Protein AF-0000000081029898 (afdb_homodimer)

Secondary structure (DSSP, 8-state):
-GGGTGGGSGGGG------------------------------------------------------------STTSHHHHHHHHHHHHHHHHHHHHHHHHSSSS------PBP-SHHHHHHHHHHHHH--TTS-TTT-HHHHHHTTHHHHSPPPTT-SEEEHHHHHHHHHHHHHHHHHH-STTTTSHHHHHHHHHHHHHH-HHHHHHHTTHHHHHHHHHHHTT--GGGSHHHHHHIIIIIS---SS-EEEEEEETTEEEEEEEEEEPPP-SSS-THHHH--SHHHHHHHHHHHHHHHHHHHHHT----TTSTTSHHHHHHHHHHHHHHHHHHTTPPPGGGTT-GGG-EEEEHHHHHHH-TTS-HHHHHHHHSTT----TT-EEEES-HHHHHHHHHHHHTS-HHHHHHHHHHHHHHHHGGGS-HHHHHTTHHHHHHHH---TTB---HHHHHHHHHHHHSHHHHHHHHHHHHT--HHHHHHHHHHHHHHHHHHHHHHHH-SSS-HHHHHHHHHHHHT-EEEEES--STTS-HHHHHHHTTT----S-HHHHHHHHHHHHHHHHHHHTT----TT--SS-TT----EEETTTTEEEEETTTSSTTT--TTS-HHHHIIIIIHHHHHHHHGGGSTTGGGB-TTS-B---S-HHHHHHHHHHHHHHHHHHHH-EETTEE--TTTTHHHHHHHHHHHHHHHHHHHHHHHHH-PPPB-TT----HHHHHHHHHHHTT-EEE-HHHHHHHHHH-SSPPHHHHHHHHHHT-HHHHHHHTPPTTSTTS-SS-----/-GGGSGGGSGGG-------------------------------------------------------------SGGGHHHHHHHHHHHHHHHHHHHHHHHHHHSS------PBP-SHHHHHHHHHHHHH--TTS-TTT-HHHHHHTTHHHHSPPPTT-SEEEHHHHHHHHHHHHHHHHHH-STTTTSHHHHHHHHHHHHHH-HHHHHHHTTHHHHHHHHHHHTT--GGGSHHHHHHIIIIIS---SS-EEEEEEETTEEEEEEEEEEPPP-SSS-THHHH--SHHHHHHHHHHHHHHHHHHHHHT----TTSTTSHHHHHHHHHHHHHHHHHHHTPPPGGGTT-GGG-EEEEHHHHHHH-TTS-HHHHHHHHSTT----TT-EEEES-HHHHHHHHHHHHTS-HHHHHHHHHHHHHHHHGGGS-HHHHHTTHHHHHHHH---TTB---HHHHHHHHHHHHSHHHHHHHHHHHHT--HHHHHHHHHHHHHHHHHHHHHHHH-SSS-HHHHHHHHHHHHT-EEEEES--STTSSHHHHHHHTTT----S-HHHHHHHHHHHHHHHHHHHTT----TT--SS-TT----EEETTTTEEEEETTTSSTTT--TTS-HHHHIIIIIHHHHHHHHGGGSTTGGGB-TTS-B---S-HHHHHHHHHHHHHHHHHHHH-EETTEE--TTTTHHHHHHHHHHHHHHHHHHHHHHHHH-PPPB-TT----HHHHHHHHHHHTT-EEE-HHHHHHHHHH-SSPPHHHHHHHHHHT-HHHHHHHTPPTTSTTS-SS-----

Nearest PDB structures (foldseek):
  6sh2-assembly1_AAA  TM=9.523E-01  e=8.013E-53  Homo sapiens
  6svy-assembly1_A  TM=9.512E-01  e=4.336E-52  Homo sapiens
  5v48-assembly1_B  TM=9.502E-01  e=1.055E-51  Oryctolagus cuniculus
  3dwb-assembly1_A  TM=9.563E-01  e=1.451E-50  Homo sapiens
  6row-assembly1_A  TM=9.034E-01  e=2.026E-25  Haemonchus contortus

Radius of gyration: 41.76 Å; Cα contacts (8 Å, |Δi|>4): 2404; chains: 2; bounding box: 138×125×126 Å

Structure (mmCIF, N/CA/C/O backbone):
data_AF-0000000081029898-model_v1
#
loop_
_entity.id
_entity.type
_entity.pdbx_description
1 polymer 'Endothelin-converting enzyme 2-like'
#
loop_
_atom_site.group_PDB
_atom_site.id
_atom_site.type_symbol
_atom_site.label_atom_id
_atom_site.label_alt_id
_atom_site.label_comp_id
_atom_site.label_asym_id
_atom_site.label_entity_id
_atom_site.label_seq_id
_atom_site.pdbx_PDB_ins_code
_atom_site.Cartn_x
_atom_site.Cartn_y
_atom_site.Cartn_z
_atom_site.occupancy
_atom_site.B_iso_or_equiv
_atom_site.auth_seq_id
_atom_site.auth_comp_id
_atom_site.auth_asym_id
_atom_site.auth_atom_id
_atom_site.pdbx_PDB_model_num
ATOM 1 N N . MET A 1 1 ? 3.883 -17.984 -8.305 1 24.42 1 MET A N 1
ATOM 2 C CA . MET A 1 1 ? 4.305 -18.453 -9.617 1 24.42 1 MET A CA 1
ATOM 3 C C . MET A 1 1 ? 3.404 -19.594 -10.094 1 24.42 1 MET A C 1
ATOM 5 O O . MET A 1 1 ? 3.059 -19.672 -11.273 1 24.42 1 MET A O 1
ATOM 9 N N . GLU A 1 2 ? 3.156 -20.641 -9.141 1 27.06 2 GLU A N 1
ATOM 10 C CA . GLU A 1 2 ? 2.684 -21.906 -9.695 1 27.06 2 GLU A CA 1
ATOM 11 C C . GLU A 1 2 ? 1.179 -21.859 -9.945 1 27.06 2 GLU A C 1
ATOM 13 O O . GLU A 1 2 ? 0.591 -22.859 -10.375 1 27.06 2 GLU A O 1
ATOM 18 N N . ARG A 1 3 ? 0.442 -21.094 -9.422 1 28.58 3 ARG A N 1
ATOM 19 C CA . ARG A 1 3 ? -0.975 -21.406 -9.578 1 28.58 3 ARG A CA 1
ATOM 20 C C . ARG A 1 3 ? -1.443 -21.156 -11.008 1 28.58 3 ARG A C 1
ATOM 22 O O . ARG A 1 3 ? -2.633 -21.266 -11.305 1 28.58 3 ARG A O 1
ATOM 29 N N . VAL A 1 4 ? -0.539 -20.391 -11.766 1 28.19 4 VAL A N 1
ATOM 30 C CA . VAL A 1 4 ? -1.093 -20.062 -13.07 1 28.19 4 VAL A CA 1
ATOM 31 C C . VAL A 1 4 ? -1.049 -21.312 -13.969 1 28.19 4 VAL A C 1
ATOM 33 O O . VAL A 1 4 ? -1.292 -21.219 -15.172 1 28.19 4 VAL A O 1
ATOM 36 N N . ARG A 1 5 ? -0.347 -22.375 -13.531 1 28.42 5 ARG A N 1
ATOM 37 C CA . ARG A 1 5 ? 0.087 -23.281 -14.586 1 28.42 5 ARG A CA 1
ATOM 38 C C . ARG A 1 5 ? -1.097 -23.75 -15.422 1 28.42 5 ARG A C 1
ATOM 40 O O . ARG A 1 5 ? -0.993 -23.875 -16.641 1 28.42 5 ARG A O 1
ATOM 47 N N . GLU A 1 6 ? -1.981 -24.469 -14.828 1 27.69 6 GLU A N 1
ATOM 48 C CA . GLU A 1 6 ? -2.664 -25.422 -15.703 1 27.69 6 GLU A CA 1
ATOM 49 C C . GLU A 1 6 ? -3.637 -24.703 -16.641 1 27.69 6 GLU A C 1
ATOM 51 O O . GLU A 1 6 ? -4.16 -25.312 -17.578 1 27.69 6 GLU A O 1
ATOM 56 N N . MET A 1 7 ? -4.051 -23.531 -16.344 1 27.62 7 MET A N 1
ATOM 57 C CA . MET A 1 7 ? -5.301 -23.172 -17.016 1 27.62 7 MET A CA 1
ATOM 58 C C . MET A 1 7 ? -5.035 -22.688 -18.438 1 27.62 7 MET A C 1
ATOM 60 O O . MET A 1 7 ? -5.973 -22.422 -19.188 1 27.62 7 MET A O 1
ATOM 64 N N . VAL A 1 8 ? -3.766 -22.359 -18.781 1 28.8 8 VAL A N 1
ATOM 65 C CA . VAL A 1 8 ? -3.76 -21.578 -20.016 1 28.8 8 VAL A CA 1
ATOM 66 C C . VAL A 1 8 ? -3.891 -22.5 -21.219 1 28.8 8 VAL A C 1
ATOM 68 O O . VAL A 1 8 ? -3.932 -22.047 -22.359 1 28.8 8 VAL A O 1
ATOM 71 N N . ALA A 1 9 ? -3.529 -23.875 -21.156 1 26.06 9 ALA A N 1
ATOM 72 C CA . ALA A 1 9 ? -3.133 -24.5 -22.422 1 26.06 9 ALA A CA 1
ATOM 73 C C . ALA A 1 9 ? -4.281 -24.5 -23.422 1 26.06 9 ALA A C 1
ATOM 75 O O . ALA A 1 9 ? -4.066 -24.312 -24.625 1 26.06 9 ALA A O 1
ATOM 76 N N . MET A 1 10 ? -5.492 -25.031 -23.266 1 23.05 10 MET A N 1
ATOM 77 C CA . MET A 1 10 ? -6.051 -25.906 -24.281 1 23.05 10 MET A CA 1
ATOM 78 C C . MET A 1 10 ? -6.582 -25.094 -25.469 1 23.05 10 MET A C 1
ATOM 80 O O . MET A 1 10 ? -6.996 -25.656 -26.469 1 23.05 10 MET A O 1
ATOM 84 N N . ASN A 1 11 ? -6.871 -23.844 -25.531 1 20.38 11 ASN A N 1
ATOM 85 C CA . ASN A 1 11 ? -8.016 -23.609 -26.406 1 20.38 11 ASN A CA 1
ATOM 86 C C . ASN A 1 11 ? -7.598 -23.516 -27.859 1 20.38 11 ASN A C 1
ATOM 88 O O . ASN A 1 11 ? -8.414 -23.203 -28.734 1 20.38 11 ASN A O 1
ATOM 92 N N . ARG A 1 12 ? -6.367 -23.219 -28.297 1 21.94 12 ARG A N 1
ATOM 93 C CA . ARG A 1 12 ? -6.449 -22.5 -29.562 1 21.94 12 ARG A CA 1
ATOM 94 C C . ARG A 1 12 ? -6.543 -23.453 -30.75 1 21.94 12 ARG A C 1
ATOM 96 O O . ARG A 1 12 ? -6.387 -23.047 -31.891 1 21.94 12 ARG A O 1
ATOM 103 N N . GLU A 1 13 ? -6.844 -24.734 -30.859 1 18.36 13 GLU A N 1
ATOM 104 C CA . GLU A 1 13 ? -6.406 -25.359 -32.094 1 18.36 13 GLU A CA 1
ATOM 105 C C . GLU A 1 13 ? -7.406 -25.109 -33.219 1 18.36 13 GLU A C 1
ATOM 107 O O . GLU A 1 13 ? -7.211 -25.578 -34.344 1 18.36 13 GLU A O 1
ATOM 112 N N . GLY A 1 14 ? -8.586 -24.406 -33.25 1 16.17 14 GLY A N 1
ATOM 113 C CA . GLY A 1 14 ? -9.539 -24.922 -34.219 1 16.17 14 GLY A CA 1
ATOM 114 C C . GLY A 1 14 ? -9 -25 -35.625 1 16.17 14 GLY A C 1
ATOM 115 O O . GLY A 1 14 ? -7.918 -24.469 -35.906 1 16.17 14 GLY A O 1
ATOM 116 N N . GLU A 1 15 ? -10.023 -24.938 -36.781 1 16.33 15 GLU A N 1
ATOM 117 C CA . GLU A 1 15 ? -10.555 -25.578 -38 1 16.33 15 GLU A CA 1
ATOM 118 C C . GLU A 1 15 ? -9.922 -25.016 -39.25 1 16.33 15 GLU A C 1
ATOM 120 O O . GLU A 1 15 ? -9.758 -23.797 -39.375 1 16.33 15 GLU A O 1
ATOM 125 N N . SER A 1 16 ? -9.141 -25.828 -40 1 17.72 16 SER A N 1
ATOM 126 C CA . SER A 1 16 ? -8.719 -25.703 -41.375 1 17.72 16 SER A CA 1
ATOM 127 C C . SER A 1 16 ? -9.914 -25.656 -42.344 1 17.72 16 SER A C 1
ATOM 129 O O . SER A 1 16 ? -9.797 -26 -43.5 1 17.72 16 SER A O 1
ATOM 131 N N . TYR A 1 17 ? -10.969 -24.859 -42.156 1 15.29 17 TYR A N 1
ATOM 132 C CA . TYR A 1 17 ? -12.117 -25 -43.031 1 15.29 17 TYR A CA 1
ATOM 133 C C . TYR A 1 17 ? -11.688 -24.922 -44.5 1 15.29 17 TYR A C 1
ATOM 135 O O . TYR A 1 17 ? -10.852 -24.078 -44.844 1 15.29 17 TYR A O 1
ATOM 143 N N . ALA A 1 18 ? -12.188 -25.953 -45.281 1 16.08 18 ALA A N 1
ATOM 144 C CA . ALA A 1 18 ? -12.062 -26.375 -46.688 1 16.08 18 ALA A CA 1
ATOM 145 C C . ALA A 1 18 ? -12.625 -25.312 -47.625 1 16.08 18 ALA A C 1
ATOM 147 O O . ALA A 1 18 ? -12.039 -25.016 -48.656 1 16.08 18 ALA A O 1
ATOM 148 N N . VAL A 1 19 ? -13.977 -24.922 -47.562 1 15.25 19 VAL A N 1
ATOM 149 C CA . VAL A 1 19 ? -14.93 -25.266 -48.625 1 15.25 19 VAL A CA 1
ATOM 150 C C . VAL A 1 19 ? -14.664 -24.406 -49.844 1 15.25 19 VAL A C 1
ATOM 152 O O . VAL A 1 19 ? -14.062 -23.344 -49.75 1 15.25 19 VAL A O 1
ATOM 155 N N . MET A 1 20 ? -15.609 -24.609 -50.969 1 15.88 20 MET A N 1
ATOM 156 C CA . MET A 1 20 ? -15.875 -24.797 -52.406 1 15.88 20 MET A CA 1
ATOM 157 C C . MET A 1 20 ? -16.109 -23.453 -53.094 1 15.88 20 MET A C 1
ATOM 159 O O . MET A 1 20 ? -16.359 -22.438 -52.438 1 15.88 20 MET A O 1
ATOM 163 N N . GLU A 1 21 ? -16.875 -23.484 -54.312 1 15.3 21 GLU A N 1
ATOM 164 C CA . GLU A 1 21 ? -16.906 -23.031 -55.688 1 15.3 21 GLU A CA 1
ATOM 165 C C . GLU A 1 21 ? -17.703 -21.734 -55.844 1 15.3 21 GLU A C 1
ATOM 167 O O . GLU A 1 21 ? -17.219 -20.781 -56.438 1 15.3 21 GLU A O 1
ATOM 172 N N . GLU A 1 22 ? -19.094 -21.703 -55.844 1 14.94 22 GLU A N 1
ATOM 173 C CA . GLU A 1 22 ? -19.812 -21.484 -57.094 1 14.94 22 GLU A CA 1
ATOM 174 C C . GLU A 1 22 ? -19.969 -19.984 -57.375 1 14.94 22 GLU A C 1
ATOM 176 O O . GLU A 1 22 ? -19.781 -19.156 -56.469 1 14.94 22 GLU A O 1
ATOM 181 N N . ASP A 1 23 ? -21.25 -19.5 -58 1 14.66 23 ASP A N 1
ATOM 182 C CA . ASP A 1 23 ? -21.703 -18.969 -59.281 1 14.66 23 ASP A CA 1
ATOM 183 C C . ASP A 1 23 ? -21.984 -17.469 -59.188 1 14.66 23 ASP A C 1
ATOM 185 O O . ASP A 1 23 ? -21.469 -16.688 -59.969 1 14.66 23 ASP A O 1
ATOM 189 N N . GLU A 1 24 ? -23.359 -17 -59.062 1 14.54 24 GLU A N 1
ATOM 190 C CA . GLU A 1 24 ? -24.125 -16.391 -60.156 1 14.54 24 GLU A CA 1
ATOM 191 C C . GLU A 1 24 ? -24.078 -14.859 -60.062 1 14.54 24 GLU A C 1
ATOM 193 O O . GLU A 1 24 ? -23.641 -14.312 -59.062 1 14.54 24 GLU A O 1
ATOM 198 N N . GLU A 1 25 ? -25.359 -14.164 -60.156 1 14.31 25 GLU A N 1
ATOM 199 C CA . GLU A 1 25 ? -25.922 -13.367 -61.25 1 14.31 25 GLU A CA 1
ATOM 200 C C . GLU A 1 25 ? -25.781 -11.875 -60.969 1 14.31 25 GLU A C 1
ATOM 202 O O . GLU A 1 25 ? -25.266 -11.125 -61.781 1 14.31 25 GLU A O 1
ATOM 207 N N . GLU A 1 26 ? -27.016 -11.102 -60.688 1 14.33 26 GLU A N 1
ATOM 208 C CA . GLU A 1 26 ? -27.641 -10.227 -61.656 1 14.33 26 GLU A CA 1
ATOM 209 C C . GLU A 1 26 ? -27.297 -8.766 -61.406 1 14.33 26 GLU A C 1
ATOM 211 O O . GLU A 1 26 ? -26.844 -8.062 -62.312 1 14.33 26 GLU A O 1
ATOM 216 N N . GLU A 1 27 ? -28.25 -7.969 -60.75 1 14.04 27 GLU A N 1
ATOM 217 C CA . GLU A 1 27 ? -28.984 -6.953 -61.5 1 14.04 27 GLU A CA 1
ATOM 218 C C . GLU A 1 27 ? -28.297 -5.598 -61.406 1 14.04 27 GLU A C 1
ATOM 220 O O . GLU A 1 27 ? -27.453 -5.371 -60.531 1 14.04 27 GLU A O 1
ATOM 225 N N . VAL A 1 28 ? -29.281 -4.469 -61.531 1 14.56 28 VAL A N 1
ATOM 226 C CA . VAL A 1 28 ? -29.453 -3.404 -62.531 1 14.56 28 VAL A CA 1
ATOM 227 C C . VAL A 1 28 ? -28.781 -2.129 -62.031 1 14.56 28 VAL A C 1
ATOM 229 O O . VAL A 1 28 ? -27.938 -1.553 -62.719 1 14.56 28 VAL A O 1
ATOM 232 N N . VAL A 1 29 ? -29.656 -1.139 -61.5 1 14.09 29 VAL A N 1
ATOM 233 C CA . VAL A 1 29 ? -29.984 0.001 -62.344 1 14.09 29 VAL A CA 1
ATOM 234 C C . VAL A 1 29 ? -29.141 1.206 -61.969 1 14.09 29 VAL A C 1
ATOM 236 O O . VAL A 1 29 ? -28.469 1.19 -60.938 1 14.09 29 VAL A O 1
ATOM 239 N N . ASP A 1 30 ? -29.828 2.303 -61.531 1 13.25 30 ASP A N 1
ATOM 240 C CA . ASP A 1 30 ? -29.953 3.541 -62.281 1 13.25 30 ASP A CA 1
ATOM 241 C C . ASP A 1 30 ? -28.953 4.59 -61.812 1 13.25 30 ASP A C 1
ATOM 243 O O . ASP A 1 30 ? -28.281 4.398 -60.781 1 13.25 30 ASP A O 1
ATOM 247 N N . GLU A 1 31 ? -29.531 5.777 -61.375 1 13.73 31 GLU A N 1
ATOM 248 C CA . GLU A 1 31 ? -29.578 7.047 -62.094 1 13.73 31 GLU A CA 1
ATOM 249 C C . GLU A 1 31 ? -28.562 8.039 -61.531 1 13.73 31 GLU A C 1
ATOM 251 O O . GLU A 1 31 ? -27.703 8.539 -62.281 1 13.73 31 GLU A O 1
ATOM 256 N N . GLU A 1 32 ? -29.062 9.078 -60.812 1 13.71 32 GLU A N 1
ATOM 257 C CA . GLU A 1 32 ? -29.109 10.445 -61.312 1 13.71 32 GLU A CA 1
ATOM 258 C C . GLU A 1 32 ? -27.953 11.273 -60.75 1 13.71 32 GLU A C 1
ATOM 260 O O . GLU A 1 32 ? -27.516 11.047 -59.625 1 13.71 32 GLU A O 1
ATOM 265 N N . VAL A 1 33 ? -27.391 12.164 -61.562 1 14.09 33 VAL A N 1
ATOM 266 C CA . VAL A 1 33 ? -26.25 13.031 -61.875 1 14.09 33 VAL A CA 1
ATOM 267 C C . VAL A 1 33 ? -26.266 14.25 -60.938 1 14.09 33 VAL A C 1
ATOM 269 O O . VAL A 1 33 ? -25.203 14.789 -60.625 1 14.09 33 VAL A O 1
ATOM 272 N N . GLY A 1 34 ? -27.422 14.836 -60.5 1 12.95 34 GLY A N 1
ATOM 273 C CA . GLY A 1 34 ? -27.484 16.203 -61 1 12.95 34 GLY A CA 1
ATOM 274 C C . GLY A 1 34 ? -26.469 17.109 -60.312 1 12.95 34 GLY A C 1
ATOM 275 O O . GLY A 1 34 ? -25.797 16.703 -59.375 1 12.95 34 GLY A O 1
ATOM 276 N N . LEU A 1 35 ? -26.922 18.406 -59.938 1 14.1 35 LEU A N 1
ATOM 277 C CA . LEU A 1 35 ? -26.812 19.781 -60.469 1 14.1 35 LEU A CA 1
ATOM 278 C C . LEU A 1 35 ? -25.859 20.594 -59.594 1 14.1 35 LEU A C 1
ATOM 280 O O . LEU A 1 35 ? -24.938 21.234 -60.125 1 14.1 35 LEU A O 1
ATOM 284 N N . GLY A 1 36 ? -26.312 21.359 -58.625 1 12.88 36 GLY A N 1
ATOM 285 C CA . GLY A 1 36 ? -26.422 22.781 -58.906 1 12.88 36 GLY A CA 1
ATOM 286 C C . GLY A 1 36 ? -25.188 23.562 -58.5 1 12.88 36 GLY A C 1
ATOM 287 O O . GLY A 1 36 ? -24.297 23.031 -57.844 1 12.88 36 GLY A O 1
ATOM 288 N N . SER A 1 37 ? -25.344 24.688 -57.688 1 13.19 37 SER A N 1
ATOM 289 C CA . SER A 1 37 ? -25.328 26.094 -58.062 1 13.19 37 SER A CA 1
ATOM 290 C C . SER A 1 37 ? -24 26.75 -57.688 1 13.19 37 SER A C 1
ATOM 292 O O . SER A 1 37 ? -23.203 26.172 -56.969 1 13.19 37 SER A O 1
ATOM 294 N N . GLY A 1 38 ? -24.047 27.953 -57.062 1 12.91 38 GLY A N 1
ATOM 295 C CA . GLY A 1 38 ? -23.875 29.297 -57.594 1 12.91 38 GLY A CA 1
ATOM 296 C C . GLY A 1 38 ? -22.516 29.891 -57.281 1 12.91 38 GLY A C 1
ATOM 297 O O . GLY A 1 38 ? -21.75 29.328 -56.5 1 12.91 38 GLY A O 1
ATOM 298 N N . PRO A 1 39 ? -22.375 31.312 -56.906 1 13.7 39 PRO A N 1
ATOM 299 C CA . PRO A 1 39 ? -21.859 32.406 -57.688 1 13.7 39 PRO A CA 1
ATOM 300 C C . PRO A 1 39 ? -20.469 32.875 -57.25 1 13.7 39 PRO A C 1
ATOM 302 O O . PRO A 1 39 ? -19.547 32.906 -58.094 1 13.7 39 PRO A O 1
ATOM 305 N N . THR A 1 40 ? -20.359 34 -56.344 1 12.78 40 THR A N 1
ATOM 306 C CA . THR A 1 40 ? -20.016 35.344 -56.781 1 12.78 40 THR A CA 1
ATOM 307 C C . THR A 1 40 ? -18.531 35.625 -56.562 1 12.78 40 THR A C 1
ATOM 309 O O . THR A 1 40 ? -17.922 35.031 -55.688 1 12.78 40 THR A O 1
ATOM 312 N N . ALA A 1 41 ? -17.734 36.688 -57.344 1 13.08 41 ALA A N 1
ATOM 313 C CA . ALA A 1 41 ? -16.562 37.094 -58.094 1 13.08 41 ALA A CA 1
ATOM 314 C C . ALA A 1 41 ? -15.711 38.094 -57.312 1 13.08 41 ALA A C 1
ATOM 316 O O . ALA A 1 41 ? -14.492 38.156 -57.469 1 13.08 41 ALA A O 1
ATOM 317 N N . GLY A 1 42 ? -16.234 39.094 -56.562 1 12.29 42 GLY A N 1
ATOM 318 C CA . GLY A 1 42 ? -15.852 40.406 -57.125 1 12.29 42 GLY A CA 1
ATOM 319 C C . GLY A 1 42 ? -14.375 40.688 -56.938 1 12.29 42 GLY A C 1
ATOM 320 O O . GLY A 1 42 ? -13.672 40 -56.219 1 12.29 42 GLY A O 1
ATOM 321 N N . ASP A 1 43 ? -13.828 42.188 -56.719 1 13.16 43 ASP A N 1
ATOM 322 C CA . ASP A 1 43 ? -13.305 43.281 -57.531 1 13.16 43 ASP A CA 1
ATOM 323 C C . ASP A 1 43 ? -11.867 43.625 -57.125 1 13.16 43 ASP A C 1
ATOM 325 O O . ASP A 1 43 ? -10.977 43.688 -57.969 1 13.16 43 ASP A O 1
ATOM 329 N N . GLY A 1 44 ? -11.562 44.625 -56.188 1 12.42 44 GLY A N 1
ATOM 330 C CA . GLY A 1 44 ? -11.062 45.938 -56.562 1 12.42 44 GLY A CA 1
ATOM 331 C C . GLY A 1 44 ? -9.547 46 -56.656 1 12.42 44 GLY A C 1
ATOM 332 O O . GLY A 1 44 ? -8.859 45.156 -56.062 1 12.42 44 GLY A O 1
ATOM 333 N N . ALA A 1 45 ? -8.758 47.281 -57.188 1 13.59 45 ALA A N 1
ATOM 334 C CA . ALA A 1 45 ? -7.883 47.938 -58.156 1 13.59 45 ALA A CA 1
ATOM 335 C C . ALA A 1 45 ? -6.605 48.438 -57.5 1 13.59 45 ALA A C 1
ATOM 337 O O . ALA A 1 45 ? -5.512 48.281 -58.031 1 13.59 45 ALA A O 1
ATOM 338 N N . GLY A 1 46 ? -6.535 49.344 -56.5 1 12.08 46 GLY A N 1
ATOM 339 C CA . GLY A 1 46 ? -5.98 50.625 -56.875 1 12.08 46 GLY A CA 1
ATOM 340 C C . GLY A 1 46 ? -4.465 50.656 -56.938 1 12.08 46 GLY A C 1
ATOM 341 O O . GLY A 1 46 ? -3.816 49.688 -56.5 1 12.08 46 GLY A O 1
ATOM 342 N N . ASP A 1 47 ? -3.623 51.781 -56.375 1 12.79 47 ASP A N 1
ATOM 343 C CA . ASP A 1 47 ? -2.938 52.938 -56.906 1 12.79 47 ASP A CA 1
ATOM 344 C C . ASP A 1 47 ? -1.423 52.781 -56.875 1 12.79 47 ASP A C 1
ATOM 346 O O . ASP A 1 47 ? -0.906 52 -56.031 1 12.79 47 ASP A O 1
ATOM 350 N N . ARG A 1 48 ? -0.534 53.719 -57.594 1 13.94 48 ARG A N 1
ATOM 351 C CA . ARG A 1 48 ? 0.501 54.062 -58.562 1 13.94 48 ARG A CA 1
ATOM 352 C C . ARG A 1 48 ? 1.806 54.438 -57.844 1 13.94 48 ARG A C 1
ATOM 354 O O . ARG A 1 48 ? 2.861 53.875 -58.156 1 13.94 48 ARG A O 1
ATOM 361 N N . VAL A 1 49 ? 2.146 55.781 -57.688 1 12.89 49 VAL A N 1
ATOM 362 C CA . VAL A 1 49 ? 3.041 56.562 -58.531 1 12.89 49 VAL A CA 1
ATOM 363 C C . VAL A 1 49 ? 4.398 56.719 -57.844 1 12.89 49 VAL A C 1
ATOM 365 O O . VAL A 1 49 ? 5.438 56.469 -58.469 1 12.89 49 VAL A O 1
ATOM 368 N N . LEU A 1 50 ? 4.73 57.719 -56.844 1 12.72 50 LEU A N 1
ATOM 369 C CA . LEU A 1 50 ? 5.41 58.969 -57.188 1 12.72 50 LEU A CA 1
ATOM 370 C C . LEU A 1 50 ? 6.922 58.812 -57.062 1 12.72 50 LEU A C 1
ATOM 372 O O . LEU A 1 50 ? 7.402 57.969 -56.281 1 12.72 50 LEU A O 1
ATOM 376 N N . HIS A 1 51 ? 7.859 59.906 -57.375 1 13.4 51 HIS A N 1
ATOM 377 C CA . HIS A 1 51 ? 8.914 60.562 -58.125 1 13.4 51 HIS A CA 1
ATOM 378 C C . HIS A 1 51 ? 10.195 60.688 -57.312 1 13.4 51 HIS A C 1
ATOM 380 O O . HIS A 1 51 ? 11.266 60.281 -57.781 1 13.4 51 HIS A O 1
ATOM 386 N N . THR A 1 52 ? 10.602 61.875 -56.781 1 13.16 52 THR A N 1
ATOM 387 C CA . THR A 1 52 ? 11.578 62.812 -57.312 1 13.16 52 THR A CA 1
ATOM 388 C C . THR A 1 52 ? 12.93 62.656 -56.625 1 13.16 52 THR A C 1
ATOM 390 O O . THR A 1 52 ? 13.945 62.438 -57.312 1 13.16 52 THR A O 1
ATOM 393 N N . MET A 1 53 ? 13.633 63.75 -55.938 1 13.17 53 MET A N 1
ATOM 394 C CA . MET A 1 53 ? 14.641 64.75 -56.312 1 13.17 53 MET A CA 1
ATOM 395 C C . MET A 1 53 ? 15.977 64.438 -55.656 1 13.17 53 MET A C 1
ATOM 397 O O . MET A 1 53 ? 16.047 63.656 -54.719 1 13.17 53 MET A O 1
ATOM 401 N N . GLU A 1 54 ? 16.875 65.5 -55.125 1 13.32 54 GLU A N 1
ATOM 402 C CA . GLU A 1 54 ? 18.016 66.312 -55.531 1 13.32 54 GLU A CA 1
ATOM 403 C C . GLU A 1 54 ? 19.25 66.062 -54.688 1 13.32 54 GLU A C 1
ATOM 405 O O . GLU A 1 54 ? 20.312 65.688 -55.219 1 13.32 54 GLU A O 1
ATOM 410 N N . GLU A 1 55 ? 19.953 67.062 -53.906 1 13.25 55 GLU A N 1
ATOM 411 C CA . GLU A 1 55 ? 21.094 67.938 -54.125 1 13.25 55 GLU A CA 1
ATOM 412 C C . GLU A 1 55 ? 22.281 67.562 -53.25 1 13.25 55 GLU A C 1
ATOM 414 O O . GLU A 1 55 ? 23.406 67.375 -53.75 1 13.25 55 GLU A O 1
ATOM 419 N N . THR A 1 56 ? 22.562 67.875 -51.938 1 12.81 56 THR A N 1
ATOM 420 C CA . THR A 1 56 ? 23.5 69 -51.656 1 12.81 56 THR A CA 1
ATOM 421 C C . THR A 1 56 ? 24.875 68.375 -51.281 1 12.81 56 THR A C 1
ATOM 423 O O . THR A 1 56 ? 24.969 67.25 -50.875 1 12.81 56 THR A O 1
ATOM 426 N N . THR A 1 57 ? 25.859 69.125 -50.469 1 13.49 57 THR A N 1
ATOM 427 C CA . THR A 1 57 ? 27.047 69.938 -50.531 1 13.49 57 THR A CA 1
ATOM 428 C C . THR A 1 57 ? 28.234 69.312 -49.875 1 13.49 57 THR A C 1
ATOM 430 O O . THR A 1 57 ? 28.094 68.25 -49.25 1 13.49 57 THR A O 1
ATOM 433 N N . THR A 1 58 ? 29.141 69.812 -48.75 1 13.62 58 THR A N 1
ATOM 434 C CA . THR A 1 58 ? 30.375 70.625 -48.812 1 13.62 58 THR A CA 1
ATOM 435 C C . THR A 1 58 ? 31.531 69.875 -48.156 1 13.62 58 THR A C 1
ATOM 437 O O . THR A 1 58 ? 32.594 69.75 -48.719 1 13.62 58 THR A O 1
ATOM 440 N N . ALA A 1 59 ? 31.922 69.562 -46.719 1 13.5 59 ALA A N 1
ATOM 441 C CA . ALA A 1 59 ? 32.938 70.438 -46.094 1 13.5 59 ALA A CA 1
ATOM 442 C C . ALA A 1 59 ? 34.312 69.688 -46.125 1 13.5 59 ALA A C 1
ATOM 444 O O . ALA A 1 59 ? 34.375 68.5 -46.125 1 13.5 59 ALA A O 1
ATOM 445 N N . PRO A 1 60 ? 35.625 70.25 -45.469 1 14.8 60 PRO A N 1
ATOM 446 C CA . PRO A 1 60 ? 37 70.625 -45.812 1 14.8 60 PRO A CA 1
ATOM 447 C C . PRO A 1 60 ? 38.062 69.688 -45.219 1 14.8 60 PRO A C 1
ATOM 449 O O . PRO A 1 60 ? 38.938 69.25 -45.938 1 14.8 60 PRO A O 1
ATOM 452 N N . SER A 1 61 ? 38.469 69.562 -43.812 1 13.26 61 SER A N 1
ATOM 453 C CA . SER A 1 61 ? 39.625 70.25 -43.281 1 13.26 61 SER A CA 1
ATOM 454 C C . SER A 1 61 ? 40.844 69.312 -43.219 1 13.26 61 SER A C 1
ATOM 456 O O . SER A 1 61 ? 40.719 68.125 -43.25 1 13.26 61 SER A O 1
ATOM 458 N N . GLN A 1 62 ? 41.938 69.375 -42.062 1 14.36 62 GLN A N 1
ATOM 459 C CA . GLN A 1 62 ? 43.281 69.938 -42 1 14.36 62 GLN A CA 1
ATOM 460 C C . GLN A 1 62 ? 44.344 68.875 -41.75 1 14.36 62 GLN A C 1
ATOM 462 O O . GLN A 1 62 ? 45.281 68.75 -42.5 1 14.36 62 GLN A O 1
ATOM 467 N N . GLY A 1 63 ? 44.938 68.375 -40.406 1 14.23 63 GLY A N 1
ATOM 468 C CA . GLY A 1 63 ? 46.219 68.938 -39.938 1 14.23 63 GLY A CA 1
ATOM 469 C C . GLY A 1 63 ? 47.344 67.938 -40 1 14.23 63 GLY A C 1
ATOM 470 O O . GLY A 1 63 ? 48.406 68.25 -40.562 1 14.23 63 GLY A O 1
ATOM 471 N N . ALA A 1 64 ? 47.688 66.875 -39.031 1 14.76 64 ALA A N 1
ATOM 472 C CA . ALA A 1 64 ? 48.844 67.125 -38.156 1 14.76 64 ALA A CA 1
ATOM 473 C C . ALA A 1 64 ? 50.062 66.312 -38.656 1 14.76 64 ALA A C 1
ATOM 475 O O . ALA A 1 64 ? 49.906 65.375 -39.406 1 14.76 64 ALA A O 1
ATOM 476 N N . GLY A 1 65 ? 51.312 66.188 -37.875 1 14.9 65 GLY A N 1
ATOM 477 C CA . GLY A 1 65 ? 52.719 66.5 -38.062 1 14.9 65 GLY A CA 1
ATOM 478 C C . GLY A 1 65 ? 53.594 65.25 -38.344 1 14.9 65 GLY A C 1
ATOM 479 O O . GLY A 1 65 ? 53.062 64.188 -38.531 1 14.9 65 GLY A O 1
ATOM 480 N N . SER A 1 66 ? 54.562 64.75 -37.406 1 14.98 66 SER A N 1
ATOM 481 C CA . SER A 1 66 ? 56 64.938 -37.531 1 14.98 66 SER A CA 1
ATOM 482 C C . SER A 1 66 ? 56.719 63.656 -37.938 1 14.98 66 SER A C 1
ATOM 484 O O . SER A 1 66 ? 56.125 62.594 -37.875 1 14.98 66 SER A O 1
ATOM 486 N N . ARG A 1 67 ? 58.031 63.344 -37.312 1 15.28 67 ARG A N 1
ATOM 487 C CA . ARG A 1 67 ? 59.375 63.344 -37.906 1 15.28 67 ARG A CA 1
ATOM 488 C C . ARG A 1 67 ? 59.875 61.906 -38.125 1 15.28 67 ARG A C 1
ATOM 490 O O . ARG A 1 67 ? 60.312 61.562 -39.219 1 15.28 67 ARG A O 1
ATOM 497 N N . ARG A 1 68 ? 60.625 61.25 -37.094 1 16.09 68 ARG A N 1
ATOM 498 C CA . ARG A 1 68 ? 62.062 61.094 -37.062 1 16.09 68 ARG A CA 1
ATOM 499 C C . ARG A 1 68 ? 62.5 59.75 -37.656 1 16.09 68 ARG A C 1
ATOM 501 O O . ARG A 1 68 ? 61.719 58.812 -37.688 1 16.09 68 ARG A O 1
ATOM 508 N N . GLY A 1 69 ? 63.938 59.344 -37.594 1 16.11 69 GLY A N 1
ATOM 509 C CA . GLY A 1 69 ? 64.938 58.906 -38.5 1 16.11 69 GLY A CA 1
ATOM 510 C C . GLY A 1 69 ? 65.188 57.406 -38.469 1 16.11 69 GLY A C 1
ATOM 511 O O . GLY A 1 69 ? 64.688 56.719 -37.562 1 16.11 69 GLY A O 1
ATOM 512 N N . ARG A 1 70 ? 66.188 56.75 -39.312 1 18.23 70 ARG A N 1
ATOM 513 C CA . ARG A 1 70 ? 66.375 55.625 -40.25 1 18.23 70 ARG A CA 1
ATOM 514 C C . ARG A 1 70 ? 67.188 54.531 -39.594 1 18.23 70 ARG A C 1
ATOM 516 O O . ARG A 1 70 ? 67.5 53.531 -40.25 1 18.23 70 ARG A O 1
ATOM 523 N N . ALA A 1 71 ? 68.062 54.812 -38.5 1 18 71 ALA A N 1
ATOM 524 C CA . ALA A 1 71 ? 69.375 54.312 -38.594 1 18 71 ALA A CA 1
ATOM 525 C C . ALA A 1 71 ? 69.375 52.781 -38.719 1 18 71 ALA A C 1
ATOM 527 O O . ALA A 1 71 ? 68.375 52.125 -38.5 1 18 71 ALA A O 1
ATOM 528 N N . GLY A 1 72 ? 70.562 51.969 -38 1 21.45 72 GLY A N 1
ATOM 529 C CA . GLY A 1 72 ? 71.688 51.094 -38.125 1 21.45 72 GLY A CA 1
ATOM 530 C C . GLY A 1 72 ? 71.375 49.625 -38.062 1 21.45 72 GLY A C 1
ATOM 531 O O . GLY A 1 72 ? 70.562 49.219 -37.219 1 21.45 72 GLY A O 1
ATOM 532 N N . PHE A 1 73 ? 71.75 48.781 -39.125 1 21.16 73 PHE A N 1
ATOM 533 C CA . PHE A 1 73 ? 71.25 47.656 -39.969 1 21.16 73 PHE A CA 1
ATOM 534 C C . PHE A 1 73 ? 71.438 46.344 -39.219 1 21.16 73 PHE A C 1
ATOM 536 O O . PHE A 1 73 ? 70.5 45.531 -39.188 1 21.16 73 PHE A O 1
ATOM 543 N N . LEU A 1 74 ? 72.75 46 -39.094 1 23.69 74 LEU A N 1
ATOM 544 C CA . LEU A 1 74 ? 73.188 44.656 -39.438 1 23.69 74 LEU A CA 1
ATOM 545 C C . LEU A 1 74 ? 72.938 43.688 -38.312 1 23.69 74 LEU A C 1
ATOM 547 O O . LEU A 1 74 ? 72.812 42.469 -38.531 1 23.69 74 LEU A O 1
ATOM 551 N N . GLN A 1 75 ? 73.438 44.188 -37.125 1 24.8 75 GLN A N 1
ATOM 552 C CA . GLN A 1 75 ? 73.688 43.438 -35.875 1 24.8 75 GLN A CA 1
ATOM 553 C C . GLN A 1 75 ? 72.438 42.688 -35.438 1 24.8 75 GLN A C 1
ATOM 555 O O . GLN A 1 75 ? 72.25 42.469 -34.25 1 24.8 75 GLN A O 1
ATOM 560 N N . ALA A 1 76 ? 71.5 42.5 -36.375 1 25.08 76 ALA A N 1
ATOM 561 C CA . ALA A 1 76 ? 70.062 42.438 -36.281 1 25.08 76 ALA A CA 1
ATOM 562 C C . ALA A 1 76 ? 69.562 41 -36.031 1 25.08 76 ALA A C 1
ATOM 564 O O . ALA A 1 76 ? 68.438 40.75 -35.719 1 25.08 76 ALA A O 1
ATOM 565 N N . ALA A 1 77 ? 70.375 40.094 -36.688 1 30.02 77 ALA A N 1
ATOM 566 C CA . ALA A 1 77 ? 69.688 38.844 -36.906 1 30.02 77 ALA A CA 1
ATOM 567 C C . ALA A 1 77 ? 69.688 37.969 -35.656 1 30.02 77 ALA A C 1
ATOM 569 O O . ALA A 1 77 ? 69 36.969 -35.625 1 30.02 77 ALA A O 1
ATOM 570 N N . VAL A 1 78 ? 70.812 38.188 -34.938 1 37.38 78 VAL A N 1
ATOM 571 C CA . VAL A 1 78 ? 71.062 37.156 -33.906 1 37.38 78 VAL A CA 1
ATOM 572 C C . VAL A 1 78 ? 70 37.25 -32.844 1 37.38 78 VAL A C 1
ATOM 574 O O . VAL A 1 78 ? 69.75 36.281 -32.094 1 37.38 78 VAL A O 1
ATOM 577 N N . LEU A 1 79 ? 69.438 38.594 -32.719 1 32.12 79 LEU A N 1
ATOM 578 C CA . LEU A 1 79 ? 68.562 38.812 -31.609 1 32.12 79 LEU A CA 1
ATOM 579 C C . LEU A 1 79 ? 67.188 38.156 -31.875 1 32.12 79 LEU A C 1
ATOM 581 O O . LEU A 1 79 ? 66.5 37.781 -30.938 1 32.12 79 LEU A O 1
ATOM 585 N N . PRO A 1 80 ? 66.875 38.188 -33.312 1 38.41 80 PRO A N 1
ATOM 586 C CA . PRO A 1 80 ? 65.5 37.625 -33.406 1 38.41 80 PRO A CA 1
ATOM 587 C C . PRO A 1 80 ? 65.438 36.125 -33.094 1 38.41 80 PRO A C 1
ATOM 589 O O . PRO A 1 80 ? 64.438 35.625 -32.656 1 38.41 80 PRO A O 1
ATOM 592 N N . ALA A 1 81 ? 66.625 35.531 -33.406 1 46.53 81 ALA A N 1
ATOM 593 C CA . ALA A 1 81 ? 66.562 34.094 -33.25 1 46.53 81 ALA A CA 1
ATOM 594 C C . ALA A 1 81 ? 66.438 33.719 -31.766 1 46.53 81 ALA A C 1
ATOM 596 O O . ALA A 1 81 ? 65.812 32.75 -31.406 1 46.53 81 ALA A O 1
ATOM 597 N N . LEU A 1 82 ? 67.312 34.594 -30.984 1 43.88 82 LEU A N 1
ATOM 598 C CA . LEU A 1 82 ? 67.188 34.312 -29.547 1 43.88 82 LEU A CA 1
ATOM 599 C C . LEU A 1 82 ? 65.75 34.656 -29.062 1 43.88 82 LEU A C 1
ATOM 601 O O . LEU A 1 82 ? 65.25 34.031 -28.141 1 43.88 82 LEU A O 1
ATOM 605 N N . VAL A 1 83 ? 65.125 35.75 -29.781 1 44.56 83 VAL A N 1
ATOM 606 C CA . VAL A 1 83 ? 63.781 36.094 -29.359 1 44.56 83 VAL A CA 1
ATOM 607 C C . VAL A 1 83 ? 62.812 35 -29.766 1 44.56 83 VAL A C 1
ATOM 609 O O . VAL A 1 83 ? 61.875 34.688 -29.016 1 44.56 83 VAL A O 1
ATOM 612 N N . VAL A 1 84 ? 63.188 34.375 -31.016 1 50.47 84 VAL A N 1
ATOM 613 C CA . VAL A 1 84 ? 62.25 33.312 -31.359 1 50.47 84 VAL A CA 1
ATOM 614 C C . VAL A 1 84 ? 62.469 32.125 -30.438 1 50.47 84 VAL A C 1
ATOM 616 O O . VAL A 1 84 ? 61.5 31.5 -30 1 50.47 84 VAL A O 1
ATOM 619 N N . CYS A 1 85 ? 63.781 31.891 -30.125 1 50.78 85 CYS A N 1
ATOM 620 C CA . CYS A 1 85 ? 64 30.766 -29.219 1 50.78 85 CYS A CA 1
ATOM 621 C C . CYS A 1 85 ? 63.5 31.078 -27.812 1 50.78 85 CYS A C 1
ATOM 623 O O . CYS A 1 85 ? 62.969 30.203 -27.141 1 50.78 85 CYS A O 1
ATOM 625 N N . LEU A 1 86 ? 63.781 32.406 -27.312 1 48.25 86 LEU A N 1
ATOM 626 C CA . LEU A 1 86 ? 63.156 32.781 -26.047 1 48.25 86 LEU A CA 1
ATOM 627 C C . LEU A 1 86 ? 61.625 32.844 -26.188 1 48.25 86 LEU A C 1
ATOM 629 O O . LEU A 1 86 ? 60.906 32.469 -25.266 1 48.25 86 LEU A O 1
ATOM 633 N N . ALA A 1 87 ? 61.125 33.344 -27.422 1 49.47 87 ALA A N 1
ATOM 634 C CA . ALA A 1 87 ? 59.656 33.281 -27.594 1 49.47 87 ALA A CA 1
ATOM 635 C C . ALA A 1 87 ? 59.156 31.859 -27.641 1 49.47 87 ALA A C 1
ATOM 637 O O . ALA A 1 87 ? 58.125 31.531 -27.078 1 49.47 87 ALA A O 1
ATOM 638 N N . LEU A 1 88 ? 60 30.969 -28.312 1 52.69 88 LEU A N 1
ATOM 639 C CA . LEU A 1 88 ? 59.594 29.578 -28.281 1 52.69 88 LEU A CA 1
ATOM 640 C C . LEU A 1 88 ? 59.781 28.984 -26.891 1 52.69 88 LEU A C 1
ATOM 642 O O . LEU A 1 88 ? 58.969 28.156 -26.438 1 52.69 88 LEU A O 1
ATOM 646 N N . ALA A 1 89 ? 60.938 29.359 -26.125 1 50.88 89 ALA A N 1
ATOM 647 C CA . ALA A 1 89 ? 61.031 28.938 -24.734 1 50.88 89 ALA A CA 1
ATOM 648 C C . ALA A 1 89 ? 59.969 29.578 -23.875 1 50.88 89 ALA A C 1
ATOM 650 O O . ALA A 1 89 ? 59.375 28.938 -23 1 50.88 89 ALA A O 1
ATOM 651 N N . VAL A 1 90 ? 59.656 30.969 -24.047 1 49.19 90 VAL A N 1
ATOM 652 C CA . VAL A 1 90 ? 58.531 31.547 -23.344 1 49.19 90 VAL A CA 1
ATOM 653 C C . VAL A 1 90 ? 57.219 30.953 -23.875 1 49.19 90 VAL A C 1
ATOM 655 O O . VAL A 1 90 ? 56.312 30.672 -23.109 1 49.19 90 VAL A O 1
ATOM 658 N N . LEU A 1 91 ? 57.156 30.672 -25.297 1 49.41 91 LEU A N 1
ATOM 659 C CA . LEU A 1 91 ? 55.969 29.969 -25.719 1 49.41 91 LEU A CA 1
ATOM 660 C C . LEU A 1 91 ? 55.938 28.547 -25.188 1 49.41 91 LEU A C 1
ATOM 662 O O . LEU A 1 91 ? 54.875 28.047 -24.781 1 49.41 91 LEU A O 1
ATOM 666 N N . GLY A 1 92 ? 57.125 27.812 -25.188 1 46.66 92 GLY A N 1
ATOM 667 C CA . GLY A 1 92 ? 57.156 26.531 -24.5 1 46.66 92 GLY A CA 1
ATOM 668 C C . GLY A 1 92 ? 56.906 26.656 -23.016 1 46.66 92 GLY A C 1
ATOM 669 O O . GLY A 1 92 ? 56.188 25.828 -22.422 1 46.66 92 GLY A O 1
ATOM 670 N N . CYS A 1 93 ? 57.688 27.625 -22.281 1 45.91 93 CYS A N 1
ATOM 671 C CA . CYS A 1 93 ? 57.281 27.875 -20.891 1 45.91 93 CYS A CA 1
ATOM 672 C C . CYS A 1 93 ? 55.844 28.406 -20.828 1 45.91 93 CYS A C 1
ATOM 674 O O . CYS A 1 93 ? 55.094 28.094 -19.891 1 45.91 93 CYS A O 1
ATOM 676 N N . ALA A 1 94 ? 55.375 29.391 -21.766 1 43.31 94 ALA A N 1
ATOM 677 C CA . ALA A 1 94 ? 53.969 29.797 -21.75 1 43.31 94 ALA A CA 1
ATOM 678 C C . ALA A 1 94 ? 53.062 28.641 -22.172 1 43.31 94 ALA A C 1
ATOM 680 O O . ALA A 1 94 ? 51.969 28.469 -21.625 1 43.31 94 ALA A O 1
ATOM 681 N N . ILE A 1 95 ? 53.469 27.797 -23.25 1 45.56 95 ILE A N 1
ATOM 682 C CA . ILE A 1 95 ? 52.688 26.594 -23.469 1 45.56 95 ILE A CA 1
ATOM 683 C C . ILE A 1 95 ? 52.781 25.672 -22.266 1 45.56 95 ILE A C 1
ATOM 685 O O . ILE A 1 95 ? 51.781 25.109 -21.812 1 45.56 95 ILE A O 1
ATOM 689 N N . THR A 1 96 ? 54.094 25.406 -21.734 1 41.44 96 THR A N 1
ATOM 690 C CA . THR A 1 96 ? 54.156 24.641 -20.484 1 41.44 96 THR A CA 1
ATOM 691 C C . THR A 1 96 ? 53.5 25.422 -19.344 1 41.44 96 THR A C 1
ATOM 693 O O . THR A 1 96 ? 52.875 24.828 -18.469 1 41.44 96 THR A O 1
ATOM 696 N N . LEU A 1 97 ? 53.781 26.766 -19.141 1 40.66 97 LEU A N 1
ATOM 697 C CA . LEU A 1 97 ? 53 27.5 -18.156 1 40.66 97 LEU A CA 1
ATOM 698 C C . LEU A 1 97 ? 51.531 27.641 -18.578 1 40.66 97 LEU A C 1
ATOM 700 O O . LEU A 1 97 ? 50.656 27.609 -17.734 1 40.66 97 LEU A O 1
ATOM 704 N N . THR A 1 98 ? 51.125 28.062 -19.891 1 36.88 98 THR A N 1
ATOM 705 C CA . THR A 1 98 ? 49.719 28 -20.234 1 36.88 98 THR A CA 1
ATOM 706 C C . THR A 1 98 ? 49.188 26.562 -20.188 1 36.88 98 THR A C 1
ATOM 708 O O . THR A 1 98 ? 48.031 26.328 -19.859 1 36.88 98 THR A O 1
ATOM 711 N N . ARG A 1 99 ? 49.938 25.484 -20.656 1 36.5 99 ARG A N 1
ATOM 712 C CA . ARG A 1 99 ? 49.469 24.156 -20.297 1 36.5 99 ARG A CA 1
ATOM 713 C C . ARG A 1 99 ? 49.562 23.938 -18.781 1 36.5 99 ARG A C 1
ATOM 715 O O . ARG A 1 99 ? 48.781 23.172 -18.219 1 36.5 99 ARG A O 1
ATOM 722 N N . ARG A 1 100 ? 50.594 24.359 -18.031 1 33.19 100 ARG A N 1
ATOM 723 C CA . ARG A 1 100 ? 50.531 24.359 -16.578 1 33.19 100 ARG A CA 1
ATOM 724 C C . ARG A 1 100 ? 49.531 25.375 -16.062 1 33.19 100 ARG A C 1
ATOM 726 O O . ARG A 1 100 ? 48.844 25.141 -15.062 1 33.19 100 ARG A O 1
ATOM 733 N N . ASN A 1 101 ? 49.5 26.75 -16.5 1 32.09 101 ASN A N 1
ATOM 734 C CA . ASN A 1 101 ? 48.406 27.609 -16.062 1 32.09 101 ASN A CA 1
ATOM 735 C C . ASN A 1 101 ? 47.094 27.234 -16.703 1 32.09 101 ASN A C 1
ATOM 737 O O . ASN A 1 101 ? 46.031 27.453 -16.125 1 32.09 101 ASN A O 1
ATOM 741 N N . ASN A 1 102 ? 46.906 26.984 -18.062 1 29.62 102 ASN A N 1
ATOM 742 C CA . ASN A 1 102 ? 45.656 26.359 -18.484 1 29.62 102 ASN A CA 1
ATOM 743 C C . ASN A 1 102 ? 45.531 24.938 -17.922 1 29.62 102 ASN A C 1
ATOM 745 O O . ASN A 1 102 ? 44.438 24.359 -17.938 1 29.62 102 ASN A O 1
ATOM 749 N N . ALA A 1 103 ? 46.531 24.109 -17.797 1 30.88 103 ALA A N 1
ATOM 750 C CA . ALA A 1 103 ? 46.562 22.922 -16.938 1 30.88 103 ALA A CA 1
ATOM 751 C C . ALA A 1 103 ? 46.469 23.328 -15.461 1 30.88 103 ALA A C 1
ATOM 753 O O . ALA A 1 103 ? 46.188 22.484 -14.602 1 30.88 103 ALA A O 1
ATOM 754 N N . THR A 1 104 ? 47.031 24.312 -14.93 1 29.11 104 THR A N 1
ATOM 755 C CA . THR A 1 104 ? 46.75 24.922 -13.641 1 29.11 104 THR A CA 1
ATOM 756 C C . THR A 1 104 ? 45.344 25.531 -13.625 1 29.11 104 THR A C 1
ATOM 758 O O . THR A 1 104 ? 45 26.266 -12.695 1 29.11 104 THR A O 1
ATOM 761 N N . LEU A 1 105 ? 44.812 26.078 -14.711 1 30.66 105 LEU A N 1
ATOM 762 C CA . LEU A 1 105 ? 43.344 26.156 -14.648 1 30.66 105 LEU A CA 1
ATOM 763 C C . LEU A 1 105 ? 42.75 24.938 -13.945 1 30.66 105 LEU A C 1
ATOM 765 O O . LEU A 1 105 ? 43.125 23.797 -14.266 1 30.66 105 LEU A O 1
ATOM 769 N N . ILE A 1 106 ? 42.156 25.141 -12.75 1 32 106 ILE A N 1
ATOM 770 C CA . ILE A 1 106 ? 41.875 24.219 -11.664 1 32 106 ILE A CA 1
ATOM 771 C C . ILE A 1 106 ? 41.344 22.906 -12.227 1 32 106 ILE A C 1
ATOM 773 O O . ILE A 1 106 ? 40.281 22.875 -12.859 1 32 106 ILE A O 1
ATOM 777 N N . GLY A 1 107 ? 42.062 22.141 -12.836 1 33.12 107 GLY A N 1
ATOM 778 C CA . GLY A 1 107 ? 41.688 20.75 -13.078 1 33.12 107 GLY A CA 1
ATOM 779 C C . GLY A 1 107 ? 40.719 20.203 -12.055 1 33.12 107 GLY A C 1
ATOM 780 O O . GLY A 1 107 ? 41.094 19.828 -10.953 1 33.12 107 GLY A O 1
ATOM 781 N N . LYS A 1 108 ? 39.531 20.75 -12.102 1 36.53 108 LYS A N 1
ATOM 782 C CA . LYS A 1 108 ? 38.5 20.219 -11.219 1 36.53 108 LYS A CA 1
ATOM 783 C C . LYS A 1 108 ? 38.656 18.719 -11.008 1 36.53 108 LYS A C 1
ATOM 785 O O . LYS A 1 108 ? 38.625 17.938 -11.969 1 36.53 108 LYS A O 1
ATOM 790 N N . GLU A 1 109 ? 39.531 18.359 -10.289 1 41.09 109 GLU A N 1
ATOM 791 C CA . GLU A 1 109 ? 39.531 16.953 -9.883 1 41.09 109 GLU A CA 1
ATOM 792 C C . GLU A 1 109 ? 38.125 16.328 -10.023 1 41.09 109 GLU A C 1
ATOM 794 O O . GLU A 1 109 ? 37.156 16.922 -9.586 1 41.09 109 GLU A O 1
ATOM 799 N N . PRO A 1 110 ? 37.906 15.664 -11.055 1 50.94 110 PRO A N 1
ATOM 800 C CA . PRO A 1 110 ? 36.594 15.062 -11.188 1 50.94 110 PRO A CA 1
ATOM 801 C C . PRO A 1 110 ? 35.969 14.711 -9.844 1 50.94 110 PRO A C 1
ATOM 803 O O . PRO A 1 110 ? 36.625 14.164 -8.969 1 50.94 110 PRO A O 1
ATOM 806 N N . ALA A 1 111 ? 35 15.492 -9.5 1 64.31 111 ALA A N 1
ATOM 807 C CA . ALA A 1 111 ? 34.281 15.242 -8.25 1 64.31 111 ALA A CA 1
ATOM 808 C C . ALA A 1 111 ? 34.219 13.742 -7.957 1 64.31 111 ALA A C 1
ATOM 810 O O . ALA A 1 111 ? 33.875 12.953 -8.844 1 64.31 111 ALA A O 1
ATOM 811 N N . GLN A 1 112 ? 34.844 13.391 -6.879 1 85.25 112 GLN A N 1
ATOM 812 C CA . GLN A 1 112 ? 34.781 12.008 -6.414 1 85.25 112 GLN A CA 1
ATOM 813 C C . GLN A 1 112 ? 33.344 11.547 -6.219 1 85.25 112 GLN A C 1
ATOM 815 O O . GLN A 1 112 ? 32.5 12.281 -5.684 1 85.25 112 GLN A O 1
ATOM 820 N N . VAL A 1 113 ? 33.031 10.516 -6.852 1 91.75 113 VAL A N 1
ATOM 821 C CA . VAL A 1 113 ? 31.688 9.945 -6.75 1 91.75 113 VAL A CA 1
ATOM 822 C C . VAL A 1 113 ? 31.516 9.258 -5.398 1 91.75 113 VAL A C 1
ATOM 824 O O . VAL A 1 113 ? 32.375 8.469 -4.984 1 91.75 113 VAL A O 1
ATOM 827 N N . CYS A 1 114 ? 30.469 9.711 -4.691 1 93.94 114 CYS A N 1
ATOM 828 C CA . CYS A 1 114 ? 30.141 9.133 -3.395 1 93.94 114 CYS A CA 1
ATOM 829 C C . CYS A 1 114 ? 29.516 7.75 -3.557 1 93.94 114 CYS A C 1
ATOM 831 O O . CYS A 1 114 ? 28.531 7.59 -4.27 1 93.94 114 CYS A O 1
ATOM 833 N N . THR A 1 115 ? 30.062 6.707 -2.902 1 91.56 115 THR A N 1
ATOM 834 C CA . THR A 1 115 ? 29.547 5.352 -3.078 1 91.56 115 THR A CA 1
ATOM 835 C C . THR A 1 115 ? 29.125 4.754 -1.738 1 91.56 115 THR A C 1
ATOM 837 O O . THR A 1 115 ? 29.031 3.535 -1.598 1 91.56 115 THR A O 1
ATOM 840 N N . THR A 1 116 ? 28.922 5.625 -0.734 1 92.19 116 THR A N 1
ATOM 841 C CA . THR A 1 116 ? 28.406 5.145 0.543 1 92.19 116 THR A CA 1
ATOM 842 C C . THR A 1 116 ? 26.953 4.695 0.407 1 92.19 116 THR A C 1
ATOM 844 O O . THR A 1 116 ? 26.312 4.98 -0.599 1 92.19 116 THR A O 1
ATOM 847 N N . TRP A 1 117 ? 26.453 4.016 1.369 1 90.94 117 TRP A N 1
ATOM 848 C CA . TRP A 1 117 ? 25.078 3.535 1.371 1 90.94 117 TRP A CA 1
ATOM 849 C C . TRP A 1 117 ? 24.094 4.695 1.235 1 90.94 117 TRP A C 1
ATOM 851 O O . TRP A 1 117 ? 23.141 4.617 0.47 1 90.94 117 TRP A O 1
ATOM 861 N N . GLU A 1 118 ? 24.344 5.762 1.987 1 92.31 118 GLU A N 1
ATOM 862 C CA . GLU A 1 118 ? 23.438 6.91 1.986 1 92.31 118 GLU A CA 1
ATOM 863 C C . GLU A 1 118 ? 23.406 7.578 0.614 1 92.31 118 GLU A C 1
ATOM 865 O O . GLU A 1 118 ? 22.344 7.992 0.153 1 92.31 118 GLU A O 1
ATOM 870 N N . CYS A 1 119 ? 24.578 7.609 -0.026 1 94.75 119 CYS A N 1
ATOM 871 C CA . CYS A 1 119 ? 24.656 8.234 -1.341 1 94.75 119 CYS A CA 1
ATOM 872 C C . CYS A 1 119 ? 23.953 7.387 -2.393 1 94.75 119 CYS A C 1
ATOM 874 O O . CYS A 1 119 ? 23.25 7.914 -3.256 1 94.75 119 CYS A O 1
ATOM 876 N N . VAL A 1 120 ? 24.141 6.09 -2.291 1 94.31 120 VAL A N 1
ATOM 877 C CA . VAL A 1 120 ? 23.531 5.16 -3.229 1 94.31 120 VAL A CA 1
ATOM 878 C C . VAL A 1 120 ? 22.016 5.191 -3.061 1 94.31 120 VAL A C 1
ATOM 880 O O . VAL A 1 120 ? 21.266 5.23 -4.047 1 94.31 120 VAL A O 1
ATOM 883 N N . ARG A 1 121 ? 21.547 5.16 -1.885 1 92.31 121 ARG A N 1
ATOM 884 C CA . ARG A 1 121 ? 20.125 5.238 -1.608 1 92.31 121 ARG A CA 1
ATOM 885 C C . ARG A 1 121 ? 19.531 6.543 -2.133 1 92.31 121 ARG A C 1
ATOM 887 O O . ARG A 1 121 ? 18.469 6.543 -2.756 1 92.31 121 ARG A O 1
ATOM 894 N N . ALA A 1 122 ? 20.203 7.621 -1.834 1 94.25 122 ALA A N 1
ATOM 895 C CA . ALA A 1 122 ? 19.734 8.93 -2.285 1 94.25 122 ALA A CA 1
ATOM 896 C C . ALA A 1 122 ? 19.656 8.992 -3.809 1 94.25 122 ALA A C 1
ATOM 898 O O . ALA A 1 122 ? 18.688 9.5 -4.375 1 94.25 122 ALA A O 1
ATOM 899 N N . ALA A 1 123 ? 20.734 8.508 -4.438 1 95.69 123 ALA A N 1
ATOM 900 C CA . ALA A 1 123 ? 20.781 8.5 -5.898 1 95.69 123 ALA A CA 1
ATOM 901 C C . ALA A 1 123 ? 19.641 7.684 -6.48 1 95.69 123 ALA A C 1
ATOM 903 O O . ALA A 1 123 ? 19 8.102 -7.453 1 95.69 123 ALA A O 1
ATOM 904 N N . SER A 1 124 ? 19.422 6.539 -5.883 1 93.5 124 SER A N 1
ATOM 905 C CA . SER A 1 124 ? 18.344 5.672 -6.348 1 93.5 124 SER A CA 1
ATOM 906 C C . SER A 1 124 ? 16.984 6.34 -6.176 1 93.5 124 SER A C 1
ATOM 908 O O . SER A 1 124 ? 16.141 6.309 -7.082 1 93.5 124 SER A O 1
ATOM 910 N N . ASP A 1 125 ? 16.703 6.949 -5.043 1 93.38 125 ASP A N 1
ATOM 911 C CA . ASP A 1 125 ? 15.438 7.629 -4.77 1 93.38 125 ASP A CA 1
ATOM 912 C C . ASP A 1 125 ? 15.203 8.773 -5.75 1 93.38 125 ASP A C 1
ATOM 914 O O . ASP A 1 125 ? 14.102 8.938 -6.273 1 93.38 125 ASP A O 1
ATOM 918 N N . VAL A 1 126 ? 16.234 9.531 -5.988 1 96.25 126 VAL A N 1
ATOM 919 C CA . VAL A 1 126 ? 16.125 10.703 -6.844 1 96.25 126 VAL A CA 1
ATOM 920 C C . VAL A 1 126 ? 15.82 10.281 -8.281 1 96.25 126 VAL A C 1
ATOM 922 O O . VAL A 1 126 ? 14.852 10.75 -8.883 1 96.25 126 VAL A O 1
ATOM 925 N N . LEU A 1 127 ? 16.594 9.367 -8.742 1 95 127 LEU A N 1
ATOM 926 C CA . LEU A 1 127 ? 16.5 9 -10.156 1 95 127 LEU A CA 1
ATOM 927 C C . LEU A 1 127 ? 15.195 8.258 -10.438 1 95 127 LEU A C 1
ATOM 929 O O . LEU A 1 127 ? 14.617 8.398 -11.516 1 95 127 LEU A O 1
ATOM 933 N N . SER A 1 128 ? 14.773 7.465 -9.5 1 92.44 128 SER A N 1
ATOM 934 C CA . SER A 1 128 ? 13.555 6.676 -9.703 1 92.44 128 SER A CA 1
ATOM 935 C C . SER A 1 128 ? 12.328 7.57 -9.781 1 92.44 128 SER A C 1
ATOM 937 O O . SER A 1 128 ? 11.281 7.156 -10.297 1 92.44 128 SER A O 1
ATOM 939 N N . SER A 1 129 ? 12.398 8.789 -9.344 1 95.94 129 SER A N 1
ATOM 940 C CA . SER A 1 129 ? 11.258 9.695 -9.289 1 95.94 129 SER A CA 1
ATOM 941 C C . SER A 1 129 ? 11.203 10.594 -10.523 1 95.94 129 SER A C 1
ATOM 943 O O . SER A 1 129 ? 10.172 11.203 -10.805 1 95.94 129 SER A O 1
ATOM 945 N N . MET A 1 130 ? 12.273 10.727 -11.305 1 96.88 130 MET A N 1
ATOM 946 C CA . MET A 1 130 ? 12.414 11.766 -12.32 1 96.88 130 MET A CA 1
ATOM 947 C C . MET A 1 130 ? 11.914 11.266 -13.672 1 96.88 130 MET A C 1
ATOM 949 O O . MET A 1 130 ? 11.977 10.07 -13.969 1 96.88 130 MET A O 1
ATOM 953 N N . ASP A 1 131 ? 11.352 12.133 -14.461 1 96.25 131 ASP A N 1
ATOM 954 C CA . ASP A 1 131 ? 11.094 11.961 -15.891 1 96.25 131 ASP A CA 1
ATOM 955 C C . ASP A 1 131 ? 12.039 12.828 -16.719 1 96.25 131 ASP A C 1
ATOM 957 O O . ASP A 1 131 ? 11.742 13.984 -17.016 1 96.25 131 ASP A O 1
ATOM 961 N N . LEU A 1 132 ? 13.102 12.266 -17.188 1 94.56 132 LEU A N 1
ATOM 962 C CA . LEU A 1 132 ? 14.195 12.992 -17.828 1 94.56 132 LEU A CA 1
ATOM 963 C C . LEU A 1 132 ? 13.812 13.438 -19.234 1 94.56 132 LEU A C 1
ATOM 965 O O . LEU A 1 132 ? 14.523 14.234 -19.844 1 94.56 132 LEU A O 1
ATOM 969 N N . ALA A 1 133 ? 12.664 12.984 -19.656 1 94.38 133 ALA A N 1
ATOM 970 C CA . ALA A 1 133 ? 12.203 13.375 -20.984 1 94.38 133 ALA A CA 1
ATOM 971 C C . ALA A 1 133 ? 11.547 14.75 -20.969 1 94.38 133 ALA A C 1
ATOM 973 O O . ALA A 1 133 ? 11.344 15.375 -22.016 1 94.38 133 ALA A O 1
ATOM 974 N N . VAL A 1 134 ? 11.203 15.234 -19.812 1 97.5 134 VAL A N 1
ATOM 975 C CA . VAL A 1 134 ? 10.523 16.516 -19.656 1 97.5 134 VAL A CA 1
ATOM 976 C C . VAL A 1 134 ? 11.547 17.641 -19.562 1 97.5 134 VAL A C 1
ATOM 978 O O . VAL A 1 134 ? 12.594 17.484 -18.938 1 97.5 134 VAL A O 1
ATOM 981 N N . ASP A 1 135 ? 11.242 18.781 -20.125 1 97.94 135 ASP A N 1
ATOM 982 C CA . ASP A 1 135 ? 12.078 19.969 -20.016 1 97.94 135 ASP A CA 1
ATOM 983 C C . ASP A 1 135 ? 11.891 20.656 -18.656 1 97.94 135 ASP A C 1
ATOM 985 O O . ASP A 1 135 ? 10.805 21.156 -18.344 1 97.94 135 ASP A O 1
ATOM 989 N N . PRO A 1 136 ? 12.961 20.703 -17.844 1 98.38 136 PRO A N 1
ATOM 990 C CA . PRO A 1 136 ? 12.836 21.297 -16.5 1 98.38 136 PRO A CA 1
ATOM 991 C C . PRO A 1 136 ? 12.484 22.781 -16.531 1 98.38 136 PRO A C 1
ATOM 993 O O . PRO A 1 136 ? 11.977 23.312 -15.547 1 98.38 136 PRO A O 1
ATOM 996 N N . CYS A 1 137 ? 12.703 23.484 -17.641 1 98.62 137 CYS A N 1
ATOM 997 C CA . CYS A 1 137 ? 12.438 24.922 -17.734 1 98.62 137 CYS A CA 1
ATOM 998 C C . CYS A 1 137 ? 10.984 25.188 -18.125 1 98.62 137 CYS A C 1
ATOM 1000 O O . CYS A 1 137 ? 10.531 26.328 -18.094 1 98.62 137 CYS A O 1
ATOM 1002 N N . GLU A 1 138 ? 10.25 24.125 -18.391 1 98 138 GLU A N 1
ATOM 1003 C CA . GLU A 1 138 ? 8.844 24.266 -18.75 1 98 138 GLU A CA 1
ATOM 1004 C C . GLU A 1 138 ? 7.938 23.656 -17.672 1 98 138 GLU A C 1
ATOM 1006 O O . GLU A 1 138 ? 6.863 24.188 -17.391 1 98 138 GLU A O 1
ATOM 1011 N N . ASP A 1 139 ? 8.289 22.531 -17.156 1 98.12 139 ASP A N 1
ATOM 1012 C CA . ASP A 1 139 ? 7.516 21.828 -16.141 1 98.12 139 ASP A CA 1
ATOM 1013 C C . ASP A 1 139 ? 8.43 21.062 -15.18 1 98.12 139 ASP A C 1
ATOM 1015 O O . ASP A 1 139 ? 8.641 19.859 -15.336 1 98.12 139 ASP A O 1
ATOM 1019 N N . PHE A 1 140 ? 8.805 21.734 -14.148 1 98.69 140 PHE A N 1
ATOM 1020 C CA . PHE A 1 140 ? 9.805 21.156 -13.258 1 98.69 140 PHE A CA 1
ATOM 1021 C C . PHE A 1 140 ? 9.188 20.062 -12.391 1 98.69 140 PHE A C 1
ATOM 1023 O O . PHE A 1 140 ? 9.875 19.125 -11.984 1 98.69 140 PHE A O 1
ATOM 1030 N N . TYR A 1 141 ? 7.922 20.188 -12.031 1 98.38 141 TYR A N 1
ATOM 1031 C CA . TYR A 1 141 ? 7.281 19.125 -11.25 1 98.38 141 TYR A CA 1
ATOM 1032 C C . TYR A 1 141 ? 7.352 17.797 -11.984 1 98.38 141 TYR A C 1
ATOM 1034 O O . TYR A 1 141 ? 7.75 16.781 -11.398 1 98.38 141 TYR A O 1
ATOM 1042 N N . SER A 1 142 ? 6.922 17.812 -13.234 1 97.75 142 SER A N 1
ATOM 1043 C CA . SER A 1 142 ? 6.961 16.578 -14.008 1 97.75 142 SER A CA 1
ATOM 1044 C C . SER A 1 142 ? 8.391 16.078 -14.18 1 97.75 142 SER A C 1
ATOM 1046 O O . SER A 1 142 ? 8.641 14.867 -14.188 1 97.75 142 SER A O 1
ATOM 1048 N N . TYR A 1 143 ? 9.32 16.984 -14.352 1 98.31 143 TYR A N 1
ATOM 1049 C CA . TYR A 1 143 ? 10.727 16.625 -14.484 1 98.31 143 TYR A CA 1
ATOM 1050 C C . TYR A 1 143 ? 11.227 15.922 -13.234 1 98.31 143 TYR A C 1
ATOM 1052 O O . TYR A 1 143 ? 11.852 14.859 -13.32 1 98.31 143 TYR A O 1
ATOM 1060 N N . ALA A 1 144 ? 10.961 16.406 -12.086 1 98.5 144 ALA A N 1
ATOM 1061 C CA . ALA A 1 144 ? 11.508 15.93 -10.82 1 98.5 144 ALA A CA 1
ATOM 1062 C C . ALA A 1 144 ? 10.656 14.805 -10.242 1 98.5 144 ALA A C 1
ATOM 1064 O O . ALA A 1 144 ? 11.164 13.906 -9.57 1 98.5 144 ALA A O 1
ATOM 1065 N N . CYS A 1 145 ? 9.305 14.844 -10.484 1 97.81 145 CYS A N 1
ATOM 1066 C CA . CYS A 1 145 ? 8.383 13.961 -9.781 1 97.81 145 CYS A CA 1
ATOM 1067 C C . CYS A 1 145 ? 7.594 13.102 -10.766 1 97.81 145 CYS A C 1
ATOM 1069 O O . CYS A 1 145 ? 6.719 12.328 -10.359 1 97.81 145 CYS A O 1
ATOM 1071 N N . GLY A 1 146 ? 7.863 13.18 -11.992 1 96 146 GLY A N 1
ATOM 1072 C CA . GLY A 1 146 ? 7 12.594 -13.008 1 96 146 GLY A CA 1
ATOM 1073 C C . GLY A 1 146 ? 6.848 11.086 -12.859 1 96 146 GLY A C 1
ATOM 1074 O O . GLY A 1 146 ? 5.812 10.523 -13.219 1 96 146 GLY A O 1
ATOM 1075 N N . GLU A 1 147 ? 7.891 10.406 -12.344 1 93.12 147 GLU A N 1
ATOM 1076 C CA . GLU A 1 147 ? 7.848 8.953 -12.211 1 93.12 147 GLU A CA 1
ATOM 1077 C C . GLU A 1 147 ? 7.637 8.539 -10.758 1 93.12 147 GLU A C 1
ATOM 1079 O O . GLU A 1 147 ? 7.562 7.348 -10.445 1 93.12 147 GLU A O 1
ATOM 1084 N N . TRP A 1 148 ? 7.504 9.484 -9.914 1 94.56 148 TRP A N 1
ATOM 1085 C CA . TRP A 1 148 ? 7.41 9.203 -8.484 1 94.56 148 TRP A CA 1
ATOM 1086 C C . TRP A 1 148 ? 6.18 8.359 -8.172 1 94.56 148 TRP A C 1
ATOM 1088 O O . TRP A 1 148 ? 6.258 7.391 -7.41 1 94.56 148 TRP A O 1
ATOM 1098 N N . GLY A 1 149 ? 5.043 8.688 -8.75 1 89.38 149 GLY A N 1
ATOM 1099 C CA . GLY A 1 149 ? 3.793 7.988 -8.5 1 89.38 149 GLY A CA 1
ATOM 1100 C C . GLY A 1 149 ? 3.826 6.535 -8.93 1 89.38 149 GLY A C 1
ATOM 1101 O O . GLY A 1 149 ? 3.107 5.703 -8.367 1 89.38 149 GLY A O 1
ATOM 1102 N N . ARG A 1 150 ? 4.66 6.215 -9.875 1 83.19 150 ARG A N 1
ATOM 1103 C CA . ARG A 1 150 ? 4.781 4.836 -10.344 1 83.19 150 ARG A CA 1
ATOM 1104 C C . ARG A 1 150 ? 5.418 3.951 -9.273 1 83.19 150 ARG A C 1
ATOM 1106 O O . ARG A 1 150 ? 5.082 2.77 -9.164 1 83.19 150 ARG A O 1
ATOM 1113 N N . HIS A 1 151 ? 6.223 4.531 -8.562 1 83.56 151 HIS A N 1
ATOM 1114 C CA . HIS A 1 151 ? 6.93 3.785 -7.531 1 83.56 151 HIS A CA 1
ATOM 1115 C C . HIS A 1 151 ? 6.246 3.932 -6.176 1 83.56 151 HIS A C 1
ATOM 1117 O O . HIS A 1 151 ? 6.547 3.191 -5.238 1 83.56 151 HIS A O 1
ATOM 1123 N N . ASN A 1 152 ? 5.355 4.902 -6.145 1 86.88 152 ASN A N 1
ATOM 1124 C CA . ASN A 1 152 ? 4.57 5.148 -4.941 1 86.88 152 ASN A CA 1
ATOM 1125 C C . ASN A 1 152 ? 3.082 5.262 -5.258 1 86.88 152 ASN A C 1
ATOM 1127 O O . ASN A 1 152 ? 2.486 6.328 -5.074 1 86.88 152 ASN A O 1
ATOM 1131 N N . PRO A 1 153 ? 2.525 4.223 -5.633 1 81.25 153 PRO A N 1
ATOM 1132 C CA . PRO A 1 153 ? 1.103 4.301 -5.973 1 81.25 153 PRO A CA 1
ATOM 1133 C C . PRO A 1 153 ? 0.227 4.629 -4.766 1 81.25 153 PRO A C 1
ATOM 1135 O O . PRO A 1 153 ? 0.608 4.348 -3.625 1 81.25 153 PRO A O 1
ATOM 1138 N N . LEU A 1 154 ? -0.882 5.156 -5.09 1 85.31 154 LEU A N 1
ATOM 1139 C CA . LEU A 1 154 ? -1.846 5.5 -4.051 1 85.31 154 LEU A CA 1
ATOM 1140 C C . LEU A 1 154 ? -2.293 4.254 -3.291 1 85.31 154 LEU A C 1
ATOM 1142 O O . LEU A 1 154 ? -2.848 3.326 -3.883 1 85.31 154 LEU A O 1
ATOM 1146 N N . PRO A 1 155 ? -2.025 4.16 -2.016 1 81.94 155 PRO A N 1
ATOM 1147 C CA . PRO A 1 155 ? -2.486 3 -1.25 1 81.94 155 PRO A CA 1
ATOM 1148 C C . PRO A 1 155 ? -4.008 2.934 -1.137 1 81.94 155 PRO A C 1
ATOM 1150 O O . PRO A 1 155 ? -4.676 3.973 -1.128 1 81.94 155 PRO A O 1
ATOM 1153 N N . SER A 1 156 ? -4.5 1.737 -0.903 1 77.75 156 SER A N 1
ATOM 1154 C CA . SER A 1 156 ? -5.934 1.553 -0.709 1 77.75 156 SER A CA 1
ATOM 1155 C C . SER A 1 156 ? -6.426 2.295 0.529 1 77.75 156 SER A C 1
ATOM 1157 O O . SER A 1 156 ? -5.746 2.312 1.559 1 77.75 156 SER A O 1
ATOM 1159 N N . GLY A 1 157 ? -7.5 2.932 0.376 1 79.62 157 GLY A N 1
ATOM 1160 C CA . GLY A 1 157 ? -8.094 3.639 1.499 1 79.62 157 GLY A CA 1
ATOM 1161 C C . GLY A 1 157 ? -7.598 5.066 1.639 1 79.62 157 GLY A C 1
ATOM 1162 O O . GLY A 1 157 ? -8.055 5.801 2.518 1 79.62 157 GLY A O 1
ATOM 1163 N N . THR A 1 158 ? -6.688 5.453 0.772 1 86.69 158 THR A N 1
ATOM 1164 C CA . THR A 1 158 ? -6.18 6.82 0.798 1 86.69 158 THR A CA 1
ATOM 1165 C C . THR A 1 158 ? -6.562 7.562 -0.477 1 86.69 158 THR A C 1
ATOM 1167 O O . THR A 1 158 ? -6.977 6.945 -1.462 1 86.69 158 THR A O 1
ATOM 1170 N N . TYR A 1 159 ? -6.551 8.867 -0.488 1 89.81 159 TYR A N 1
ATOM 1171 C CA . TYR A 1 159 ? -6.934 9.688 -1.635 1 89.81 159 TYR A CA 1
ATOM 1172 C C . TYR A 1 159 ? -5.805 10.633 -2.031 1 89.81 159 TYR A C 1
ATOM 1174 O O . TYR A 1 159 ? -5.879 11.297 -3.064 1 89.81 159 TYR A O 1
ATOM 1182 N N . GLN A 1 160 ? -4.832 10.664 -1.21 1 92.44 160 GLN A N 1
ATOM 1183 C CA . GLN A 1 160 ? -3.602 11.414 -1.451 1 92.44 160 GLN A CA 1
ATOM 1184 C C . GLN A 1 160 ? -2.396 10.711 -0.834 1 92.44 160 GLN A C 1
ATOM 1186 O O . GLN A 1 160 ? -2.496 10.141 0.256 1 92.44 160 GLN A O 1
ATOM 1191 N N . TRP A 1 161 ? -1.355 10.664 -1.531 1 93 161 TRP A N 1
ATOM 1192 C CA . TRP A 1 161 ? -0.13 9.992 -1.112 1 93 161 TRP A CA 1
ATOM 1193 C C . TRP A 1 161 ? 1.101 10.758 -1.587 1 93 161 TRP A C 1
ATOM 1195 O O . TRP A 1 161 ? 1.302 10.938 -2.791 1 93 161 TRP A O 1
ATOM 1205 N N . GLY A 1 162 ? 1.829 11.336 -0.635 1 95.31 162 GLY A N 1
ATOM 1206 C CA . GLY A 1 162 ? 3.01 12.117 -0.977 1 95.31 162 GLY A CA 1
ATOM 1207 C C . GLY A 1 162 ? 4.25 11.68 -0.222 1 95.31 162 GLY A C 1
ATOM 1208 O O . GLY A 1 162 ? 4.203 10.727 0.562 1 95.31 162 GLY A O 1
ATOM 1209 N N . SER A 1 163 ? 5.355 12.305 -0.491 1 95.12 163 SER A N 1
ATOM 1210 C CA . SER A 1 163 ? 6.645 11.984 0.115 1 95.12 163 SER A CA 1
ATOM 1211 C C . SER A 1 163 ? 6.551 11.969 1.637 1 95.12 163 SER A C 1
ATOM 1213 O O . SER A 1 163 ? 7.098 11.078 2.289 1 95.12 163 SER A O 1
ATOM 1215 N N . THR A 1 164 ? 5.875 12.898 2.209 1 95.5 164 THR A N 1
ATOM 1216 C CA . THR A 1 164 ? 5.73 12.953 3.658 1 95.5 164 THR A CA 1
ATOM 1217 C C . THR A 1 164 ? 4.859 11.805 4.16 1 95.5 164 THR A C 1
ATOM 1219 O O . THR A 1 164 ? 5.07 11.297 5.266 1 95.5 164 THR A O 1
ATOM 1222 N N . ASP A 1 165 ? 3.852 11.406 3.357 1 94.75 165 ASP A N 1
ATOM 1223 C CA . ASP A 1 165 ? 2.984 10.297 3.732 1 94.75 165 ASP A CA 1
ATOM 1224 C C . ASP A 1 165 ? 3.766 8.984 3.787 1 94.75 165 ASP A C 1
ATOM 1226 O O . ASP A 1 165 ? 3.482 8.117 4.621 1 94.75 165 ASP A O 1
ATOM 1230 N N . VAL A 1 166 ? 4.684 8.875 2.838 1 92.88 166 VAL A N 1
ATOM 1231 C CA . VAL A 1 166 ? 5.523 7.68 2.824 1 92.88 166 VAL A CA 1
ATOM 1232 C C . VAL A 1 166 ? 6.316 7.586 4.125 1 92.88 166 VAL A C 1
ATOM 1234 O O . VAL A 1 166 ? 6.387 6.523 4.746 1 92.88 166 VAL A O 1
ATOM 1237 N N . VAL A 1 167 ? 6.871 8.664 4.57 1 94.19 167 VAL A N 1
ATOM 1238 C CA . VAL A 1 167 ? 7.656 8.703 5.801 1 94.19 167 VAL A CA 1
ATOM 1239 C C . VAL A 1 167 ? 6.742 8.492 7.004 1 94.19 167 VAL A C 1
ATOM 1241 O O . VAL A 1 167 ? 7.109 7.801 7.957 1 94.19 167 VAL A O 1
ATOM 1244 N N . ARG A 1 168 ? 5.59 9.102 6.961 1 95.31 168 ARG A N 1
ATOM 1245 C CA . ARG A 1 168 ? 4.625 8.93 8.039 1 95.31 168 ARG A CA 1
ATOM 1246 C C . ARG A 1 168 ? 4.246 7.461 8.211 1 95.31 168 ARG A C 1
ATOM 1248 O O . ARG A 1 168 ? 4.23 6.941 9.328 1 95.31 168 ARG A O 1
ATOM 1255 N N . ARG A 1 169 ? 3.918 6.816 7.152 1 91.56 169 ARG A N 1
ATOM 1256 C CA . ARG A 1 169 ? 3.523 5.414 7.254 1 91.56 169 ARG A CA 1
ATOM 1257 C C . ARG A 1 169 ? 4.68 4.559 7.762 1 91.56 169 ARG A C 1
ATOM 1259 O O . ARG A 1 169 ? 4.465 3.605 8.516 1 91.56 169 ARG A O 1
ATOM 1266 N N . ARG A 1 170 ? 5.844 4.801 7.301 1 91.19 170 ARG A N 1
ATOM 1267 C CA . ARG A 1 170 ? 7.008 4.094 7.824 1 91.19 170 ARG A CA 1
ATOM 1268 C C . ARG A 1 170 ? 7.129 4.285 9.336 1 91.19 170 ARG A C 1
ATOM 1270 O O . ARG A 1 170 ? 7.414 3.332 10.062 1 91.19 170 ARG A O 1
ATOM 1277 N N . THR A 1 171 ? 6.93 5.508 9.75 1 95.44 171 THR A N 1
ATOM 1278 C CA . THR A 1 171 ? 6.977 5.832 11.172 1 95.44 171 THR A CA 1
ATOM 1279 C C . THR A 1 171 ? 5.914 5.051 11.938 1 95.44 171 THR A C 1
ATOM 1281 O O . THR A 1 171 ? 6.199 4.477 12.992 1 95.44 171 THR A O 1
ATOM 1284 N N . LEU A 1 172 ? 4.766 5.051 11.414 1 94.75 172 LEU A N 1
ATOM 1285 C CA . LEU A 1 172 ? 3.686 4.301 12.047 1 94.75 172 LEU A CA 1
ATOM 1286 C C . LEU A 1 172 ? 4.023 2.814 12.117 1 94.75 172 LEU A C 1
ATOM 1288 O O . LEU A 1 172 ? 3.725 2.15 13.117 1 94.75 172 LEU A O 1
ATOM 1292 N N . GLY A 1 173 ? 4.598 2.32 11.039 1 90.25 173 GLY A N 1
ATOM 1293 C CA . GLY A 1 173 ? 5.02 0.929 11.039 1 90.25 173 GLY A CA 1
ATOM 1294 C C . GLY A 1 173 ? 6.047 0.619 12.117 1 90.25 173 GLY A C 1
ATOM 1295 O O . GLY A 1 173 ? 5.992 -0.439 12.742 1 90.25 173 GLY A O 1
ATOM 1296 N N . GLN A 1 174 ? 6.98 1.47 12.328 1 91.5 174 GLN A N 1
ATOM 1297 C CA . GLN A 1 174 ? 7.977 1.327 13.383 1 91.5 174 GLN A CA 1
ATOM 1298 C C . GLN A 1 174 ? 7.32 1.296 14.766 1 91.5 174 GLN A C 1
ATOM 1300 O O . GLN A 1 174 ? 7.672 0.468 15.609 1 91.5 174 GLN A O 1
ATOM 1305 N N . LEU A 1 175 ? 6.383 2.174 14.883 1 95.5 175 LEU A N 1
ATOM 1306 C CA . LEU A 1 175 ? 5.68 2.252 16.156 1 95.5 175 LEU A CA 1
ATOM 1307 C C . LEU A 1 175 ? 4.812 1.017 16.375 1 95.5 175 LEU A C 1
ATOM 1309 O O . LEU A 1 175 ? 4.672 0.543 17.516 1 95.5 175 LEU A O 1
ATOM 1313 N N . HIS A 1 176 ? 4.172 0.537 15.312 1 92 176 HIS A N 1
ATOM 1314 C CA . HIS A 1 176 ? 3.402 -0.701 15.367 1 92 176 HIS A CA 1
ATOM 1315 C C . HIS A 1 176 ? 4.238 -1.847 15.922 1 92 176 HIS A C 1
ATOM 1317 O O . HIS A 1 176 ? 3.789 -2.574 16.812 1 92 176 HIS A O 1
ATOM 1323 N N . ARG A 1 177 ? 5.48 -1.94 15.492 1 86.94 177 ARG A N 1
ATOM 1324 C CA . ARG A 1 177 ? 6.391 -2.99 15.938 1 86.94 177 ARG A CA 1
ATOM 1325 C C . ARG A 1 177 ? 6.832 -2.752 17.375 1 86.94 177 ARG A C 1
ATOM 1327 O O . ARG A 1 177 ? 6.953 -3.697 18.156 1 86.94 177 ARG A O 1
ATOM 1334 N N . ALA A 1 178 ? 7.059 -1.508 17.656 1 90.25 178 ALA A N 1
ATOM 1335 C CA . ALA A 1 178 ? 7.5 -1.161 19 1 90.25 178 ALA A CA 1
ATOM 1336 C C . ALA A 1 178 ? 6.41 -1.46 20.031 1 90.25 178 ALA A C 1
ATOM 1338 O O . ALA A 1 178 ? 6.707 -1.872 21.156 1 90.25 178 ALA A O 1
ATOM 1339 N N . LEU A 1 179 ? 5.203 -1.228 19.656 1 93.31 179 LEU A N 1
ATOM 1340 C CA . LEU A 1 179 ? 4.07 -1.401 20.562 1 93.31 179 LEU A CA 1
ATOM 1341 C C . LEU A 1 179 ? 3.762 -2.881 20.766 1 93.31 179 LEU A C 1
ATOM 1343 O O . LEU A 1 179 ? 3.09 -3.25 21.734 1 93.31 179 LEU A O 1
ATOM 1347 N N . ASP A 1 180 ? 4.164 -3.713 19.844 1 80.06 180 ASP A N 1
ATOM 1348 C CA . ASP A 1 180 ? 3.936 -5.148 19.969 1 80.06 180 ASP A CA 1
ATOM 1349 C C . ASP A 1 180 ? 4.957 -5.793 20.906 1 80.06 180 ASP A C 1
ATOM 1351 O O . ASP A 1 180 ? 4.742 -6.898 21.406 1 80.06 180 ASP A O 1
ATOM 1355 N N . ASN A 1 181 ? 6.039 -4.98 21.125 1 73 181 ASN A N 1
ATOM 1356 C CA . ASN A 1 181 ? 7.055 -5.461 22.047 1 73 181 ASN A CA 1
ATOM 1357 C C . ASN A 1 181 ? 6.645 -5.234 23.5 1 73 181 ASN A C 1
ATOM 1359 O O . ASN A 1 181 ? 6.336 -4.109 23.891 1 73 181 ASN A O 1
ATOM 1363 N N . THR A 1 182 ? 6.527 -6.219 24.344 1 66.38 182 THR A N 1
ATOM 1364 C CA . THR A 1 182 ? 5.934 -6.18 25.672 1 66.38 182 THR A CA 1
ATOM 1365 C C . THR A 1 182 ? 6.965 -5.742 26.719 1 66.38 182 THR A C 1
ATOM 1367 O O . THR A 1 182 ? 6.629 -5.539 27.875 1 66.38 182 THR A O 1
ATOM 1370 N N . ASP A 1 183 ? 8.148 -5.523 26.359 1 67.81 183 ASP A N 1
ATOM 1371 C CA . ASP A 1 183 ? 9.125 -5.176 27.375 1 67.81 183 ASP A CA 1
ATOM 1372 C C . ASP A 1 183 ? 9.109 -3.676 27.672 1 67.81 183 ASP A C 1
ATOM 1374 O O . ASP A 1 183 ? 10.125 -3.1 28.062 1 67.81 183 ASP A O 1
ATOM 1378 N N . ILE A 1 184 ? 7.977 -3.066 27.625 1 67.56 184 ILE A N 1
ATOM 1379 C CA . ILE A 1 184 ? 7.934 -1.613 27.766 1 67.56 184 ILE A CA 1
ATOM 1380 C C . ILE A 1 184 ? 7.273 -1.236 29.094 1 67.56 184 ILE A C 1
ATOM 1382 O O . ILE A 1 184 ? 6.91 -0.078 29.297 1 67.56 184 ILE A O 1
ATOM 1386 N N . ARG A 1 185 ? 7.281 -1.992 30.156 1 66 185 ARG A N 1
ATOM 1387 C CA . ARG A 1 185 ? 6.512 -1.797 31.391 1 66 185 ARG A CA 1
ATOM 1388 C C . ARG A 1 185 ? 7.262 -0.9 32.375 1 66 185 ARG A C 1
ATOM 1390 O O . ARG A 1 185 ? 6.676 -0.393 33.312 1 66 185 ARG A O 1
ATOM 1397 N N . ASN A 1 186 ? 8.328 -0.562 32.031 1 66.44 186 ASN A N 1
ATOM 1398 C CA . ASN A 1 186 ? 9.133 0.216 32.969 1 66.44 186 ASN A CA 1
ATOM 1399 C C . ASN A 1 186 ? 8.75 1.692 32.938 1 66.44 186 ASN A C 1
ATOM 1401 O O . ASN A 1 186 ? 9.07 2.438 33.875 1 66.44 186 ASN A O 1
ATOM 1405 N N . THR A 1 187 ? 8.094 2.195 32.031 1 78.75 187 THR A N 1
ATOM 1406 C CA . THR A 1 187 ? 7.609 3.568 31.922 1 78.75 187 THR A CA 1
ATOM 1407 C C . THR A 1 187 ? 6.09 3.598 31.781 1 78.75 187 THR A C 1
ATOM 1409 O O . THR A 1 187 ? 5.543 3.088 30.797 1 78.75 187 THR A O 1
ATOM 1412 N N . SER A 1 188 ? 5.461 4.273 32.719 1 85.31 188 SER A N 1
ATOM 1413 C CA . SER A 1 188 ? 4 4.27 32.781 1 85.31 188 SER A CA 1
ATOM 1414 C C . SER A 1 188 ? 3.389 4.824 31.516 1 85.31 188 SER A C 1
ATOM 1416 O O . SER A 1 188 ? 2.395 4.293 31.016 1 85.31 188 SER A O 1
ATOM 1418 N N . ALA A 1 189 ? 4.008 5.848 31.031 1 90.06 189 ALA A N 1
ATOM 1419 C CA . ALA A 1 189 ? 3.463 6.469 29.828 1 90.06 189 ALA A CA 1
ATOM 1420 C C . ALA A 1 189 ? 3.562 5.527 28.641 1 90.06 189 ALA A C 1
ATOM 1422 O O . ALA A 1 189 ? 2.639 5.453 27.828 1 90.06 189 ALA A O 1
ATOM 1423 N N . LYS A 1 190 ? 4.688 4.82 28.516 1 90.56 190 LYS A N 1
ATOM 1424 C CA . LYS A 1 190 ? 4.848 3.842 27.438 1 90.56 190 LYS A CA 1
ATOM 1425 C C . LYS A 1 190 ? 3.832 2.711 27.578 1 90.56 190 LYS A C 1
ATOM 1427 O O . LYS A 1 190 ? 3.273 2.254 26.578 1 90.56 190 LYS A O 1
ATOM 1432 N N . TRP A 1 191 ? 3.625 2.355 28.766 1 91.38 191 TRP A N 1
ATOM 1433 C CA . TRP A 1 191 ? 2.662 1.289 29.016 1 91.38 191 TRP A CA 1
ATOM 1434 C C . TRP A 1 191 ? 1.246 1.746 28.672 1 91.38 191 TRP A C 1
ATOM 1436 O O . TRP A 1 191 ? 0.447 0.971 28.141 1 91.38 191 TRP A O 1
ATOM 1446 N N . LYS A 1 192 ? 0.947 2.955 29.047 1 94.19 192 LYS A N 1
ATOM 1447 C CA . LYS A 1 192 ? -0.364 3.49 28.703 1 94.19 192 LYS A CA 1
ATOM 1448 C C . LYS A 1 192 ? -0.565 3.496 27.188 1 94.19 192 LYS A C 1
ATOM 1450 O O . LYS A 1 192 ? -1.662 3.217 26.703 1 94.19 192 LYS A O 1
ATOM 1455 N N . ALA A 1 193 ? 0.52 3.844 26.469 1 94.62 193 ALA A N 1
ATOM 1456 C CA . ALA A 1 193 ? 0.45 3.766 25 1 94.62 193 ALA A CA 1
ATOM 1457 C C . ALA A 1 193 ? 0.158 2.34 24.547 1 94.62 193 ALA A C 1
ATOM 1459 O O . ALA A 1 193 ? -0.655 2.127 23.641 1 94.62 193 ALA A O 1
ATOM 1460 N N . HIS A 1 194 ? 0.807 1.378 25.172 1 94.25 194 HIS A N 1
ATOM 1461 C CA . HIS A 1 194 ? 0.603 -0.035 24.875 1 94.25 194 HIS A CA 1
ATOM 1462 C C . HIS A 1 194 ? -0.845 -0.448 25.125 1 94.25 194 HIS A C 1
ATOM 1464 O O . HIS A 1 194 ? -1.462 -1.1 24.281 1 94.25 194 HIS A O 1
ATOM 1470 N N . VAL A 1 195 ? -1.391 -0.05 26.234 1 94.88 195 VAL A N 1
ATOM 1471 C CA . VAL A 1 195 ? -2.744 -0.428 26.625 1 94.88 195 VAL A CA 1
ATOM 1472 C C . VAL A 1 195 ? -3.756 0.197 25.672 1 94.88 195 VAL A C 1
ATOM 1474 O O . VAL A 1 195 ? -4.684 -0.474 25.203 1 94.88 195 VAL A O 1
ATOM 1477 N N . PHE A 1 196 ? -3.545 1.467 25.391 1 97.31 196 PHE A N 1
ATOM 1478 C CA . PHE A 1 196 ? -4.465 2.152 24.5 1 97.31 196 PHE A CA 1
ATOM 1479 C C . PHE A 1 196 ? -4.473 1.487 23.125 1 97.31 196 PHE A C 1
ATOM 1481 O O . PHE A 1 196 ? -5.535 1.19 22.578 1 97.31 196 PHE A O 1
ATOM 1488 N N . TYR A 1 197 ? -3.289 1.207 22.609 1 96.44 197 TYR A N 1
ATOM 1489 C CA . TYR A 1 197 ? -3.141 0.589 21.297 1 96.44 197 TYR A CA 1
ATOM 1490 C C . TYR A 1 197 ? -3.838 -0.766 21.25 1 96.44 197 TYR A C 1
ATOM 1492 O O . TYR A 1 197 ? -4.586 -1.054 20.312 1 96.44 197 TYR A O 1
ATOM 1500 N N . HIS A 1 198 ? -3.641 -1.567 22.219 1 95.19 198 HIS A N 1
ATOM 1501 C CA . HIS A 1 198 ? -4.16 -2.93 22.188 1 95.19 198 HIS A CA 1
ATOM 1502 C C . HIS A 1 198 ? -5.668 -2.949 22.422 1 95.19 198 HIS A C 1
ATOM 1504 O O . HIS A 1 198 ? -6.371 -3.824 21.922 1 95.19 198 HIS A O 1
ATOM 1510 N N . SER A 1 199 ? -6.188 -1.948 23.188 1 97.19 199 SER A N 1
ATOM 1511 C CA . SER A 1 199 ? -7.641 -1.846 23.297 1 97.19 199 SER A CA 1
ATOM 1512 C C . SER A 1 199 ? -8.281 -1.521 21.953 1 97.19 199 SER A C 1
ATOM 1514 O O . SER A 1 199 ? -9.375 -2.01 21.656 1 97.19 199 SER A O 1
ATOM 1516 N N . CYS A 1 200 ? -7.57 -0.718 21.203 1 96.38 200 CYS A N 1
ATOM 1517 C CA . CYS A 1 200 ? -8.039 -0.346 19.859 1 96.38 200 CYS A CA 1
ATOM 1518 C C . CYS A 1 200 ? -7.941 -1.522 18.906 1 96.38 200 CYS A C 1
ATOM 1520 O O . CYS A 1 200 ? -8.805 -1.702 18.047 1 96.38 200 CYS A O 1
ATOM 1522 N N . MET A 1 201 ? -6.934 -2.4 19.047 1 92.19 201 MET A N 1
ATOM 1523 C CA . MET A 1 201 ? -6.672 -3.535 18.172 1 92.19 201 MET A CA 1
ATOM 1524 C C . MET A 1 201 ? -7.605 -4.699 18.484 1 92.19 201 MET A C 1
ATOM 1526 O O . MET A 1 201 ? -7.75 -5.621 17.688 1 92.19 201 MET A O 1
ATOM 1530 N N . ASN A 1 202 ? -8.281 -4.602 19.688 1 92.94 202 ASN A N 1
ATOM 1531 C CA . ASN A 1 202 ? -9.133 -5.707 20.109 1 92.94 202 ASN A CA 1
ATOM 1532 C C . ASN A 1 202 ? -10.516 -5.633 19.469 1 92.94 202 ASN A C 1
ATOM 1534 O O . ASN A 1 202 ? -11.492 -5.301 20.141 1 92.94 202 ASN A O 1
ATOM 1538 N N . LYS A 1 203 ? -10.625 -6.078 18.281 1 86.75 203 LYS A N 1
ATOM 1539 C CA . LYS A 1 203 ? -11.844 -5.988 17.484 1 86.75 203 LYS A CA 1
ATOM 1540 C C . LYS A 1 203 ? -12.953 -6.84 18.094 1 86.75 203 LYS A C 1
ATOM 1542 O O . LYS A 1 203 ? -14.133 -6.465 18.031 1 86.75 203 LYS A O 1
ATOM 1547 N N . GLU A 1 204 ? -12.594 -7.949 18.625 1 84.06 204 GLU A N 1
ATOM 1548 C CA . GLU A 1 204 ? -13.586 -8.852 19.203 1 84.06 204 GLU A CA 1
ATOM 1549 C C . GLU A 1 204 ? -14.312 -8.203 20.375 1 84.06 204 GLU A C 1
ATOM 1551 O O . GLU A 1 204 ? -15.531 -8.312 20.5 1 84.06 204 GLU A O 1
ATOM 1556 N N . ARG A 1 205 ? -13.562 -7.539 21.156 1 91.56 205 ARG A N 1
ATOM 1557 C CA . ARG A 1 205 ? -14.172 -6.859 22.297 1 91.56 205 ARG A CA 1
ATOM 1558 C C . ARG A 1 205 ? -15.047 -5.695 21.844 1 91.56 205 ARG A C 1
ATOM 1560 O O . ARG A 1 205 ? -16.141 -5.484 22.375 1 91.56 205 ARG A O 1
ATOM 1567 N N . ILE A 1 206 ? -14.594 -4.961 20.922 1 93.94 206 ILE A N 1
ATOM 1568 C CA . ILE A 1 206 ? -15.344 -3.826 20.391 1 93.94 206 ILE A CA 1
ATOM 1569 C C . ILE A 1 206 ? -16.656 -4.312 19.781 1 93.94 206 ILE A C 1
ATOM 1571 O O . ILE A 1 206 ? -17.719 -3.746 20.062 1 93.94 206 ILE A O 1
ATOM 1575 N N . LYS A 1 207 ? -16.562 -5.363 19.016 1 86.62 207 LYS A N 1
ATOM 1576 C CA . LYS A 1 207 ? -17.75 -5.938 18.406 1 86.62 207 LYS A CA 1
ATOM 1577 C C . LYS A 1 207 ? -18.703 -6.477 19.484 1 86.62 207 LYS A C 1
ATOM 1579 O O . LYS A 1 207 ? -19.922 -6.355 19.344 1 86.62 207 LYS A O 1
ATOM 1584 N N . GLY A 1 208 ? -18.156 -7.078 20.453 1 89.19 208 GLY A N 1
ATOM 1585 C CA . GLY A 1 208 ? -18.969 -7.645 21.531 1 89.19 208 GLY A CA 1
ATOM 1586 C C . GLY A 1 208 ? -19.766 -6.602 22.281 1 89.19 208 GLY A C 1
ATOM 1587 O O . GLY A 1 208 ? -20.891 -6.867 22.719 1 89.19 208 GLY A O 1
ATOM 1588 N N . ARG A 1 209 ? -19.312 -5.383 22.375 1 91.94 209 ARG A N 1
ATOM 1589 C CA . ARG A 1 209 ? -20 -4.297 23.078 1 91.94 209 ARG A CA 1
ATOM 1590 C C . ARG A 1 209 ? -21.078 -3.684 22.188 1 91.94 209 ARG A C 1
ATOM 1592 O O . ARG A 1 209 ? -22 -3.025 22.672 1 91.94 209 ARG A O 1
ATOM 1599 N N . GLY A 1 210 ? -20.891 -3.854 20.906 1 90.31 210 GLY A N 1
ATOM 1600 C CA . GLY A 1 210 ? -21.875 -3.365 19.953 1 90.31 210 GLY A CA 1
ATOM 1601 C C . GLY A 1 210 ? -22.109 -1.866 20.047 1 90.31 210 GLY A C 1
ATOM 1602 O O . GLY A 1 210 ? -21.141 -1.097 20.156 1 90.31 210 GLY A O 1
ATOM 1603 N N . ASN A 1 211 ? -23.406 -1.519 20.016 1 92.88 211 ASN A N 1
ATOM 1604 C CA . ASN A 1 211 ? -23.766 -0.104 19.984 1 92.88 211 ASN A CA 1
ATOM 1605 C C . ASN A 1 211 ? -24.172 0.402 21.359 1 92.88 211 ASN A C 1
ATOM 1607 O O . ASN A 1 211 ? -24.531 1.569 21.516 1 92.88 211 ASN A O 1
ATOM 1611 N N . LYS A 1 212 ? -24.047 -0.366 22.297 1 92.44 212 LYS A N 1
ATOM 1612 C CA . LYS A 1 212 ? -24.609 -0.092 23.625 1 92.44 212 LYS A CA 1
ATOM 1613 C C . LYS A 1 212 ? -23.922 1.111 24.266 1 92.44 212 LYS A C 1
ATOM 1615 O O . LYS A 1 212 ? -24.578 1.983 24.828 1 92.44 212 LYS A O 1
ATOM 1620 N N . PRO A 1 213 ? -22.609 1.213 24.203 1 94.12 213 PRO A N 1
ATOM 1621 C CA . PRO A 1 213 ? -21.953 2.342 24.875 1 94.12 213 PRO A CA 1
ATOM 1622 C C . PRO A 1 213 ? -22.453 3.693 24.359 1 94.12 213 PRO A C 1
ATOM 1624 O O . PRO A 1 213 ? -22.641 4.617 25.156 1 94.12 213 PRO A O 1
ATOM 1627 N N . LEU A 1 214 ? -22.672 3.816 23.078 1 95.38 214 LEU A N 1
ATOM 1628 C CA . LEU A 1 214 ? -23.125 5.078 22.516 1 95.38 214 LEU A CA 1
ATOM 1629 C C . LEU A 1 214 ? -24.609 5.293 22.797 1 95.38 214 LEU A C 1
ATOM 1631 O O . LEU A 1 214 ? -25.047 6.418 23.062 1 95.38 214 LEU A O 1
ATOM 1635 N N . LEU A 1 215 ? -25.438 4.203 22.781 1 93.56 215 LEU A N 1
ATOM 1636 C CA . LEU A 1 215 ? -26.859 4.305 23.078 1 93.56 215 LEU A CA 1
ATOM 1637 C C . LEU A 1 215 ? -27.094 4.762 24.516 1 93.56 215 LEU A C 1
ATOM 1639 O O . LEU A 1 215 ? -28.031 5.527 24.781 1 93.56 215 LEU A O 1
ATOM 1643 N N . ASP A 1 216 ? -26.25 4.316 25.406 1 92.25 216 ASP A N 1
ATOM 1644 C CA . ASP A 1 216 ? -26.344 4.738 26.812 1 92.25 216 ASP A CA 1
ATOM 1645 C C . ASP A 1 216 ? -26.109 6.238 26.953 1 92.25 216 ASP A C 1
ATOM 1647 O O . ASP A 1 216 ? -26.781 6.91 27.734 1 92.25 216 ASP A O 1
ATOM 1651 N N . ILE A 1 217 ? -25.188 6.758 26.219 1 92.94 217 ILE A N 1
ATOM 1652 C CA . ILE A 1 217 ? -24.859 8.18 26.266 1 92.94 217 ILE A CA 1
ATOM 1653 C C . ILE A 1 217 ? -26 8.992 25.656 1 92.94 217 ILE A C 1
ATOM 1655 O O . ILE A 1 217 ? -26.391 10.031 26.188 1 92.94 217 ILE A O 1
ATOM 1659 N N . ILE A 1 218 ? -26.531 8.508 24.531 1 92 218 ILE A N 1
ATOM 1660 C CA . ILE A 1 218 ? -27.641 9.188 23.875 1 92 218 ILE A CA 1
ATOM 1661 C C . ILE A 1 218 ? -28.844 9.25 24.812 1 92 218 ILE A C 1
ATOM 1663 O O . ILE A 1 218 ? -29.484 10.297 24.938 1 92 218 ILE A O 1
ATOM 1667 N N . ALA A 1 219 ? -29.094 8.18 25.5 1 88.69 219 ALA A N 1
ATOM 1668 C CA . ALA A 1 219 ? -30.203 8.133 26.453 1 88.69 219 ALA A CA 1
ATOM 1669 C C . ALA A 1 219 ? -30 9.133 27.594 1 88.69 219 ALA A C 1
ATOM 1671 O O . ALA A 1 219 ? -30.953 9.766 28.047 1 88.69 219 ALA A O 1
ATOM 1672 N N . ASP A 1 220 ? -28.797 9.25 27.969 1 86.25 220 ASP A N 1
ATOM 1673 C CA . ASP A 1 220 ? -28.484 10.188 29.031 1 86.25 220 ASP A CA 1
ATOM 1674 C C . ASP A 1 220 ? -28.703 11.633 28.594 1 86.25 220 ASP A C 1
ATOM 1676 O O . ASP A 1 220 ? -29.188 12.461 29.359 1 86.25 220 ASP A O 1
ATOM 1680 N N . ILE A 1 221 ? -28.359 11.93 27.406 1 85.75 221 ILE A N 1
ATOM 1681 C CA . ILE A 1 221 ? -28.531 13.273 26.875 1 85.75 221 ILE A CA 1
ATOM 1682 C C . ILE A 1 221 ? -30.016 13.586 26.719 1 85.75 221 ILE A C 1
ATOM 1684 O O . ILE A 1 221 ? -30.453 14.711 26.969 1 85.75 221 ILE A O 1
ATOM 1688 N N . TYR A 1 222 ? -30.766 12.586 26.297 1 81.25 222 TYR A N 1
ATOM 1689 C CA . TYR A 1 222 ? -32.188 12.766 26.125 1 81.25 222 TYR A CA 1
ATOM 1690 C C . TYR A 1 222 ? -32.875 13.156 27.438 1 81.25 222 TYR A C 1
ATOM 1692 O O . TYR A 1 222 ? -33.844 13.914 27.453 1 81.25 222 TYR A O 1
ATOM 1700 N N . LYS A 1 223 ? -32.281 12.75 28.469 1 79.81 223 LYS A N 1
ATOM 1701 C CA . LYS A 1 223 ? -32.844 13.039 29.781 1 79.81 223 LYS A CA 1
ATOM 1702 C C . LYS A 1 223 ? -32.719 14.523 30.125 1 79.81 223 LYS A C 1
ATOM 1704 O O . LYS A 1 223 ? -33.438 15.039 30.969 1 79.81 223 LYS A O 1
ATOM 1709 N N . ASN A 1 224 ? -31.828 15.188 29.5 1 76.31 224 ASN A N 1
ATOM 1710 C CA . ASN A 1 224 ? -31.547 16.578 29.812 1 76.31 224 ASN A CA 1
ATOM 1711 C C . ASN A 1 224 ? -32.25 17.516 28.828 1 76.31 224 ASN A C 1
ATOM 1713 O O . ASN A 1 224 ? -31.781 18.656 28.625 1 76.31 224 ASN A O 1
ATOM 1717 N N . PHE A 1 225 ? -33.25 17.141 28.172 1 75.38 225 PHE A N 1
ATOM 1718 C CA . PHE A 1 225 ? -34.031 17.969 27.266 1 75.38 225 PHE A CA 1
ATOM 1719 C C . PHE A 1 225 ? -35.406 18.297 27.891 1 75.38 225 PHE A C 1
ATOM 1721 O O . PHE A 1 225 ? -35.938 17.516 28.672 1 75.38 225 PHE A O 1
ATOM 1728 N N . PRO A 1 226 ? -35.906 19.531 27.656 1 77.81 226 PRO A N 1
ATOM 1729 C CA . PRO A 1 226 ? -35.562 20.375 26.5 1 77.81 226 PRO A CA 1
ATOM 1730 C C . PRO A 1 226 ? -34.281 21.141 26.703 1 77.81 226 PRO A C 1
ATOM 1732 O O . PRO A 1 226 ? -33.938 21.531 27.828 1 77.81 226 PRO A O 1
ATOM 1735 N N . PHE A 1 227 ? -33.594 21.469 25.672 1 75.25 227 PHE A N 1
ATOM 1736 C CA . PHE A 1 227 ? -32.312 22.141 25.625 1 75.25 227 PHE A CA 1
ATOM 1737 C C . PHE A 1 227 ? -32.406 23.562 26.203 1 75.25 227 PHE A C 1
ATOM 1739 O O . PHE A 1 227 ? -31.5 24 26.906 1 75.25 227 PHE A O 1
ATOM 1746 N N . SER A 1 228 ? -33.469 24.188 26.016 1 76.12 228 SER A N 1
ATOM 1747 C CA . SER A 1 228 ? -33.656 25.578 26.391 1 76.12 228 SER A CA 1
ATOM 1748 C C . SER A 1 228 ? -33.625 25.734 27.906 1 76.12 228 SER A C 1
ATOM 1750 O O . SER A 1 228 ? -33.25 26.797 28.422 1 76.12 228 SER A O 1
ATOM 1752 N N . ASN A 1 229 ? -33.969 24.641 28.609 1 74.81 229 ASN A N 1
ATOM 1753 C CA . ASN A 1 229 ? -34.062 24.719 30.062 1 74.81 229 ASN A CA 1
ATOM 1754 C C . ASN A 1 229 ? -32.75 24.281 30.703 1 74.81 229 ASN A C 1
ATOM 1756 O O . ASN A 1 229 ? -32.5 24.562 31.891 1 74.81 229 ASN A O 1
ATOM 1760 N N . GLN A 1 230 ? -31.969 23.719 29.906 1 79.5 230 GLN A N 1
ATOM 1761 C CA . GLN A 1 230 ? -30.75 23.141 30.453 1 79.5 230 GLN A CA 1
ATOM 1762 C C . GLN A 1 230 ? -29.578 23.312 29.516 1 79.5 230 GLN A C 1
ATOM 1764 O O . GLN A 1 230 ? -28.766 22.391 29.344 1 79.5 230 GLN A O 1
ATOM 1769 N N . THR A 1 231 ? -29.625 24.422 28.891 1 82.44 231 THR A N 1
ATOM 1770 C CA . THR A 1 231 ? -28.672 24.656 27.812 1 82.44 231 THR A CA 1
ATOM 1771 C C . THR A 1 231 ? -27.234 24.484 28.328 1 82.44 231 THR A C 1
ATOM 1773 O O . THR A 1 231 ? -26.469 23.703 27.75 1 82.44 231 THR A O 1
ATOM 1776 N N . GLU A 1 232 ? -26.906 25.078 29.453 1 85.62 232 GLU A N 1
ATOM 1777 C CA . GLU A 1 232 ? -25.547 25.078 29.969 1 85.62 232 GLU A CA 1
ATOM 1778 C C . GLU A 1 232 ? -25.125 23.703 30.453 1 85.62 232 GLU A C 1
ATOM 1780 O O . GLU A 1 232 ? -23.984 23.281 30.266 1 85.62 232 GLU A O 1
ATOM 1785 N N . ALA A 1 233 ? -26.078 23.031 31.031 1 85 233 ALA A N 1
ATOM 1786 C CA . ALA A 1 233 ? -25.781 21.688 31.531 1 85 233 ALA A CA 1
ATOM 1787 C C . ALA A 1 233 ? -25.516 20.734 30.359 1 85 233 ALA A C 1
ATOM 1789 O O . ALA A 1 233 ? -24.609 19.891 30.438 1 85 233 ALA A O 1
ATOM 1790 N N . VAL A 1 234 ? -26.234 20.875 29.344 1 87.62 234 VAL A N 1
ATOM 1791 C CA . VAL A 1 234 ? -26.062 20.031 28.156 1 87.62 234 VAL A CA 1
ATOM 1792 C C . VAL A 1 234 ? -24.734 20.375 27.484 1 87.62 234 VAL A C 1
ATOM 1794 O O . VAL A 1 234 ? -23.969 19.469 27.141 1 87.62 234 VAL A O 1
ATOM 1797 N N . LEU A 1 235 ? -24.516 21.625 27.344 1 89.19 235 LEU A N 1
ATOM 1798 C CA . LEU A 1 235 ? -23.281 22.062 26.703 1 89.19 235 LEU A CA 1
ATOM 1799 C C . LEU A 1 235 ? -22.062 21.625 27.5 1 89.19 235 LEU A C 1
ATOM 1801 O O . LEU A 1 235 ? -21.047 21.234 26.922 1 89.19 235 LEU A O 1
ATOM 1805 N N . LYS A 1 236 ? -22.172 21.75 28.781 1 88.69 236 LYS A N 1
ATOM 1806 C CA . LYS A 1 236 ? -21.094 21.281 29.656 1 88.69 236 LYS A CA 1
ATOM 1807 C C . LYS A 1 236 ? -20.797 19.812 29.422 1 88.69 236 LYS A C 1
ATOM 1809 O O . LYS A 1 236 ? -19.641 19.422 29.266 1 88.69 236 LYS A O 1
ATOM 1814 N N . LYS A 1 237 ? -21.781 19.062 29.406 1 88.94 237 LYS A N 1
ATOM 1815 C CA . LYS A 1 237 ? -21.609 17.625 29.203 1 88.94 237 LYS A CA 1
ATOM 1816 C C . LYS A 1 237 ? -21 17.344 27.844 1 88.94 237 LYS A C 1
ATOM 1818 O O . LYS A 1 237 ? -20.078 16.531 27.719 1 88.94 237 LYS A O 1
ATOM 1823 N N . LEU A 1 238 ? -21.516 17.984 26.844 1 91.88 238 LEU A N 1
ATOM 1824 C CA . LEU A 1 238 ? -21.031 17.781 25.484 1 91.88 238 LEU A CA 1
ATOM 1825 C C . LEU A 1 238 ? -19.562 18.188 25.359 1 91.88 238 LEU A C 1
ATOM 1827 O O . LEU A 1 238 ? -18.75 17.406 24.875 1 91.88 238 LEU A O 1
ATOM 1831 N N . HIS A 1 239 ? -19.203 19.328 25.828 1 91.06 239 HIS A N 1
ATOM 1832 C CA . HIS A 1 239 ? -17.844 19.859 25.688 1 91.06 239 HIS A CA 1
ATOM 1833 C C . HIS A 1 239 ? -16.875 19.156 26.625 1 91.06 239 HIS A C 1
ATOM 1835 O O . HIS A 1 239 ? -15.781 18.766 26.219 1 91.06 239 HIS A O 1
ATOM 1841 N N . SER A 1 240 ? -17.266 18.922 27.859 1 88.75 240 SER A N 1
ATOM 1842 C CA . SER A 1 240 ? -16.312 18.531 28.906 1 88.75 240 SER A CA 1
ATOM 1843 C C . SER A 1 240 ? -16.219 17.016 29.016 1 88.75 240 SER A C 1
ATOM 1845 O O . SER A 1 240 ? -15.195 16.484 29.453 1 88.75 240 SER A O 1
ATOM 1847 N N . VAL A 1 241 ? -17.25 16.375 28.656 1 88.69 241 VAL A N 1
ATOM 1848 C CA . VAL A 1 241 ? -17.25 14.922 28.875 1 88.69 241 VAL A CA 1
ATOM 1849 C C . VAL A 1 241 ? -17.031 14.211 27.547 1 88.69 241 VAL A C 1
ATOM 1851 O O . VAL A 1 241 ? -16.266 13.242 27.469 1 88.69 241 VAL A O 1
ATOM 1854 N N . TYR A 1 242 ? -17.625 14.719 26.531 1 92.25 242 TYR A N 1
ATOM 1855 C CA . TYR A 1 242 ? -17.625 13.945 25.297 1 92.25 242 TYR A CA 1
ATOM 1856 C C . TYR A 1 242 ? -16.797 14.625 24.219 1 92.25 242 TYR A C 1
ATOM 1858 O O . TYR A 1 242 ? -16.547 14.047 23.172 1 92.25 242 TYR A O 1
ATOM 1866 N N . GLY A 1 243 ? -16.281 15.82 24.469 1 89.62 243 GLY A N 1
ATOM 1867 C CA . GLY A 1 243 ? -15.461 16.531 23.5 1 89.62 243 GLY A CA 1
ATOM 1868 C C . GLY A 1 243 ? -16.219 16.922 22.25 1 89.62 243 GLY A C 1
ATOM 1869 O O . GLY A 1 243 ? -15.656 16.922 21.156 1 89.62 243 GLY A O 1
ATOM 1870 N N . VAL A 1 244 ? -17.531 17.188 22.344 1 93.44 244 VAL A N 1
ATOM 1871 C CA . VAL A 1 244 ? -18.375 17.547 21.219 1 93.44 244 VAL A CA 1
ATOM 1872 C C . VAL A 1 244 ? -18.703 19.031 21.281 1 93.44 244 VAL A C 1
ATOM 1874 O O . VAL A 1 244 ? -19.047 19.562 22.344 1 93.44 244 VAL A O 1
ATOM 1877 N N . SER A 1 245 ? -18.531 19.719 20.172 1 93.75 245 SER A N 1
ATOM 1878 C CA . SER A 1 245 ? -18.766 21.156 20.078 1 93.75 245 SER A CA 1
ATOM 1879 C C . SER A 1 245 ? -19.75 21.484 18.953 1 93.75 245 SER A C 1
ATOM 1881 O O . SER A 1 245 ? -19.344 21.969 17.891 1 93.75 245 SER A O 1
ATOM 1883 N N . PRO A 1 246 ? -21 21.344 19.219 1 94.62 246 PRO A N 1
ATOM 1884 C CA . PRO A 1 246 ? -21.969 21.484 18.125 1 94.62 246 PRO A CA 1
ATOM 1885 C C . PRO A 1 246 ? -22.109 22.922 17.641 1 94.62 246 PRO A C 1
ATOM 1887 O O . PRO A 1 246 ? -22.453 23.156 16.469 1 94.62 246 PRO A O 1
ATOM 1890 N N . PHE A 1 247 ? -21.859 23.922 18.547 1 95.94 247 PHE A N 1
ATOM 1891 C CA . PHE A 1 247 ? -22.188 25.297 18.141 1 95.94 247 PHE A CA 1
ATOM 1892 C C . PHE A 1 247 ? -20.953 26.172 18.141 1 95.94 247 PHE A C 1
ATOM 1894 O O . PHE A 1 247 ? -20.891 27.172 17.422 1 95.94 247 PHE A O 1
ATOM 1901 N N . PHE A 1 248 ? -20.016 25.875 19 1 96.12 248 PHE A N 1
ATOM 1902 C CA . PHE A 1 248 ? -18.781 26.625 19.078 1 96.12 248 PHE A CA 1
ATOM 1903 C C . PHE A 1 248 ? -17.688 25.797 19.75 1 96.12 248 PHE A C 1
ATOM 1905 O O . PHE A 1 248 ? -17.984 24.812 20.438 1 96.12 248 PHE A O 1
ATOM 1912 N N . THR A 1 249 ? -16.5 26.172 19.531 1 95.56 249 THR A N 1
ATOM 1913 C CA . THR A 1 249 ? -15.383 25.5 20.172 1 95.56 249 THR A CA 1
ATOM 1914 C C . THR A 1 249 ? -14.789 26.375 21.281 1 95.56 249 THR A C 1
ATOM 1916 O O . THR A 1 249 ? -14.891 27.594 21.234 1 95.56 249 THR A O 1
ATOM 1919 N N . LEU A 1 250 ? -14.305 25.688 22.25 1 93.94 250 LEU A N 1
ATOM 1920 C CA . LEU A 1 250 ? -13.625 26.297 23.375 1 93.94 250 LEU A CA 1
ATOM 1921 C C . LEU A 1 250 ? -12.203 25.766 23.516 1 93.94 250 LEU A C 1
ATOM 1923 O O . LEU A 1 250 ? -11.992 24.547 23.5 1 93.94 250 LEU A O 1
ATOM 1927 N N . LYS A 1 251 ? -11.266 26.719 23.547 1 93.25 251 LYS A N 1
ATOM 1928 C CA . LYS A 1 251 ? -9.867 26.359 23.75 1 93.25 251 LYS A CA 1
ATOM 1929 C C . LYS A 1 251 ? -9.18 27.328 24.703 1 93.25 251 LYS A C 1
ATOM 1931 O O . LYS A 1 251 ? -9.664 28.438 24.922 1 93.25 251 LYS A O 1
ATOM 1936 N N . VAL A 1 252 ? -8.188 26.859 25.375 1 92.88 252 VAL A N 1
ATOM 1937 C CA . VAL A 1 252 ? -7.289 27.703 26.156 1 92.88 252 VAL A CA 1
ATOM 1938 C C . VAL A 1 252 ? -5.977 27.891 25.391 1 92.88 252 VAL A C 1
ATOM 1940 O O . VAL A 1 252 ? -5.297 26.922 25.062 1 92.88 252 VAL A O 1
ATOM 1943 N N . MET A 1 253 ? -5.672 29.125 25.094 1 90.94 253 MET A N 1
ATOM 1944 C CA . MET A 1 253 ? -4.477 29.469 24.328 1 90.94 253 MET A CA 1
ATOM 1945 C C . MET A 1 253 ? -3.797 30.703 24.891 1 90.94 253 MET A C 1
ATOM 1947 O O . MET A 1 253 ? -4.391 31.422 25.703 1 90.94 253 MET A O 1
ATOM 1951 N N . PRO A 1 254 ? -2.557 30.922 24.484 1 89.31 254 PRO A N 1
ATOM 1952 C CA . PRO A 1 254 ? -1.903 32.156 24.938 1 89.31 254 PRO A CA 1
ATOM 1953 C C . PRO A 1 254 ? -2.625 33.406 24.484 1 89.31 254 PRO A C 1
ATOM 1955 O O . PRO A 1 254 ? -3.109 33.469 23.344 1 89.31 254 PRO A O 1
ATOM 1958 N N . ASP A 1 255 ? -2.695 34.312 25.391 1 90 255 ASP A N 1
ATOM 1959 C CA . ASP A 1 255 ? -3.238 35.625 25.047 1 90 255 ASP A CA 1
ATOM 1960 C C . ASP A 1 255 ? -2.359 36.344 24.016 1 90 255 ASP A C 1
ATOM 1962 O O . ASP A 1 255 ? -1.173 36.562 24.25 1 90 255 ASP A O 1
ATOM 1966 N N . PRO A 1 256 ? -2.928 36.688 22.938 1 89.31 256 PRO A N 1
ATOM 1967 C CA . PRO A 1 256 ? -2.121 37.375 21.906 1 89.31 256 PRO A CA 1
ATOM 1968 C C . PRO A 1 256 ? -1.503 38.656 22.391 1 89.31 256 PRO A C 1
ATOM 1970 O O . PRO A 1 256 ? -0.449 39.094 21.906 1 89.31 256 PRO A O 1
ATOM 1973 N N . THR A 1 257 ? -2.121 39.281 23.328 1 86.88 257 THR A N 1
ATOM 1974 C CA . THR A 1 257 ? -1.637 40.594 23.812 1 86.88 257 THR A CA 1
ATOM 1975 C C . THR A 1 257 ? -0.661 40.406 24.969 1 86.88 257 THR A C 1
ATOM 1977 O O . THR A 1 257 ? 0.06 41.312 25.344 1 86.88 257 THR A O 1
ATOM 1980 N N . ASP A 1 258 ? -0.723 39.25 25.5 1 87.12 258 ASP A N 1
ATOM 1981 C CA . ASP A 1 258 ? 0.197 38.875 26.578 1 87.12 258 ASP A CA 1
ATOM 1982 C C . ASP A 1 258 ? 0.451 37.344 26.562 1 87.12 258 ASP A C 1
ATOM 1984 O O . ASP A 1 258 ? -0.235 36.594 27.25 1 87.12 258 ASP A O 1
ATOM 1988 N N . SER A 1 259 ? 1.467 37.031 25.922 1 84.31 259 SER A N 1
ATOM 1989 C CA . SER A 1 259 ? 1.702 35.625 25.656 1 84.31 259 SER A CA 1
ATOM 1990 C C . SER A 1 259 ? 2.018 34.875 26.953 1 84.31 259 SER A C 1
ATOM 1992 O O . SER A 1 259 ? 1.997 33.656 26.984 1 84.31 259 SER A O 1
ATOM 1994 N N . GLN A 1 260 ? 2.215 35.531 28.016 1 85.44 260 GLN A N 1
ATOM 1995 C CA . GLN A 1 260 ? 2.551 34.906 29.281 1 85.44 260 GLN A CA 1
ATOM 1996 C C . GLN A 1 260 ? 1.293 34.5 30.047 1 85.44 260 GLN A C 1
ATOM 1998 O O . GLN A 1 260 ? 1.378 33.938 31.141 1 85.44 260 GLN A O 1
ATOM 2003 N N . ARG A 1 261 ? 0.254 34.75 29.484 1 87.75 261 ARG A N 1
ATOM 2004 C CA . ARG A 1 261 ? -1.008 34.312 30.078 1 87.75 261 ARG A CA 1
ATOM 2005 C C . ARG A 1 261 ? -1.849 33.531 29.094 1 87.75 261 ARG A C 1
ATOM 2007 O O . ARG A 1 261 ? -1.858 33.812 27.906 1 87.75 261 ARG A O 1
ATOM 2014 N N . SER A 1 262 ? -2.545 32.531 29.656 1 91.88 262 SER A N 1
ATOM 2015 C CA . SER A 1 262 ? -3.471 31.766 28.828 1 91.88 262 SER A CA 1
ATOM 2016 C C . SER A 1 262 ? -4.91 32.219 29.031 1 91.88 262 SER A C 1
ATOM 2018 O O . SER A 1 262 ? -5.309 32.531 30.156 1 91.88 262 SER A O 1
ATOM 2020 N N . VAL A 1 263 ? -5.613 32.312 27.984 1 92.12 263 VAL A N 1
ATOM 2021 C CA . VAL A 1 263 ? -6.98 32.812 28.031 1 92.12 263 VAL A CA 1
ATOM 2022 C C . VAL A 1 263 ? -7.898 31.891 27.219 1 92.12 263 VAL A C 1
ATOM 2024 O O . VAL A 1 263 ? -7.434 30.938 26.594 1 92.12 263 VAL A O 1
ATOM 2027 N N . LEU A 1 264 ? -9.18 32.156 27.344 1 94.88 264 LEU A N 1
ATOM 2028 C CA . LEU A 1 264 ? -10.188 31.375 26.656 1 94.88 264 LEU A CA 1
ATOM 2029 C C . LEU A 1 264 ? -10.375 31.875 25.219 1 94.88 264 LEU A C 1
ATOM 2031 O O . LEU A 1 264 ? -10.445 33.094 24.984 1 94.88 264 LEU A O 1
ATOM 2035 N N . PHE A 1 265 ? -10.391 30.953 24.297 1 94.44 265 PHE A N 1
ATOM 2036 C CA . PHE A 1 265 ? -10.695 31.219 22.891 1 94.44 265 PHE A CA 1
ATOM 2037 C C . PHE A 1 265 ? -12 30.547 22.484 1 94.44 265 PHE A C 1
ATOM 2039 O O . PHE A 1 265 ? -12.211 29.375 22.766 1 94.44 265 PHE A O 1
ATOM 2046 N N . PHE A 1 266 ? -12.93 31.297 21.906 1 95.75 266 PHE A N 1
ATOM 2047 C CA . PHE A 1 266 ? -14.141 30.766 21.281 1 95.75 266 PHE A CA 1
ATOM 2048 C C . PHE A 1 266 ? -14.062 30.875 19.766 1 95.75 266 PHE A C 1
ATOM 2050 O O . PHE A 1 266 ? -13.562 31.875 19.234 1 95.75 266 PHE A O 1
ATOM 2057 N N . SER A 1 267 ? -14.484 29.875 19.062 1 95.81 267 SER A N 1
ATOM 2058 C CA . SER A 1 267 ? -14.5 29.906 17.594 1 95.81 267 SER A CA 1
ATOM 2059 C C . SER A 1 267 ? -15.648 29.078 17.047 1 95.81 267 SER A C 1
ATOM 2061 O O . SER A 1 267 ? -16.328 28.375 17.781 1 95.81 267 SER A O 1
ATOM 2063 N N . GLN A 1 268 ? -15.93 29.234 15.773 1 96.38 268 GLN A N 1
ATOM 2064 C CA . GLN A 1 268 ? -16.922 28.438 15.07 1 96.38 268 GLN A CA 1
ATOM 2065 C C . GLN A 1 268 ? -16.594 26.938 15.156 1 96.38 268 GLN A C 1
ATOM 2067 O O . GLN A 1 268 ? -15.438 26.562 15.328 1 96.38 268 GLN A O 1
ATOM 2072 N N . PRO A 1 269 ? -17.625 26.078 15.094 1 95.56 269 PRO A N 1
ATOM 2073 C CA . PRO A 1 269 ? -17.422 24.641 15.273 1 95.56 269 PRO A CA 1
ATOM 2074 C C . PRO A 1 269 ? -16.969 23.938 13.992 1 95.56 269 PRO A C 1
ATOM 2076 O O . PRO A 1 269 ? -16.875 24.578 12.938 1 95.56 269 PRO A O 1
ATOM 2079 N N . GLU A 1 270 ? -16.594 22.672 14.18 1 92.12 270 GLU A N 1
ATOM 2080 C CA . GLU A 1 270 ? -16.438 21.781 13.031 1 92.12 270 GLU A CA 1
ATOM 2081 C C . GLU A 1 270 ? -17.75 21.094 12.68 1 92.12 270 GLU A C 1
ATOM 2083 O O . GLU A 1 270 ? -18.484 20.641 13.57 1 92.12 270 GLU A O 1
ATOM 2088 N N . LEU A 1 271 ? -18.031 21.078 11.414 1 95.38 271 LEU A N 1
ATOM 2089 C CA . LEU A 1 271 ? -19.281 20.438 10.977 1 95.38 271 LEU A CA 1
ATOM 2090 C C . LEU A 1 271 ? -19 19.047 10.383 1 95.38 271 LEU A C 1
ATOM 2092 O O . LEU A 1 271 ? -17.906 18.516 10.562 1 95.38 271 LEU A O 1
ATOM 2096 N N . GLY A 1 272 ? -20.016 18.469 9.82 1 94.75 272 GLY A N 1
ATOM 2097 C CA . GLY A 1 272 ? -19.922 17.062 9.438 1 94.75 272 GLY A CA 1
ATOM 2098 C C . GLY A 1 272 ? -19.219 16.859 8.109 1 94.75 272 GLY A C 1
ATOM 2099 O O . GLY A 1 272 ? -18.812 15.742 7.781 1 94.75 272 GLY A O 1
ATOM 2100 N N . LEU A 1 273 ? -19.031 17.891 7.371 1 94.12 273 LEU A N 1
ATOM 2101 C CA . LEU A 1 273 ? -18.312 17.812 6.102 1 94.12 273 LEU A CA 1
ATOM 2102 C C . LEU A 1 273 ? -17.031 18.625 6.16 1 94.12 273 LEU A C 1
ATOM 2104 O O . LEU A 1 273 ? -16.922 19.578 6.949 1 94.12 273 LEU A O 1
ATOM 2108 N N . PRO A 1 274 ? -16.062 18.25 5.402 1 89.12 274 PRO A N 1
ATOM 2109 C CA . PRO A 1 274 ? -14.742 18.906 5.504 1 89.12 274 PRO A CA 1
ATOM 2110 C C . PRO A 1 274 ? -14.781 20.375 5.105 1 89.12 274 PRO A C 1
ATOM 2112 O O . PRO A 1 274 ? -14.023 21.188 5.645 1 89.12 274 PRO A O 1
ATOM 2115 N N . SER A 1 275 ? -15.641 20.734 4.16 1 88.81 275 SER A N 1
ATOM 2116 C CA . SER A 1 275 ? -15.797 22.109 3.74 1 88.81 275 SER A CA 1
ATOM 2117 C C . SER A 1 275 ? -17.203 22.625 4.023 1 88.81 275 SER A C 1
ATOM 2119 O O . SER A 1 275 ? -18.188 21.938 3.725 1 88.81 275 SER A O 1
ATOM 2121 N N . HIS A 1 276 ? -17.219 23.812 4.613 1 90.5 276 HIS A N 1
ATOM 2122 C CA . HIS A 1 276 ? -18.531 24.391 4.871 1 90.5 276 HIS A CA 1
ATOM 2123 C C . HIS A 1 276 ? -19.234 24.75 3.568 1 90.5 276 HIS A C 1
ATOM 2125 O O . HIS A 1 276 ? -20.469 24.844 3.533 1 90.5 276 HIS A O 1
ATOM 2131 N N . GLU A 1 277 ? -18.516 24.828 2.488 1 88.75 277 GLU A N 1
ATOM 2132 C CA . GLU A 1 277 ? -19.078 25.188 1.188 1 88.75 277 GLU A CA 1
ATOM 2133 C C . GLU A 1 277 ? -20.062 24.109 0.709 1 88.75 277 GLU A C 1
ATOM 2135 O O . GLU A 1 277 ? -21.047 24.438 0.036 1 88.75 277 GLU A O 1
ATOM 2140 N N . HIS A 1 278 ? -19.812 22.938 1.034 1 92 278 HIS A N 1
ATOM 2141 C CA . HIS A 1 278 ? -20.703 21.859 0.618 1 92 278 HIS A CA 1
ATOM 2142 C C . HIS A 1 278 ? -22.125 22.078 1.155 1 92 278 HIS A C 1
ATOM 2144 O O . HIS A 1 278 ? -23.094 21.75 0.483 1 92 278 HIS A O 1
ATOM 2150 N N . PHE A 1 279 ? -22.188 22.625 2.328 1 94.88 279 PHE A N 1
ATOM 2151 C CA . PHE A 1 279 ? -23.469 22.812 2.977 1 94.88 279 PHE A CA 1
ATOM 2152 C C . PHE A 1 279 ? -24.266 23.922 2.289 1 94.88 279 PHE A C 1
ATOM 2154 O O . PHE A 1 279 ? -25.484 24.016 2.457 1 94.88 279 PHE A O 1
ATOM 2161 N N . LEU A 1 280 ? -23.578 24.766 1.579 1 92.81 280 LEU A N 1
ATOM 2162 C CA . LEU A 1 280 ? -24.234 25.891 0.936 1 92.81 280 LEU A CA 1
ATOM 2163 C C . LEU A 1 280 ? -24.906 25.469 -0.364 1 92.81 280 LEU A C 1
ATOM 2165 O O . LEU A 1 280 ? -25.719 26.203 -0.919 1 92.81 280 LEU A O 1
ATOM 2169 N N . ASN A 1 281 ? -24.609 24.266 -0.918 1 90.75 281 ASN A N 1
ATOM 2170 C CA . ASN A 1 281 ? -25.281 23.609 -2.023 1 90.75 281 ASN A CA 1
ATOM 2171 C C . ASN A 1 281 ? -25.328 24.5 -3.27 1 90.75 281 ASN A C 1
ATOM 2173 O O . ASN A 1 281 ? -26.391 24.719 -3.838 1 90.75 281 ASN A O 1
ATOM 2177 N N . LYS A 1 282 ? -24.203 24.922 -3.639 1 89.06 282 LYS A N 1
ATOM 2178 C CA . LYS A 1 282 ? -24.125 25.859 -4.758 1 89.06 282 LYS A CA 1
ATOM 2179 C C . LYS A 1 282 ? -23.875 25.141 -6.074 1 89.06 282 LYS A C 1
ATOM 2181 O O . LYS A 1 282 ? -24.125 25.672 -7.148 1 89.06 282 LYS A O 1
ATOM 2186 N N . THR A 1 283 ? -23.359 23.922 -6.07 1 86.75 283 THR A N 1
ATOM 2187 C CA . THR A 1 283 ? -23.016 23.172 -7.27 1 86.75 283 THR A CA 1
ATOM 2188 C C . THR A 1 283 ? -23.688 21.797 -7.254 1 86.75 283 THR A C 1
ATOM 2190 O O . THR A 1 283 ? -24.141 21.344 -6.203 1 86.75 283 THR A O 1
ATOM 2193 N N . PRO A 1 284 ? -23.719 21.172 -8.414 1 84.81 284 PRO A N 1
ATOM 2194 C CA . PRO A 1 284 ? -24.266 19.812 -8.445 1 84.81 284 PRO A CA 1
ATOM 2195 C C . PRO A 1 284 ? -23.469 18.844 -7.594 1 84.81 284 PRO A C 1
ATOM 2197 O O . PRO A 1 284 ? -24.031 17.891 -7.035 1 84.81 284 PRO A O 1
ATOM 2200 N N . ILE A 1 285 ? -22.266 19.078 -7.477 1 84.81 285 ILE A N 1
ATOM 2201 C CA . ILE A 1 285 ? -21.422 18.234 -6.648 1 84.81 285 ILE A CA 1
ATOM 2202 C C . ILE A 1 285 ? -21.797 18.391 -5.18 1 84.81 285 ILE A C 1
ATOM 2204 O O . ILE A 1 285 ? -21.828 17.406 -4.43 1 84.81 285 ILE A O 1
ATOM 2208 N N . ASP A 1 286 ? -22.156 19.609 -4.781 1 90.81 286 ASP A N 1
ATOM 2209 C CA . ASP A 1 286 ? -22.594 19.844 -3.412 1 90.81 286 ASP A CA 1
ATOM 2210 C C . ASP A 1 286 ? -23.875 19.078 -3.102 1 90.81 286 ASP A C 1
ATOM 2212 O O . ASP A 1 286 ? -24 18.469 -2.033 1 90.81 286 ASP A O 1
ATOM 2216 N N . SER A 1 287 ? -24.75 19.109 -4.066 1 92.31 287 SER A N 1
ATOM 2217 C CA . SER A 1 287 ? -26.016 18.422 -3.881 1 92.31 287 SER A CA 1
ATOM 2218 C C . SER A 1 287 ? -25.797 16.922 -3.701 1 92.31 287 SER A C 1
ATOM 2220 O O . SER A 1 287 ? -26.438 16.297 -2.846 1 92.31 287 SER A O 1
ATOM 2222 N N . LYS A 1 288 ? -24.953 16.438 -4.492 1 90.44 288 LYS A N 1
ATOM 2223 C CA . LYS A 1 288 ? -24.641 15.016 -4.395 1 90.44 288 LYS A CA 1
ATOM 2224 C C . LYS A 1 288 ? -24.016 14.688 -3.049 1 90.44 288 LYS A C 1
ATOM 2226 O O . LYS A 1 288 ? -24.375 13.695 -2.414 1 90.44 288 LYS A O 1
ATOM 2231 N N . VAL A 1 289 ? -23.094 15.453 -2.631 1 93 289 VAL A N 1
ATOM 2232 C CA . VAL A 1 289 ? -22.406 15.242 -1.365 1 93 289 VAL A CA 1
ATOM 2233 C C . VAL A 1 289 ? -23.406 15.297 -0.212 1 93 289 VAL A C 1
ATOM 2235 O O . VAL A 1 289 ? -23.359 14.469 0.697 1 93 289 VAL A O 1
ATOM 2238 N N . LEU A 1 290 ? -24.359 16.25 -0.281 1 95.94 290 LEU A N 1
ATOM 2239 C CA . LEU A 1 290 ? -25.344 16.406 0.785 1 95.94 290 LEU A CA 1
ATOM 2240 C C . LEU A 1 290 ? -26.297 15.211 0.821 1 95.94 290 LEU A C 1
ATOM 2242 O O . LEU A 1 290 ? -26.703 14.773 1.897 1 95.94 290 LEU A O 1
ATOM 2246 N N . GLN A 1 291 ? -26.641 14.734 -0.313 1 94 291 GLN A N 1
ATOM 2247 C CA . GLN A 1 291 ? -27.484 13.555 -0.375 1 94 291 GLN A CA 1
ATOM 2248 C C . GLN A 1 291 ? -26.797 12.344 0.237 1 94 291 GLN A C 1
ATOM 2250 O O . GLN A 1 291 ? -27.422 11.578 0.981 1 94 291 GLN A O 1
ATOM 2255 N N . LEU A 1 292 ? -25.547 12.188 -0.101 1 93.38 292 LEU A N 1
ATOM 2256 C CA . LEU A 1 292 ? -24.781 11.07 0.433 1 93.38 292 LEU A CA 1
ATOM 2257 C C . LEU A 1 292 ? -24.531 11.25 1.926 1 93.38 292 LEU A C 1
ATOM 2259 O O . LEU A 1 292 ? -24.484 10.266 2.672 1 93.38 292 LEU A O 1
ATOM 2263 N N . TYR A 1 293 ? -24.375 12.508 2.316 1 96 293 TYR A N 1
ATOM 2264 C CA . TYR A 1 293 ? -24.234 12.789 3.742 1 96 293 TYR A CA 1
ATOM 2265 C C . TYR A 1 293 ? -25.5 12.391 4.5 1 96 293 TYR A C 1
ATOM 2267 O O . TYR A 1 293 ? -25.422 11.773 5.562 1 96 293 TYR A O 1
ATOM 2275 N N . LEU A 1 294 ? -26.641 12.734 3.98 1 95.12 294 LEU A N 1
ATOM 2276 C CA . LEU A 1 294 ? -27.906 12.352 4.594 1 95.12 294 LEU A CA 1
ATOM 2277 C C . LEU A 1 294 ? -28.062 10.836 4.633 1 95.12 294 LEU A C 1
ATOM 2279 O O . LEU A 1 294 ? -28.562 10.289 5.613 1 95.12 294 LEU A O 1
ATOM 2283 N N . ARG A 1 295 ? -27.641 10.18 3.598 1 91.62 295 ARG A N 1
ATOM 2284 C CA . ARG A 1 295 ? -27.672 8.727 3.584 1 91.62 295 ARG A CA 1
ATOM 2285 C C . ARG A 1 295 ? -26.766 8.141 4.664 1 91.62 295 ARG A C 1
ATOM 2287 O O . ARG A 1 295 ? -27.125 7.18 5.336 1 91.62 295 ARG A O 1
ATOM 2294 N N . TYR A 1 296 ? -25.609 8.641 4.797 1 94.19 296 TYR A N 1
ATOM 2295 C CA . TYR A 1 296 ? -24.672 8.234 5.848 1 94.19 296 TYR A CA 1
ATOM 2296 C C . TYR A 1 296 ? -25.312 8.375 7.223 1 94.19 296 TYR A C 1
ATOM 2298 O O . TYR A 1 296 ? -25.234 7.461 8.047 1 94.19 296 TYR A O 1
ATOM 2306 N N . MET A 1 297 ? -25.922 9.547 7.426 1 94.88 297 MET A N 1
ATOM 2307 C CA . MET A 1 297 ? -26.625 9.773 8.68 1 94.88 297 MET A CA 1
ATOM 2308 C C . MET A 1 297 ? -27.672 8.688 8.938 1 94.88 297 MET A C 1
ATOM 2310 O O . MET A 1 297 ? -27.734 8.141 10.039 1 94.88 297 MET A O 1
ATOM 2314 N N . ASN A 1 298 ? -28.422 8.375 7.965 1 90.56 298 ASN A N 1
ATOM 2315 C CA . ASN A 1 298 ? -29.453 7.359 8.078 1 90.56 298 ASN A CA 1
ATOM 2316 C C . ASN A 1 298 ? -28.875 5.984 8.375 1 90.56 298 ASN A C 1
ATOM 2318 O O . ASN A 1 298 ? -29.406 5.246 9.211 1 90.56 298 ASN A O 1
ATOM 2322 N N . ASP A 1 299 ? -27.812 5.648 7.641 1 89.12 299 ASP A N 1
ATOM 2323 C CA . ASP A 1 299 ? -27.172 4.352 7.836 1 89.12 299 ASP A CA 1
ATOM 2324 C C . ASP A 1 299 ? -26.656 4.207 9.266 1 89.12 299 ASP A C 1
ATOM 2326 O O . ASP A 1 299 ? -26.797 3.146 9.883 1 89.12 299 ASP A O 1
ATOM 2330 N N . VAL A 1 300 ? -26.062 5.211 9.773 1 93.06 300 VAL A N 1
ATOM 2331 C CA . VAL A 1 300 ? -25.5 5.188 11.125 1 93.06 300 VAL A CA 1
ATOM 2332 C C . VAL A 1 300 ? -26.641 5.035 12.141 1 93.06 300 VAL A C 1
ATOM 2334 O O . VAL A 1 300 ? -26.516 4.281 13.109 1 93.06 300 VAL A O 1
ATOM 2337 N N . GLU A 1 301 ? -27.688 5.715 11.977 1 90.31 301 GLU A N 1
ATOM 2338 C CA . GLU A 1 301 ? -28.828 5.605 12.891 1 90.31 301 GLU A CA 1
ATOM 2339 C C . GLU A 1 301 ? -29.406 4.199 12.875 1 90.31 301 GLU A C 1
ATOM 2341 O O . GLU A 1 301 ? -29.828 3.68 13.914 1 90.31 301 GLU A O 1
ATOM 2346 N N . GLN A 1 302 ? -29.469 3.66 11.711 1 86.38 302 GLN A N 1
ATOM 2347 C CA . GLN A 1 302 ? -29.969 2.293 11.602 1 86.38 302 GLN A CA 1
ATOM 2348 C C . GLN A 1 302 ? -29.047 1.313 12.328 1 86.38 302 GLN A C 1
ATOM 2350 O O . GLN A 1 302 ? -29.516 0.405 13.016 1 86.38 302 GLN A O 1
ATOM 2355 N N . LEU A 1 303 ? -27.781 1.521 12.117 1 88.62 303 LEU A N 1
ATOM 2356 C CA . LEU A 1 303 ? -26.812 0.67 12.797 1 88.62 303 LEU A CA 1
ATOM 2357 C C . LEU A 1 303 ? -26.953 0.787 14.312 1 88.62 303 LEU A C 1
ATOM 2359 O O . LEU A 1 303 ? -26.75 -0.192 15.031 1 88.62 303 LEU A O 1
ATOM 2363 N N . LEU A 1 304 ? -27.281 1.968 14.766 1 90.38 304 LEU A N 1
ATOM 2364 C CA . LEU A 1 304 ? -27.422 2.211 16.203 1 90.38 304 LEU A CA 1
ATOM 2365 C C . LEU A 1 304 ? -28.734 1.649 16.719 1 90.38 304 LEU A C 1
ATOM 2367 O O . LEU A 1 304 ? -28.891 1.441 17.922 1 90.38 304 LEU A O 1
ATOM 2371 N N . GLY A 1 305 ? -29.609 1.34 15.875 1 81.5 305 GLY A N 1
ATOM 2372 C CA . GLY A 1 305 ? -30.922 0.876 16.297 1 81.5 305 GLY A CA 1
ATOM 2373 C C . GLY A 1 305 ? -31.75 1.959 16.953 1 81.5 305 GLY A C 1
ATOM 2374 O O . GLY A 1 305 ? -32.531 1.684 17.891 1 81.5 305 GLY A O 1
ATOM 2375 N N . MET A 1 306 ? -31.422 3.125 16.703 1 74.31 306 MET A N 1
ATOM 2376 C CA . MET A 1 306 ? -32.188 4.211 17.297 1 74.31 306 MET A CA 1
ATOM 2377 C C . MET A 1 306 ? -33.656 4.141 16.859 1 74.31 306 MET A C 1
ATOM 2379 O O . MET A 1 306 ? -33.938 3.797 15.711 1 74.31 306 MET A O 1
ATOM 2383 N N . PRO A 1 307 ? -34.562 3.822 17.891 1 54.41 307 PRO A N 1
ATOM 2384 C CA . PRO A 1 307 ? -36 3.691 17.562 1 54.41 307 PRO A CA 1
ATOM 2385 C C . PRO A 1 307 ? -36.438 4.73 16.531 1 54.41 307 PRO A C 1
ATOM 2387 O O . PRO A 1 307 ? -36.125 5.918 16.672 1 54.41 307 PRO A O 1
ATOM 2390 N N . GLY A 1 308 ? -36.312 4.367 15.344 1 46.81 308 GLY A N 1
ATOM 2391 C CA . GLY A 1 308 ? -37.156 5.27 14.594 1 46.81 308 GLY A CA 1
ATOM 2392 C C . GLY A 1 308 ? -38.5 5.527 15.266 1 46.81 308 GLY A C 1
ATOM 2393 O O . GLY A 1 308 ? -38.844 4.828 16.219 1 46.81 308 GLY A O 1
ATOM 2394 N N . ASP A 1 309 ? -39 6.656 15.32 1 40.5 309 ASP A N 1
ATOM 2395 C CA . ASP A 1 309 ? -40.375 6.637 15.836 1 40.5 309 ASP A CA 1
ATOM 2396 C C . ASP A 1 309 ? -41.031 5.293 15.562 1 40.5 309 ASP A C 1
ATOM 2398 O O . ASP A 1 309 ? -41.219 4.906 14.406 1 40.5 309 ASP A O 1
ATOM 2402 N N . GLU A 1 310 ? -40.781 4.309 16.312 1 38.16 310 GLU A N 1
ATOM 2403 C CA . GLU A 1 310 ? -41.469 3.023 16.234 1 38.16 310 GLU A CA 1
ATOM 2404 C C . GLU A 1 310 ? -42.719 3.129 15.398 1 38.16 310 GLU A C 1
ATOM 2406 O O . GLU A 1 310 ? -43.125 2.16 14.75 1 38.16 310 GLU A O 1
ATOM 2411 N N . ASP A 1 311 ? -43.594 3.879 15.992 1 37.22 311 ASP A N 1
ATOM 2412 C CA . ASP A 1 311 ? -45 3.881 15.594 1 37.22 311 ASP A CA 1
ATOM 2413 C C . ASP A 1 311 ? -45.156 4.32 14.141 1 37.22 311 ASP A C 1
ATOM 2415 O O . ASP A 1 311 ? -46.281 4.297 13.602 1 37.22 311 ASP A O 1
ATOM 2419 N N . SER A 1 312 ? -44.406 5.379 13.672 1 36.59 312 SER A N 1
ATOM 2420 C CA . SER A 1 312 ? -44.938 5.82 12.398 1 36.59 312 SER A CA 1
ATOM 2421 C C . SER A 1 312 ? -44.406 4.961 11.25 1 36.59 312 SER A C 1
ATOM 2423 O O . SER A 1 312 ? -43.312 4.402 11.328 1 36.59 312 SER A O 1
ATOM 2425 N N . GLU A 1 313 ? -45.031 4.41 10.438 1 34.44 313 GLU A N 1
ATOM 2426 C CA . GLU A 1 313 ? -45 3.807 9.109 1 34.44 313 GLU A CA 1
ATOM 2427 C C . GLU A 1 313 ? -43.875 4.395 8.266 1 34.44 313 GLU A C 1
ATOM 2429 O O . GLU A 1 313 ? -43.875 5.59 7.965 1 34.44 313 GLU A O 1
ATOM 2434 N N . GLY A 1 314 ? -42.719 3.605 7.895 1 42.94 314 GLY A N 1
ATOM 2435 C CA . GLY A 1 314 ? -41.969 3.617 6.668 1 42.94 314 GLY A CA 1
ATOM 2436 C C . GLY A 1 314 ? -40.688 4.453 6.77 1 42.94 314 GLY A C 1
ATOM 2437 O O . GLY A 1 314 ? -40.188 4.969 5.766 1 42.94 314 GLY A O 1
ATOM 2438 N N . GLY A 1 315 ? -39.906 4.633 8.117 1 53.78 315 GLY A N 1
ATOM 2439 C CA . GLY A 1 315 ? -38.625 5.293 8.039 1 53.78 315 GLY A CA 1
ATOM 2440 C C . GLY A 1 315 ? -38.719 6.789 7.809 1 53.78 315 GLY A C 1
ATOM 2441 O O . GLY A 1 315 ? -37.719 7.484 7.73 1 53.78 315 GLY A O 1
ATOM 2442 N N . ILE A 1 316 ? -39.875 7.359 7.738 1 50 316 ILE A N 1
ATOM 2443 C CA . ILE A 1 316 ? -40.125 8.75 7.387 1 50 316 ILE A CA 1
ATOM 2444 C C . ILE A 1 316 ? -39.719 9.664 8.547 1 50 316 ILE A C 1
ATOM 2446 O O . ILE A 1 316 ? -39.125 10.719 8.336 1 50 316 ILE A O 1
ATOM 2450 N N . ALA A 1 317 ? -39.969 9.234 9.844 1 65.31 317 ALA A N 1
ATOM 2451 C CA . ALA A 1 317 ? -39.656 10.078 10.984 1 65.31 317 ALA A CA 1
ATOM 2452 C C . ALA A 1 317 ? -38.156 10.25 11.133 1 65.31 317 ALA A C 1
ATOM 2454 O O . ALA A 1 317 ? -37.656 11.352 11.422 1 65.31 317 ALA A O 1
ATOM 2455 N N . SER A 1 318 ? -37.438 9.266 10.914 1 78.5 318 SER A N 1
ATOM 2456 C CA . SER A 1 318 ? -35.969 9.336 10.984 1 78.5 318 SER A CA 1
ATOM 2457 C C . SER A 1 318 ? -35.406 10.258 9.914 1 78.5 318 SER A C 1
ATOM 2459 O O . SER A 1 318 ? -34.562 11.086 10.195 1 78.5 318 SER A O 1
ATOM 2461 N N . ARG A 1 319 ? -36.031 10.141 8.789 1 82.56 319 ARG A N 1
ATOM 2462 C CA . ARG A 1 319 ? -35.531 10.961 7.688 1 82.56 319 ARG A CA 1
ATOM 2463 C C . ARG A 1 319 ? -35.812 12.445 7.961 1 82.56 319 ARG A C 1
ATOM 2465 O O . ARG A 1 319 ? -34.969 13.289 7.625 1 82.56 319 ARG A O 1
ATOM 2472 N N . ARG A 1 320 ? -36.938 12.695 8.5 1 85.56 320 ARG A N 1
ATOM 2473 C CA . ARG A 1 320 ? -37.25 14.086 8.812 1 85.56 320 ARG A CA 1
ATOM 2474 C C . ARG A 1 320 ? -36.312 14.641 9.875 1 85.56 320 ARG A C 1
ATOM 2476 O O . ARG A 1 320 ? -35.844 15.766 9.758 1 85.56 320 ARG A O 1
ATOM 2483 N N . ARG A 1 321 ? -36.062 13.922 10.922 1 89.06 321 ARG A N 1
ATOM 2484 C CA . ARG A 1 321 ? -35.156 14.352 11.992 1 89.06 321 ARG A CA 1
ATOM 2485 C C . ARG A 1 321 ? -33.781 14.625 11.461 1 89.06 321 ARG A C 1
ATOM 2487 O O . ARG A 1 321 ? -33.156 15.641 11.805 1 89.06 321 ARG A O 1
ATOM 2494 N N . LEU A 1 322 ? -33.312 13.789 10.656 1 93.31 322 LEU A N 1
ATOM 2495 C CA . LEU A 1 322 ? -31.984 13.922 10.109 1 93.31 322 LEU A CA 1
ATOM 2496 C C . LEU A 1 322 ? -31.906 15.086 9.125 1 93.31 322 LEU A C 1
ATOM 2498 O O . LEU A 1 322 ? -30.891 15.781 9.07 1 93.31 322 LEU A O 1
ATOM 2502 N N . SER A 1 323 ? -32.969 15.242 8.391 1 93.12 323 SER A N 1
ATOM 2503 C CA . SER A 1 323 ? -33 16.375 7.477 1 93.12 323 SER A CA 1
ATOM 2504 C C . SER A 1 323 ? -32.969 17.703 8.242 1 93.12 323 SER A C 1
ATOM 2506 O O . SER A 1 323 ? -32.375 18.672 7.777 1 93.12 323 SER A O 1
ATOM 2508 N N . GLU A 1 324 ? -33.625 17.703 9.352 1 92.38 324 GLU A N 1
ATOM 2509 C CA . GLU A 1 324 ? -33.625 18.906 10.172 1 92.38 324 GLU A CA 1
ATOM 2510 C C . GLU A 1 324 ? -32.219 19.141 10.781 1 92.38 324 GLU A C 1
ATOM 2512 O O . GLU A 1 324 ? -31.781 20.281 10.914 1 92.38 324 GLU A O 1
ATOM 2517 N N . ALA A 1 325 ? -31.594 18.125 11.227 1 94.62 325 ALA A N 1
ATOM 2518 C CA . ALA A 1 325 ? -30.219 18.25 11.703 1 94.62 325 ALA A CA 1
ATOM 2519 C C . ALA A 1 325 ? -29.312 18.812 10.617 1 94.62 325 ALA A C 1
ATOM 2521 O O . ALA A 1 325 ? -28.484 19.688 10.875 1 94.62 325 ALA A O 1
ATOM 2522 N N . LEU A 1 326 ? -29.484 18.297 9.398 1 95.81 326 LEU A N 1
ATOM 2523 C CA . LEU A 1 326 ? -28.719 18.781 8.266 1 95.81 326 LEU A CA 1
ATOM 2524 C C . LEU A 1 326 ? -29.016 20.25 8 1 95.81 326 LEU A C 1
ATOM 2526 O O . LEU A 1 326 ? -28.125 21.031 7.668 1 95.81 326 LEU A O 1
ATOM 2530 N N . ARG A 1 327 ? -30.25 20.578 8.141 1 95.25 327 ARG A N 1
ATOM 2531 C CA . ARG A 1 327 ? -30.641 21.969 7.941 1 95.25 327 ARG A CA 1
ATOM 2532 C C . ARG A 1 327 ? -29.953 22.891 8.945 1 95.25 327 ARG A C 1
ATOM 2534 O O . ARG A 1 327 ? -29.516 23.984 8.586 1 95.25 327 ARG A O 1
ATOM 2541 N N . ILE A 1 328 ? -29.844 22.484 10.172 1 95.94 328 ILE A N 1
ATOM 2542 C CA . ILE A 1 328 ? -29.188 23.281 11.195 1 95.94 328 ILE A CA 1
ATOM 2543 C C . ILE A 1 328 ? -27.703 23.422 10.867 1 95.94 328 ILE A C 1
ATOM 2545 O O . ILE A 1 328 ? -27.125 24.5 10.984 1 95.94 328 ILE A O 1
ATOM 2549 N N . GLU A 1 329 ? -27.016 22.328 10.469 1 96.44 329 GLU A N 1
ATOM 2550 C CA . GLU A 1 329 ? -25.625 22.391 10.055 1 96.44 329 GLU A CA 1
ATOM 2551 C C . GLU A 1 329 ? -25.438 23.375 8.898 1 96.44 329 GLU A C 1
ATOM 2553 O O . GLU A 1 329 ? -24.469 24.141 8.883 1 96.44 329 GLU A O 1
ATOM 2558 N N . SER A 1 330 ? -26.391 23.328 7.992 1 96.31 330 SER A N 1
ATOM 2559 C CA . SER A 1 330 ? -26.328 24.234 6.844 1 96.31 330 SER A CA 1
ATOM 2560 C C . SER A 1 330 ? -26.484 25.688 7.27 1 96.31 330 SER A C 1
ATOM 2562 O O . SER A 1 330 ? -25.828 26.578 6.73 1 96.31 330 SER A O 1
ATOM 2564 N N . SER A 1 331 ? -27.359 25.875 8.195 1 96.62 331 SER A N 1
ATOM 2565 C CA . SER A 1 331 ? -27.562 27.234 8.703 1 96.62 331 SER A CA 1
ATOM 2566 C C . SER A 1 331 ? -26.312 27.75 9.414 1 96.62 331 SER A C 1
ATOM 2568 O O . SER A 1 331 ? -25.984 28.922 9.305 1 96.62 331 SER A O 1
ATOM 2570 N N . LEU A 1 332 ? -25.688 26.891 10.172 1 97.31 332 LEU A N 1
ATOM 2571 C CA . LEU A 1 332 ? -24.438 27.281 10.812 1 97.31 332 LEU A CA 1
ATOM 2572 C C . LEU A 1 332 ? -23.359 27.578 9.773 1 97.31 332 LEU A C 1
ATOM 2574 O O . LEU A 1 332 ? -22.656 28.578 9.883 1 97.31 332 LEU A O 1
ATOM 2578 N N . ALA A 1 333 ? -23.266 26.688 8.75 1 96.75 333 ALA A N 1
ATOM 2579 C CA . ALA A 1 333 ? -22.281 26.859 7.695 1 96.75 333 ALA A CA 1
ATOM 2580 C C . ALA A 1 333 ? -22.453 28.203 6.992 1 96.75 333 ALA A C 1
ATOM 2582 O O . ALA A 1 333 ? -21.469 28.828 6.59 1 96.75 333 ALA A O 1
ATOM 2583 N N . ALA A 1 334 ? -23.656 28.641 6.855 1 96.06 334 ALA A N 1
ATOM 2584 C CA . ALA A 1 334 ? -23.984 29.859 6.121 1 96.06 334 ALA A CA 1
ATOM 2585 C C . ALA A 1 334 ? -23.453 31.094 6.848 1 96.06 334 ALA A C 1
ATOM 2587 O O . ALA A 1 334 ? -23.297 32.156 6.238 1 96.06 334 ALA A O 1
ATOM 2588 N N . ILE A 1 335 ? -23.188 30.969 8.141 1 96.56 335 ILE A N 1
ATOM 2589 C CA . ILE A 1 335 ? -22.75 32.156 8.883 1 96.56 335 ILE A CA 1
ATOM 2590 C C . ILE A 1 335 ? -21.281 32 9.266 1 96.56 335 ILE A C 1
ATOM 2592 O O . ILE A 1 335 ? -20.781 32.719 10.125 1 96.56 335 ILE A O 1
ATOM 2596 N N . PHE A 1 336 ? -20.594 31.047 8.75 1 95.38 336 PHE A N 1
ATOM 2597 C CA . PHE A 1 336 ? -19.172 30.828 9.023 1 95.38 336 PHE A CA 1
ATOM 2598 C C . PHE A 1 336 ? -18.328 31.984 8.461 1 95.38 336 PHE A C 1
ATOM 2600 O O . PHE A 1 336 ? -18.672 32.562 7.422 1 95.38 336 PHE A O 1
ATOM 2607 N N . ASN A 1 337 ? -17.25 32.281 9.164 1 91.44 337 ASN A N 1
ATOM 2608 C CA . ASN A 1 337 ? -16.203 33.125 8.586 1 91.44 337 ASN A CA 1
ATOM 2609 C C . ASN A 1 337 ? -15.422 32.406 7.504 1 91.44 337 ASN A C 1
ATOM 2611 O O . ASN A 1 337 ? -15.359 31.172 7.5 1 91.44 337 ASN A O 1
ATOM 2615 N N . GLU A 1 338 ? -14.844 33.219 6.648 1 85.75 338 GLU A N 1
ATOM 2616 C CA . GLU A 1 338 ? -14 32.625 5.613 1 85.75 338 GLU A CA 1
ATOM 2617 C C . GLU A 1 338 ? -12.773 31.969 6.223 1 85.75 338 GLU A C 1
ATOM 2619 O O . GLU A 1 338 ? -12.18 32.5 7.168 1 85.75 338 GLU A O 1
ATOM 2624 N N . ARG A 1 339 ? -12.398 30.859 5.68 1 84.44 339 ARG A N 1
ATOM 2625 C CA . ARG A 1 339 ? -11.281 30.062 6.195 1 84.44 339 ARG A CA 1
ATOM 2626 C C . ARG A 1 339 ? -9.992 30.891 6.203 1 84.44 339 ARG A C 1
ATOM 2628 O O . ARG A 1 339 ? -9.18 30.766 7.121 1 84.44 339 ARG A O 1
ATOM 2635 N N . GLY A 1 340 ? -9.805 31.703 5.195 1 81.25 340 GLY A N 1
ATOM 2636 C CA . GLY A 1 340 ? -8.594 32.5 5.082 1 81.25 340 GLY A CA 1
ATOM 2637 C C . GLY A 1 340 ? -8.469 33.531 6.172 1 81.25 340 GLY A C 1
ATOM 2638 O O . GLY A 1 340 ? -7.375 34.062 6.422 1 81.25 340 GLY A O 1
ATOM 2639 N N . ASP A 1 341 ? -9.57 33.781 6.895 1 84.94 341 ASP A N 1
ATOM 2640 C CA . ASP A 1 341 ? -9.594 34.844 7.887 1 84.94 341 ASP A CA 1
ATOM 2641 C C . ASP A 1 341 ? -9.398 34.281 9.297 1 84.94 341 ASP A C 1
ATOM 2643 O O . ASP A 1 341 ? -9.195 35.062 10.25 1 84.94 341 ASP A O 1
ATOM 2647 N N . LEU A 1 342 ? -9.398 33.094 9.445 1 85.69 342 LEU A N 1
ATOM 2648 C CA . LEU A 1 342 ? -9.375 32.5 10.773 1 85.69 342 LEU A CA 1
ATOM 2649 C C . LEU A 1 342 ? -8.039 32.719 11.461 1 85.69 342 LEU A C 1
ATOM 2651 O O . LEU A 1 342 ? -7.973 32.781 12.695 1 85.69 342 LEU A O 1
ATOM 2655 N N . ASP A 1 343 ? -6.996 32.875 10.648 1 80.75 343 ASP A N 1
ATOM 2656 C CA . ASP A 1 343 ? -5.676 33.094 11.242 1 80.75 343 ASP A CA 1
ATOM 2657 C C . ASP A 1 343 ? -5.211 34.531 11.07 1 80.75 343 ASP A C 1
ATOM 2659 O O . ASP A 1 343 ? -4.039 34.844 11.289 1 80.75 343 ASP A O 1
ATOM 2663 N N . ASP A 1 344 ? -6.094 35.375 10.688 1 84.88 344 ASP A N 1
ATOM 2664 C CA . ASP A 1 344 ? -5.777 36.781 10.523 1 84.88 344 ASP A CA 1
ATOM 2665 C C . ASP A 1 344 ? -5.633 37.469 11.875 1 84.88 344 ASP A C 1
ATOM 2667 O O . ASP A 1 344 ? -6.605 37.594 12.617 1 84.88 344 ASP A O 1
ATOM 2671 N N . PRO A 1 345 ? -4.461 37.969 12.148 1 85.81 345 PRO A N 1
ATOM 2672 C CA . PRO A 1 345 ? -4.254 38.625 13.445 1 85.81 345 PRO A CA 1
ATOM 2673 C C . PRO A 1 345 ? -5.129 39.844 13.633 1 85.81 345 PRO A C 1
ATOM 2675 O O . PRO A 1 345 ? -5.43 40.25 14.766 1 85.81 345 PRO A O 1
ATOM 2678 N N . GLU A 1 346 ? -5.516 40.375 12.562 1 82.31 346 GLU A N 1
ATOM 2679 C CA . GLU A 1 346 ? -6.328 41.594 12.617 1 82.31 346 GLU A CA 1
ATOM 2680 C C . GLU A 1 346 ? -7.781 41.25 12.953 1 82.31 346 GLU A C 1
ATOM 2682 O O . GLU A 1 346 ? -8.555 42.156 13.32 1 82.31 346 GLU A O 1
ATOM 2687 N N . LYS A 1 347 ? -8.062 40.031 12.938 1 86.69 347 LYS A N 1
ATOM 2688 C CA . LYS A 1 347 ? -9.445 39.625 13.18 1 86.69 347 LYS A CA 1
ATOM 2689 C C . LYS A 1 347 ? -9.602 38.969 14.547 1 86.69 347 LYS A C 1
ATOM 2691 O O . LYS A 1 347 ? -10.656 38.438 14.859 1 86.69 347 LYS A O 1
ATOM 2696 N N . VAL A 1 348 ? -8.625 39.062 15.281 1 87.5 348 VAL A N 1
ATOM 2697 C CA . VAL A 1 348 ? -8.68 38.562 16.656 1 87.5 348 VAL A CA 1
ATOM 2698 C C . VAL A 1 348 ? -9.305 39.625 17.562 1 87.5 348 VAL A C 1
ATOM 2700 O O . VAL A 1 348 ? -8.773 40.719 17.688 1 87.5 348 VAL A O 1
ATOM 2703 N N . HIS A 1 349 ? -10.422 39.25 18.219 1 90.06 349 HIS A N 1
ATOM 2704 C CA . HIS A 1 349 ? -11.156 40.188 19.031 1 90.06 349 HIS A CA 1
ATOM 2705 C C . HIS A 1 349 ? -11.164 39.781 20.5 1 90.06 349 HIS A C 1
ATOM 2707 O O . HIS A 1 349 ? -11.352 38.625 20.812 1 90.06 349 HIS A O 1
ATOM 2713 N N . ASN A 1 350 ? -10.891 40.75 21.281 1 91.12 350 ASN A N 1
ATOM 2714 C CA . ASN A 1 350 ? -11.086 40.625 22.719 1 91.12 350 ASN A CA 1
ATOM 2715 C C . ASN A 1 350 ? -12.461 41.125 23.141 1 91.12 350 ASN A C 1
ATOM 2717 O O . ASN A 1 350 ? -12.758 42.312 22.984 1 91.12 350 ASN A O 1
ATOM 2721 N N . VAL A 1 351 ? -13.273 40.219 23.656 1 95.06 351 VAL A N 1
ATOM 2722 C CA . VAL A 1 351 ? -14.641 40.594 24.016 1 95.06 351 VAL A CA 1
ATOM 2723 C C . VAL A 1 351 ? -14.922 40.156 25.453 1 95.06 351 VAL A C 1
ATOM 2725 O O . VAL A 1 351 ? -14.43 39.125 25.922 1 95.06 351 VAL A O 1
ATOM 2728 N N . THR A 1 352 ? -15.734 40.969 26.109 1 96.25 352 THR A N 1
ATOM 2729 C CA . THR A 1 352 ? -16.141 40.594 27.469 1 96.25 352 THR A CA 1
ATOM 2730 C C . THR A 1 352 ? -17.281 39.562 27.422 1 96.25 352 THR A C 1
ATOM 2732 O O . THR A 1 352 ? -17.969 39.438 26.406 1 96.25 352 THR A O 1
ATOM 2735 N N . LEU A 1 353 ? -17.438 38.875 28.531 1 97 353 LEU A N 1
ATOM 2736 C CA . LEU A 1 353 ? -18.562 37.938 28.609 1 97 353 LEU A CA 1
ATOM 2737 C C . LEU A 1 353 ? -19.891 38.688 28.516 1 97 353 LEU A C 1
ATOM 2739 O O . LEU A 1 353 ? -20.875 38.125 28.016 1 97 353 LEU A O 1
ATOM 2743 N N . GLN A 1 354 ? -19.875 39.969 28.875 1 97.5 354 GLN A N 1
ATOM 2744 C CA . GLN A 1 354 ? -21.078 40.781 28.719 1 97.5 354 GLN A CA 1
ATOM 2745 C C . GLN A 1 354 ? -21.375 41 27.234 1 97.5 354 GLN A C 1
ATOM 2747 O O . GLN A 1 354 ? -22.531 40.875 26.812 1 97.5 354 GLN A O 1
ATOM 2752 N N . GLU A 1 355 ? -20.391 41.375 26.562 1 97.19 355 GLU A N 1
ATOM 2753 C CA . GLU A 1 355 ? -20.562 41.594 25.125 1 97.19 355 GLU A CA 1
ATOM 2754 C C . GLU A 1 355 ? -21.016 40.281 24.453 1 97.19 355 GLU A C 1
ATOM 2756 O O . GLU A 1 355 ? -21.906 40.312 23.594 1 97.19 355 GLU A O 1
ATOM 2761 N N . MET A 1 356 ? -20.422 39.188 24.859 1 96.75 356 MET A N 1
ATOM 2762 C CA . MET A 1 356 ? -20.812 37.875 24.297 1 96.75 356 MET A CA 1
ATOM 2763 C C . MET A 1 356 ? -22.25 37.562 24.656 1 96.75 356 MET A C 1
ATOM 2765 O O . MET A 1 356 ? -22.984 37 23.828 1 96.75 356 MET A O 1
ATOM 2769 N N . GLN A 1 357 ? -22.609 37.906 25.875 1 96.19 357 GLN A N 1
ATOM 2770 C CA . GLN A 1 357 ? -23.984 37.688 26.312 1 96.19 357 GLN A CA 1
ATOM 2771 C C . GLN A 1 357 ? -24.969 38.469 25.469 1 96.19 357 GLN A C 1
ATOM 2773 O O . GLN A 1 357 ? -26.062 38 25.172 1 96.19 357 GLN A O 1
ATOM 2778 N N . ASN A 1 358 ? -24.562 39.688 25.094 1 96.62 358 ASN A N 1
ATOM 2779 C CA . ASN A 1 358 ? -25.406 40.531 24.25 1 96.62 358 ASN A CA 1
ATOM 2780 C C . ASN A 1 358 ? -25.547 39.969 22.844 1 96.62 358 ASN A C 1
ATOM 2782 O O . ASN A 1 358 ? -26.578 40.125 22.203 1 96.62 358 ASN A O 1
ATOM 2786 N N . LEU A 1 359 ? -24.531 39.406 22.375 1 96.06 359 LEU A N 1
ATOM 2787 C CA . LEU A 1 359 ? -24.531 38.844 21.031 1 96.06 359 LEU A CA 1
ATOM 2788 C C . LEU A 1 359 ? -25.312 37.531 20.984 1 96.06 359 LEU A C 1
ATOM 2790 O O . LEU A 1 359 ? -26.062 37.281 20.031 1 96.06 359 LEU A O 1
ATOM 2794 N N . VAL A 1 360 ? -25.109 36.719 21.984 1 95.44 360 VAL A N 1
ATOM 2795 C CA . VAL A 1 360 ? -25.781 35.438 22.094 1 95.44 360 VAL A CA 1
ATOM 2796 C C . VAL A 1 360 ? -26.5 35.312 23.438 1 95.44 360 VAL A C 1
ATOM 2798 O O . VAL A 1 360 ? -25.891 34.969 24.438 1 95.44 360 VAL A O 1
ATOM 2801 N N . SER A 1 361 ? -27.734 35.375 23.391 1 91.19 361 SER A N 1
ATOM 2802 C CA . SER A 1 361 ? -28.5 35.438 24.625 1 91.19 361 SER A CA 1
ATOM 2803 C C . SER A 1 361 ? -28.969 34.062 25.062 1 91.19 361 SER A C 1
ATOM 2805 O O . SER A 1 361 ? -29.328 33.844 26.219 1 91.19 361 SER A O 1
ATOM 2807 N N . HIS A 1 362 ? -28.875 33.125 24.141 1 87.94 362 HIS A N 1
ATOM 2808 C CA . HIS A 1 362 ? -29.391 31.797 24.406 1 87.94 362 HIS A CA 1
ATOM 2809 C C . HIS A 1 362 ? -28.484 31.016 25.359 1 87.94 362 HIS A C 1
ATOM 2811 O O . HIS A 1 362 ? -28.875 29.984 25.906 1 87.94 362 HIS A O 1
ATOM 2817 N N . ILE A 1 363 ? -27.281 31.531 25.578 1 91.12 363 ILE A N 1
ATOM 2818 C CA . ILE A 1 363 ? -26.312 30.859 26.438 1 91.12 363 ILE A CA 1
ATOM 2819 C C . ILE A 1 363 ? -25.922 31.781 27.594 1 91.12 363 ILE A C 1
ATOM 2821 O O . ILE A 1 363 ? -25.516 32.938 27.359 1 91.12 363 ILE A O 1
ATOM 2825 N N . ASP A 1 364 ? -26.094 31.266 28.75 1 93.81 364 ASP A N 1
ATOM 2826 C CA . ASP A 1 364 ? -25.5 31.953 29.891 1 93.81 364 ASP A CA 1
ATOM 2827 C C . ASP A 1 364 ? -24.016 31.641 30.016 1 93.81 364 ASP A C 1
ATOM 2829 O O . ASP A 1 364 ? -23.641 30.641 30.656 1 93.81 364 ASP A O 1
ATOM 2833 N N . TRP A 1 365 ? -23.234 32.562 29.578 1 95.5 365 TRP A N 1
ATOM 2834 C CA . TRP A 1 365 ? -21.812 32.281 29.391 1 95.5 365 TRP A CA 1
ATOM 2835 C C . TRP A 1 365 ? -21.125 32.125 30.75 1 95.5 365 TRP A C 1
ATOM 2837 O O . TRP A 1 365 ? -20.188 31.328 30.891 1 95.5 365 TRP A O 1
ATOM 2847 N N . VAL A 1 366 ? -21.5 32.906 31.734 1 95.5 366 VAL A N 1
ATOM 2848 C CA . VAL A 1 366 ? -20.891 32.812 33.062 1 95.5 366 VAL A CA 1
ATOM 2849 C C . VAL A 1 366 ? -21.203 31.453 33.688 1 95.5 366 VAL A C 1
ATOM 2851 O O . VAL A 1 366 ? -20.297 30.781 34.188 1 95.5 366 VAL A O 1
ATOM 2854 N N . THR A 1 367 ? -22.469 31.078 33.625 1 93.81 367 THR A N 1
ATOM 2855 C CA . THR A 1 367 ? -22.891 29.781 34.188 1 93.81 367 THR A CA 1
ATOM 2856 C C . THR A 1 367 ? -22.188 28.641 33.438 1 93.81 367 THR A C 1
ATOM 2858 O O . THR A 1 367 ? -21.734 27.672 34.062 1 93.81 367 THR A O 1
ATOM 2861 N N . TYR A 1 368 ? -22.141 28.812 32.188 1 93.5 368 TYR A N 1
ATOM 2862 C CA . TYR A 1 368 ? -21.516 27.797 31.344 1 93.5 368 TYR A CA 1
ATOM 2863 C C . TYR A 1 368 ? -20.047 27.625 31.719 1 93.5 368 TYR A C 1
ATOM 2865 O O . TYR A 1 368 ? -19.594 26.5 31.953 1 93.5 368 TYR A O 1
ATOM 2873 N N . LEU A 1 369 ? -19.281 28.703 31.797 1 95.06 369 LEU A N 1
ATOM 2874 C CA . LEU A 1 369 ? -17.859 28.641 32.062 1 95.06 369 LEU A CA 1
ATOM 2875 C C . LEU A 1 369 ? -17.594 28.203 33.5 1 95.06 369 LEU A C 1
ATOM 2877 O O . LEU A 1 369 ? -16.641 27.469 33.781 1 95.06 369 LEU A O 1
ATOM 2881 N N . GLN A 1 370 ? -18.453 28.609 34.438 1 91.94 370 GLN A N 1
ATOM 2882 C CA . GLN A 1 370 ? -18.312 28.203 35.812 1 91.94 370 GLN A CA 1
ATOM 2883 C C . GLN A 1 370 ? -18.484 26.703 36 1 91.94 370 GLN A C 1
ATOM 2885 O O . GLN A 1 370 ? -17.859 26.094 36.844 1 91.94 370 GLN A O 1
ATOM 2890 N N . ALA A 1 371 ? -19.281 26.203 35.156 1 89.19 371 ALA A N 1
ATOM 2891 C CA . ALA A 1 371 ? -19.562 24.781 35.25 1 89.19 371 ALA A CA 1
ATOM 2892 C C . ALA A 1 371 ? -18.391 23.953 34.719 1 89.19 371 ALA A C 1
ATOM 2894 O O . ALA A 1 371 ? -18.109 22.859 35.219 1 89.19 371 ALA A O 1
ATOM 2895 N N . ILE A 1 372 ? -17.734 24.469 33.75 1 90.88 372 ILE A N 1
ATOM 2896 C CA . ILE A 1 372 ? -16.672 23.734 33.094 1 90.88 372 ILE A CA 1
ATOM 2897 C C . ILE A 1 372 ? -15.344 23.969 33.812 1 90.88 372 ILE A C 1
ATOM 2899 O O . ILE A 1 372 ? -14.586 23.031 34.094 1 90.88 372 ILE A O 1
ATOM 2903 N N . PHE A 1 373 ? -15.07 25.188 34.188 1 91.56 373 PHE A N 1
ATOM 2904 C CA . PHE A 1 373 ? -13.758 25.578 34.688 1 91.56 373 PHE A CA 1
ATOM 2905 C C . PHE A 1 373 ? -13.789 25.719 36.219 1 91.56 373 PHE A C 1
ATOM 2907 O O . PHE A 1 373 ? -13.375 26.734 36.75 1 91.56 373 PHE A O 1
ATOM 2914 N N . VAL A 1 374 ? -14.172 24.656 36.844 1 85.94 374 VAL A N 1
ATOM 2915 C CA . VAL A 1 374 ? -14.078 24.641 38.312 1 85.94 374 VAL A CA 1
ATOM 2916 C C . VAL A 1 374 ? -12.617 24.578 38.75 1 85.94 374 VAL A C 1
ATOM 2918 O O . VAL A 1 374 ? -11.828 23.797 38.188 1 85.94 374 VAL A O 1
ATOM 2921 N N . PRO A 1 375 ? -12.102 25.359 39.531 1 87.31 375 PRO A N 1
ATOM 2922 C CA . PRO A 1 375 ? -12.828 26.234 40.469 1 87.31 375 PRO A CA 1
ATOM 2923 C C . PRO A 1 375 ? -12.773 27.703 40.062 1 87.31 375 PRO A C 1
ATOM 2925 O O . PRO A 1 375 ? -13.055 28.578 40.875 1 87.31 375 PRO A O 1
ATOM 2928 N N . PHE A 1 376 ? -12.453 27.969 38.969 1 89.75 376 PHE A N 1
ATOM 2929 C CA . PHE A 1 376 ? -12.297 29.359 38.594 1 89.75 376 PHE A CA 1
ATOM 2930 C C . PHE A 1 376 ? -13.633 30.094 38.656 1 89.75 376 PHE A C 1
ATOM 2932 O O . PHE A 1 376 ? -14.68 29.516 38.375 1 89.75 376 PHE A O 1
ATOM 2939 N N . ALA A 1 377 ? -13.492 31.375 39.031 1 92.25 377 ALA A N 1
ATOM 2940 C CA . ALA A 1 377 ? -14.672 32.219 39.031 1 92.25 377 ALA A CA 1
ATOM 2941 C C . ALA A 1 377 ? -14.719 33.094 37.781 1 92.25 377 ALA A C 1
ATOM 2943 O O . ALA A 1 377 ? -13.688 33.594 37.312 1 92.25 377 ALA A O 1
ATOM 2944 N N . PHE A 1 378 ? -15.969 33.25 37.281 1 95.25 378 PHE A N 1
ATOM 2945 C CA . PHE A 1 378 ? -16.172 34.094 36.094 1 95.25 378 PHE A CA 1
ATOM 2946 C C . PHE A 1 378 ? -17.219 35.156 36.375 1 95.25 378 PHE A C 1
ATOM 2948 O O . PHE A 1 378 ? -18.156 34.938 37.156 1 95.25 378 PHE A O 1
ATOM 2955 N N . THR A 1 379 ? -16.969 36.312 35.781 1 96.12 379 THR A N 1
ATOM 2956 C CA . THR A 1 379 ? -17.938 37.406 35.781 1 96.12 379 THR A CA 1
ATOM 2957 C C . THR A 1 379 ? -18.172 37.938 34.344 1 96.12 379 THR A C 1
ATOM 2959 O O . THR A 1 379 ? -17.469 37.562 33.406 1 96.12 379 THR A O 1
ATOM 2962 N N . LEU A 1 380 ? -19.125 38.75 34.25 1 96.19 380 LEU A N 1
ATOM 2963 C CA . LEU A 1 380 ? -19.469 39.312 32.938 1 96.19 380 LEU A CA 1
ATOM 2964 C C . LEU A 1 380 ? -18.344 40.219 32.438 1 96.19 380 LEU A C 1
ATOM 2966 O O . LEU A 1 380 ? -18.297 40.531 31.266 1 96.19 380 LEU A O 1
ATOM 2970 N N . HIS A 1 381 ? -17.406 40.531 33.281 1 94.94 381 HIS A N 1
ATOM 2971 C CA . HIS A 1 381 ? -16.312 41.438 32.906 1 94.94 381 HIS A CA 1
ATOM 2972 C C . HIS A 1 381 ? -15.125 40.656 32.375 1 94.94 381 HIS A C 1
ATOM 2974 O O . HIS A 1 381 ? -14.219 41.25 31.766 1 94.94 381 HIS A O 1
ATOM 2980 N N . ASP A 1 382 ? -15.203 39.375 32.594 1 94.19 382 ASP A N 1
ATOM 2981 C CA . ASP A 1 382 ? -14.102 38.562 32.094 1 94.19 382 ASP A CA 1
ATOM 2982 C C . ASP A 1 382 ? -14.062 38.594 30.562 1 94.19 382 ASP A C 1
ATOM 2984 O O . ASP A 1 382 ? -15.094 38.719 29.922 1 94.19 382 ASP A O 1
ATOM 2988 N N . LYS A 1 383 ? -12.82 38.5 30.031 1 92.31 383 LYS A N 1
ATOM 2989 C CA . LYS A 1 383 ? -12.625 38.594 28.594 1 92.31 383 LYS A CA 1
ATOM 2990 C C . LYS A 1 383 ? -12.328 37.25 27.969 1 92.31 383 LYS A C 1
ATOM 2992 O O . LYS A 1 383 ? -11.734 36.375 28.609 1 92.31 383 LYS A O 1
ATOM 2997 N N . ILE A 1 384 ? -12.82 37.094 26.781 1 94.88 384 ILE A N 1
ATOM 2998 C CA . ILE A 1 384 ? -12.484 35.938 25.938 1 94.88 384 ILE A CA 1
ATOM 2999 C C . ILE A 1 384 ? -12.008 36.438 24.578 1 94.88 384 ILE A C 1
ATOM 3001 O O . ILE A 1 384 ? -12.289 37.594 24.188 1 94.88 384 ILE A O 1
ATOM 3005 N N . ILE A 1 385 ? -11.242 35.625 23.922 1 94.62 385 ILE A N 1
ATOM 3006 C CA . ILE A 1 385 ? -10.734 35.969 22.594 1 94.62 385 ILE A CA 1
ATOM 3007 C C . ILE A 1 385 ? -11.477 35.156 21.531 1 94.62 385 ILE A C 1
ATOM 3009 O O . ILE A 1 385 ? -11.758 33.969 21.734 1 94.62 385 ILE A O 1
ATOM 3013 N N . THR A 1 386 ? -11.859 35.75 20.422 1 95.06 386 THR A N 1
ATOM 3014 C CA . THR A 1 386 ? -12.484 35.031 19.328 1 95.06 386 THR A CA 1
ATOM 3015 C C . THR A 1 386 ? -11.992 35.562 17.984 1 95.06 386 THR A C 1
ATOM 3017 O O . THR A 1 386 ? -11.992 36.781 17.75 1 95.06 386 THR A O 1
ATOM 3020 N N . PRO A 1 387 ? -11.562 34.688 17.125 1 92.06 387 PRO A N 1
ATOM 3021 C CA . PRO A 1 387 ? -11.25 35.062 15.758 1 92.06 387 PRO A CA 1
ATOM 3022 C C . PRO A 1 387 ? -12.484 35.094 14.859 1 92.06 387 PRO A C 1
ATOM 3024 O O . PRO A 1 387 ? -12.383 35.469 13.68 1 92.06 387 PRO A O 1
ATOM 3027 N N . THR A 1 388 ? -13.625 34.75 15.352 1 95.75 388 THR A N 1
ATOM 3028 C CA . THR A 1 388 ? -14.82 34.625 14.531 1 95.75 388 THR A CA 1
ATOM 3029 C C . THR A 1 388 ? -15.984 35.375 15.148 1 95.75 388 THR A C 1
ATOM 3031 O O . THR A 1 388 ? -17.078 34.844 15.305 1 95.75 388 THR A O 1
ATOM 3034 N N . LEU A 1 389 ? -15.789 36.562 15.391 1 95.06 389 LEU A N 1
ATOM 3035 C CA . LEU A 1 389 ? -16.797 37.406 16.031 1 95.06 389 LEU A CA 1
ATOM 3036 C C . LEU A 1 389 ? -18.047 37.5 15.18 1 95.06 389 LEU A C 1
ATOM 3038 O O . LEU A 1 389 ? -19.172 37.5 15.703 1 95.06 389 LEU A O 1
ATOM 3042 N N . GLU A 1 390 ? -17.891 37.594 13.875 1 95.25 390 GLU A N 1
ATOM 3043 C CA . GLU A 1 390 ? -19.031 37.688 12.977 1 95.25 390 GLU A CA 1
ATOM 3044 C C . GLU A 1 390 ? -19.938 36.469 13.102 1 95.25 390 GLU A C 1
ATOM 3046 O O . GLU A 1 390 ? -21.156 36.594 12.977 1 95.25 390 GLU A O 1
ATOM 3051 N N . TYR A 1 391 ? -19.375 35.375 13.273 1 96.62 391 TYR A N 1
ATOM 3052 C CA . TYR A 1 391 ? -20.141 34.125 13.484 1 96.62 391 TYR A CA 1
ATOM 3053 C C . TYR A 1 391 ? -21.031 34.25 14.719 1 96.62 391 TYR A C 1
ATOM 3055 O O . TYR A 1 391 ? -22.219 33.938 14.672 1 96.62 391 TYR A O 1
ATOM 3063 N N . PHE A 1 392 ? -20.484 34.719 15.836 1 97 392 PHE A N 1
ATOM 3064 C CA . PHE A 1 392 ? -21.219 34.812 17.094 1 97 392 PHE A CA 1
ATOM 3065 C C . PHE A 1 392 ? -22.312 35.875 17 1 97 392 PHE A C 1
ATOM 3067 O O . PHE A 1 392 ? -23.359 35.719 17.625 1 97 392 PHE A O 1
ATOM 3074 N N . LYS A 1 393 ? -22.109 36.875 16.172 1 96.69 393 LYS A N 1
ATOM 3075 C CA . LYS A 1 393 ? -23.125 37.906 15.953 1 96.69 393 LYS A CA 1
ATOM 3076 C C . LYS A 1 393 ? -24.391 37.312 15.328 1 96.69 393 LYS A C 1
ATOM 3078 O O . LYS A 1 393 ? -25.5 37.812 15.555 1 96.69 393 LYS A O 1
ATOM 3083 N N . LYS A 1 394 ? -24.141 36.281 14.617 1 97.12 394 LYS A N 1
ATOM 3084 C CA . LYS A 1 394 ? -25.25 35.719 13.859 1 97.12 394 LYS A CA 1
ATOM 3085 C C . LYS A 1 394 ? -25.766 34.438 14.5 1 97.12 394 LYS A C 1
ATOM 3087 O O . LYS A 1 394 ? -26.844 33.938 14.164 1 97.12 394 LYS A O 1
ATOM 3092 N N . LEU A 1 395 ? -25.078 33.875 15.422 1 96.69 395 LEU A N 1
ATOM 3093 C CA . LEU A 1 395 ? -25.359 32.562 15.984 1 96.69 395 LEU A CA 1
ATOM 3094 C C . LEU A 1 395 ? -26.719 32.562 16.688 1 96.69 395 LEU A C 1
ATOM 3096 O O . LEU A 1 395 ? -27.469 31.578 16.594 1 96.69 395 LEU A O 1
ATOM 3100 N N . ASP A 1 396 ? -27 33.562 17.375 1 93.62 396 ASP A N 1
ATOM 3101 C CA . ASP A 1 396 ? -28.234 33.625 18.156 1 93.62 396 ASP A CA 1
ATOM 3102 C C . ASP A 1 396 ? -29.453 33.469 17.25 1 93.62 396 ASP A C 1
ATOM 3104 O O . ASP A 1 396 ? -30.453 32.844 17.625 1 93.62 396 ASP A O 1
ATOM 3108 N N . LYS A 1 397 ? -29.406 34.031 16.125 1 93.56 397 LYS A N 1
ATOM 3109 C CA . LYS A 1 397 ? -30.5 33.938 15.172 1 93.56 397 LYS A CA 1
ATOM 3110 C C . LYS A 1 397 ? -30.719 32.469 14.742 1 93.56 397 LYS A C 1
ATOM 3112 O O . LYS A 1 397 ? -31.859 32.031 14.609 1 93.56 397 LYS A O 1
ATOM 3117 N N . VAL A 1 398 ? -29.672 31.781 14.539 1 93.38 398 VAL A N 1
ATOM 3118 C CA . VAL A 1 398 ? -29.766 30.375 14.133 1 93.38 398 VAL A CA 1
ATOM 3119 C C . VAL A 1 398 ? -30.359 29.547 15.273 1 93.38 398 VAL A C 1
ATOM 3121 O O . VAL A 1 398 ? -31.203 28.688 15.047 1 93.38 398 VAL A O 1
ATOM 3124 N N . LEU A 1 399 ? -29.938 29.828 16.5 1 90.62 399 LEU A N 1
ATOM 3125 C CA . LEU A 1 399 ? -30.422 29.094 17.656 1 90.62 399 LEU A CA 1
ATOM 3126 C C . LEU A 1 399 ? -31.906 29.344 17.875 1 90.62 399 LEU A C 1
ATOM 3128 O O . LEU A 1 399 ? -32.656 28.438 18.297 1 90.62 399 LEU A O 1
ATOM 3132 N N . ASN A 1 400 ? -32.344 30.453 17.5 1 87.81 400 ASN A N 1
ATOM 3133 C CA . ASN A 1 400 ? -33.75 30.844 17.734 1 87.81 400 ASN A CA 1
ATOM 3134 C C . ASN A 1 400 ? -34.656 30.344 16.641 1 87.81 400 ASN A C 1
ATOM 3136 O O . ASN A 1 400 ? -35.875 30.203 16.844 1 87.81 400 ASN A O 1
ATOM 3140 N N . SER A 1 401 ? -34.094 30.062 15.578 1 89.38 401 SER A N 1
ATOM 3141 C CA . SER A 1 401 ? -34.906 29.688 14.422 1 89.38 401 SER A CA 1
ATOM 3142 C C . SER A 1 401 ? -35.219 28.188 14.422 1 89.38 401 SER A C 1
ATOM 3144 O O . SER A 1 401 ? -35.969 27.703 13.578 1 89.38 401 SER A O 1
ATOM 3146 N N . SER A 1 402 ? -34.719 27.469 15.32 1 87.19 402 SER A N 1
ATOM 3147 C CA . SER A 1 402 ? -34.906 26.031 15.336 1 87.19 402 SER A CA 1
ATOM 3148 C C . SER A 1 402 ? -35.75 25.594 16.531 1 87.19 402 SER A C 1
ATOM 3150 O O . SER A 1 402 ? -35.625 26.156 17.625 1 87.19 402 SER A O 1
ATOM 3152 N N . SER A 1 403 ? -36.625 24.594 16.297 1 88.81 403 SER A N 1
ATOM 3153 C CA . SER A 1 403 ? -37.406 24.047 17.391 1 88.81 403 SER A CA 1
ATOM 3154 C C . SER A 1 403 ? -36.562 23.281 18.375 1 88.81 403 SER A C 1
ATOM 3156 O O . SER A 1 403 ? -35.438 22.875 18.047 1 88.81 403 SER A O 1
ATOM 3158 N N . GLU A 1 404 ? -37.125 23.094 19.516 1 86.25 404 GLU A N 1
ATOM 3159 C CA . GLU A 1 404 ? -36.438 22.328 20.562 1 86.25 404 GLU A CA 1
ATOM 31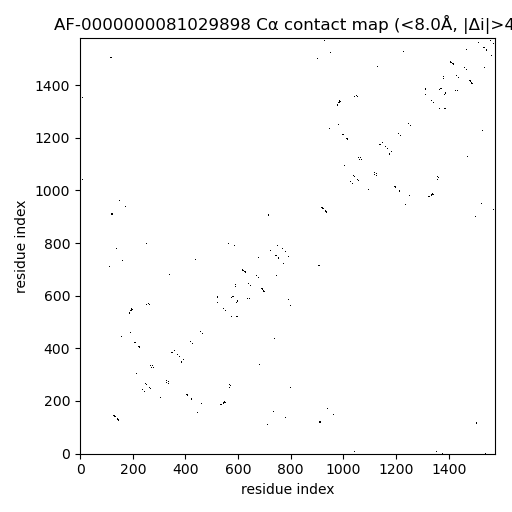60 C C . GLU A 1 404 ? -36.125 20.906 20.094 1 86.25 404 GLU A C 1
ATOM 3162 O O . GLU A 1 404 ? -35.094 20.359 20.406 1 86.25 404 GLU A O 1
ATOM 3167 N N . SER A 1 405 ? -37.031 20.359 19.422 1 86.44 405 SER A N 1
ATOM 3168 C CA . SER A 1 405 ? -36.875 18.984 18.922 1 86.44 405 SER A CA 1
ATOM 3169 C C . SER A 1 405 ? -35.781 18.922 17.859 1 86.44 405 SER A C 1
ATOM 3171 O O . SER A 1 405 ? -34.969 17.984 17.844 1 86.44 405 SER A O 1
ATOM 3173 N N . ASP A 1 406 ? -35.781 19.938 17.016 1 89.81 406 ASP A N 1
ATOM 3174 C CA . ASP A 1 406 ? -34.75 19.969 15.977 1 89.81 406 ASP A CA 1
ATOM 3175 C C . ASP A 1 406 ? -33.375 20.172 16.578 1 89.81 406 ASP A C 1
ATOM 3177 O O . ASP A 1 406 ? -32.406 19.547 16.125 1 89.81 406 ASP A O 1
ATOM 3181 N N . MET A 1 407 ? -33.344 20.953 17.547 1 89.5 407 MET A N 1
ATOM 3182 C CA . MET A 1 407 ? -32.062 21.219 18.219 1 89.5 407 MET A CA 1
ATOM 3183 C C . MET A 1 407 ? -31.547 19.953 18.906 1 89.5 407 MET A C 1
ATOM 3185 O O . MET A 1 407 ? -30.344 19.672 18.859 1 89.5 407 MET A O 1
ATOM 3189 N N . ARG A 1 408 ? -32.438 19.328 19.531 1 87.88 408 ARG A N 1
ATOM 3190 C CA . ARG A 1 408 ? -32.094 18.062 20.172 1 87.88 408 ARG A CA 1
ATOM 3191 C C . ARG A 1 408 ? -31.531 17.062 19.156 1 87.88 408 ARG A C 1
ATOM 3193 O O . ARG A 1 408 ? -30.5 16.438 19.406 1 87.88 408 ARG A O 1
ATOM 3200 N N . ASP A 1 409 ? -32.156 17 18.062 1 88.38 409 ASP A N 1
ATOM 3201 C CA . ASP A 1 409 ? -31.719 16.047 17.031 1 88.38 409 ASP A CA 1
ATOM 3202 C C . ASP A 1 409 ? -30.359 16.422 16.469 1 88.38 409 ASP A C 1
ATOM 3204 O O . ASP A 1 409 ? -29.531 15.555 16.188 1 88.38 409 ASP A O 1
ATOM 3208 N N . TYR A 1 410 ? -30.141 17.672 16.312 1 94 410 TYR A N 1
ATOM 3209 C CA . TYR A 1 410 ? -28.844 18.141 15.82 1 94 410 TYR A CA 1
ATOM 3210 C C . TYR A 1 410 ? -27.734 17.828 16.828 1 94 410 TYR A C 1
ATOM 3212 O O . TYR A 1 410 ? -26.656 17.375 16.453 1 94 410 TYR A O 1
ATOM 3220 N N . ILE A 1 411 ? -28.016 18.062 18.078 1 93.19 411 ILE A N 1
ATOM 3221 C CA . ILE A 1 411 ? -27.047 17.812 19.141 1 93.19 411 ILE A CA 1
ATOM 3222 C C . ILE A 1 411 ? -26.734 16.328 19.203 1 93.19 411 ILE A C 1
ATOM 3224 O O . ILE A 1 411 ? -25.562 15.93 19.297 1 93.19 411 ILE A O 1
ATOM 3228 N N . ILE A 1 412 ? -27.75 15.547 19.109 1 91.38 412 ILE A N 1
ATOM 3229 C CA . ILE A 1 412 ? -27.562 14.102 19.141 1 91.38 412 ILE A CA 1
ATOM 3230 C C . ILE A 1 412 ? -26.75 13.656 17.938 1 91.38 412 ILE A C 1
ATOM 3232 O O . ILE A 1 412 ? -25.844 12.82 18.062 1 91.38 412 ILE A O 1
ATOM 3236 N N . TRP A 1 413 ? -27 14.188 16.812 1 93.69 413 TRP A N 1
ATOM 3237 C CA . TRP A 1 413 ? -26.219 13.82 15.633 1 93.69 413 TRP A CA 1
ATOM 3238 C C . TRP A 1 413 ? -24.75 14.211 15.812 1 93.69 413 TRP A C 1
ATOM 3240 O O . TRP A 1 413 ? -23.859 13.469 15.422 1 93.69 413 TRP A O 1
ATOM 3250 N N . SER A 1 414 ? -24.531 15.398 16.344 1 95.12 414 SER A N 1
ATOM 3251 C CA . SER A 1 414 ? -23.156 15.836 16.594 1 95.12 414 SER A CA 1
ATOM 3252 C C . SER A 1 414 ? -22.422 14.852 17.5 1 95.12 414 SER A C 1
ATOM 3254 O O . SER A 1 414 ? -21.25 14.57 17.297 1 95.12 414 SER A O 1
ATOM 3256 N N . LEU A 1 415 ? -23.141 14.406 18.438 1 93.75 415 LEU A N 1
ATOM 3257 C CA . LEU A 1 415 ? -22.609 13.422 19.375 1 93.75 415 LEU A CA 1
ATOM 3258 C C . LEU A 1 415 ? -22.344 12.094 18.672 1 93.75 415 LEU A C 1
ATOM 3260 O O . LEU A 1 415 ? -21.266 11.5 18.844 1 93.75 415 LEU A O 1
ATOM 3264 N N . VAL A 1 416 ? -23.281 11.672 17.859 1 94.62 416 VAL A N 1
ATOM 3265 C CA . VAL A 1 416 ? -23.172 10.414 17.141 1 94.62 416 VAL A CA 1
ATOM 3266 C C . VAL A 1 416 ? -22.016 10.477 16.141 1 94.62 416 VAL A C 1
ATOM 3268 O O . VAL A 1 416 ? -21.234 9.531 16.031 1 94.62 416 VAL A O 1
ATOM 3271 N N . ARG A 1 417 ? -21.922 11.516 15.5 1 94.38 417 ARG A N 1
ATOM 3272 C CA . ARG A 1 417 ? -20.859 11.688 14.508 1 94.38 417 ARG A CA 1
ATOM 3273 C C . ARG A 1 417 ? -19.484 11.562 15.141 1 94.38 417 ARG A C 1
ATOM 3275 O O . ARG A 1 417 ? -18.594 10.93 14.578 1 94.38 417 ARG A O 1
ATOM 3282 N N . LYS A 1 418 ? -19.312 12.117 16.312 1 94.75 418 LYS A N 1
ATOM 3283 C CA . LYS A 1 418 ? -18.031 12.125 17 1 94.75 418 LYS A CA 1
ATOM 3284 C C . LYS A 1 418 ? -17.719 10.758 17.609 1 94.75 418 LYS A C 1
ATOM 3286 O O . LYS A 1 418 ? -16.594 10.266 17.5 1 94.75 418 LYS A O 1
ATOM 3291 N N . LEU A 1 419 ? -18.688 10.086 18.156 1 95.62 419 LEU A N 1
ATOM 3292 C CA . LEU A 1 419 ? -18.422 8.938 19.016 1 95.62 419 LEU A CA 1
ATOM 3293 C C . LEU A 1 419 ? -18.594 7.633 18.25 1 95.62 419 LEU A C 1
ATOM 3295 O O . LEU A 1 419 ? -18.062 6.598 18.656 1 95.62 419 LEU A O 1
ATOM 3299 N N . SER A 1 420 ? -19.344 7.629 17.141 1 94.62 420 SER A N 1
ATOM 3300 C CA . SER A 1 420 ? -19.594 6.391 16.406 1 94.62 420 SER A CA 1
ATOM 3301 C C . SER A 1 420 ? -18.297 5.863 15.781 1 94.62 420 SER A C 1
ATOM 3303 O O . SER A 1 420 ? -18.188 4.672 15.484 1 94.62 420 SER A O 1
ATOM 3305 N N . GLN A 1 421 ? -17.312 6.719 15.602 1 90.44 421 GLN A N 1
ATOM 3306 C CA . GLN A 1 421 ? -16.031 6.32 15.031 1 90.44 421 GLN A CA 1
ATOM 3307 C C . GLN A 1 421 ? -15.289 5.371 15.961 1 90.44 421 GLN A C 1
ATOM 3309 O O . GLN A 1 421 ? -14.352 4.684 15.539 1 90.44 421 GLN A O 1
ATOM 3314 N N . ASN A 1 422 ? -15.719 5.305 17.219 1 94.19 422 ASN A N 1
ATOM 3315 C CA . ASN A 1 422 ? -15.055 4.473 18.219 1 94.19 422 ASN A CA 1
ATOM 3316 C C . ASN A 1 422 ? -15.734 3.113 18.359 1 94.19 422 ASN A C 1
ATOM 3318 O O . ASN A 1 422 ? -15.391 2.33 19.25 1 94.19 422 ASN A O 1
ATOM 3322 N N . LEU A 1 423 ? -16.703 2.877 17.5 1 94.5 423 LEU A N 1
ATOM 3323 C CA . LEU A 1 423 ? -17.422 1.61 17.5 1 94.5 423 LEU A CA 1
ATOM 3324 C C . LEU A 1 423 ? -16.875 0.665 16.438 1 94.5 423 LEU A C 1
ATOM 3326 O O . LEU A 1 423 ? -15.742 0.832 15.984 1 94.5 423 LEU A O 1
ATOM 3330 N N . ASP A 1 424 ? -17.547 -0.446 16.141 1 88.19 424 ASP A N 1
ATOM 3331 C CA . ASP A 1 424 ? -17 -1.478 15.258 1 88.19 424 ASP A CA 1
ATOM 3332 C C . ASP A 1 424 ? -16.984 -1.018 13.805 1 88.19 424 ASP A C 1
ATOM 3334 O O . ASP A 1 424 ? -17.531 0.039 13.477 1 88.19 424 ASP A O 1
ATOM 3338 N N . GLY A 1 425 ? -16.375 -1.74 12.93 1 81.31 425 GLY A N 1
ATOM 3339 C CA . GLY A 1 425 ? -16.047 -1.362 11.57 1 81.31 425 GLY A CA 1
ATOM 3340 C C . GLY A 1 425 ? -17.266 -1.074 10.711 1 81.31 425 GLY A C 1
ATOM 3341 O O . GLY A 1 425 ? -17.156 -0.415 9.672 1 81.31 425 GLY A O 1
ATOM 3342 N N . ARG A 1 426 ? -18.516 -1.441 11.055 1 85.69 426 ARG A N 1
ATOM 3343 C CA . ARG A 1 426 ? -19.75 -1.177 10.305 1 85.69 426 ARG A CA 1
ATOM 3344 C C . ARG A 1 426 ? -20.016 0.321 10.203 1 85.69 426 ARG A C 1
ATOM 3346 O O . ARG A 1 426 ? -20.578 0.793 9.211 1 85.69 426 ARG A O 1
ATOM 3353 N N . PHE A 1 427 ? -19.578 1.025 11.203 1 89 427 PHE A N 1
ATOM 3354 C CA . PHE A 1 427 ? -19.812 2.467 11.219 1 89 427 PHE A CA 1
ATOM 3355 C C . PHE A 1 427 ? -18.859 3.18 10.273 1 89 427 PHE A C 1
ATOM 3357 O O . PHE A 1 427 ? -19.203 4.215 9.695 1 89 427 PHE A O 1
ATOM 3364 N N . GLU A 1 428 ? -17.688 2.668 10.141 1 83.31 428 GLU A N 1
ATOM 3365 C CA . GLU A 1 428 ? -16.781 3.193 9.133 1 83.31 428 GLU A CA 1
ATOM 3366 C C . GLU A 1 428 ? -17.266 2.883 7.719 1 83.31 428 GLU A C 1
ATOM 3368 O O . GLU A 1 428 ? -17.141 3.709 6.812 1 83.31 428 GLU A O 1
ATOM 3373 N N . ASP A 1 429 ? -17.828 1.687 7.52 1 80.44 429 ASP A N 1
ATOM 3374 C CA . ASP A 1 429 ? -18.359 1.265 6.227 1 80.44 429 ASP A CA 1
ATOM 3375 C C . ASP A 1 429 ? -19.469 2.193 5.758 1 80.44 429 ASP A C 1
ATOM 3377 O O . ASP A 1 429 ? -19.625 2.43 4.559 1 80.44 429 ASP A O 1
ATOM 3381 N N . ALA A 1 430 ? -20.156 2.686 6.711 1 87.44 430 ALA A N 1
ATOM 3382 C CA . ALA A 1 430 ? -21.312 3.527 6.398 1 87.44 430 ALA A CA 1
ATOM 3383 C C . ALA A 1 430 ? -20.875 4.82 5.711 1 87.44 430 ALA A C 1
ATOM 3385 O O . ALA A 1 430 ? -21.656 5.445 4.996 1 87.44 430 ALA A O 1
ATOM 3386 N N . LYS A 1 431 ? -19.641 5.211 5.852 1 89.12 431 LYS A N 1
ATOM 3387 C CA . LYS A 1 431 ? -19.141 6.469 5.305 1 89.12 431 LYS A CA 1
ATOM 3388 C C . LYS A 1 431 ? -18.547 6.266 3.918 1 89.12 431 LYS A C 1
ATOM 3390 O O . LYS A 1 431 ? -18.141 7.227 3.26 1 89.12 431 LYS A O 1
ATOM 3395 N N . ARG A 1 432 ? -18.422 5.094 3.443 1 82.94 432 ARG A N 1
ATOM 3396 C CA . ARG A 1 432 ? -17.656 4.734 2.252 1 82.94 432 ARG A CA 1
ATOM 3397 C C . ARG A 1 432 ? -18.125 5.531 1.039 1 82.94 432 ARG A C 1
ATOM 3399 O O . ARG A 1 432 ? -17.312 6.121 0.324 1 82.94 432 ARG A O 1
ATOM 3406 N N . ASP A 1 433 ? -19.453 5.59 0.782 1 83.62 433 ASP A N 1
ATOM 3407 C CA . ASP A 1 433 ? -19.984 6.285 -0.387 1 83.62 433 ASP A CA 1
ATOM 3408 C C . ASP A 1 433 ? -19.719 7.789 -0.299 1 83.62 433 ASP A C 1
ATOM 3410 O O . ASP A 1 433 ? -19.422 8.43 -1.308 1 83.62 433 ASP A O 1
ATOM 3414 N N . LEU A 1 434 ? -19.875 8.312 0.894 1 90.62 434 LEU A N 1
ATOM 3415 C CA . LEU A 1 434 ? -19.609 9.727 1.106 1 90.62 434 LEU A CA 1
ATOM 3416 C C . LEU A 1 434 ? -18.125 10.039 0.85 1 90.62 434 LEU A C 1
ATOM 3418 O O . LEU A 1 434 ? -17.812 11.016 0.17 1 90.62 434 LEU A O 1
ATOM 3422 N N . ASN A 1 435 ? -17.25 9.211 1.38 1 88.88 435 ASN A N 1
ATOM 3423 C CA . ASN A 1 435 ? -15.82 9.406 1.182 1 88.88 435 ASN A CA 1
ATOM 3424 C C . ASN A 1 435 ? -15.438 9.297 -0.291 1 88.88 435 ASN A C 1
ATOM 3426 O O . ASN A 1 435 ? -14.562 10.023 -0.765 1 88.88 435 ASN A O 1
ATOM 3430 N N . GLU A 1 436 ? -16.016 8.352 -0.95 1 84.56 436 GLU A N 1
ATOM 3431 C CA . GLU A 1 436 ? -15.75 8.219 -2.379 1 84.56 436 GLU A CA 1
ATOM 3432 C C . GLU A 1 436 ? -16.141 9.477 -3.139 1 84.56 436 GLU A C 1
ATOM 3434 O O . GLU A 1 436 ? -15.438 9.906 -4.055 1 84.56 436 GLU A O 1
ATOM 3439 N N . ALA A 1 437 ? -17.266 10.039 -2.77 1 86.12 437 ALA A N 1
ATOM 3440 C CA . ALA A 1 437 ? -17.75 11.242 -3.438 1 86.12 437 ALA A CA 1
ATOM 3441 C C . ALA A 1 437 ? -16.859 12.445 -3.092 1 86.12 437 ALA A C 1
ATOM 3443 O O . ALA A 1 437 ? -16.578 13.281 -3.951 1 86.12 437 ALA A O 1
ATOM 3444 N N . LEU A 1 438 ? -16.391 12.516 -1.825 1 88.62 438 LEU A N 1
ATOM 3445 C CA . LEU A 1 438 ? -15.633 13.656 -1.335 1 88.62 438 LEU A CA 1
ATOM 3446 C C . LEU A 1 438 ? -14.188 13.586 -1.816 1 88.62 438 LEU A C 1
ATOM 3448 O O . LEU A 1 438 ? -13.602 14.602 -2.195 1 88.62 438 LEU A O 1
ATOM 3452 N N . TYR A 1 439 ? -13.656 12.352 -1.821 1 88.88 439 TYR A N 1
ATOM 3453 C CA . TYR A 1 439 ? -12.211 12.234 -1.969 1 88.88 439 TYR A CA 1
ATOM 3454 C C . TYR A 1 439 ? -11.852 11.297 -3.115 1 88.88 439 TYR A C 1
ATOM 3456 O O . TYR A 1 439 ? -10.703 11.258 -3.555 1 88.88 439 TYR A O 1
ATOM 3464 N N . GLY A 1 440 ? -12.727 10.586 -3.648 1 85.25 440 GLY A N 1
ATOM 3465 C CA . GLY A 1 440 ? -12.469 9.633 -4.723 1 85.25 440 GLY A CA 1
ATOM 3466 C C . GLY A 1 440 ? -11.836 8.344 -4.238 1 85.25 440 GLY A C 1
ATOM 3467 O O . GLY A 1 440 ? -11.234 7.609 -5.02 1 85.25 440 GLY A O 1
ATOM 3468 N N . THR A 1 441 ? -11.953 8.07 -2.963 1 81.69 441 THR A N 1
ATOM 3469 C CA . THR A 1 441 ? -11.383 6.84 -2.416 1 81.69 441 THR A CA 1
ATOM 3470 C C . THR A 1 441 ? -12.109 5.617 -2.973 1 81.69 441 THR A C 1
ATOM 3472 O O . THR A 1 441 ? -13.328 5.645 -3.17 1 81.69 441 THR A O 1
ATOM 3475 N N . ASP A 1 442 ? -11.305 4.605 -3.271 1 69.38 442 ASP A N 1
ATOM 3476 C CA . ASP A 1 442 ? -11.891 3.375 -3.793 1 69.38 442 ASP A CA 1
ATOM 3477 C C . ASP A 1 442 ? -12.758 2.693 -2.742 1 69.38 442 ASP A C 1
ATOM 3479 O O . ASP A 1 442 ? -12.445 2.723 -1.552 1 69.38 442 ASP A O 1
ATOM 3483 N N . ARG A 1 443 ? -13.977 2.316 -3 1 60.09 443 ARG A N 1
ATOM 3484 C CA . ARG A 1 443 ? -14.961 1.695 -2.125 1 60.09 443 ARG A CA 1
ATOM 3485 C C . ARG A 1 443 ? -14.328 0.605 -1.27 1 60.09 443 ARG A C 1
ATOM 3487 O O . ARG A 1 443 ? -14.711 0.415 -0.112 1 60.09 443 ARG A O 1
ATOM 3494 N N . GLY A 1 444 ? -13.43 0.024 -1.815 1 58.44 444 GLY A N 1
ATOM 3495 C CA . GLY A 1 444 ? -12.953 -1.13 -1.072 1 58.44 444 GLY A CA 1
ATOM 3496 C C . GLY A 1 444 ? -11.828 -0.793 -0.108 1 58.44 444 GLY A C 1
ATOM 3497 O O . GLY A 1 444 ? -11.391 -1.646 0.668 1 58.44 444 GLY A O 1
ATOM 3498 N N . GLY A 1 445 ? -11.602 0.57 0.073 1 63.56 445 GLY A N 1
ATOM 3499 C CA . GLY A 1 445 ? -10.336 0.68 0.774 1 63.56 445 GLY A CA 1
ATOM 3500 C C . GLY A 1 445 ? -10.43 1.464 2.068 1 63.56 445 GLY A C 1
ATOM 3501 O O . GLY A 1 445 ? -11.188 2.434 2.158 1 63.56 445 GLY A O 1
ATOM 3502 N N . PHE A 1 446 ? -10.078 0.817 3.213 1 70.81 446 PHE A N 1
ATOM 3503 C CA . PHE A 1 446 ? -9.781 1.501 4.469 1 70.81 446 PHE A CA 1
ATOM 3504 C C . PHE A 1 446 ? -8.312 1.333 4.848 1 70.81 446 PHE A C 1
ATOM 3506 O O . PHE A 1 446 ? -7.637 0.438 4.34 1 70.81 446 PHE A O 1
ATOM 3513 N N . VAL A 1 447 ? -7.871 2.303 5.609 1 78.31 447 VAL A N 1
ATOM 3514 C CA . VAL A 1 447 ? -6.539 2.121 6.18 1 78.31 447 VAL A CA 1
ATOM 3515 C C . VAL A 1 447 ? -6.535 0.904 7.102 1 78.31 447 VAL A C 1
ATOM 3517 O O . VAL A 1 447 ? -7.543 0.6 7.742 1 78.31 447 VAL A O 1
ATOM 3520 N N . PRO A 1 448 ? -5.461 0.186 7.148 1 80.56 448 PRO A N 1
ATOM 3521 C CA . PRO A 1 448 ? -5.391 -0.959 8.055 1 80.56 448 PRO A CA 1
ATOM 3522 C C . PRO A 1 448 ? -5.664 -0.575 9.508 1 80.56 448 PRO A C 1
ATOM 3524 O O . PRO A 1 448 ? -5.25 0.498 9.961 1 80.56 448 PRO A O 1
ATOM 3527 N N . ARG A 1 449 ? -6.25 -1.46 10.281 1 85.5 449 ARG A N 1
ATOM 3528 C CA . ARG A 1 449 ? -6.641 -1.189 11.664 1 85.5 449 ARG A CA 1
ATOM 3529 C C . ARG A 1 449 ? -5.438 -0.785 12.5 1 85.5 449 ARG A C 1
ATOM 3531 O O . ARG A 1 449 ? -5.539 0.093 13.367 1 85.5 449 ARG A O 1
ATOM 3538 N N . TRP A 1 450 ? -4.309 -1.496 12.281 1 88.75 450 TRP A N 1
ATOM 3539 C CA . TRP A 1 450 ? -3.133 -1.173 13.086 1 88.75 450 TRP A CA 1
ATOM 3540 C C . TRP A 1 450 ? -2.709 0.276 12.875 1 88.75 450 TRP A C 1
ATOM 3542 O O . TRP A 1 450 ? -2.301 0.956 13.82 1 88.75 450 TRP A O 1
ATOM 3552 N N . GLU A 1 451 ? -2.746 0.729 11.594 1 90.38 451 GLU A N 1
ATOM 3553 C CA . GLU A 1 451 ? -2.379 2.109 11.289 1 90.38 451 GLU A CA 1
ATOM 3554 C C . GLU A 1 451 ? -3.305 3.096 11.992 1 90.38 451 GLU A C 1
ATOM 3556 O O . GLU A 1 451 ? -2.844 4.074 12.586 1 90.38 451 GLU A O 1
ATOM 3561 N N . PHE A 1 452 ? -4.598 2.828 11.938 1 91.62 452 PHE A N 1
ATOM 3562 C CA . PHE A 1 452 ? -5.594 3.633 12.633 1 91.62 452 PHE A CA 1
ATOM 3563 C C . PHE A 1 452 ? -5.316 3.67 14.125 1 91.62 452 PHE A C 1
ATOM 3565 O O . PHE A 1 452 ? -5.34 4.738 14.742 1 91.62 452 PHE A O 1
ATOM 3572 N N . CYS A 1 453 ? -5.031 2.547 14.695 1 95.56 453 CYS A N 1
ATOM 3573 C CA . CYS A 1 453 ? -4.859 2.438 16.141 1 95.56 453 CYS A CA 1
ATOM 3574 C C . CYS A 1 453 ? -3.578 3.131 16.594 1 95.56 453 CYS A C 1
ATOM 3576 O O . CYS A 1 453 ? -3.529 3.705 17.688 1 95.56 453 CYS A O 1
ATOM 3578 N N . VAL A 1 454 ? -2.514 3.051 15.797 1 96.5 454 VAL A N 1
ATOM 3579 C CA . VAL A 1 454 ? -1.294 3.77 16.156 1 96.5 454 VAL A CA 1
ATOM 3580 C C . VAL A 1 454 ? -1.56 5.273 16.141 1 96.5 454 VAL A C 1
ATOM 3582 O O . VAL A 1 454 ? -1.1 5.996 17.031 1 96.5 454 VAL A O 1
ATOM 3585 N N . GLU A 1 455 ? -2.289 5.785 15.195 1 96.25 455 GLU A N 1
ATOM 3586 C CA . GLU A 1 455 ? -2.613 7.207 15.117 1 96.25 455 GLU A CA 1
ATOM 3587 C C . GLU A 1 455 ? -3.443 7.652 16.312 1 96.25 455 GLU A C 1
ATOM 3589 O O . GLU A 1 455 ? -3.215 8.727 16.875 1 96.25 455 GLU A O 1
ATOM 3594 N N . GLN A 1 456 ? -4.414 6.816 16.656 1 97 456 GLN A N 1
ATOM 3595 C CA . GLN A 1 456 ? -5.23 7.152 17.828 1 97 456 GLN A CA 1
ATOM 3596 C C . GLN A 1 456 ? -4.395 7.148 19.094 1 97 456 GLN A C 1
ATOM 3598 O O . GLN A 1 456 ? -4.613 7.969 20 1 97 456 GLN A O 1
ATOM 3603 N N . THR A 1 457 ? -3.492 6.219 19.141 1 97.69 457 THR A N 1
ATOM 3604 C CA . THR A 1 457 ? -2.596 6.172 20.297 1 97.69 457 THR A CA 1
ATOM 3605 C C . THR A 1 457 ? -1.723 7.422 20.344 1 97.69 457 THR A C 1
ATOM 3607 O O . THR A 1 457 ? -1.487 7.973 21.422 1 97.69 457 THR A O 1
ATOM 3610 N N . SER A 1 458 ? -1.257 7.832 19.203 1 97 458 SER A N 1
ATOM 3611 C CA . SER A 1 458 ? -0.463 9.055 19.109 1 97 458 SER A CA 1
ATOM 3612 C C . SER A 1 458 ? -1.253 10.258 19.609 1 97 458 SER A C 1
ATOM 3614 O O . SER A 1 458 ? -0.685 11.18 20.188 1 97 458 SER A O 1
ATOM 3616 N N . ARG A 1 459 ? -2.479 10.273 19.422 1 95.19 459 ARG A N 1
ATOM 3617 C CA . ARG A 1 459 ? -3.34 11.359 19.875 1 95.19 459 ARG A CA 1
ATOM 3618 C C . ARG A 1 459 ? -3.555 11.305 21.375 1 95.19 459 ARG A C 1
ATOM 3620 O O . ARG A 1 459 ? -3.467 12.328 22.062 1 95.19 459 ARG A O 1
ATOM 3627 N N . ALA A 1 460 ? -3.717 10.164 21.906 1 96.12 460 ALA A N 1
ATOM 3628 C CA . ALA A 1 460 ? -4.117 10.008 23.312 1 96.12 460 ALA A CA 1
ATOM 3629 C C . ALA A 1 460 ? -2.904 10.047 24.234 1 96.12 460 ALA A C 1
ATOM 3631 O O . ALA A 1 460 ? -2.953 10.664 25.297 1 96.12 460 ALA A O 1
ATOM 3632 N N . VAL A 1 461 ? -1.893 9.336 23.812 1 95.12 461 VAL A N 1
ATOM 3633 C CA . VAL A 1 461 ? -0.685 9.219 24.609 1 95.12 461 VAL A CA 1
ATOM 3634 C C . VAL A 1 461 ? 0.536 9.602 23.781 1 95.12 461 VAL A C 1
ATOM 3636 O O . VAL A 1 461 ? 1.5 8.836 23.703 1 95.12 461 VAL A O 1
ATOM 3639 N N . GLY A 1 462 ? 0.49 10.75 23.234 1 94.75 462 GLY A N 1
ATOM 3640 C CA . GLY A 1 462 ? 1.437 11.18 22.203 1 94.75 462 GLY A CA 1
ATOM 3641 C C . GLY A 1 462 ? 2.875 11.164 22.688 1 94.75 462 GLY A C 1
ATOM 3642 O O . GLY A 1 462 ? 3.75 10.594 22.031 1 94.75 462 GLY A O 1
ATOM 3643 N N . PHE A 1 463 ? 3.189 11.695 23.844 1 91.81 463 PHE A N 1
ATOM 3644 C CA . PHE A 1 463 ? 4.57 11.797 24.297 1 91.81 463 PHE A CA 1
ATOM 3645 C C . PHE A 1 463 ? 5.059 10.469 24.859 1 91.81 463 PHE A C 1
ATOM 3647 O O . PHE A 1 463 ? 6.254 10.172 24.812 1 91.81 463 PHE A O 1
ATOM 3654 N N . GLY A 1 464 ? 4.105 9.648 25.422 1 91.06 464 GLY A N 1
ATOM 3655 C CA . GLY A 1 464 ? 4.477 8.281 25.766 1 91.06 464 GLY A CA 1
ATOM 3656 C C . GLY A 1 464 ? 4.91 7.461 24.578 1 91.06 464 GLY A C 1
ATOM 3657 O O . GLY A 1 464 ? 5.914 6.746 24.641 1 91.06 464 GLY A O 1
ATOM 3658 N N . LEU A 1 465 ? 4.121 7.629 23.516 1 93.56 465 LEU A N 1
ATOM 3659 C CA . LEU A 1 465 ? 4.469 6.977 22.25 1 93.56 465 LEU A CA 1
ATOM 3660 C C . LEU A 1 465 ? 5.75 7.562 21.672 1 93.56 465 LEU A C 1
ATOM 3662 O O . LEU A 1 465 ? 6.547 6.848 21.062 1 93.56 465 LEU A O 1
ATOM 3666 N N . GLY A 1 466 ? 5.914 8.875 21.875 1 93.5 466 GLY A N 1
ATOM 3667 C CA . GLY A 1 466 ? 7.109 9.555 21.391 1 93.5 466 GLY A CA 1
ATOM 3668 C C . GLY A 1 466 ? 8.383 9.023 22.016 1 93.5 466 GLY A C 1
ATOM 3669 O O . GLY A 1 466 ? 9.406 8.891 21.344 1 93.5 466 GLY A O 1
ATOM 3670 N N . LEU A 1 467 ? 8.352 8.695 23.266 1 89.19 467 LEU A N 1
ATOM 3671 C CA . LEU A 1 467 ? 9.492 8.094 23.953 1 89.19 467 LEU A CA 1
ATOM 3672 C C . LEU A 1 467 ? 9.844 6.742 23.344 1 89.19 467 LEU A C 1
ATOM 3674 O O . LEU A 1 467 ? 11.023 6.438 23.141 1 89.19 467 LEU A O 1
ATOM 3678 N N . LEU A 1 468 ? 8.836 6.035 23.094 1 89.81 468 LEU A N 1
ATOM 3679 C CA . LEU A 1 468 ? 9.039 4.738 22.469 1 89.81 468 LEU A CA 1
ATOM 3680 C C . LEU A 1 468 ? 9.68 4.902 21.094 1 89.81 468 LEU A C 1
ATOM 3682 O O . LEU A 1 468 ? 10.547 4.109 20.703 1 89.81 468 LEU A O 1
ATOM 3686 N N . TYR A 1 469 ? 9.273 5.848 20.391 1 93.19 469 TYR A N 1
ATOM 3687 C CA . TYR A 1 469 ? 9.773 6.074 19.031 1 93.19 469 TYR A CA 1
ATOM 3688 C C . TYR A 1 469 ? 11.25 6.445 19.047 1 93.19 469 TYR A C 1
ATOM 3690 O O . TYR A 1 469 ? 12.047 5.887 18.297 1 93.19 469 TYR A O 1
ATOM 3698 N N . VAL A 1 470 ? 11.57 7.387 19.844 1 91.31 470 VAL A N 1
ATOM 3699 C CA . VAL A 1 470 ? 12.945 7.883 19.938 1 91.31 470 VAL A CA 1
ATOM 3700 C C . VAL A 1 470 ? 13.883 6.738 20.312 1 91.31 470 VAL A C 1
ATOM 3702 O O . VAL A 1 470 ? 14.977 6.629 19.766 1 91.31 470 VAL A O 1
ATOM 3705 N N . GLU A 1 471 ? 13.43 5.91 21.188 1 88 471 GLU A N 1
ATOM 3706 C CA . GLU A 1 471 ? 14.211 4.742 21.578 1 88 471 GLU A CA 1
ATOM 3707 C C . GLU A 1 471 ? 14.352 3.762 20.406 1 88 471 GLU A C 1
ATOM 3709 O O . GLU A 1 471 ? 15.43 3.213 20.188 1 88 471 GLU A O 1
ATOM 3714 N N . TYR A 1 472 ? 13.25 3.584 19.766 1 88.94 472 TYR A N 1
ATOM 3715 C CA . TYR A 1 472 ? 13.219 2.607 18.688 1 88.94 472 TYR A CA 1
ATOM 3716 C C . TYR A 1 472 ? 14.188 2.996 17.562 1 88.94 472 TYR A C 1
ATOM 3718 O O . TYR A 1 472 ? 14.906 2.146 17.047 1 88.94 472 TYR A O 1
ATOM 3726 N N . VAL A 1 473 ? 14.227 4.266 17.141 1 90.56 473 VAL A N 1
ATOM 3727 C CA . VAL A 1 473 ? 15.008 4.68 15.984 1 90.56 473 VAL A CA 1
ATOM 3728 C C . VAL A 1 473 ? 16.406 5.078 16.422 1 90.56 473 VAL A C 1
ATOM 3730 O O . VAL A 1 473 ? 17.297 5.316 15.594 1 90.56 473 VAL A O 1
ATOM 3733 N N . GLY A 1 474 ? 16.656 5.246 17.656 1 88.81 474 GLY A N 1
ATOM 3734 C CA . GLY A 1 474 ? 17.969 5.582 18.172 1 88.81 474 GLY A CA 1
ATOM 3735 C C . GLY A 1 474 ? 18.359 7.027 17.938 1 88.81 474 GLY A C 1
ATOM 3736 O O . GLY A 1 474 ? 19.516 7.324 17.609 1 88.81 474 GLY A O 1
ATOM 3737 N N . PHE A 1 475 ? 17.344 7.891 17.953 1 91 475 PHE A N 1
ATOM 3738 C CA . PHE A 1 475 ? 17.641 9.312 17.859 1 91 475 PHE A CA 1
ATOM 3739 C C . PHE A 1 475 ? 18.328 9.805 19.125 1 91 475 PHE A C 1
ATOM 3741 O O . PHE A 1 475 ? 17.781 9.719 20.219 1 91 475 PHE A O 1
ATOM 3748 N N . ASN A 1 476 ? 19.531 10.336 18.984 1 89.31 476 ASN A N 1
ATOM 3749 C CA . ASN A 1 476 ? 20.328 10.68 20.156 1 89.31 476 ASN A CA 1
ATOM 3750 C C . ASN A 1 476 ? 20.859 12.109 20.078 1 89.31 476 ASN A C 1
ATOM 3752 O O . ASN A 1 476 ? 20.406 12.898 19.25 1 89.31 476 ASN A O 1
ATOM 3756 N N . SER A 1 477 ? 21.734 12.398 20.984 1 88.56 477 SER A N 1
ATOM 3757 C CA . SER A 1 477 ? 22.234 13.758 21.125 1 88.56 477 SER A CA 1
ATOM 3758 C C . SER A 1 477 ? 23.016 14.195 19.891 1 88.56 477 SER A C 1
ATOM 3760 O O . SER A 1 477 ? 23 15.375 19.531 1 88.56 477 SER A O 1
ATOM 3762 N N . THR A 1 478 ? 23.594 13.297 19.25 1 89.69 478 THR A N 1
ATOM 3763 C CA . THR A 1 478 ? 24.344 13.633 18.031 1 89.69 478 THR A CA 1
ATOM 3764 C C . THR A 1 478 ? 23.406 14.141 16.938 1 89.69 478 THR A C 1
ATOM 3766 O O . THR A 1 478 ? 23.703 15.125 16.266 1 89.69 478 THR A O 1
ATOM 3769 N N . HIS A 1 479 ? 22.312 13.43 16.797 1 92.25 479 HIS A N 1
ATOM 3770 C CA . HIS A 1 479 ? 21.312 13.875 15.836 1 92.25 479 HIS A CA 1
ATOM 3771 C C . HIS A 1 479 ? 20.812 15.273 16.172 1 92.25 479 HIS A C 1
ATOM 3773 O O . HIS A 1 479 ? 20.719 16.125 15.289 1 92.25 479 HIS A O 1
ATOM 3779 N N . LYS A 1 480 ? 20.5 15.461 17.406 1 92.56 480 LYS A N 1
ATOM 3780 C CA . LYS A 1 480 ? 19.969 16.75 17.875 1 92.56 480 LYS A CA 1
ATOM 3781 C C . LYS A 1 480 ? 20.953 17.875 17.578 1 92.56 480 LYS A C 1
ATOM 3783 O O . LYS A 1 480 ? 20.562 18.906 17.016 1 92.56 480 LYS A O 1
ATOM 3788 N N . ILE A 1 481 ? 22.188 17.719 17.891 1 93.5 481 ILE A N 1
ATOM 3789 C CA . ILE A 1 481 ? 23.219 18.734 17.734 1 93.5 481 ILE A CA 1
ATOM 3790 C C . ILE A 1 481 ? 23.391 19.078 16.25 1 93.5 481 ILE A C 1
ATOM 3792 O O . ILE A 1 481 ? 23.516 20.25 15.898 1 93.5 481 ILE A O 1
ATOM 3796 N N . GLN A 1 482 ? 23.344 18.109 15.461 1 94.69 482 GLN A N 1
ATOM 3797 C CA . GLN A 1 482 ? 23.562 18.328 14.039 1 94.69 482 GLN A CA 1
ATOM 3798 C C . GLN A 1 482 ? 22.391 19.078 13.414 1 94.69 482 GLN A C 1
ATOM 3800 O O . GLN A 1 482 ? 22.578 19.938 12.555 1 94.69 482 GLN A O 1
ATOM 3805 N N . VAL A 1 483 ? 21.203 18.703 13.805 1 96.62 483 VAL A N 1
ATOM 3806 C CA . VAL A 1 483 ? 20.031 19.406 13.297 1 96.62 483 VAL A CA 1
ATOM 3807 C C . VAL A 1 483 ? 20.016 20.844 13.805 1 96.62 483 VAL A C 1
ATOM 3809 O O . VAL A 1 483 ? 19.688 21.766 13.07 1 96.62 483 VAL A O 1
ATOM 3812 N N . GLU A 1 484 ? 20.406 21.062 15.078 1 95.62 484 GLU A N 1
ATOM 3813 C CA . GLU A 1 484 ? 20.5 22.406 15.641 1 95.62 484 GLU A CA 1
ATOM 3814 C C . GLU A 1 484 ? 21.531 23.25 14.883 1 95.62 484 GLU A C 1
ATOM 3816 O O . GLU A 1 484 ? 21.312 24.438 14.656 1 95.62 484 GLU A O 1
ATOM 3821 N N . LYS A 1 485 ? 22.578 22.594 14.539 1 95.56 485 LYS A N 1
ATOM 3822 C CA . LYS A 1 485 ? 23.594 23.297 13.758 1 95.56 485 LYS A CA 1
ATOM 3823 C C . LYS A 1 485 ? 23.031 23.719 12.398 1 95.56 485 LYS A C 1
ATOM 3825 O O . LYS A 1 485 ? 23.312 24.812 11.922 1 95.56 485 LYS A O 1
ATOM 3830 N N . LEU A 1 486 ? 22.328 22.828 11.789 1 97.25 486 LEU A N 1
ATOM 3831 C CA . LEU A 1 486 ? 21.688 23.156 10.523 1 97.25 486 LEU A CA 1
ATOM 3832 C C . LEU A 1 486 ? 20.75 24.344 10.688 1 97.25 486 LEU A C 1
ATOM 3834 O O . LEU A 1 486 ? 20.766 25.266 9.867 1 97.25 486 LEU A O 1
ATOM 3838 N N . ILE A 1 487 ? 19.953 24.406 11.75 1 97.5 487 ILE A N 1
ATOM 3839 C CA . ILE A 1 487 ? 19.016 25.484 12.008 1 97.5 487 ILE A CA 1
ATOM 3840 C C . ILE A 1 487 ? 19.766 26.797 12.234 1 97.5 487 ILE A C 1
ATOM 3842 O O . ILE A 1 487 ? 19.359 27.859 11.742 1 97.5 487 ILE A O 1
ATOM 3846 N N . LYS A 1 488 ? 20.797 26.672 12.961 1 96 488 LYS A N 1
ATOM 3847 C CA . LYS A 1 488 ? 21.609 27.859 13.219 1 96 488 LYS A CA 1
ATOM 3848 C C . LYS A 1 488 ? 22.172 28.438 11.922 1 96 488 LYS A C 1
ATOM 3850 O O . LYS A 1 488 ? 22.188 29.656 11.734 1 96 488 LYS A O 1
ATOM 3855 N N . ASN A 1 489 ? 22.656 27.562 11.086 1 97.25 489 ASN A N 1
ATOM 3856 C CA . ASN A 1 489 ? 23.156 28.016 9.789 1 97.25 489 ASN A CA 1
ATOM 3857 C C . ASN A 1 489 ? 22.078 28.703 8.977 1 97.25 489 ASN A C 1
ATOM 3859 O O . ASN A 1 489 ? 22.328 29.734 8.344 1 97.25 489 ASN A O 1
ATOM 3863 N N . LEU A 1 490 ? 20.938 28.156 8.977 1 98.56 490 LEU A N 1
ATOM 3864 C CA . LEU A 1 490 ? 19.812 28.734 8.258 1 98.56 490 LEU A CA 1
ATOM 3865 C C . LEU A 1 490 ? 19.453 30.094 8.844 1 98.56 490 LEU A C 1
ATOM 3867 O O . LEU A 1 490 ? 19.203 31.062 8.102 1 98.56 490 LEU A O 1
ATOM 3871 N N . SER A 1 491 ? 19.422 30.203 10.164 1 97.88 491 SER A N 1
ATOM 3872 C CA . SER A 1 491 ? 19.078 31.438 10.852 1 97.88 491 SER A CA 1
ATOM 3873 C C . SER A 1 491 ? 20.078 32.531 10.531 1 97.88 491 SER A C 1
ATOM 3875 O O . SER A 1 491 ? 19.703 33.719 10.344 1 97.88 491 SER A O 1
ATOM 3877 N N . GLU A 1 492 ? 21.297 32.156 10.508 1 97.12 492 GLU A N 1
ATOM 3878 C CA . GLU A 1 492 ? 22.344 33.156 10.203 1 97.12 492 GLU A CA 1
ATOM 3879 C C . GLU A 1 492 ? 22.188 33.688 8.781 1 97.12 492 GLU A C 1
ATOM 3881 O O . GLU A 1 492 ? 22.328 34.875 8.555 1 97.12 492 GLU A O 1
ATOM 3886 N N . VAL A 1 493 ? 21.938 32.812 7.906 1 97.75 493 VAL A N 1
ATOM 3887 C CA . VAL A 1 493 ? 21.75 33.219 6.52 1 97.75 493 VAL A CA 1
ATOM 3888 C C . VAL A 1 493 ? 20.516 34.094 6.418 1 97.75 493 VAL A C 1
ATOM 3890 O O . VAL A 1 493 ? 20.5 35.062 5.656 1 97.75 493 VAL A O 1
ATOM 3893 N N . TYR A 1 494 ? 19.484 33.781 7.18 1 97.88 494 TYR A N 1
ATOM 3894 C CA . TYR A 1 494 ? 18.281 34.594 7.156 1 97.88 494 TYR A CA 1
ATOM 3895 C C . TYR A 1 494 ? 18.562 36 7.68 1 97.88 494 TYR A C 1
ATOM 3897 O O . TYR A 1 494 ? 18.062 37 7.141 1 97.88 494 TYR A O 1
ATOM 3905 N N . LYS A 1 495 ? 19.359 36.125 8.672 1 97.44 495 LYS A N 1
ATOM 3906 C CA . LYS A 1 495 ? 19.766 37.438 9.18 1 97.44 495 LYS A CA 1
ATOM 3907 C C . LYS A 1 495 ? 20.531 38.219 8.117 1 97.44 495 LYS A C 1
ATOM 3909 O O . LYS A 1 495 ? 20.281 39.438 7.938 1 97.44 495 LYS A O 1
ATOM 3914 N N . ASP A 1 496 ? 21.391 37.531 7.457 1 96.56 496 ASP A N 1
ATOM 3915 C CA . ASP A 1 496 ? 22.141 38.156 6.371 1 96.56 496 ASP A CA 1
ATOM 3916 C C . ASP A 1 496 ? 21.188 38.656 5.273 1 96.56 496 ASP A C 1
ATOM 3918 O O . ASP A 1 496 ? 21.391 39.719 4.699 1 96.56 496 ASP A O 1
ATOM 3922 N N . THR A 1 497 ? 20.234 37.812 4.996 1 96.19 497 THR A N 1
ATOM 3923 C CA . THR A 1 497 ? 19.25 38.156 3.988 1 96.19 497 THR A CA 1
ATOM 3924 C C . THR A 1 497 ? 18.469 39.406 4.402 1 96.19 497 THR A C 1
ATOM 3926 O O . THR A 1 497 ? 18.234 40.312 3.588 1 96.19 497 THR A O 1
ATOM 3929 N N . ILE A 1 498 ? 18.094 39.531 5.652 1 96.5 498 ILE A N 1
ATOM 3930 C CA . ILE A 1 498 ? 17.359 40.656 6.191 1 96.5 498 ILE A CA 1
ATOM 3931 C C . ILE A 1 498 ? 18.188 41.938 6.059 1 96.5 498 ILE A C 1
ATOM 3933 O O . ILE A 1 498 ? 17.672 43 5.695 1 96.5 498 ILE A O 1
ATOM 3937 N N . ASP A 1 499 ? 19.438 41.781 6.246 1 95.12 499 ASP A N 1
ATOM 3938 C CA . ASP A 1 499 ? 20.344 42.938 6.164 1 95.12 499 ASP A CA 1
ATOM 3939 C C . ASP A 1 499 ? 20.438 43.469 4.738 1 95.12 499 ASP A C 1
ATOM 3941 O O . ASP A 1 499 ? 20.734 44.625 4.527 1 95.12 499 ASP A O 1
ATOM 3945 N N . GLN A 1 500 ? 20.109 42.625 3.807 1 93.75 500 GLN A N 1
ATOM 3946 C CA . GLN A 1 500 ? 20.281 43 2.406 1 93.75 500 GLN A CA 1
ATOM 3947 C C . GLN A 1 500 ? 18.969 43.5 1.81 1 93.75 500 GLN A C 1
ATOM 3949 O O . GLN A 1 500 ? 18.953 44.031 0.685 1 93.75 500 GLN A O 1
ATOM 3954 N N . LEU A 1 501 ? 17.938 43.438 2.586 1 95.75 501 LEU A N 1
ATOM 3955 C CA . LEU A 1 501 ? 16.641 43.844 2.066 1 95.75 501 LEU A CA 1
ATOM 3956 C C . LEU A 1 501 ? 16.562 45.375 1.865 1 95.75 501 LEU A C 1
ATOM 3958 O O . LEU A 1 501 ? 17.047 46.125 2.713 1 95.75 501 LEU A O 1
ATOM 3962 N N . THR A 1 502 ? 15.969 45.75 0.771 1 93.31 502 THR A N 1
ATOM 3963 C CA . THR A 1 502 ? 15.852 47.188 0.477 1 93.31 502 THR A CA 1
ATOM 3964 C C . THR A 1 502 ? 14.508 47.719 0.953 1 93.31 502 THR A C 1
ATOM 3966 O O . THR A 1 502 ? 14.359 48.938 1.138 1 93.31 502 THR A O 1
ATOM 3969 N N . TRP A 1 503 ? 13.594 46.906 1.172 1 95.25 503 TRP A N 1
ATOM 3970 C CA . TRP A 1 503 ? 12.242 47.344 1.482 1 95.25 503 TRP A CA 1
ATOM 3971 C C . TRP A 1 503 ? 12.016 47.406 2.99 1 95.25 503 TRP A C 1
ATOM 3973 O O . TRP A 1 503 ? 10.977 47.875 3.453 1 95.25 503 TRP A O 1
ATOM 3983 N N . MET A 1 504 ? 12.859 46.844 3.818 1 96.56 504 MET A N 1
ATOM 3984 C CA . MET A 1 504 ? 12.781 46.875 5.277 1 96.56 504 MET A CA 1
ATOM 3985 C C . MET A 1 504 ? 13.75 47.906 5.863 1 96.56 504 MET A C 1
ATOM 3987 O O . MET A 1 504 ? 14.945 47.844 5.586 1 96.56 504 MET A O 1
ATOM 3991 N N . ASP A 1 505 ? 13.258 48.75 6.668 1 96.38 505 ASP A N 1
ATOM 3992 C CA . ASP A 1 505 ? 14.109 49.812 7.23 1 96.38 505 ASP A CA 1
ATOM 3993 C C . ASP A 1 505 ? 15.008 49.25 8.328 1 96.38 505 ASP A C 1
ATOM 3995 O O . ASP A 1 505 ? 14.836 48.125 8.766 1 96.38 505 ASP A O 1
ATOM 3999 N N . ASN A 1 506 ? 15.898 50.031 8.805 1 95.19 506 ASN A N 1
ATOM 4000 C CA . ASN A 1 506 ? 16.922 49.562 9.742 1 95.19 506 ASN A CA 1
ATOM 4001 C C . ASN A 1 506 ? 16.344 49.25 11.109 1 95.19 506 ASN A C 1
ATOM 4003 O O . ASN A 1 506 ? 16.797 48.344 11.789 1 95.19 506 ASN A O 1
ATOM 4007 N N . VAL A 1 507 ? 15.398 50 11.477 1 95.75 507 VAL A N 1
ATOM 4008 C CA . VAL A 1 507 ? 14.789 49.781 12.781 1 95.75 507 VAL A CA 1
ATOM 4009 C C . VAL A 1 507 ? 14.086 48.438 12.805 1 95.75 507 VAL A C 1
ATOM 4011 O O . VAL A 1 507 ? 14.305 47.625 13.711 1 95.75 507 VAL A O 1
ATOM 4014 N N . THR A 1 508 ? 13.281 48.25 11.82 1 97 508 THR A N 1
ATOM 4015 C CA . THR A 1 508 ? 12.562 47 11.711 1 97 508 THR A CA 1
ATOM 4016 C C . THR A 1 508 ? 13.531 45.812 11.555 1 97 508 THR A C 1
ATOM 4018 O O . THR A 1 508 ? 13.328 44.75 12.148 1 97 508 THR A O 1
ATOM 4021 N N . SER A 1 509 ? 14.555 46.031 10.805 1 96.94 509 SER A N 1
ATOM 4022 C CA . SER A 1 509 ? 15.547 44.969 10.602 1 96.94 509 SER A CA 1
ATOM 4023 C C . SER A 1 509 ? 16.219 44.562 11.914 1 96.94 509 SER A C 1
ATOM 4025 O O . SER A 1 509 ? 16.516 43.406 12.133 1 96.94 509 SER A O 1
ATOM 4027 N N . GLY A 1 510 ? 16.547 45.5 12.719 1 96.31 510 GLY A N 1
ATOM 4028 C CA . GLY A 1 510 ? 17.109 45.188 14.023 1 96.31 510 GLY A CA 1
ATOM 4029 C C . GLY A 1 510 ? 16.219 44.344 14.891 1 96.31 510 GLY A C 1
ATOM 4030 O O . GLY A 1 510 ? 16.672 43.344 15.484 1 96.31 510 GLY A O 1
ATOM 4031 N N . PHE A 1 511 ? 14.945 44.688 14.93 1 96.31 511 PHE A N 1
ATOM 4032 C CA . PHE A 1 511 ? 13.984 43.938 15.711 1 96.31 511 PHE A CA 1
ATOM 4033 C C . PHE A 1 511 ? 13.789 42.531 15.109 1 96.31 511 PHE A C 1
ATOM 4035 O O . PHE A 1 511 ? 13.57 41.562 15.844 1 96.31 511 PHE A O 1
ATOM 4042 N N . ALA A 1 512 ? 13.82 42.5 13.781 1 97.38 512 ALA A N 1
ATOM 4043 C CA . ALA A 1 512 ? 13.664 41.219 13.094 1 97.38 512 ALA A CA 1
ATOM 4044 C C . ALA A 1 512 ? 14.789 40.25 13.461 1 97.38 512 ALA A C 1
ATOM 4046 O O . ALA A 1 512 ? 14.539 39.062 13.711 1 97.38 512 ALA A O 1
ATOM 4047 N N . LYS A 1 513 ? 15.961 40.719 13.477 1 97.44 513 LYS A N 1
ATOM 4048 C CA . LYS A 1 513 ? 17.109 39.875 13.844 1 97.44 513 LYS A CA 1
ATOM 4049 C C . LYS A 1 513 ? 17.047 39.469 15.305 1 97.44 513 LYS A C 1
ATOM 4051 O O . LYS A 1 513 ? 17.391 38.312 15.648 1 97.44 513 LYS A O 1
ATOM 4056 N N . GLU A 1 514 ? 16.578 40.344 16.125 1 96.31 514 GLU A N 1
ATOM 4057 C CA . GLU A 1 514 ? 16.359 40 17.531 1 96.31 514 GLU A CA 1
ATOM 4058 C C . GLU A 1 514 ? 15.344 38.875 17.656 1 96.31 514 GLU A C 1
ATOM 4060 O O . GLU A 1 514 ? 15.516 37.969 18.469 1 96.31 514 GLU A O 1
ATOM 4065 N N . LYS A 1 515 ? 14.297 39 16.922 1 97.06 515 LYS A N 1
ATOM 4066 C CA . LYS A 1 515 ? 13.281 37.938 16.938 1 97.06 515 LYS A CA 1
ATOM 4067 C C . LYS A 1 515 ? 13.852 36.594 16.5 1 97.06 515 LYS A C 1
ATOM 4069 O O . LYS A 1 515 ? 13.578 35.562 17.109 1 97.06 515 LYS A O 1
ATOM 4074 N N . LEU A 1 516 ? 14.641 36.594 15.469 1 97.38 516 LEU A N 1
ATOM 4075 C CA . LEU A 1 516 ? 15.273 35.375 14.984 1 97.38 516 LEU A CA 1
ATOM 4076 C C . LEU A 1 516 ? 16.188 34.781 16.047 1 97.38 516 LEU A C 1
ATOM 4078 O O . LEU A 1 516 ? 16.188 33.562 16.266 1 97.38 516 LEU A O 1
ATOM 4082 N N . ASP A 1 517 ? 16.891 35.625 16.719 1 96.31 517 ASP A N 1
ATOM 4083 C CA . ASP A 1 517 ? 17.828 35.188 17.734 1 96.31 517 ASP A CA 1
ATOM 4084 C C . ASP A 1 517 ? 17.109 34.594 18.953 1 96.31 517 ASP A C 1
ATOM 4086 O O . ASP A 1 517 ? 17.672 33.781 19.703 1 96.31 517 ASP A O 1
ATOM 4090 N N . SER A 1 518 ? 15.898 35.031 19.078 1 95.75 518 SER A N 1
ATOM 4091 C CA . SER A 1 518 ? 15.156 34.656 20.281 1 95.75 518 SER A CA 1
ATOM 4092 C C . SER A 1 518 ? 14.312 33.406 20.047 1 95.75 518 SER A C 1
ATOM 4094 O O . SER A 1 518 ? 13.594 32.969 20.938 1 95.75 518 SER A O 1
ATOM 4096 N N . ILE A 1 519 ? 14.352 32.812 18.891 1 96.44 519 ILE A N 1
ATOM 4097 C CA . ILE A 1 519 ? 13.531 31.641 18.594 1 96.44 519 ILE A CA 1
ATOM 4098 C C . ILE A 1 519 ? 13.969 30.469 19.469 1 96.44 519 ILE A C 1
ATOM 4100 O O . ILE A 1 519 ? 15.148 30.125 19.516 1 96.44 519 ILE A O 1
ATOM 4104 N N . VAL A 1 520 ? 13 29.906 20.172 1 94.12 520 VAL A N 1
ATOM 4105 C CA . VAL A 1 520 ? 13.227 28.719 20.969 1 94.12 520 VAL A CA 1
ATOM 4106 C C . VAL A 1 520 ? 13.242 27.484 20.062 1 94.12 520 VAL A C 1
ATOM 4108 O O . VAL A 1 520 ? 12.359 27.312 19.234 1 94.12 520 VAL A O 1
ATOM 4111 N N . LEU A 1 521 ? 14.266 26.625 20.234 1 93.94 521 LEU A N 1
ATOM 4112 C CA . LEU A 1 521 ? 14.398 25.484 19.359 1 93.94 521 LEU A CA 1
ATOM 4113 C C . LEU A 1 521 ? 14.07 24.188 20.109 1 93.94 521 LEU A C 1
ATOM 4115 O O . LEU A 1 521 ? 14.68 23.875 21.125 1 93.94 521 LEU A O 1
ATOM 4119 N N . ASN A 1 522 ? 13.023 23.5 19.688 1 93.12 522 ASN A N 1
ATOM 4120 C CA . ASN A 1 522 ? 12.703 22.141 20.078 1 93.12 522 ASN A CA 1
ATOM 4121 C C . ASN A 1 522 ? 13.102 21.141 19 1 93.12 522 ASN A C 1
ATOM 4123 O O . ASN A 1 522 ? 12.453 21.062 17.938 1 93.12 522 ASN A O 1
ATOM 4127 N N . VAL A 1 523 ? 14.125 20.312 19.25 1 94.44 523 VAL A N 1
ATOM 4128 C CA . VAL A 1 523 ? 14.617 19.406 18.219 1 94.44 523 VAL A CA 1
ATOM 4129 C C . VAL A 1 523 ? 14.594 17.969 18.734 1 94.44 523 VAL A C 1
ATOM 4131 O O . VAL A 1 523 ? 15.148 17.672 19.797 1 94.44 523 VAL A O 1
ATOM 4134 N N . GLY A 1 524 ? 14.055 17.156 17.953 1 93.38 524 GLY A N 1
ATOM 4135 C CA . GLY A 1 524 ? 14.062 15.727 18.234 1 93.38 524 GLY A CA 1
ATOM 4136 C C . GLY A 1 524 ? 12.984 15.312 19.234 1 93.38 524 GLY A C 1
ATOM 4137 O O . GLY A 1 524 ? 11.914 14.867 18.828 1 93.38 524 GLY A O 1
ATOM 4138 N N . TYR A 1 525 ? 13.305 15.586 20.516 1 89.5 525 TYR A N 1
ATOM 4139 C CA . TYR A 1 525 ? 12.453 15.219 21.641 1 89.5 525 TYR A CA 1
ATOM 4140 C C . TYR A 1 525 ? 12.688 16.125 22.828 1 89.5 525 TYR A C 1
ATOM 4142 O O . TYR A 1 525 ? 13.727 16.797 22.922 1 89.5 525 TYR A O 1
ATOM 4150 N N . PRO A 1 526 ? 11.703 16.297 23.594 1 82.31 526 PRO A N 1
ATOM 4151 C CA . PRO A 1 526 ? 11.875 17.188 24.75 1 82.31 526 PRO A CA 1
ATOM 4152 C C . PRO A 1 526 ? 12.984 16.703 25.688 1 82.31 526 PRO A C 1
ATOM 4154 O O . PRO A 1 526 ? 13.195 15.5 25.859 1 82.31 526 PRO A O 1
ATOM 4157 N N . LEU A 1 527 ? 14.383 17.594 25.75 1 60.66 527 LEU A N 1
ATOM 4158 C CA . LEU A 1 527 ? 15.602 17.344 26.5 1 60.66 527 LEU A CA 1
ATOM 4159 C C . LEU A 1 527 ? 15.297 17.266 28 1 60.66 527 LEU A C 1
ATOM 4161 O O . LEU A 1 527 ? 16.188 17 28.812 1 60.66 527 LEU A O 1
ATOM 4165 N N . SER A 1 528 ? 14.453 18.047 28.453 1 45 528 SER A N 1
ATOM 4166 C CA . SER A 1 528 ? 14.773 18.156 29.875 1 45 528 SER A CA 1
ATOM 4167 C C . SER A 1 528 ? 15.391 16.875 30.406 1 45 528 SER A C 1
ATOM 4169 O O . SER A 1 528 ? 15.164 15.797 29.844 1 45 528 SER A O 1
ATOM 4171 N N . ASP A 1 529 ? 16.469 16.969 31.156 1 40.44 529 ASP A N 1
ATOM 4172 C CA . ASP A 1 529 ? 16.641 15.844 32.094 1 40.44 529 ASP A CA 1
ATOM 4173 C C . ASP A 1 529 ? 15.43 14.914 32.062 1 40.44 529 ASP A C 1
ATOM 4175 O O . ASP A 1 529 ? 15.391 13.906 32.75 1 40.44 529 ASP A O 1
ATOM 4179 N N . ASP A 1 530 ? 14.234 15.414 31.312 1 38.66 530 ASP A N 1
ATOM 4180 C CA . ASP A 1 530 ? 12.836 15.023 31.453 1 38.66 530 ASP A CA 1
ATOM 4181 C C . ASP A 1 530 ? 12.422 14.062 30.344 1 38.66 530 ASP A C 1
ATOM 4183 O O . ASP A 1 530 ? 11.234 13.852 30.109 1 38.66 530 ASP A O 1
ATOM 4187 N N . LEU A 1 531 ? 12.969 13.977 29.141 1 49.16 531 LEU A N 1
ATOM 4188 C CA . LEU A 1 531 ? 12.492 12.656 28.734 1 49.16 531 LEU A CA 1
ATOM 4189 C C . LEU A 1 531 ? 12.523 11.695 29.922 1 49.16 531 LEU A C 1
ATOM 4191 O O . LEU A 1 531 ? 12.727 10.492 29.75 1 49.16 531 LEU A O 1
ATOM 4195 N N . HIS A 1 532 ? 12.547 12.414 30.812 1 57.66 532 HIS A N 1
ATOM 4196 C CA . HIS A 1 532 ? 12.555 11.648 32.062 1 57.66 532 HIS A CA 1
ATOM 4197 C C . HIS A 1 532 ? 11.25 10.891 32.25 1 57.66 532 HIS A C 1
ATOM 4199 O O . HIS A 1 532 ? 10.188 11.5 32.406 1 57.66 532 HIS A O 1
ATOM 4205 N N . PRO A 1 533 ? 11.391 9.867 31.719 1 64.38 533 PRO A N 1
ATOM 4206 C CA . PRO A 1 533 ? 10.234 8.984 31.891 1 64.38 533 PRO A CA 1
ATOM 4207 C C . PRO A 1 533 ? 9.312 9.445 33.031 1 64.38 533 PRO A C 1
ATOM 4209 O O . PRO A 1 533 ? 8.086 9.344 32.906 1 64.38 533 PRO A O 1
ATOM 4212 N N . ALA A 1 534 ? 9.906 10.258 33.906 1 63.69 534 ALA A N 1
ATOM 4213 C CA . ALA A 1 534 ? 9.102 10.648 35.062 1 63.69 534 ALA A CA 1
ATOM 4214 C C . ALA A 1 534 ? 8.18 11.812 34.719 1 63.69 534 ALA A C 1
ATOM 4216 O O . ALA A 1 534 ? 7.039 11.867 35.156 1 63.69 534 ALA A O 1
ATOM 4217 N N . ILE A 1 535 ? 8.703 12.703 33.844 1 69.19 535 ILE A N 1
ATOM 4218 C CA . ILE A 1 535 ? 7.891 13.859 33.469 1 69.19 535 ILE A CA 1
ATOM 4219 C C . ILE A 1 535 ? 6.785 13.406 32.5 1 69.19 535 ILE A C 1
ATOM 4221 O O . ILE A 1 535 ? 5.629 13.812 32.656 1 69.19 535 ILE A O 1
ATOM 4225 N N . THR A 1 536 ? 7.156 12.586 31.672 1 77.81 536 THR A N 1
ATOM 4226 C CA . THR A 1 536 ? 6.16 12.055 30.75 1 77.81 536 THR A CA 1
ATOM 4227 C C . THR A 1 536 ? 5.105 11.242 31.5 1 77.81 536 THR A C 1
ATOM 4229 O O . THR A 1 536 ? 3.91 11.359 31.219 1 77.81 536 THR A O 1
ATOM 4232 N N . ASP A 1 537 ? 5.562 10.586 32.469 1 77.69 537 ASP A N 1
ATOM 4233 C CA . ASP A 1 537 ? 4.637 9.805 33.281 1 77.69 537 ASP A CA 1
ATOM 4234 C C . ASP A 1 537 ? 3.658 10.711 34.031 1 77.69 537 ASP A C 1
ATOM 4236 O O . ASP A 1 537 ? 2.457 10.43 34.062 1 77.69 537 ASP A O 1
ATOM 4240 N N . SER A 1 538 ? 4.246 11.742 34.5 1 80.06 538 SER A N 1
ATOM 4241 C CA . SER A 1 538 ? 3.418 12.672 35.281 1 80.06 538 SER A CA 1
ATOM 4242 C C . SER A 1 538 ? 2.385 13.352 34.406 1 80.06 538 SER A C 1
ATOM 4244 O O . SER A 1 538 ? 1.282 13.672 34.844 1 80.06 538 SER A O 1
ATOM 4246 N N . SER A 1 539 ? 2.758 13.492 33.156 1 84.94 539 SER A N 1
ATOM 4247 C CA . SER A 1 539 ? 1.866 14.18 32.25 1 84.94 539 SER A CA 1
ATOM 4248 C C . SER A 1 539 ? 0.634 13.336 31.922 1 84.94 539 SER A C 1
ATOM 4250 O O . SER A 1 539 ? -0.396 13.867 31.5 1 84.94 539 SER A O 1
ATOM 4252 N N . TYR A 1 540 ? 0.712 12.07 32.219 1 91 540 TYR A N 1
ATOM 4253 C CA . TYR A 1 540 ? -0.419 11.211 31.906 1 91 540 TYR A CA 1
ATOM 4254 C C . TYR A 1 540 ? -0.991 10.562 33.156 1 91 540 TYR A C 1
ATOM 4256 O O . TYR A 1 540 ? -1.753 9.602 33.094 1 91 540 TYR A O 1
ATOM 4264 N N . MET A 1 541 ? -0.631 11.055 34.25 1 89.38 541 MET A N 1
ATOM 4265 C CA . MET A 1 541 ? -1.02 10.438 35.531 1 89.38 541 MET A CA 1
ATOM 4266 C C . MET A 1 541 ? -2.537 10.398 35.656 1 89.38 541 MET A C 1
ATOM 4268 O O . MET A 1 541 ? -3.09 9.445 36.219 1 89.38 541 MET A O 1
ATOM 4272 N N . ASP A 1 542 ? -3.236 11.359 35.094 1 91.38 542 ASP A N 1
ATOM 4273 C CA . ASP A 1 542 ? -4.68 11.469 35.281 1 91.38 542 ASP A CA 1
ATOM 4274 C C . ASP A 1 542 ? -5.438 10.703 34.188 1 91.38 542 ASP A C 1
ATOM 4276 O O . ASP A 1 542 ? -6.668 10.656 34.219 1 91.38 542 ASP A O 1
ATOM 4280 N N . LEU A 1 543 ? -4.73 10.172 33.25 1 95.5 543 LEU A N 1
ATOM 4281 C CA . LEU A 1 543 ? 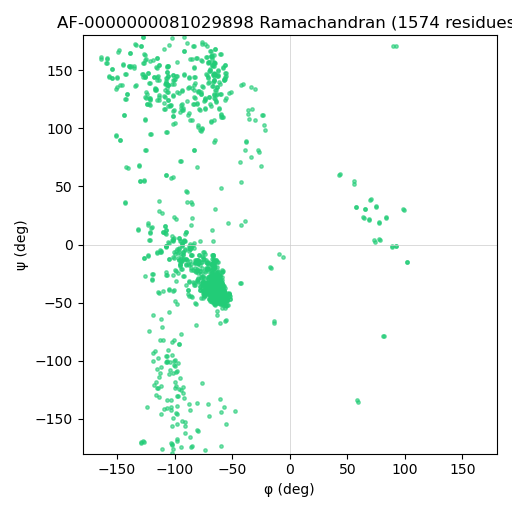-5.367 9.375 32.219 1 95.5 543 LEU A CA 1
ATOM 4282 C C . LEU A 1 543 ? -5.484 7.918 32.656 1 95.5 543 LEU A C 1
ATOM 4284 O O . LEU A 1 543 ? -4.477 7.227 32.812 1 95.5 543 LEU A O 1
ATOM 4288 N N . THR A 1 544 ? -6.676 7.508 32.844 1 95.19 544 THR A N 1
ATOM 4289 C CA . THR A 1 544 ? -6.949 6.117 33.188 1 95.19 544 THR A CA 1
ATOM 4290 C C . THR A 1 544 ? -7.352 5.32 31.953 1 95.19 544 THR A C 1
ATOM 4292 O O . THR A 1 544 ? -8.195 5.766 31.172 1 95.19 544 THR A O 1
ATOM 4295 N N . LEU A 1 545 ? -6.699 4.195 31.828 1 96.06 545 LEU A N 1
ATOM 4296 C CA . LEU A 1 545 ? -6.992 3.369 30.656 1 96.06 545 LEU A CA 1
ATOM 4297 C C . LEU A 1 545 ? -7.434 1.971 31.078 1 96.06 545 LEU A C 1
ATOM 4299 O O . LEU A 1 545 ? -7.02 1.479 32.125 1 96.06 545 LEU A O 1
ATOM 4303 N N . THR A 1 546 ? -8.305 1.404 30.266 1 95.81 546 THR A N 1
ATOM 4304 C CA . THR A 1 546 ? -8.828 0.057 30.453 1 95.81 546 THR A CA 1
ATOM 4305 C C . THR A 1 546 ? -8.648 -0.771 29.172 1 95.81 546 THR A C 1
ATOM 4307 O O . THR A 1 546 ? -7.918 -0.374 28.266 1 95.81 546 THR A O 1
ATOM 4310 N N . ASP A 1 547 ? -9.289 -1.92 29.172 1 94.06 547 ASP A N 1
ATOM 4311 C CA . ASP A 1 547 ? -9.219 -2.766 27.984 1 94.06 547 ASP A CA 1
ATOM 4312 C C . ASP A 1 547 ? -10.375 -2.459 27.031 1 94.06 547 ASP A C 1
ATOM 4314 O O . ASP A 1 547 ? -10.516 -3.109 26 1 94.06 547 ASP A O 1
ATOM 4318 N N . ASP A 1 548 ? -11.172 -1.448 27.391 1 96.12 548 ASP A N 1
ATOM 4319 C CA . ASP A 1 548 ? -12.305 -1.029 26.562 1 96.12 548 ASP A CA 1
ATOM 4320 C C . ASP A 1 548 ? -11.961 0.221 25.75 1 96.12 548 ASP A C 1
ATOM 4322 O O . ASP A 1 548 ? -11.867 1.317 26.312 1 96.12 548 ASP A O 1
ATOM 4326 N N . TYR A 1 549 ? -11.938 0.032 24.453 1 97.31 549 TYR A N 1
ATOM 4327 C CA . TYR A 1 549 ? -11.484 1.117 23.594 1 97.31 549 TYR A CA 1
ATOM 4328 C C . TYR A 1 549 ? -12.43 2.307 23.656 1 97.31 549 TYR A C 1
ATOM 4330 O O . TYR A 1 549 ? -11.992 3.455 23.75 1 97.31 549 TYR A O 1
ATOM 4338 N N . PHE A 1 550 ? -13.758 2.051 23.625 1 97.38 550 PHE A N 1
ATOM 4339 C CA . PHE A 1 550 ? -14.734 3.133 23.688 1 97.38 550 PHE A CA 1
ATOM 4340 C C . PHE A 1 550 ? -14.586 3.92 24.984 1 97.38 550 PHE A C 1
ATOM 4342 O O . PHE A 1 550 ? -14.586 5.152 24.969 1 97.38 550 PHE A O 1
ATOM 4349 N N . GLN A 1 551 ? -14.414 3.205 26.094 1 96.44 551 GLN A N 1
ATOM 4350 C CA . GLN A 1 551 ? -14.227 3.848 27.375 1 96.44 551 GLN A CA 1
ATOM 4351 C C . GLN A 1 551 ? -12.914 4.629 27.422 1 96.44 551 GLN A C 1
ATOM 4353 O O . GLN A 1 551 ? -12.844 5.707 28.016 1 96.44 551 GLN A O 1
ATOM 4358 N N . ASN A 1 552 ? -11.898 4.055 26.875 1 97.75 552 ASN A N 1
ATOM 4359 C CA . ASN A 1 552 ? -10.617 4.746 26.844 1 97.75 552 ASN A CA 1
ATOM 4360 C C . ASN A 1 552 ? -10.711 6.062 26.078 1 97.75 552 ASN A C 1
ATOM 4362 O O . ASN A 1 552 ? -10.047 7.039 26.438 1 97.75 552 ASN A O 1
ATOM 4366 N N . MET A 1 553 ? -11.516 6.09 25.016 1 97.06 553 MET A N 1
ATOM 4367 C CA . MET A 1 553 ? -11.703 7.328 24.266 1 97.06 553 MET A CA 1
ATOM 4368 C C . MET A 1 553 ? -12.422 8.375 25.109 1 97.06 553 MET A C 1
ATOM 4370 O O . MET A 1 553 ? -12.07 9.555 25.078 1 97.06 553 MET A O 1
ATOM 4374 N N . LEU A 1 554 ? -13.398 7.977 25.875 1 95.69 554 LEU A N 1
ATOM 4375 C CA . LEU A 1 554 ? -14.086 8.898 26.766 1 95.69 554 LEU A CA 1
ATOM 4376 C C . LEU A 1 554 ? -13.133 9.414 27.844 1 95.69 554 LEU A C 1
ATOM 4378 O O . LEU A 1 554 ? -13.125 10.602 28.156 1 95.69 554 LEU A O 1
ATOM 4382 N N . ASN A 1 555 ? -12.336 8.484 28.375 1 96.75 555 ASN A N 1
ATOM 4383 C CA . ASN A 1 555 ? -11.344 8.891 29.359 1 96.75 555 ASN A CA 1
ATOM 4384 C C . ASN A 1 555 ? -10.344 9.891 28.766 1 96.75 555 ASN A C 1
ATOM 4386 O O . ASN A 1 555 ? -9.891 10.797 29.469 1 96.75 555 ASN A O 1
ATOM 4390 N N . TYR A 1 556 ? -9.992 9.68 27.578 1 96.31 556 TYR A N 1
ATOM 4391 C CA . TYR A 1 556 ? -9.086 10.586 26.891 1 96.31 556 TYR A CA 1
ATOM 4392 C C . TYR A 1 556 ? -9.703 11.977 26.75 1 96.31 556 TYR A C 1
ATOM 4394 O O . TYR A 1 556 ? -9.031 12.984 26.969 1 96.31 556 TYR A O 1
ATOM 4402 N N . TYR A 1 557 ? -11.008 12.055 26.375 1 94.62 557 TYR A N 1
ATOM 4403 C CA . TYR A 1 557 ? -11.672 13.352 26.25 1 94.62 557 TYR A CA 1
ATOM 4404 C C . TYR A 1 557 ? -11.695 14.078 27.578 1 94.62 557 TYR A C 1
ATOM 4406 O O . TYR A 1 557 ? -11.461 15.289 27.641 1 94.62 557 TYR A O 1
ATOM 4414 N N . GLU A 1 558 ? -11.922 13.359 28.594 1 92.94 558 GLU A N 1
ATOM 4415 C CA . GLU A 1 558 ? -11.906 13.945 29.922 1 92.94 558 GLU A CA 1
ATOM 4416 C C . GLU A 1 558 ? -10.508 14.43 30.297 1 92.94 558 GLU A C 1
ATOM 4418 O O . GLU A 1 558 ? -10.359 15.461 30.953 1 92.94 558 GLU A O 1
ATOM 4423 N N . PHE A 1 559 ? -9.625 13.609 29.969 1 94.31 559 PHE A N 1
ATOM 4424 C CA . PHE A 1 559 ? -8.234 13.961 30.219 1 94.31 559 PHE A CA 1
ATOM 4425 C C . PHE A 1 559 ? -7.852 15.242 29.484 1 94.31 559 PHE A C 1
ATOM 4427 O O . PHE A 1 559 ? -7.195 16.125 30.047 1 94.31 559 PHE A O 1
ATOM 4434 N N . GLU A 1 560 ? -8.25 15.352 28.281 1 92.44 560 GLU A N 1
ATOM 4435 C CA . GLU A 1 560 ? -7.977 16.547 27.484 1 92.44 560 GLU A CA 1
ATOM 4436 C C . GLU A 1 560 ? -8.617 17.781 28.109 1 92.44 560 GLU A C 1
ATOM 4438 O O . GLU A 1 560 ? -8 18.859 28.156 1 92.44 560 GLU A O 1
ATOM 4443 N N . MET A 1 561 ? -9.773 17.609 28.578 1 91 561 MET A N 1
ATOM 4444 C CA . MET A 1 561 ? -10.477 18.719 29.219 1 91 561 MET A CA 1
ATOM 4445 C C . MET A 1 561 ? -9.781 19.141 30.5 1 91 561 MET A C 1
ATOM 4447 O O . MET A 1 561 ? -9.648 20.328 30.781 1 91 561 MET A O 1
ATOM 4451 N N . LYS A 1 562 ? -9.398 18.188 31.266 1 90.62 562 LYS A N 1
ATOM 4452 C CA . LYS A 1 562 ? -8.664 18.484 32.5 1 90.62 562 LYS A CA 1
ATOM 4453 C C . LYS A 1 562 ? -7.375 19.234 32.188 1 90.62 562 LYS A C 1
ATOM 4455 O O . LYS A 1 562 ? -7.016 20.172 32.906 1 90.62 562 LYS A O 1
ATOM 4460 N N . SER A 1 563 ? -6.75 18.812 31.188 1 88.44 563 SER A N 1
ATOM 4461 C CA . SER A 1 563 ? -5.523 19.484 30.766 1 88.44 563 SER A CA 1
ATOM 4462 C C . SER A 1 563 ? -5.793 20.922 30.359 1 88.44 563 SER A C 1
ATOM 4464 O O . SER A 1 563 ? -5 21.812 30.656 1 88.44 563 SER A O 1
ATOM 4466 N N . MET A 1 564 ? -6.809 21.156 29.688 1 89.62 564 MET A N 1
ATOM 4467 C CA . MET A 1 564 ? -7.191 22.5 29.266 1 89.62 564 MET A CA 1
ATOM 4468 C C . MET A 1 564 ? -7.512 23.391 30.469 1 89.62 564 MET A C 1
ATOM 4470 O O . MET A 1 564 ? -7.09 24.547 30.531 1 89.62 564 MET A O 1
ATOM 4474 N N . LYS A 1 565 ? -8.172 22.812 31.391 1 90 565 LYS A N 1
ATOM 4475 C CA . LYS A 1 565 ? -8.523 23.547 32.594 1 90 565 LYS A CA 1
ATOM 4476 C C . LYS A 1 565 ? -7.277 23.938 33.406 1 90 565 LYS A C 1
ATOM 4478 O O . LYS A 1 565 ? -7.191 25.047 33.906 1 90 565 LYS A O 1
ATOM 4483 N N . THR A 1 566 ? -6.418 23.016 33.375 1 87.62 566 THR A N 1
ATOM 4484 C CA . THR A 1 566 ? -5.188 23.266 34.125 1 87.62 566 THR A CA 1
ATOM 4485 C C . THR A 1 566 ? -4.348 24.344 33.469 1 87.62 566 THR A C 1
ATOM 4487 O O . THR A 1 566 ? -3.66 25.109 34.156 1 87.62 566 THR A O 1
ATOM 4490 N N . ALA A 1 567 ? -4.469 24.484 32.219 1 87.44 567 ALA A N 1
ATOM 4491 C CA . ALA A 1 567 ? -3.684 25.469 31.469 1 87.44 567 ALA A CA 1
ATOM 4492 C C . ALA A 1 567 ? -4.281 26.859 31.609 1 87.44 567 ALA A C 1
ATOM 4494 O O . ALA A 1 567 ? -3.586 27.859 31.406 1 87.44 567 ALA A O 1
ATOM 4495 N N . TYR A 1 568 ? -5.523 26.953 31.938 1 91.19 568 TYR A N 1
ATOM 4496 C CA . TYR A 1 568 ? -6.211 28.234 31.984 1 91.19 568 TYR A CA 1
ATOM 4497 C C . TYR A 1 568 ? -5.594 29.141 33.062 1 91.19 568 TYR A C 1
ATOM 4499 O O . TYR A 1 568 ? -5.383 28.719 34.188 1 91.19 568 TYR A O 1
ATOM 4507 N N . ASN A 1 569 ? -5.289 30.297 32.656 1 86.62 569 ASN A N 1
ATOM 4508 C CA . ASN A 1 569 ? -4.781 31.375 33.5 1 86.62 569 ASN A CA 1
ATOM 4509 C C . ASN A 1 569 ? -3.416 31.047 34.094 1 86.62 569 ASN A C 1
ATOM 4511 O O . ASN A 1 569 ? -3.107 31.438 35.219 1 86.62 569 ASN A O 1
ATOM 4515 N N . ARG A 1 570 ? -2.75 30.172 33.438 1 83.81 570 ARG A N 1
ATOM 4516 C CA . ARG A 1 570 ? -1.394 29.828 33.844 1 83.81 570 ARG A CA 1
ATOM 4517 C C . ARG A 1 570 ? -0.363 30.406 32.906 1 83.81 570 ARG A C 1
ATOM 4519 O O . ARG A 1 570 ? -0.679 30.719 31.75 1 83.81 570 ARG A O 1
ATOM 4526 N N . GLY A 1 571 ? 0.811 30.625 33.531 1 79.94 571 GLY A N 1
ATOM 4527 C CA . GLY A 1 571 ? 1.904 31.094 32.688 1 79.94 571 GLY A CA 1
ATOM 4528 C C . GLY A 1 571 ? 2.354 30.062 31.672 1 79.94 571 GLY A C 1
ATOM 4529 O O . GLY A 1 571 ? 2.105 28.859 31.844 1 79.94 571 GLY A O 1
ATOM 4530 N N . GLN A 1 572 ? 2.902 30.688 30.594 1 75 572 GLN A N 1
ATOM 4531 C CA . GLN A 1 572 ? 3.27 29.797 29.5 1 75 572 GLN A CA 1
ATOM 4532 C C . GLN A 1 572 ? 4.734 29.375 29.609 1 75 572 GLN A C 1
ATOM 4534 O O . GLN A 1 572 ? 5.59 30.172 29.984 1 75 572 GLN A O 1
ATOM 4539 N N . ASP A 1 573 ? 4.887 28.062 29.438 1 79.25 573 ASP A N 1
ATOM 4540 C CA . ASP A 1 573 ? 6.227 27.516 29.219 1 79.25 573 ASP A CA 1
ATOM 4541 C C . ASP A 1 573 ? 6.594 27.562 27.734 1 79.25 573 ASP A C 1
ATOM 4543 O O . ASP A 1 573 ? 6.086 26.766 26.938 1 79.25 573 ASP A O 1
ATOM 4547 N N . THR A 1 574 ? 7.504 28.5 27.406 1 80 574 THR A N 1
ATOM 4548 C CA . THR A 1 574 ? 7.863 28.703 26 1 80 574 THR A CA 1
ATOM 4549 C C . THR A 1 574 ? 8.594 27.484 25.453 1 80 574 THR A C 1
ATOM 4551 O O . THR A 1 574 ? 8.758 27.344 24.234 1 80 574 THR A O 1
ATOM 4554 N N . HIS A 1 575 ? 8.961 26.547 26.25 1 80.06 575 HIS A N 1
ATOM 4555 C CA . HIS A 1 575 ? 9.695 25.359 25.797 1 80.06 575 HIS A CA 1
ATOM 4556 C C . HIS A 1 575 ? 8.773 24.156 25.672 1 80.06 575 HIS A C 1
ATOM 4558 O O . HIS A 1 575 ? 9.219 23.062 25.328 1 80.06 575 HIS A O 1
ATOM 4564 N N . LYS A 1 576 ? 7.594 24.469 25.906 1 83.06 576 LYS A N 1
ATOM 4565 C CA . LYS A 1 576 ? 6.633 23.375 25.781 1 83.06 576 LYS A CA 1
ATOM 4566 C C . LYS A 1 576 ? 6.555 22.875 24.344 1 83.06 576 LYS A C 1
ATOM 4568 O O . LYS A 1 576 ? 6.527 23.672 23.406 1 83.06 576 LYS A O 1
ATOM 4573 N N . TRP A 1 577 ? 6.598 21.531 24.141 1 87.12 577 TRP A N 1
ATOM 4574 C CA . TRP A 1 577 ? 6.527 20.953 22.812 1 87.12 577 TRP A CA 1
ATOM 4575 C C . TRP A 1 577 ? 5.102 21 22.266 1 87.12 577 TRP A C 1
ATOM 4577 O O . TRP A 1 577 ? 4.152 20.672 22.984 1 87.12 577 TRP A O 1
ATOM 4587 N N . THR A 1 578 ? 5.043 21.359 21.109 1 81.88 578 THR A N 1
ATOM 4588 C CA . THR A 1 578 ? 3.748 21.453 20.438 1 81.88 578 THR A CA 1
ATOM 4589 C C . THR A 1 578 ? 3.504 20.25 19.547 1 81.88 578 THR A C 1
ATOM 4591 O O . THR A 1 578 ? 2.412 20.094 19 1 81.88 578 THR A O 1
ATOM 4594 N N . MET A 1 579 ? 4.492 19.453 19.312 1 92.12 579 MET A N 1
ATOM 4595 C CA . MET A 1 579 ? 4.402 18.25 18.5 1 92.12 579 MET A CA 1
ATOM 4596 C C . MET A 1 579 ? 5.117 17.078 19.172 1 92.12 579 MET A C 1
ATOM 4598 O O . MET A 1 579 ? 6.078 17.281 19.922 1 92.12 579 MET A O 1
ATOM 4602 N N . THR A 1 580 ? 4.641 15.938 18.828 1 94.25 580 THR A N 1
ATOM 4603 C CA . THR A 1 580 ? 5.262 14.75 19.406 1 94.25 580 THR A CA 1
ATOM 4604 C C . THR A 1 580 ? 6.469 14.32 18.562 1 94.25 580 THR A C 1
ATOM 4606 O O . THR A 1 580 ? 6.574 14.672 17.391 1 94.25 580 THR A O 1
ATOM 4609 N N . PRO A 1 581 ? 7.363 13.57 19.109 1 94.94 581 PRO A N 1
ATOM 4610 C CA . PRO A 1 581 ? 8.586 13.164 18.406 1 94.94 581 PRO A CA 1
ATOM 4611 C C . PRO A 1 581 ? 8.305 12.352 17.141 1 94.94 581 PRO A C 1
ATOM 4613 O O . PRO A 1 581 ? 9.094 12.375 16.203 1 94.94 581 PRO A O 1
ATOM 4616 N N . GLN A 1 582 ? 7.188 11.672 17.062 1 97.38 582 GLN A N 1
ATOM 4617 C CA . GLN A 1 582 ? 6.891 10.797 15.938 1 97.38 582 GLN A CA 1
ATOM 4618 C C . GLN A 1 582 ? 6.117 11.539 14.852 1 97.38 582 GLN A C 1
ATOM 4620 O O . GLN A 1 582 ? 5.746 10.953 13.828 1 97.38 582 GLN A O 1
ATOM 4625 N N . THR A 1 583 ? 5.895 12.797 15.055 1 97.19 583 THR A N 1
ATOM 4626 C CA . THR A 1 583 ? 5.191 13.602 14.062 1 97.19 583 THR A CA 1
ATOM 4627 C C . THR A 1 583 ? 6.117 13.945 12.898 1 97.19 583 THR A C 1
ATOM 4629 O O . THR A 1 583 ? 7.23 14.43 13.109 1 97.19 583 THR A O 1
ATOM 4632 N N . VAL A 1 584 ? 5.652 13.695 11.672 1 96.38 584 VAL A N 1
ATOM 4633 C CA . VAL A 1 584 ? 6.445 13.977 10.477 1 96.38 584 VAL A CA 1
ATOM 4634 C C . VAL A 1 584 ? 6.066 15.352 9.922 1 96.38 584 VAL A C 1
ATOM 4636 O O . VAL A 1 584 ? 5.48 15.453 8.844 1 96.38 584 VAL A O 1
ATOM 4639 N N . GLU A 1 585 ? 6.465 16.312 10.617 1 94.81 585 GLU A N 1
ATOM 4640 C CA . GLU A 1 585 ? 6.219 17.719 10.32 1 94.81 585 GLU A CA 1
ATOM 4641 C C . GLU A 1 585 ? 7.156 18.625 11.125 1 94.81 585 GLU A C 1
ATOM 4643 O O . GLU A 1 585 ? 7.758 18.188 12.102 1 94.81 585 GLU A O 1
ATOM 4648 N N . ALA A 1 586 ? 7.328 19.797 10.688 1 95.88 586 ALA A N 1
ATOM 4649 C CA . ALA A 1 586 ? 7.93 20.875 11.461 1 95.88 586 ALA A CA 1
ATOM 4650 C C . ALA A 1 586 ? 6.949 22.031 11.633 1 95.88 586 ALA A C 1
ATOM 4652 O O . ALA A 1 586 ? 5.965 22.141 10.898 1 95.88 586 ALA A O 1
ATOM 4653 N N . ASP A 1 587 ? 7.246 22.828 12.688 1 95 587 ASP A N 1
ATOM 4654 C CA . ASP A 1 587 ? 6.27 23.891 12.938 1 95 587 ASP A CA 1
ATOM 4655 C C . ASP A 1 587 ? 6.934 25.109 13.562 1 95 587 ASP A C 1
ATOM 4657 O O . ASP A 1 587 ? 7.938 24.984 14.266 1 95 587 ASP A O 1
ATOM 4661 N N . TYR A 1 588 ? 6.469 26.266 13.188 1 96.81 588 TYR A N 1
ATOM 4662 C CA . TYR A 1 588 ? 6.719 27.531 13.891 1 96.81 588 TYR A CA 1
ATOM 4663 C C . TYR A 1 588 ? 5.48 27.984 14.648 1 96.81 588 TYR A C 1
ATOM 4665 O O . TYR A 1 588 ? 4.406 28.125 14.062 1 96.81 588 TYR A O 1
ATOM 4673 N N . ASN A 1 589 ? 5.637 28.203 15.922 1 94.31 589 ASN A N 1
ATOM 4674 C CA . ASN A 1 589 ? 4.559 28.688 16.766 1 94.31 589 ASN A CA 1
ATOM 4675 C C . ASN A 1 589 ? 4.742 30.156 17.125 1 94.31 589 ASN A C 1
ATOM 4677 O O . ASN A 1 589 ? 5.684 30.531 17.828 1 94.31 589 ASN A O 1
ATOM 4681 N N . VAL A 1 590 ? 3.859 30.984 16.766 1 92.69 590 VAL A N 1
ATOM 4682 C CA . VAL A 1 590 ? 4.004 32.438 16.875 1 92.69 590 VAL A CA 1
ATOM 4683 C C . VAL A 1 590 ? 3.918 32.844 18.344 1 92.69 590 VAL A C 1
ATOM 4685 O O . VAL A 1 590 ? 4.562 33.812 18.766 1 92.69 590 VAL A O 1
ATOM 4688 N N . TYR A 1 591 ? 3.115 32.125 19.141 1 89.88 591 TYR A N 1
ATOM 4689 C CA . TYR A 1 591 ? 2.875 32.531 20.531 1 89.88 591 TYR A CA 1
ATOM 4690 C C . TYR A 1 591 ? 4.113 32.312 21.391 1 89.88 591 TYR A C 1
ATOM 4692 O O . TYR A 1 591 ? 4.352 33.031 22.344 1 89.88 591 TYR A O 1
ATOM 4700 N N . PHE A 1 592 ? 4.863 31.344 21.016 1 91.69 592 PHE A N 1
ATOM 4701 C CA . PHE A 1 592 ? 6.039 31 21.812 1 91.69 592 PHE A CA 1
ATOM 4702 C C . PHE A 1 592 ? 7.316 31.422 21.078 1 91.69 592 PHE A C 1
ATOM 4704 O O . PHE A 1 592 ? 8.414 31.281 21.625 1 91.69 592 PHE A O 1
ATOM 4711 N N . ASN A 1 593 ? 7.184 31.984 19.859 1 94.62 593 ASN A N 1
ATOM 4712 C CA . ASN A 1 593 ? 8.352 32.219 19 1 94.62 593 ASN A CA 1
ATOM 4713 C C . ASN A 1 593 ? 9.281 31 19.016 1 94.62 593 ASN A C 1
ATOM 4715 O O . ASN A 1 593 ? 10.469 31.125 19.344 1 94.62 593 ASN A O 1
ATOM 4719 N N . GLN A 1 594 ? 8.688 29.859 18.547 1 95 594 GLN A N 1
ATOM 4720 C CA . GLN A 1 594 ? 9.312 28.547 18.719 1 95 594 GLN A CA 1
ATOM 4721 C C . GLN A 1 594 ? 9.266 27.734 17.438 1 95 594 GLN A C 1
ATOM 4723 O O . GLN A 1 594 ? 8.258 27.75 16.734 1 95 594 GLN A O 1
ATOM 4728 N N . ILE A 1 595 ? 10.391 27.094 17.125 1 96.38 595 ILE A N 1
ATOM 4729 C CA . ILE A 1 595 ? 10.43 26.109 16.047 1 96.38 595 ILE A CA 1
ATOM 4730 C C . ILE A 1 595 ? 10.578 24.703 16.641 1 96.38 595 ILE A C 1
ATOM 4732 O O . ILE A 1 595 ? 11.43 24.484 17.5 1 96.38 595 ILE A O 1
ATOM 4736 N N . THR A 1 596 ? 9.711 23.844 16.25 1 95.94 596 THR A N 1
ATOM 4737 C CA . THR A 1 596 ? 9.781 22.453 16.672 1 95.94 596 THR A CA 1
ATOM 4738 C C . THR A 1 596 ? 10.078 21.531 15.484 1 95.94 596 THR A C 1
ATOM 4740 O O . THR A 1 596 ? 9.375 21.578 14.469 1 95.94 596 THR A O 1
ATOM 4743 N N . VAL A 1 597 ? 11.125 20.734 15.562 1 97.19 597 VAL A N 1
ATOM 4744 C CA . VAL A 1 597 ? 11.516 19.734 14.578 1 97.19 597 VAL A CA 1
ATOM 4745 C C . VAL A 1 597 ? 11.57 18.359 15.234 1 97.19 597 VAL A C 1
ATOM 4747 O O . VAL A 1 597 ? 12.625 17.922 15.703 1 97.19 597 VAL A O 1
ATOM 4750 N N . PRO A 1 598 ? 10.516 17.578 15.141 1 96.5 598 PRO A N 1
ATOM 4751 C CA . PRO A 1 598 ? 10.469 16.266 15.789 1 96.5 598 PRO A CA 1
ATOM 4752 C C . PRO A 1 598 ? 11.469 15.273 15.195 1 96.5 598 PRO A C 1
ATOM 4754 O O . PRO A 1 598 ? 11.93 15.461 14.062 1 96.5 598 PRO A O 1
ATOM 4757 N N . ALA A 1 599 ? 11.711 14.258 15.906 1 96.38 599 ALA A N 1
ATOM 4758 C CA . ALA A 1 599 ? 12.664 13.227 15.5 1 96.38 599 ALA A CA 1
ATOM 4759 C C . ALA A 1 599 ? 12.242 12.578 14.18 1 96.38 599 ALA A C 1
ATOM 4761 O O . ALA A 1 599 ? 13.086 12.25 13.352 1 96.38 599 ALA A O 1
ATOM 4762 N N . ALA A 1 600 ? 10.969 12.43 13.953 1 97.31 600 ALA A N 1
ATOM 4763 C CA . ALA A 1 600 ? 10.469 11.641 12.828 1 97.31 600 ALA A CA 1
ATOM 4764 C C . ALA A 1 600 ? 10.703 12.359 11.508 1 97.31 600 ALA A C 1
ATOM 4766 O O . ALA A 1 600 ? 10.906 11.719 10.469 1 97.31 600 ALA A O 1
ATOM 4767 N N . VAL A 1 601 ? 10.648 13.688 11.492 1 97.12 601 VAL A N 1
ATOM 4768 C CA . VAL A 1 601 ? 10.891 14.422 10.25 1 97.12 601 VAL A CA 1
ATOM 4769 C C . VAL A 1 601 ? 12.391 14.484 9.969 1 97.12 601 VAL A C 1
ATOM 4771 O O . VAL A 1 601 ? 12.805 14.656 8.82 1 97.12 601 VAL A O 1
ATOM 4774 N N . ALA A 1 602 ? 13.172 14.328 11.016 1 96.62 602 ALA A N 1
ATOM 4775 C CA . ALA A 1 602 ? 14.625 14.305 10.875 1 96.62 602 ALA A CA 1
ATOM 4776 C C . ALA A 1 602 ? 15.133 12.891 10.641 1 96.62 602 ALA A C 1
ATOM 4778 O O . ALA A 1 602 ? 16.047 12.422 11.32 1 96.62 602 ALA A O 1
ATOM 4779 N N . GLN A 1 603 ? 14.5 12.211 9.781 1 93.31 603 GLN A N 1
ATOM 4780 C CA . GLN A 1 603 ? 14.852 10.875 9.312 1 93.31 603 GLN A CA 1
ATOM 4781 C C . GLN A 1 603 ? 14.969 10.836 7.793 1 93.31 603 GLN A C 1
ATOM 4783 O O . GLN A 1 603 ? 14.453 11.719 7.102 1 93.31 603 GLN A O 1
ATOM 4788 N N . PRO A 1 604 ? 15.703 9.82 7.164 1 90.5 604 PRO A N 1
ATOM 4789 C CA . PRO A 1 604 ? 15.703 9.672 5.707 1 90.5 604 PRO A CA 1
ATOM 4790 C C . PRO A 1 604 ? 14.305 9.492 5.129 1 90.5 604 PRO A C 1
ATOM 4792 O O . PRO A 1 604 ? 13.438 8.891 5.773 1 90.5 604 PRO A O 1
ATOM 4795 N N . PRO A 1 605 ? 14.125 10.062 4.09 1 92.19 605 PRO A N 1
ATOM 4796 C CA . PRO A 1 605 ? 15.086 10.672 3.168 1 92.19 605 PRO A CA 1
ATOM 4797 C C . PRO A 1 605 ? 15.289 12.164 3.428 1 92.19 605 PRO A C 1
ATOM 4799 O O . PRO A 1 605 ? 16.109 12.805 2.766 1 92.19 605 PRO A O 1
ATOM 4802 N N . PHE A 1 606 ? 14.609 12.734 4.398 1 96.38 606 PHE A N 1
ATOM 4803 C CA . PHE A 1 606 ? 14.664 14.18 4.582 1 96.38 606 PHE A CA 1
ATOM 4804 C C . PHE A 1 606 ? 15.977 14.594 5.246 1 96.38 606 PHE A C 1
ATOM 4806 O O . PHE A 1 606 ? 16.438 15.719 5.062 1 96.38 606 PHE A O 1
ATOM 4813 N N . TYR A 1 607 ? 16.469 13.656 6.031 1 95.81 607 TYR A N 1
ATOM 4814 C CA . TYR A 1 607 ? 17.688 13.984 6.777 1 95.81 607 TYR A CA 1
ATOM 4815 C C . TYR A 1 607 ? 18.438 12.727 7.176 1 95.81 607 TYR A C 1
ATOM 4817 O O . TYR A 1 607 ? 17.828 11.688 7.445 1 95.81 607 TYR A O 1
ATOM 4825 N N . SER A 1 608 ? 19.656 12.789 7.18 1 94.81 608 SER A N 1
ATOM 4826 C CA . SER A 1 608 ? 20.562 11.836 7.797 1 94.81 608 SER A CA 1
ATOM 4827 C C . SER A 1 608 ? 21.891 12.492 8.156 1 94.81 608 SER A C 1
ATOM 4829 O O . SER A 1 608 ? 22.406 13.336 7.406 1 94.81 608 SER A O 1
ATOM 4831 N N . THR A 1 609 ? 22.422 12.062 9.289 1 94.19 609 THR A N 1
ATOM 4832 C CA . THR A 1 609 ? 23.734 12.578 9.672 1 94.19 609 THR A CA 1
ATOM 4833 C C . THR A 1 609 ? 24.797 12.148 8.672 1 94.19 609 THR A C 1
ATOM 4835 O O . THR A 1 609 ? 25.875 12.742 8.602 1 94.19 609 THR A O 1
ATOM 4838 N N . LYS A 1 610 ? 24.469 11.211 7.832 1 93.38 610 LYS A N 1
ATOM 4839 C CA . LYS A 1 610 ? 25.453 10.625 6.93 1 93.38 610 LYS A CA 1
ATOM 4840 C C . LYS A 1 610 ? 25.219 11.086 5.492 1 93.38 610 LYS A C 1
ATOM 4842 O O . LYS A 1 610 ? 26.016 10.781 4.602 1 93.38 610 LYS A O 1
ATOM 4847 N N . ASN A 1 611 ? 24.25 11.844 5.277 1 95.31 611 ASN A N 1
ATOM 4848 C CA . ASN A 1 611 ? 24 12.398 3.951 1 95.31 611 ASN A CA 1
ATOM 4849 C C . ASN A 1 611 ? 25.047 13.422 3.566 1 95.31 611 ASN A C 1
ATOM 4851 O O . ASN A 1 611 ? 25.625 14.094 4.434 1 95.31 611 ASN A O 1
ATOM 4855 N N . LEU A 1 612 ? 25.281 13.469 2.229 1 96.06 612 LEU A N 1
ATOM 4856 C CA . LEU A 1 612 ? 25.906 14.711 1.776 1 96.06 612 LEU A CA 1
ATOM 4857 C C . LEU A 1 612 ? 25.078 15.922 2.191 1 96.06 612 LEU A C 1
ATOM 4859 O O . LEU A 1 612 ? 23.859 15.859 2.197 1 96.06 612 LEU A O 1
ATOM 4863 N N . LYS A 1 613 ? 25.719 17.016 2.516 1 97.06 613 LYS A N 1
ATOM 4864 C CA . LYS A 1 613 ? 25.047 18.141 3.178 1 97.06 613 LYS A CA 1
ATOM 4865 C C . LYS A 1 613 ? 24 18.766 2.266 1 97.06 613 LYS A C 1
ATOM 4867 O O . LYS A 1 613 ? 22.969 19.25 2.74 1 97.06 613 LYS A O 1
ATOM 4872 N N . PHE A 1 614 ? 24.25 18.828 0.919 1 97.56 614 PHE A N 1
ATOM 4873 C CA . PHE A 1 614 ? 23.281 19.453 0.037 1 97.56 614 PHE A CA 1
ATOM 4874 C C . PHE A 1 614 ? 21.938 18.719 0.104 1 97.56 614 PHE A C 1
ATOM 4876 O O . PHE A 1 614 ? 20.891 19.344 -0.059 1 97.56 614 PHE A O 1
ATOM 4883 N N . VAL A 1 615 ? 21.953 17.359 0.378 1 97.81 615 VAL A N 1
ATOM 4884 C CA . VAL A 1 615 ? 20.719 16.594 0.507 1 97.81 615 VAL A CA 1
ATOM 4885 C C . VAL A 1 615 ? 19.938 17.078 1.72 1 97.81 615 VAL A C 1
ATOM 4887 O O . VAL A 1 615 ? 18.719 17.297 1.631 1 97.81 615 VAL A O 1
ATOM 4890 N N . ASN A 1 616 ? 20.594 17.297 2.836 1 98.12 616 ASN A N 1
ATOM 4891 C CA . ASN A 1 616 ? 19.938 17.781 4.051 1 98.12 616 ASN A CA 1
ATOM 4892 C C . ASN A 1 616 ? 19.406 19.203 3.869 1 98.12 616 ASN A C 1
ATOM 4894 O O . ASN A 1 616 ? 18.281 19.5 4.281 1 98.12 616 ASN A O 1
ATOM 4898 N N . TYR A 1 617 ? 20.203 20.094 3.266 1 98.69 617 TYR A N 1
ATOM 4899 C CA . TYR A 1 617 ? 19.766 21.469 3.064 1 98.69 617 TYR A CA 1
ATOM 4900 C C . TYR A 1 617 ? 18.562 21.531 2.133 1 98.69 617 TYR A C 1
ATOM 4902 O O . TYR A 1 617 ? 17.656 22.328 2.338 1 98.69 617 TYR A O 1
ATOM 4910 N N . ALA A 1 618 ? 18.562 20.656 1.122 1 98.56 618 ALA A N 1
ATOM 4911 C CA . ALA A 1 618 ? 17.516 20.672 0.108 1 98.56 618 ALA A CA 1
ATOM 4912 C C . ALA A 1 618 ? 16.203 20.094 0.655 1 98.56 618 ALA A C 1
ATOM 4914 O O . ALA A 1 618 ? 15.117 20.516 0.252 1 98.56 618 ALA A O 1
ATOM 4915 N N . ALA A 1 619 ? 16.312 19.141 1.562 1 98.06 619 ALA A N 1
ATOM 4916 C CA . ALA A 1 619 ? 15.125 18.469 2.086 1 98.06 619 ALA A CA 1
ATOM 4917 C C . ALA A 1 619 ? 14.68 19.094 3.406 1 98.06 619 ALA A C 1
ATOM 4919 O O . ALA A 1 619 ? 13.953 20.094 3.416 1 98.06 619 ALA A O 1
ATOM 4920 N N . ILE A 1 620 ? 15.242 18.672 4.523 1 98.25 620 ILE A N 1
ATOM 4921 C CA . ILE A 1 620 ? 14.797 19.172 5.82 1 98.25 620 ILE A CA 1
ATOM 4922 C C . ILE A 1 620 ? 15.172 20.641 5.973 1 98.25 620 ILE A C 1
ATOM 4924 O O . ILE A 1 620 ? 14.469 21.406 6.648 1 98.25 620 ILE A O 1
ATOM 4928 N N . GLY A 1 621 ? 16.297 21.047 5.312 1 98.69 621 GLY A N 1
ATOM 4929 C CA . GLY A 1 621 ? 16.719 22.438 5.383 1 98.69 621 GLY A CA 1
ATOM 4930 C C . GLY A 1 621 ? 15.672 23.406 4.852 1 98.69 621 GLY A C 1
ATOM 4931 O O . GLY A 1 621 ? 15.414 24.438 5.465 1 98.69 621 GLY A O 1
ATOM 4932 N N . THR A 1 622 ? 15.094 23.047 3.707 1 98.62 622 THR A N 1
ATOM 4933 C CA . THR A 1 622 ? 14.062 23.922 3.148 1 98.62 622 THR A CA 1
ATOM 4934 C C . THR A 1 622 ? 12.812 23.906 4.02 1 98.62 622 THR A C 1
ATOM 4936 O O . THR A 1 622 ? 12.109 24.906 4.129 1 98.62 622 THR A O 1
ATOM 4939 N N . MET A 1 623 ? 12.477 22.781 4.66 1 98.06 623 MET A N 1
ATOM 4940 C CA . MET A 1 623 ? 11.328 22.688 5.562 1 98.06 623 MET A CA 1
ATOM 4941 C C . MET A 1 623 ? 11.523 23.578 6.785 1 98.06 623 MET A C 1
ATOM 4943 O O . MET A 1 623 ? 10.609 24.297 7.191 1 98.06 623 MET A O 1
ATOM 4947 N N . ILE A 1 624 ? 12.703 23.5 7.328 1 98.5 624 ILE A N 1
ATOM 4948 C CA . ILE A 1 624 ? 13.008 24.281 8.523 1 98.5 624 ILE A CA 1
ATOM 4949 C C . ILE A 1 624 ? 13.062 25.766 8.164 1 98.5 624 ILE A C 1
ATOM 4951 O O . ILE A 1 624 ? 12.547 26.609 8.906 1 98.5 624 ILE A O 1
ATOM 4955 N N . ALA A 1 625 ? 13.711 26.078 7.062 1 98.75 625 ALA A N 1
ATOM 4956 C CA . ALA A 1 625 ? 13.75 27.469 6.617 1 98.75 625 ALA A CA 1
ATOM 4957 C C . ALA A 1 625 ? 12.344 28 6.352 1 98.75 625 ALA A C 1
ATOM 4959 O O . ALA A 1 625 ? 12.062 29.172 6.609 1 98.75 625 ALA A O 1
ATOM 4960 N N . HIS A 1 626 ? 11.492 27.188 5.777 1 98.31 626 HIS A N 1
ATOM 4961 C CA . HIS A 1 626 ? 10.078 27.5 5.613 1 98.31 626 HIS A CA 1
ATOM 4962 C C . HIS A 1 626 ? 9.453 27.922 6.938 1 98.31 626 HIS A C 1
ATOM 4964 O O . HIS A 1 626 ? 8.758 28.953 7.004 1 98.31 626 HIS A O 1
ATOM 4970 N N . GLU A 1 627 ? 9.727 27.156 8.008 1 98.12 627 GLU A N 1
ATOM 4971 C CA . GLU A 1 627 ? 9.203 27.484 9.328 1 98.12 627 GLU A CA 1
ATOM 4972 C C . GLU A 1 627 ? 9.797 28.781 9.859 1 98.12 627 GLU A C 1
ATOM 4974 O O . GLU A 1 627 ? 9.102 29.562 10.508 1 98.12 627 GLU A O 1
ATOM 4979 N N . LEU A 1 628 ? 11.047 29.031 9.578 1 98.31 628 LEU A N 1
ATOM 4980 C CA . LEU A 1 628 ? 11.68 30.281 9.992 1 98.31 628 LEU A CA 1
ATOM 4981 C C . LEU A 1 628 ? 10.992 31.484 9.344 1 98.31 628 LEU A C 1
ATOM 4983 O O . LEU A 1 628 ? 10.773 32.5 10 1 98.31 628 LEU A O 1
ATOM 4987 N N . VAL A 1 629 ? 10.648 31.328 8.117 1 98.19 629 VAL A N 1
ATOM 4988 C CA . VAL A 1 629 ? 10.055 32.438 7.367 1 98.19 629 VAL A CA 1
ATOM 4989 C C . VAL A 1 629 ? 8.664 32.75 7.914 1 98.19 629 VAL A C 1
ATOM 4991 O O . VAL A 1 629 ? 8.219 33.875 7.871 1 98.19 629 VAL A O 1
ATOM 4994 N N . HIS A 1 630 ? 7.984 31.781 8.5 1 97.56 630 HIS A N 1
ATOM 4995 C CA . HIS A 1 630 ? 6.688 32 9.125 1 97.56 630 HIS A CA 1
ATOM 4996 C C . HIS A 1 630 ? 6.781 33.062 10.227 1 97.56 630 HIS A C 1
ATOM 4998 O O . HIS A 1 630 ? 5.785 33.688 10.562 1 97.56 630 HIS A O 1
ATOM 5004 N N . ALA A 1 631 ? 7.918 33.281 10.758 1 97.44 631 ALA A N 1
ATOM 5005 C CA . ALA A 1 631 ? 8.102 34.312 11.773 1 97.44 631 ALA A CA 1
ATOM 5006 C C . ALA A 1 631 ? 7.879 35.688 11.188 1 97.44 631 ALA A C 1
ATOM 5008 O O . ALA A 1 631 ? 7.633 36.656 11.922 1 97.44 631 ALA A O 1
ATOM 5009 N N . PHE A 1 632 ? 7.918 35.844 9.852 1 96.94 632 PHE A N 1
ATOM 5010 C CA . PHE A 1 632 ? 7.875 37.156 9.234 1 96.94 632 PHE A CA 1
ATOM 5011 C C . PHE A 1 632 ? 6.855 37.188 8.102 1 96.94 632 PHE A C 1
ATOM 5013 O O . PHE A 1 632 ? 6.898 38.062 7.254 1 96.94 632 PHE A O 1
ATOM 5020 N N . ASP A 1 633 ? 6.035 36.219 8.008 1 95.38 633 ASP A N 1
ATOM 5021 C CA . ASP A 1 633 ? 5.004 36.188 6.973 1 95.38 633 ASP A CA 1
ATOM 5022 C C . ASP A 1 633 ? 3.812 37.062 7.367 1 95.38 633 ASP A C 1
ATOM 5024 O O . ASP A 1 633 ? 3.951 38 8.172 1 95.38 633 ASP A O 1
ATOM 5028 N N . THR A 1 634 ? 2.648 36.812 6.734 1 93.56 634 THR A N 1
ATOM 5029 C CA . THR A 1 634 ? 1.482 37.656 6.914 1 93.56 634 THR A CA 1
ATOM 5030 C C . THR A 1 634 ? 0.979 37.594 8.352 1 93.56 634 THR A C 1
ATOM 5032 O O . THR A 1 634 ? 0.372 38.531 8.844 1 93.56 634 THR A O 1
ATOM 5035 N N . ARG A 1 635 ? 1.239 36.5 9 1 93.69 635 ARG A N 1
ATOM 5036 C CA . ARG A 1 635 ? 0.811 36.312 10.383 1 93.69 635 ARG A CA 1
ATOM 5037 C C . ARG A 1 635 ? 1.957 36.625 11.352 1 93.69 635 ARG A C 1
ATOM 5039 O O . ARG A 1 635 ? 1.831 37.469 12.234 1 93.69 635 ARG A O 1
ATOM 5046 N N . GLY A 1 636 ? 3.088 36.031 11.125 1 95.38 636 GLY A N 1
ATOM 5047 C CA . GLY A 1 636 ? 4.223 36.125 12.031 1 95.38 636 GLY A CA 1
ATOM 5048 C C . GLY A 1 636 ? 4.777 37.531 12.172 1 95.38 636 GLY A C 1
ATOM 5049 O O . GLY A 1 636 ? 5.305 37.875 13.227 1 95.38 636 GLY A O 1
ATOM 5050 N N . SER A 1 637 ? 4.594 38.344 11.219 1 95.94 637 SER A N 1
ATOM 5051 C CA . SER A 1 637 ? 5.137 39.688 11.219 1 95.94 637 SER A CA 1
ATOM 5052 C C . SER A 1 637 ? 4.395 40.594 12.203 1 95.94 637 SER A C 1
ATOM 5054 O O . SER A 1 637 ? 4.875 41.688 12.547 1 95.94 637 SER A O 1
ATOM 5056 N N . HIS A 1 638 ? 3.273 40.125 12.648 1 95.06 638 HIS A N 1
ATOM 5057 C CA . HIS A 1 638 ? 2.492 40.906 13.602 1 95.06 638 HIS A CA 1
ATOM 5058 C C . HIS A 1 638 ? 2.826 40.531 15.039 1 95.06 638 HIS A C 1
ATOM 5060 O O . HIS A 1 638 ? 2.377 41.188 15.977 1 95.06 638 HIS A O 1
ATOM 5066 N N . TYR A 1 639 ? 3.572 39.5 15.219 1 95.06 639 TYR A N 1
ATOM 5067 C CA . TYR A 1 639 ? 3.982 39.062 16.547 1 95.06 639 TYR A CA 1
ATOM 5068 C C . TYR A 1 639 ? 5.457 39.375 16.781 1 95.06 639 TYR A C 1
ATOM 5070 O O . TYR A 1 639 ? 6.301 39.125 15.93 1 95.06 639 TYR A O 1
ATOM 5078 N N . ASN A 1 640 ? 5.781 39.906 17.922 1 94.81 640 ASN A N 1
ATOM 5079 C CA . ASN A 1 640 ? 7.164 40.219 18.25 1 94.81 640 ASN A CA 1
ATOM 5080 C C . ASN A 1 640 ? 7.898 39.031 18.828 1 94.81 640 ASN A C 1
ATOM 5082 O O . ASN A 1 640 ? 7.379 37.906 18.812 1 94.81 640 ASN A O 1
ATOM 5086 N N . TYR A 1 641 ? 9.117 39.25 19.266 1 94.5 641 TYR A N 1
ATOM 5087 C CA . TYR A 1 641 ? 9.992 38.156 19.703 1 94.5 641 TYR A CA 1
ATOM 5088 C C . TYR A 1 641 ? 9.453 37.5 20.953 1 94.5 641 TYR A C 1
ATOM 5090 O O . TYR A 1 641 ? 9.859 36.375 21.297 1 94.5 641 TYR A O 1
ATOM 5098 N N . LYS A 1 642 ? 8.492 38.062 21.672 1 92.19 642 LYS A N 1
ATOM 5099 C CA . LYS A 1 642 ? 7.902 37.5 22.875 1 92.19 642 LYS A CA 1
ATOM 5100 C C . LYS A 1 642 ? 6.617 36.75 22.562 1 92.19 642 LYS A C 1
ATOM 5102 O O . LYS A 1 642 ? 5.969 36.188 23.453 1 92.19 642 LYS A O 1
ATOM 5107 N N . GLY A 1 643 ? 6.215 36.781 21.328 1 91.75 643 GLY A N 1
ATOM 5108 C CA . GLY A 1 643 ? 4.992 36.094 20.922 1 91.75 643 GLY A CA 1
ATOM 5109 C C . GLY A 1 643 ? 3.746 36.938 21.172 1 91.75 643 GLY A C 1
ATOM 5110 O O . GLY A 1 643 ? 2.65 36.406 21.312 1 91.75 643 GLY A O 1
ATOM 5111 N N . THR A 1 644 ? 3.914 38.188 21.234 1 92 644 THR A N 1
ATOM 5112 C CA . THR A 1 644 ? 2.793 39.094 21.484 1 92 644 THR A CA 1
ATOM 5113 C C . THR A 1 644 ? 2.402 39.844 20.219 1 92 644 THR A C 1
ATOM 5115 O O . THR A 1 644 ? 3.27 40.312 19.469 1 92 644 THR A O 1
ATOM 5118 N N . LEU A 1 645 ? 1.139 39.938 20.047 1 93 645 LEU A N 1
ATOM 5119 C CA . LEU A 1 645 ? 0.612 40.719 18.922 1 93 645 LEU A CA 1
ATOM 5120 C C . LEU A 1 645 ? 0.884 42.188 19.125 1 93 645 LEU A C 1
ATOM 5122 O O . LEU A 1 645 ? 0.326 42.812 20.016 1 93 645 LEU A O 1
ATOM 5126 N N . THR A 1 646 ? 1.784 42.656 18.391 1 90.94 646 THR A N 1
ATOM 5127 C CA . THR A 1 646 ? 2.221 44.031 18.469 1 90.94 646 THR A CA 1
ATOM 5128 C C . THR A 1 646 ? 2.729 44.531 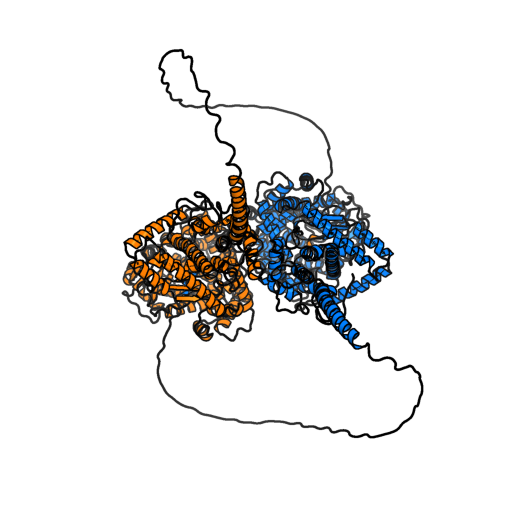17.109 1 90.94 646 THR A C 1
ATOM 5130 O O . THR A 1 646 ? 3.406 43.781 16.391 1 90.94 646 THR A O 1
ATOM 5133 N N . GLU A 1 647 ? 2.266 45.75 16.75 1 91.25 647 GLU A N 1
ATOM 5134 C CA . GLU A 1 647 ? 2.82 46.312 15.516 1 91.25 647 GLU A CA 1
ATOM 5135 C C . GLU A 1 647 ? 4.23 46.844 15.734 1 91.25 647 GLU A C 1
ATOM 5137 O O . GLU A 1 647 ? 4.41 47.969 16.172 1 91.25 647 GLU A O 1
ATOM 5142 N N . TRP A 1 648 ? 5.164 46.094 15.375 1 94.25 648 TRP A N 1
ATOM 5143 C CA . TRP A 1 648 ? 6.559 46.438 15.625 1 94.25 648 TRP A CA 1
ATOM 5144 C C . TRP A 1 648 ? 7.285 46.75 14.328 1 94.25 648 TRP A C 1
ATOM 5146 O O . TRP A 1 648 ? 8.453 47.156 14.344 1 94.25 648 TRP A O 1
ATOM 5156 N N . TRP A 1 649 ? 6.66 46.562 13.211 1 96.12 649 TRP A N 1
ATOM 5157 C CA . TRP A 1 649 ? 7.172 47.062 11.938 1 96.12 649 TRP A CA 1
ATOM 5158 C C . TRP A 1 649 ? 6.809 48.531 11.734 1 96.12 649 TRP A C 1
ATOM 5160 O O . TRP A 1 649 ? 5.703 48.969 12.078 1 96.12 649 TRP A O 1
ATOM 5170 N N . THR A 1 650 ? 7.719 49.312 11.102 1 96.81 650 THR A N 1
ATOM 5171 C CA . THR A 1 650 ? 7.371 50.656 10.742 1 96.81 650 THR A CA 1
ATOM 5172 C C . THR A 1 650 ? 6.297 50.688 9.656 1 96.81 650 THR A C 1
ATOM 5174 O O . THR A 1 650 ? 6.164 49.719 8.891 1 96.81 650 THR A O 1
ATOM 5177 N N . PRO A 1 651 ? 5.516 51.781 9.602 1 96.19 651 PRO A N 1
ATOM 5178 C CA . PRO A 1 651 ? 4.469 51.875 8.586 1 96.19 651 PRO A CA 1
ATOM 5179 C C . PRO A 1 651 ? 5.012 51.719 7.164 1 96.19 651 PRO A C 1
ATOM 5181 O O . PRO A 1 651 ? 4.359 51.125 6.305 1 96.19 651 PRO A O 1
ATOM 5184 N N . THR A 1 652 ? 6.18 52.25 6.922 1 96.56 652 THR A N 1
ATOM 5185 C CA . THR A 1 652 ? 6.785 52.156 5.598 1 96.56 652 THR A CA 1
ATOM 5186 C C . THR A 1 652 ? 7.141 50.719 5.27 1 96.56 652 THR A C 1
ATOM 5188 O O . THR A 1 652 ? 6.859 50.25 4.168 1 96.56 652 THR A O 1
ATOM 5191 N N . THR A 1 653 ? 7.797 50.094 6.227 1 97.38 653 THR A N 1
ATOM 5192 C CA . THR A 1 653 ? 8.148 48.688 6.039 1 97.38 653 THR A CA 1
ATOM 5193 C C . THR A 1 653 ? 6.895 47.844 5.82 1 97.38 653 THR A C 1
ATOM 5195 O O . THR A 1 653 ? 6.871 46.969 4.949 1 97.38 653 THR A O 1
ATOM 5198 N N . ARG A 1 654 ? 5.844 48.031 6.574 1 96.75 654 ARG A N 1
ATOM 5199 C CA . ARG A 1 654 ? 4.582 47.312 6.445 1 96.75 654 ARG A CA 1
ATOM 5200 C C . ARG A 1 654 ? 3.99 47.5 5.051 1 96.75 654 ARG A C 1
ATOM 5202 O O . ARG A 1 654 ? 3.568 46.531 4.422 1 96.75 654 ARG A O 1
ATOM 5209 N N . LYS A 1 655 ? 3.988 48.688 4.613 1 97 655 LYS A N 1
ATOM 5210 C CA . LYS A 1 655 ? 3.426 48.969 3.301 1 97 655 LYS A CA 1
ATOM 5211 C C . LYS A 1 655 ? 4.199 48.281 2.191 1 97 655 LYS A C 1
ATOM 5213 O O . LYS A 1 655 ? 3.602 47.719 1.275 1 97 655 LYS A O 1
ATOM 5218 N N . GLU A 1 656 ? 5.52 48.344 2.277 1 96.94 656 GLU A N 1
ATOM 5219 C CA . GLU A 1 656 ? 6.355 47.688 1.272 1 96.94 656 GLU A CA 1
ATOM 5220 C C . GLU A 1 656 ? 6.156 46.188 1.282 1 96.94 656 GLU A C 1
ATOM 5222 O O . GLU A 1 656 ? 6.078 45.562 0.224 1 96.94 656 GLU A O 1
ATOM 5227 N N . PHE A 1 657 ? 6.098 45.625 2.459 1 97.25 657 PHE A N 1
ATOM 5228 C CA . PHE A 1 657 ? 5.855 44.188 2.586 1 97.25 657 PHE A CA 1
ATOM 5229 C C . PHE A 1 657 ? 4.527 43.812 1.948 1 97.25 657 PHE A C 1
ATOM 5231 O O . PHE A 1 657 ? 4.441 42.812 1.223 1 97.25 657 PHE A O 1
ATOM 5238 N N . GLU A 1 658 ? 3.518 44.531 2.264 1 96.56 658 GLU A N 1
ATOM 5239 C CA . GLU A 1 658 ? 2.178 44.25 1.756 1 96.56 658 GLU A CA 1
ATOM 5240 C C . GLU A 1 658 ? 2.139 44.312 0.232 1 96.56 658 GLU A C 1
ATOM 5242 O O . GLU A 1 658 ? 1.423 43.562 -0.41 1 96.56 658 GLU A O 1
ATOM 5247 N N . GLU A 1 659 ? 2.873 45.219 -0.296 1 96.94 659 GLU A N 1
ATOM 5248 C CA . GLU A 1 659 ? 2.951 45.312 -1.751 1 96.94 659 GLU A CA 1
ATOM 5249 C C . GLU A 1 659 ? 3.604 44.062 -2.352 1 96.94 659 GLU A C 1
ATOM 5251 O O . GLU A 1 659 ? 3.119 43.531 -3.346 1 96.94 659 GLU A O 1
ATOM 5256 N N . LYS A 1 660 ? 4.676 43.688 -1.744 1 97.25 660 LYS A N 1
ATOM 5257 C CA . LYS A 1 660 ? 5.355 42.5 -2.221 1 97.25 660 LYS A CA 1
ATOM 5258 C C . LYS A 1 660 ? 4.484 41.25 -2.021 1 97.25 660 LYS A C 1
ATOM 5260 O O . LYS A 1 660 ? 4.473 40.375 -2.867 1 97.25 660 LYS A O 1
ATOM 5265 N N . ALA A 1 661 ? 3.82 41.188 -0.857 1 97.31 661 ALA A N 1
ATOM 5266 C CA . ALA A 1 661 ? 2.914 40.062 -0.568 1 97.31 661 ALA A CA 1
ATOM 5267 C C . ALA A 1 661 ? 1.766 40.031 -1.572 1 97.31 661 ALA A C 1
ATOM 5269 O O . ALA A 1 661 ? 1.326 38.938 -1.976 1 97.31 661 ALA A O 1
ATOM 5270 N N . SER A 1 662 ? 1.288 41.188 -1.947 1 97.5 662 SER A N 1
ATOM 5271 C CA . SER A 1 662 ? 0.192 41.25 -2.908 1 97.5 662 SER A CA 1
ATOM 5272 C C . SER A 1 662 ? 0.608 40.719 -4.27 1 97.5 662 SER A C 1
ATOM 5274 O O . SER A 1 662 ? -0.208 40.125 -4.984 1 97.5 662 SER A O 1
ATOM 5276 N N . CYS A 1 663 ? 1.826 40.969 -4.637 1 98 663 CYS A N 1
ATOM 5277 C CA . CYS A 1 663 ? 2.352 40.406 -5.863 1 98 663 CYS A CA 1
ATOM 5278 C C . CYS A 1 663 ? 2.225 38.875 -5.84 1 98 663 CYS A C 1
ATOM 5280 O O . CYS A 1 663 ? 1.761 38.281 -6.812 1 98 663 CYS A O 1
ATOM 5282 N N . MET A 1 664 ? 2.604 38.25 -4.766 1 97.88 664 MET A N 1
ATOM 5283 C CA . MET A 1 664 ? 2.564 36.812 -4.637 1 97.88 664 MET A CA 1
ATOM 5284 C C . MET A 1 664 ? 1.126 36.312 -4.586 1 97.88 664 MET A C 1
ATOM 5286 O O . MET A 1 664 ? 0.821 35.219 -5.105 1 97.88 664 MET A O 1
ATOM 5290 N N . GLU A 1 665 ? 0.261 37 -3.842 1 97.5 665 GLU A N 1
ATOM 5291 C CA . GLU A 1 665 ? -1.155 36.656 -3.791 1 97.5 665 GLU A CA 1
ATOM 5292 C C . GLU A 1 665 ? -1.754 36.562 -5.191 1 97.5 665 GLU A C 1
ATOM 5294 O O . GLU A 1 665 ? -2.459 35.625 -5.52 1 97.5 665 GLU A O 1
ATOM 5299 N N . ARG A 1 666 ? -1.411 37.531 -6.035 1 97.94 666 ARG A N 1
ATOM 5300 C CA . ARG A 1 666 ? -1.919 37.562 -7.402 1 97.94 666 ARG A CA 1
ATOM 5301 C C . ARG A 1 666 ? -1.294 36.469 -8.25 1 97.94 666 ARG A C 1
ATOM 5303 O O . ARG A 1 666 ? -1.973 35.844 -9.07 1 97.94 666 ARG A O 1
ATOM 5310 N N . GLN A 1 667 ? -0.032 36.281 -8.078 1 98 667 GLN A N 1
ATOM 5311 C CA . GLN A 1 667 ? 0.68 35.281 -8.844 1 98 667 GLN A CA 1
ATOM 5312 C C . GLN A 1 667 ? 0.078 33.875 -8.617 1 98 667 GLN A C 1
ATOM 5314 O O . GLN A 1 667 ? -0.268 33.188 -9.578 1 98 667 GLN A O 1
ATOM 5319 N N . TYR A 1 668 ? -0.021 33.469 -7.371 1 98.06 668 TYR A N 1
ATOM 5320 C CA . TYR A 1 668 ? -0.549 32.156 -7.059 1 98.06 668 TYR A CA 1
ATOM 5321 C C . TYR A 1 668 ? -2.035 32.062 -7.379 1 98.06 668 TYR A C 1
ATOM 5323 O O . TYR A 1 668 ? -2.531 31.016 -7.785 1 98.06 668 TYR A O 1
ATOM 5331 N N . GLY A 1 669 ? -2.721 33.188 -7.152 1 97.69 669 GLY A N 1
ATOM 5332 C CA . GLY A 1 669 ? -4.121 33.219 -7.543 1 97.69 669 GLY A CA 1
ATOM 5333 C C . GLY A 1 669 ? -4.336 32.969 -9.023 1 97.69 669 GLY A C 1
ATOM 5334 O O . GLY A 1 669 ? -5.414 32.531 -9.438 1 97.69 669 GLY A O 1
ATOM 5335 N N . ALA A 1 670 ? -3.338 33.219 -9.82 1 97.06 670 ALA A N 1
ATOM 5336 C CA . ALA A 1 670 ? -3.424 33.031 -11.266 1 97.06 670 ALA A CA 1
ATOM 5337 C C . ALA A 1 670 ? -3.107 31.609 -11.656 1 97.06 670 ALA A C 1
ATOM 5339 O O . ALA A 1 670 ? -3.406 31.172 -12.773 1 97.06 670 ALA A O 1
ATOM 5340 N N . TYR A 1 671 ? -2.49 30.875 -10.766 1 97.25 671 TYR A N 1
ATOM 5341 C CA . TYR A 1 671 ? -2.174 29.484 -11.062 1 97.25 671 TYR A CA 1
ATOM 5342 C C . TYR A 1 671 ? -3.436 28.641 -11.086 1 97.25 671 TYR A C 1
ATOM 5344 O O . TYR A 1 671 ? -4.355 28.859 -10.297 1 97.25 671 TYR A O 1
ATOM 5352 N N . GLU A 1 672 ? -3.455 27.719 -11.961 1 94.94 672 GLU A N 1
ATOM 5353 C CA . GLU A 1 672 ? -4.605 26.844 -12.125 1 94.94 672 GLU A CA 1
ATOM 5354 C C . GLU A 1 672 ? -4.168 25.406 -12.453 1 94.94 672 GLU A C 1
ATOM 5356 O O . GLU A 1 672 ? -3.096 25.203 -13.031 1 94.94 672 GLU A O 1
ATOM 5361 N N . GLU A 1 673 ? -4.871 24.469 -12.016 1 93.88 673 GLU A N 1
ATOM 5362 C CA . GLU A 1 673 ? -4.73 23.062 -12.367 1 93.88 673 GLU A CA 1
ATOM 5363 C C . GLU A 1 673 ? -6.09 22.391 -12.469 1 93.88 673 GLU A C 1
ATOM 5365 O O . GLU A 1 673 ? -6.902 22.453 -11.547 1 93.88 673 GLU A O 1
ATOM 5370 N N . GLN A 1 674 ? -6.395 21.766 -13.594 1 90.31 674 GLN A N 1
ATOM 5371 C CA . GLN A 1 674 ? -7.633 21.047 -13.883 1 90.31 674 GLN A CA 1
ATOM 5372 C C . GLN A 1 674 ? -8.844 21.953 -13.727 1 90.31 674 GLN A C 1
ATOM 5374 O O . GLN A 1 674 ? -9.859 21.562 -13.148 1 90.31 674 GLN A O 1
ATOM 5379 N N . GLY A 1 675 ? -8.672 23.156 -14 1 90.56 675 GLY A N 1
ATOM 5380 C CA . GLY A 1 675 ? -9.781 24.094 -14.023 1 90.56 675 GLY A CA 1
ATOM 5381 C C . GLY A 1 675 ? -9.992 24.797 -12.695 1 90.56 675 GLY A C 1
ATOM 5382 O O . GLY A 1 675 ? -10.844 25.688 -12.578 1 90.56 675 GLY A O 1
ATOM 5383 N N . TRP A 1 676 ? -9.18 24.469 -11.68 1 92.31 676 TRP A N 1
ATOM 5384 C CA . TRP A 1 676 ? -9.312 25.094 -10.367 1 92.31 676 TRP A CA 1
ATOM 5385 C C . TRP A 1 676 ? -8.172 26.062 -10.102 1 92.31 676 TRP A C 1
ATOM 5387 O O . TRP A 1 676 ? -7.016 25.781 -10.422 1 92.31 676 TRP A O 1
ATOM 5397 N N . HIS A 1 677 ? -8.508 27.188 -9.516 1 95.31 677 HIS A N 1
ATOM 5398 C CA . HIS A 1 677 ? -7.512 28.203 -9.203 1 95.31 677 HIS A CA 1
ATOM 5399 C C . HIS A 1 677 ? -7.125 28.156 -7.727 1 95.31 677 HIS A C 1
ATOM 5401 O O . HIS A 1 677 ? -7.977 27.906 -6.863 1 95.31 677 HIS A O 1
ATOM 5407 N N . VAL A 1 678 ? -5.891 28.438 -7.469 1 96.81 678 VAL A N 1
ATOM 5408 C CA . VAL A 1 678 ? -5.426 28.594 -6.094 1 96.81 678 VAL A CA 1
ATOM 5409 C C . VAL A 1 678 ? -6.059 29.828 -5.461 1 96.81 678 VAL A C 1
ATOM 5411 O O . VAL A 1 678 ? -6.227 30.859 -6.125 1 96.81 678 VAL A O 1
ATOM 5414 N N . ASP A 1 679 ? -6.488 29.672 -4.23 1 94.5 679 ASP A N 1
ATOM 5415 C CA . ASP A 1 679 ? -6.855 30.859 -3.455 1 94.5 679 ASP A CA 1
ATOM 5416 C C . ASP A 1 679 ? -5.613 31.578 -2.926 1 94.5 679 ASP A C 1
ATOM 5418 O O . ASP A 1 679 ? -5.102 31.219 -1.86 1 94.5 679 ASP A O 1
ATOM 5422 N N . GLY A 1 680 ? -5.23 32.625 -3.67 1 95.75 680 GLY A N 1
ATOM 5423 C CA . GLY A 1 680 ? -3.986 33.281 -3.361 1 95.75 680 GLY A CA 1
ATOM 5424 C C . GLY A 1 680 ? -3.969 33.906 -1.971 1 95.75 680 GLY A C 1
ATOM 5425 O O . GLY A 1 680 ? -2.904 34.062 -1.369 1 95.75 680 GLY A O 1
ATOM 5426 N N . HIS A 1 681 ? -5.133 34.25 -1.495 1 93.75 681 HIS A N 1
ATOM 5427 C CA . HIS A 1 681 ? -5.23 34.875 -0.17 1 93.75 681 HIS A CA 1
ATOM 5428 C C . HIS A 1 681 ? -5.086 33.812 0.925 1 93.75 681 HIS A C 1
ATOM 5430 O O . HIS A 1 681 ? -4.293 33.969 1.854 1 93.75 681 HIS A O 1
ATOM 5436 N N . ARG A 1 682 ? -5.746 32.719 0.826 1 92.94 682 ARG A N 1
ATOM 5437 C CA . ARG A 1 682 ? -5.707 31.672 1.829 1 92.94 682 ARG A CA 1
ATOM 5438 C C . ARG A 1 682 ? -4.32 31.031 1.904 1 92.94 682 ARG A C 1
ATOM 5440 O O . ARG A 1 682 ? -3.836 30.719 2.992 1 92.94 682 ARG A O 1
ATOM 5447 N N . THR A 1 683 ? -3.66 30.906 0.706 1 96.38 683 THR A N 1
ATOM 5448 C CA . THR A 1 683 ? -2.402 30.172 0.663 1 96.38 683 THR A CA 1
ATOM 5449 C C . THR A 1 683 ? -1.215 31.125 0.798 1 96.38 683 THR A C 1
ATOM 5451 O O . THR A 1 683 ? -0.061 30.688 0.731 1 96.38 683 THR A O 1
ATOM 5454 N N . LEU A 1 684 ? -1.42 32.406 0.986 1 96.69 684 LEU A N 1
ATOM 5455 C CA . LEU A 1 684 ? -0.39 33.438 0.888 1 96.69 684 LEU A CA 1
ATOM 5456 C C . LEU A 1 684 ? 0.724 33.188 1.899 1 96.69 684 LEU A C 1
ATOM 5458 O O . LEU A 1 684 ? 1.906 33.219 1.551 1 96.69 684 LEU A O 1
ATOM 5462 N N . GLY A 1 685 ? 0.344 32.969 3.219 1 95.88 685 GLY A N 1
ATOM 5463 C CA . GLY A 1 685 ? 1.356 32.719 4.23 1 95.88 685 GLY A CA 1
ATOM 5464 C C . GLY A 1 685 ? 2.279 31.562 3.877 1 95.88 685 GLY A C 1
ATOM 5465 O O . GLY A 1 685 ? 3.5 31.672 4.023 1 95.88 685 GLY A O 1
ATOM 5466 N N . GLU A 1 686 ? 1.728 30.469 3.348 1 97 686 GLU A N 1
ATOM 5467 C CA . GLU A 1 686 ? 2.484 29.281 2.977 1 97 686 GLU A CA 1
ATOM 5468 C C . GLU A 1 686 ? 3.354 29.531 1.75 1 97 686 GLU A C 1
ATOM 5470 O O . GLU A 1 686 ? 4.48 29.031 1.665 1 97 686 GLU A O 1
ATOM 5475 N N . ASN A 1 687 ? 2.824 30.328 0.831 1 98.25 687 ASN A N 1
ATOM 5476 C CA . ASN A 1 687 ? 3.582 30.656 -0.372 1 98.25 687 ASN A CA 1
ATOM 5477 C C . ASN A 1 687 ? 4.801 31.516 -0.05 1 98.25 687 ASN A C 1
ATOM 5479 O O . ASN A 1 687 ? 5.871 31.328 -0.622 1 98.25 687 ASN A O 1
ATOM 5483 N N . ILE A 1 688 ? 4.59 32.469 0.834 1 98.19 688 ILE A N 1
ATOM 5484 C CA . ILE A 1 688 ? 5.691 33.312 1.282 1 98.19 688 ILE A CA 1
ATOM 5485 C C . ILE A 1 688 ? 6.77 32.438 1.939 1 98.19 688 ILE A C 1
ATOM 5487 O O . ILE A 1 688 ? 7.961 32.625 1.659 1 98.19 688 ILE A O 1
ATOM 5491 N N . ALA A 1 689 ? 6.336 31.531 2.752 1 98.19 689 ALA A N 1
ATOM 5492 C CA . ALA A 1 689 ? 7.254 30.656 3.479 1 98.19 689 ALA A CA 1
ATOM 5493 C C . ALA A 1 689 ? 8 29.734 2.523 1 98.19 689 ALA A C 1
ATOM 5495 O O . ALA A 1 689 ? 9.195 29.484 2.697 1 98.19 689 ALA A O 1
ATOM 5496 N N . ASP A 1 690 ? 7.332 29.203 1.512 1 98.19 690 ASP A N 1
ATOM 5497 C CA . ASP A 1 690 ? 7.969 28.328 0.533 1 98.19 690 ASP A CA 1
ATOM 5498 C C . ASP A 1 690 ? 9.062 29.062 -0.234 1 98.19 690 ASP A C 1
ATOM 5500 O O . ASP A 1 690 ? 10.164 28.547 -0.407 1 98.19 690 ASP A O 1
ATOM 5504 N N . ASN A 1 691 ? 8.734 30.25 -0.732 1 98.44 691 ASN A N 1
ATOM 5505 C CA . ASN A 1 691 ? 9.68 31.031 -1.514 1 98.44 691 ASN A CA 1
ATOM 5506 C C . ASN A 1 691 ? 10.883 31.469 -0.676 1 98.44 691 ASN A C 1
ATOM 5508 O O . ASN A 1 691 ? 12.031 31.312 -1.106 1 98.44 691 ASN A O 1
ATOM 5512 N N . GLY A 1 692 ? 10.586 32 0.481 1 98.12 692 GLY A N 1
ATOM 5513 C CA . GLY A 1 692 ? 11.664 32.438 1.362 1 98.12 692 GLY A CA 1
ATOM 5514 C C . GLY A 1 692 ? 12.516 31.281 1.86 1 98.12 692 GLY A C 1
ATOM 5515 O O . GLY A 1 692 ? 13.742 31.406 1.949 1 98.12 692 GLY A O 1
ATOM 5516 N N . GLY A 1 693 ? 11.844 30.156 2.271 1 98.31 693 GLY A N 1
ATOM 5517 C CA . GLY A 1 693 ? 12.562 29 2.756 1 98.31 693 GLY A CA 1
ATOM 5518 C C . GLY A 1 693 ? 13.523 28.422 1.735 1 98.31 693 GLY A C 1
ATOM 5519 O O . GLY A 1 693 ? 14.648 28.031 2.076 1 98.31 693 GLY A O 1
ATOM 5520 N N . LEU A 1 694 ? 13.062 28.328 0.464 1 98.5 694 LEU A N 1
ATOM 5521 C CA . LEU A 1 694 ? 13.914 27.859 -0.618 1 98.5 694 LEU A CA 1
ATOM 5522 C C . LEU A 1 694 ? 15.156 28.734 -0.761 1 98.5 694 LEU A C 1
ATOM 5524 O O . LEU A 1 694 ? 16.266 28.219 -0.88 1 98.5 694 LEU A O 1
ATOM 5528 N N . HIS A 1 695 ? 15.008 30.047 -0.739 1 98 695 HIS A N 1
ATOM 5529 C CA . HIS A 1 695 ? 16.109 31 -0.885 1 98 695 HIS A CA 1
ATOM 5530 C C . HIS A 1 695 ? 17.109 30.859 0.253 1 98 695 HIS A C 1
ATOM 5532 O O . HIS A 1 695 ? 18.312 30.75 0.012 1 98 695 HIS A O 1
ATOM 5538 N N . VAL A 1 696 ? 16.594 30.828 1.458 1 98.44 696 VAL A N 1
ATOM 5539 C CA . VAL A 1 696 ? 17.438 30.797 2.645 1 98.44 696 VAL A CA 1
ATOM 5540 C C . VAL A 1 696 ? 18.219 29.484 2.67 1 98.44 696 VAL A C 1
ATOM 5542 O O . VAL A 1 696 ? 19.438 29.484 2.93 1 98.44 696 VAL A O 1
ATOM 5545 N N . ALA A 1 697 ? 17.547 28.375 2.406 1 98.81 697 ALA A N 1
ATOM 5546 C CA . ALA A 1 697 ? 18.203 27.062 2.447 1 98.81 697 ALA A CA 1
ATOM 5547 C C . ALA A 1 697 ? 19.281 26.953 1.379 1 98.81 697 ALA A C 1
ATOM 5549 O O . ALA A 1 697 ? 20.359 26.406 1.629 1 98.81 697 ALA A O 1
ATOM 5550 N N . PHE A 1 698 ? 19.016 27.453 0.167 1 98.69 698 PHE A N 1
ATOM 5551 C CA . PHE A 1 698 ? 20 27.391 -0.904 1 98.69 698 PHE A CA 1
ATOM 5552 C C . PHE A 1 698 ? 21.219 28.234 -0.558 1 98.69 698 PHE A C 1
ATOM 5554 O O . PHE A 1 698 ? 22.359 27.781 -0.74 1 98.69 698 PHE A O 1
ATOM 5561 N N . GLN A 1 699 ? 21.016 29.453 -0.049 1 98.19 699 GLN A N 1
ATOM 5562 C CA . GLN A 1 699 ? 22.125 30.312 0.335 1 98.19 699 GLN A CA 1
ATOM 5563 C C . GLN A 1 699 ? 22.938 29.703 1.477 1 98.19 699 GLN A C 1
ATOM 5565 O O . GLN A 1 699 ? 24.156 29.875 1.545 1 98.19 699 GLN A O 1
ATOM 5570 N N . ALA A 1 700 ? 22.203 29.078 2.367 1 98.62 700 ALA A N 1
ATOM 5571 C CA . ALA A 1 700 ? 22.891 28.406 3.461 1 98.62 700 ALA A CA 1
ATOM 5572 C C . ALA A 1 700 ? 23.812 27.297 2.936 1 98.62 700 ALA A C 1
ATOM 5574 O O . ALA A 1 700 ? 24.922 27.109 3.441 1 98.62 700 ALA A O 1
ATOM 5575 N N . TYR A 1 701 ? 23.344 26.547 1.965 1 98.44 701 TYR A N 1
ATOM 5576 C CA . TYR A 1 701 ? 24.188 25.531 1.352 1 98.44 701 TYR A CA 1
ATOM 5577 C C . TYR A 1 701 ? 25.375 26.156 0.651 1 98.44 701 TYR A C 1
ATOM 5579 O O . TYR A 1 701 ? 26.5 25.641 0.746 1 98.44 701 TYR A O 1
ATOM 5587 N N . GLU A 1 702 ? 25.172 27.25 -0.021 1 97.94 702 GLU A N 1
ATOM 5588 C CA . GLU A 1 702 ? 26.281 27.969 -0.675 1 97.94 702 GLU A CA 1
ATOM 5589 C C . GLU A 1 702 ? 27.328 28.422 0.337 1 97.94 702 GLU A C 1
ATOM 5591 O O . GLU A 1 702 ? 28.531 28.344 0.069 1 97.94 702 GLU A O 1
ATOM 5596 N N . ASN A 1 703 ? 26.844 28.906 1.416 1 97.38 703 ASN A N 1
ATOM 5597 C CA . ASN A 1 703 ? 27.766 29.297 2.482 1 97.38 703 ASN A CA 1
ATOM 5598 C C . ASN A 1 703 ? 28.562 28.094 2.984 1 97.38 703 ASN A C 1
ATOM 5600 O O . ASN A 1 703 ? 29.75 28.234 3.279 1 97.38 703 ASN A O 1
ATOM 5604 N N . TYR A 1 704 ? 27.828 27 3.145 1 96.75 704 TYR A N 1
ATOM 5605 C CA . TYR A 1 704 ? 28.516 25.781 3.547 1 96.75 704 TYR A CA 1
ATOM 5606 C C . TYR A 1 704 ? 29.625 25.422 2.562 1 96.75 704 TYR A C 1
ATOM 5608 O O . TYR A 1 704 ? 30.75 25.109 2.969 1 96.75 704 TYR A O 1
ATOM 5616 N N . VAL A 1 705 ? 29.344 25.453 1.285 1 97.12 705 VAL A N 1
ATOM 5617 C CA . VAL A 1 705 ? 30.312 25.141 0.243 1 97.12 705 VAL A CA 1
ATOM 5618 C C . VAL A 1 705 ? 31.469 26.141 0.297 1 97.12 705 VAL A C 1
ATOM 5620 O O . VAL A 1 705 ? 32.625 25.766 0.081 1 97.12 705 VAL A O 1
ATOM 5623 N N . GLY A 1 706 ? 31.141 27.406 0.54 1 96.5 706 GLY A N 1
ATOM 5624 C CA . GLY A 1 706 ? 32.156 28.422 0.681 1 96.5 706 GLY A CA 1
ATOM 5625 C C . GLY A 1 706 ? 33.125 28.141 1.817 1 96.5 706 GLY A C 1
ATOM 5626 O O . GLY A 1 706 ? 34.312 28.391 1.7 1 96.5 706 GLY A O 1
ATOM 5627 N N . LYS A 1 707 ? 32.625 27.594 2.773 1 95.81 707 LYS A N 1
ATOM 5628 C CA . LYS A 1 707 ? 33.438 27.375 3.975 1 95.81 707 LYS A CA 1
ATOM 5629 C C . LYS A 1 707 ? 34.188 26.031 3.906 1 95.81 707 LYS A C 1
ATOM 5631 O O . LYS A 1 707 ? 35.312 25.922 4.359 1 95.81 707 LYS A O 1
ATOM 5636 N N . TYR A 1 708 ? 33.531 25 3.387 1 95.06 708 TYR A N 1
ATOM 5637 C CA . TYR A 1 708 ? 34.062 23.656 3.529 1 95.06 708 TYR A CA 1
ATOM 5638 C C . TYR A 1 708 ? 34.438 23.078 2.176 1 95.06 708 TYR A C 1
ATOM 5640 O O . TYR A 1 708 ? 35.062 22 2.102 1 95.06 708 TYR A O 1
ATOM 5648 N N . GLY A 1 709 ? 34.156 23.719 1.096 1 94.94 709 GLY A N 1
ATOM 5649 C CA . GLY A 1 709 ? 34.469 23.234 -0.241 1 94.94 709 GLY A CA 1
ATOM 5650 C C . GLY A 1 709 ? 33.375 22.391 -0.854 1 94.94 709 GLY A C 1
ATOM 5651 O O . GLY A 1 709 ? 32.406 22.031 -0.173 1 94.94 709 GLY A O 1
ATOM 5652 N N . GLU A 1 710 ? 33.531 22.094 -2.117 1 95.44 710 GLU A N 1
ATOM 5653 C CA . GLU A 1 710 ? 32.562 21.312 -2.844 1 95.44 710 GLU A CA 1
ATOM 5654 C C . GLU A 1 710 ? 32.5 19.875 -2.309 1 95.44 710 GLU A C 1
ATOM 5656 O O . GLU A 1 710 ? 33.531 19.297 -1.946 1 95.44 710 GLU A O 1
ATOM 5661 N N . GLU A 1 711 ? 31.312 19.312 -2.32 1 95.62 711 GLU A N 1
ATOM 5662 C CA . GLU A 1 711 ? 31.094 17.938 -1.878 1 95.62 711 GLU A CA 1
ATOM 5663 C C . GLU A 1 711 ? 31.203 16.953 -3.047 1 95.62 711 GLU A C 1
ATOM 5665 O O . GLU A 1 711 ? 31.234 17.375 -4.207 1 95.62 711 GLU A O 1
ATOM 5670 N N . GLU A 1 712 ? 31.297 15.648 -2.627 1 94.81 712 GLU A N 1
ATOM 5671 C CA . GLU A 1 712 ? 31.203 14.602 -3.635 1 94.81 712 GLU A CA 1
ATOM 5672 C C . GLU A 1 712 ? 29.859 14.648 -4.352 1 94.81 712 GLU A C 1
ATOM 5674 O O . GLU A 1 712 ? 28.922 15.32 -3.896 1 94.81 712 GLU A O 1
ATOM 5679 N N . VAL A 1 713 ? 29.891 13.945 -5.48 1 94.5 713 VAL A N 1
ATOM 5680 C CA . VAL A 1 713 ? 28.656 13.93 -6.258 1 94.5 713 VAL A CA 1
ATOM 5681 C C . VAL A 1 713 ? 27.969 12.57 -6.117 1 94.5 713 VAL A C 1
ATOM 5683 O O . VAL A 1 713 ? 28.625 11.57 -5.816 1 94.5 713 VAL A O 1
ATOM 5686 N N . LEU A 1 714 ? 26.641 12.547 -6.273 1 94.38 714 LEU A N 1
ATOM 5687 C CA . LEU A 1 714 ? 25.906 11.289 -6.238 1 94.38 714 LEU A CA 1
ATOM 5688 C C . LEU A 1 714 ? 26.219 10.445 -7.469 1 94.38 714 LEU A C 1
ATOM 5690 O O . LEU A 1 714 ? 26.484 10.984 -8.547 1 94.38 714 LEU A O 1
ATOM 5694 N N . PRO A 1 715 ? 26.156 9.172 -7.352 1 92.44 715 PRO A N 1
ATOM 5695 C CA . PRO A 1 715 ? 26.469 8.305 -8.492 1 92.44 715 PRO A CA 1
ATOM 5696 C C . PRO A 1 715 ? 25.328 8.242 -9.516 1 92.44 715 PRO A C 1
ATOM 5698 O O . PRO A 1 715 ? 24.188 8.586 -9.195 1 92.44 715 PRO A O 1
ATOM 5701 N N . ALA A 1 716 ? 25.656 7.863 -10.766 1 90.5 716 ALA A N 1
ATOM 5702 C CA . ALA A 1 716 ? 24.75 7.441 -11.828 1 90.5 716 ALA A CA 1
ATOM 5703 C C . ALA A 1 716 ? 24.062 8.641 -12.477 1 90.5 716 ALA A C 1
ATOM 5705 O O . ALA A 1 716 ? 23.125 8.484 -13.266 1 90.5 716 ALA A O 1
ATOM 5706 N N . MET A 1 717 ? 24.422 9.758 -12.094 1 87.56 717 MET A N 1
ATOM 5707 C CA . MET A 1 717 ? 23.766 10.922 -12.688 1 87.56 717 MET A CA 1
ATOM 5708 C C . MET A 1 717 ? 24.75 12.039 -12.961 1 87.56 717 MET A C 1
ATOM 5710 O O . MET A 1 717 ? 25.828 12.086 -12.344 1 87.56 717 MET A O 1
ATOM 5714 N N . ASN A 1 718 ? 24.344 12.789 -13.938 1 89.44 718 ASN A N 1
ATOM 5715 C CA . ASN A 1 718 ? 25.188 13.914 -14.344 1 89.44 718 ASN A CA 1
ATOM 5716 C C . ASN A 1 718 ? 24.578 15.25 -13.922 1 89.44 718 ASN A C 1
ATOM 5718 O O . ASN A 1 718 ? 24.281 16.094 -14.758 1 89.44 718 ASN A O 1
ATOM 5722 N N . PHE A 1 719 ? 24.359 15.477 -12.68 1 95.81 719 PHE A N 1
ATOM 5723 C CA . PHE A 1 719 ? 23.875 16.719 -12.102 1 95.81 719 PHE A CA 1
ATOM 5724 C C . PHE A 1 719 ? 24.906 17.312 -11.148 1 95.81 719 PHE A C 1
ATOM 5726 O O . PHE A 1 719 ? 25.609 16.578 -10.453 1 95.81 719 PHE A O 1
ATOM 5733 N N . THR A 1 720 ? 24.953 18.594 -11.156 1 96.31 720 THR A N 1
ATOM 5734 C CA . THR A 1 720 ? 25.688 19.25 -10.086 1 96.31 720 THR A CA 1
ATOM 5735 C C . THR A 1 720 ? 24.922 19.156 -8.766 1 96.31 720 THR A C 1
ATOM 5737 O O . THR A 1 720 ? 23.719 18.906 -8.758 1 96.31 720 THR A O 1
ATOM 5740 N N . ASN A 1 721 ? 25.641 19.359 -7.68 1 97.62 721 ASN A N 1
ATOM 5741 C CA . ASN A 1 721 ? 24.984 19.359 -6.375 1 97.62 721 ASN A CA 1
ATOM 5742 C C . ASN A 1 721 ? 23.922 20.453 -6.273 1 97.62 721 ASN A C 1
ATOM 5744 O O . ASN A 1 721 ? 22.906 20.281 -5.602 1 97.62 721 ASN A O 1
ATOM 5748 N N . ARG A 1 722 ? 24.125 21.594 -6.953 1 98.31 722 ARG A N 1
ATOM 5749 C CA . ARG A 1 722 ? 23.156 22.703 -6.961 1 98.31 722 ARG A CA 1
ATOM 5750 C C . ARG A 1 722 ? 21.906 22.312 -7.727 1 98.31 722 ARG A C 1
ATOM 5752 O O . ARG A 1 722 ? 20.781 22.641 -7.312 1 98.31 722 ARG A O 1
ATOM 5759 N N . GLN A 1 723 ? 22.031 21.641 -8.844 1 98.31 723 GLN A N 1
ATOM 5760 C CA . GLN A 1 723 ? 20.875 21.109 -9.562 1 98.31 723 GLN A CA 1
ATOM 5761 C C . GLN A 1 723 ? 20.125 20.094 -8.719 1 98.31 723 GLN A C 1
ATOM 5763 O O . GLN A 1 723 ? 18.891 20.141 -8.648 1 98.31 723 GLN A O 1
ATOM 5768 N N . LEU A 1 724 ? 20.906 19.219 -8.102 1 98.31 724 LEU A N 1
ATOM 5769 C CA . LEU A 1 724 ? 20.297 18.188 -7.266 1 98.31 724 LEU A CA 1
ATOM 5770 C C . LEU A 1 724 ? 19.578 18.797 -6.074 1 98.31 724 LEU A C 1
ATOM 5772 O O . LEU A 1 724 ? 18.562 18.281 -5.625 1 98.31 724 LEU A O 1
ATOM 5776 N N . PHE A 1 725 ? 20.062 19.922 -5.57 1 98.69 725 PHE A N 1
ATOM 5777 C CA . PHE A 1 725 ? 19.391 20.656 -4.5 1 98.69 725 PHE A CA 1
ATOM 5778 C C . PHE A 1 725 ? 17.953 20.969 -4.891 1 98.69 725 PHE A C 1
ATOM 5780 O O . PHE A 1 725 ? 17.016 20.672 -4.141 1 98.69 725 PHE A O 1
ATOM 5787 N N . PHE A 1 726 ? 17.75 21.484 -6.07 1 98.88 726 PHE A N 1
ATOM 5788 C CA . PHE A 1 726 ? 16.422 21.875 -6.516 1 98.88 726 PHE A CA 1
ATOM 5789 C C . PHE A 1 726 ? 15.562 20.656 -6.809 1 98.88 726 PHE A C 1
ATOM 5791 O O . PHE A 1 726 ? 14.352 20.688 -6.578 1 98.88 726 PHE A O 1
ATOM 5798 N N . ILE A 1 727 ? 16.156 19.609 -7.336 1 98.69 727 ILE A N 1
ATOM 5799 C CA . ILE A 1 727 ? 15.438 18.375 -7.613 1 98.69 727 ILE A CA 1
ATOM 5800 C C . ILE A 1 727 ? 14.938 17.75 -6.309 1 98.69 727 ILE A C 1
ATOM 5802 O O . ILE A 1 727 ? 13.773 17.375 -6.195 1 98.69 727 ILE A O 1
ATOM 5806 N N . ILE A 1 728 ? 15.828 17.672 -5.332 1 98.5 728 ILE A N 1
ATOM 5807 C CA . ILE A 1 728 ? 15.484 17.078 -4.051 1 98.5 728 ILE A CA 1
ATOM 5808 C C . ILE A 1 728 ? 14.453 17.938 -3.33 1 98.5 728 ILE A C 1
ATOM 5810 O O . ILE A 1 728 ? 13.539 17.422 -2.691 1 98.5 728 ILE A O 1
ATOM 5814 N N . TYR A 1 729 ? 14.57 19.25 -3.436 1 98.44 729 TYR A N 1
ATOM 5815 C CA . TYR A 1 729 ? 13.539 20.141 -2.904 1 98.44 729 TYR A CA 1
ATOM 5816 C C . TYR A 1 729 ? 12.172 19.781 -3.467 1 98.44 729 TYR A C 1
ATOM 5818 O O . TYR A 1 729 ? 11.211 19.609 -2.713 1 98.44 729 TYR A O 1
ATOM 5826 N N . ALA A 1 730 ? 12.086 19.688 -4.773 1 98.75 730 ALA A N 1
ATOM 5827 C CA . ALA A 1 730 ? 10.82 19.359 -5.422 1 98.75 730 ALA A CA 1
ATOM 5828 C C . ALA A 1 730 ? 10.305 18 -4.965 1 98.75 730 ALA A C 1
ATOM 5830 O O . ALA A 1 730 ? 9.109 17.844 -4.684 1 98.75 730 ALA A O 1
ATOM 5831 N N . GLN A 1 731 ? 11.18 17.047 -4.859 1 98 731 GLN A N 1
ATOM 5832 C CA . GLN A 1 731 ? 10.797 15.664 -4.566 1 98 731 GLN A CA 1
ATOM 5833 C C . GLN A 1 731 ? 10.32 15.523 -3.123 1 98 731 GLN A C 1
ATOM 5835 O O . GLN A 1 731 ? 9.688 14.531 -2.77 1 98 731 GLN A O 1
ATOM 5840 N N . THR A 1 732 ? 10.625 16.5 -2.273 1 96.94 732 THR A N 1
ATOM 5841 C CA . THR A 1 732 ? 10.086 16.516 -0.92 1 96.94 732 THR A CA 1
ATOM 5842 C C . THR A 1 732 ? 8.57 16.703 -0.947 1 96.94 732 THR A C 1
ATOM 5844 O O . THR A 1 732 ? 7.883 16.359 0.018 1 96.94 732 THR A O 1
ATOM 5847 N N . TRP A 1 733 ? 8.078 17.141 -2.111 1 96.88 733 TRP A N 1
ATOM 5848 C CA . TRP A 1 733 ? 6.652 17.453 -2.188 1 96.88 733 TRP A CA 1
ATOM 5849 C C . TRP A 1 733 ? 5.961 16.625 -3.258 1 96.88 733 TRP A C 1
ATOM 5851 O O . TRP A 1 733 ? 4.836 16.922 -3.664 1 96.88 733 TRP A O 1
ATOM 5861 N N . CYS A 1 734 ? 6.637 15.586 -3.826 1 97.25 734 CYS A N 1
ATOM 5862 C CA . CYS A 1 734 ? 5.98 14.711 -4.793 1 97.25 734 CYS A CA 1
ATOM 5863 C C . CYS A 1 734 ? 4.727 14.078 -4.191 1 97.25 734 CYS A C 1
ATOM 5865 O O . CYS A 1 734 ? 4.691 13.773 -2.998 1 97.25 734 CYS A O 1
ATOM 5867 N N . SER A 1 735 ? 3.693 13.945 -5.012 1 95.62 735 SER A N 1
ATOM 5868 C CA . SER A 1 735 ? 2.455 13.352 -4.508 1 95.62 735 SER A CA 1
ATOM 5869 C C . SER A 1 735 ? 1.598 12.812 -5.648 1 95.62 735 SER A C 1
ATOM 5871 O O . SER A 1 735 ? 1.788 13.188 -6.809 1 95.62 735 SER A O 1
ATOM 5873 N N . VAL A 1 736 ? 0.788 11.914 -5.332 1 92.12 736 VAL A N 1
ATOM 5874 C CA . VAL A 1 736 ? -0.302 11.453 -6.184 1 92.12 736 VAL A CA 1
ATOM 5875 C C . VAL A 1 736 ? -1.635 11.633 -5.457 1 92.12 736 VAL A C 1
ATOM 5877 O O . VAL A 1 736 ? -1.707 11.484 -4.234 1 92.12 736 VAL A O 1
ATOM 5880 N N . GLN A 1 737 ? -2.609 12.055 -6.152 1 92.5 737 GLN A N 1
ATOM 5881 C CA . GLN A 1 737 ? -3.934 12.266 -5.574 1 92.5 737 GLN A CA 1
ATOM 5882 C C . GLN A 1 737 ? -5.031 11.93 -6.582 1 92.5 737 GLN A C 1
ATOM 5884 O O . GLN A 1 737 ? -4.797 11.953 -7.793 1 92.5 737 GLN A O 1
ATOM 5889 N N . THR A 1 738 ? -6.23 11.578 -6.082 1 89.19 738 THR A N 1
ATOM 5890 C CA . THR A 1 738 ? -7.398 11.445 -6.945 1 89.19 738 THR A CA 1
ATOM 5891 C C . THR A 1 738 ? -7.855 12.82 -7.441 1 89.19 738 THR A C 1
ATOM 5893 O O . THR A 1 738 ? -7.535 13.844 -6.832 1 89.19 738 THR A O 1
ATOM 5896 N N . PRO A 1 739 ? -8.523 12.82 -8.5 1 88.25 739 PRO A N 1
ATOM 5897 C CA . PRO A 1 739 ? -9.039 14.109 -8.984 1 88.25 739 PRO A CA 1
ATOM 5898 C C . PRO A 1 739 ? -9.938 14.805 -7.973 1 88.25 739 PRO A C 1
ATOM 5900 O O . PRO A 1 739 ? -9.867 16.031 -7.812 1 88.25 739 PRO A O 1
ATOM 5903 N N . GLN A 1 740 ? -10.781 14.047 -7.242 1 88.81 740 GLN A N 1
ATOM 5904 C CA . GLN A 1 740 ? -11.68 14.617 -6.242 1 88.81 740 GLN A CA 1
ATOM 5905 C C . GLN A 1 740 ? -10.906 15.219 -5.078 1 88.81 740 GLN A C 1
ATOM 5907 O O . GLN A 1 740 ? -11.242 16.297 -4.586 1 88.81 740 GLN A O 1
ATOM 5912 N N . ALA A 1 741 ? -9.859 14.508 -4.723 1 91.75 741 ALA A N 1
ATOM 5913 C CA . ALA A 1 741 ? -9.039 15 -3.623 1 91.75 741 ALA A CA 1
ATOM 5914 C C . ALA A 1 741 ? -8.32 16.297 -4.008 1 91.75 741 ALA A C 1
ATOM 5916 O O . ALA A 1 741 ? -8.156 17.188 -3.18 1 91.75 741 ALA A O 1
ATOM 5917 N N . LEU A 1 742 ? -7.855 16.359 -5.242 1 92.94 742 LEU A N 1
ATOM 5918 C CA . LEU A 1 742 ? -7.227 17.578 -5.734 1 92.94 742 LEU A CA 1
ATOM 5919 C C . LEU A 1 742 ? -8.211 18.75 -5.707 1 92.94 742 LEU A C 1
ATOM 5921 O O . LEU A 1 742 ? -7.871 19.828 -5.242 1 92.94 742 LEU A O 1
ATOM 5925 N N . GLU A 1 743 ? -9.391 18.516 -6.148 1 89.56 743 GLU A N 1
ATOM 5926 C CA . GLU A 1 743 ? -10.43 19.531 -6.137 1 89.56 743 GLU A CA 1
ATOM 5927 C C . GLU A 1 743 ? -10.711 20.016 -4.715 1 89.56 743 GLU A C 1
ATOM 5929 O O . GLU A 1 743 ? -10.789 21.219 -4.461 1 89.56 743 GLU A O 1
ATOM 5934 N N . GLU A 1 744 ? -10.82 19.047 -3.844 1 88.38 744 GLU A N 1
ATOM 5935 C CA . GLU A 1 744 ? -11.086 19.375 -2.447 1 88.38 744 GLU A CA 1
ATOM 5936 C C . GLU A 1 744 ? -9.945 20.188 -1.844 1 88.38 744 GLU A C 1
ATOM 5938 O O . GLU A 1 744 ? -10.172 21.062 -1.004 1 88.38 744 GLU A O 1
ATOM 5943 N N . SER A 1 745 ? -8.742 19.922 -2.238 1 92 745 SER A N 1
ATOM 5944 C CA . SER A 1 745 ? -7.586 20.609 -1.686 1 92 745 SER A CA 1
ATOM 5945 C C . SER A 1 745 ? -7.574 22.078 -2.094 1 92 745 SER A C 1
ATOM 5947 O O . SER A 1 745 ? -7.098 22.938 -1.343 1 92 745 SER A O 1
ATOM 5949 N N . PHE A 1 746 ? -8.109 22.453 -3.25 1 91.56 746 PHE A N 1
ATOM 5950 C CA . PHE A 1 746 ? -8.172 23.844 -3.711 1 91.56 746 PHE A CA 1
ATOM 5951 C C . PHE A 1 746 ? -9.125 24.656 -2.84 1 91.56 746 PHE A C 1
ATOM 5953 O O . PHE A 1 746 ? -8.992 25.875 -2.75 1 91.56 746 PHE A O 1
ATOM 5960 N N . VAL A 1 747 ? -9.945 23.891 -2.104 1 86.5 747 VAL A N 1
ATOM 5961 C CA . VAL A 1 747 ? -10.984 24.594 -1.352 1 86.5 747 VAL A CA 1
ATOM 5962 C C . VAL A 1 747 ? -10.633 24.594 0.135 1 86.5 747 VAL A C 1
ATOM 5964 O O . VAL A 1 747 ? -10.961 25.531 0.856 1 86.5 747 VAL A O 1
ATOM 5967 N N . THR A 1 748 ? -9.859 23.578 0.527 1 87.88 748 THR A N 1
ATOM 5968 C CA . THR A 1 748 ? -9.758 23.406 1.972 1 87.88 748 THR A CA 1
ATOM 5969 C C . THR A 1 748 ? -8.312 23.562 2.434 1 87.88 748 THR A C 1
ATOM 5971 O O . THR A 1 748 ? -8.062 23.922 3.586 1 87.88 748 THR A O 1
ATOM 5974 N N . ASP A 1 749 ? -7.383 23.297 1.549 1 91.44 749 ASP A N 1
ATOM 5975 C CA . ASP A 1 749 ? -5.988 23.234 1.979 1 91.44 749 ASP A CA 1
ATOM 5976 C C . ASP A 1 749 ? -5.367 24.625 2.043 1 91.44 749 ASP A C 1
ATOM 5978 O O . ASP A 1 749 ? -5.605 25.469 1.166 1 91.44 749 ASP A O 1
ATOM 5982 N N . ASP A 1 750 ? -4.605 24.875 3.086 1 92.44 750 ASP A N 1
ATOM 5983 C CA . ASP A 1 750 ? -3.918 26.156 3.232 1 92.44 750 ASP A CA 1
ATOM 5984 C C . ASP A 1 750 ? -2.656 26.203 2.373 1 92.44 750 ASP A C 1
ATOM 5986 O O . ASP A 1 750 ? -2.086 27.266 2.154 1 92.44 750 ASP A O 1
ATOM 5990 N N . HIS A 1 751 ? -2.264 25.109 1.909 1 94.69 751 HIS A N 1
ATOM 5991 C CA . HIS A 1 751 ? -1.118 25.047 1.008 1 94.69 751 HIS A CA 1
ATOM 5992 C C . HIS A 1 751 ? -1.566 24.969 -0.448 1 94.69 751 HIS A C 1
ATOM 5994 O O . HIS A 1 751 ? -2.625 24.406 -0.746 1 94.69 751 HIS A O 1
ATOM 6000 N N . SER A 1 752 ? -0.78 25.594 -1.247 1 97.12 752 SER A N 1
ATOM 6001 C CA . SER A 1 752 ? -0.975 25.344 -2.672 1 97.12 752 SER A CA 1
ATOM 6002 C C . SER A 1 752 ? -0.716 23.875 -3.021 1 97.12 752 SER A C 1
ATOM 6004 O O . SER A 1 752 ? 0.098 23.219 -2.377 1 97.12 752 SER A O 1
ATOM 6006 N N . PRO A 1 753 ? -1.425 23.359 -4.07 1 96.31 753 PRO A N 1
ATOM 6007 C CA . PRO A 1 753 ? -1.137 21.984 -4.484 1 96.31 753 PRO A CA 1
ATOM 6008 C C . PRO A 1 753 ? 0.333 21.766 -4.84 1 96.31 753 PRO A C 1
ATOM 6010 O O . PRO A 1 753 ? 0.995 22.688 -5.32 1 96.31 753 PRO A O 1
ATOM 6013 N N . PRO A 1 754 ? 0.833 20.531 -4.719 1 96.56 754 PRO A N 1
ATOM 6014 C CA . PRO A 1 754 ? 2.268 20.266 -4.828 1 96.56 754 PRO A CA 1
ATOM 6015 C C . PRO A 1 754 ? 2.867 20.781 -6.137 1 96.56 754 PRO A C 1
ATOM 6017 O O . PRO A 1 754 ? 3.926 21.406 -6.129 1 96.56 754 PRO A O 1
ATOM 6020 N N . ARG A 1 755 ? 2.221 20.562 -7.258 1 97.12 755 ARG A N 1
ATOM 6021 C CA . ARG A 1 755 ? 2.709 21.016 -8.555 1 97.12 755 ARG A CA 1
ATOM 6022 C C . ARG A 1 755 ? 2.877 22.531 -8.578 1 97.12 755 ARG A C 1
ATOM 6024 O O . ARG A 1 755 ? 3.9 23.047 -9.039 1 97.12 755 ARG A O 1
ATOM 6031 N N . LEU A 1 756 ? 1.932 23.219 -8.016 1 98.06 756 LEU A N 1
ATOM 6032 C CA . LEU A 1 756 ? 1.914 24.672 -8.07 1 98.06 756 LEU A CA 1
ATOM 6033 C C . LEU A 1 756 ? 2.791 25.266 -6.977 1 98.06 756 LEU A C 1
ATOM 6035 O O . LEU A 1 756 ? 3.381 26.328 -7.156 1 98.06 756 LEU A O 1
ATOM 6039 N N . ARG A 1 757 ? 2.844 24.531 -5.844 1 96.94 757 ARG A N 1
ATOM 6040 C CA . ARG A 1 757 ? 3.758 24.906 -4.766 1 96.94 757 ARG A CA 1
ATOM 6041 C C . ARG A 1 757 ? 5.199 24.938 -5.262 1 96.94 757 ARG A C 1
ATOM 6043 O O . ARG A 1 757 ? 5.926 25.906 -4.988 1 96.94 757 ARG A O 1
ATOM 6050 N N . ILE A 1 758 ? 5.574 23.953 -6.055 1 98.12 758 ILE A N 1
ATOM 6051 C CA . ILE A 1 758 ? 6.918 23.844 -6.609 1 98.12 758 ILE A CA 1
ATOM 6052 C C . ILE A 1 758 ? 7.117 24.875 -7.711 1 98.12 758 ILE A C 1
ATOM 6054 O O . ILE A 1 758 ? 8.141 25.562 -7.754 1 98.12 758 ILE A O 1
ATOM 6058 N N . LYS A 1 759 ? 6.145 25.031 -8.57 1 98.19 759 LYS A N 1
ATOM 6059 C CA . LYS A 1 759 ? 6.219 25.984 -9.672 1 98.19 759 LYS A CA 1
ATOM 6060 C C . LYS A 1 759 ? 6.441 27.391 -9.156 1 98.19 759 LYS A C 1
ATOM 6062 O O . LYS A 1 759 ? 7.332 28.109 -9.641 1 98.19 759 LYS A O 1
ATOM 6067 N N . GLY A 1 760 ? 5.637 27.797 -8.203 1 98.31 760 GLY A N 1
ATOM 6068 C CA . GLY A 1 760 ? 5.719 29.156 -7.699 1 98.31 760 GLY A CA 1
ATOM 6069 C C . GLY A 1 760 ? 7.062 29.484 -7.07 1 98.31 760 GLY A C 1
ATOM 6070 O O . GLY A 1 760 ? 7.668 30.5 -7.383 1 98.31 760 GLY A O 1
ATOM 6071 N N . ALA A 1 761 ? 7.566 28.641 -6.242 1 98.38 761 ALA A N 1
ATOM 6072 C CA . ALA A 1 761 ? 8.82 28.875 -5.535 1 98.38 761 ALA A CA 1
ATOM 6073 C C . ALA A 1 761 ? 10 28.891 -6.5 1 98.38 761 ALA A C 1
ATOM 6075 O O . ALA A 1 761 ? 10.859 29.781 -6.441 1 98.38 761 ALA A O 1
ATOM 6076 N N . LEU A 1 762 ? 10.016 27.938 -7.422 1 98.69 762 LEU A N 1
ATOM 6077 C CA . LEU A 1 762 ? 11.172 27.797 -8.305 1 98.69 762 LEU A CA 1
ATOM 6078 C C . LEU A 1 762 ? 11.148 28.844 -9.406 1 98.69 762 LEU A C 1
ATOM 6080 O O . LEU A 1 762 ? 12.203 29.344 -9.805 1 98.69 762 LEU A O 1
ATOM 6084 N N . SER A 1 763 ? 9.992 29.203 -9.914 1 98.19 763 SER A N 1
ATOM 6085 C CA . SER A 1 763 ? 9.914 30.203 -10.969 1 98.19 763 SER A CA 1
ATOM 6086 C C . SER A 1 763 ? 10.328 31.578 -10.461 1 98.19 763 SER A C 1
ATOM 6088 O O . SER A 1 763 ? 10.758 32.438 -11.234 1 98.19 763 SER A O 1
ATOM 6090 N N . ASN A 1 764 ? 10.203 31.781 -9.195 1 98.31 764 ASN A N 1
ATOM 6091 C CA . ASN A 1 764 ? 10.594 33.031 -8.586 1 98.31 764 ASN A CA 1
ATOM 6092 C C . ASN A 1 764 ? 12.078 33.062 -8.234 1 98.31 764 ASN A C 1
ATOM 6094 O O . ASN A 1 764 ? 12.609 34.094 -7.836 1 98.31 764 ASN A O 1
ATOM 6098 N N . SER A 1 765 ? 12.789 31.969 -8.336 1 97.88 765 SER A N 1
ATOM 6099 C CA . SER A 1 765 ? 14.18 31.844 -7.91 1 97.88 765 SER A CA 1
ATOM 6100 C C . SER A 1 765 ? 15.133 32.094 -9.062 1 97.88 765 SER A C 1
ATOM 6102 O O . SER A 1 765 ? 15.211 31.312 -10.016 1 97.88 765 SER A O 1
ATOM 6104 N N . ALA A 1 766 ? 15.93 33.094 -8.961 1 96.25 766 ALA A N 1
ATOM 6105 C CA . ALA A 1 766 ? 16.953 33.406 -9.961 1 96.25 766 ALA A CA 1
ATOM 6106 C C . ALA A 1 766 ? 18.031 32.312 -9.969 1 96.25 766 ALA A C 1
ATOM 6108 O O . ALA A 1 766 ? 18.594 32 -11.023 1 96.25 766 ALA A O 1
ATOM 6109 N N . GLU A 1 767 ? 18.344 31.844 -8.805 1 96.94 767 GLU A N 1
ATOM 6110 C CA . GLU A 1 767 ? 19.344 30.781 -8.68 1 96.94 767 GLU A CA 1
ATOM 6111 C C . GLU A 1 767 ? 18.922 29.531 -9.453 1 96.94 767 GLU A C 1
ATOM 6113 O O . GLU A 1 767 ? 19.75 28.922 -10.148 1 96.94 767 GLU A O 1
ATOM 6118 N N . PHE A 1 768 ? 17.672 29.156 -9.297 1 98.44 768 PHE A N 1
ATOM 6119 C CA . PHE A 1 768 ? 17.156 28.016 -10.031 1 98.44 768 PHE A CA 1
ATOM 6120 C C . PHE A 1 768 ? 17.359 28.203 -11.531 1 98.44 768 PHE A C 1
ATOM 6122 O O . PHE A 1 768 ? 17.891 27.312 -12.211 1 98.44 768 PHE A O 1
ATOM 6129 N N . ALA A 1 769 ? 16.891 29.344 -12.031 1 98.31 769 ALA A N 1
ATOM 6130 C CA . ALA A 1 769 ? 16.953 29.625 -13.461 1 98.31 769 ALA A CA 1
ATOM 6131 C C . ALA A 1 769 ? 18.391 29.562 -13.961 1 98.31 769 ALA A C 1
ATOM 6133 O O . ALA A 1 769 ? 18.656 29.047 -15.055 1 98.31 769 ALA A O 1
ATOM 6134 N N . ARG A 1 770 ? 19.312 30.016 -13.211 1 98 770 ARG A N 1
ATOM 6135 C CA . ARG A 1 770 ? 20.719 30.047 -13.57 1 98 770 ARG A CA 1
ATOM 6136 C C . ARG A 1 770 ? 21.281 28.625 -13.656 1 98 770 ARG A C 1
ATOM 6138 O O . ARG A 1 770 ? 21.953 28.281 -14.625 1 98 770 ARG A O 1
ATOM 6145 N N . HIS A 1 771 ? 21.016 27.812 -12.688 1 98 771 HIS A N 1
ATOM 6146 C CA . HIS A 1 771 ? 21.641 26.5 -12.602 1 98 771 HIS A CA 1
ATOM 6147 C C . HIS A 1 771 ? 21.031 25.531 -13.602 1 98 771 HIS A C 1
ATOM 6149 O O . HIS A 1 771 ? 21.703 24.594 -14.055 1 98 771 HIS A O 1
ATOM 6155 N N . PHE A 1 772 ? 19.781 25.734 -13.992 1 98.38 772 PHE A N 1
ATOM 6156 C CA . PHE A 1 772 ? 19.156 24.875 -14.984 1 98.38 772 PHE A CA 1
ATOM 6157 C C . PHE A 1 772 ? 19.234 25.5 -16.375 1 98.38 772 PHE A C 1
ATOM 6159 O O . PHE A 1 772 ? 18.812 24.891 -17.359 1 98.38 772 PHE A O 1
ATOM 6166 N N . GLY A 1 773 ? 19.688 26.703 -16.438 1 98.06 773 GLY A N 1
ATOM 6167 C CA . GLY A 1 773 ? 19.859 27.375 -17.719 1 98.06 773 GLY A CA 1
ATOM 6168 C C . GLY A 1 773 ? 18.547 27.734 -18.375 1 98.06 773 GLY A C 1
ATOM 6169 O O . GLY A 1 773 ? 18.406 27.578 -19.594 1 98.06 773 GLY A O 1
ATOM 6170 N N . CYS A 1 774 ? 17.609 28.156 -17.594 1 98.5 774 CYS A N 1
ATOM 6171 C CA . CYS A 1 774 ? 16.297 28.484 -18.156 1 98.5 774 CYS A CA 1
ATOM 6172 C C . CYS A 1 774 ? 16.312 29.859 -18.812 1 98.5 774 CYS A C 1
ATOM 6174 O O . CYS A 1 774 ? 16.703 30.844 -18.172 1 98.5 774 CYS A O 1
ATOM 6176 N N . LYS A 1 775 ? 15.82 29.953 -19.984 1 97.88 775 LYS A N 1
ATOM 6177 C CA . LYS A 1 775 ? 15.758 31.219 -20.703 1 97.88 775 LYS A CA 1
ATOM 6178 C C . LYS A 1 775 ? 14.695 32.125 -20.109 1 97.88 775 LYS A C 1
ATOM 6180 O O . LYS A 1 775 ? 13.648 31.672 -19.641 1 97.88 775 LYS A O 1
ATOM 6185 N N . LEU A 1 776 ? 15.039 33.438 -20.188 1 97.44 776 LEU A N 1
ATOM 6186 C CA . LEU A 1 776 ? 14.062 34.406 -19.719 1 97.44 776 LEU A CA 1
ATOM 6187 C C . LEU A 1 776 ? 12.773 34.312 -20.531 1 97.44 776 LEU A C 1
ATOM 6189 O O . LEU A 1 776 ? 12.805 34.25 -21.766 1 97.44 776 LEU A O 1
ATOM 6193 N N . GLY A 1 777 ? 11.648 34.219 -19.828 1 96.62 777 GLY A N 1
ATOM 6194 C CA . GLY A 1 777 ? 10.359 34.094 -20.484 1 96.62 777 GLY A CA 1
ATOM 6195 C C . GLY A 1 777 ? 9.805 32.688 -20.5 1 96.62 777 GLY A C 1
ATOM 6196 O O . GLY A 1 777 ? 8.617 32.5 -20.781 1 96.62 777 GLY A O 1
ATOM 6197 N N . SER A 1 778 ? 10.688 31.75 -20.203 1 97.31 778 SER A N 1
ATOM 6198 C CA . SER A 1 778 ? 10.18 30.391 -20.094 1 97.31 778 SER A CA 1
ATOM 6199 C C . SER A 1 778 ? 9.211 30.25 -18.922 1 97.31 778 SER A C 1
ATOM 6201 O O . SER A 1 778 ? 9.117 31.141 -18.078 1 97.31 778 SER A O 1
ATOM 6203 N N . ALA A 1 779 ? 8.516 29.156 -18.859 1 96.62 779 ALA A N 1
ATOM 6204 C CA . ALA A 1 779 ? 7.492 28.938 -17.844 1 96.62 779 ALA A CA 1
ATOM 6205 C C . ALA A 1 779 ? 8.094 28.969 -16.438 1 96.62 779 ALA A C 1
ATOM 6207 O O . ALA A 1 779 ? 7.457 29.422 -15.492 1 96.62 779 ALA A O 1
ATOM 6208 N N . MET A 1 780 ? 9.367 28.531 -16.281 1 98.38 780 MET A N 1
ATOM 6209 C CA . MET A 1 780 ? 10 28.438 -14.977 1 98.38 780 MET A CA 1
ATOM 6210 C C . MET A 1 780 ? 10.953 29.609 -14.742 1 98.38 780 MET A C 1
ATOM 6212 O O . MET A 1 780 ? 11.688 29.625 -13.75 1 98.38 780 MET A O 1
ATOM 6216 N N . ASN A 1 781 ? 10.977 30.531 -15.711 1 98.31 781 ASN A N 1
ATOM 6217 C CA . ASN A 1 781 ? 11.766 31.75 -15.578 1 98.31 781 ASN A CA 1
ATOM 6218 C C . ASN A 1 781 ? 11.039 32.938 -16.172 1 98.31 781 ASN A C 1
ATOM 6220 O O . ASN A 1 781 ? 11.539 33.594 -17.094 1 98.31 781 ASN A O 1
ATOM 6224 N N . PRO A 1 782 ? 10 33.25 -15.555 1 97.38 782 PRO A N 1
ATOM 6225 C CA . PRO A 1 782 ? 9.25 34.406 -16.062 1 97.38 782 PRO A CA 1
ATOM 6226 C C . PRO A 1 782 ? 10 35.719 -15.891 1 97.38 782 PRO A C 1
ATOM 6228 O O . PRO A 1 782 ? 10.883 35.844 -15.031 1 97.38 782 PRO A O 1
ATOM 6231 N N . GLU A 1 783 ? 9.547 36.688 -16.656 1 95.25 783 GLU A N 1
ATOM 6232 C CA . GLU A 1 783 ? 10.164 38 -16.594 1 95.25 783 GLU A CA 1
ATOM 6233 C C . GLU A 1 783 ? 9.844 38.688 -15.266 1 95.25 783 GLU A C 1
ATOM 6235 O O . GLU A 1 783 ? 10.727 39.281 -14.641 1 95.25 783 GLU A O 1
ATOM 6240 N N . LYS A 1 784 ? 8.625 38.625 -14.945 1 93.75 784 LYS A N 1
ATOM 6241 C CA . LYS A 1 784 ? 8.211 39.219 -13.68 1 93.75 784 LYS A CA 1
ATOM 6242 C C . LYS A 1 784 ? 8.211 38.188 -12.562 1 93.75 784 LYS A C 1
ATOM 6244 O O . LYS A 1 784 ? 7.504 37.188 -12.641 1 93.75 784 LYS A O 1
ATOM 6249 N N . LYS A 1 785 ? 8.977 38.438 -11.555 1 96.25 785 LYS A N 1
ATOM 6250 C CA . LYS A 1 785 ? 9.062 37.562 -10.391 1 96.25 785 LYS A CA 1
ATOM 6251 C C . LYS A 1 785 ? 8.547 38.25 -9.141 1 96.25 785 LYS A C 1
ATOM 6253 O O . LYS A 1 785 ? 8.664 39.469 -9.008 1 96.25 785 LYS A O 1
ATOM 6258 N N . CYS A 1 786 ? 7.922 37.5 -8.328 1 97 786 CYS A N 1
ATOM 6259 C CA . CYS A 1 786 ? 7.527 38 -7.016 1 97 786 CYS A CA 1
ATOM 6260 C C . CYS A 1 786 ? 8.492 37.531 -5.938 1 97 786 CYS A C 1
ATOM 6262 O O . CYS A 1 786 ? 8.477 36.344 -5.551 1 97 786 CYS A O 1
ATOM 6264 N N . GLN A 1 787 ? 9.312 38.375 -5.492 1 93.69 787 GLN A N 1
ATOM 6265 C CA . GLN A 1 787 ? 10.336 38.031 -4.5 1 93.69 787 GLN A CA 1
ATOM 6266 C C . GLN A 1 787 ? 10.25 38.969 -3.291 1 93.69 787 GLN A C 1
ATOM 6268 O O . GLN A 1 787 ? 10.297 40.188 -3.438 1 93.69 787 GLN A O 1
ATOM 6273 N N . ILE A 1 788 ? 10.172 38.312 -2.199 1 94.62 788 ILE A N 1
ATOM 6274 C CA . ILE A 1 788 ? 10.125 39.094 -0.964 1 94.62 788 ILE A CA 1
ATOM 6275 C C . ILE A 1 788 ? 11.5 39.094 -0.303 1 94.62 788 ILE A C 1
ATOM 6277 O O . ILE A 1 788 ? 11.961 40.125 0.2 1 94.62 788 ILE A O 1
ATOM 6281 N N . TRP A 1 789 ? 12.117 37.969 -0.354 1 90.12 789 TRP A N 1
ATOM 6282 C CA . TRP A 1 789 ? 13.406 37.812 0.327 1 90.12 789 TRP A CA 1
ATOM 6283 C C . TRP A 1 789 ? 14.547 37.75 -0.678 1 90.12 789 TRP A C 1
ATOM 6285 O O . TRP A 1 789 ? 14.43 37.062 -1.708 1 90.12 789 TRP A O 1
ATOM 6295 N N . MET B 1 1 ? 1.532 18.484 6.523 1 24.27 1 MET B N 1
ATOM 6296 C CA . MET B 1 1 ? 2.342 19.078 7.582 1 24.27 1 MET B CA 1
ATOM 6297 C C . MET B 1 1 ? 1.484 19.953 8.492 1 24.27 1 MET B C 1
ATOM 6299 O O . MET B 1 1 ? 1.69 19.984 9.703 1 24.27 1 MET B O 1
ATOM 6303 N N . GLU B 1 2 ? 0.521 20.781 7.855 1 27.2 2 GLU B N 1
ATOM 6304 C CA . GLU B 1 2 ? -0.004 21.875 8.656 1 27.2 2 GLU B CA 1
ATOM 6305 C C . GLU B 1 2 ? -1.077 21.391 9.625 1 27.2 2 GLU B C 1
ATOM 6307 O O . GLU B 1 2 ? -1.583 22.172 10.438 1 27.2 2 GLU B O 1
ATOM 6312 N N . ARG B 1 3 ? -1.742 20.391 9.453 1 27.88 3 ARG B N 1
ATOM 6313 C CA . ARG B 1 3 ? -2.951 20.297 10.266 1 27.88 3 ARG B CA 1
ATOM 6314 C C . ARG B 1 3 ? -2.611 19.969 11.711 1 27.88 3 ARG B C 1
ATOM 6316 O O . ARG B 1 3 ? -3.504 19.703 12.516 1 27.88 3 ARG B O 1
ATOM 6323 N N . VAL B 1 4 ? -1.254 19.641 11.984 1 28.06 4 VAL B N 1
ATOM 6324 C CA . VAL B 1 4 ? -1.021 19.266 13.375 1 28.06 4 VAL B CA 1
ATOM 6325 C C . VAL B 1 4 ? -1.019 20.531 14.25 1 28.06 4 VAL B C 1
ATOM 6327 O O . VAL B 1 4 ? -0.631 20.469 15.422 1 28.06 4 VAL B O 1
ATOM 6330 N N . ARG B 1 5 ? -1.018 21.734 13.727 1 28.03 5 ARG B N 1
ATOM 6331 C CA . ARG B 1 5 ? -0.521 22.812 14.57 1 28.03 5 ARG B CA 1
ATOM 6332 C C . ARG B 1 5 ? -1.299 22.891 15.883 1 28.03 5 ARG B C 1
ATOM 6334 O O . ARG B 1 5 ? -0.713 23.094 16.953 1 28.03 5 ARG B O 1
ATOM 6341 N N . GLU B 1 6 ? -2.543 23.219 15.859 1 26.88 6 GLU B N 1
ATOM 6342 C CA . GLU B 1 6 ? -3.018 23.984 17.016 1 26.88 6 GLU B CA 1
ATOM 6343 C C . GLU B 1 6 ? -3.213 23.078 18.234 1 26.88 6 GLU B C 1
ATOM 6345 O O . GLU B 1 6 ? -3.395 23.547 19.344 1 26.88 6 GLU B O 1
ATOM 6350 N N . MET B 1 7 ? -3.355 21.797 18.094 1 27.16 7 MET B N 1
ATOM 6351 C CA . MET B 1 7 ? -4.035 21.156 19.219 1 27.16 7 MET B CA 1
ATOM 6352 C C . MET B 1 7 ? -3.053 20.828 20.328 1 27.16 7 MET B C 1
ATOM 6354 O O . MET B 1 7 ? -3.434 20.25 21.344 1 27.16 7 MET B O 1
ATOM 6358 N N . VAL B 1 8 ? -1.722 20.953 20.125 1 28.78 8 VAL B N 1
ATOM 6359 C CA . VAL B 1 8 ? -0.951 20.266 21.156 1 28.78 8 VAL B CA 1
ATOM 6360 C C . VAL B 1 8 ? -0.888 21.125 22.422 1 28.78 8 VAL B C 1
ATOM 6362 O O . VAL B 1 8 ? -0.195 20.781 23.375 1 28.78 8 VAL B O 1
ATOM 6365 N N . ALA B 1 9 ? -1.186 22.453 22.484 1 26.05 9 ALA B N 1
ATOM 6366 C CA . ALA B 1 9 ? -0.578 23.234 23.562 1 26.05 9 ALA B CA 1
ATOM 6367 C C . ALA B 1 9 ? -1.004 22.688 24.938 1 26.05 9 ALA B C 1
ATOM 6369 O O . ALA B 1 9 ? -0.188 22.594 25.859 1 26.05 9 ALA B O 1
ATOM 6370 N N . MET B 1 10 ? -2.229 22.703 25.531 1 23 10 MET B N 1
ATOM 6371 C CA . MET B 1 10 ? -2.453 23.328 26.844 1 23 10 MET B CA 1
ATOM 6372 C C . MET B 1 10 ? -2.152 22.344 27.969 1 23 10 MET B C 1
ATOM 6374 O O . MET B 1 10 ? -2.213 22.703 29.141 1 23 10 MET B O 1
ATOM 6378 N N . ASN B 1 11 ? -1.976 21.047 27.969 1 20.56 11 ASN B N 1
ATOM 6379 C CA . ASN B 1 11 ? -2.508 20.438 29.188 1 20.56 11 ASN B CA 1
ATOM 6380 C C . ASN B 1 11 ? -1.469 20.406 30.297 1 20.56 11 ASN B C 1
ATOM 6382 O O . ASN B 1 11 ? -1.715 19.844 31.375 1 20.56 11 ASN B O 1
ATOM 6386 N N . ARG B 1 12 ? -0.165 20.562 30.203 1 21.03 12 ARG B N 1
ATOM 6387 C CA . ARG B 1 12 ? 0.551 19.75 31.188 1 21.03 12 ARG B CA 1
ATOM 6388 C C . ARG B 1 12 ? 0.645 20.469 32.531 1 21.03 12 ARG B C 1
ATOM 6390 O O . ARG B 1 12 ? 1.403 20.062 33.406 1 21.03 12 ARG B O 1
ATOM 6397 N N . GLU B 1 13 ? -0.033 21.438 33.156 1 17.11 13 GLU B N 1
ATOM 6398 C CA . GLU B 1 13 ? 0.605 22.016 34.344 1 17.11 13 GLU B CA 1
ATOM 6399 C C . GLU B 1 13 ? 0.403 21.141 35.562 1 17.11 13 GLU B C 1
ATOM 6401 O O . GLU B 1 13 ? -0.72 20.984 36.031 1 17.11 13 GLU B O 1
ATOM 6406 N N . GLY B 1 14 ? 0.943 19.891 35.719 1 17.11 14 GLY B N 1
ATOM 6407 C CA . GLY B 1 14 ? 0.804 19.109 36.938 1 17.11 14 GLY B CA 1
ATOM 6408 C C . GLY B 1 14 ? 1.344 19.797 38.156 1 17.11 14 GLY B C 1
ATOM 6409 O O . GLY B 1 14 ? 2.404 20.422 38.125 1 17.11 14 GLY B O 1
ATOM 6410 N N . GLU B 1 15 ? 0.447 20.25 39.125 1 16.3 15 GLU B N 1
ATOM 6411 C CA . GLU B 1 15 ? 0.535 20.719 40.5 1 16.3 15 GLU B CA 1
ATOM 6412 C C . GLU B 1 15 ? 1.322 19.75 41.375 1 16.3 15 GLU B C 1
ATOM 6414 O O . GLU B 1 15 ? 1.271 18.547 41.156 1 16.3 15 GLU B O 1
ATOM 6419 N N . SER B 1 16 ? 2.311 20.172 42.188 1 16.88 16 SER B N 1
ATOM 6420 C CA . SER B 1 16 ? 3.27 19.672 43.156 1 16.88 16 SER B CA 1
ATOM 6421 C C . SER B 1 16 ? 2.562 19.141 44.406 1 16.88 16 SER B C 1
ATOM 6423 O O . SER B 1 16 ? 3.215 18.719 45.375 1 16.88 16 SER B O 1
ATOM 6425 N N . TYR B 1 17 ? 1.137 19.078 44.562 1 14.95 17 TYR B N 1
ATOM 6426 C CA . TYR B 1 17 ? 0.767 19.141 45.969 1 14.95 17 TYR B CA 1
ATOM 6427 C C . TYR B 1 17 ? 1.247 17.906 46.719 1 14.95 17 TYR B C 1
ATOM 6429 O O . TYR B 1 17 ? 0.915 16.781 46.344 1 14.95 17 TYR B O 1
ATOM 6437 N N . ALA B 1 18 ? 2.301 18.047 47.562 1 16.27 18 ALA B N 1
ATOM 6438 C CA . ALA B 1 18 ? 2.916 17.125 48.5 1 16.27 18 ALA B CA 1
ATOM 6439 C C . ALA B 1 18 ? 1.973 16.828 49.656 1 16.27 18 ALA B C 1
ATOM 6441 O O . ALA B 1 18 ? 2.367 16.188 50.656 1 16.27 18 ALA B O 1
ATOM 6442 N N . VAL B 1 19 ? 0.646 17.172 49.656 1 14.8 19 VAL B N 1
ATOM 6443 C CA . VAL B 1 19 ? 0.333 17.312 51.062 1 14.8 19 VAL B CA 1
ATOM 6444 C C . VAL B 1 19 ? 0.641 16.016 51.812 1 14.8 19 VAL B C 1
ATOM 6446 O O . VAL B 1 19 ? 0.805 14.969 51.188 1 14.8 19 VAL B O 1
ATOM 6449 N N . MET B 1 20 ? -0.367 15.695 52.812 1 14.9 20 MET B N 1
ATOM 6450 C CA . MET B 1 20 ? -0.437 15.461 54.25 1 14.9 20 MET B CA 1
ATOM 6451 C C . MET B 1 20 ? -0.266 13.984 54.594 1 14.9 20 MET B C 1
ATOM 6453 O O . MET B 1 20 ? -0.432 13.133 53.719 1 14.9 20 MET B O 1
ATOM 6457 N N . GLU B 1 21 ? -0.909 13.57 55.812 1 14.8 21 GLU B N 1
ATOM 6458 C CA . GLU B 1 21 ? -0.546 13.016 57.125 1 14.8 21 GLU B CA 1
ATOM 6459 C C . GLU B 1 21 ? -0.779 11.508 57.156 1 14.8 21 GLU B C 1
ATOM 6461 O O . GLU B 1 21 ? 0.125 10.742 57.5 1 14.8 21 GLU B O 1
ATOM 6466 N N . GLU B 1 22 ? -2.004 11.094 57.781 1 14.52 22 GLU B N 1
ATOM 6467 C CA . GLU B 1 22 ? -2.016 10.422 59.094 1 14.52 22 GLU B CA 1
ATOM 6468 C C . GLU B 1 22 ? -1.966 8.906 58.938 1 14.52 22 GLU B C 1
ATOM 6470 O O . GLU B 1 22 ? -2.145 8.383 57.812 1 14.52 22 GLU B O 1
ATOM 6475 N N . ASP B 1 23 ? -2.979 8.156 59.75 1 14.17 23 ASP B N 1
ATOM 6476 C CA . ASP B 1 23 ? -2.809 7.301 60.906 1 14.17 23 ASP B CA 1
ATOM 6477 C C . ASP B 1 23 ? -2.863 5.824 60.531 1 14.17 23 ASP B C 1
ATOM 6479 O O . ASP B 1 23 ? -1.935 5.07 60.812 1 14.17 23 ASP B O 1
ATOM 6483 N N . GLU B 1 24 ? -4.148 5.137 60.875 1 14.08 24 GLU B N 1
ATOM 6484 C CA . GLU B 1 24 ? -4.246 4.172 61.969 1 14.08 24 GLU B CA 1
ATOM 6485 C C . GLU B 1 24 ? -4.035 2.746 61.469 1 14.08 24 GLU B C 1
ATOM 6487 O O . GLU B 1 24 ? -3.979 2.512 60.25 1 14.08 24 GLU B O 1
ATOM 6492 N N . GLU B 1 25 ? -5.184 1.853 61.781 1 13.99 25 GLU B N 1
ATOM 6493 C CA . GLU B 1 25 ? -5.188 0.773 62.75 1 13.99 25 GLU B CA 1
ATOM 6494 C C . GLU B 1 25 ? -4.891 -0.571 62.094 1 13.99 25 GLU B C 1
ATOM 6496 O O . GLU B 1 25 ? -3.943 -1.26 62.5 1 13.99 25 GLU B O 1
ATOM 6501 N N . GLU B 1 26 ? -6.016 -1.521 62.156 1 1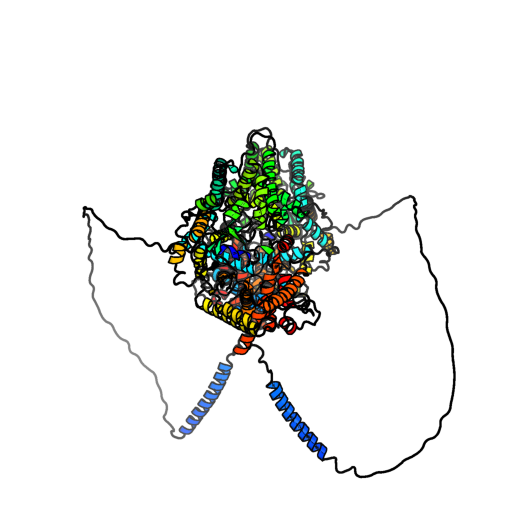4.03 26 GLU B N 1
ATOM 6502 C CA . GLU B 1 26 ? -6.078 -2.678 63.031 1 14.03 26 GLU B CA 1
ATOM 6503 C C . GLU B 1 26 ? -5.629 -3.949 62.344 1 14.03 26 GLU B C 1
ATOM 6505 O O . GLU B 1 26 ? -5.453 -3.951 61.125 1 14.03 26 GLU B O 1
ATOM 6510 N N . GLU B 1 27 ? -6.641 -4.98 62.406 1 13.97 27 GLU B N 1
ATOM 6511 C CA . GLU B 1 27 ? -6.574 -6.23 63.156 1 13.97 27 GLU B CA 1
ATOM 6512 C C . GLU B 1 27 ? -6.062 -7.375 62.281 1 13.97 27 GLU B C 1
ATOM 6514 O O . GLU B 1 27 ? -5.941 -7.227 61.094 1 13.97 27 GLU B O 1
ATOM 6519 N N . VAL B 1 28 ? -7.004 -8.516 62.281 1 14.02 28 VAL B N 1
ATOM 6520 C CA . VAL B 1 28 ? -6.859 -9.758 63.031 1 14.02 28 VAL B CA 1
ATOM 6521 C C . VAL B 1 28 ? -6.32 -10.852 62.125 1 14.02 28 VAL B C 1
ATOM 6523 O O . VAL B 1 28 ? -5.301 -11.477 62.406 1 14.02 28 VAL B O 1
ATOM 6526 N N . VAL B 1 29 ? -7.32 -11.805 61.719 1 13.84 29 VAL B N 1
ATOM 6527 C CA . VAL B 1 29 ? -7.402 -13.125 62.344 1 13.84 29 VAL B CA 1
ATOM 6528 C C . VAL B 1 29 ? -6.691 -14.148 61.469 1 13.84 29 VAL B C 1
ATOM 6530 O O . VAL B 1 29 ? -6.438 -13.891 60.281 1 13.84 29 VAL B O 1
ATOM 6533 N N . ASP B 1 30 ? -7.391 -15.375 61.375 1 13.26 30 ASP B N 1
ATOM 6534 C CA . ASP B 1 30 ? -7.09 -16.688 61.906 1 13.26 30 ASP B CA 1
ATOM 6535 C C . ASP B 1 30 ? -6.438 -17.594 60.875 1 13.26 30 ASP B C 1
ATOM 6537 O O . ASP B 1 30 ? -5.336 -18.109 61.094 1 13.26 30 ASP B O 1
ATOM 6541 N N . GLU B 1 31 ? -7.25 -18.641 60.406 1 13.63 31 GLU B N 1
ATOM 6542 C CA . GLU B 1 31 ? -7.145 -20.016 60.844 1 13.63 31 GLU B CA 1
ATOM 6543 C C . GLU B 1 31 ? -6.328 -20.859 59.875 1 13.63 31 GLU B C 1
ATOM 6545 O O . GLU B 1 31 ? -6.031 -20.406 58.75 1 13.63 31 GLU B O 1
ATOM 6550 N N . GLU B 1 32 ? -6.953 -22.062 59.5 1 13.52 32 GLU B N 1
ATOM 6551 C CA . GLU B 1 32 ? -6.602 -23.406 59.906 1 13.52 32 GLU B CA 1
ATOM 6552 C C . GLU B 1 32 ? -5.758 -24.109 58.844 1 13.52 32 GLU B C 1
ATOM 6554 O O . GLU B 1 32 ? -4.676 -24.625 59.156 1 13.52 32 GLU B O 1
ATOM 6559 N N . VAL B 1 33 ? -6.395 -25.156 58.156 1 13.9 33 VAL B N 1
ATOM 6560 C CA . VAL B 1 33 ? -6.262 -26.562 58.5 1 13.9 33 VAL B CA 1
ATOM 6561 C C . VAL B 1 33 ? -5.285 -27.234 57.531 1 13.9 33 VAL B C 1
ATOM 6563 O O . VAL B 1 33 ? -4.977 -26.703 56.469 1 13.9 33 VAL B O 1
ATOM 6566 N N . GLY B 1 34 ? -5.559 -28.516 57.312 1 13.12 34 GLY B N 1
ATOM 6567 C CA . GLY B 1 34 ? -4.969 -29.797 57.656 1 13.12 34 GLY B CA 1
ATOM 6568 C C . GLY B 1 34 ? -4.168 -30.406 56.5 1 13.12 34 GLY B C 1
ATOM 6569 O O . GLY B 1 34 ? -3.014 -30.797 56.688 1 13.12 34 GLY B O 1
ATOM 6570 N N . LEU B 1 35 ? -4.781 -31.109 55.5 1 14.35 35 LEU B N 1
ATOM 6571 C CA . LEU B 1 35 ? -4.66 -32.562 55.562 1 14.35 35 LEU B CA 1
ATOM 6572 C C . LEU B 1 35 ? -3.439 -33.031 54.781 1 14.35 35 LEU B C 1
ATOM 6574 O O . LEU B 1 35 ? -2.924 -32.312 53.938 1 14.35 35 LEU B O 1
ATOM 6578 N N . GLY B 1 36 ? -3.41 -34.312 54.438 1 13.23 36 GLY B N 1
ATOM 6579 C CA . GLY B 1 36 ? -2.77 -35.562 54.781 1 13.23 36 GLY B CA 1
ATOM 6580 C C . GLY B 1 36 ? -1.694 -35.969 53.781 1 13.23 36 GLY B C 1
ATOM 6581 O O . GLY B 1 36 ? -0.545 -36.188 54.156 1 13.23 36 GLY B O 1
ATOM 6582 N N . SER B 1 37 ? -1.889 -36.906 52.812 1 13.53 37 SER B N 1
ATOM 6583 C CA . SER B 1 37 ? -1.399 -38.25 52.969 1 13.53 37 SER B CA 1
ATOM 6584 C C . SER B 1 37 ? -0.062 -38.469 52.25 1 13.53 37 SER B C 1
ATOM 6586 O O . SER B 1 37 ? 0.358 -37.594 51.469 1 13.53 37 SER B O 1
ATOM 6588 N N . GLY B 1 38 ? 0.212 -39.656 51.688 1 13.25 38 GLY B N 1
ATOM 6589 C CA . GLY B 1 38 ? 0.982 -40.844 52.062 1 13.25 38 GLY B CA 1
ATOM 6590 C C . GLY B 1 38 ? 2.289 -40.969 51.281 1 13.25 38 GLY B C 1
ATOM 6591 O O . GLY B 1 38 ? 3.355 -41.094 51.906 1 13.25 38 GLY B O 1
ATOM 6592 N N . PRO B 1 39 ? 2.566 -41.75 50.188 1 13.82 39 PRO B N 1
ATOM 6593 C CA . PRO B 1 39 ? 3.299 -42.969 50.469 1 13.82 39 PRO B CA 1
ATOM 6594 C C . PRO B 1 39 ? 4.801 -42.844 50.219 1 13.82 39 PRO B C 1
ATOM 6596 O O . PRO B 1 39 ? 5.242 -41.875 49.594 1 13.82 39 PRO B O 1
ATOM 6599 N N . THR B 1 40 ? 5.508 -44.094 49.906 1 13.18 40 THR B N 1
ATOM 6600 C CA . THR B 1 40 ? 6.469 -45.094 50.375 1 13.18 40 THR B CA 1
ATOM 6601 C C . THR B 1 40 ? 7.789 -44.969 49.625 1 13.18 40 THR B C 1
ATOM 6603 O O . THR B 1 40 ? 7.797 -44.719 48.406 1 13.18 40 THR B O 1
ATOM 6606 N N . ALA B 1 41 ? 9.031 -45.125 50.281 1 13.73 41 ALA B N 1
ATOM 6607 C CA . ALA B 1 41 ? 10.469 -44.875 50.281 1 13.73 41 ALA B CA 1
ATOM 6608 C C . ALA B 1 41 ? 11.227 -45.969 49.594 1 13.73 41 ALA B C 1
ATOM 6610 O O . ALA B 1 41 ? 12.453 -45.906 49.438 1 13.73 41 ALA B O 1
ATOM 6611 N N . GLY B 1 42 ? 11.023 -46.562 48.75 1 12.46 42 GLY B N 1
ATOM 6612 C CA . GLY B 1 42 ? 11.797 -47.781 48.969 1 12.46 42 GLY B CA 1
ATOM 6613 C C . GLY B 1 42 ? 13.289 -47.531 49.094 1 12.46 42 GLY B C 1
ATOM 6614 O O . GLY B 1 42 ? 13.773 -46.469 48.688 1 12.46 42 GLY B O 1
ATOM 6615 N N . ASP B 1 43 ? 14.406 -48.594 49.188 1 13.1 43 ASP B N 1
ATOM 6616 C CA . ASP B 1 43 ? 15.336 -49.312 50.062 1 13.1 43 ASP B CA 1
ATOM 6617 C C . ASP B 1 43 ? 16.781 -48.969 49.719 1 13.1 43 ASP B C 1
ATOM 6619 O O . ASP B 1 43 ? 17.562 -48.562 50.562 1 13.1 43 ASP B O 1
ATOM 6623 N N . GLY B 1 44 ? 17.703 -49.812 49.062 1 12.59 44 GLY B N 1
ATOM 6624 C CA . GLY B 1 44 ? 18.703 -50.625 49.719 1 12.59 44 GLY B CA 1
ATOM 6625 C C . GLY B 1 44 ? 20.094 -50.031 49.656 1 12.59 44 GLY B C 1
ATOM 6626 O O . GLY B 1 44 ? 20.359 -49.125 48.844 1 12.59 44 GLY B O 1
ATOM 6627 N N . ALA B 1 45 ? 21.375 -50.688 50.344 1 12.96 45 ALA B N 1
ATOM 6628 C CA . ALA B 1 45 ? 22.547 -50.594 51.219 1 12.96 45 ALA B CA 1
ATOM 6629 C C . ALA B 1 45 ? 23.844 -50.531 50.406 1 12.96 45 ALA B C 1
ATOM 6631 O O . ALA B 1 45 ? 24.734 -49.75 50.719 1 12.96 45 ALA B O 1
ATOM 6632 N N . GLY B 1 46 ? 24.422 -51.312 49.5 1 12.32 46 GLY B N 1
ATOM 6633 C CA . GLY B 1 46 ? 25.438 -52.25 50 1 12.32 46 GLY B CA 1
ATOM 6634 C C . GLY B 1 46 ? 26.828 -51.625 50.062 1 12.32 46 GLY B C 1
ATOM 6635 O O . GLY B 1 46 ? 27.047 -50.531 49.5 1 12.32 46 GLY B O 1
ATOM 6636 N N . ASP B 1 47 ? 28.125 -52.312 49.625 1 12.71 47 ASP B N 1
ATOM 6637 C CA . ASP B 1 47 ? 29.25 -52.969 50.281 1 12.71 47 ASP B CA 1
ATOM 6638 C C . ASP B 1 47 ? 30.531 -52.125 50.125 1 12.71 47 ASP B C 1
ATOM 6640 O O . ASP B 1 47 ? 30.641 -51.344 49.219 1 12.71 47 ASP B O 1
ATOM 6644 N N . ARG B 1 48 ? 31.922 -52.688 50.688 1 13.43 48 ARG B N 1
ATOM 6645 C CA . ARG B 1 48 ? 33.031 -52.656 51.656 1 13.43 48 ARG B CA 1
ATOM 6646 C C . ARG B 1 48 ? 34.344 -52.281 50.969 1 13.43 48 ARG B C 1
ATOM 6648 O O . ARG B 1 48 ? 35.062 -51.375 51.406 1 13.43 48 ARG B O 1
ATOM 6655 N N . VAL B 1 49 ? 35.344 -53.219 50.531 1 12.46 49 VAL B N 1
ATOM 6656 C CA . VAL B 1 49 ? 36.469 -53.625 51.375 1 12.46 49 VAL B CA 1
ATOM 6657 C C . VAL B 1 49 ? 37.75 -52.875 50.906 1 12.46 49 VAL B C 1
ATOM 6659 O O . VAL B 1 49 ? 38.438 -52.281 51.719 1 12.46 49 VAL B O 1
ATOM 6662 N N . LEU B 1 50 ? 38.844 -53.344 49.938 1 12.76 50 LEU B N 1
ATOM 6663 C CA . LEU B 1 50 ? 40 -54.094 50.375 1 12.76 50 LEU B CA 1
ATOM 6664 C C . LEU B 1 50 ? 41.219 -53.156 50.438 1 12.76 50 LEU B C 1
ATOM 6666 O O . LEU B 1 50 ? 41.25 -52.094 49.844 1 12.76 50 LEU B O 1
ATOM 6670 N N . HIS B 1 51 ? 42.594 -53.625 50.031 1 12.62 51 HIS B N 1
ATOM 6671 C CA . HIS B 1 51 ? 43.844 -54.062 50.688 1 12.62 51 HIS B CA 1
ATOM 6672 C C . HIS B 1 51 ? 44.969 -53.062 50.469 1 12.62 51 HIS B C 1
ATOM 6674 O O . HIS B 1 51 ? 44.875 -52.219 49.562 1 12.62 51 HIS B O 1
ATOM 6680 N N . THR B 1 52 ? 46.406 -53.469 50.312 1 13.46 52 THR B N 1
ATOM 6681 C CA . THR B 1 52 ? 47.531 -53.562 51.219 1 13.46 52 THR B CA 1
ATOM 6682 C C . THR B 1 52 ? 48.656 -52.625 50.781 1 13.46 52 THR B C 1
ATOM 6684 O O . THR B 1 52 ? 49.156 -51.812 51.594 1 13.46 52 THR B O 1
ATOM 6687 N N . MET B 1 53 ? 49.906 -53 50.031 1 12.96 53 MET B N 1
ATOM 6688 C CA . MET B 1 53 ? 51.188 -53.281 50.656 1 12.96 53 MET B CA 1
ATOM 6689 C C . MET B 1 53 ? 52.188 -52.125 50.438 1 12.96 53 MET B C 1
ATOM 6691 O O . MET B 1 53 ? 51.969 -51.281 49.594 1 12.96 53 MET B O 1
ATOM 6695 N N . GLU B 1 54 ? 53.719 -52.344 49.969 1 13.31 54 GLU B N 1
ATOM 6696 C CA . GLU B 1 54 ? 54.969 -52.438 50.688 1 13.31 54 GLU B CA 1
ATOM 6697 C C . GLU B 1 54 ? 55.906 -51.281 50.312 1 13.31 54 GLU B C 1
ATOM 6699 O O . GLU B 1 54 ? 55.688 -50.625 49.312 1 13.31 54 GLU B O 1
ATOM 6704 N N . GLU B 1 55 ? 57.312 -51.5 49.906 1 13.69 55 GLU B N 1
ATOM 6705 C CA . GLU B 1 55 ? 58.562 -51.406 50.625 1 13.69 55 GLU B CA 1
ATOM 6706 C C . GLU B 1 55 ? 59.406 -50.25 50.125 1 13.69 55 GLU B C 1
ATOM 6708 O O . GLU B 1 55 ? 59.125 -49.656 49.094 1 13.69 55 GLU B O 1
ATOM 6713 N N . THR B 1 56 ? 60.875 -50.406 49.531 1 14 56 THR B N 1
ATOM 6714 C CA . THR B 1 56 ? 62.156 -50.312 50.188 1 14 56 THR B CA 1
ATOM 6715 C C . THR B 1 56 ? 62.969 -49.156 49.656 1 14 56 THR B C 1
ATOM 6717 O O . THR B 1 56 ? 62.625 -48.562 48.625 1 14 56 THR B O 1
ATOM 6720 N N . THR B 1 57 ? 64.312 -49.281 48.969 1 13.78 57 THR B N 1
ATOM 6721 C CA . THR B 1 57 ? 65.688 -49.125 49.469 1 13.78 57 THR B CA 1
ATOM 6722 C C . THR B 1 57 ? 66.375 -47.938 48.844 1 13.78 57 THR B C 1
ATOM 6724 O O . THR B 1 57 ? 65.875 -47.406 47.812 1 13.78 57 THR B O 1
ATOM 6727 N N . THR B 1 58 ? 67.812 -47.875 48.188 1 14.15 58 THR B N 1
ATOM 6728 C CA . THR B 1 58 ? 69.188 -47.594 48.625 1 14.15 58 THR B CA 1
ATOM 6729 C C . THR B 1 58 ? 69.812 -46.469 47.812 1 14.15 58 THR B C 1
ATOM 6731 O O . THR B 1 58 ? 69.25 -46.062 46.781 1 14.15 58 THR B O 1
ATOM 6734 N N . ALA B 1 59 ? 71.375 -46.344 47.219 1 15.64 59 ALA B N 1
ATOM 6735 C CA . ALA B 1 59 ? 72.625 -45.75 47.75 1 15.64 59 ALA B CA 1
ATOM 6736 C C . ALA B 1 59 ? 73 -44.531 46.906 1 15.64 59 ALA B C 1
ATOM 6738 O O . ALA B 1 59 ? 73.312 -43.469 47.438 1 15.64 59 ALA B O 1
ATOM 6739 N N . PRO B 1 60 ? 73.438 -44.375 45.281 1 13.34 60 PRO B N 1
ATOM 6740 C CA . PRO B 1 60 ? 74.812 -44.5 44.812 1 13.34 60 PRO B CA 1
ATOM 6741 C C . PRO B 1 60 ? 75.438 -43.156 44.469 1 13.34 60 PRO B C 1
ATOM 6743 O O . PRO B 1 60 ? 74.75 -42.188 44.156 1 13.34 60 PRO B O 1
ATOM 6746 N N . SER B 1 61 ? 76.938 -43 44.125 1 15.29 61 SER B N 1
ATOM 6747 C CA . SER B 1 61 ? 78.312 -42.5 44.375 1 15.29 61 SER B CA 1
ATOM 6748 C C . SER B 1 61 ? 78.75 -41.5 43.312 1 15.29 61 SER B C 1
ATOM 6750 O O . SER B 1 61 ? 78.438 -40.312 43.406 1 15.29 61 SER B O 1
ATOM 6752 N N . GLN B 1 62 ? 80.062 -41.562 42.344 1 15.16 62 GLN B N 1
ATOM 6753 C CA . GLN B 1 62 ? 81.438 -41.125 42.375 1 15.16 62 GLN B CA 1
ATOM 6754 C C . GLN B 1 62 ? 81.75 -40.281 41.125 1 15.16 62 GLN B C 1
ATOM 6756 O O . GLN B 1 62 ? 82.688 -39.5 41.156 1 15.16 62 GLN B O 1
ATOM 6761 N N . GLY B 1 63 ? 81.312 -40.156 39.812 1 13.47 63 GLY B N 1
ATOM 6762 C CA . GLY B 1 63 ? 82.312 -40.406 38.75 1 13.47 63 GLY B CA 1
ATOM 6763 C C . GLY B 1 63 ? 83.125 -39.188 38.375 1 13.47 63 GLY B C 1
ATOM 6764 O O . GLY B 1 63 ? 82.75 -38.062 38.688 1 13.47 63 GLY B O 1
ATOM 6765 N N . ALA B 1 64 ? 84 -39.125 37.062 1 15.07 64 ALA B N 1
ATOM 6766 C CA . ALA B 1 64 ? 85.375 -39.094 36.562 1 15.07 64 ALA B CA 1
ATOM 6767 C C . ALA B 1 64 ? 85.688 -37.781 35.906 1 15.07 64 ALA B C 1
ATOM 6769 O O . ALA B 1 64 ? 84.875 -36.875 35.812 1 15.07 64 ALA B O 1
ATOM 6770 N N . GLY B 1 65 ? 86 -37.594 34.312 1 14.6 65 GLY B N 1
ATOM 6771 C CA . GLY B 1 65 ? 87.25 -37.531 33.531 1 14.6 65 GLY B CA 1
ATOM 6772 C C . GLY B 1 65 ? 87.5 -36.188 32.938 1 14.6 65 GLY B C 1
ATOM 6773 O O . GLY B 1 65 ? 86.812 -35.219 33.25 1 14.6 65 GLY B O 1
ATOM 6774 N N . SER B 1 66 ? 87.438 -35.75 31.297 1 14.73 66 SER B N 1
ATOM 6775 C CA . SER B 1 66 ? 88.5 -35.625 30.281 1 14.73 66 SER B CA 1
ATOM 6776 C C . SER B 1 66 ? 88.625 -34.188 29.781 1 14.73 66 SER B C 1
ATOM 6778 O O . SER B 1 66 ? 87.625 -33.531 29.547 1 14.73 66 SER B O 1
ATOM 6780 N N . ARG B 1 67 ? 89.812 -33.375 29.594 1 17.11 67 ARG B N 1
ATOM 6781 C CA . ARG B 1 67 ? 90.375 -32.031 29.578 1 17.11 67 ARG B CA 1
ATOM 6782 C C . ARG B 1 67 ? 90.438 -31.5 28.141 1 17.11 67 ARG B C 1
ATOM 6784 O O . ARG B 1 67 ? 90.688 -30.312 27.922 1 17.11 67 ARG B O 1
ATOM 6791 N N . ARG B 1 68 ? 90.5 -32.188 26.906 1 16.11 68 ARG B N 1
ATOM 6792 C CA . ARG B 1 68 ? 91.562 -31.953 25.953 1 16.11 68 ARG B CA 1
ATOM 6793 C C . ARG B 1 68 ? 91.375 -30.641 25.188 1 16.11 68 ARG B C 1
ATOM 6795 O O . ARG B 1 68 ? 92.125 -29.672 25.391 1 16.11 68 ARG B O 1
ATOM 6802 N N . GLY B 1 69 ? 91.188 -30.531 23.547 1 15.83 69 GLY B N 1
ATOM 6803 C CA . GLY B 1 69 ? 92.062 -30.156 22.438 1 15.83 69 GLY B CA 1
ATOM 6804 C C . GLY B 1 69 ? 91.688 -28.812 21.828 1 15.83 69 GLY B C 1
ATOM 6805 O O . GLY B 1 69 ? 90.5 -28.5 21.641 1 15.83 69 GLY B O 1
ATOM 6806 N N . ARG B 1 70 ? 92.562 -27.578 21.688 1 19.5 70 ARG B N 1
ATOM 6807 C CA . ARG B 1 70 ? 92.688 -26.141 21.531 1 19.5 70 ARG B CA 1
ATOM 6808 C C . ARG B 1 70 ? 92.75 -25.734 20.062 1 19.5 70 ARG B C 1
ATOM 6810 O O . ARG B 1 70 ? 93.438 -24.766 19.703 1 19.5 70 ARG B O 1
ATOM 6817 N N . ALA B 1 71 ? 92.5 -26.625 18.891 1 17.56 71 ALA B N 1
ATOM 6818 C CA . ALA B 1 71 ? 93.062 -26.328 17.578 1 17.56 71 ALA B CA 1
ATOM 6819 C C . ALA B 1 71 ? 92.562 -24.969 17.062 1 17.56 71 ALA B C 1
ATOM 6821 O O . ALA B 1 71 ? 91.688 -24.344 17.672 1 17.56 71 ALA B O 1
ATOM 6822 N N . GLY B 1 72 ? 92 -24.828 15.508 1 19.83 72 GLY B N 1
ATOM 6823 C CA . GLY B 1 72 ? 92.125 -24.453 14.109 1 19.83 72 GLY B CA 1
ATOM 6824 C C . GLY B 1 72 ? 91.188 -23.312 13.703 1 19.83 72 GLY B C 1
ATOM 6825 O O . GLY B 1 72 ? 90.25 -23.516 12.914 1 19.83 72 GLY B O 1
ATOM 6826 N N . PHE B 1 73 ? 90.75 -22.062 14.453 1 19.75 73 PHE B N 1
ATOM 6827 C CA . PHE B 1 73 ? 89.438 -21.375 14.453 1 19.75 73 PHE B CA 1
ATOM 6828 C C . PHE B 1 73 ? 89.438 -20.25 13.438 1 19.75 73 PHE B C 1
ATOM 6830 O O . PHE B 1 73 ? 88.5 -19.5 13.344 1 19.75 73 PHE B O 1
ATOM 6837 N N . LEU B 1 74 ? 90.688 -19.859 12.797 1 24.3 74 LEU B N 1
ATOM 6838 C CA . LEU B 1 74 ? 90.688 -18.438 12.461 1 24.3 74 LEU B CA 1
ATOM 6839 C C . LEU B 1 74 ? 89.938 -18.188 11.141 1 24.3 74 LEU B C 1
ATOM 6841 O O . LEU B 1 74 ? 89.375 -17.125 10.945 1 24.3 74 LEU B O 1
ATOM 6845 N N . GLN B 1 75 ? 90.312 -18.984 10 1 23.67 75 GLN B N 1
ATOM 6846 C CA . GLN B 1 75 ? 90.188 -18.672 8.578 1 23.67 75 GLN B CA 1
ATOM 6847 C C . GLN B 1 75 ? 88.75 -18.484 8.18 1 23.67 75 GLN B C 1
ATOM 6849 O O . GLN B 1 75 ? 88.438 -18 7.09 1 23.67 75 GLN B O 1
ATOM 6854 N N . ALA B 1 76 ? 87.812 -19.156 8.805 1 25.28 76 ALA B N 1
ATOM 6855 C CA . ALA B 1 76 ? 86.5 -19.547 8.266 1 25.28 76 ALA B CA 1
ATOM 6856 C C . ALA B 1 76 ? 85.562 -18.375 8.273 1 25.28 76 ALA B C 1
ATOM 6858 O O . ALA B 1 76 ? 84.312 -18.547 8.07 1 25.28 76 ALA B O 1
ATOM 6859 N N . ALA B 1 77 ? 86 -17.125 8.695 1 30.48 77 ALA B N 1
ATOM 6860 C CA . ALA B 1 77 ? 85 -16.156 9.039 1 30.48 77 ALA B CA 1
ATOM 6861 C C . ALA B 1 77 ? 84.438 -15.484 7.793 1 30.48 77 ALA B C 1
ATOM 6863 O O . ALA B 1 77 ? 83.375 -14.828 7.848 1 30.48 77 ALA B O 1
ATOM 6864 N N . VAL B 1 78 ? 85.375 -15.391 6.758 1 38.84 78 VAL B N 1
ATOM 6865 C CA . VAL B 1 78 ? 85.125 -14.312 5.809 1 38.84 78 VAL B CA 1
ATOM 6866 C C . VAL B 1 78 ? 84.062 -14.719 4.844 1 38.84 78 VAL B C 1
ATOM 6868 O O . VAL B 1 78 ? 83.312 -13.867 4.348 1 38.84 78 VAL B O 1
ATOM 6871 N N . LEU B 1 79 ? 84.062 -16.109 4.566 1 34.09 79 LEU B N 1
ATOM 6872 C CA . LEU B 1 79 ? 83.188 -16.578 3.512 1 34.09 79 LEU B CA 1
ATOM 6873 C C . LEU B 1 79 ? 81.688 -16.406 3.908 1 34.09 79 LEU B C 1
ATOM 6875 O O . LEU B 1 79 ? 80.812 -16.328 3.045 1 34.09 79 LEU B O 1
ATOM 6879 N N . PRO B 1 80 ? 81.562 -16.453 5.305 1 39.72 80 PRO B N 1
ATOM 6880 C CA . PRO B 1 80 ? 80.125 -16.375 5.609 1 39.72 80 PRO B CA 1
ATOM 6881 C C . PRO B 1 80 ? 79.562 -15 5.324 1 39.72 80 PRO B C 1
ATOM 6883 O O . PRO B 1 80 ? 78.312 -14.875 5.07 1 39.72 80 PRO B O 1
ATOM 6886 N N . ALA B 1 81 ? 80.5 -14.031 5.277 1 46.06 81 ALA B N 1
ATOM 6887 C CA . ALA B 1 81 ? 79.938 -12.695 5.105 1 46.06 81 ALA B CA 1
ATOM 6888 C C . ALA B 1 81 ? 79.438 -12.484 3.678 1 46.06 81 ALA B C 1
ATOM 6890 O O . ALA B 1 81 ? 78.375 -11.828 3.459 1 46.06 81 ALA B O 1
ATOM 6891 N N . LEU B 1 82 ? 80.312 -13.078 2.771 1 47.38 82 LEU B N 1
ATOM 6892 C CA . LEU B 1 82 ? 79.875 -12.875 1.38 1 47.38 82 LEU B CA 1
ATOM 6893 C C . LEU B 1 82 ? 78.625 -13.625 1.062 1 47.38 82 LEU B C 1
ATOM 6895 O O . LEU B 1 82 ? 77.75 -13.141 0.296 1 47.38 82 LEU B O 1
ATOM 6899 N N . VAL B 1 83 ? 78.5 -14.875 1.745 1 46 83 VAL B N 1
ATOM 6900 C CA . VAL B 1 83 ? 77.25 -15.633 1.499 1 46 83 VAL B CA 1
ATOM 6901 C C . VAL B 1 83 ? 76.062 -14.898 2.096 1 46 83 VAL B C 1
ATOM 6903 O O . VAL B 1 83 ? 75 -14.945 1.545 1 46 83 VAL B O 1
ATOM 6906 N N . VAL B 1 84 ? 76.375 -14.07 3.223 1 52.09 84 VAL B N 1
ATOM 6907 C CA . VAL B 1 84 ? 75.25 -13.344 3.789 1 52.09 84 VAL B CA 1
ATOM 6908 C C . VAL B 1 84 ? 74.875 -12.18 2.877 1 52.09 84 VAL B C 1
ATOM 6910 O O . VAL B 1 84 ? 73.688 -11.898 2.668 1 52.09 84 VAL B O 1
ATOM 6913 N N . CYS B 1 85 ? 75.938 -11.625 2.262 1 52.41 85 CYS B N 1
ATOM 6914 C CA . CYS B 1 85 ? 75.562 -10.5 1.391 1 52.41 85 CYS B CA 1
ATOM 6915 C C . CYS B 1 85 ? 74.875 -10.984 0.128 1 52.41 85 CYS B C 1
ATOM 6917 O O . CYS B 1 85 ? 73.938 -10.328 -0.355 1 52.41 85 CYS B O 1
ATOM 6919 N N . LEU B 1 86 ? 75.438 -12.141 -0.477 1 50.81 86 LEU B N 1
ATOM 6920 C CA . LEU B 1 86 ? 74.688 -12.68 -1.629 1 50.81 86 LEU B CA 1
ATOM 6921 C C . LEU B 1 86 ? 73.312 -13.164 -1.227 1 50.81 86 LEU B C 1
ATOM 6923 O O . LEU B 1 86 ? 72.312 -12.984 -1.971 1 50.81 86 LEU B O 1
ATOM 6927 N N . ALA B 1 87 ? 73.188 -13.797 0.023 1 50.78 87 ALA B N 1
ATOM 6928 C CA . ALA B 1 87 ? 71.875 -14.195 0.462 1 50.78 87 ALA B CA 1
ATOM 6929 C C . ALA B 1 87 ? 70.938 -12.969 0.7 1 50.78 87 ALA B C 1
ATOM 6931 O O . ALA B 1 87 ? 69.75 -12.984 0.37 1 50.78 87 ALA B O 1
ATOM 6932 N N . LEU B 1 88 ? 71.562 -11.844 1.151 1 54.41 88 LEU B N 1
ATOM 6933 C CA . LEU B 1 88 ? 70.75 -10.641 1.298 1 54.41 88 LEU B CA 1
ATOM 6934 C C . LEU B 1 88 ? 70.438 -10.039 -0.063 1 54.41 88 LEU B C 1
ATOM 6936 O O . LEU B 1 88 ? 69.312 -9.5 -0.256 1 54.41 88 LEU B O 1
ATOM 6940 N N . ALA B 1 89 ? 71.375 -10.109 -1.079 1 54 89 ALA B N 1
ATOM 6941 C CA . ALA B 1 89 ? 71.062 -9.633 -2.422 1 54 89 ALA B CA 1
ATOM 6942 C C . ALA B 1 89 ? 70 -10.531 -3.08 1 54 89 ALA B C 1
ATOM 6944 O O . ALA B 1 89 ? 69.125 -10.047 -3.736 1 54 89 ALA B O 1
ATOM 6945 N N . VAL B 1 90 ? 70.188 -11.922 -2.975 1 51.34 90 VAL B N 1
ATOM 6946 C CA . VAL B 1 90 ? 69.125 -12.789 -3.477 1 51.34 90 VAL B CA 1
ATOM 6947 C C . VAL B 1 90 ? 67.875 -12.586 -2.656 1 51.34 90 VAL B C 1
ATOM 6949 O O . VAL B 1 90 ? 66.75 -12.578 -3.203 1 51.34 90 VAL B O 1
ATOM 6952 N N . LEU B 1 91 ? 68 -12.328 -1.268 1 50.38 91 LEU B N 1
ATOM 6953 C CA . LEU B 1 91 ? 66.75 -11.992 -0.523 1 50.38 91 LEU B CA 1
ATOM 6954 C C . LEU B 1 91 ? 66.25 -10.641 -0.959 1 50.38 91 LEU B C 1
ATOM 6956 O O . LEU B 1 91 ? 65 -10.461 -1.08 1 50.38 91 LEU B O 1
ATOM 6960 N N . GLY B 1 92 ? 67.125 -9.641 -1.228 1 48.09 92 GLY B N 1
ATOM 6961 C CA . GLY B 1 92 ? 66.625 -8.398 -1.797 1 48.09 92 GLY B CA 1
ATOM 6962 C C . GLY B 1 92 ? 66 -8.578 -3.18 1 48.09 92 GLY B C 1
ATOM 6963 O O . GLY B 1 92 ? 65 -7.992 -3.492 1 48.09 92 GLY B O 1
ATOM 6964 N N . CYS B 1 93 ? 66.75 -9.273 -4.141 1 48.03 93 CYS B N 1
ATOM 6965 C CA . CYS B 1 93 ? 66.125 -9.586 -5.422 1 48.03 93 CYS B CA 1
ATOM 6966 C C . CYS B 1 93 ? 64.938 -10.477 -5.227 1 48.03 93 CYS B C 1
ATOM 6968 O O . CYS B 1 93 ? 63.906 -10.312 -5.922 1 48.03 93 CYS B O 1
ATOM 6970 N N . ALA B 1 94 ? 64.938 -11.578 -4.305 1 44.66 94 ALA B N 1
ATOM 6971 C CA . ALA B 1 94 ? 63.75 -12.352 -4.039 1 44.66 94 ALA B CA 1
ATOM 6972 C C . ALA B 1 94 ? 62.688 -11.5 -3.346 1 44.66 94 ALA B C 1
ATOM 6974 O O . ALA B 1 94 ? 61.5 -11.633 -3.619 1 44.66 94 ALA B O 1
ATOM 6975 N N . ILE B 1 95 ? 63.094 -10.547 -2.389 1 46.53 95 ILE B N 1
ATOM 6976 C CA . ILE B 1 95 ? 62.062 -9.625 -1.874 1 46.53 95 ILE B CA 1
ATOM 6977 C C . ILE B 1 95 ? 61.594 -8.711 -2.994 1 46.53 95 ILE B C 1
ATOM 6979 O O . ILE B 1 95 ? 60.406 -8.453 -3.123 1 46.53 95 ILE B O 1
ATOM 6983 N N . THR B 1 96 ? 62.562 -8.109 -3.818 1 43.56 96 THR B N 1
ATOM 6984 C CA . THR B 1 96 ? 62.062 -7.305 -4.938 1 43.56 96 THR B CA 1
ATOM 6985 C C . THR B 1 96 ? 61.344 -8.18 -5.961 1 43.56 96 THR B C 1
ATOM 6987 O O . THR B 1 96 ? 60.344 -7.762 -6.555 1 43.56 96 THR B O 1
ATOM 6990 N N . LEU B 1 97 ? 61.875 -9.367 -6.383 1 43.16 97 LEU B N 1
ATOM 6991 C CA . LEU B 1 97 ? 61.094 -10.25 -7.238 1 43.16 97 LEU B CA 1
ATOM 6992 C C . LEU B 1 97 ? 59.875 -10.789 -6.496 1 43.16 97 LEU B C 1
ATOM 6994 O O . LEU B 1 97 ? 58.812 -10.961 -7.09 1 43.16 97 LEU B O 1
ATOM 6998 N N . THR B 1 98 ? 59.906 -11.312 -5.152 1 38.09 98 THR B N 1
ATOM 6999 C CA . THR B 1 98 ? 58.688 -11.672 -4.469 1 38.09 98 THR B CA 1
ATOM 7000 C C . THR B 1 98 ? 57.812 -10.438 -4.254 1 38.09 98 THR B C 1
ATOM 7002 O O . THR B 1 98 ? 56.562 -10.523 -4.277 1 38.09 98 THR B O 1
ATOM 7005 N N . ARG B 1 99 ? 58.281 -9.203 -3.936 1 38.34 99 ARG B N 1
ATOM 7006 C CA . ARG B 1 99 ? 57.406 -8.047 -4 1 38.34 99 ARG B CA 1
ATOM 7007 C C . ARG B 1 99 ? 56.938 -7.789 -5.43 1 38.34 99 ARG B C 1
ATOM 7009 O O . ARG B 1 99 ? 55.812 -7.316 -5.652 1 38.34 99 ARG B O 1
ATOM 7016 N N . ARG B 1 100 ? 57.719 -7.879 -6.504 1 35.41 100 ARG B N 1
ATOM 7017 C CA . ARG B 1 100 ? 57.219 -7.816 -7.867 1 35.41 100 ARG B CA 1
ATOM 7018 C C . ARG B 1 100 ? 56.406 -9.055 -8.203 1 35.41 100 ARG B C 1
ATOM 7020 O O . ARG B 1 100 ? 55.406 -8.969 -8.922 1 35.41 100 ARG B O 1
ATOM 7027 N N . ASN B 1 101 ? 56.844 -10.383 -7.957 1 33.59 101 ASN B N 1
ATOM 7028 C CA . ASN B 1 101 ? 55.938 -11.5 -8.18 1 33.59 101 ASN B CA 1
ATOM 7029 C C . ASN B 1 101 ? 54.844 -11.539 -7.137 1 33.59 101 ASN B C 1
ATOM 7031 O O . ASN B 1 101 ? 53.75 -12.078 -7.391 1 33.59 101 ASN B O 1
ATOM 7035 N N . ASN B 1 102 ? 54.969 -11.336 -5.77 1 30.05 102 ASN B N 1
ATOM 7036 C CA . ASN B 1 102 ? 53.812 -11.141 -4.93 1 30.05 102 ASN B CA 1
ATOM 7037 C C . ASN B 1 102 ? 53.062 -9.852 -5.285 1 30.05 102 ASN B C 1
ATOM 7039 O O . ASN B 1 102 ? 51.906 -9.656 -4.879 1 30.05 102 ASN B O 1
ATOM 7043 N N . ALA B 1 103 ? 53.625 -8.734 -5.648 1 32.59 103 ALA B N 1
ATOM 7044 C CA . ALA B 1 103 ? 52.969 -7.605 -6.305 1 32.59 103 ALA B CA 1
ATOM 7045 C C . ALA B 1 103 ? 52.5 -7.992 -7.703 1 32.59 103 ALA B C 1
ATOM 7047 O O . ALA B 1 103 ? 51.625 -7.328 -8.273 1 32.59 103 ALA B O 1
ATOM 7048 N N . THR B 1 104 ? 53.094 -8.703 -8.523 1 30.83 104 THR B N 1
ATOM 7049 C CA . THR B 1 104 ? 52.562 -9.273 -9.766 1 30.83 104 THR B CA 1
ATOM 7050 C C . THR B 1 104 ? 51.531 -10.367 -9.469 1 30.83 104 THR B C 1
ATOM 7052 O O . THR B 1 104 ? 51 -10.969 -10.398 1 30.83 104 THR B O 1
ATOM 7055 N N . LEU B 1 105 ? 51.656 -11.266 -8.477 1 30.34 105 LEU B N 1
ATOM 7056 C CA . LEU B 1 105 ? 50.531 -12.141 -8.242 1 30.34 105 LEU B CA 1
ATOM 7057 C C . LEU B 1 105 ? 49.219 -11.344 -8.195 1 30.34 105 LEU B C 1
ATOM 7059 O O . LEU B 1 105 ? 49.25 -10.117 -8.273 1 30.34 105 LEU B O 1
ATOM 7063 N N . ILE B 1 106 ? 48.125 -11.742 -7.219 1 31.97 106 ILE B N 1
ATOM 7064 C CA . ILE B 1 106 ? 46.75 -11.273 -7.414 1 31.97 106 ILE B CA 1
ATOM 7065 C C . ILE B 1 106 ? 46.719 -9.75 -7.27 1 31.97 106 ILE B C 1
ATOM 7067 O O . ILE B 1 106 ? 46.656 -9.234 -6.152 1 31.97 106 ILE B O 1
ATOM 7071 N N . GLY B 1 107 ? 47.625 -9.062 -7.559 1 33.62 107 GLY B N 1
ATOM 7072 C CA . GLY B 1 107 ? 47.219 -7.66 -7.516 1 33.62 107 GLY B CA 1
ATOM 7073 C C . GLY B 1 107 ? 45.875 -7.398 -8.109 1 33.62 107 GLY B C 1
ATOM 7074 O O . GLY B 1 107 ? 45.75 -7.141 -9.305 1 33.62 107 GLY B O 1
ATOM 7075 N N . LYS B 1 108 ? 44.875 -8.188 -7.578 1 36.84 108 LYS B N 1
ATOM 7076 C CA . LYS B 1 108 ? 43.5 -7.973 -8.039 1 36.84 108 LYS B CA 1
ATOM 7077 C C . LYS B 1 108 ? 43.219 -6.488 -8.234 1 36.84 108 LYS B C 1
ATOM 7079 O O . LYS B 1 108 ? 43.375 -5.695 -7.301 1 36.84 108 LYS B O 1
ATOM 7084 N N . GLU B 1 109 ? 43.562 -6.02 -9.18 1 42.72 109 GLU B N 1
ATOM 7085 C CA . GLU B 1 109 ? 43.031 -4.691 -9.484 1 42.72 109 GLU B CA 1
ATOM 7086 C C . GLU B 1 109 ? 41.719 -4.434 -8.742 1 42.72 109 GLU B C 1
ATOM 7088 O O . GLU B 1 109 ? 40.844 -5.277 -8.75 1 42.72 109 GLU B O 1
ATOM 7093 N N . PRO B 1 110 ? 41.75 -3.699 -7.711 1 51.34 110 PRO B N 1
ATOM 7094 C CA . PRO B 1 110 ? 40.5 -3.473 -6.98 1 51.34 110 PRO B CA 1
ATOM 7095 C C . PRO B 1 110 ? 39.281 -3.396 -7.906 1 51.34 110 PRO B C 1
ATOM 7097 O O . PRO B 1 110 ? 39.344 -2.758 -8.961 1 51.34 110 PRO B O 1
ATOM 7100 N N . ALA B 1 111 ? 38.469 -4.398 -7.879 1 64.75 111 ALA B N 1
ATOM 7101 C CA . ALA B 1 111 ? 37.25 -4.441 -8.695 1 64.75 111 ALA B CA 1
ATOM 7102 C C . ALA B 1 111 ? 36.625 -3.059 -8.812 1 64.75 111 ALA B C 1
ATOM 7104 O O . ALA B 1 111 ? 36.5 -2.346 -7.816 1 64.75 111 ALA B O 1
ATOM 7105 N N . GLN B 1 112 ? 36.594 -2.57 -10.016 1 85.38 112 GLN B N 1
ATOM 7106 C CA . GLN B 1 112 ? 35.969 -1.293 -10.32 1 85.38 112 GLN B CA 1
ATOM 7107 C C . GLN B 1 112 ? 34.5 -1.279 -9.852 1 85.38 112 GLN B C 1
ATOM 7109 O O . GLN B 1 112 ? 33.781 -2.256 -10.039 1 85.38 112 GLN B O 1
ATOM 7114 N N . VAL B 1 113 ? 34.188 -0.328 -9.094 1 91.81 113 VAL B N 1
ATOM 7115 C CA . VAL B 1 113 ? 32.844 -0.173 -8.578 1 91.81 113 VAL B CA 1
ATOM 7116 C C . VAL B 1 113 ? 31.922 0.344 -9.68 1 91.81 113 VAL B C 1
ATOM 7118 O O . VAL B 1 113 ? 32.25 1.318 -10.367 1 91.81 113 VAL B O 1
ATOM 7121 N N . CYS B 1 114 ? 30.859 -0.428 -9.906 1 93.94 114 CYS B N 1
ATOM 7122 C CA . CYS B 1 114 ? 29.859 -0.055 -10.898 1 93.94 114 CYS B CA 1
ATOM 7123 C C . CYS B 1 114 ? 28.984 1.097 -10.398 1 93.94 114 CYS B C 1
ATOM 7125 O O . CYS B 1 114 ? 28.406 1.011 -9.32 1 93.94 114 CYS B O 1
ATOM 7127 N N . THR B 1 115 ? 28.859 2.195 -11.148 1 91.69 115 THR B N 1
ATOM 7128 C CA . THR B 1 115 ? 28.109 3.354 -10.688 1 91.69 115 THR B CA 1
ATOM 7129 C C . THR B 1 115 ? 27 3.711 -11.672 1 91.69 115 THR B C 1
ATOM 7131 O O . THR B 1 115 ? 26.5 4.84 -11.672 1 91.69 115 THR B O 1
ATOM 7134 N N . THR B 1 116 ? 26.656 2.768 -12.555 1 92.25 116 THR B N 1
ATOM 7135 C CA . THR B 1 116 ? 25.531 2.994 -13.453 1 92.25 116 THR B CA 1
ATOM 7136 C C . THR B 1 116 ? 24.219 3.012 -12.688 1 92.25 116 THR B C 1
ATOM 7138 O O . THR B 1 116 ? 24.172 2.623 -11.516 1 92.25 116 THR B O 1
ATOM 7141 N N . TRP B 1 117 ? 23.172 3.451 -13.289 1 90.94 117 TRP B N 1
ATOM 7142 C CA . TRP B 1 117 ? 21.859 3.51 -12.672 1 90.94 117 TRP B CA 1
ATOM 7143 C C . TRP B 1 117 ? 21.406 2.127 -12.211 1 90.94 117 TRP B C 1
ATOM 7145 O O . TRP B 1 117 ? 20.891 1.976 -11.102 1 90.94 117 TRP B O 1
ATOM 7155 N N . GLU B 1 118 ? 21.609 1.135 -13.062 1 92.44 118 GLU B N 1
ATOM 7156 C CA . GLU B 1 118 ? 21.172 -0.224 -12.758 1 92.44 118 GLU B CA 1
ATOM 7157 C C . GLU B 1 118 ? 21.906 -0.776 -11.539 1 92.44 118 GLU B C 1
ATOM 7159 O O . GLU B 1 118 ? 21.312 -1.447 -10.695 1 92.44 118 GLU B O 1
ATOM 7164 N N . CYS B 1 119 ? 23.219 -0.426 -11.469 1 94.81 119 CYS B N 1
ATOM 7165 C CA . CYS B 1 119 ? 24.016 -0.913 -10.359 1 94.81 119 CYS B CA 1
ATOM 7166 C C . CYS B 1 119 ? 23.625 -0.229 -9.055 1 94.81 119 CYS B C 1
ATOM 7168 O O . CYS B 1 119 ? 23.531 -0.876 -8.008 1 94.81 119 CYS B O 1
ATOM 7170 N N . VAL B 1 120 ? 23.359 1.055 -9.141 1 94.38 120 VAL B N 1
ATOM 7171 C CA . VAL B 1 120 ? 22.953 1.827 -7.973 1 94.38 120 VAL B CA 1
ATOM 7172 C C . VAL B 1 120 ? 21.594 1.349 -7.48 1 94.38 120 VAL B C 1
ATOM 7174 O O . VAL B 1 120 ? 21.391 1.167 -6.277 1 94.38 120 VAL B O 1
ATOM 7177 N N . ARG B 1 121 ? 20.688 1.167 -8.336 1 92.31 121 ARG B N 1
ATOM 7178 C CA . ARG B 1 121 ? 19.375 0.659 -7.984 1 92.31 121 ARG B CA 1
ATOM 7179 C C . ARG B 1 121 ? 19.469 -0.723 -7.348 1 92.31 121 ARG B C 1
ATOM 7181 O O . ARG B 1 121 ? 18.812 -0.99 -6.332 1 92.31 121 ARG B O 1
ATOM 7188 N N . ALA B 1 122 ? 20.219 -1.576 -7.977 1 94.31 122 ALA B N 1
ATOM 7189 C CA . ALA B 1 122 ? 20.391 -2.932 -7.453 1 94.31 122 ALA B CA 1
ATOM 7190 C C . ALA B 1 122 ? 21 -2.91 -6.055 1 94.31 122 ALA B C 1
ATOM 7192 O O . ALA B 1 122 ? 20.562 -3.643 -5.168 1 94.31 122 ALA B O 1
ATOM 7193 N N . ALA B 1 123 ? 22.047 -2.096 -5.918 1 95.69 123 ALA B N 1
ATOM 7194 C CA . ALA B 1 123 ? 22.703 -1.984 -4.621 1 95.69 123 ALA B CA 1
ATOM 7195 C C . ALA B 1 123 ? 21.734 -1.494 -3.549 1 95.69 123 ALA B C 1
ATOM 7197 O O . ALA B 1 123 ? 21.719 -2.014 -2.43 1 95.69 123 ALA B O 1
ATOM 7198 N N . SER B 1 124 ? 20.953 -0.507 -3.918 1 93.56 124 SER B N 1
ATOM 7199 C CA . SER B 1 124 ? 19.984 0.04 -2.98 1 93.56 124 SER B CA 1
ATOM 7200 C C . SER B 1 124 ? 18.938 -1.002 -2.602 1 93.56 124 SER B C 1
ATOM 7202 O O . SER B 1 124 ? 18.609 -1.154 -1.426 1 93.56 124 SER B O 1
ATOM 7204 N N . ASP B 1 125 ? 18.391 -1.733 -3.547 1 93.44 125 ASP B N 1
ATOM 7205 C CA . ASP B 1 125 ? 17.391 -2.764 -3.303 1 93.44 125 ASP B CA 1
ATOM 7206 C C . ASP B 1 125 ? 17.938 -3.861 -2.393 1 93.44 125 ASP B C 1
ATOM 7208 O O . ASP B 1 125 ? 17.266 -4.297 -1.458 1 93.44 125 ASP B O 1
ATOM 7212 N N . VAL B 1 126 ? 19.141 -4.281 -2.674 1 96.25 126 VAL B N 1
ATOM 7213 C CA . VAL B 1 126 ? 19.766 -5.375 -1.935 1 96.25 126 VAL B CA 1
ATOM 7214 C C . VAL B 1 126 ? 19.984 -4.961 -0.483 1 96.25 126 VAL B C 1
ATOM 7216 O O . VAL B 1 126 ? 19.547 -5.645 0.442 1 96.25 126 VAL B O 1
ATOM 7219 N N . LEU B 1 127 ? 20.578 -3.834 -0.324 1 95.06 127 LEU B N 1
ATOM 7220 C CA . LEU B 1 127 ? 21 -3.418 1.011 1 95.06 127 LEU B CA 1
ATOM 7221 C C . LEU B 1 127 ? 19.781 -3.062 1.868 1 95.06 127 LEU B C 1
ATOM 7223 O O . LEU B 1 127 ? 19.797 -3.291 3.08 1 95.06 127 LEU B O 1
ATOM 7227 N N . SER B 1 128 ? 18.781 -2.488 1.26 1 92.44 128 SER B N 1
ATOM 7228 C CA . SER B 1 128 ? 17.609 -2.07 2.016 1 92.44 128 SER B CA 1
ATOM 7229 C C . SER B 1 128 ? 16.844 -3.273 2.553 1 92.44 128 SER B C 1
ATOM 7231 O O . SER B 1 128 ? 16.047 -3.143 3.488 1 92.44 128 SER B O 1
ATOM 7233 N N . SER B 1 129 ? 17.062 -4.441 2.055 1 96 129 SER B N 1
ATOM 7234 C CA . SER B 1 129 ? 16.328 -5.637 2.43 1 96 129 SER B CA 1
ATOM 7235 C C . SER B 1 129 ? 17.062 -6.43 3.506 1 96 129 SER B C 1
ATOM 7237 O O . SER B 1 129 ? 16.469 -7.297 4.156 1 96 129 SER B O 1
ATOM 7239 N N . MET B 1 130 ? 18.359 -6.203 3.748 1 96.88 130 MET B N 1
ATOM 7240 C CA . MET B 1 130 ? 19.203 -7.082 4.539 1 96.88 130 MET B CA 1
ATOM 7241 C C . MET B 1 130 ? 19.219 -6.664 6.004 1 96.88 130 MET B C 1
ATOM 7243 O O . MET B 1 130 ? 19.031 -5.484 6.32 1 96.88 130 MET B O 1
ATOM 7247 N N . ASP B 1 131 ? 19.312 -7.602 6.898 1 96.25 131 ASP B N 1
ATOM 7248 C CA . ASP B 1 131 ? 19.656 -7.422 8.305 1 96.25 131 ASP B CA 1
ATOM 7249 C C . ASP B 1 131 ? 21.062 -7.918 8.594 1 96.25 131 ASP B C 1
ATOM 7251 O O . ASP B 1 131 ? 21.266 -9.094 8.914 1 96.25 131 ASP B O 1
ATOM 7255 N N . LEU B 1 132 ? 22.016 -7.043 8.602 1 94.56 132 LEU B N 1
ATOM 7256 C CA . LEU B 1 132 ? 23.438 -7.383 8.664 1 94.56 132 LEU B CA 1
ATOM 7257 C C . LEU B 1 132 ? 23.828 -7.824 10.062 1 94.56 132 LEU B C 1
ATOM 7259 O O . LEU B 1 132 ? 24.938 -8.336 10.266 1 94.56 132 LEU B O 1
ATOM 7263 N N . ALA B 1 133 ? 22.906 -7.699 10.977 1 94.38 133 ALA B N 1
ATOM 7264 C CA . ALA B 1 133 ? 23.188 -8.117 12.344 1 94.38 133 ALA B CA 1
ATOM 7265 C C . ALA B 1 133 ? 23 -9.625 12.508 1 94.38 133 ALA B C 1
ATOM 7267 O O . ALA B 1 133 ? 23.453 -10.211 13.492 1 94.38 133 ALA B O 1
ATOM 7268 N N . VAL B 1 134 ? 22.359 -10.258 11.57 1 97.5 134 VAL B N 1
ATOM 7269 C CA . VAL B 1 134 ? 22.078 -11.688 11.641 1 97.5 134 VAL B CA 1
ATOM 7270 C C . VAL B 1 134 ? 23.25 -12.477 11.047 1 97.5 134 VAL B C 1
ATOM 7272 O O . VAL B 1 134 ? 23.828 -12.07 10.039 1 97.5 134 VAL B O 1
ATOM 7275 N N . ASP B 1 135 ? 23.547 -13.617 11.602 1 97.94 135 ASP B N 1
ATOM 7276 C CA . ASP B 1 135 ? 24.562 -14.523 11.062 1 97.94 135 ASP B CA 1
ATOM 7277 C C . ASP B 1 135 ? 24.016 -15.312 9.875 1 97.94 135 ASP B C 1
ATOM 7279 O O . ASP B 1 135 ? 23.109 -16.125 10.023 1 97.94 135 ASP B O 1
ATOM 7283 N N . PRO B 1 136 ? 24.609 -15.109 8.688 1 98.38 136 PRO B N 1
ATOM 7284 C CA . PRO B 1 136 ? 24.094 -15.789 7.5 1 98.38 136 PRO B CA 1
ATOM 7285 C C . PRO B 1 136 ? 24.25 -17.312 7.586 1 98.38 136 PRO B C 1
ATOM 7287 O O . PRO B 1 136 ? 23.547 -18.047 6.875 1 98.38 136 PRO B O 1
ATOM 7290 N N . CYS B 1 137 ? 25.125 -17.859 8.438 1 98.69 137 CYS B N 1
ATOM 7291 C CA . CYS B 1 137 ? 25.344 -19.297 8.539 1 98.69 137 CYS B CA 1
ATOM 7292 C C . CYS B 1 137 ? 24.344 -19.938 9.5 1 98.69 137 CYS B C 1
ATOM 7294 O O . CYS B 1 137 ? 24.266 -21.156 9.594 1 98.69 137 CYS B O 1
ATOM 7296 N N . GLU B 1 138 ? 23.5 -19.109 10.117 1 98 138 GLU B N 1
ATOM 7297 C CA . GLU B 1 138 ? 22.5 -19.625 11.031 1 98 138 GLU B CA 1
ATOM 7298 C C . GLU B 1 138 ? 21.094 -19.391 10.492 1 98 138 GLU B C 1
ATOM 7300 O O . GLU B 1 138 ? 20.203 -20.219 10.664 1 98 138 GLU B O 1
ATOM 7305 N N . ASP B 1 139 ? 20.844 -18.25 9.93 1 98.12 139 ASP B N 1
ATOM 7306 C CA . ASP B 1 139 ? 19.547 -17.859 9.391 1 98.12 139 ASP B CA 1
ATOM 7307 C C . ASP B 1 139 ? 19.703 -16.938 8.188 1 98.12 139 ASP B C 1
ATOM 7309 O O . ASP B 1 139 ? 19.594 -15.719 8.312 1 98.12 139 ASP B O 1
ATOM 7313 N N . PHE B 1 140 ? 19.781 -17.531 7.055 1 98.69 140 PHE B N 1
ATOM 7314 C CA . PHE B 1 140 ? 20.094 -16.75 5.867 1 98.69 140 PHE B CA 1
ATOM 7315 C C . PHE B 1 140 ? 18.875 -15.945 5.414 1 98.69 140 PHE B C 1
ATOM 7317 O O . PHE B 1 140 ? 19.016 -14.875 4.828 1 98.69 140 PHE B O 1
ATOM 7324 N N . TYR B 1 141 ? 17.656 -16.453 5.629 1 98.38 141 TYR B N 1
ATOM 7325 C CA . TYR B 1 141 ? 16.469 -15.68 5.273 1 98.38 141 TYR B CA 1
ATOM 7326 C C . TYR B 1 141 ? 16.453 -14.336 5.992 1 98.38 141 TYR B C 1
ATOM 7328 O O . TYR B 1 141 ? 16.266 -13.289 5.363 1 98.38 141 TYR B O 1
ATOM 7336 N N . SER B 1 142 ? 16.625 -14.383 7.293 1 97.75 142 SER B N 1
ATOM 7337 C CA . SER B 1 142 ? 16.625 -13.141 8.055 1 97.75 142 SER B CA 1
ATOM 7338 C C . SER B 1 142 ? 17.781 -12.242 7.637 1 97.75 142 SER B C 1
ATOM 7340 O O . SER B 1 142 ? 17.656 -11.016 7.621 1 97.75 142 SER B O 1
ATOM 7342 N N . TYR B 1 143 ? 18.922 -12.836 7.332 1 98.31 143 TYR B N 1
ATOM 7343 C CA . TYR B 1 143 ? 20.078 -12.078 6.879 1 98.31 143 TYR B CA 1
ATOM 7344 C C . TYR B 1 143 ? 19.781 -11.336 5.582 1 98.31 143 TYR B C 1
ATOM 7346 O O . TYR B 1 143 ? 20.047 -10.141 5.469 1 98.31 143 TYR B O 1
ATOM 7354 N N . ALA B 1 144 ? 19.203 -11.961 4.625 1 98.5 144 ALA B N 1
ATOM 7355 C CA . ALA B 1 144 ? 19 -11.43 3.283 1 98.5 144 ALA B CA 1
ATOM 7356 C C . ALA B 1 144 ? 17.688 -10.641 3.199 1 98.5 144 ALA B C 1
ATOM 7358 O O . ALA B 1 144 ? 17.578 -9.688 2.432 1 98.5 144 ALA B O 1
ATOM 7359 N N . CYS B 1 145 ? 16.656 -11.047 3.992 1 97.81 145 CYS B N 1
ATOM 7360 C CA . CYS B 1 145 ? 15.312 -10.516 3.807 1 97.81 145 CYS B CA 1
ATOM 7361 C C . CYS B 1 145 ? 14.805 -9.859 5.086 1 97.81 145 CYS B C 1
ATOM 7363 O O . CYS B 1 145 ? 13.656 -9.406 5.145 1 97.81 145 CYS B O 1
ATOM 7365 N N . GLY B 1 146 ? 15.578 -9.781 6.082 1 96.06 146 GLY B N 1
ATOM 7366 C CA . GLY B 1 146 ? 15.094 -9.406 7.402 1 96.06 146 GLY B CA 1
ATOM 7367 C C . GLY B 1 146 ? 14.469 -8.023 7.438 1 96.06 146 GLY B C 1
ATOM 7368 O O . GLY B 1 146 ? 13.562 -7.766 8.234 1 96.06 146 GLY B O 1
ATOM 7369 N N . GLU B 1 147 ? 14.938 -7.098 6.57 1 93.12 147 GLU B N 1
ATOM 7370 C CA . GLU B 1 147 ? 14.422 -5.73 6.562 1 93.12 147 GLU B CA 1
ATOM 7371 C C . GLU B 1 147 ? 13.508 -5.496 5.367 1 93.12 147 GLU B C 1
ATOM 7373 O O . GLU B 1 147 ? 12.961 -4.398 5.199 1 93.12 147 GLU B O 1
ATOM 7378 N N . TRP B 1 148 ? 13.305 -6.488 4.602 1 94.62 148 TRP B N 1
ATOM 7379 C CA . TRP B 1 148 ? 12.539 -6.34 3.369 1 94.62 148 TRP B CA 1
ATOM 7380 C C . TRP B 1 148 ? 11.109 -5.906 3.668 1 94.62 148 TRP B C 1
ATOM 7382 O O . TRP B 1 148 ? 10.578 -5.008 3.01 1 94.62 148 TRP B O 1
ATOM 7392 N N . GLY B 1 149 ? 10.477 -6.52 4.648 1 89.5 149 GLY B N 1
ATOM 7393 C CA . GLY B 1 149 ? 9.094 -6.227 5 1 89.5 149 GLY B CA 1
ATOM 7394 C C . GLY B 1 149 ? 8.883 -4.801 5.469 1 89.5 149 GLY B C 1
ATOM 7395 O O . GLY B 1 149 ? 7.793 -4.246 5.324 1 89.5 149 GLY B O 1
ATOM 7396 N N . ARG B 1 150 ? 9.898 -4.188 5.996 1 83.19 150 ARG B N 1
ATOM 7397 C CA . ARG B 1 150 ? 9.812 -2.805 6.461 1 83.19 150 ARG B CA 1
ATOM 7398 C C . ARG B 1 150 ? 9.648 -1.844 5.285 1 83.19 150 ARG B C 1
ATOM 7400 O O . ARG B 1 150 ? 8.977 -0.817 5.406 1 83.19 150 ARG B O 1
ATOM 7407 N N . HIS B 1 151 ? 10.211 -2.219 4.262 1 83.5 151 HIS B N 1
ATOM 7408 C CA . HIS B 1 151 ? 10.164 -1.367 3.078 1 83.5 151 HIS B CA 1
ATOM 7409 C C . HIS B 1 151 ? 9.039 -1.795 2.137 1 83.5 151 HIS B C 1
ATOM 7411 O O . HIS B 1 151 ? 8.688 -1.063 1.208 1 83.5 151 HIS B O 1
ATOM 7417 N N . ASN B 1 152 ? 8.539 -2.975 2.424 1 86.81 152 ASN B N 1
ATOM 7418 C CA . ASN B 1 152 ? 7.422 -3.518 1.654 1 86.81 152 ASN B CA 1
ATOM 7419 C C . ASN B 1 152 ? 6.316 -4.039 2.564 1 86.81 152 ASN B C 1
ATOM 7421 O O . ASN B 1 152 ? 6.035 -5.238 2.582 1 86.81 152 ASN B O 1
ATOM 7425 N N . PRO B 1 153 ? 5.699 -3.178 3.215 1 81.25 153 PRO B N 1
ATOM 7426 C CA . PRO B 1 153 ? 4.645 -3.641 4.117 1 81.25 153 PRO B CA 1
ATOM 7427 C C . PRO B 1 153 ? 3.475 -4.285 3.379 1 81.25 153 PRO B C 1
ATOM 7429 O O . PRO B 1 153 ? 3.236 -3.979 2.209 1 81.25 153 PRO B O 1
ATOM 7432 N N . LEU B 1 154 ? 2.814 -5.09 4.117 1 85.31 154 LEU B N 1
ATOM 7433 C CA . LEU B 1 154 ? 1.646 -5.766 3.564 1 85.31 154 LEU B CA 1
ATOM 7434 C C . LEU B 1 154 ? 0.582 -4.754 3.148 1 85.31 154 LEU B C 1
ATOM 7436 O O . LEU B 1 154 ? 0.094 -3.982 3.979 1 85.31 154 LEU B O 1
ATOM 7440 N N . PRO B 1 155 ? 0.242 -4.672 1.893 1 81.94 155 PRO B N 1
ATOM 7441 C CA . PRO B 1 155 ? -0.813 -3.744 1.477 1 81.94 155 PRO B CA 1
ATOM 7442 C C . PRO B 1 155 ? -2.186 -4.125 2.027 1 81.94 155 PRO B C 1
ATOM 7444 O O . PRO B 1 155 ? -2.465 -5.309 2.232 1 81.94 155 PRO B O 1
ATOM 7447 N N . SER B 1 156 ? -3.053 -3.131 2.111 1 77.69 156 SER B N 1
ATOM 7448 C CA . SER B 1 156 ? -4.418 -3.383 2.564 1 77.69 156 SER B CA 1
ATOM 7449 C C . SER B 1 156 ? -5.156 -4.312 1.606 1 77.69 156 SER B C 1
ATOM 7451 O O . SER B 1 156 ? -5.008 -4.199 0.387 1 77.69 156 SER B O 1
ATOM 7453 N N . GLY B 1 157 ? -5.832 -5.227 2.156 1 79.31 157 GLY B N 1
ATOM 7454 C CA . GLY B 1 157 ? -6.617 -6.148 1.352 1 79.31 157 GLY B CA 1
ATOM 7455 C C . GLY B 1 157 ? -5.84 -7.375 0.916 1 79.31 157 GLY B C 1
ATOM 7456 O O . GLY B 1 157 ? -6.391 -8.266 0.268 1 79.31 157 GLY B O 1
ATOM 7457 N N . THR B 1 158 ? -4.578 -7.422 1.288 1 86.56 158 THR B N 1
ATOM 7458 C CA . THR B 1 158 ? -3.762 -8.586 0.953 1 86.56 158 THR B CA 1
ATOM 7459 C C . THR B 1 158 ? -3.332 -9.328 2.217 1 86.56 158 THR B C 1
ATOM 7461 O O . THR B 1 158 ? -3.439 -8.789 3.322 1 86.56 158 THR B O 1
ATOM 7464 N N . TYR B 1 159 ? -2.941 -10.562 2.127 1 89.69 159 TYR B N 1
ATOM 7465 C CA . TYR B 1 159 ? -2.543 -11.383 3.266 1 89.69 159 TYR B CA 1
ATOM 7466 C C . TYR B 1 159 ? -1.131 -11.922 3.08 1 89.69 159 TYR B C 1
ATOM 7468 O O . TYR B 1 159 ? -0.561 -12.516 3.998 1 89.69 159 TYR B O 1
ATOM 7476 N N . GLN B 1 160 ? -0.638 -11.742 1.912 1 92.44 160 GLN B N 1
ATOM 7477 C CA . GLN B 1 160 ? 0.734 -12.086 1.559 1 92.44 160 GLN B CA 1
ATOM 7478 C C . GLN B 1 160 ? 1.304 -11.102 0.538 1 92.44 160 GLN B C 1
ATOM 7480 O O . GLN B 1 160 ? 0.592 -10.656 -0.364 1 92.44 160 GLN B O 1
ATOM 7485 N N . TRP B 1 161 ? 2.484 -10.719 0.725 1 93 161 TRP B N 1
ATOM 7486 C CA . TRP B 1 161 ? 3.166 -9.75 -0.127 1 93 161 TRP B CA 1
ATOM 7487 C C . TRP B 1 161 ? 4.645 -10.102 -0.273 1 93 161 TRP B C 1
ATOM 7489 O O . TRP B 1 161 ? 5.379 -10.133 0.716 1 93 161 TRP B O 1
ATOM 7499 N N . GLY B 1 162 ? 5.035 -10.5 -1.476 1 95.38 162 GLY B N 1
ATOM 7500 C CA . GLY B 1 162 ? 6.414 -10.883 -1.723 1 95.38 162 GLY B CA 1
ATOM 7501 C C . GLY B 1 162 ? 7.035 -10.156 -2.904 1 95.38 162 GLY B C 1
ATOM 7502 O O . GLY B 1 162 ? 6.387 -9.305 -3.525 1 95.38 162 GLY B O 1
ATOM 7503 N N . SER B 1 163 ? 8.273 -10.422 -3.178 1 95.19 163 SER B N 1
ATOM 7504 C CA . SER B 1 163 ? 9.023 -9.781 -4.254 1 95.19 163 SER B CA 1
ATOM 7505 C C . SER B 1 163 ? 8.289 -9.891 -5.586 1 95.19 163 SER B C 1
ATOM 7507 O O . SER B 1 163 ? 8.227 -8.93 -6.348 1 95.19 163 SER B O 1
ATOM 7509 N N . THR B 1 164 ? 7.738 -11.016 -5.867 1 95.5 164 THR B N 1
ATOM 7510 C CA . THR B 1 164 ? 7.016 -11.211 -7.121 1 95.5 164 THR B CA 1
ATOM 7511 C C . THR B 1 164 ? 5.723 -10.398 -7.129 1 95.5 164 THR B C 1
ATOM 7513 O O . THR B 1 164 ? 5.285 -9.93 -8.18 1 95.5 164 THR B O 1
ATOM 7516 N N . ASP B 1 165 ? 5.082 -10.258 -5.949 1 94.81 165 ASP B N 1
ATOM 7517 C CA . ASP B 1 165 ? 3.855 -9.469 -5.844 1 94.81 165 ASP B CA 1
ATOM 7518 C C . ASP B 1 165 ? 4.121 -7.996 -6.137 1 94.81 165 ASP B C 1
ATOM 7520 O O . ASP B 1 165 ? 3.271 -7.309 -6.707 1 94.81 165 ASP B O 1
ATOM 7524 N N . VAL B 1 166 ? 5.277 -7.555 -5.668 1 92.94 166 VAL B N 1
ATOM 7525 C CA . VAL B 1 166 ? 5.656 -6.172 -5.934 1 92.94 166 VAL B CA 1
ATOM 7526 C C . VAL B 1 166 ? 5.754 -5.941 -7.441 1 92.94 166 VAL B C 1
ATOM 7528 O O . VAL B 1 166 ? 5.242 -4.945 -7.961 1 92.94 166 VAL B O 1
ATOM 7531 N N . VAL B 1 167 ? 6.355 -6.844 -8.148 1 94.25 167 VAL B N 1
ATOM 7532 C CA . VAL B 1 167 ? 6.512 -6.738 -9.602 1 94.25 167 VAL B CA 1
ATOM 7533 C C . VAL B 1 167 ? 5.152 -6.883 -10.281 1 94.25 167 VAL B C 1
ATOM 7535 O O . VAL B 1 167 ? 4.863 -6.18 -11.25 1 94.25 167 VAL B O 1
ATOM 7538 N N . ARG B 1 168 ? 4.367 -7.785 -9.789 1 95.44 168 ARG B N 1
ATOM 7539 C CA . ARG B 1 168 ? 3.027 -7.977 -10.336 1 95.44 168 ARG B CA 1
ATOM 7540 C C . ARG B 1 168 ? 2.207 -6.695 -10.234 1 95.44 168 ARG B C 1
ATOM 7542 O O . ARG B 1 168 ? 1.568 -6.281 -11.203 1 95.44 168 ARG B O 1
ATOM 7549 N N . ARG B 1 169 ? 2.188 -6.102 -9.094 1 91.56 169 ARG B N 1
ATOM 7550 C CA . ARG B 1 169 ? 1.402 -4.883 -8.922 1 91.56 169 ARG B CA 1
ATOM 7551 C C . ARG B 1 169 ? 1.928 -3.766 -9.82 1 91.56 169 ARG B C 1
ATOM 7553 O O . ARG B 1 169 ? 1.149 -2.967 -10.344 1 91.56 169 ARG B O 1
ATOM 7560 N N . ARG B 1 170 ? 3.195 -3.641 -9.914 1 91.38 170 ARG B N 1
ATOM 7561 C CA . ARG B 1 170 ? 3.768 -2.664 -10.844 1 91.38 170 ARG B CA 1
ATOM 7562 C C . ARG B 1 170 ? 3.281 -2.91 -12.266 1 91.38 170 ARG B C 1
ATOM 7564 O O . ARG B 1 170 ? 2.947 -1.966 -12.984 1 91.38 170 ARG B O 1
ATOM 7571 N N . THR B 1 171 ? 3.285 -4.16 -12.633 1 95.5 171 THR B N 1
ATOM 7572 C CA . THR B 1 171 ? 2.814 -4.551 -13.961 1 95.5 171 THR B CA 1
ATOM 7573 C C . THR B 1 171 ? 1.352 -4.164 -14.148 1 95.5 171 THR B C 1
ATOM 7575 O O . THR B 1 171 ? 0.981 -3.602 -15.188 1 95.5 171 THR B O 1
ATOM 7578 N N . LEU B 1 172 ? 0.591 -4.457 -13.188 1 94.75 172 LEU B N 1
ATOM 7579 C CA . LEU B 1 172 ? -0.82 -4.09 -13.25 1 94.75 172 LEU B CA 1
ATOM 7580 C C . LEU B 1 172 ? -0.987 -2.58 -13.359 1 94.75 172 LEU B C 1
ATOM 7582 O O . LEU B 1 172 ? -1.855 -2.098 -14.086 1 94.75 172 LEU B O 1
ATOM 7586 N N . GLY B 1 173 ? -0.181 -1.868 -12.594 1 90.25 173 GLY B N 1
ATOM 7587 C CA . GLY B 1 173 ? -0.22 -0.418 -12.688 1 90.25 173 GLY B CA 1
ATOM 7588 C C . GLY B 1 173 ? 0.115 0.101 -14.078 1 90.25 173 GLY B C 1
ATOM 7589 O O . GLY B 1 173 ? -0.505 1.053 -14.555 1 90.25 173 GLY B O 1
ATOM 7590 N N . GLN B 1 174 ? 1.067 -0.457 -14.719 1 91.56 174 GLN B N 1
ATOM 7591 C CA . GLN B 1 174 ? 1.435 -0.105 -16.094 1 91.56 174 GLN B CA 1
ATOM 7592 C C . GLN B 1 174 ? 0.278 -0.357 -17.047 1 91.56 174 GLN B C 1
ATOM 7594 O O . GLN B 1 174 ? -0.016 0.477 -17.906 1 91.56 174 GLN B O 1
ATOM 7599 N N . LEU B 1 175 ? -0.319 -1.469 -16.812 1 95.5 175 LEU B N 1
ATOM 7600 C CA . LEU B 1 175 ? -1.442 -1.832 -17.672 1 95.5 175 LEU B CA 1
ATOM 7601 C C . LEU B 1 175 ? -2.637 -0.917 -17.422 1 95.5 175 LEU B C 1
ATOM 7603 O O . LEU B 1 175 ? -3.373 -0.58 -18.359 1 95.5 175 LEU B O 1
ATOM 7607 N N . HIS B 1 176 ? -2.875 -0.574 -16.156 1 92.06 176 HIS B N 1
ATOM 7608 C CA . HIS B 1 176 ? -3.916 0.382 -15.797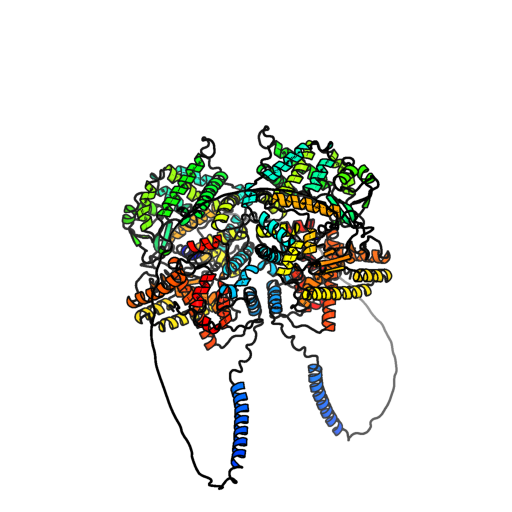 1 92.06 176 HIS B CA 1
ATOM 7609 C C . HIS B 1 176 ? -3.766 1.682 -16.578 1 92.06 176 HIS B C 1
ATOM 7611 O O . HIS B 1 176 ? -4.738 2.188 -17.141 1 92.06 176 HIS B O 1
ATOM 7617 N N . ARG B 1 177 ? -2.535 2.156 -16.719 1 86.88 177 ARG B N 1
ATOM 7618 C CA . ARG B 1 177 ? -2.248 3.391 -17.438 1 86.88 177 ARG B CA 1
ATOM 7619 C C . ARG B 1 177 ? -2.412 3.195 -18.938 1 86.88 177 ARG B C 1
ATOM 7621 O O . ARG B 1 177 ? -2.916 4.082 -19.625 1 86.88 177 ARG B O 1
ATOM 7628 N N . ALA B 1 178 ? -1.98 2.061 -19.375 1 90.31 178 ALA B N 1
ATOM 7629 C CA . ALA B 1 178 ? -2.076 1.768 -20.797 1 90.31 178 ALA B CA 1
ATOM 7630 C C . ALA B 1 178 ? -3.533 1.671 -21.234 1 90.31 178 ALA B C 1
ATOM 7632 O O . ALA B 1 178 ? -3.877 2.074 -22.359 1 90.31 178 ALA B O 1
ATOM 7633 N N . LEU B 1 179 ? -4.34 1.122 -20.406 1 93.31 179 LEU B N 1
ATOM 7634 C CA . LEU B 1 179 ? -5.75 0.903 -20.719 1 93.31 179 LEU B CA 1
ATOM 7635 C C . LEU B 1 179 ? -6.527 2.215 -20.672 1 93.31 179 LEU B C 1
ATOM 7637 O O . LEU B 1 179 ? -7.617 2.312 -21.234 1 93.31 179 LEU B O 1
ATOM 7641 N N . ASP B 1 180 ? -6.035 3.18 -19.953 1 79.88 180 ASP B N 1
ATOM 7642 C CA . ASP B 1 180 ? -6.695 4.477 -19.859 1 79.88 180 ASP B CA 1
ATOM 7643 C C . ASP B 1 180 ? -6.398 5.328 -21.094 1 79.88 180 ASP B C 1
ATOM 7645 O O . ASP B 1 180 ? -7.113 6.297 -21.375 1 79.88 180 ASP B O 1
ATOM 7649 N N . ASN B 1 181 ? -5.34 4.848 -21.828 1 73.06 181 ASN B N 1
ATOM 7650 C CA . ASN B 1 181 ? -5.004 5.543 -23.062 1 73.06 181 ASN B CA 1
ATOM 7651 C C . ASN B 1 181 ? -5.918 5.117 -24.203 1 73.06 181 ASN B C 1
ATOM 7653 O O . ASN B 1 181 ? -6.027 3.928 -24.516 1 73.06 181 ASN B O 1
ATOM 7657 N N . THR B 1 182 ? -6.664 5.973 -24.859 1 66.56 182 THR B N 1
ATOM 7658 C CA . THR B 1 182 ? -7.73 5.68 -25.797 1 66.56 182 THR B CA 1
ATOM 7659 C C . THR B 1 182 ? -7.168 5.492 -27.203 1 66.56 182 THR B C 1
ATOM 7661 O O . THR B 1 182 ? -7.898 5.121 -28.125 1 66.56 182 THR B O 1
ATOM 7664 N N . ASP B 1 183 ? -5.938 5.641 -27.406 1 67.88 183 ASP B N 1
ATOM 7665 C CA . ASP B 1 183 ? -5.434 5.52 -28.766 1 67.88 183 ASP B CA 1
ATOM 7666 C C . ASP B 1 183 ? -5.145 4.062 -29.125 1 67.88 183 ASP B C 1
ATOM 7668 O O . ASP B 1 183 ? -4.23 3.777 -29.906 1 67.88 183 ASP B O 1
ATOM 7672 N N . ILE B 1 184 ? -5.918 3.156 -28.672 1 67.38 184 ILE B N 1
ATOM 7673 C CA . ILE B 1 184 ? -5.594 1.75 -28.875 1 67.38 184 ILE B CA 1
ATOM 7674 C C . ILE B 1 184 ? -6.625 1.111 -29.797 1 67.38 184 ILE B C 1
ATOM 7676 O O . ILE B 1 184 ? -6.707 -0.116 -29.891 1 67.38 184 ILE B O 1
ATOM 7680 N N . ARG B 1 185 ? -7.293 1.761 -30.719 1 66.5 185 ARG B N 1
ATOM 7681 C CA . ARG B 1 185 ? -8.422 1.275 -31.5 1 66.5 185 ARG B CA 1
ATOM 7682 C C . ARG B 1 185 ? -7.938 0.561 -32.75 1 66.5 185 ARG B C 1
ATOM 7684 O O . ARG B 1 185 ? -8.703 -0.167 -33.406 1 66.5 185 ARG B O 1
ATOM 7691 N N . ASN B 1 186 ? -6.777 0.583 -32.969 1 65.94 186 ASN B N 1
ATOM 7692 C CA . ASN B 1 186 ? -6.262 0.009 -34.188 1 65.94 186 ASN B CA 1
ATOM 7693 C C . ASN B 1 186 ? -6.148 -1.511 -34.094 1 65.94 186 ASN B C 1
ATOM 7695 O O . ASN B 1 186 ? -6.051 -2.191 -35.125 1 65.94 186 ASN B O 1
ATOM 7699 N N . THR B 1 187 ? -6.164 -2.121 -33.031 1 78.19 187 THR B N 1
ATOM 7700 C CA . THR B 1 187 ? -6.129 -3.564 -32.812 1 78.19 187 THR B CA 1
ATOM 7701 C C . THR B 1 187 ? -7.355 -4.027 -32.031 1 78.19 187 THR B C 1
ATOM 7703 O O . THR B 1 187 ? -7.551 -3.639 -30.891 1 78.19 187 THR B O 1
ATOM 7706 N N . SER B 1 188 ? -8.102 -4.926 -32.688 1 85 188 SER B N 1
ATOM 7707 C CA . SER B 1 188 ? -9.383 -5.352 -32.125 1 85 188 SER B CA 1
ATOM 7708 C C . SER B 1 188 ? -9.195 -5.973 -30.734 1 85 188 SER B C 1
ATOM 7710 O O . SER B 1 188 ? -9.984 -5.715 -29.828 1 85 188 SER B O 1
ATOM 7712 N N . ALA B 1 189 ? -8.172 -6.742 -30.625 1 90 189 ALA B N 1
ATOM 7713 C CA . ALA B 1 189 ? -7.945 -7.414 -29.359 1 90 189 ALA B CA 1
ATOM 7714 C C . ALA B 1 189 ? -7.621 -6.406 -28.25 1 90 189 ALA B C 1
ATOM 7716 O O . ALA B 1 189 ? -8.086 -6.543 -27.125 1 90 189 ALA B O 1
ATOM 7717 N N . LYS B 1 190 ? -6.812 -5.391 -28.594 1 90.38 190 LYS B N 1
ATOM 7718 C CA . LYS B 1 190 ? -6.5 -4.34 -27.625 1 90.38 190 LYS B CA 1
ATOM 7719 C C . LYS B 1 190 ? -7.754 -3.562 -27.234 1 90.38 190 LYS B C 1
ATOM 7721 O O . LYS B 1 190 ? -7.941 -3.223 -26.062 1 90.38 190 LYS B O 1
ATOM 7726 N N . TRP B 1 191 ? -8.547 -3.365 -28.203 1 91.31 191 TRP B N 1
ATOM 7727 C CA . TRP B 1 191 ? -9.789 -2.639 -27.938 1 91.31 191 TRP B CA 1
ATOM 7728 C C . TRP B 1 191 ? -10.727 -3.461 -27.062 1 91.31 191 TRP B C 1
ATOM 7730 O O . TRP B 1 191 ? -11.406 -2.914 -26.188 1 91.31 191 TRP B O 1
ATOM 7740 N N . LYS B 1 192 ? -10.789 -4.723 -27.344 1 94.12 192 LYS B N 1
ATOM 7741 C CA . LYS B 1 192 ? -11.609 -5.59 -26.5 1 94.12 192 LYS B CA 1
ATOM 7742 C C . LYS B 1 192 ? -11.133 -5.551 -25.047 1 94.12 192 LYS B C 1
ATOM 7744 O O . LYS B 1 192 ? -11.953 -5.566 -24.125 1 94.12 192 LYS B O 1
ATOM 7749 N N . ALA B 1 193 ? -9.797 -5.527 -24.891 1 94.56 193 ALA B N 1
ATOM 7750 C CA . ALA B 1 193 ? -9.258 -5.379 -23.547 1 94.56 193 ALA B CA 1
ATOM 7751 C C . ALA B 1 193 ? -9.727 -4.07 -22.906 1 94.56 193 ALA B C 1
ATOM 7753 O O . ALA B 1 193 ? -10.102 -4.039 -21.734 1 94.56 193 ALA B O 1
ATOM 7754 N N . HIS B 1 194 ? -9.727 -3.01 -23.703 1 94.19 194 HIS B N 1
ATOM 7755 C CA . HIS B 1 194 ? -10.18 -1.699 -23.25 1 94.19 194 HIS B CA 1
ATOM 7756 C C . HIS B 1 194 ? -11.641 -1.736 -22.828 1 94.19 194 HIS B C 1
ATOM 7758 O O . HIS B 1 194 ? -12 -1.237 -21.766 1 94.19 194 HIS B O 1
ATOM 7764 N N . VAL B 1 195 ? -12.469 -2.344 -23.609 1 94.75 195 VAL B N 1
ATOM 7765 C CA . VAL B 1 195 ? -13.906 -2.396 -23.375 1 94.75 195 VAL B CA 1
ATOM 7766 C C . VAL B 1 195 ? -14.188 -3.223 -22.109 1 94.75 195 VAL B C 1
ATOM 7768 O O . VAL B 1 195 ? -14.984 -2.818 -21.266 1 94.75 195 VAL B O 1
ATOM 7771 N N . PHE B 1 196 ? -13.523 -4.355 -22.047 1 97.31 196 PHE B N 1
ATOM 7772 C CA . PHE B 1 196 ? -13.727 -5.215 -20.891 1 97.31 196 PHE B CA 1
ATOM 7773 C C . PHE B 1 196 ? -13.344 -4.492 -19.594 1 97.31 196 PHE B C 1
ATOM 7775 O O . PHE B 1 196 ? -14.109 -4.477 -18.641 1 97.31 196 PHE B O 1
ATOM 7782 N N . TYR B 1 197 ? -12.188 -3.842 -19.609 1 96.44 197 TYR B N 1
ATOM 7783 C CA . TYR B 1 197 ? -11.68 -3.121 -18.453 1 96.44 197 TYR B CA 1
ATOM 7784 C C . TYR B 1 197 ? -12.648 -2.023 -18.031 1 96.44 197 TYR B C 1
ATOM 7786 O O . TYR B 1 197 ? -12.977 -1.901 -16.844 1 96.44 197 TYR B O 1
ATOM 7794 N N . HIS B 1 198 ? -13.125 -1.274 -18.938 1 95.19 198 HIS B N 1
ATOM 7795 C CA . HIS B 1 198 ? -13.953 -0.12 -18.594 1 95.19 198 HIS B CA 1
ATOM 7796 C C . HIS B 1 198 ? -15.352 -0.549 -18.172 1 95.19 198 HIS B C 1
ATOM 7798 O O . HIS B 1 198 ? -15.984 0.118 -17.344 1 95.19 198 HIS B O 1
ATOM 7804 N N . SER B 1 199 ? -15.828 -1.709 -18.688 1 97.12 199 SER B N 1
ATOM 7805 C CA . SER B 1 199 ? -17.094 -2.232 -18.188 1 97.12 199 SER B CA 1
ATOM 7806 C C . SER B 1 199 ? -16.984 -2.641 -16.719 1 97.12 199 SER B C 1
ATOM 7808 O O . SER B 1 199 ? -17.922 -2.463 -15.945 1 97.12 199 SER B O 1
ATOM 7810 N N . CYS B 1 200 ? -15.812 -3.154 -16.391 1 96.38 200 CYS B N 1
ATOM 7811 C CA . CYS B 1 200 ? -15.547 -3.555 -15.016 1 96.38 200 CYS B CA 1
ATOM 7812 C C . CYS B 1 200 ? -15.383 -2.336 -14.109 1 96.38 200 CYS B C 1
ATOM 7814 O O . CYS B 1 200 ? -15.812 -2.355 -12.953 1 96.38 200 CYS B O 1
ATOM 7816 N N . MET B 1 201 ? -14.836 -1.212 -14.617 1 92.19 201 MET B N 1
ATOM 7817 C CA . MET B 1 201 ? -14.562 0.006 -13.859 1 92.19 201 MET B CA 1
ATOM 7818 C C . MET B 1 201 ? -15.836 0.826 -13.672 1 92.19 201 MET B C 1
ATOM 7820 O O . MET B 1 201 ? -15.883 1.724 -12.828 1 92.19 201 MET B O 1
ATOM 7824 N N . ASN B 1 202 ? -16.906 0.454 -14.469 1 93.06 202 ASN B N 1
ATOM 7825 C CA . ASN B 1 202 ? -18.141 1.235 -14.422 1 93.06 202 ASN B CA 1
ATOM 7826 C C . ASN B 1 202 ? -19.031 0.807 -13.258 1 93.06 202 ASN B C 1
ATOM 7828 O O . ASN B 1 202 ? -20.062 0.161 -13.461 1 93.06 202 ASN B O 1
ATOM 7832 N N . LYS B 1 203 ? -18.734 1.287 -12.109 1 86.81 203 LYS B N 1
ATOM 7833 C CA . LYS B 1 203 ? -19.422 0.901 -10.875 1 86.81 203 LYS B CA 1
ATOM 7834 C C . LYS B 1 203 ? -20.875 1.35 -10.891 1 86.81 203 LYS B C 1
ATOM 7836 O O . LYS B 1 203 ? -21.75 0.657 -10.367 1 86.81 203 LYS B O 1
ATOM 7841 N N . GLU B 1 204 ? -21.125 2.477 -11.453 1 84.12 204 GLU B N 1
ATOM 7842 C CA . GLU B 1 204 ? -22.484 3.018 -11.492 1 84.12 204 GLU B CA 1
ATOM 7843 C C . GLU B 1 204 ? -23.406 2.107 -12.289 1 84.12 204 GLU B C 1
ATOM 7845 O O . GLU B 1 204 ? -24.547 1.847 -11.867 1 84.12 204 GLU B O 1
ATOM 7850 N N . ARG B 1 205 ? -22.906 1.647 -13.344 1 91.5 205 ARG B N 1
ATOM 7851 C CA . ARG B 1 205 ? -23.719 0.747 -14.156 1 91.5 205 ARG B CA 1
ATOM 7852 C C . ARG B 1 205 ? -23.938 -0.587 -13.453 1 91.5 205 ARG B C 1
ATOM 7854 O O . ARG B 1 205 ? -25.031 -1.142 -13.484 1 91.5 205 ARG B O 1
ATOM 7861 N N . ILE B 1 206 ? -22.938 -1.101 -12.859 1 93.88 206 ILE B N 1
ATOM 7862 C CA . ILE B 1 206 ? -23.031 -2.365 -12.141 1 93.88 206 ILE B CA 1
ATOM 7863 C C . ILE B 1 206 ? -24.031 -2.242 -11 1 93.88 206 ILE B C 1
ATOM 7865 O O . ILE B 1 206 ? -24.906 -3.105 -10.836 1 93.88 206 ILE B O 1
ATOM 7869 N N . LYS B 1 207 ? -23.922 -1.153 -10.289 1 86.69 207 LYS B N 1
ATOM 7870 C CA . LYS B 1 207 ? -24.859 -0.911 -9.188 1 86.69 207 LYS B CA 1
ATOM 7871 C C . LYS B 1 207 ? -26.281 -0.741 -9.703 1 86.69 207 LYS B C 1
ATOM 7873 O O . LYS B 1 207 ? -27.234 -1.199 -9.07 1 86.69 207 LYS B O 1
ATOM 7878 N N . GLY B 1 208 ? -26.422 -0.08 -10.789 1 89.44 208 GLY B N 1
ATOM 7879 C CA . GLY B 1 208 ? -27.734 0.155 -11.383 1 89.44 208 GLY B CA 1
ATOM 7880 C C . GLY B 1 208 ? -28.438 -1.123 -11.789 1 89.44 208 GLY B C 1
ATOM 7881 O O . GLY B 1 208 ? -29.656 -1.22 -11.68 1 89.44 208 GLY B O 1
ATOM 7882 N N . ARG B 1 209 ? -27.734 -2.17 -12.133 1 91.94 209 ARG B N 1
ATOM 7883 C CA . ARG B 1 209 ? -28.312 -3.451 -12.523 1 91.94 209 ARG B CA 1
ATOM 7884 C C . ARG B 1 209 ? -28.672 -4.293 -11.305 1 91.94 209 ARG B C 1
ATOM 7886 O O . ARG B 1 209 ? -29.469 -5.219 -11.398 1 91.94 209 ARG B O 1
ATOM 7893 N N . GLY B 1 210 ? -28.016 -3.98 -10.227 1 90.38 210 GLY B N 1
ATOM 7894 C CA . GLY B 1 210 ? -28.297 -4.668 -8.977 1 90.38 210 GLY B CA 1
ATOM 7895 C C . GLY B 1 210 ? -28.094 -6.168 -9.062 1 90.38 210 GLY B C 1
ATOM 7896 O O . GLY B 1 210 ? -27.094 -6.633 -9.609 1 90.38 210 GLY B O 1
ATOM 7897 N N . ASN B 1 211 ? -29.109 -6.879 -8.516 1 92.88 211 ASN B N 1
ATOM 7898 C CA . ASN B 1 211 ? -28.984 -8.328 -8.43 1 92.88 211 ASN B CA 1
ATOM 7899 C C . ASN B 1 211 ? -29.797 -9.016 -9.531 1 92.88 211 ASN B C 1
ATOM 7901 O O . ASN B 1 211 ? -29.828 -10.25 -9.594 1 92.88 211 ASN B O 1
ATOM 7905 N N . LYS B 1 212 ? -30.312 -8.305 -10.391 1 92.44 212 LYS B N 1
ATOM 7906 C CA . LYS B 1 212 ? -31.266 -8.812 -11.367 1 92.44 212 LYS B CA 1
ATOM 7907 C C . LYS B 1 212 ? -30.609 -9.812 -12.312 1 92.44 212 LYS B C 1
ATOM 7909 O O . LYS B 1 212 ? -31.172 -10.875 -12.594 1 92.44 212 LYS B O 1
ATOM 7914 N N . PRO B 1 213 ? -29.438 -9.531 -12.82 1 94.12 213 PRO B N 1
ATOM 7915 C CA . PRO B 1 213 ? -28.828 -10.461 -13.773 1 94.12 213 PRO B CA 1
ATOM 7916 C C . PRO B 1 213 ? -28.656 -11.867 -13.195 1 94.12 213 PRO B C 1
ATOM 7918 O O . PRO B 1 213 ? -28.891 -12.859 -13.891 1 94.12 213 PRO B O 1
ATOM 7921 N N . LEU B 1 214 ? -28.266 -11.961 -11.953 1 95.38 214 LEU B N 1
ATOM 7922 C CA . LEU B 1 214 ? -28.047 -13.266 -11.328 1 95.38 214 LEU B CA 1
ATOM 7923 C C . LEU B 1 214 ? -29.375 -13.914 -10.969 1 95.38 214 LEU B C 1
ATOM 7925 O O . LEU B 1 214 ? -29.547 -15.125 -11.102 1 95.38 214 LEU B O 1
ATOM 7929 N N . LEU B 1 215 ? -30.391 -13.117 -10.516 1 93.56 215 LEU B N 1
ATOM 7930 C CA . LEU B 1 215 ? -31.719 -13.641 -10.18 1 93.56 215 LEU B CA 1
ATOM 7931 C C . LEU B 1 215 ? -32.406 -14.242 -11.406 1 93.56 215 LEU B C 1
ATOM 7933 O O . LEU B 1 215 ? -33.094 -15.258 -11.305 1 93.56 215 LEU B O 1
ATOM 7937 N N . ASP B 1 216 ? -32.188 -13.625 -12.555 1 92.25 216 ASP B N 1
ATOM 7938 C CA . ASP B 1 216 ? -32.75 -14.148 -13.797 1 92.25 216 ASP B CA 1
ATOM 7939 C C . ASP B 1 216 ? -32.156 -15.523 -14.125 1 92.25 216 ASP B C 1
ATOM 7941 O O . ASP B 1 216 ? -32.906 -16.422 -14.578 1 92.25 216 ASP B O 1
ATOM 7945 N N . ILE B 1 217 ? -30.906 -15.711 -13.906 1 92.94 217 ILE B N 1
ATOM 7946 C CA . ILE B 1 217 ? -30.234 -16.984 -14.172 1 92.94 217 ILE B CA 1
ATOM 7947 C C . ILE B 1 217 ? -30.719 -18.031 -13.188 1 92.94 217 ILE B C 1
ATOM 7949 O O . ILE B 1 217 ? -30.984 -19.188 -13.57 1 92.94 217 ILE B O 1
ATOM 7953 N N . ILE B 1 218 ? -30.844 -17.656 -11.914 1 92 218 ILE B N 1
ATOM 7954 C CA . ILE B 1 218 ? -31.312 -18.578 -10.883 1 92 218 ILE B CA 1
ATOM 7955 C C . ILE B 1 218 ? -32.719 -19.047 -11.227 1 92 218 ILE B C 1
ATOM 7957 O O . ILE B 1 218 ? -33.031 -20.25 -11.133 1 92 218 ILE B O 1
ATOM 7961 N N . ALA B 1 219 ? -33.531 -18.156 -11.672 1 88.69 219 ALA B N 1
ATOM 7962 C CA . ALA B 1 219 ? -34.906 -18.484 -12.055 1 88.69 219 ALA B CA 1
ATOM 7963 C C . ALA B 1 219 ? -34.938 -19.469 -13.227 1 88.69 219 ALA B C 1
ATOM 7965 O O . ALA B 1 219 ? -35.75 -20.375 -13.266 1 88.69 219 ALA B O 1
ATOM 7966 N N . ASP B 1 220 ? -34.031 -19.266 -14.078 1 86.19 220 ASP B N 1
ATOM 7967 C CA . ASP B 1 220 ? -33.938 -20.141 -15.234 1 86.19 220 ASP B CA 1
ATOM 7968 C C . ASP B 1 220 ? -33.531 -21.547 -14.828 1 86.19 220 ASP B C 1
ATOM 7970 O O . ASP B 1 220 ? -34.031 -22.531 -15.375 1 86.19 220 ASP B O 1
ATOM 7974 N N . ILE B 1 221 ? -32.656 -21.656 -13.93 1 85.69 221 ILE B N 1
ATOM 7975 C CA . ILE B 1 221 ? -32.188 -22.953 -13.461 1 85.69 221 ILE B CA 1
ATOM 7976 C C . ILE B 1 221 ? -33.281 -23.672 -12.703 1 85.69 221 ILE B C 1
ATOM 7978 O O . ILE B 1 221 ? -33.469 -24.891 -12.82 1 85.69 221 ILE B O 1
ATOM 7982 N N . TYR B 1 222 ? -34.031 -22.891 -11.953 1 81.19 222 TYR B N 1
ATOM 7983 C CA . TYR B 1 222 ? -35.156 -23.469 -11.195 1 81.19 222 TYR B CA 1
ATOM 7984 C C . TYR B 1 222 ? -36.188 -24.109 -12.125 1 81.19 222 TYR B C 1
ATOM 7986 O O . TYR B 1 222 ? -36.781 -25.125 -11.766 1 81.19 222 TYR B O 1
ATOM 7994 N N . LYS B 1 223 ? -36.219 -23.609 -13.266 1 79.88 223 LYS B N 1
ATOM 7995 C CA . LYS B 1 223 ? -37.188 -24.141 -14.219 1 79.88 223 LYS B CA 1
ATOM 7996 C C . LYS B 1 223 ? -36.812 -25.531 -14.703 1 79.88 223 LYS B C 1
ATOM 7998 O O . LYS B 1 223 ? -37.656 -26.297 -15.172 1 79.88 223 LYS B O 1
ATOM 8003 N N . ASN B 1 224 ? -35.594 -25.875 -14.562 1 76.12 224 ASN B N 1
ATOM 8004 C CA . ASN B 1 224 ? -35.094 -27.156 -15.07 1 76.12 224 ASN B CA 1
ATOM 8005 C C . ASN B 1 224 ? -34.969 -28.188 -13.953 1 76.12 224 ASN B C 1
ATOM 8007 O O . ASN B 1 224 ? -34.156 -29.109 -14.047 1 76.12 224 ASN B O 1
ATOM 8011 N N . PHE B 1 225 ? -35.656 -28.078 -12.898 1 76.25 225 PHE B N 1
ATOM 8012 C CA . PHE B 1 225 ? -35.719 -29.062 -11.82 1 76.25 225 PHE B CA 1
ATOM 8013 C C . PHE B 1 225 ? -37.031 -29.812 -11.812 1 76.25 225 PHE B C 1
ATOM 8015 O O . PHE B 1 225 ? -38.062 -29.266 -12.242 1 76.25 225 PHE B O 1
ATOM 8022 N N . PRO B 1 226 ? -37 -31.109 -11.477 1 78.25 226 PRO B N 1
ATOM 8023 C CA . PRO B 1 226 ? -36 -31.734 -10.641 1 78.25 226 PRO B CA 1
ATOM 8024 C C . PRO B 1 226 ? -34.719 -32.125 -11.422 1 78.25 226 PRO B C 1
ATOM 8026 O O . PRO B 1 226 ? -34.812 -32.438 -12.609 1 78.25 226 PRO B O 1
ATOM 8029 N N . PHE B 1 227 ? -33.625 -32.156 -10.797 1 75.81 227 PHE B N 1
ATOM 8030 C CA . PHE B 1 227 ? -32.312 -32.438 -11.344 1 75.81 227 PHE B CA 1
ATOM 8031 C C . PHE B 1 227 ? -32.25 -33.844 -11.922 1 75.81 227 PHE B C 1
ATOM 8033 O O . PHE B 1 227 ? -31.641 -34.062 -12.977 1 75.81 227 PHE B O 1
ATOM 8040 N N . SER B 1 228 ? -32.875 -34.75 -11.336 1 76.62 228 SER B N 1
ATOM 8041 C CA . SER B 1 228 ? -32.812 -36.156 -11.703 1 76.62 228 SER B CA 1
ATOM 8042 C C . SER B 1 228 ? -33.375 -36.406 -13.102 1 76.62 228 SER B C 1
ATOM 8044 O O . SER B 1 228 ? -32.938 -37.312 -13.789 1 76.62 228 SER B O 1
ATOM 8046 N N . ASN B 1 229 ? -34.312 -35.5 -13.508 1 74.75 229 ASN B N 1
ATOM 8047 C CA . ASN B 1 229 ? -34.969 -35.688 -14.797 1 74.75 229 ASN B CA 1
ATOM 8048 C C . ASN B 1 229 ? -34.25 -34.938 -15.914 1 74.75 229 ASN B C 1
ATOM 8050 O O . ASN B 1 229 ? -34.469 -35.219 -17.094 1 74.75 229 ASN B O 1
ATOM 8054 N N . GLN B 1 230 ? -33.406 -34.125 -15.469 1 79.44 230 GLN B N 1
ATOM 8055 C CA . GLN B 1 230 ? -32.75 -33.25 -16.453 1 79.44 230 GLN B CA 1
ATOM 8056 C C . GLN B 1 230 ? -31.297 -33 -16.109 1 79.44 230 GLN B C 1
ATOM 8058 O O . GLN B 1 230 ? -30.797 -31.875 -16.25 1 79.44 230 GLN B O 1
ATOM 8063 N N . THR B 1 231 ? -30.75 -34.031 -15.602 1 82.56 231 THR B N 1
ATOM 8064 C CA . THR B 1 231 ? -29.406 -33.906 -15.062 1 82.56 231 THR B CA 1
ATOM 8065 C C . THR B 1 231 ? -28.453 -33.375 -16.109 1 82.56 231 THR B C 1
ATOM 8067 O O . THR B 1 231 ? -27.766 -32.375 -15.883 1 82.56 231 THR B O 1
ATOM 8070 N N . GLU B 1 232 ? -28.469 -33.938 -17.312 1 85.69 232 GLU B N 1
ATOM 8071 C CA . GLU B 1 232 ? -27.5 -33.562 -18.344 1 85.69 232 GLU B CA 1
ATOM 8072 C C . GLU B 1 232 ? -27.766 -32.156 -18.875 1 85.69 232 GLU B C 1
ATOM 8074 O O . GLU B 1 232 ? -26.812 -31.422 -19.172 1 85.69 232 GLU B O 1
ATOM 8079 N N . ALA B 1 233 ? -29.016 -31.828 -18.953 1 85.12 233 ALA B N 1
ATOM 8080 C CA . ALA B 1 233 ? -29.359 -30.484 -19.438 1 85.12 233 ALA B CA 1
ATOM 8081 C C . ALA B 1 233 ? -28.906 -29.422 -18.438 1 85.12 233 ALA B C 1
ATOM 8083 O O . ALA B 1 233 ? -28.406 -28.359 -18.828 1 85.12 233 ALA B O 1
ATOM 8084 N N . VAL B 1 234 ? -29.062 -29.703 -17.219 1 87.69 234 VAL B N 1
ATOM 8085 C CA . VAL B 1 234 ? -28.641 -28.766 -16.172 1 87.69 234 VAL B CA 1
ATOM 8086 C C . VAL B 1 234 ? -27.125 -28.656 -16.141 1 87.69 234 VAL B C 1
ATOM 8088 O O . VAL B 1 234 ? -26.578 -27.562 -16.109 1 87.69 234 VAL B O 1
ATOM 8091 N N . LEU B 1 235 ? -26.516 -29.781 -16.188 1 89.19 235 LEU B N 1
ATOM 8092 C CA . LEU B 1 235 ? -25.047 -29.812 -16.156 1 89.19 235 LEU B CA 1
ATOM 8093 C C . LEU B 1 235 ? -24.469 -29.094 -17.375 1 89.19 235 LEU B C 1
ATOM 8095 O O . LEU B 1 235 ? -23.469 -28.391 -17.266 1 89.19 235 LEU B O 1
ATOM 8099 N N . LYS B 1 236 ? -25.078 -29.328 -18.484 1 88.75 236 LYS B N 1
ATOM 8100 C CA . LYS B 1 236 ? -24.656 -28.625 -19.703 1 88.75 236 LYS B CA 1
ATOM 8101 C C . LYS B 1 236 ? -24.719 -27.125 -19.531 1 88.75 236 LYS B C 1
ATOM 8103 O O . LYS B 1 236 ? -23.781 -26.406 -19.859 1 88.75 236 LYS B O 1
ATOM 8108 N N . LYS B 1 237 ? -25.781 -26.688 -19.062 1 89 237 LYS B N 1
ATOM 8109 C CA . LYS B 1 237 ? -25.969 -25.25 -18.844 1 89 237 LYS B CA 1
ATOM 8110 C C . LYS B 1 237 ? -24.938 -24.703 -17.859 1 89 237 LYS B C 1
ATOM 8112 O O . LYS B 1 237 ? -24.328 -23.656 -18.094 1 89 237 LYS B O 1
ATOM 8117 N N . LEU B 1 238 ? -24.766 -25.422 -16.797 1 91.88 238 LEU B N 1
ATOM 8118 C CA . LEU B 1 238 ? -23.844 -24.984 -15.75 1 91.88 238 LEU B CA 1
ATOM 8119 C C . LEU B 1 238 ? -22.422 -24.938 -16.281 1 91.88 238 LEU B C 1
ATOM 8121 O O . LEU B 1 238 ? -21.719 -23.922 -16.141 1 91.88 238 LEU B O 1
ATOM 8125 N N . HIS B 1 239 ? -21.969 -25.953 -16.938 1 91.12 239 HIS B N 1
ATOM 8126 C CA . HIS B 1 239 ? -20.594 -26.062 -17.422 1 91.12 239 HIS B CA 1
ATOM 8127 C C . HIS B 1 239 ? -20.375 -25.156 -18.641 1 91.12 239 HIS B C 1
ATOM 8129 O O . HIS B 1 239 ? -19.375 -24.438 -18.703 1 91.12 239 HIS B O 1
ATOM 8135 N N . SER B 1 240 ? -21.281 -25.141 -19.578 1 88.81 240 SER B N 1
ATOM 8136 C CA . SER B 1 240 ? -21.031 -24.562 -20.891 1 88.81 240 SER B CA 1
ATOM 8137 C C . SER B 1 240 ? -21.438 -23.094 -20.938 1 88.81 240 SER B C 1
ATOM 8139 O O . SER B 1 240 ? -20.891 -22.312 -21.719 1 88.81 240 SER B O 1
ATOM 8141 N N . VAL B 1 241 ? -22.375 -22.734 -20.125 1 88.81 241 VAL B N 1
ATOM 8142 C CA . VAL B 1 241 ? -22.875 -21.375 -20.219 1 88.81 241 VAL B CA 1
ATOM 8143 C C . VAL B 1 241 ? -22.328 -20.531 -19.062 1 88.81 241 VAL B C 1
ATOM 8145 O O . VAL B 1 241 ? -21.922 -19.391 -19.266 1 88.81 241 VAL B O 1
ATOM 8148 N N . TYR B 1 242 ? -22.25 -21.141 -17.938 1 92.38 242 TYR B N 1
ATOM 8149 C CA . TYR B 1 242 ? -21.953 -20.328 -16.766 1 92.38 242 TYR B CA 1
ATOM 8150 C C . TYR B 1 242 ? -20.578 -20.656 -16.203 1 92.38 242 TYR B C 1
ATOM 8152 O O . TYR B 1 242 ? -20.078 -19.969 -15.312 1 92.38 242 TYR B O 1
ATOM 8160 N N . GLY B 1 243 ? -19.906 -21.672 -16.719 1 89.56 243 GLY B N 1
ATOM 8161 C CA . GLY B 1 243 ? -18.578 -22.062 -16.25 1 89.56 243 GLY B CA 1
ATOM 8162 C C . GLY B 1 243 ? -18.578 -22.578 -14.82 1 89.56 243 GLY B C 1
ATOM 8163 O O . GLY B 1 243 ? -17.641 -22.328 -14.062 1 89.56 243 GLY B O 1
ATOM 8164 N N . VAL B 1 244 ? -19.672 -23.203 -14.375 1 93.38 244 VAL B N 1
ATOM 8165 C CA . VAL B 1 244 ? -19.828 -23.719 -13.016 1 93.38 244 VAL B CA 1
ATOM 8166 C C . VAL B 1 244 ? -19.703 -25.234 -13.031 1 93.38 244 VAL B C 1
ATOM 8168 O O . VAL B 1 244 ? -20.297 -25.906 -13.875 1 93.38 244 VAL B O 1
ATOM 8171 N N . SER B 1 245 ? -18.891 -25.766 -12.148 1 93.81 245 SER B N 1
ATOM 8172 C CA . SER B 1 245 ? -18.625 -27.203 -12.055 1 93.81 245 SER B CA 1
ATOM 8173 C C . SER B 1 245 ? -18.891 -27.719 -10.648 1 93.81 245 SER B C 1
ATOM 8175 O O . SER B 1 245 ? -17.969 -28 -9.891 1 93.81 245 SER B O 1
ATOM 8177 N N . PRO B 1 246 ? -20.125 -27.969 -10.344 1 94.62 246 PRO B N 1
ATOM 8178 C CA . PRO B 1 246 ? -20.453 -28.312 -8.953 1 94.62 246 PRO B CA 1
ATOM 8179 C C . PRO B 1 246 ? -19.953 -29.688 -8.547 1 94.62 246 PRO B C 1
ATOM 8181 O O . PRO B 1 246 ? -19.688 -29.938 -7.367 1 94.62 246 PRO B O 1
ATOM 8184 N N . PHE B 1 247 ? -19.828 -30.641 -9.531 1 95.94 247 PHE B N 1
ATOM 8185 C CA . PHE B 1 247 ? -19.547 -32 -9.125 1 95.94 247 PHE B CA 1
ATOM 8186 C C . PHE B 1 247 ? -18.234 -32.5 -9.711 1 95.94 247 PHE B C 1
ATOM 8188 O O . PHE B 1 247 ? -17.594 -33.375 -9.148 1 95.94 247 PHE B O 1
ATOM 8195 N N . PHE B 1 248 ? -17.891 -32 -10.852 1 96.12 248 PHE B N 1
ATOM 8196 C CA . PHE B 1 248 ? -16.641 -32.375 -11.508 1 96.12 248 PHE B CA 1
ATOM 8197 C C . PHE B 1 248 ? -16.234 -31.312 -12.523 1 96.12 248 PHE B C 1
ATOM 8199 O O . PHE B 1 248 ? -17.047 -30.484 -12.945 1 96.12 248 PHE B O 1
ATOM 8206 N N . THR B 1 249 ? -15.016 -31.312 -12.859 1 95.5 249 THR B N 1
ATOM 8207 C CA . THR B 1 249 ? -14.516 -30.375 -13.875 1 95.5 249 THR B CA 1
ATOM 8208 C C . THR B 1 249 ? -14.227 -31.109 -15.18 1 95.5 249 THR B C 1
ATOM 8210 O O . THR B 1 249 ? -13.953 -32.312 -15.18 1 95.5 249 THR B O 1
ATOM 8213 N N . LEU B 1 250 ? -14.422 -30.391 -16.203 1 93.94 250 LEU B N 1
ATOM 8214 C CA . LEU B 1 250 ? -14.141 -30.859 -17.562 1 93.94 250 LEU B CA 1
ATOM 8215 C C . LEU B 1 250 ? -13.141 -29.938 -18.25 1 93.94 250 LEU B C 1
ATOM 8217 O O . LEU B 1 250 ? -13.297 -28.719 -18.25 1 93.94 250 LEU B O 1
ATOM 8221 N N . LYS B 1 251 ? -12.062 -30.594 -18.75 1 93.25 251 LYS B N 1
ATOM 8222 C CA . LYS B 1 251 ? -11.062 -29.859 -19.5 1 93.25 251 LYS B CA 1
ATOM 8223 C C . LYS B 1 251 ? -10.602 -30.641 -20.734 1 93.25 251 LYS B C 1
ATOM 8225 O O . LYS B 1 251 ? -10.789 -31.859 -20.797 1 93.25 251 LYS B O 1
ATOM 8230 N N . VAL B 1 252 ? -10.172 -29.953 -21.703 1 92.88 252 VAL B N 1
ATOM 8231 C CA . VAL B 1 252 ? -9.484 -30.562 -22.844 1 92.88 252 VAL B CA 1
ATOM 8232 C C . VAL B 1 252 ? -7.98 -30.312 -22.734 1 92.88 252 VAL B C 1
ATOM 8234 O O . VAL B 1 252 ? -7.543 -29.156 -22.672 1 92.88 252 VAL B O 1
ATOM 8237 N N . MET B 1 253 ? -7.227 -31.375 -22.672 1 90.94 253 MET B N 1
ATOM 8238 C CA . MET B 1 253 ? -5.777 -31.312 -22.516 1 90.94 253 MET B CA 1
ATOM 8239 C C . MET B 1 253 ? -5.082 -32.344 -23.406 1 90.94 253 MET B C 1
ATOM 8241 O O . MET B 1 253 ? -5.727 -33.25 -23.938 1 90.94 253 MET B O 1
ATOM 8245 N N . PRO B 1 254 ? -3.783 -32.156 -23.578 1 89.31 254 PRO B N 1
ATOM 8246 C CA . PRO B 1 254 ? -3.066 -33.188 -24.359 1 89.31 254 PRO B CA 1
ATOM 8247 C C . PRO B 1 254 ? -3.127 -34.562 -23.703 1 89.31 254 PRO B C 1
ATOM 8249 O O . PRO B 1 254 ? -3.045 -34.688 -22.484 1 89.31 254 PRO B O 1
ATOM 8252 N N . ASP B 1 255 ? -3.305 -35.5 -24.562 1 90 255 ASP B N 1
ATOM 8253 C CA . ASP B 1 255 ? -3.25 -36.906 -24.109 1 90 255 ASP B CA 1
ATOM 8254 C C . ASP B 1 255 ? -1.855 -37.25 -23.594 1 90 255 ASP B C 1
ATOM 8256 O O . ASP B 1 255 ? -0.873 -37.156 -24.328 1 90 255 ASP B O 1
ATOM 8260 N N . PRO B 1 256 ? -1.777 -37.688 -22.406 1 89.31 256 PRO B N 1
ATOM 8261 C CA . PRO B 1 256 ? -0.458 -38.031 -21.859 1 89.31 256 PRO B CA 1
ATOM 8262 C C . PRO B 1 256 ? 0.238 -39.125 -22.656 1 89.31 256 PRO B C 1
ATOM 8264 O O . PRO B 1 256 ? 1.471 -39.188 -22.688 1 89.31 256 PRO B O 1
ATOM 8267 N N . THR B 1 257 ? -0.513 -39.969 -23.281 1 87 257 THR B N 1
ATOM 8268 C CA . THR B 1 257 ? 0.067 -41.094 -24 1 87 257 THR B CA 1
ATOM 8269 C C . THR B 1 257 ? 0.361 -40.688 -25.453 1 87 257 THR B C 1
ATOM 8271 O O . THR B 1 257 ? 1.089 -41.406 -26.156 1 87 257 THR B O 1
ATOM 8274 N N . ASP B 1 258 ? -0.251 -39.656 -25.828 1 87.25 258 ASP B N 1
ATOM 8275 C CA . ASP B 1 258 ? -0.022 -39.094 -27.156 1 87.25 258 ASP B CA 1
ATOM 8276 C C . ASP B 1 258 ? -0.237 -37.594 -27.156 1 87.25 258 ASP B C 1
ATOM 8278 O O . ASP B 1 258 ? -1.336 -37.094 -27.438 1 87.25 258 ASP B O 1
ATOM 8282 N N . SER B 1 259 ? 0.824 -36.938 -26.969 1 84.44 259 SER B N 1
ATOM 8283 C CA . SER B 1 259 ? 0.723 -35.5 -26.75 1 84.44 259 SER B CA 1
ATOM 8284 C C . SER B 1 259 ? 0.234 -34.781 -28 1 84.44 259 SER B C 1
ATOM 8286 O O . SER B 1 259 ? -0.151 -33.625 -27.938 1 84.44 259 SER B O 1
ATOM 8288 N N . GLN B 1 260 ? 0.146 -35.438 -29.094 1 85.5 260 GLN B N 1
ATOM 8289 C CA . GLN B 1 260 ? -0.287 -34.812 -30.344 1 85.5 260 GLN B CA 1
ATOM 8290 C C . GLN B 1 260 ? -1.808 -34.812 -30.469 1 85.5 260 GLN B C 1
ATOM 8292 O O . GLN B 1 260 ? -2.361 -34.344 -31.453 1 85.5 260 GLN B O 1
ATOM 8297 N N . ARG B 1 261 ? -2.391 -35.344 -29.531 1 87.88 261 ARG B N 1
ATOM 8298 C CA . ARG B 1 261 ? -3.85 -35.344 -29.516 1 87.88 261 ARG B CA 1
ATOM 8299 C C . ARG B 1 261 ? -4.387 -34.75 -28.219 1 87.88 261 ARG B C 1
ATOM 8301 O O . ARG B 1 261 ? -3.799 -34.938 -27.156 1 87.88 261 ARG B O 1
ATOM 8308 N N . SER B 1 262 ? -5.504 -34.062 -28.359 1 91.94 262 SER B N 1
ATOM 8309 C CA . SER B 1 262 ? -6.172 -33.531 -27.172 1 91.94 262 SER B CA 1
ATOM 8310 C C . SER B 1 262 ? -7.367 -34.375 -26.781 1 91.94 262 SER B C 1
ATOM 8312 O O . SER B 1 262 ? -8.094 -34.875 -27.641 1 91.94 262 SER B O 1
ATOM 8314 N N . VAL B 1 263 ? -7.5 -34.594 -25.531 1 92.19 263 VAL B N 1
ATOM 8315 C CA . VAL B 1 263 ? -8.547 -35.469 -25.031 1 92.19 263 VAL B CA 1
ATOM 8316 C C . VAL B 1 263 ? -9.25 -34.812 -23.844 1 92.19 263 VAL B C 1
ATOM 8318 O O . VAL B 1 263 ? -8.867 -33.719 -23.422 1 92.19 263 VAL B O 1
ATOM 8321 N N . LEU B 1 264 ? -10.328 -35.469 -23.422 1 94.88 264 LEU B N 1
ATOM 8322 C CA . LEU B 1 264 ? -11.117 -34.938 -22.312 1 94.88 264 LEU B CA 1
ATOM 8323 C C . LEU B 1 264 ? -10.523 -35.375 -20.984 1 94.88 264 LEU B C 1
ATOM 8325 O O . LEU B 1 264 ? -10.133 -36.531 -20.812 1 94.88 264 LEU B O 1
ATOM 8329 N N . PHE B 1 265 ? -10.414 -34.438 -20.078 1 94.5 265 PHE B N 1
ATOM 8330 C CA . PHE B 1 265 ? -10 -34.688 -18.703 1 94.5 265 PHE B CA 1
ATOM 8331 C C . PHE B 1 265 ? -11.141 -34.406 -17.734 1 94.5 265 PHE B C 1
ATOM 8333 O O . PHE B 1 265 ? -11.781 -33.344 -17.812 1 94.5 265 PHE B O 1
ATOM 8340 N N . PHE B 1 266 ? -11.469 -35.344 -16.844 1 95.75 266 PHE B N 1
ATOM 8341 C CA . PHE B 1 266 ? -12.398 -35.156 -15.742 1 95.75 266 PHE B CA 1
ATOM 8342 C C . PHE B 1 266 ? -11.648 -35.125 -14.414 1 95.75 266 PHE B C 1
ATOM 8344 O O . PHE B 1 266 ? -10.711 -35.875 -14.211 1 95.75 266 PHE B O 1
ATOM 8351 N N . SER B 1 267 ? -12.008 -34.25 -13.531 1 95.75 267 SER B N 1
ATOM 8352 C CA . SER B 1 267 ? -11.391 -34.156 -12.211 1 95.75 267 SER B CA 1
ATOM 8353 C C . SER B 1 267 ? -12.383 -33.656 -11.164 1 95.75 267 SER B C 1
ATOM 8355 O O . SER B 1 267 ? -13.484 -33.25 -11.5 1 95.75 267 SER B O 1
ATOM 8357 N N . GLN B 1 268 ? -12.031 -33.812 -9.914 1 96.38 268 GLN B N 1
ATOM 8358 C CA . GLN B 1 268 ? -12.828 -33.281 -8.805 1 96.38 268 GLN B CA 1
ATOM 8359 C C . GLN B 1 268 ? -13.016 -31.781 -8.922 1 96.38 268 GLN B C 1
ATOM 8361 O O . GLN B 1 268 ? -12.203 -31.094 -9.547 1 96.38 268 GLN B O 1
ATOM 8366 N N . PRO B 1 269 ? -14.109 -31.234 -8.375 1 95.62 269 PRO B N 1
ATOM 8367 C CA . PRO B 1 269 ? -14.422 -29.812 -8.531 1 95.62 269 PRO B CA 1
ATOM 8368 C C . PRO B 1 269 ? -13.703 -28.938 -7.508 1 95.62 269 PRO B C 1
ATOM 8370 O O . PRO B 1 269 ? -12.992 -29.453 -6.641 1 95.62 269 PRO B O 1
ATOM 8373 N N . GLU B 1 270 ? -13.82 -27.625 -7.762 1 92.06 270 GLU B N 1
ATOM 8374 C CA . GLU B 1 270 ? -13.445 -26.656 -6.73 1 92.06 270 GLU B CA 1
ATOM 8375 C C . GLU B 1 270 ? -14.625 -26.359 -5.809 1 92.06 270 GLU B C 1
ATOM 8377 O O . GLU B 1 270 ? -15.758 -26.203 -6.27 1 92.06 270 GLU B O 1
ATOM 8382 N N . LEU B 1 271 ? -14.336 -26.344 -4.539 1 95.38 271 LEU B N 1
ATOM 8383 C CA . LEU B 1 271 ? -15.391 -26.062 -3.574 1 95.38 271 LEU B CA 1
ATOM 8384 C C . LEU B 1 271 ? -15.305 -24.625 -3.074 1 95.38 271 LEU B C 1
ATOM 8386 O O . LEU B 1 271 ? -14.609 -23.797 -3.674 1 95.38 271 LEU B O 1
ATOM 8390 N N . GLY B 1 272 ? -16.109 -24.312 -2.084 1 94.62 272 GLY B N 1
ATOM 8391 C CA . GLY B 1 272 ? -16.266 -22.922 -1.693 1 94.62 272 GLY B CA 1
ATOM 8392 C C . GLY B 1 272 ? -15.156 -22.438 -0.783 1 94.62 272 GLY B C 1
ATOM 8393 O O . GLY B 1 272 ? -15 -21.234 -0.581 1 94.62 272 GLY B O 1
ATOM 8394 N N . LEU B 1 273 ? -14.391 -23.312 -0.259 1 94.06 273 LEU B N 1
ATOM 8395 C CA . LEU B 1 273 ? -13.258 -22.953 0.585 1 94.06 273 LEU B CA 1
ATOM 8396 C C . LEU B 1 273 ? -11.938 -23.359 -0.068 1 94.06 273 LEU B C 1
ATOM 8398 O O . LEU B 1 273 ? -11.906 -24.281 -0.886 1 94.06 273 LEU B O 1
ATOM 8402 N N . PRO B 1 274 ? -10.891 -22.672 0.217 1 88.94 274 PRO B N 1
ATOM 8403 C CA . PRO B 1 274 ? -9.625 -22.922 -0.476 1 88.94 274 PRO B CA 1
ATOM 8404 C C . PRO B 1 274 ? -9.07 -24.312 -0.198 1 88.94 274 PRO B C 1
ATOM 8406 O O . PRO B 1 274 ? -8.422 -24.906 -1.064 1 88.94 274 PRO B O 1
ATOM 8409 N N . SER B 1 275 ? -9.289 -24.828 0.995 1 88.75 275 SER B N 1
ATOM 8410 C CA . SER B 1 275 ? -8.844 -26.172 1.347 1 88.75 275 SER B CA 1
ATOM 8411 C C . SER B 1 275 ? -10.031 -27.078 1.652 1 88.75 275 SER B C 1
ATOM 8413 O O . SER B 1 275 ? -10.945 -26.688 2.381 1 88.75 275 SER B O 1
ATOM 8415 N N . HIS B 1 276 ? -9.945 -28.266 1.056 1 90.44 276 HIS B N 1
ATOM 8416 C CA . HIS B 1 276 ? -11.016 -29.219 1.343 1 90.44 276 HIS B CA 1
ATOM 8417 C C . HIS B 1 276 ? -10.969 -29.672 2.795 1 90.44 276 HIS B C 1
ATOM 8419 O O . HIS B 1 276 ? -11.977 -30.125 3.342 1 90.44 276 HIS B O 1
ATOM 8425 N N . GLU B 1 277 ? -9.867 -29.469 3.449 1 88.88 277 GLU B N 1
ATOM 8426 C CA . GLU B 1 277 ? -9.695 -29.891 4.836 1 88.88 277 GLU B CA 1
ATOM 8427 C C . GLU B 1 277 ? -10.641 -29.125 5.762 1 88.88 277 GLU B C 1
ATOM 8429 O O . GLU B 1 277 ? -11.109 -29.672 6.766 1 88.88 277 GLU B O 1
ATOM 8434 N N . HIS B 1 278 ? -10.914 -27.938 5.441 1 92.06 278 HIS B N 1
ATOM 8435 C CA . HIS B 1 278 ? -11.812 -27.141 6.273 1 92.06 278 HIS B CA 1
ATOM 8436 C C . HIS B 1 278 ? -13.188 -27.797 6.375 1 92.06 278 HIS B C 1
ATOM 8438 O O . HIS B 1 278 ? -13.828 -27.734 7.422 1 92.06 278 HIS B O 1
ATOM 8444 N N . PHE B 1 279 ? -13.586 -28.422 5.312 1 94.69 279 PHE B N 1
ATOM 8445 C CA . PHE B 1 279 ? -14.914 -29.016 5.266 1 94.69 279 PHE B CA 1
ATOM 8446 C C . PHE B 1 279 ? -14.977 -30.25 6.152 1 94.69 279 PHE B C 1
ATOM 8448 O O . PHE B 1 279 ? -16.062 -30.719 6.512 1 94.69 279 PHE B O 1
ATOM 8455 N N . LEU B 1 280 ? -13.836 -30.812 6.43 1 92.62 280 LEU B N 1
ATOM 8456 C CA . LEU B 1 280 ? -13.797 -32.062 7.211 1 92.62 280 LEU B CA 1
ATOM 8457 C C . LEU B 1 280 ? -13.938 -31.75 8.703 1 92.62 280 LEU B C 1
ATOM 8459 O O . LEU B 1 280 ? -14.18 -32.656 9.5 1 92.62 280 LEU B O 1
ATOM 8463 N N . ASN B 1 281 ? -13.797 -30.484 9.148 1 90.44 281 ASN B N 1
ATOM 8464 C CA . ASN B 1 281 ? -14.102 -29.984 10.484 1 90.44 281 ASN B CA 1
ATOM 8465 C C . ASN B 1 281 ? -13.352 -30.75 11.562 1 90.44 281 ASN B C 1
ATOM 8467 O O . ASN B 1 281 ? -13.953 -31.25 12.508 1 90.44 281 ASN B O 1
ATOM 8471 N N . LYS B 1 282 ? -12.094 -30.828 11.383 1 88.81 282 LYS B N 1
ATOM 8472 C CA . LYS B 1 282 ? -11.281 -31.625 12.297 1 88.81 282 LYS B CA 1
ATOM 8473 C C . LYS B 1 282 ? -10.711 -30.781 13.43 1 88.81 282 LYS B C 1
ATOM 8475 O O . LYS B 1 282 ? -10.312 -31.297 14.469 1 88.81 282 LYS B O 1
ATOM 8480 N N . THR B 1 283 ? -10.617 -29.469 13.273 1 86.56 283 THR B N 1
ATOM 8481 C CA . THR B 1 283 ? -10.023 -28.578 14.258 1 86.56 283 THR B CA 1
ATOM 8482 C C . THR B 1 283 ? -11 -27.453 14.625 1 86.56 283 THR B C 1
ATOM 8484 O O . THR B 1 283 ? -11.969 -27.203 13.906 1 86.56 283 THR B O 1
ATOM 8487 N N . PRO B 1 284 ? -10.727 -26.797 15.727 1 84.25 284 PRO B N 1
ATOM 8488 C CA . PRO B 1 284 ? -11.562 -25.656 16.094 1 84.25 284 PRO B CA 1
ATOM 8489 C C . PRO B 1 284 ? -11.523 -24.547 15.039 1 84.25 284 PRO B C 1
ATOM 8491 O O . PRO B 1 284 ? -12.516 -23.844 14.844 1 84.25 284 PRO B O 1
ATOM 8494 N N . ILE B 1 285 ? -10.477 -24.422 14.406 1 84.31 285 ILE B N 1
ATOM 8495 C CA . ILE B 1 285 ? -10.344 -23.422 13.352 1 84.31 285 ILE B CA 1
ATOM 8496 C C . ILE B 1 285 ? -11.258 -23.781 12.188 1 84.31 285 ILE B C 1
ATOM 8498 O O . ILE B 1 285 ? -11.883 -22.906 11.586 1 84.31 285 ILE B O 1
ATOM 8502 N N . ASP B 1 286 ? -11.383 -25.062 11.906 1 90.44 286 ASP B N 1
ATOM 8503 C CA . ASP B 1 286 ? -12.273 -25.516 10.844 1 90.44 286 ASP B CA 1
ATOM 8504 C C . ASP B 1 286 ? -13.727 -25.156 11.164 1 90.44 286 ASP B C 1
ATOM 8506 O O . ASP B 1 286 ? -14.461 -24.688 10.297 1 90.44 286 ASP B O 1
ATOM 8510 N N . SER B 1 287 ? -14.047 -25.406 12.391 1 91.75 287 SER B N 1
ATOM 8511 C CA . SER B 1 287 ? -15.414 -25.125 12.82 1 91.75 287 SER B CA 1
ATOM 8512 C C . SER B 1 287 ? -15.742 -23.641 12.672 1 91.75 287 SER B C 1
ATOM 8514 O O . SER B 1 287 ? -16.828 -23.281 12.203 1 91.75 287 SER B O 1
ATOM 8516 N N . LYS B 1 288 ? -14.812 -22.875 13.062 1 90.25 288 LYS B N 1
ATOM 8517 C CA . LYS B 1 288 ? -15.008 -21.422 12.938 1 90.25 288 LYS B CA 1
ATOM 8518 C C . LYS B 1 288 ? -15.133 -21.016 11.477 1 90.25 288 LYS B C 1
ATOM 8520 O O . LYS B 1 288 ? -16 -20.219 11.125 1 90.25 288 LYS B O 1
ATOM 8525 N N . VAL B 1 289 ? -14.312 -21.516 10.648 1 92.81 289 VAL B N 1
ATOM 8526 C CA . VAL B 1 289 ? -14.32 -21.188 9.227 1 92.81 289 VAL B CA 1
ATOM 8527 C C . VAL B 1 289 ? -15.656 -21.609 8.609 1 92.81 289 VAL B C 1
ATOM 8529 O O . VAL B 1 289 ? -16.25 -20.859 7.832 1 92.81 289 VAL B O 1
ATOM 8532 N N . LEU B 1 290 ? -16.172 -22.781 9.023 1 95.81 290 LEU B N 1
ATOM 8533 C CA . LEU B 1 290 ? -17.422 -23.281 8.469 1 95.81 290 LEU B CA 1
ATOM 8534 C C . LEU B 1 290 ? -18.594 -22.438 8.922 1 95.81 290 LEU B C 1
ATOM 8536 O O . LEU B 1 290 ? -19.531 -22.203 8.156 1 95.81 290 LEU B O 1
ATOM 8540 N N . GLN B 1 291 ? -18.531 -22 10.125 1 93.94 291 GLN B N 1
ATOM 8541 C CA . GLN B 1 291 ? -19.578 -21.109 10.625 1 93.94 291 GLN B CA 1
ATOM 8542 C C . GLN B 1 291 ? -19.609 -19.781 9.859 1 93.94 291 GLN B C 1
ATOM 8544 O O . GLN B 1 291 ? -20.672 -19.281 9.5 1 93.94 291 GLN B O 1
ATOM 8549 N N 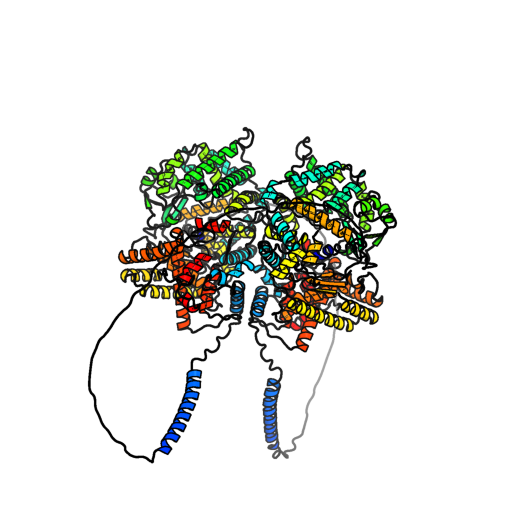. LEU B 1 292 ? -18.438 -19.266 9.641 1 93.25 292 LEU B N 1
ATOM 8550 C CA . LEU B 1 292 ? -18.328 -18.016 8.906 1 93.25 292 LEU B CA 1
ATOM 8551 C C . LEU B 1 292 ? -18.703 -18.203 7.438 1 93.25 292 LEU B C 1
ATOM 8553 O O . LEU B 1 292 ? -19.25 -17.297 6.809 1 93.25 292 LEU B O 1
ATOM 8557 N N . TYR B 1 293 ? -18.375 -19.391 6.941 1 95.94 293 TYR B N 1
ATOM 8558 C CA . TYR B 1 293 ? -18.781 -19.703 5.578 1 95.94 293 TYR B CA 1
ATOM 8559 C C . TYR B 1 293 ? -20.297 -19.734 5.457 1 95.94 293 TYR B C 1
ATOM 8561 O O . TYR B 1 293 ? -20.859 -19.188 4.512 1 95.94 293 TYR B O 1
ATOM 8569 N N . LEU B 1 294 ? -20.953 -20.359 6.379 1 95.06 294 LEU B N 1
ATOM 8570 C CA . LEU B 1 294 ? -22.406 -20.406 6.391 1 95.06 294 LEU B CA 1
ATOM 8571 C C . LEU B 1 294 ? -23 -19.016 6.52 1 95.06 294 LEU B C 1
ATOM 8573 O O . LEU B 1 294 ? -24 -18.703 5.887 1 95.06 294 LEU B O 1
ATOM 8577 N N . ARG B 1 295 ? -22.391 -18.188 7.328 1 91.56 295 ARG B N 1
ATOM 8578 C CA . ARG B 1 295 ? -22.828 -16.797 7.453 1 91.56 295 ARG B CA 1
ATOM 8579 C C . ARG B 1 295 ? -22.688 -16.062 6.129 1 91.56 295 ARG B C 1
ATOM 8581 O O . ARG B 1 295 ? -23.562 -15.289 5.742 1 91.56 295 ARG B O 1
ATOM 8588 N N . TYR B 1 296 ? -21.594 -16.203 5.484 1 94.12 296 TYR B N 1
ATOM 8589 C CA . TYR B 1 296 ? -21.359 -15.617 4.168 1 94.12 296 TYR B CA 1
ATOM 8590 C C . TYR B 1 296 ? -22.453 -16.031 3.189 1 94.12 296 TYR B C 1
ATOM 8592 O O . TYR B 1 296 ? -23.016 -15.188 2.477 1 94.12 296 TYR B O 1
ATOM 8600 N N . MET B 1 297 ? -22.734 -17.328 3.188 1 94.88 297 MET B N 1
ATOM 8601 C CA . MET B 1 297 ? -23.812 -17.844 2.334 1 94.88 297 MET B CA 1
ATOM 8602 C C . MET B 1 297 ? -25.109 -17.109 2.617 1 94.88 297 MET B C 1
ATOM 8604 O O . MET B 1 297 ? -25.812 -16.688 1.691 1 94.88 297 MET B O 1
ATOM 8608 N N . ASN B 1 298 ? -25.422 -16.969 3.84 1 90.56 298 ASN B N 1
ATOM 8609 C CA . ASN B 1 298 ? -26.656 -16.312 4.25 1 90.56 298 ASN B CA 1
ATOM 8610 C C . ASN B 1 298 ? -26.688 -14.852 3.822 1 90.56 298 ASN B C 1
ATOM 8612 O O . ASN B 1 298 ? -27.703 -14.359 3.338 1 90.56 298 ASN B O 1
ATOM 8616 N N . ASP B 1 299 ? -25.547 -14.18 4.051 1 89 299 ASP B N 1
ATOM 8617 C CA . ASP B 1 299 ? -25.453 -12.766 3.686 1 89 299 ASP B CA 1
ATOM 8618 C C . ASP B 1 299 ? -25.672 -12.578 2.186 1 89 299 ASP B C 1
ATOM 8620 O O . ASP B 1 299 ? -26.359 -11.641 1.766 1 89 299 ASP B O 1
ATOM 8624 N N . VAL B 1 300 ? -25.094 -13.398 1.41 1 93.06 300 VAL B N 1
ATOM 8625 C CA . VAL B 1 300 ? -25.203 -13.297 -0.042 1 93.06 300 VAL B CA 1
ATOM 8626 C C . VAL B 1 300 ? -26.641 -13.547 -0.467 1 93.06 300 VAL B C 1
ATOM 8628 O O . VAL B 1 300 ? -27.172 -12.859 -1.343 1 93.06 300 VAL B O 1
ATOM 8631 N N . GLU B 1 301 ? -27.281 -14.492 0.083 1 90.31 301 GLU B N 1
ATOM 8632 C CA . GLU B 1 301 ? -28.672 -14.773 -0.25 1 90.31 301 GLU B CA 1
ATOM 8633 C C . GLU B 1 301 ? -29.578 -13.594 0.106 1 90.31 301 GLU B C 1
ATOM 8635 O O . GLU B 1 301 ? -30.531 -13.289 -0.623 1 90.31 301 GLU B O 1
ATOM 8640 N N . GLN B 1 302 ? -29.281 -13.016 1.226 1 86.38 302 GLN B N 1
ATOM 8641 C CA . GLN B 1 302 ? -30.047 -11.844 1.626 1 86.38 302 GLN B CA 1
ATOM 8642 C C . GLN B 1 302 ? -29.859 -10.695 0.643 1 86.38 302 GLN B C 1
ATOM 8644 O O . GLN B 1 302 ? -30.812 -10.008 0.284 1 86.38 302 GLN B O 1
ATOM 8649 N N . LEU B 1 303 ? -28.625 -10.516 0.275 1 88.62 303 LEU B N 1
ATOM 8650 C CA . LEU B 1 303 ? -28.328 -9.469 -0.693 1 88.62 303 LEU B CA 1
ATOM 8651 C C . LEU B 1 303 ? -29.062 -9.719 -2.01 1 88.62 303 LEU B C 1
ATOM 8653 O O . LEU B 1 303 ? -29.469 -8.773 -2.684 1 88.62 303 LEU B O 1
ATOM 8657 N N . LEU B 1 304 ? -29.188 -10.961 -2.359 1 90.44 304 LEU B N 1
ATOM 8658 C CA . LEU B 1 304 ? -29.844 -11.328 -3.609 1 90.44 304 LEU B CA 1
ATOM 8659 C C . LEU B 1 304 ? -31.359 -11.203 -3.482 1 90.44 304 LEU B C 1
ATOM 8661 O O . LEU B 1 304 ? -32.062 -11.133 -4.488 1 90.44 304 LEU B O 1
ATOM 8665 N N . GLY B 1 305 ? -31.844 -11.109 -2.324 1 81.69 305 GLY B N 1
ATOM 8666 C CA . GLY B 1 305 ? -33.281 -11.078 -2.113 1 81.69 305 GLY B CA 1
ATOM 8667 C C . GLY B 1 305 ? -33.969 -12.391 -2.428 1 81.69 305 GLY B C 1
ATOM 8668 O O . GLY B 1 305 ? -35.094 -12.406 -2.934 1 81.69 305 GLY B O 1
ATOM 8669 N N . MET B 1 306 ? -33.25 -13.398 -2.412 1 74.75 306 MET B N 1
ATOM 8670 C CA . MET B 1 306 ? -33.844 -14.695 -2.684 1 74.75 306 MET B CA 1
ATOM 8671 C C . MET B 1 306 ? -34.938 -15.016 -1.665 1 74.75 306 MET B C 1
ATOM 8673 O O . MET B 1 306 ? -34.812 -14.68 -0.485 1 74.75 306 MET B O 1
ATOM 8677 N N . PRO B 1 307 ? -36.25 -15.039 -2.201 1 54.5 307 PRO B N 1
ATOM 8678 C CA . PRO B 1 307 ? -37.375 -15.297 -1.283 1 54.5 307 PRO B CA 1
ATOM 8679 C C . PRO B 1 307 ? -37.031 -16.344 -0.226 1 54.5 307 PRO B C 1
ATOM 8681 O O . PRO B 1 307 ? -36.469 -17.406 -0.551 1 54.5 307 PRO B O 1
ATOM 8684 N N . GLY B 1 308 ? -36.5 -15.852 0.802 1 46.78 308 GLY B N 1
ATOM 8685 C CA . GLY B 1 308 ? -36.656 -16.906 1.794 1 46.78 308 GLY B CA 1
ATOM 8686 C C . GLY B 1 308 ? -38 -17.578 1.73 1 46.78 308 GLY B C 1
ATOM 8687 O O . GLY B 1 308 ? -38.906 -17.094 1.061 1 46.78 308 GLY B O 1
ATOM 8688 N N . ASP B 1 309 ? -38.125 -18.797 1.843 1 40.78 309 ASP B N 1
ATOM 8689 C CA . ASP B 1 309 ? -39.531 -19.219 1.952 1 40.78 309 ASP B CA 1
ATOM 8690 C C . ASP B 1 309 ? -40.375 -18.109 2.561 1 40.78 309 ASP B C 1
ATOM 8692 O O . ASP B 1 309 ? -40.156 -17.688 3.701 1 40.78 309 ASP B O 1
ATOM 8696 N N . GLU B 1 310 ? -40.781 -17.156 1.82 1 38.31 310 GLU B N 1
ATOM 8697 C CA . GLU B 1 310 ? -41.719 -16.125 2.26 1 38.31 310 GLU B CA 1
ATOM 8698 C C . GLU B 1 310 ? -42.406 -16.516 3.57 1 38.31 310 GLU B C 1
ATOM 8700 O O . GLU B 1 310 ? -42.75 -15.656 4.379 1 38.31 310 GLU B O 1
ATOM 8705 N N . ASP B 1 311 ? -43.156 -17.547 3.402 1 37.34 311 ASP B N 1
ATOM 8706 C CA . ASP B 1 311 ? -44.188 -17.922 4.371 1 37.34 311 ASP B CA 1
ATOM 8707 C C . ASP B 1 311 ? -43.562 -18.25 5.723 1 37.34 311 ASP B C 1
ATOM 8709 O O . ASP B 1 311 ? -44.281 -18.453 6.707 1 37.34 311 ASP B O 1
ATOM 8713 N N . SER B 1 312 ? -42.406 -19.016 5.75 1 36.78 312 SER B N 1
ATOM 8714 C CA . SER B 1 312 ? -42.188 -19.5 7.113 1 36.78 312 SER B CA 1
ATOM 8715 C C . SER B 1 312 ? -41.5 -18.438 7.965 1 36.78 312 SER B C 1
ATOM 8717 O O . SER B 1 312 ? -40.75 -17.609 7.449 1 36.78 312 SER B O 1
ATOM 8719 N N . GLU B 1 313 ? -41.844 -18.016 8.977 1 34.44 313 GLU B N 1
ATOM 8720 C CA . GLU B 1 313 ? -41.406 -17.344 10.195 1 34.44 313 GLU B CA 1
ATOM 8721 C C . GLU B 1 313 ? -39.938 -17.562 10.438 1 34.44 313 GLU B C 1
ATOM 8723 O O . GLU B 1 313 ? -39.469 -18.688 10.617 1 34.44 313 GLU B O 1
ATOM 8728 N N . GLY B 1 314 ? -39 -16.469 10.328 1 43.28 314 GLY B N 1
ATOM 8729 C CA . GLY B 1 314 ? -37.781 -16.203 11.102 1 43.28 314 GLY B CA 1
ATOM 8730 C C . GLY B 1 314 ? -36.531 -16.656 10.406 1 43.28 314 GLY B C 1
ATOM 8731 O O . GLY B 1 314 ? -35.531 -16.953 11.062 1 43.28 314 GLY B O 1
ATOM 8732 N N . GLY B 1 315 ? -36.375 -16.688 8.859 1 54.09 315 GLY B N 1
ATOM 8733 C CA . GLY B 1 315 ? -35.062 -16.953 8.32 1 54.09 315 GLY B CA 1
ATOM 8734 C C . GLY B 1 315 ? -34.625 -18.406 8.477 1 54.09 315 GLY B C 1
ATOM 8735 O O . GLY B 1 315 ? -33.531 -18.766 8.07 1 54.09 315 GLY B O 1
ATOM 8736 N N . ILE B 1 316 ? -35.438 -19.281 8.984 1 50.31 316 ILE B N 1
ATOM 8737 C CA . ILE B 1 316 ? -35.125 -20.672 9.32 1 50.31 316 ILE B CA 1
ATOM 8738 C C . ILE B 1 316 ? -35 -21.5 8.039 1 50.31 316 ILE B C 1
ATOM 8740 O O . ILE B 1 316 ? -34.094 -22.312 7.902 1 50.31 316 ILE B O 1
ATOM 8744 N N . ALA B 1 317 ? -35.875 -21.234 7.004 1 65.56 317 ALA B N 1
ATOM 8745 C CA . ALA B 1 317 ? -35.844 -22.031 5.777 1 65.56 317 ALA B CA 1
ATOM 8746 C C . ALA B 1 317 ? -34.562 -21.766 4.988 1 65.56 317 ALA B C 1
ATOM 8748 O O . ALA B 1 317 ? -33.969 -22.703 4.449 1 65.56 317 ALA B O 1
ATOM 8749 N N . SER B 1 318 ? -34.156 -20.609 4.965 1 78.81 318 SER B N 1
ATOM 8750 C CA . SER B 1 318 ? -32.938 -20.266 4.273 1 78.81 318 SER B CA 1
ATOM 8751 C C . SER B 1 318 ? -31.719 -20.906 4.938 1 78.81 318 SER B C 1
ATOM 8753 O O . SER B 1 318 ? -30.859 -21.484 4.258 1 78.81 318 SER B O 1
ATOM 8755 N N . ARG B 1 319 ? -31.797 -20.906 6.215 1 82.62 319 ARG B N 1
ATOM 8756 C CA . ARG B 1 319 ? -30.672 -21.484 6.949 1 82.62 319 ARG B CA 1
ATOM 8757 C C . ARG B 1 319 ? -30.594 -22.984 6.715 1 82.62 319 ARG B C 1
ATOM 8759 O O . ARG B 1 319 ? -29.484 -23.531 6.602 1 82.62 319 ARG B O 1
ATOM 8766 N N . ARG B 1 320 ? -31.719 -23.594 6.684 1 85.69 320 ARG B N 1
ATOM 8767 C CA . ARG B 1 320 ? -31.719 -25.031 6.445 1 85.69 320 ARG B CA 1
ATOM 8768 C C . ARG B 1 320 ? -31.219 -25.359 5.051 1 85.69 320 ARG B C 1
ATOM 8770 O O . ARG B 1 320 ? -30.422 -26.297 4.875 1 85.69 320 ARG B O 1
ATOM 8777 N N . ARG B 1 321 ? -31.656 -24.656 4.047 1 89 321 ARG B N 1
ATOM 8778 C CA . ARG B 1 321 ? -31.219 -24.891 2.67 1 89 321 ARG B CA 1
ATOM 8779 C C . ARG B 1 321 ? -29.719 -24.719 2.535 1 89 321 ARG B C 1
ATOM 8781 O O . ARG B 1 321 ? -29.047 -25.531 1.899 1 89 321 ARG B O 1
ATOM 8788 N N . LEU B 1 322 ? -29.219 -23.734 3.133 1 93.31 322 LEU B N 1
ATOM 8789 C CA . LEU B 1 322 ? -27.797 -23.438 3.047 1 93.31 322 LEU B CA 1
ATOM 8790 C C . LEU B 1 322 ? -26.984 -24.469 3.82 1 93.31 322 LEU B C 1
ATOM 8792 O O . LEU B 1 322 ? -25.891 -24.844 3.395 1 93.31 322 LEU B O 1
ATOM 8796 N N . SER B 1 323 ? -27.531 -24.875 4.922 1 93.06 323 SER B N 1
ATOM 8797 C CA . SER B 1 323 ? -26.859 -25.922 5.691 1 93.06 323 SER B CA 1
ATOM 8798 C C . SER B 1 323 ? -26.766 -27.219 4.895 1 93.06 323 SER B C 1
ATOM 8800 O O . SER B 1 323 ? -25.766 -27.938 4.992 1 93.06 323 SER B O 1
ATOM 8802 N N . GLU B 1 324 ? -27.812 -27.469 4.184 1 92.38 324 GLU B N 1
ATOM 8803 C CA . GLU B 1 324 ? -27.797 -28.672 3.355 1 92.38 324 GLU B CA 1
ATOM 8804 C C . GLU B 1 324 ? -26.812 -28.531 2.203 1 92.38 324 GLU B C 1
ATOM 8806 O O . GLU B 1 324 ? -26.156 -29.516 1.823 1 92.38 324 GLU B O 1
ATOM 8811 N N . ALA B 1 325 ? -26.75 -27.422 1.604 1 94.56 325 ALA B N 1
ATOM 8812 C CA . ALA B 1 325 ? -25.734 -27.172 0.577 1 94.56 325 ALA B CA 1
ATOM 8813 C C . ALA B 1 325 ? -24.328 -27.375 1.134 1 94.56 325 ALA B C 1
ATOM 8815 O O . ALA B 1 325 ? -23.484 -27.984 0.485 1 94.56 325 ALA B O 1
ATOM 8816 N N . LEU B 1 326 ? -24.109 -26.859 2.34 1 95.81 326 LEU B N 1
ATOM 8817 C CA . LEU B 1 326 ? -22.812 -27.031 2.998 1 95.81 326 LEU B CA 1
ATOM 8818 C C . LEU B 1 326 ? -22.531 -28.5 3.273 1 95.81 326 LEU B C 1
ATOM 8820 O O . LEU B 1 326 ? -21.406 -28.953 3.137 1 95.81 326 LEU B O 1
ATOM 8824 N N . ARG B 1 327 ? -23.562 -29.172 3.654 1 95.19 327 ARG B N 1
ATOM 8825 C CA . ARG B 1 327 ? -23.406 -30.609 3.908 1 95.19 327 ARG B CA 1
ATOM 8826 C C . ARG B 1 327 ? -22.984 -31.344 2.648 1 95.19 327 ARG B C 1
ATOM 8828 O O . ARG B 1 327 ? -22.125 -32.25 2.707 1 95.19 327 ARG B O 1
ATOM 8835 N N . ILE B 1 328 ? -23.531 -31.016 1.526 1 95.88 328 ILE B N 1
ATOM 8836 C CA . ILE B 1 328 ? -23.172 -31.656 0.267 1 95.88 328 ILE B CA 1
ATOM 8837 C C . ILE B 1 328 ? -21.719 -31.328 -0.085 1 95.88 328 ILE B C 1
ATOM 8839 O O . ILE B 1 328 ? -20.969 -32.219 -0.501 1 95.88 328 ILE B O 1
ATOM 8843 N N . GLU B 1 329 ? -21.281 -30.062 0.05 1 96.44 329 GLU B N 1
ATOM 8844 C CA . GLU B 1 329 ? -19.891 -29.703 -0.176 1 96.44 329 GLU B CA 1
ATOM 8845 C C . GLU B 1 329 ? -18.953 -30.516 0.72 1 96.44 329 GLU B C 1
ATOM 8847 O O . GLU B 1 329 ? -17.891 -30.969 0.276 1 96.44 329 GLU B O 1
ATOM 8852 N N . SER B 1 330 ? -19.391 -30.688 1.953 1 96.25 330 SER B N 1
ATOM 8853 C CA . SER B 1 330 ? -18.594 -31.438 2.902 1 96.25 330 SER B CA 1
ATOM 8854 C C . SER B 1 330 ? -18.5 -32.906 2.492 1 96.25 330 SER B C 1
ATOM 8856 O O . SER B 1 330 ? -17.438 -33.531 2.637 1 96.25 330 SER B O 1
ATOM 8858 N N . SER B 1 331 ? -19.578 -33.406 2.018 1 96.56 331 SER B N 1
ATOM 8859 C CA . SER B 1 331 ? -19.578 -34.781 1.553 1 96.56 331 SER B CA 1
ATOM 8860 C C . SER B 1 331 ? -18.672 -34.969 0.347 1 96.56 331 SER B C 1
ATOM 8862 O O . SER B 1 331 ? -17.984 -36 0.224 1 96.56 331 SER B O 1
ATOM 8864 N N . LEU B 1 332 ? -18.688 -34.031 -0.547 1 97.25 332 LEU B N 1
ATOM 8865 C CA . LEU B 1 332 ? -17.781 -34.062 -1.686 1 97.25 332 LEU B CA 1
ATOM 8866 C C . LEU B 1 332 ? -16.328 -33.969 -1.225 1 97.25 332 LEU B C 1
ATOM 8868 O O . LEU B 1 332 ? -15.484 -34.75 -1.683 1 97.25 332 LEU B O 1
ATOM 8872 N N . ALA B 1 333 ? -16.078 -33.031 -0.292 1 96.69 333 ALA B N 1
ATOM 8873 C CA . ALA B 1 333 ? -14.719 -32.844 0.229 1 96.69 333 ALA B CA 1
ATOM 8874 C C . ALA B 1 333 ? -14.188 -34.125 0.854 1 96.69 333 ALA B C 1
ATOM 8876 O O . ALA B 1 333 ? -12.992 -34.438 0.755 1 96.69 333 ALA B O 1
ATOM 8877 N N . ALA B 1 334 ? -15.031 -34.906 1.464 1 96 334 ALA B N 1
ATOM 8878 C CA . ALA B 1 334 ? -14.656 -36.094 2.188 1 96 334 ALA B CA 1
ATOM 8879 C C . ALA B 1 334 ? -14.156 -37.188 1.231 1 96 334 ALA B C 1
ATOM 8881 O O . ALA B 1 334 ? -13.453 -38.094 1.644 1 96 334 ALA B O 1
ATOM 8882 N N . ILE B 1 335 ? -14.516 -37.062 -0.032 1 96.5 335 ILE B N 1
ATOM 8883 C CA . ILE B 1 335 ? -14.117 -38.094 -0.961 1 96.5 335 ILE B CA 1
ATOM 8884 C C . ILE B 1 335 ? -13.062 -37.562 -1.927 1 96.5 335 ILE B C 1
ATOM 8886 O O . ILE B 1 335 ? -12.789 -38.188 -2.959 1 96.5 335 ILE B O 1
ATOM 8890 N N . PHE B 1 336 ? -12.516 -36.438 -1.701 1 95.38 336 PHE B N 1
ATOM 8891 C CA . PHE B 1 336 ? -11.477 -35.844 -2.535 1 95.38 336 PHE B CA 1
ATOM 8892 C C . PHE B 1 336 ? -10.188 -36.656 -2.463 1 95.38 336 PHE B C 1
ATOM 8894 O O . PHE B 1 336 ? -9.867 -37.219 -1.418 1 95.38 336 PHE B O 1
ATOM 8901 N N . ASN B 1 337 ? -9.469 -36.688 -3.582 1 91.5 337 ASN B N 1
ATOM 8902 C CA . ASN B 1 337 ? -8.086 -37.156 -3.564 1 91.5 337 ASN B CA 1
ATOM 8903 C C . ASN B 1 337 ? -7.168 -36.156 -2.867 1 91.5 337 ASN B C 1
ATOM 8905 O O . ASN B 1 337 ? -7.469 -34.969 -2.809 1 91.5 337 ASN B O 1
ATOM 8909 N N . GLU B 1 338 ? -6.062 -36.719 -2.4 1 85.75 338 GLU B N 1
ATOM 8910 C CA . GLU B 1 338 ? -5.078 -35.844 -1.783 1 85.75 338 GLU B CA 1
ATOM 8911 C C . GLU B 1 338 ? -4.469 -34.875 -2.811 1 85.75 338 GLU B C 1
ATOM 8913 O O . GLU B 1 338 ? -4.215 -35.281 -3.951 1 85.75 338 GLU B O 1
ATOM 8918 N N . ARG B 1 339 ? -4.246 -33.688 -2.406 1 84.44 339 ARG B N 1
ATOM 8919 C CA . ARG B 1 339 ? -3.734 -32.656 -3.295 1 84.44 339 ARG B CA 1
ATOM 8920 C C . ARG B 1 339 ? -2.396 -33.062 -3.9 1 84.44 339 ARG B C 1
ATOM 8922 O O . ARG B 1 339 ? -2.123 -32.781 -5.066 1 84.44 339 ARG B O 1
ATOM 8929 N N . GLY B 1 340 ? -1.57 -33.719 -3.123 1 81.19 340 GLY B N 1
ATOM 8930 C CA . GLY B 1 340 ? -0.253 -34.125 -3.588 1 81.19 340 GLY B CA 1
ATOM 8931 C C . GLY B 1 340 ? -0.304 -35.156 -4.691 1 81.19 340 GLY B C 1
ATOM 8932 O O . GLY B 1 340 ? 0.677 -35.344 -5.414 1 81.19 340 GLY B O 1
ATOM 8933 N N . ASP B 1 341 ? -1.49 -35.75 -4.891 1 84.94 341 ASP B N 1
ATOM 8934 C CA . ASP B 1 341 ? -1.617 -36.844 -5.852 1 84.94 341 ASP B CA 1
ATOM 8935 C C . ASP B 1 341 ? -2.221 -36.344 -7.164 1 84.94 341 ASP B C 1
ATOM 8937 O O . ASP B 1 341 ? -2.24 -37.094 -8.156 1 84.94 341 ASP B O 1
ATOM 8941 N N . LEU B 1 342 ? -2.617 -35.219 -7.23 1 85.69 342 LEU B N 1
ATOM 8942 C CA . LEU B 1 342 ? -3.34 -34.719 -8.391 1 85.69 342 LEU B CA 1
ATOM 8943 C C . LEU B 1 342 ? -2.422 -34.625 -9.602 1 85.69 342 LEU B C 1
ATOM 8945 O O . LEU B 1 342 ? -2.873 -34.75 -10.742 1 85.69 342 LEU B O 1
ATOM 8949 N N . ASP B 1 343 ? -1.134 -34.406 -9.32 1 80.75 343 ASP B N 1
ATOM 8950 C CA . ASP B 1 343 ? -0.198 -34.25 -10.43 1 80.75 343 ASP B CA 1
ATOM 8951 C C . ASP B 1 343 ? 0.689 -35.469 -10.57 1 80.75 343 ASP B C 1
ATOM 8953 O O . ASP B 1 343 ? 1.692 -35.438 -11.289 1 80.75 343 ASP B O 1
ATOM 8957 N N . ASP B 1 344 ? 0.345 -36.5 -9.906 1 84.88 344 ASP B N 1
ATOM 8958 C CA . ASP B 1 344 ? 1.097 -37.75 -9.984 1 84.88 344 ASP B CA 1
ATOM 8959 C C . ASP B 1 344 ? 0.847 -38.469 -11.312 1 84.88 344 ASP B C 1
ATOM 8961 O O . ASP B 1 344 ? -0.271 -38.906 -11.578 1 84.88 344 ASP B O 1
ATOM 8965 N N . PRO B 1 345 ? 1.878 -38.625 -12.094 1 85.88 345 PRO B N 1
ATOM 8966 C CA . PRO B 1 345 ? 1.691 -39.281 -13.391 1 85.88 345 PRO B CA 1
ATOM 8967 C C . PRO B 1 345 ? 1.223 -40.719 -13.273 1 85.88 345 PRO B C 1
ATOM 8969 O O . PRO B 1 345 ? 0.595 -41.25 -14.195 1 85.88 345 PRO B O 1
ATOM 8972 N N . GLU B 1 346 ? 1.495 -41.25 -12.18 1 82.25 346 GLU B N 1
ATOM 8973 C CA . GLU B 1 346 ? 1.123 -42.656 -11.969 1 82.25 346 GLU B CA 1
ATOM 8974 C C . GLU B 1 346 ? -0.359 -42.781 -11.633 1 82.25 346 GLU B C 1
ATOM 8976 O O . GLU B 1 346 ? -0.919 -43.875 -11.688 1 82.25 346 GLU B O 1
ATOM 8981 N N . LYS B 1 347 ? -0.948 -41.688 -11.414 1 86.5 347 LYS B N 1
ATOM 8982 C CA . LYS B 1 347 ? -2.352 -41.719 -11.008 1 86.5 347 LYS B CA 1
ATOM 8983 C C . LYS B 1 347 ? -3.258 -41.25 -12.133 1 86.5 347 LYS B C 1
ATOM 8985 O O . LYS B 1 347 ? -4.457 -41.031 -11.93 1 86.5 347 LYS B O 1
ATOM 8990 N N . VAL B 1 348 ? -2.709 -41.094 -13.227 1 87.38 348 VAL B N 1
ATOM 8991 C CA . VAL B 1 348 ? -3.49 -40.719 -14.398 1 87.38 348 VAL B CA 1
ATOM 8992 C C . VAL B 1 348 ? -4.109 -41.969 -15.023 1 87.38 348 VAL B C 1
ATOM 8994 O O . VAL B 1 348 ? -3.393 -42.875 -15.438 1 87.38 348 VAL B O 1
ATOM 8997 N N . HIS B 1 349 ? -5.461 -41.969 -15.109 1 90 349 HIS B N 1
ATOM 8998 C CA . HIS B 1 349 ? -6.156 -43.156 -15.602 1 90 349 HIS B CA 1
ATOM 8999 C C . HIS B 1 349 ? -6.906 -42.844 -16.891 1 90 349 HIS B C 1
ATOM 9001 O O . HIS B 1 349 ? -7.543 -41.812 -17.016 1 90 349 HIS B O 1
ATOM 9007 N N . ASN B 1 350 ? -6.738 -43.75 -17.781 1 91.12 350 ASN B N 1
ATOM 9008 C CA . ASN B 1 350 ? -7.562 -43.781 -18.984 1 91.12 350 ASN B CA 1
ATOM 9009 C C . ASN B 1 350 ? -8.773 -44.688 -18.812 1 91.12 350 ASN B C 1
ATOM 9011 O O . ASN B 1 350 ? -8.625 -45.875 -18.625 1 91.12 350 ASN B O 1
ATOM 9015 N N . VAL B 1 351 ? -9.953 -44.062 -18.859 1 95 351 VAL B N 1
ATOM 9016 C CA . VAL B 1 351 ? -11.172 -44.844 -18.625 1 95 351 VAL B CA 1
ATOM 9017 C C . VAL B 1 351 ? -12.156 -44.625 -19.781 1 95 351 VAL B C 1
ATOM 9019 O O . VAL B 1 351 ? -12.227 -43.5 -20.344 1 95 351 VAL B O 1
ATOM 9022 N N . THR B 1 352 ? -12.898 -45.656 -20.078 1 96.25 352 THR B N 1
ATOM 9023 C CA . THR B 1 352 ? -13.93 -45.5 -21.109 1 96.25 352 THR B CA 1
ATOM 9024 C C . THR B 1 352 ? -15.18 -44.844 -20.516 1 96.25 352 THR B C 1
ATOM 9026 O O . THR B 1 352 ? -15.375 -44.875 -19.297 1 96.25 352 THR B O 1
ATOM 9029 N N . LEU B 1 353 ? -15.977 -44.312 -21.391 1 97 353 LEU B N 1
ATOM 9030 C CA . LEU B 1 353 ? -17.25 -43.75 -20.938 1 97 353 LEU B CA 1
ATOM 9031 C C . LEU B 1 353 ? -18.125 -44.844 -20.344 1 97 353 LEU B C 1
ATOM 9033 O O . LEU B 1 353 ? -18.922 -44.562 -19.438 1 97 353 LEU B O 1
ATOM 9037 N N . GLN B 1 354 ? -17.922 -46.094 -20.766 1 97.5 354 GLN B N 1
ATOM 9038 C CA . GLN B 1 354 ? -18.625 -47.188 -20.156 1 97.5 354 GLN B CA 1
ATOM 9039 C C . GLN B 1 354 ? -18.203 -47.406 -18.703 1 97.5 354 GLN B C 1
ATOM 9041 O O . GLN B 1 354 ? -19.047 -47.594 -17.828 1 97.5 354 GLN B O 1
ATOM 9046 N N . GLU B 1 355 ? -16.953 -47.438 -18.547 1 97.12 355 GLU B N 1
ATOM 9047 C CA . GLU B 1 355 ? -16.438 -47.594 -17.188 1 97.12 355 GLU B CA 1
ATOM 9048 C C . GLU B 1 355 ? -16.906 -46.438 -16.297 1 97.12 355 GLU B C 1
ATOM 9050 O O . GLU B 1 355 ? -17.312 -46.656 -15.148 1 97.12 355 GLU B O 1
ATOM 9055 N N . MET B 1 356 ? -16.891 -45.219 -16.859 1 96.75 356 MET B N 1
ATOM 9056 C CA . MET B 1 356 ? -17.359 -44.062 -16.109 1 96.75 356 MET B CA 1
ATOM 9057 C C . MET B 1 356 ? -18.844 -44.188 -15.773 1 96.75 356 MET B C 1
ATOM 9059 O O . MET B 1 356 ? -19.281 -43.812 -14.688 1 96.75 356 MET B O 1
ATOM 9063 N N . GLN B 1 357 ? -19.578 -44.688 -16.734 1 96.25 357 GLN B N 1
ATOM 9064 C CA . GLN B 1 357 ? -21.016 -44.906 -16.547 1 96.25 357 GLN B CA 1
ATOM 9065 C C . GLN B 1 357 ? -21.266 -45.906 -15.406 1 96.25 357 GLN B C 1
ATOM 9067 O O . GLN B 1 357 ? -22.219 -45.719 -14.641 1 96.25 357 GLN B O 1
ATOM 9072 N N . ASN B 1 358 ? -20.406 -46.906 -15.32 1 96.62 358 ASN B N 1
ATOM 9073 C CA . ASN B 1 358 ? -20.531 -47.875 -14.258 1 96.62 358 ASN B CA 1
ATOM 9074 C C . ASN B 1 358 ? -20.203 -47.281 -12.891 1 96.62 358 ASN B C 1
ATOM 9076 O O . ASN B 1 358 ? -20.781 -47.688 -11.875 1 96.62 358 ASN B O 1
ATOM 9080 N N . LEU B 1 359 ? -19.297 -46.438 -12.875 1 96.06 359 LEU B N 1
ATOM 9081 C CA . LEU B 1 359 ? -18.875 -45.812 -11.625 1 96.06 359 LEU B CA 1
ATOM 9082 C C . LEU B 1 359 ? -19.922 -44.781 -11.164 1 96.06 359 LEU B C 1
ATOM 9084 O O . LEU B 1 359 ? -20.219 -44.688 -9.969 1 96.06 359 LEU B O 1
ATOM 9088 N N . VAL B 1 360 ? -20.406 -44 -12.102 1 95.44 360 VAL B N 1
ATOM 9089 C CA . VAL B 1 360 ? -21.391 -42.969 -11.82 1 95.44 360 VAL B CA 1
ATOM 9090 C C . VAL B 1 360 ? -22.609 -43.156 -12.719 1 95.44 360 VAL B C 1
ATOM 9092 O O . VAL B 1 360 ? -22.625 -42.688 -13.859 1 95.44 360 VAL B O 1
ATOM 9095 N N . SER B 1 361 ? -23.625 -43.594 -12.164 1 91.25 361 SER B N 1
ATOM 9096 C CA . SER B 1 361 ? -24.797 -43.938 -12.953 1 91.25 361 SER B CA 1
ATOM 9097 C C . SER B 1 361 ? -25.781 -42.781 -13.047 1 91.25 361 SER B C 1
ATOM 9099 O O . SER B 1 361 ? -26.641 -42.781 -13.93 1 91.25 361 SER B O 1
ATOM 9101 N N . HIS B 1 362 ? -25.578 -41.812 -12.203 1 88.06 362 HIS B N 1
ATOM 9102 C CA . HIS B 1 362 ? -26.531 -40.719 -12.133 1 88.06 362 HIS B CA 1
ATOM 9103 C C . HIS B 1 362 ? -26.375 -39.781 -13.336 1 88.06 362 HIS B C 1
ATOM 9105 O O . HIS B 1 362 ? -27.25 -38.938 -13.586 1 88.06 362 HIS B O 1
ATOM 9111 N N . ILE B 1 363 ? -25.281 -39.938 -14.078 1 91.12 363 ILE B N 1
ATOM 9112 C CA . ILE B 1 363 ? -25.016 -39.062 -15.227 1 91.12 363 ILE B CA 1
ATOM 9113 C C . ILE B 1 363 ? -24.891 -39.906 -16.484 1 91.12 363 ILE B C 1
ATOM 9115 O O . ILE B 1 363 ? -24.125 -40.875 -16.531 1 91.12 363 ILE B O 1
ATOM 9119 N N . ASP B 1 364 ? -25.688 -39.562 -17.422 1 93.81 364 ASP B N 1
ATOM 9120 C CA . ASP B 1 364 ? -25.469 -40.125 -18.75 1 93.81 364 ASP B CA 1
ATOM 9121 C C . ASP B 1 364 ? -24.344 -39.375 -19.484 1 93.81 364 ASP B C 1
ATOM 9123 O O . ASP B 1 364 ? -24.594 -38.375 -20.156 1 93.81 364 ASP B O 1
ATOM 9127 N N . TRP B 1 365 ? -23.219 -40.031 -19.484 1 95.5 365 TRP B N 1
ATOM 9128 C CA . TRP B 1 365 ? -22 -39.344 -19.906 1 95.5 365 TRP B CA 1
ATOM 9129 C C . TRP B 1 365 ? -22.016 -39.062 -21.406 1 95.5 365 TRP B C 1
ATOM 9131 O O . TRP B 1 365 ? -21.516 -38.062 -21.875 1 95.5 365 TRP B O 1
ATOM 9141 N N . VAL B 1 366 ? -22.531 -39.969 -22.188 1 95.5 366 VAL B N 1
ATOM 9142 C CA . VAL B 1 366 ? -22.594 -39.812 -23.641 1 95.5 366 VAL B CA 1
ATOM 9143 C C . VAL B 1 366 ? -23.516 -38.656 -23.984 1 95.5 366 VAL B C 1
ATOM 9145 O O . VAL B 1 366 ? -23.156 -37.75 -24.766 1 95.5 366 VAL B O 1
ATOM 9148 N N . THR B 1 367 ? -24.703 -38.625 -23.375 1 93.81 367 THR B N 1
ATOM 9149 C CA . THR B 1 367 ? -25.672 -37.562 -23.609 1 93.81 367 THR B CA 1
ATOM 9150 C C . THR B 1 367 ? -25.094 -36.219 -23.156 1 93.81 367 THR B C 1
ATOM 9152 O O . THR B 1 367 ? -25.25 -35.219 -23.844 1 93.81 367 THR B O 1
ATOM 9155 N N . TYR B 1 368 ? -24.469 -36.281 -22.031 1 93.44 368 TYR B N 1
ATOM 9156 C CA . TYR B 1 368 ? -23.859 -35.062 -21.484 1 93.44 368 TYR B CA 1
ATOM 9157 C C . TYR B 1 368 ? -22.812 -34.5 -22.438 1 93.44 368 TYR B C 1
ATOM 9159 O O . TYR B 1 368 ? -22.859 -33.312 -22.781 1 93.44 368 TYR B O 1
ATOM 9167 N N . LEU B 1 369 ? -21.891 -35.344 -22.906 1 95.06 369 LEU B N 1
ATOM 9168 C CA . LEU B 1 369 ? -20.797 -34.875 -23.75 1 95.06 369 LEU B CA 1
ATOM 9169 C C . LEU B 1 369 ? -21.312 -34.5 -25.141 1 95.06 369 LEU B C 1
ATOM 9171 O O . LEU B 1 369 ? -20.812 -33.531 -25.734 1 95.06 369 LEU B O 1
ATOM 9175 N N . GLN B 1 370 ? -22.312 -35.156 -25.625 1 91.94 370 GLN B N 1
ATOM 9176 C CA . GLN B 1 370 ? -22.906 -34.844 -26.922 1 91.94 370 GLN B CA 1
ATOM 9177 C C . GLN B 1 370 ? -23.562 -33.469 -26.891 1 91.94 370 GLN B C 1
ATOM 9179 O O . GLN B 1 370 ? -23.562 -32.75 -27.906 1 91.94 370 GLN B O 1
ATOM 9184 N N . ALA B 1 371 ? -24.031 -33.156 -25.781 1 89.12 371 ALA B N 1
ATOM 9185 C CA . ALA B 1 371 ? -24.719 -31.891 -25.641 1 89.12 371 ALA B CA 1
ATOM 9186 C C . ALA B 1 371 ? -23.719 -30.719 -25.609 1 89.12 371 ALA B C 1
ATOM 9188 O O . ALA B 1 371 ? -24.016 -29.625 -26.094 1 89.12 371 ALA B O 1
ATOM 9189 N N . ILE B 1 372 ? -22.609 -30.969 -25.047 1 90.81 372 ILE B N 1
ATOM 9190 C CA . ILE B 1 372 ? -21.625 -29.906 -24.875 1 90.81 372 ILE B CA 1
ATOM 9191 C C . ILE B 1 372 ? -20.734 -29.812 -26.109 1 90.81 372 ILE B C 1
ATOM 9193 O O . ILE B 1 372 ? -20.453 -28.719 -26.594 1 90.81 372 ILE B O 1
ATOM 9197 N N . PHE B 1 373 ? -20.281 -30.922 -26.625 1 91.56 373 PHE B N 1
ATOM 9198 C CA . PHE B 1 373 ? -19.266 -30.938 -27.672 1 91.56 373 PHE B CA 1
ATOM 9199 C C . PHE B 1 373 ? -19.906 -31.188 -29.031 1 91.56 373 PHE B C 1
ATOM 9201 O O . PHE B 1 373 ? -19.484 -32.094 -29.766 1 91.56 373 PHE B O 1
ATOM 9208 N N . VAL B 1 374 ? -20.812 -30.312 -29.375 1 86.06 374 VAL B N 1
ATOM 9209 C CA . VAL B 1 374 ? -21.359 -30.359 -30.719 1 86.06 374 VAL B CA 1
ATOM 9210 C C . VAL B 1 374 ? -20.297 -29.922 -31.734 1 86.06 374 VAL B C 1
ATOM 9212 O O . VAL B 1 374 ? -19.625 -28.906 -31.516 1 86.06 374 VAL B O 1
ATOM 9215 N N . PRO B 1 375 ? -19.953 -30.562 -32.719 1 87.44 375 PRO B N 1
ATOM 9216 C CA . PRO B 1 375 ? -20.734 -31.672 -33.312 1 87.44 375 PRO B CA 1
ATOM 9217 C C . PRO B 1 375 ? -20.094 -33.031 -33.062 1 87.44 375 PRO B C 1
ATOM 9219 O O . PRO B 1 375 ? -20.438 -34 -33.75 1 87.44 375 PRO B O 1
ATOM 9222 N N . PHE B 1 376 ? -19.281 -33.125 -32.25 1 89.88 376 PHE B N 1
ATOM 9223 C CA . PHE B 1 376 ? -18.594 -34.406 -32.031 1 89.88 376 PHE B CA 1
ATOM 9224 C C . PHE B 1 376 ? -19.547 -35.469 -31.594 1 89.88 376 PHE B C 1
ATOM 9226 O O . PHE B 1 376 ? -20.516 -35.219 -30.859 1 89.88 376 PHE B O 1
ATOM 9233 N N . ALA B 1 377 ? -19.219 -36.688 -32.062 1 92.38 377 ALA B N 1
ATOM 9234 C CA . ALA B 1 377 ? -19.984 -37.844 -31.609 1 92.38 377 ALA B CA 1
ATOM 9235 C C . ALA B 1 377 ? -19.234 -38.625 -30.531 1 92.38 377 ALA B C 1
ATOM 9237 O O . ALA B 1 377 ? -18.016 -38.75 -30.578 1 92.38 377 ALA B O 1
ATOM 9238 N N . PHE B 1 378 ? -20.062 -39.094 -29.562 1 95.31 378 PHE B N 1
ATOM 9239 C CA . PHE B 1 378 ? -19.5 -39.875 -28.469 1 95.31 378 PHE B CA 1
ATOM 9240 C C . PHE B 1 378 ? -20.203 -41.219 -28.328 1 95.31 378 PHE B C 1
ATOM 9242 O O . PHE B 1 378 ? -21.391 -41.312 -28.625 1 95.31 378 PHE B O 1
ATOM 9249 N N . THR B 1 379 ? -19.391 -42.219 -27.969 1 96.12 379 THR B N 1
ATOM 9250 C CA . THR B 1 379 ? -19.922 -43.531 -27.625 1 96.12 379 THR B CA 1
ATOM 9251 C C . THR B 1 379 ? -19.359 -44 -26.281 1 96.12 379 THR B C 1
ATOM 9253 O O . THR B 1 379 ? -18.469 -43.375 -25.719 1 96.12 379 THR B O 1
ATOM 9256 N N . LEU B 1 380 ? -19.906 -45.031 -25.828 1 96.19 380 LEU B N 1
ATOM 9257 C CA . LEU B 1 380 ? -19.484 -45.594 -24.562 1 96.19 380 LEU B CA 1
ATOM 9258 C C . LEU B 1 380 ? -18.047 -46.094 -24.641 1 96.19 380 LEU B C 1
ATOM 9260 O O . LEU B 1 380 ? -17.406 -46.344 -23.609 1 96.19 380 LEU B O 1
ATOM 9264 N N . HIS B 1 381 ? -17.5 -46.219 -25.812 1 94.88 381 HIS B N 1
ATOM 9265 C CA . HIS B 1 381 ? -16.156 -46.719 -26 1 94.88 381 HIS B CA 1
ATOM 9266 C C . HIS B 1 381 ? -15.117 -45.625 -25.969 1 94.88 381 HIS B C 1
ATOM 9268 O O . HIS B 1 381 ? -13.914 -45.875 -25.844 1 94.88 381 HIS B O 1
ATOM 9274 N N . ASP B 1 382 ? -15.656 -44.406 -26.062 1 94.12 382 ASP B N 1
ATOM 9275 C CA . ASP B 1 382 ? -14.734 -43.281 -26.031 1 94.12 382 ASP B CA 1
ATOM 9276 C C . ASP B 1 382 ? -14.039 -43.188 -24.672 1 94.12 382 ASP B C 1
ATOM 9278 O O . ASP B 1 382 ? -14.602 -43.594 -23.656 1 94.12 382 ASP B O 1
ATOM 9282 N N . LYS B 1 383 ? -12.773 -42.719 -24.719 1 92.31 383 LYS B N 1
ATOM 9283 C CA . LYS B 1 383 ? -11.961 -42.688 -23.5 1 92.31 383 LYS B CA 1
ATOM 9284 C C . LYS B 1 383 ? -11.828 -41.25 -22.969 1 92.31 383 LYS B C 1
ATOM 9286 O O . LYS B 1 383 ? -11.836 -40.312 -23.75 1 92.31 383 LYS B O 1
ATOM 9291 N N . ILE B 1 384 ? -11.797 -41.156 -21.688 1 94.88 384 ILE B N 1
ATOM 9292 C CA . ILE B 1 384 ? -11.469 -39.906 -21 1 94.88 384 ILE B CA 1
ATOM 9293 C C . ILE B 1 384 ? -10.336 -40.156 -20 1 94.88 384 ILE B C 1
ATOM 9295 O O . ILE B 1 384 ? -10.086 -41.312 -19.609 1 94.88 384 ILE B O 1
ATOM 9299 N N . ILE B 1 385 ? -9.633 -39.125 -19.672 1 94.62 385 ILE B N 1
ATOM 9300 C CA . ILE B 1 385 ? -8.539 -39.219 -18.703 1 94.62 385 ILE B CA 1
ATOM 9301 C C . ILE B 1 385 ? -8.961 -38.594 -17.391 1 94.62 385 ILE B C 1
ATOM 9303 O O . ILE B 1 385 ? -9.625 -37.531 -17.375 1 94.62 385 ILE B O 1
ATOM 9307 N N . THR B 1 386 ? -8.656 -39.188 -16.266 1 95 386 THR B N 1
ATOM 9308 C CA . THR B 1 386 ? -8.93 -38.594 -14.961 1 95 386 THR B CA 1
ATOM 9309 C C . THR B 1 386 ? -7.781 -38.875 -13.992 1 95 386 THR B C 1
ATOM 9311 O O . THR B 1 386 ? -7.348 -40.031 -13.844 1 95 386 THR B O 1
ATOM 9314 N N . PRO B 1 387 ? -7.293 -37.844 -13.352 1 91.94 387 PRO B N 1
ATOM 9315 C CA . PRO B 1 387 ? -6.32 -38.062 -12.273 1 91.94 387 PRO B CA 1
ATOM 9316 C C . PRO B 1 387 ? -6.984 -38.375 -10.938 1 91.94 387 PRO B C 1
ATOM 9318 O O . PRO B 1 387 ? -6.293 -38.625 -9.938 1 91.94 387 PRO B O 1
ATOM 9321 N N . THR B 1 388 ? -8.281 -38.406 -10.875 1 95.69 388 THR B N 1
ATOM 9322 C CA . THR B 1 388 ? -9 -38.562 -9.617 1 95.69 388 THR B CA 1
ATOM 9323 C C . THR B 1 388 ? -10.047 -39.656 -9.727 1 95.69 388 THR B C 1
ATOM 9325 O O . THR B 1 388 ? -11.203 -39.469 -9.359 1 95.69 388 THR B O 1
ATOM 9328 N N . LEU B 1 389 ? -9.633 -40.781 -10.109 1 95 389 LEU B N 1
ATOM 9329 C CA . LEU B 1 389 ? -10.531 -41.906 -10.312 1 95 389 LEU B CA 1
ATOM 9330 C C . LEU B 1 389 ? -11.219 -42.281 -9.008 1 95 389 LEU B C 1
ATOM 9332 O O . LEU B 1 389 ? -12.398 -42.656 -9.016 1 95 389 LEU B O 1
ATOM 9336 N N . GLU B 1 390 ? -10.492 -42.25 -7.918 1 95.19 390 GLU B N 1
ATOM 9337 C CA . GLU B 1 390 ? -11.062 -42.625 -6.625 1 95.19 390 GLU B CA 1
ATOM 9338 C C . GLU B 1 390 ? -12.242 -41.719 -6.27 1 95.19 390 GLU B C 1
ATOM 9340 O O . GLU B 1 390 ? -13.211 -42.156 -5.648 1 95.19 390 GLU B O 1
ATOM 9345 N N . TYR B 1 391 ? -12.172 -40.5 -6.59 1 96.56 391 TYR B N 1
ATOM 9346 C CA . TYR B 1 391 ? -13.266 -39.562 -6.379 1 96.56 391 TYR B CA 1
ATOM 9347 C C . TYR B 1 391 ? -14.516 -40.031 -7.125 1 96.56 391 TYR B C 1
ATOM 9349 O O . TYR B 1 391 ? -15.609 -40.062 -6.551 1 96.56 391 TYR B O 1
ATOM 9357 N N . PHE B 1 392 ? -14.398 -40.375 -8.383 1 97 392 PHE B N 1
ATOM 9358 C CA . PHE B 1 392 ? -15.531 -40.75 -9.211 1 97 392 PHE B CA 1
ATOM 9359 C C . PHE B 1 392 ? -16.125 -42.094 -8.75 1 97 392 PHE B C 1
ATOM 9361 O O . PHE B 1 392 ? -17.328 -42.312 -8.852 1 97 392 PHE B O 1
ATOM 9368 N N . LYS B 1 393 ? -15.305 -42.938 -8.141 1 96.69 393 LYS B N 1
ATOM 9369 C CA . LYS B 1 393 ? -15.797 -44.188 -7.582 1 96.69 393 LYS B CA 1
ATOM 9370 C C . LYS B 1 393 ? -16.781 -43.938 -6.441 1 96.69 393 LYS B C 1
ATOM 9372 O O . LYS B 1 393 ? -17.672 -44.75 -6.207 1 96.69 393 LYS B O 1
ATOM 9377 N N . LYS B 1 394 ? -16.562 -42.844 -5.84 1 97.12 394 LYS B N 1
ATOM 9378 C CA . LYS B 1 394 ? -17.359 -42.562 -4.645 1 97.12 394 LYS B CA 1
ATOM 9379 C C . LYS B 1 394 ? -18.438 -41.531 -4.918 1 97.12 394 LYS B C 1
ATOM 9381 O O . LYS B 1 394 ? -19.359 -41.375 -4.121 1 97.12 394 LYS B O 1
ATOM 9386 N N . LEU B 1 395 ? -18.406 -40.844 -6.012 1 96.69 395 LEU B N 1
ATOM 9387 C CA . LEU B 1 395 ? -19.266 -39.719 -6.312 1 96.69 395 LEU B CA 1
ATOM 9388 C C . LEU B 1 395 ? -20.719 -40.156 -6.371 1 96.69 395 LEU B C 1
ATOM 9390 O O . LEU B 1 395 ? -21.609 -39.438 -5.898 1 96.69 395 LEU B O 1
ATOM 9394 N N . ASP B 1 396 ? -20.969 -41.25 -6.938 1 93.62 396 ASP B N 1
ATOM 9395 C CA . ASP B 1 396 ? -22.344 -41.719 -7.113 1 93.62 396 ASP B CA 1
ATOM 9396 C C . ASP B 1 396 ? -23.047 -41.844 -5.766 1 93.62 396 ASP B C 1
ATOM 9398 O O . ASP B 1 396 ? -24.25 -41.562 -5.652 1 93.62 396 ASP B O 1
ATOM 9402 N N . LYS B 1 397 ? -22.359 -42.312 -4.809 1 93.56 397 LYS B N 1
ATOM 9403 C CA . LYS B 1 397 ? -22.922 -42.469 -3.475 1 93.56 397 LYS B CA 1
ATOM 9404 C C . LYS B 1 397 ? -23.344 -41.094 -2.904 1 93.56 397 LYS B C 1
ATOM 9406 O O . LYS B 1 397 ? -24.391 -41 -2.27 1 93.56 397 LYS B O 1
ATOM 9411 N N . VAL B 1 398 ? -22.562 -40.125 -3.115 1 93.44 398 VAL B N 1
ATOM 9412 C CA . VAL B 1 398 ? -22.875 -38.781 -2.621 1 93.44 398 VAL B CA 1
ATOM 9413 C C . VAL B 1 398 ? -24.109 -38.25 -3.34 1 93.44 398 VAL B C 1
ATOM 9415 O O . VAL B 1 398 ? -24.984 -37.656 -2.709 1 93.44 398 VAL B O 1
ATOM 9418 N N . LEU B 1 399 ? -24.188 -38.469 -4.641 1 90.62 399 LEU B N 1
ATOM 9419 C CA . LEU B 1 399 ? -25.312 -37.969 -5.434 1 90.62 399 LEU B CA 1
ATOM 9420 C C . LEU B 1 399 ? -26.609 -38.656 -5.02 1 90.62 399 LEU B C 1
ATOM 9422 O O . LEU B 1 399 ? -27.672 -38.031 -5.02 1 90.62 399 LEU B O 1
ATOM 9426 N N . ASN B 1 400 ? -26.516 -39.812 -4.562 1 87.75 400 ASN B N 1
ATOM 9427 C CA . ASN B 1 400 ? -27.688 -40.625 -4.211 1 87.75 400 ASN B CA 1
ATOM 9428 C C . ASN B 1 400 ? -28.156 -40.312 -2.787 1 87.75 400 ASN B C 1
ATOM 9430 O O . ASN B 1 400 ? -29.312 -40.562 -2.449 1 87.75 400 ASN B O 1
ATOM 9434 N N . SER B 1 401 ? -27.297 -39.812 -2.059 1 89.38 401 SER B N 1
ATOM 9435 C CA . SER B 1 401 ? -27.609 -39.625 -0.647 1 89.38 401 SER B CA 1
ATOM 9436 C C . SER B 1 401 ? -28.297 -38.281 -0.413 1 89.38 401 SER B C 1
ATOM 9438 O O . SER B 1 401 ? -28.734 -38 0.704 1 89.38 401 SER B O 1
ATOM 9440 N N . SER B 1 402 ? -28.484 -37.531 -1.394 1 87.19 402 SER B N 1
ATOM 9441 C CA . SER B 1 402 ? -29.062 -36.188 -1.232 1 87.19 402 SER B CA 1
ATOM 9442 C C . SER B 1 402 ? -30.422 -36.094 -1.92 1 87.19 402 SER B C 1
ATOM 9444 O O . SER B 1 402 ? -30.625 -36.688 -2.992 1 87.19 402 SER B O 1
ATOM 9446 N N . SER B 1 403 ? -31.344 -35.375 -1.261 1 88.88 403 SER B N 1
ATOM 9447 C CA . SER B 1 403 ? -32.656 -35.156 -1.87 1 88.88 403 SER B CA 1
ATOM 9448 C C . SER B 1 403 ? -32.562 -34.25 -3.08 1 88.88 403 SER B C 1
ATOM 9450 O O . SER B 1 403 ? -31.578 -33.5 -3.234 1 88.88 403 SER B O 1
ATOM 9452 N N . GLU B 1 404 ? -33.594 -34.312 -3.855 1 86.38 404 GLU B N 1
ATOM 9453 C CA . GLU B 1 404 ? -33.656 -33.438 -5.035 1 86.38 404 GLU B CA 1
ATOM 9454 C C . GLU B 1 404 ? -33.625 -31.969 -4.648 1 86.38 404 GLU B C 1
ATOM 9456 O O . GLU B 1 404 ? -33 -31.156 -5.344 1 86.38 404 GLU B O 1
ATOM 9461 N N . SER B 1 405 ? -34.281 -31.656 -3.617 1 86.62 405 SER B N 1
ATOM 9462 C CA . SER B 1 405 ? -34.312 -30.266 -3.16 1 86.62 405 SER B CA 1
ATOM 9463 C C . SER B 1 405 ? -32.938 -29.812 -2.66 1 86.62 405 SER B C 1
ATOM 9465 O O . SER B 1 405 ? -32.5 -28.688 -2.926 1 86.62 405 SER B O 1
ATOM 9467 N N . ASP B 1 406 ? -32.281 -30.734 -1.971 1 89.88 406 ASP B N 1
ATOM 9468 C CA . ASP B 1 406 ? -30.938 -30.406 -1.469 1 89.88 406 ASP B CA 1
ATOM 9469 C C . ASP B 1 406 ? -29.953 -30.234 -2.615 1 89.88 406 ASP B C 1
ATOM 9471 O O . ASP B 1 406 ? -29.109 -29.328 -2.584 1 89.88 406 ASP B O 1
ATOM 9475 N N . MET B 1 407 ? -30.094 -31.047 -3.551 1 89.62 407 MET B N 1
ATOM 9476 C CA . MET B 1 407 ? -29.234 -30.969 -4.719 1 89.62 407 MET B CA 1
ATOM 9477 C C . MET B 1 407 ? -29.453 -29.672 -5.48 1 89.62 407 MET B C 1
ATOM 9479 O O . MET B 1 407 ? -28.484 -29.031 -5.934 1 89.62 407 MET B O 1
ATOM 9483 N N . ARG B 1 408 ? -30.672 -29.344 -5.613 1 88.06 408 ARG B N 1
ATOM 9484 C CA . ARG B 1 408 ? -31 -28.078 -6.258 1 88.06 408 ARG B CA 1
ATOM 9485 C C . ARG B 1 408 ? -30.375 -26.906 -5.52 1 88.06 408 ARG B C 1
ATOM 9487 O O . ARG B 1 408 ? -29.766 -26.031 -6.141 1 88.06 408 ARG B O 1
ATOM 9494 N N . ASP B 1 409 ? -30.453 -26.938 -4.258 1 88.5 409 ASP B N 1
ATOM 9495 C CA . ASP B 1 409 ? -29.922 -25.844 -3.453 1 88.5 409 ASP B CA 1
ATOM 9496 C C . ASP B 1 409 ? -28.406 -25.781 -3.551 1 88.5 409 ASP B C 1
ATOM 9498 O O . ASP B 1 409 ? -27.828 -24.688 -3.592 1 88.5 409 ASP B O 1
ATOM 9502 N N . TYR B 1 410 ? -27.797 -26.891 -3.576 1 94.06 410 TYR B N 1
ATOM 9503 C CA . TYR B 1 410 ? -26.344 -26.938 -3.721 1 94.06 410 TYR B CA 1
ATOM 9504 C C . TYR B 1 410 ? -25.906 -26.391 -5.074 1 94.06 410 TYR B C 1
ATOM 9506 O O . TYR B 1 410 ? -24.953 -25.609 -5.164 1 94.06 410 TYR B O 1
ATOM 9514 N N . ILE B 1 411 ? -26.609 -26.797 -6.109 1 93.19 411 ILE B N 1
ATOM 9515 C CA . ILE B 1 411 ? -26.297 -26.344 -7.461 1 93.19 411 ILE B CA 1
ATOM 9516 C C . ILE B 1 411 ? -26.484 -24.828 -7.555 1 93.19 411 ILE B C 1
ATOM 9518 O O . ILE B 1 411 ? -25.641 -24.125 -8.109 1 93.19 411 ILE B O 1
ATOM 9522 N N . ILE B 1 412 ? -27.531 -24.375 -6.984 1 91.38 412 ILE B N 1
ATOM 9523 C CA . ILE B 1 412 ? -27.812 -22.938 -7.004 1 91.38 412 ILE B CA 1
ATOM 9524 C C . ILE B 1 412 ? -26.719 -22.188 -6.234 1 91.38 412 ILE B C 1
ATOM 9526 O O . ILE B 1 412 ? -26.25 -21.141 -6.676 1 91.38 412 ILE B O 1
ATOM 9530 N N . TRP B 1 413 ? -26.297 -22.703 -5.141 1 93.69 413 TRP B N 1
ATOM 9531 C CA . TRP B 1 413 ? -25.234 -22.047 -4.387 1 93.69 413 TRP B CA 1
ATOM 9532 C C . TRP B 1 413 ? -23.938 -22.016 -5.195 1 93.69 413 TRP B C 1
ATOM 9534 O O . TRP B 1 413 ? -23.219 -21.016 -5.18 1 93.69 413 TRP B O 1
ATOM 9544 N N . SER B 1 414 ? -23.641 -23.125 -5.852 1 95.06 414 SER B N 1
ATOM 9545 C CA . SER B 1 414 ? -22.438 -23.156 -6.684 1 95.06 414 SER B CA 1
ATOM 9546 C C . SER B 1 414 ? -22.484 -22.062 -7.75 1 95.06 414 SER B C 1
ATOM 9548 O O . SER B 1 414 ? -21.469 -21.438 -8.039 1 95.06 414 SER B O 1
ATOM 9550 N N . LEU B 1 415 ? -23.625 -21.906 -8.266 1 93.75 415 LEU B N 1
ATOM 9551 C CA . LEU B 1 415 ? -23.844 -20.875 -9.273 1 93.75 415 LEU B CA 1
ATOM 9552 C C . LEU B 1 415 ? -23.688 -19.484 -8.664 1 93.75 415 LEU B C 1
ATOM 9554 O O . LEU B 1 415 ? -23.031 -18.609 -9.234 1 93.75 415 LEU B O 1
ATOM 9558 N N . VAL B 1 416 ? -24.281 -19.297 -7.508 1 94.56 416 VAL B N 1
ATOM 9559 C CA . VAL B 1 416 ? -24.25 -18.016 -6.812 1 94.56 416 VAL B CA 1
ATOM 9560 C C . VAL B 1 416 ? -22.812 -17.672 -6.414 1 94.56 416 VAL B C 1
ATOM 9562 O O . VAL B 1 416 ? -22.375 -16.531 -6.586 1 94.56 416 VAL B O 1
ATOM 9565 N N . ARG B 1 417 ? -22.156 -18.594 -5.945 1 94.31 417 ARG B N 1
ATOM 9566 C CA . ARG B 1 417 ? -20.766 -18.391 -5.508 1 94.31 417 ARG B CA 1
ATOM 9567 C C . ARG B 1 417 ? -19.906 -17.922 -6.66 1 94.31 417 ARG B C 1
ATOM 9569 O O . ARG B 1 417 ? -19.078 -17.016 -6.492 1 94.31 417 ARG B O 1
ATOM 9576 N N . LYS B 1 418 ? -20.094 -18.469 -7.82 1 94.69 418 LYS B N 1
ATOM 9577 C CA . LYS B 1 418 ? -19.281 -18.156 -8.992 1 94.69 418 LYS B CA 1
ATOM 9578 C C . LYS B 1 418 ? -19.672 -16.797 -9.578 1 94.69 418 LYS B C 1
ATOM 9580 O O . LYS B 1 418 ? -18.797 -15.992 -9.93 1 94.69 418 LYS B O 1
ATOM 9585 N N . LEU B 1 419 ? -20.938 -16.469 -9.625 1 95.62 419 LEU B N 1
ATOM 9586 C CA . LEU B 1 419 ? -21.406 -15.352 -10.438 1 95.62 419 LEU B CA 1
ATOM 9587 C C . LEU B 1 419 ? -21.594 -14.109 -9.586 1 95.62 419 LEU B C 1
ATOM 9589 O O . LEU B 1 419 ? -21.625 -12.992 -10.102 1 95.62 419 LEU B O 1
ATOM 9593 N N . SER B 1 420 ? -21.781 -14.25 -8.25 1 94.62 420 SER B N 1
ATOM 9594 C CA . SER B 1 420 ? -22.031 -13.086 -7.402 1 94.62 420 SER B CA 1
ATOM 9595 C C . SER B 1 420 ? -20.812 -12.164 -7.355 1 94.62 420 SER B C 1
ATOM 9597 O O . SER B 1 420 ? -20.938 -10.977 -7.051 1 94.62 420 SER B O 1
ATOM 9599 N N . GLN B 1 421 ? -19.641 -12.688 -7.68 1 90.44 421 GLN B N 1
ATOM 9600 C CA . GLN B 1 421 ? -18.406 -11.898 -7.688 1 90.44 421 GLN B CA 1
ATOM 9601 C C . GLN B 1 421 ? -18.453 -10.836 -8.781 1 90.44 421 GLN B C 1
ATOM 9603 O O . GLN B 1 421 ? -17.656 -9.883 -8.758 1 90.44 421 GLN B O 1
ATOM 9608 N N . ASN B 1 422 ? -19.375 -10.977 -9.727 1 94.19 422 ASN B N 1
ATOM 9609 C CA . ASN B 1 422 ? -19.469 -10.062 -10.852 1 94.19 422 ASN B CA 1
ATOM 9610 C C . ASN B 1 422 ? -20.5 -8.969 -10.602 1 94.19 422 ASN B C 1
ATOM 9612 O O . ASN B 1 422 ? -20.812 -8.18 -11.492 1 94.19 422 ASN B O 1
ATOM 9616 N N . LEU B 1 423 ? -21.047 -8.961 -9.398 1 94.5 423 LEU B N 1
ATOM 9617 C CA . LEU B 1 423 ? -22.031 -7.961 -9.016 1 94.5 423 LEU B CA 1
ATOM 9618 C C . LEU B 1 423 ? -21.375 -6.828 -8.234 1 94.5 423 LEU B C 1
ATOM 9620 O O . LEU B 1 423 ? -20.156 -6.621 -8.32 1 94.5 423 LEU B O 1
ATOM 9624 N N . ASP B 1 424 ? -22.125 -5.945 -7.586 1 88.25 424 ASP B N 1
ATOM 9625 C CA . ASP B 1 424 ? -21.578 -4.742 -6.965 1 88.25 424 ASP B CA 1
ATOM 9626 C C . ASP B 1 424 ? -20.812 -5.078 -5.688 1 88.25 424 ASP B C 1
ATOM 9628 O O . ASP B 1 424 ? -20.844 -6.223 -5.227 1 88.25 424 ASP B O 1
ATOM 9632 N N . GLY B 1 425 ? -20.141 -4.152 -5.105 1 81.38 425 GLY B N 1
ATOM 9633 C CA . GLY B 1 425 ? -19.172 -4.328 -4.039 1 81.38 425 GLY B CA 1
ATOM 9634 C C . GLY B 1 425 ? -19.766 -4.898 -2.77 1 81.38 425 GLY B C 1
ATOM 9635 O O . GLY B 1 425 ? -19.047 -5.426 -1.919 1 81.38 425 GLY B O 1
ATOM 9636 N N . ARG B 1 426 ? -21.094 -4.938 -2.521 1 85.94 426 ARG B N 1
ATOM 9637 C CA . ARG B 1 426 ? -21.75 -5.492 -1.343 1 85.94 426 ARG B CA 1
ATOM 9638 C C . ARG B 1 426 ? -21.5 -6.996 -1.24 1 85.94 426 ARG B C 1
ATOM 9640 O O . ARG B 1 426 ? -21.422 -7.543 -0.138 1 85.94 426 ARG B O 1
ATOM 9647 N N . PHE B 1 427 ? -21.344 -7.605 -2.369 1 89 427 PHE B N 1
ATOM 9648 C CA . PHE B 1 427 ? -21.125 -9.047 -2.387 1 89 427 PHE B CA 1
ATOM 9649 C C . PHE B 1 427 ? -19.703 -9.391 -1.981 1 89 427 PHE B C 1
ATOM 9651 O O . PHE B 1 427 ? -19.453 -10.438 -1.386 1 89 427 PHE B O 1
ATOM 9658 N N . GLU B 1 428 ? -18.797 -8.562 -2.32 1 83.31 428 GLU B N 1
ATOM 9659 C CA . GLU B 1 428 ? -17.438 -8.727 -1.835 1 83.31 428 GLU B CA 1
ATOM 9660 C C . GLU B 1 428 ? -17.344 -8.484 -0.331 1 83.31 428 GLU B C 1
ATOM 9662 O O . GLU B 1 428 ? -16.609 -9.172 0.375 1 83.31 428 GLU B O 1
ATOM 9667 N N . ASP B 1 429 ? -18.094 -7.484 0.173 1 80.5 429 ASP B N 1
ATOM 9668 C CA . ASP B 1 429 ? -18.125 -7.148 1.593 1 80.5 429 ASP B CA 1
ATOM 9669 C C . ASP B 1 429 ? -18.609 -8.328 2.428 1 80.5 429 ASP B C 1
ATOM 9671 O O . ASP B 1 429 ? -18.172 -8.523 3.562 1 80.5 429 ASP B O 1
ATOM 9675 N N . ALA B 1 430 ? -19.453 -9.07 1.83 1 87.44 430 ALA B N 1
ATOM 9676 C CA . ALA B 1 430 ? -20.062 -10.188 2.547 1 87.44 430 ALA B CA 1
ATOM 9677 C C . ALA B 1 430 ? -19.031 -11.25 2.893 1 87.44 430 ALA B C 1
ATOM 9679 O O . ALA B 1 430 ? -19.219 -12.031 3.83 1 87.44 430 ALA B O 1
ATOM 9680 N N . LYS B 1 431 ? -17.922 -11.266 2.211 1 89.06 431 LYS B N 1
ATOM 9681 C CA . LYS B 1 431 ? -16.891 -12.289 2.414 1 89.06 431 LYS B CA 1
ATOM 9682 C C . LYS B 1 431 ? -15.852 -11.828 3.422 1 89.06 431 LYS B C 1
ATOM 9684 O O . LYS B 1 431 ? -14.945 -12.586 3.779 1 89.06 431 LYS B O 1
ATOM 9689 N N . ARG B 1 432 ? -15.883 -10.648 3.875 1 82.75 432 ARG B N 1
ATOM 9690 C CA . ARG B 1 432 ? -14.828 -10.008 4.652 1 82.75 432 ARG B CA 1
ATOM 9691 C C . ARG B 1 432 ? -14.484 -10.828 5.891 1 82.75 432 ARG B C 1
ATOM 9693 O O . ARG B 1 432 ? -13.312 -11.109 6.148 1 82.75 432 ARG B O 1
ATOM 9700 N N . ASP B 1 433 ? -15.5 -11.25 6.676 1 83.38 433 ASP B N 1
ATOM 9701 C CA . ASP B 1 433 ? -15.258 -11.992 7.91 1 83.38 433 ASP B CA 1
ATOM 9702 C C . ASP B 1 433 ? -14.633 -13.359 7.617 1 83.38 433 ASP B C 1
ATOM 9704 O O . ASP B 1 433 ? -13.766 -13.82 8.359 1 83.38 433 ASP B O 1
ATOM 9708 N N . LEU B 1 434 ? -15.125 -13.984 6.574 1 90.44 434 LEU B N 1
ATOM 9709 C CA . LEU B 1 434 ? -14.57 -15.266 6.168 1 90.44 434 LEU B CA 1
ATOM 9710 C C . LEU B 1 434 ? -13.109 -15.117 5.758 1 90.44 434 LEU B C 1
ATOM 9712 O O . LEU B 1 434 ? -12.258 -15.914 6.168 1 90.44 434 LEU B O 1
ATOM 9716 N N . ASN B 1 435 ? -12.812 -14.109 4.961 1 88.81 435 ASN B N 1
ATOM 9717 C CA . ASN B 1 435 ? -11.445 -13.867 4.516 1 88.81 435 ASN B CA 1
ATOM 9718 C C . ASN B 1 435 ? -10.523 -13.555 5.691 1 88.81 435 ASN B C 1
ATOM 9720 O O . ASN B 1 435 ? -9.359 -13.969 5.699 1 88.81 435 ASN B O 1
ATOM 9724 N N . GLU B 1 436 ? -11.008 -12.781 6.59 1 84.38 436 GLU B N 1
ATOM 9725 C CA . GLU B 1 436 ? -10.219 -12.484 7.777 1 84.38 436 GLU B CA 1
ATOM 9726 C C . GLU B 1 436 ? -9.867 -13.758 8.547 1 84.38 436 GLU B C 1
ATOM 9728 O O . GLU B 1 436 ? -8.75 -13.906 9.039 1 84.38 436 GLU B O 1
ATOM 9733 N N . ALA B 1 437 ? -10.82 -14.641 8.656 1 85.75 437 ALA B N 1
ATOM 9734 C CA . ALA B 1 437 ? -10.594 -15.891 9.375 1 85.75 437 ALA B CA 1
ATOM 9735 C C . ALA B 1 437 ? -9.641 -16.797 8.609 1 85.75 437 ALA B C 1
ATOM 9737 O O . ALA B 1 437 ? -8.789 -17.453 9.211 1 85.75 437 ALA B O 1
ATOM 9738 N N . LEU B 1 438 ? -9.773 -16.812 7.277 1 88.5 438 LEU B N 1
ATOM 9739 C CA . LEU B 1 438 ? -8.992 -17.719 6.43 1 88.5 438 LEU B CA 1
ATOM 9740 C C . LEU B 1 438 ? -7.566 -17.188 6.258 1 88.5 438 LEU B C 1
ATOM 9742 O O . LEU B 1 438 ? -6.609 -17.969 6.285 1 88.5 438 LEU B O 1
ATOM 9746 N N . TYR B 1 439 ? -7.465 -15.867 6.121 1 88.75 439 TYR B N 1
ATOM 9747 C CA . TYR B 1 439 ? -6.195 -15.32 5.645 1 88.75 439 TYR B CA 1
ATOM 9748 C C . TYR B 1 439 ? -5.676 -14.25 6.594 1 88.75 439 TYR B C 1
ATOM 9750 O O . TYR B 1 439 ? -4.516 -13.844 6.5 1 88.75 439 TYR B O 1
ATOM 9758 N N . GLY B 1 440 ? -6.402 -13.789 7.5 1 85.12 440 GLY B N 1
ATOM 9759 C CA . GLY B 1 440 ? -5.996 -12.742 8.422 1 85.12 440 GLY B CA 1
ATOM 9760 C C . GLY B 1 440 ? -6.031 -11.352 7.805 1 85.12 440 GLY B C 1
ATOM 9761 O O . GLY B 1 440 ? -5.391 -10.43 8.305 1 85.12 440 GLY B O 1
ATOM 9762 N N . THR B 1 441 ? -6.75 -11.203 6.715 1 81.56 441 THR B N 1
ATOM 9763 C CA . THR B 1 441 ? -6.844 -9.906 6.062 1 81.56 441 THR B CA 1
ATOM 9764 C C . THR B 1 441 ? -7.578 -8.906 6.953 1 81.56 441 THR B C 1
ATOM 9766 O O . THR B 1 441 ? -8.523 -9.273 7.652 1 81.56 441 THR B O 1
ATOM 9769 N N . ASP B 1 442 ? -7.059 -7.676 6.93 1 69.25 442 ASP B N 1
ATOM 9770 C CA . ASP B 1 442 ? -7.695 -6.629 7.727 1 69.25 442 ASP B CA 1
ATOM 9771 C C . ASP B 1 442 ? -9.094 -6.312 7.195 1 69.25 442 ASP B C 1
ATOM 9773 O O . ASP B 1 442 ? -9.328 -6.352 5.984 1 69.25 442 ASP B O 1
ATOM 9777 N N . ARG B 1 443 ? -10.133 -6.301 7.973 1 60.03 443 ARG B N 1
ATOM 9778 C CA . ARG B 1 443 ? -11.531 -6.062 7.637 1 60.03 443 ARG B CA 1
ATOM 9779 C C . ARG B 1 443 ? -11.672 -4.898 6.66 1 60.03 443 ARG B C 1
ATOM 9781 O O . ARG B 1 443 ? -12.539 -4.914 5.789 1 60.03 443 ARG B O 1
ATOM 9788 N N . GLY B 1 444 ? -10.836 -4.035 6.82 1 58.34 444 GLY B N 1
ATOM 9789 C CA . GLY B 1 444 ? -11.078 -2.844 6.02 1 58.34 444 GLY B CA 1
ATOM 9790 C C . GLY B 1 444 ? -10.422 -2.9 4.652 1 58.34 444 GLY B C 1
ATOM 9791 O O . GLY B 1 444 ? -10.617 -2.006 3.828 1 58.34 444 GLY B O 1
ATOM 9792 N N . GLY B 1 445 ? -9.906 -4.152 4.305 1 63.59 445 GLY B N 1
ATOM 9793 C CA . GLY B 1 445 ? -9.086 -3.932 3.125 1 63.59 445 GLY B CA 1
ATOM 9794 C C . GLY B 1 445 ? -9.492 -4.797 1.946 1 63.59 445 GLY B C 1
ATOM 9795 O O . GLY B 1 445 ? -9.891 -5.949 2.125 1 63.59 445 GLY B O 1
ATOM 9796 N N . PHE B 1 446 ? -9.867 -4.16 0.806 1 70.94 446 PHE B N 1
ATOM 9797 C CA . PHE B 1 446 ? -9.953 -4.809 -0.496 1 70.94 446 PHE B CA 1
ATOM 9798 C C . PHE B 1 446 ? -8.906 -4.246 -1.45 1 70.94 446 PHE B C 1
ATOM 9800 O O . PHE B 1 446 ? -8.375 -3.158 -1.224 1 70.94 446 PHE B O 1
ATOM 9807 N N . VAL B 1 447 ? -8.57 -5.082 -2.395 1 78.44 447 VAL B N 1
ATOM 9808 C CA . VAL B 1 447 ? -7.723 -4.562 -3.461 1 78.44 447 VAL B CA 1
ATOM 9809 C C . VAL B 1 447 ? -8.461 -3.461 -4.219 1 78.44 447 VAL B C 1
ATOM 9811 O O . VAL B 1 447 ? -9.688 -3.506 -4.352 1 78.44 447 VAL B O 1
ATOM 9814 N N . PRO B 1 448 ? -7.77 -2.461 -4.668 1 80.5 448 PRO B N 1
ATOM 9815 C CA . PRO B 1 448 ? -8.43 -1.41 -5.449 1 80.5 448 PRO B CA 1
ATOM 9816 C C . PRO B 1 448 ? -9.172 -1.956 -6.668 1 80.5 448 PRO B C 1
ATOM 9818 O O . PRO B 1 448 ? -8.695 -2.893 -7.312 1 80.5 448 PRO B O 1
ATOM 9821 N N . ARG B 1 449 ? -10.258 -1.344 -7.051 1 85.56 449 ARG B N 1
ATOM 9822 C CA . ARG B 1 449 ? -11.102 -1.812 -8.148 1 85.56 449 ARG B CA 1
ATOM 9823 C C . ARG B 1 449 ? -10.312 -1.904 -9.445 1 85.56 449 ARG B C 1
ATOM 9825 O O . ARG B 1 449 ? -10.508 -2.83 -10.234 1 85.56 449 ARG B O 1
ATOM 9832 N N . TRP B 1 450 ? -9.461 -0.878 -9.68 1 88.75 450 TRP B N 1
ATOM 9833 C CA . TRP B 1 450 ? -8.703 -0.9 -10.93 1 88.75 450 TRP B CA 1
ATOM 9834 C C . TRP B 1 450 ? -7.828 -2.148 -11.016 1 88.75 450 TRP B C 1
ATOM 9836 O O . TRP B 1 450 ? -7.684 -2.742 -12.086 1 88.75 450 TRP B O 1
ATOM 9846 N N . GLU B 1 451 ? -7.184 -2.51 -9.875 1 90.44 451 GLU B N 1
ATOM 9847 C CA . GLU B 1 451 ? -6.34 -3.701 -9.852 1 90.44 451 GLU B CA 1
ATOM 9848 C C . GLU B 1 451 ? -7.148 -4.957 -10.156 1 90.44 451 GLU B C 1
ATOM 9850 O O . GLU B 1 451 ? -6.727 -5.797 -10.961 1 90.44 451 GLU B O 1
ATOM 9855 N N . PHE B 1 452 ? -8.312 -5.078 -9.539 1 91.69 452 PHE B N 1
ATOM 9856 C CA . PHE B 1 452 ? -9.227 -6.184 -9.797 1 91.69 452 PHE B CA 1
ATOM 9857 C C . PHE B 1 452 ? -9.609 -6.234 -11.266 1 91.69 452 PHE B C 1
ATOM 9859 O O . PHE B 1 452 ? -9.586 -7.301 -11.883 1 91.69 452 PHE B O 1
ATOM 9866 N N . CYS B 1 453 ? -9.938 -5.105 -11.828 1 95.62 453 CYS B N 1
ATOM 9867 C CA . CYS B 1 453 ? -10.43 -5.047 -13.203 1 95.62 453 CYS B CA 1
ATOM 9868 C C . CYS B 1 453 ? -9.328 -5.371 -14.195 1 95.62 453 CYS B C 1
ATOM 9870 O O . CYS B 1 453 ? -9.578 -5.977 -15.234 1 95.62 453 CYS B O 1
ATOM 9872 N N . VAL B 1 454 ? -8.102 -4.938 -13.922 1 96.5 454 VAL B N 1
ATOM 9873 C CA . VAL B 1 454 ? -6.992 -5.297 -14.805 1 96.5 454 VAL B CA 1
ATOM 9874 C C . VAL B 1 454 ? -6.785 -6.809 -14.781 1 96.5 454 VAL B C 1
ATOM 9876 O O . VAL B 1 454 ? -6.559 -7.426 -15.828 1 96.5 454 VAL B O 1
ATOM 9879 N N . GLU B 1 455 ? -6.855 -7.449 -13.664 1 96.25 455 GLU B N 1
ATOM 9880 C CA . GLU B 1 455 ? -6.691 -8.898 -13.547 1 96.25 455 GLU B CA 1
ATOM 9881 C C . GLU B 1 455 ? -7.785 -9.641 -14.305 1 96.25 455 GLU B C 1
ATOM 9883 O O . GLU B 1 455 ? -7.516 -10.641 -14.977 1 96.25 455 GLU B O 1
ATOM 9888 N N . GLN B 1 456 ? -9.016 -9.141 -14.141 1 97 456 GLN B N 1
ATOM 9889 C CA . GLN B 1 456 ? -10.109 -9.781 -14.867 1 97 456 GLN B CA 1
ATOM 9890 C C . GLN B 1 456 ? -9.93 -9.617 -16.375 1 97 456 GLN B C 1
ATOM 9892 O O . GLN B 1 456 ? -10.266 -10.523 -17.141 1 97 456 GLN B O 1
ATOM 9897 N N . THR B 1 457 ? -9.445 -8.469 -16.734 1 97.69 457 THR B N 1
ATOM 9898 C CA . THR B 1 457 ? -9.18 -8.242 -18.141 1 97.69 457 THR B CA 1
ATOM 9899 C C . THR B 1 457 ? -8.094 -9.188 -18.656 1 97.69 457 THR B C 1
ATOM 9901 O O . THR B 1 457 ? -8.188 -9.719 -19.75 1 97.69 457 THR B O 1
ATOM 9904 N N . SER B 1 458 ? -7.086 -9.359 -17.844 1 97.06 458 SER B N 1
ATOM 9905 C CA . SER B 1 458 ? -6.016 -10.297 -18.172 1 97.06 458 SER B CA 1
ATOM 9906 C C . SER B 1 458 ? -6.555 -11.711 -18.359 1 97.06 458 SER B C 1
ATOM 9908 O O . SER B 1 458 ? -6.055 -12.461 -19.203 1 97.06 458 SER B O 1
ATOM 9910 N N . ARG B 1 459 ? -7.523 -12.07 -17.672 1 95.19 459 ARG B N 1
ATOM 9911 C CA . ARG B 1 459 ? -8.141 -13.391 -17.781 1 95.19 459 ARG B CA 1
ATOM 9912 C C . ARG B 1 459 ? -8.977 -13.5 -19.047 1 95.19 459 ARG B C 1
ATOM 9914 O O . ARG B 1 459 ? -8.898 -14.492 -19.781 1 95.19 459 ARG B O 1
ATOM 9921 N N . ALA B 1 460 ? -9.68 -12.484 -19.391 1 96.12 460 ALA B N 1
ATOM 9922 C CA . ALA B 1 460 ? -10.664 -12.539 -20.484 1 96.12 460 ALA B CA 1
ATOM 9923 C C . ALA B 1 460 ? -10 -12.297 -21.828 1 96.12 460 ALA B C 1
ATOM 9925 O O . ALA B 1 460 ? -10.32 -12.969 -22.812 1 96.12 460 ALA B O 1
ATOM 9926 N N . VAL B 1 461 ? -9.156 -11.289 -21.828 1 95.19 461 VAL B N 1
ATOM 9927 C CA . VAL B 1 461 ? -8.5 -10.891 -23.062 1 95.19 461 VAL B CA 1
ATOM 9928 C C . VAL B 1 461 ? -6.984 -10.844 -22.859 1 95.19 461 VAL B C 1
ATOM 9930 O O . VAL B 1 461 ? -6.344 -9.828 -23.141 1 95.19 461 VAL B O 1
ATOM 9933 N N . GLY B 1 462 ? -6.457 -11.922 -22.422 1 94.81 462 GLY B N 1
ATOM 9934 C CA . GLY B 1 462 ? -5.09 -11.984 -21.922 1 94.81 462 GLY B CA 1
ATOM 9935 C C . GLY B 1 462 ? -4.062 -11.586 -22.969 1 94.81 462 GLY B C 1
ATOM 9936 O O . GLY B 1 462 ? -3.205 -10.742 -22.719 1 94.81 462 GLY B O 1
ATOM 9937 N N . PHE B 1 463 ? -4.129 -12.078 -24.172 1 91.81 463 PHE B N 1
ATOM 9938 C CA . PHE B 1 463 ? -3.109 -11.805 -25.188 1 91.81 463 PHE B CA 1
ATOM 9939 C C . PHE B 1 463 ? -3.316 -10.438 -25.812 1 91.81 463 PHE B C 1
ATOM 9941 O O . PHE B 1 463 ? -2.359 -9.805 -26.266 1 91.81 463 PHE B O 1
ATOM 9948 N N . GLY B 1 464 ? -4.613 -9.969 -25.859 1 91.06 464 GLY B N 1
ATOM 9949 C CA . GLY B 1 464 ? -4.836 -8.586 -26.234 1 91.06 464 GLY B CA 1
ATOM 9950 C C . GLY B 1 464 ? -4.191 -7.594 -25.281 1 91.06 464 GLY B C 1
ATOM 9951 O O . GLY B 1 464 ? -3.557 -6.633 -25.719 1 91.06 464 GLY B O 1
ATOM 9952 N N . LEU B 1 465 ? -4.363 -7.918 -24 1 93.56 465 LEU B N 1
ATOM 9953 C CA . LEU B 1 465 ? -3.715 -7.109 -22.969 1 93.56 465 LEU B CA 1
ATOM 9954 C C . LEU B 1 465 ? -2.199 -7.266 -23.031 1 93.56 465 LEU B C 1
ATOM 9956 O O . LEU B 1 465 ? -1.462 -6.312 -22.781 1 93.56 465 LEU B O 1
ATOM 9960 N N . GLY B 1 466 ? -1.764 -8.484 -23.375 1 93.44 466 GLY B N 1
ATOM 9961 C CA . GLY B 1 466 ? -0.342 -8.758 -23.5 1 93.44 466 GLY B CA 1
ATOM 9962 C C . GLY B 1 466 ? 0.332 -7.922 -24.578 1 93.44 466 GLY B C 1
ATOM 9963 O O . GLY B 1 466 ? 1.458 -7.453 -24.391 1 93.44 466 GLY B O 1
ATOM 9964 N N . LEU B 1 467 ? -0.322 -7.691 -25.656 1 89.12 467 LEU B N 1
ATOM 9965 C CA . LEU B 1 467 ? 0.193 -6.84 -26.719 1 89.12 467 LEU B CA 1
ATOM 9966 C C . LEU B 1 467 ? 0.365 -5.402 -26.234 1 89.12 467 LEU B C 1
ATOM 9968 O O . LEU B 1 467 ? 1.373 -4.758 -26.531 1 89.12 467 LEU B O 1
ATOM 9972 N N . LEU B 1 468 ? -0.604 -5.008 -25.531 1 89.75 468 LEU B N 1
ATOM 9973 C CA . LEU B 1 468 ? -0.53 -3.668 -24.969 1 89.75 468 LEU B CA 1
ATOM 9974 C C . LEU B 1 468 ? 0.654 -3.547 -24.016 1 89.75 468 LEU B C 1
ATOM 9976 O O . LEU B 1 468 ? 1.334 -2.52 -23.984 1 89.75 468 LEU B O 1
ATOM 9980 N N . TYR B 1 469 ? 0.866 -4.523 -23.266 1 93.12 469 TYR B N 1
ATOM 9981 C CA . TYR B 1 469 ? 1.936 -4.508 -22.266 1 93.12 469 TYR B CA 1
ATOM 9982 C C . TYR B 1 469 ? 3.301 -4.434 -22.938 1 93.12 469 TYR B C 1
ATOM 9984 O O . TYR B 1 469 ? 4.145 -3.623 -22.562 1 93.12 469 TYR B O 1
ATOM 9992 N N . VAL B 1 470 ? 3.523 -5.293 -23.859 1 91.31 470 VAL B N 1
ATOM 9993 C CA . VAL B 1 470 ? 4.797 -5.379 -24.562 1 91.31 470 VAL B CA 1
ATOM 9994 C C . VAL B 1 470 ? 5.117 -4.039 -25.219 1 91.31 470 VAL B C 1
ATOM 9996 O O . VAL B 1 470 ? 6.262 -3.578 -25.188 1 91.31 470 VAL B O 1
ATOM 9999 N N . GLU B 1 471 ? 4.121 -3.439 -25.766 1 87.88 471 GLU B N 1
ATOM 10000 C CA . GLU B 1 471 ? 4.289 -2.121 -26.359 1 87.88 471 GLU B CA 1
ATOM 10001 C C . GLU B 1 471 ? 4.621 -1.068 -25.312 1 87.88 471 GLU B C 1
ATOM 10003 O O . GLU B 1 471 ? 5.488 -0.219 -25.531 1 87.88 471 GLU B O 1
ATOM 10008 N N . TYR B 1 472 ? 3.902 -1.174 -24.25 1 88.88 472 TYR B N 1
ATOM 10009 C CA . TYR B 1 472 ? 4.051 -0.177 -23.203 1 88.88 472 TYR B CA 1
ATOM 10010 C C . TYR B 1 472 ? 5.465 -0.194 -22.625 1 88.88 472 TYR B C 1
ATOM 10012 O O . TYR B 1 472 ? 6.066 0.861 -22.406 1 88.88 472 TYR B O 1
ATOM 10020 N N . VAL B 1 473 ? 6.043 -1.363 -22.344 1 90.56 473 VAL B N 1
ATOM 10021 C CA . VAL B 1 473 ? 7.328 -1.456 -21.656 1 90.56 473 VAL B CA 1
ATOM 10022 C C . VAL B 1 473 ? 8.461 -1.463 -22.688 1 90.56 473 VAL B C 1
ATOM 10024 O O . VAL B 1 473 ? 9.633 -1.39 -22.328 1 90.56 473 VAL B O 1
ATOM 10027 N N . GLY B 1 474 ? 8.203 -1.636 -23.906 1 88.81 474 GLY B N 1
ATOM 10028 C CA . GLY B 1 474 ? 9.203 -1.613 -24.969 1 88.81 474 GLY B CA 1
ATOM 10029 C C . GLY B 1 474 ? 10.055 -2.867 -25 1 88.81 474 GLY B C 1
ATOM 10030 O O . GLY B 1 474 ? 11.266 -2.795 -25.203 1 88.81 474 GLY B O 1
ATOM 10031 N N . PHE B 1 475 ? 9.422 -3.979 -24.641 1 91.06 475 PHE B N 1
ATOM 10032 C CA . PHE B 1 475 ? 10.117 -5.254 -24.781 1 91.06 475 PHE B CA 1
ATOM 10033 C C . PHE B 1 475 ? 10.32 -5.609 -26.234 1 91.06 475 PHE B C 1
ATOM 10035 O O . PHE B 1 475 ? 9.352 -5.758 -26.984 1 91.06 475 PHE B O 1
ATOM 10042 N N . ASN B 1 476 ? 11.562 -5.758 -26.672 1 89.38 476 ASN B N 1
ATOM 10043 C CA . ASN B 1 476 ? 11.852 -5.93 -28.078 1 89.38 476 ASN B CA 1
ATOM 10044 C C . ASN B 1 476 ? 12.75 -7.141 -28.328 1 89.38 476 ASN B C 1
ATOM 10046 O O . ASN B 1 476 ? 12.938 -7.969 -27.438 1 89.38 476 ASN B O 1
ATOM 10050 N N . SER B 1 477 ? 13.18 -7.23 -29.531 1 88.62 477 SER B N 1
ATOM 10051 C CA . SER B 1 477 ? 13.945 -8.398 -29.969 1 88.62 477 SER B CA 1
ATOM 10052 C C . SER B 1 477 ? 15.266 -8.508 -29.219 1 88.62 477 SER B C 1
ATOM 10054 O O . SER B 1 477 ? 15.75 -9.617 -28.969 1 88.62 477 SER B O 1
ATOM 10056 N N . THR B 1 478 ? 15.781 -7.438 -28.812 1 89.62 478 THR B N 1
ATOM 10057 C CA . THR B 1 478 ? 17.031 -7.461 -28.062 1 89.62 478 THR B CA 1
ATOM 10058 C C . THR B 1 478 ? 16.844 -8.141 -26.719 1 89.62 478 THR B C 1
ATOM 10060 O O . THR B 1 478 ? 17.672 -8.953 -26.297 1 89.62 478 THR B O 1
ATOM 10063 N N . HIS B 1 479 ? 15.773 -7.773 -26.078 1 92.31 479 HIS B N 1
ATOM 10064 C CA . HIS B 1 479 ? 15.438 -8.422 -24.812 1 92.31 479 HIS B CA 1
ATOM 10065 C C . HIS B 1 479 ? 15.273 -9.93 -24.984 1 92.31 479 HIS B C 1
ATOM 10067 O O . HIS B 1 479 ? 15.812 -10.711 -24.203 1 92.31 479 HIS B O 1
ATOM 10073 N N . LYS B 1 480 ? 14.531 -10.273 -25.984 1 92.56 480 LYS B N 1
ATOM 10074 C CA . LYS B 1 480 ? 14.25 -11.68 -26.266 1 92.56 480 LYS B CA 1
ATOM 10075 C C . LYS B 1 480 ? 15.539 -12.461 -26.484 1 92.56 480 LYS B C 1
ATOM 10077 O O . LYS B 1 480 ? 15.75 -13.516 -25.891 1 92.56 480 LYS B O 1
ATOM 10082 N N . ILE B 1 481 ? 16.422 -11.977 -27.297 1 93.5 481 ILE B N 1
ATOM 10083 C CA . ILE B 1 481 ? 17.672 -12.648 -27.656 1 93.5 481 ILE B CA 1
ATOM 10084 C C . ILE B 1 481 ? 18.547 -12.82 -26.422 1 93.5 481 ILE B C 1
ATOM 10086 O O . ILE B 1 481 ? 19.156 -13.875 -26.234 1 93.5 481 ILE B O 1
ATOM 10090 N N . GLN B 1 482 ? 18.562 -11.844 -25.625 1 94.62 482 GLN B N 1
ATOM 10091 C CA . GLN B 1 482 ? 19.422 -11.906 -24.438 1 94.62 482 GLN B CA 1
ATOM 10092 C C . GLN B 1 482 ? 18.891 -12.914 -23.422 1 94.62 482 GLN B C 1
ATOM 10094 O O . GLN B 1 482 ? 19.672 -13.625 -22.781 1 94.62 482 GLN B O 1
ATOM 10099 N N . VAL B 1 483 ? 17.609 -12.922 -23.234 1 96.62 483 VAL B N 1
ATOM 10100 C CA . VAL B 1 483 ? 17.016 -13.898 -22.328 1 96.62 483 VAL B CA 1
ATOM 10101 C C . VAL B 1 483 ? 17.219 -15.305 -22.891 1 96.62 483 VAL B C 1
ATOM 10103 O O . VAL B 1 483 ? 17.516 -16.234 -22.141 1 96.62 483 VAL B O 1
ATOM 10106 N N . GLU B 1 484 ? 17.062 -15.484 -24.219 1 95.62 484 GLU B N 1
ATOM 10107 C CA . GLU B 1 484 ? 17.297 -16.781 -24.859 1 95.62 484 GLU B CA 1
ATOM 10108 C C . GLU B 1 484 ? 18.75 -17.234 -24.656 1 95.62 484 GLU B C 1
ATOM 10110 O O . GLU B 1 484 ? 19 -18.422 -24.438 1 95.62 484 GLU B O 1
ATOM 10115 N N . LYS B 1 485 ? 19.594 -16.297 -24.75 1 95.56 485 LYS B N 1
ATOM 10116 C CA . LYS B 1 485 ? 21 -16.609 -24.516 1 95.56 485 LYS B CA 1
ATOM 10117 C C . LYS B 1 485 ? 21.219 -17.094 -23.094 1 95.56 485 LYS B C 1
ATOM 10119 O O . LYS B 1 485 ? 21.984 -18.031 -22.859 1 95.56 485 LYS B O 1
ATOM 10124 N N . LEU B 1 486 ? 20.625 -16.406 -22.188 1 97.25 486 LEU B N 1
ATOM 10125 C CA . LEU B 1 486 ? 20.703 -16.812 -20.781 1 97.25 486 LEU B CA 1
ATOM 10126 C C . LEU B 1 486 ? 20.188 -18.234 -20.609 1 97.25 486 LEU B C 1
ATOM 10128 O O . LEU B 1 486 ? 20.812 -19.062 -19.938 1 97.25 486 LEU B O 1
ATOM 10132 N N . ILE B 1 487 ? 19.062 -18.594 -21.234 1 97.5 487 ILE B N 1
ATOM 10133 C CA . ILE B 1 487 ? 18.453 -19.922 -21.141 1 97.5 487 ILE B CA 1
ATOM 10134 C C . ILE B 1 487 ? 19.391 -20.969 -21.75 1 97.5 487 ILE B C 1
ATOM 10136 O O . ILE B 1 487 ? 19.547 -22.062 -21.203 1 97.5 487 ILE B O 1
ATOM 10140 N N . LYS B 1 488 ? 19.922 -20.609 -22.844 1 95.94 488 LYS B N 1
ATOM 10141 C CA . LYS B 1 488 ? 20.859 -21.516 -23.5 1 95.94 488 LYS B CA 1
ATOM 10142 C C . LYS B 1 488 ? 22.047 -21.812 -22.594 1 95.94 488 LYS B C 1
ATOM 10144 O O . LYS B 1 488 ? 22.5 -22.953 -22.516 1 95.94 488 LYS B O 1
ATOM 10149 N N . ASN B 1 489 ? 22.578 -20.781 -22 1 97.25 489 ASN B N 1
ATOM 10150 C CA . ASN B 1 489 ? 23.688 -20.984 -21.062 1 97.25 489 ASN B CA 1
ATOM 10151 C C . ASN B 1 489 ? 23.297 -21.906 -19.922 1 97.25 489 ASN B C 1
ATOM 10153 O O . ASN B 1 489 ? 24.078 -22.766 -19.516 1 97.25 489 ASN B O 1
ATOM 10157 N N . LEU B 1 490 ? 22.172 -21.703 -19.391 1 98.56 490 LEU B N 1
ATOM 10158 C CA . LEU B 1 490 ? 21.688 -22.547 -18.312 1 98.56 490 LEU B CA 1
ATOM 10159 C C . LEU B 1 490 ? 21.516 -23.984 -18.766 1 98.56 490 LEU B C 1
ATOM 10161 O O . LEU B 1 490 ? 21.906 -24.922 -18.062 1 98.56 490 LEU B O 1
ATOM 10165 N N . SER B 1 491 ? 20.953 -24.188 -19.953 1 97.81 491 SER B N 1
ATOM 10166 C CA . SER B 1 491 ? 20.719 -25.516 -20.516 1 97.81 491 SER B CA 1
ATOM 10167 C C . SER B 1 491 ? 22.047 -26.25 -20.719 1 97.81 491 SER B C 1
ATOM 10169 O O . SER B 1 491 ? 22.141 -27.453 -20.469 1 97.81 491 SER B O 1
ATOM 10171 N N . GLU B 1 492 ? 22.984 -25.547 -21.188 1 97.12 492 GLU B N 1
ATOM 10172 C CA . GLU B 1 492 ? 24.281 -26.156 -21.422 1 97.12 492 GLU B CA 1
ATOM 10173 C C . GLU B 1 492 ? 24.922 -26.625 -20.109 1 97.12 492 GLU B C 1
ATOM 10175 O O . GLU B 1 492 ? 25.484 -27.719 -20.047 1 97.12 492 GLU B O 1
ATOM 10180 N N . VAL B 1 493 ? 24.828 -25.781 -19.156 1 97.75 493 VAL B N 1
ATOM 10181 C CA . VAL B 1 493 ? 25.375 -26.141 -17.844 1 97.75 493 VAL B CA 1
ATOM 10182 C C . VAL B 1 493 ? 24.609 -27.344 -17.297 1 97.75 493 VAL B C 1
ATOM 10184 O O . VAL B 1 493 ? 25.203 -28.219 -16.656 1 97.75 493 VAL B O 1
ATOM 10187 N N . TYR B 1 494 ? 23.312 -27.391 -17.516 1 97.88 494 TYR B N 1
ATOM 10188 C CA . TYR B 1 494 ? 22.516 -28.516 -17.031 1 97.88 494 TYR B CA 1
ATOM 10189 C C . TYR B 1 494 ? 22.953 -29.812 -17.719 1 97.88 494 TYR B C 1
ATOM 10191 O O . TYR B 1 494 ? 23.031 -30.859 -17.078 1 97.88 494 TYR B O 1
ATOM 10199 N N . LYS B 1 495 ? 23.25 -29.766 -18.969 1 97.44 495 LYS B N 1
ATOM 10200 C CA . LYS B 1 495 ? 23.766 -30.938 -19.688 1 97.44 495 LYS B CA 1
ATOM 10201 C C . LYS B 1 495 ? 25.094 -31.391 -19.094 1 97.44 495 LYS B C 1
ATOM 10203 O O . LYS B 1 495 ? 25.312 -32.594 -18.906 1 97.44 495 LYS B O 1
ATOM 10208 N N . ASP B 1 496 ? 25.906 -30.422 -18.828 1 96.56 496 ASP B N 1
ATOM 10209 C CA . ASP B 1 496 ? 27.188 -30.75 -18.203 1 96.56 496 ASP B CA 1
ATOM 10210 C C . ASP B 1 496 ? 26.984 -31.406 -16.844 1 96.56 496 ASP B C 1
ATOM 10212 O O . ASP B 1 496 ? 27.719 -32.344 -16.484 1 96.56 496 ASP B O 1
ATOM 10216 N N . THR B 1 497 ? 26.062 -30.859 -16.125 1 96.19 497 THR B N 1
ATOM 10217 C CA . THR B 1 497 ? 25.734 -31.422 -14.82 1 96.19 497 THR B CA 1
ATOM 10218 C C . THR B 1 497 ? 25.25 -32.875 -14.945 1 96.19 497 THR B C 1
ATOM 10220 O O . THR B 1 497 ? 25.656 -33.719 -14.164 1 96.19 497 THR B O 1
ATOM 10223 N N . ILE B 1 498 ? 24.422 -33.156 -15.922 1 96.5 498 ILE B N 1
ATOM 10224 C CA . ILE B 1 498 ? 23.891 -34.5 -16.172 1 96.5 498 ILE B CA 1
ATOM 10225 C C . ILE B 1 498 ? 25.031 -35.438 -16.484 1 96.5 498 ILE B C 1
ATOM 10227 O O . ILE B 1 498 ? 25.047 -36.594 -16.016 1 96.5 498 ILE B O 1
ATOM 10231 N N . ASP B 1 499 ? 25.984 -34.969 -17.188 1 95.12 499 ASP B N 1
ATOM 10232 C CA . ASP B 1 499 ? 27.141 -35.781 -17.562 1 95.12 499 ASP B CA 1
ATOM 10233 C C . ASP B 1 499 ? 27.969 -36.188 -16.359 1 95.12 499 ASP B C 1
ATOM 10235 O O . ASP B 1 499 ? 28.672 -37.188 -16.375 1 95.12 499 ASP B O 1
ATOM 10239 N N . GLN B 1 500 ? 27.859 -35.438 -15.328 1 93.69 500 GLN B N 1
ATOM 10240 C CA . GLN B 1 500 ? 28.703 -35.625 -14.164 1 93.69 500 GLN B CA 1
ATOM 10241 C C . GLN B 1 500 ? 27.984 -36.469 -13.102 1 93.69 500 GLN B C 1
ATOM 10243 O O . GLN B 1 500 ? 28.594 -36.875 -12.109 1 93.69 500 GLN B O 1
ATOM 10248 N N . LEU B 1 501 ? 26.75 -36.75 -13.352 1 95.69 501 LEU B N 1
ATOM 10249 C CA . LEU B 1 501 ? 25.969 -37.469 -12.352 1 95.69 501 LEU B CA 1
ATOM 10250 C C . LEU B 1 501 ? 26.438 -38.906 -12.242 1 95.69 501 LEU B C 1
ATOM 10252 O O . LEU B 1 501 ? 26.719 -39.562 -13.25 1 95.69 501 LEU B O 1
ATOM 10256 N N . THR B 1 502 ? 26.5 -39.406 -11.016 1 93.44 502 THR B N 1
ATOM 10257 C CA . THR B 1 502 ? 26.938 -40.781 -10.789 1 93.44 502 THR B CA 1
ATOM 10258 C C . THR B 1 502 ? 25.75 -41.719 -10.68 1 93.44 502 THR B C 1
ATOM 10260 O O . THR B 1 502 ? 25.891 -42.938 -10.852 1 93.44 502 THR B O 1
ATOM 10263 N N . TRP B 1 503 ? 24.609 -41.219 -10.445 1 95.31 503 TRP B N 1
ATOM 10264 C CA . TRP B 1 503 ? 23.453 -42.062 -10.18 1 95.31 503 TRP B CA 1
ATOM 10265 C C . TRP B 1 503 ? 22.625 -42.25 -11.453 1 95.31 503 TRP B C 1
ATOM 10267 O O . TRP B 1 503 ? 21.672 -43.062 -11.453 1 95.31 503 TRP B O 1
ATOM 10277 N N . MET B 1 504 ? 22.844 -41.531 -12.508 1 96.62 504 MET B N 1
ATOM 10278 C CA . MET B 1 504 ? 22.156 -41.688 -13.797 1 96.62 504 MET B CA 1
ATOM 10279 C C . MET B 1 504 ? 23.047 -42.438 -14.797 1 96.62 504 MET B C 1
ATOM 10281 O O . MET B 1 504 ? 24.172 -42 -15.047 1 96.62 504 MET B O 1
ATOM 10285 N N . ASP B 1 505 ? 22.531 -43.438 -15.383 1 96.38 505 ASP B N 1
ATOM 10286 C CA . ASP B 1 505 ? 23.328 -44.219 -16.328 1 96.38 505 ASP B CA 1
ATOM 10287 C C . ASP B 1 505 ? 23.469 -43.5 -17.656 1 96.38 505 ASP B C 1
ATOM 10289 O O . ASP B 1 505 ? 22.797 -42.5 -17.906 1 96.38 505 ASP B O 1
ATOM 10293 N N . ASN B 1 506 ? 24.25 -44.031 -18.531 1 95.19 506 ASN B N 1
ATOM 10294 C CA . ASN B 1 506 ? 24.609 -43.375 -19.781 1 95.19 506 ASN B CA 1
ATOM 10295 C C . ASN B 1 506 ? 23.422 -43.312 -20.75 1 95.19 506 ASN B C 1
ATOM 10297 O O . ASN B 1 506 ? 23.266 -42.344 -21.484 1 95.19 506 ASN B O 1
ATOM 10301 N N . VAL B 1 507 ? 22.672 -44.344 -20.719 1 95.75 507 VAL B N 1
ATOM 10302 C CA . VAL B 1 507 ? 21.531 -44.406 -21.625 1 95.75 507 VAL B CA 1
ATOM 10303 C C . VAL B 1 507 ? 20.531 -43.312 -21.266 1 95.75 507 VAL B C 1
ATOM 10305 O O . VAL B 1 507 ? 20.094 -42.531 -22.125 1 95.75 507 VAL B O 1
ATOM 10308 N N . THR B 1 508 ? 20.203 -43.312 -20.016 1 97 508 THR B N 1
ATOM 10309 C CA . THR B 1 508 ? 19.266 -42.312 -19.531 1 97 508 THR B CA 1
ATOM 10310 C C . THR B 1 508 ? 19.828 -40.906 -19.734 1 97 508 THR B C 1
ATOM 10312 O O . THR B 1 508 ? 19.094 -39.969 -20.109 1 97 508 THR B O 1
ATOM 10315 N N . SER B 1 509 ? 21.078 -40.719 -19.5 1 96.94 509 SER B N 1
ATOM 10316 C CA . SER B 1 509 ? 21.719 -39.438 -19.672 1 96.94 509 SER B CA 1
ATOM 10317 C C . SER B 1 509 ? 21.609 -38.938 -21.109 1 96.94 509 SER B C 1
ATOM 10319 O O . SER B 1 509 ? 21.438 -37.75 -21.359 1 96.94 509 SER B O 1
ATOM 10321 N N . GLY B 1 510 ? 21.812 -39.781 -22.031 1 96.31 510 GLY B N 1
ATOM 10322 C CA . GLY B 1 510 ? 21.672 -39.438 -23.438 1 96.31 510 GLY B CA 1
ATOM 10323 C C . GLY B 1 510 ? 20.281 -38.906 -23.781 1 96.31 510 GLY B C 1
ATOM 10324 O O . GLY B 1 510 ? 20.141 -37.875 -24.453 1 96.31 510 GLY B O 1
ATOM 10325 N N . PHE B 1 511 ? 19.266 -39.625 -23.297 1 96.31 511 PHE B N 1
ATOM 10326 C CA . PHE B 1 511 ? 17.891 -39.219 -23.547 1 96.31 511 PHE B CA 1
ATOM 10327 C C . PHE B 1 511 ? 17.578 -37.906 -22.828 1 96.31 511 PHE B C 1
ATOM 10329 O O . PHE B 1 511 ? 16.797 -37.094 -23.328 1 96.31 511 PHE B O 1
ATOM 10336 N N . ALA B 1 512 ? 18.172 -37.781 -21.641 1 97.38 512 ALA B N 1
ATOM 10337 C CA . ALA B 1 512 ? 17.953 -36.562 -20.875 1 97.38 512 ALA B CA 1
ATOM 10338 C C . ALA B 1 512 ? 18.484 -35.344 -21.609 1 97.38 512 ALA B C 1
ATOM 10340 O O . ALA B 1 512 ? 17.812 -34.312 -21.656 1 97.38 512 ALA B O 1
ATOM 10341 N N . LYS B 1 513 ? 19.609 -35.438 -22.156 1 97.5 513 LYS B N 1
ATOM 10342 C CA . LYS B 1 513 ? 20.203 -34.344 -22.922 1 97.5 513 LYS B CA 1
ATOM 10343 C C . LYS B 1 513 ? 19.391 -34.031 -24.188 1 97.5 513 LYS B C 1
ATOM 10345 O O . LYS B 1 513 ? 19.234 -32.875 -24.562 1 97.5 513 LYS B O 1
ATOM 10350 N N . GLU B 1 514 ? 18.922 -35.094 -24.781 1 96.31 514 GLU B N 1
ATOM 10351 C CA . GLU B 1 514 ? 18.031 -34.906 -25.938 1 96.31 514 GLU B CA 1
ATOM 10352 C C . GLU B 1 514 ? 16.766 -34.156 -25.547 1 96.31 514 GLU B C 1
ATOM 10354 O O . GLU B 1 514 ? 16.312 -33.281 -26.297 1 96.31 514 GLU B O 1
ATOM 10359 N N . LYS B 1 515 ? 16.219 -34.5 -24.453 1 97.06 515 LYS B N 1
ATOM 10360 C CA . LYS B 1 515 ? 15.031 -33.812 -23.969 1 97.06 515 LYS B CA 1
ATOM 10361 C C . LYS B 1 515 ? 15.32 -32.344 -23.719 1 97.06 515 LYS B C 1
ATOM 10363 O O . LYS B 1 515 ? 14.531 -31.469 -24.094 1 97.06 515 LYS B O 1
ATOM 10368 N N . LEU B 1 516 ? 16.438 -32.031 -23.125 1 97.31 516 LEU B N 1
ATOM 10369 C CA . LEU B 1 516 ? 16.828 -30.641 -22.875 1 97.31 516 LEU B CA 1
ATOM 10370 C C . LEU B 1 516 ? 17 -29.891 -24.188 1 97.31 516 LEU B C 1
ATOM 10372 O O . LEU B 1 516 ? 16.547 -28.734 -24.312 1 97.31 516 LEU B O 1
ATOM 10376 N N . ASP B 1 517 ? 17.547 -30.531 -25.156 1 96.25 517 ASP B N 1
ATOM 10377 C CA . ASP B 1 517 ? 17.797 -29.891 -26.438 1 96.25 517 ASP B CA 1
ATOM 10378 C C . ASP B 1 517 ? 16.5 -29.641 -27.188 1 96.25 517 ASP B C 1
ATOM 10380 O O . ASP B 1 517 ? 16.422 -28.75 -28.047 1 96.25 517 ASP B O 1
ATOM 10384 N N . SER B 1 518 ? 15.531 -30.406 -26.828 1 95.75 518 SER B N 1
ATOM 10385 C CA . SER B 1 518 ? 14.273 -30.344 -27.562 1 95.75 518 SER B CA 1
ATOM 10386 C C . SER B 1 518 ? 13.289 -29.375 -26.922 1 95.75 518 SER B C 1
ATOM 10388 O O . SER B 1 518 ? 12.164 -29.219 -27.391 1 95.75 518 SER B O 1
ATOM 10390 N N . ILE B 1 519 ? 13.641 -28.719 -25.844 1 96.44 519 ILE B N 1
ATOM 10391 C CA . ILE B 1 519 ? 12.727 -27.812 -25.156 1 96.44 519 ILE B CA 1
ATOM 10392 C C . ILE B 1 519 ? 12.391 -26.641 -26.047 1 96.44 519 ILE B C 1
ATOM 10394 O O . ILE B 1 519 ? 13.281 -25.969 -26.594 1 96.44 519 ILE B O 1
ATOM 10398 N N . VAL B 1 520 ? 11.094 -26.438 -26.25 1 94.06 520 VAL B N 1
ATOM 10399 C CA . VAL B 1 520 ? 10.602 -25.266 -26.984 1 94.06 520 VAL B CA 1
ATOM 10400 C C . VAL B 1 520 ? 10.648 -24.031 -26.094 1 94.06 520 VAL B C 1
ATOM 10402 O O . VAL B 1 520 ? 10.195 -24.078 -24.938 1 94.06 520 VAL B O 1
ATOM 10405 N N . LEU B 1 521 ? 11.211 -22.938 -26.609 1 93.88 521 LEU B N 1
ATOM 10406 C CA . LEU B 1 521 ? 11.367 -21.734 -25.797 1 93.88 521 LEU B CA 1
ATOM 10407 C C . LEU B 1 521 ? 10.391 -20.641 -26.25 1 93.88 521 LEU B C 1
ATOM 10409 O O . LEU B 1 521 ? 10.398 -20.234 -27.406 1 93.88 521 LEU B O 1
ATOM 10413 N N . ASN B 1 522 ? 9.477 -20.266 -25.375 1 93.19 522 ASN B N 1
ATOM 10414 C CA . ASN B 1 522 ? 8.641 -19.078 -25.5 1 93.19 522 ASN B CA 1
ATOM 10415 C C . ASN B 1 522 ? 9.156 -17.938 -24.625 1 93.19 522 ASN B C 1
ATOM 10417 O O . ASN B 1 522 ? 9.039 -17.984 -23.406 1 93.19 522 ASN B O 1
ATOM 10421 N N . VAL B 1 523 ? 9.695 -16.859 -25.234 1 94.44 523 VAL B N 1
ATOM 10422 C CA . VAL B 1 523 ? 10.305 -15.789 -24.469 1 94.44 523 VAL B CA 1
ATOM 10423 C C . VAL B 1 523 ? 9.648 -14.461 -24.828 1 94.44 523 VAL B C 1
ATOM 10425 O O . VAL B 1 523 ? 9.586 -14.086 -26 1 94.44 523 VAL B O 1
ATOM 10428 N N . GLY B 1 524 ? 9.273 -13.781 -23.828 1 93.44 524 GLY B N 1
ATOM 10429 C CA . GLY B 1 524 ? 8.75 -12.438 -24 1 93.44 524 GLY B CA 1
ATOM 10430 C C . GLY B 1 524 ? 7.285 -12.414 -24.406 1 93.44 524 GLY B C 1
ATOM 10431 O O . GLY B 1 524 ? 6.402 -12.281 -23.562 1 93.44 524 GLY B O 1
ATOM 10432 N N . TYR B 1 525 ? 7.09 -12.672 -25.734 1 89.56 525 TYR B N 1
ATOM 10433 C CA . TYR B 1 525 ? 5.77 -12.633 -26.359 1 89.56 525 TYR B CA 1
ATOM 10434 C C . TYR B 1 525 ? 5.727 -13.516 -27.594 1 89.56 525 TYR B C 1
ATOM 10436 O O . TYR B 1 525 ? 6.77 -13.859 -28.156 1 89.56 525 TYR B O 1
ATOM 10444 N N . PRO B 1 526 ? 4.602 -14.016 -27.875 1 82.38 526 PRO B N 1
ATOM 10445 C CA . PRO B 1 526 ? 4.512 -14.883 -29.047 1 82.38 526 PRO B CA 1
ATOM 10446 C C . PRO B 1 526 ? 4.926 -14.18 -30.344 1 82.38 526 PRO B C 1
ATOM 10448 O O . PRO B 1 526 ? 4.684 -12.977 -30.5 1 82.38 526 PRO B O 1
ATOM 10451 N N . LEU B 1 527 ? 6.328 -14.633 -31.047 1 61 527 LEU B N 1
ATOM 10452 C CA . LEU B 1 527 ? 6.969 -14.094 -32.25 1 61 527 LEU B CA 1
ATOM 10453 C C . LEU B 1 527 ? 6.039 -14.188 -33.438 1 61 527 LEU B C 1
ATOM 10455 O O . LEU B 1 527 ? 6.391 -13.742 -34.531 1 61 527 LEU B O 1
ATOM 10459 N N . SER B 1 528 ? 5.301 -15.188 -33.5 1 45.56 528 SER B N 1
ATOM 10460 C CA . SER B 1 528 ? 4.969 -15.305 -34.938 1 45.56 528 SER B CA 1
ATOM 10461 C C . SER B 1 528 ? 4.871 -13.93 -35.594 1 45.56 528 SER B C 1
ATOM 10463 O O . SER B 1 528 ? 4.613 -12.93 -34.906 1 45.56 528 SER B O 1
ATOM 10465 N N . ASP B 1 529 ? 5.434 -13.766 -36.75 1 40.47 529 ASP B N 1
ATOM 10466 C CA . ASP B 1 529 ? 4.766 -12.758 -37.562 1 40.47 529 ASP B CA 1
ATOM 10467 C C . ASP B 1 529 ? 3.447 -12.32 -36.938 1 40.47 529 ASP B C 1
ATOM 10469 O O . ASP B 1 529 ? 2.75 -11.461 -37.469 1 40.47 529 ASP B O 1
ATOM 10473 N N . ASP B 1 530 ? 2.979 -13.086 -35.75 1 39.19 530 ASP B N 1
ATOM 10474 C CA . ASP B 1 530 ? 1.639 -13.18 -35.188 1 39.19 530 ASP B CA 1
ATOM 10475 C C . ASP B 1 530 ? 1.479 -12.234 -34 1 39.19 530 ASP B C 1
ATOM 10477 O O . ASP B 1 530 ? 0.498 -12.32 -33.25 1 39.19 530 ASP B O 1
ATOM 10481 N N . LEU B 1 531 ? 2.473 -11.883 -33.156 1 49.5 531 LEU B N 1
ATOM 10482 C CA . LEU B 1 531 ? 1.918 -10.68 -32.562 1 49.5 531 LEU B CA 1
ATOM 10483 C C . LEU B 1 531 ? 1.236 -9.812 -33.625 1 49.5 531 LEU B C 1
ATOM 10485 O O . LEU B 1 531 ? 1.172 -8.586 -33.469 1 49.5 531 LEU B O 1
ATOM 10489 N N . HIS B 1 532 ? 1.114 -10.555 -34.5 1 57.78 532 HIS B N 1
ATOM 10490 C CA . HIS B 1 532 ? 0.391 -9.875 -35.594 1 57.78 532 HIS B CA 1
ATOM 10491 C C . HIS B 1 532 ? -1.032 -9.531 -35.156 1 57.78 532 HIS B C 1
ATOM 10493 O O . HIS B 1 532 ? -1.838 -10.43 -34.875 1 57.78 532 HIS B O 1
ATOM 10499 N N . PRO B 1 533 ? -0.995 -8.492 -34.688 1 64.38 533 PRO B N 1
ATOM 10500 C CA . PRO B 1 533 ? -2.314 -7.996 -34.281 1 64.38 533 PRO B CA 1
ATOM 10501 C C . PRO B 1 533 ? -3.457 -8.766 -34.938 1 64.38 533 PRO B C 1
ATOM 10503 O O . PRO B 1 533 ? -4.484 -9.016 -34.312 1 64.38 533 PRO B O 1
ATOM 10506 N N . ALA B 1 534 ? -3.086 -9.438 -36.031 1 63.62 534 ALA B N 1
ATOM 10507 C CA . ALA B 1 534 ? -4.156 -10.125 -36.75 1 63.62 534 ALA B CA 1
ATOM 10508 C C . ALA B 1 534 ? -4.461 -11.477 -36.125 1 63.62 534 ALA B C 1
ATOM 10510 O O . ALA B 1 534 ? -5.621 -11.891 -36.062 1 63.62 534 ALA B O 1
ATOM 10511 N N . ILE B 1 535 ? -3.396 -12.125 -35.625 1 69.31 535 ILE B N 1
ATOM 10512 C CA . ILE B 1 535 ? -3.592 -13.43 -35.031 1 69.31 535 ILE B CA 1
ATOM 10513 C C . ILE B 1 535 ? -4.262 -13.258 -33.656 1 69.31 535 ILE B C 1
ATOM 10515 O O . ILE B 1 535 ? -5.195 -13.992 -33.312 1 69.31 535 ILE B O 1
ATOM 10519 N N . THR B 1 536 ? -3.814 -12.32 -33 1 77.88 536 THR B N 1
ATOM 10520 C CA . THR B 1 536 ? -4.426 -12.039 -31.719 1 77.88 536 THR B CA 1
ATOM 10521 C C . THR B 1 536 ? -5.883 -11.617 -31.891 1 77.88 536 THR B C 1
ATOM 10523 O O . THR B 1 536 ? -6.754 -12.062 -31.125 1 77.88 536 THR B O 1
ATOM 10526 N N . ASP B 1 537 ? -6.098 -10.914 -32.906 1 77.75 537 ASP B N 1
ATOM 10527 C CA . ASP B 1 537 ? -7.465 -10.492 -33.188 1 77.75 537 ASP B CA 1
ATOM 10528 C C . ASP B 1 537 ? -8.359 -11.695 -33.5 1 77.75 537 ASP B C 1
ATOM 10530 O O . ASP B 1 537 ? -9.484 -11.781 -33 1 77.75 537 ASP B O 1
ATOM 10534 N N . SER B 1 538 ? -7.77 -12.547 -34.25 1 79.88 538 SER B N 1
ATOM 10535 C CA . SER B 1 538 ? -8.539 -13.727 -34.656 1 79.88 538 SER B CA 1
ATOM 10536 C C . SER B 1 538 ? -8.844 -14.617 -33.469 1 79.88 538 SER B C 1
ATOM 10538 O O . SER B 1 538 ? -9.891 -15.266 -33.406 1 79.88 538 SER B O 1
ATOM 10540 N N . SER B 1 539 ? -7.953 -14.547 -32.531 1 84.94 539 SER B N 1
ATOM 10541 C CA . SER B 1 539 ? -8.125 -15.398 -31.344 1 84.94 539 SER B CA 1
ATOM 10542 C C . SER B 1 539 ? -9.289 -14.93 -30.484 1 84.94 539 SER B C 1
ATOM 10544 O O . SER B 1 539 ? -9.836 -15.703 -29.688 1 84.94 539 SER B O 1
ATOM 10546 N N . TYR B 1 540 ? -9.727 -13.719 -30.719 1 91.06 540 TYR B N 1
ATOM 10547 C CA . TYR B 1 540 ? -10.805 -13.195 -29.875 1 91.06 540 TYR B CA 1
ATOM 10548 C C . TYR B 1 540 ? -12.016 -12.828 -30.734 1 91.06 540 TYR B C 1
ATOM 10550 O O . TYR B 1 540 ? -12.914 -12.117 -30.266 1 91.06 540 TYR B O 1
ATOM 10558 N N . MET B 1 541 ? -12.039 -13.266 -31.906 1 89.25 541 MET B N 1
ATOM 10559 C CA . MET B 1 541 ? -13.086 -12.875 -32.844 1 89.25 541 MET B CA 1
ATOM 10560 C C . MET B 1 541 ? -14.461 -13.281 -32.312 1 89.25 541 MET B C 1
ATOM 10562 O O . MET B 1 541 ? -15.445 -12.562 -32.5 1 89.25 541 MET B O 1
ATOM 10566 N N . ASP B 1 542 ? -14.539 -14.375 -31.562 1 91.38 542 ASP B N 1
ATOM 10567 C CA . ASP B 1 542 ? -15.82 -14.906 -31.125 1 91.38 542 ASP B CA 1
ATOM 10568 C C . ASP B 1 542 ? -16.219 -14.32 -29.781 1 91.38 542 ASP B C 1
ATOM 10570 O O . ASP B 1 542 ? -17.297 -14.625 -29.25 1 91.38 542 ASP B O 1
ATOM 10574 N N . LEU B 1 543 ? -15.375 -13.539 -29.203 1 95.5 543 LEU B N 1
ATOM 10575 C CA . LEU B 1 543 ? -15.703 -12.891 -27.938 1 95.5 543 LEU B CA 1
ATOM 10576 C C . LEU B 1 543 ? -16.406 -11.562 -28.172 1 95.5 543 LEU B C 1
ATOM 10578 O O . LEU B 1 543 ? -15.812 -10.617 -28.703 1 95.5 543 LEU B O 1
ATOM 10582 N N . THR B 1 544 ? -17.641 -11.516 -27.828 1 95.19 544 THR B N 1
ATOM 10583 C CA . THR B 1 544 ? -18.422 -10.289 -27.922 1 95.19 544 THR B CA 1
ATOM 10584 C C . THR B 1 544 ? -18.469 -9.562 -26.594 1 95.19 544 THR B C 1
ATOM 10586 O O . THR B 1 544 ? -18.734 -10.18 -25.547 1 95.19 544 THR B O 1
ATOM 10589 N N . LEU B 1 545 ? -18.172 -8.297 -26.672 1 96 545 LEU B N 1
ATOM 10590 C CA . LEU B 1 545 ? -18.172 -7.512 -25.438 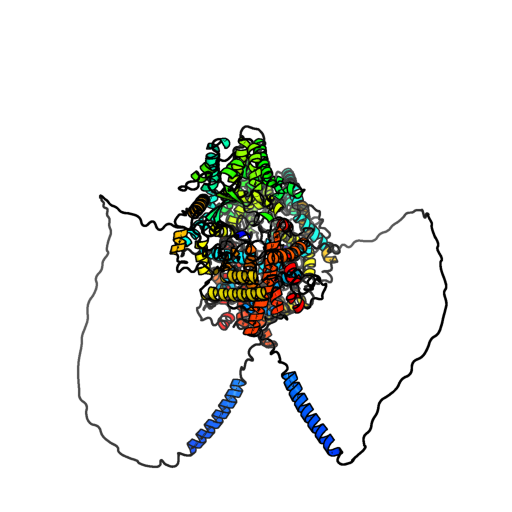1 96 545 LEU B CA 1
ATOM 10591 C C . LEU B 1 545 ? -19.125 -6.332 -25.547 1 96 545 LEU B C 1
ATOM 10593 O O . LEU B 1 545 ? -19.375 -5.816 -26.641 1 96 545 LEU B O 1
ATOM 10597 N N . THR B 1 546 ? -19.703 -5.98 -24.406 1 95.69 546 THR B N 1
ATOM 10598 C CA . THR B 1 546 ? -20.625 -4.859 -24.25 1 95.69 546 THR B CA 1
ATOM 10599 C C . THR B 1 546 ? -20.156 -3.93 -23.125 1 95.69 546 THR B C 1
ATOM 10601 O O . THR B 1 546 ? -19.031 -4.031 -22.656 1 95.69 546 THR B O 1
ATOM 10604 N N . ASP B 1 547 ? -21.031 -3.023 -22.781 1 94 547 ASP B N 1
ATOM 10605 C CA . ASP B 1 547 ? -20.719 -2.119 -21.688 1 94 547 ASP B CA 1
ATOM 10606 C C . ASP B 1 547 ? -21.203 -2.678 -20.344 1 94 547 ASP B C 1
ATOM 10608 O O . ASP B 1 547 ? -21.078 -2.027 -19.312 1 94 547 ASP B O 1
ATOM 10612 N N . ASP B 1 548 ? -21.766 -3.896 -20.391 1 96.06 548 ASP B N 1
ATOM 10613 C CA . ASP B 1 548 ? -22.25 -4.566 -19.188 1 96.06 548 ASP B CA 1
ATOM 10614 C C . ASP B 1 548 ? -21.25 -5.609 -18.688 1 96.06 548 ASP B C 1
ATOM 10616 O O . ASP B 1 548 ? -21.094 -6.668 -19.312 1 96.06 548 ASP B O 1
ATOM 10620 N N . TYR B 1 549 ? -20.734 -5.348 -17.516 1 97.38 549 TYR B N 1
ATOM 10621 C CA . TYR B 1 549 ? -19.672 -6.191 -17 1 97.38 549 TYR B CA 1
ATOM 10622 C C . TYR B 1 549 ? -20.172 -7.609 -16.734 1 97.38 549 TYR B C 1
ATOM 10624 O O . TYR B 1 549 ? -19.5 -8.586 -17.078 1 97.38 549 TYR B O 1
ATOM 10632 N N . PHE B 1 550 ? -21.359 -7.746 -16.125 1 97.38 550 PHE B N 1
ATOM 10633 C CA . PHE B 1 550 ? -21.922 -9.062 -15.836 1 97.38 550 PHE B CA 1
ATOM 10634 C C . PHE B 1 550 ? -22.109 -9.859 -17.125 1 97.38 550 PHE B C 1
ATOM 10636 O O . PHE B 1 550 ? -21.75 -11.039 -17.188 1 97.38 550 PHE B O 1
ATOM 10643 N N . GLN B 1 551 ? -22.641 -9.203 -18.141 1 96.44 551 GLN B N 1
ATOM 10644 C CA . GLN B 1 551 ? -22.828 -9.844 -19.438 1 96.44 551 GLN B CA 1
ATOM 10645 C C . GLN B 1 551 ? -21.5 -10.211 -20.078 1 96.44 551 GLN B C 1
ATOM 10647 O O . GLN B 1 551 ? -21.375 -11.266 -20.703 1 96.44 551 GLN B O 1
ATOM 10652 N N . ASN B 1 552 ? -20.578 -9.336 -19.984 1 97.75 552 ASN B N 1
ATOM 10653 C CA . ASN B 1 552 ? -19.25 -9.625 -20.547 1 97.75 552 ASN B CA 1
ATOM 10654 C C . ASN B 1 552 ? -18.625 -10.859 -19.906 1 97.75 552 ASN B C 1
ATOM 10656 O O . ASN B 1 552 ? -17.938 -11.625 -20.578 1 97.75 552 ASN B O 1
ATOM 10660 N N . MET B 1 553 ? -18.859 -11.047 -18.609 1 97.06 553 MET B N 1
ATOM 10661 C CA . MET B 1 553 ? -18.344 -12.234 -17.922 1 97.06 553 MET B CA 1
ATOM 10662 C C . MET B 1 553 ? -19.016 -13.5 -18.453 1 97.06 553 MET B C 1
ATOM 10664 O O . MET B 1 553 ? -18.359 -14.516 -18.656 1 97.06 553 MET B O 1
ATOM 10668 N N . LEU B 1 554 ? -20.297 -13.445 -18.688 1 95.69 554 LEU B N 1
ATOM 10669 C CA . LEU B 1 554 ? -21 -14.586 -19.281 1 95.69 554 LEU B CA 1
ATOM 10670 C C . LEU B 1 554 ? -20.484 -14.875 -20.688 1 95.69 554 LEU B C 1
ATOM 10672 O O . LEU B 1 554 ? -20.281 -16.031 -21.047 1 95.69 554 LEU B O 1
ATOM 10676 N N . ASN B 1 555 ? -20.297 -13.797 -21.438 1 96.75 555 ASN B N 1
ATOM 10677 C CA . ASN B 1 555 ? -19.75 -13.961 -22.766 1 96.75 555 ASN B CA 1
ATOM 10678 C C . ASN B 1 555 ? -18.359 -14.586 -22.734 1 96.75 555 ASN B C 1
ATOM 10680 O O . ASN B 1 555 ? -18 -15.367 -23.625 1 96.75 555 ASN B O 1
ATOM 10684 N N . TYR B 1 556 ? -17.609 -14.211 -21.797 1 96.31 556 TYR B N 1
ATOM 10685 C CA . TYR B 1 556 ? -16.266 -14.773 -21.625 1 96.31 556 TYR B CA 1
ATOM 10686 C C . TYR B 1 556 ? -16.344 -16.266 -21.328 1 96.31 556 TYR B C 1
ATOM 10688 O O . TYR B 1 556 ? -15.562 -17.047 -21.875 1 96.31 556 TYR B O 1
ATOM 10696 N N . TYR B 1 557 ? -17.281 -16.688 -20.438 1 94.62 557 TYR B N 1
ATOM 10697 C CA . TYR B 1 557 ? -17.422 -18.109 -20.141 1 94.62 557 TYR B CA 1
ATOM 10698 C C . TYR B 1 557 ? -17.797 -18.906 -21.375 1 94.62 557 TYR B C 1
ATOM 10700 O O . TYR B 1 557 ? -17.266 -20 -21.609 1 94.62 557 TYR B O 1
ATOM 10708 N N . GLU B 1 558 ? -18.625 -18.359 -22.125 1 92.94 558 GLU B N 1
ATOM 10709 C CA . GLU B 1 558 ? -19.016 -19 -23.391 1 92.94 558 GLU B CA 1
ATOM 10710 C C . GLU B 1 558 ? -17.844 -19.078 -24.344 1 92.94 558 GLU B C 1
ATOM 10712 O O . GLU B 1 558 ? -17.688 -20.062 -25.062 1 92.94 558 GLU B O 1
ATOM 10717 N N . PHE B 1 559 ? -17.172 -18.016 -24.375 1 94.25 559 PHE B N 1
ATOM 10718 C CA . PHE B 1 559 ? -15.984 -17.969 -25.219 1 94.25 559 PHE B CA 1
ATOM 10719 C C . PHE B 1 559 ? -14.977 -19.031 -24.797 1 94.25 559 PHE B C 1
ATOM 10721 O O . PHE B 1 559 ? -14.398 -19.719 -25.641 1 94.25 559 PHE B O 1
ATOM 10728 N N . GLU B 1 560 ? -14.773 -19.172 -23.547 1 92.5 560 GLU B N 1
ATOM 10729 C CA . GLU B 1 560 ? -13.859 -20.188 -23.031 1 92.5 560 GLU B CA 1
ATOM 10730 C C . GLU B 1 560 ? -14.312 -21.594 -23.406 1 92.5 560 GLU B C 1
ATOM 10732 O O . GLU B 1 560 ? -13.5 -22.438 -23.781 1 92.5 560 GLU B O 1
ATOM 10737 N N . MET B 1 561 ? -15.555 -21.797 -23.312 1 91 561 MET B N 1
ATOM 10738 C CA . MET B 1 561 ? -16.109 -23.094 -23.656 1 91 561 MET B CA 1
ATOM 10739 C C . MET B 1 561 ? -15.938 -23.375 -25.156 1 91 561 MET B C 1
ATOM 10741 O O . MET B 1 561 ? -15.609 -24.5 -25.547 1 91 561 MET B O 1
ATOM 10745 N N . LYS B 1 562 ? -16.219 -22.406 -25.938 1 90.56 562 LYS B N 1
ATOM 10746 C CA . LYS B 1 562 ? -16.031 -22.562 -27.375 1 90.56 562 LYS B CA 1
ATOM 10747 C C . LYS B 1 562 ? -14.578 -22.891 -27.703 1 90.56 562 LYS B C 1
ATOM 10749 O O . LYS B 1 562 ? -14.305 -23.719 -28.562 1 90.56 562 LYS B O 1
ATOM 10754 N N . SER B 1 563 ? -13.734 -22.219 -27.047 1 88.56 563 SER B N 1
ATOM 10755 C CA . SER B 1 563 ? -12.312 -22.484 -27.234 1 88.56 563 SER B CA 1
ATOM 10756 C C . SER B 1 563 ? -11.953 -23.922 -26.844 1 88.56 563 SER B C 1
ATOM 10758 O O . SER B 1 563 ? -11.141 -24.562 -27.516 1 88.56 563 SER B O 1
ATOM 10760 N N . MET B 1 564 ? -12.461 -24.391 -25.828 1 89.62 564 MET B N 1
ATOM 10761 C CA . MET B 1 564 ? -12.219 -25.75 -25.359 1 89.62 564 MET B CA 1
ATOM 10762 C C . MET B 1 564 ? -12.75 -26.766 -26.375 1 89.62 564 MET B C 1
ATOM 10764 O O . MET B 1 564 ? -12.07 -27.75 -26.672 1 89.62 564 MET B O 1
ATOM 10768 N N . LYS B 1 565 ? -13.875 -26.484 -26.875 1 90 565 LYS B N 1
ATOM 10769 C CA . LYS B 1 565 ? -14.484 -27.359 -27.875 1 90 565 LYS B CA 1
ATOM 10770 C C . LYS B 1 565 ? -13.641 -27.438 -29.141 1 90 565 LYS B C 1
ATOM 10772 O O . LYS B 1 565 ? -13.461 -28.5 -29.719 1 90 565 LYS B O 1
ATOM 10777 N N . THR B 1 566 ? -13.164 -26.312 -29.438 1 87.62 566 THR B N 1
ATOM 10778 C CA . THR B 1 566 ? -12.359 -26.234 -30.656 1 87.62 566 THR B CA 1
ATOM 10779 C C . THR B 1 566 ? -11.047 -26.984 -30.484 1 87.62 566 THR B C 1
ATOM 10781 O O . THR B 1 566 ? -10.523 -27.547 -31.453 1 87.62 566 THR B O 1
ATOM 10784 N N . ALA B 1 567 ? -10.57 -27.078 -29.328 1 87.5 567 ALA B N 1
ATOM 10785 C CA . ALA B 1 567 ? -9.297 -27.734 -29.047 1 87.5 567 ALA B CA 1
ATOM 10786 C C . ALA B 1 567 ? -9.453 -29.25 -29 1 87.5 567 ALA B C 1
ATOM 10788 O O . ALA B 1 567 ? -8.484 -29.984 -29.188 1 87.5 567 ALA B O 1
ATOM 10789 N N . TYR B 1 568 ? -10.648 -29.719 -28.781 1 91.19 568 TYR B N 1
ATOM 10790 C CA . TYR B 1 568 ? -10.883 -31.141 -28.625 1 91.19 568 TYR B CA 1
ATOM 10791 C C . TYR B 1 568 ? -10.547 -31.906 -29.891 1 91.19 568 TYR B C 1
ATOM 10793 O O . TYR B 1 568 ? -10.969 -31.516 -30.984 1 91.19 568 TYR B O 1
ATOM 10801 N N . ASN B 1 569 ? -9.789 -32.906 -29.75 1 86.81 569 ASN B N 1
ATOM 10802 C CA . ASN B 1 569 ? -9.398 -33.844 -30.797 1 86.81 569 ASN B CA 1
ATOM 10803 C C . ASN B 1 569 ? -8.578 -33.156 -31.891 1 86.81 569 ASN B C 1
ATOM 10805 O O . ASN B 1 569 ? -8.688 -33.531 -33.062 1 86.81 569 ASN B O 1
ATOM 10809 N N . ARG B 1 570 ? -7.973 -32.094 -31.531 1 83.94 570 ARG B N 1
ATOM 10810 C CA . ARG B 1 570 ? -7.086 -31.406 -32.469 1 83.94 570 ARG B CA 1
ATOM 10811 C C . ARG B 1 570 ? -5.625 -31.609 -32.094 1 83.94 570 ARG B C 1
ATOM 10813 O O . ARG B 1 570 ? -5.32 -31.922 -30.922 1 83.94 570 ARG B O 1
ATOM 10820 N N . GLY B 1 571 ? -4.812 -31.516 -33.156 1 80.19 571 GLY B N 1
ATOM 10821 C CA . GLY B 1 571 ? -3.385 -31.578 -32.875 1 80.19 571 GLY B CA 1
ATOM 10822 C C . GLY B 1 571 ? -2.871 -30.391 -32.094 1 80.19 571 GLY B C 1
ATOM 10823 O O . GLY B 1 571 ? -3.494 -29.328 -32.094 1 80.19 571 GLY B O 1
ATOM 10824 N N . GLN B 1 572 ? -1.774 -30.766 -31.391 1 75.12 572 GLN B N 1
ATOM 10825 C CA . GLN B 1 572 ? -1.254 -29.734 -30.5 1 75.12 572 GLN B CA 1
ATOM 10826 C C . GLN B 1 572 ? -0.154 -28.922 -31.172 1 75.12 572 GLN B C 1
ATOM 10828 O O . GLN B 1 572 ? 0.654 -29.469 -31.938 1 75.12 572 GLN B O 1
ATOM 10833 N N . ASP B 1 573 ? -0.329 -27.609 -31.031 1 79.31 573 ASP B N 1
ATOM 10834 C CA . ASP B 1 573 ? 0.765 -26.688 -31.359 1 79.31 573 ASP B CA 1
ATOM 10835 C C . ASP B 1 573 ? 1.72 -26.531 -30.172 1 79.31 573 ASP B C 1
ATOM 10837 O O . ASP B 1 573 ? 1.394 -25.859 -29.188 1 79.31 573 ASP B O 1
ATOM 10841 N N . THR B 1 574 ? 2.904 -27.141 -30.312 1 80.19 574 THR B N 1
ATOM 10842 C CA . THR B 1 574 ? 3.863 -27.156 -29.219 1 80.19 574 THR B CA 1
ATOM 10843 C C . THR B 1 574 ? 4.383 -25.734 -28.953 1 80.19 574 THR B C 1
ATOM 10845 O O . THR B 1 574 ? 5 -25.484 -27.906 1 80.19 574 THR B O 1
ATOM 10848 N N . HIS B 1 575 ? 4.086 -24.781 -29.781 1 80.31 575 HIS B N 1
ATOM 10849 C CA . HIS B 1 575 ? 4.57 -23.422 -29.594 1 80.31 575 HIS B CA 1
ATOM 10850 C C . HIS B 1 575 ? 3.482 -22.531 -29.016 1 80.31 575 HIS B C 1
ATOM 10852 O O . HIS B 1 575 ? 3.695 -21.328 -28.828 1 80.31 575 HIS B O 1
ATOM 10858 N N . LYS B 1 576 ? 2.455 -23.172 -28.75 1 83.19 576 LYS B N 1
ATOM 10859 C CA . LYS B 1 576 ? 1.372 -22.391 -28.156 1 83.19 576 LYS B CA 1
ATOM 10860 C C . LYS B 1 576 ? 1.777 -21.844 -26.797 1 83.19 576 LYS B C 1
ATOM 10862 O O . LYS B 1 576 ? 2.381 -22.547 -25.984 1 83.19 576 LYS B O 1
ATOM 10867 N N . TRP B 1 577 ? 1.508 -20.531 -26.562 1 87.25 577 TRP B N 1
ATOM 10868 C CA . TRP B 1 577 ? 1.849 -19.906 -25.281 1 87.25 577 TRP B CA 1
ATOM 10869 C C . TRP B 1 577 ? 0.861 -20.312 -24.203 1 87.25 577 TRP B C 1
ATOM 10871 O O . TRP B 1 577 ? -0.352 -20.312 -24.422 1 87.25 577 TRP B O 1
ATOM 10881 N N . THR B 1 578 ? 1.402 -20.594 -23.141 1 81.94 578 THR B N 1
ATOM 10882 C CA . THR B 1 578 ? 0.6 -21.016 -22 1 81.94 578 THR B CA 1
ATOM 10883 C C . THR B 1 578 ? 0.425 -19.875 -21 1 81.94 578 THR B C 1
ATOM 10885 O O . THR B 1 578 ? -0.324 -20 -20.031 1 81.94 578 THR B O 1
ATOM 10888 N N . MET B 1 579 ? 1.15 -18.812 -21.156 1 92.19 579 MET B N 1
ATOM 10889 C CA . MET B 1 579 ? 1.077 -17.641 -20.312 1 92.19 579 MET B CA 1
ATOM 10890 C C . MET B 1 579 ? 1.062 -16.359 -21.141 1 92.19 579 MET B C 1
ATOM 10892 O O . MET B 1 579 ? 1.63 -16.328 -22.234 1 92.19 579 MET B O 1
ATOM 10896 N N . THR B 1 580 ? 0.456 -15.383 -20.562 1 94.38 580 THR B N 1
ATOM 10897 C CA . THR B 1 580 ? 0.409 -14.109 -21.25 1 94.38 580 THR B CA 1
ATOM 10898 C C . THR B 1 580 ? 1.676 -13.297 -20.984 1 94.38 580 THR B C 1
ATOM 10900 O O . THR B 1 580 ? 2.369 -13.531 -20 1 94.38 580 THR B O 1
ATOM 10903 N N . PRO B 1 581 ? 2 -12.352 -21.797 1 94.94 581 PRO B N 1
ATOM 10904 C CA . PRO B 1 581 ? 3.232 -11.57 -21.656 1 94.94 581 PRO B CA 1
ATOM 10905 C C . PRO B 1 581 ? 3.293 -10.797 -20.344 1 94.94 581 PRO B C 1
ATOM 10907 O O . PRO B 1 581 ? 4.383 -10.531 -19.828 1 94.94 581 PRO B O 1
ATOM 10910 N N . GLN B 1 582 ? 2.172 -10.461 -19.75 1 97.38 582 GLN B N 1
ATOM 10911 C CA . GLN B 1 582 ? 2.143 -9.633 -18.547 1 97.38 582 GLN B CA 1
ATOM 10912 C C . GLN B 1 582 ? 2.158 -10.492 -17.297 1 97.38 582 GLN B C 1
ATOM 10914 O O . GLN B 1 582 ? 2.096 -9.977 -16.172 1 97.38 582 GLN B O 1
ATOM 10919 N N . THR B 1 583 ? 2.254 -11.773 -17.484 1 97.19 583 THR B N 1
ATOM 10920 C CA . THR B 1 583 ? 2.305 -12.672 -16.328 1 97.19 583 THR B CA 1
ATOM 10921 C C . THR B 1 583 ? 3.691 -12.656 -15.695 1 97.19 583 THR B C 1
ATOM 10923 O O . THR B 1 583 ? 4.699 -12.82 -16.391 1 97.19 583 THR B O 1
ATOM 10926 N N . VAL B 1 584 ? 3.74 -12.461 -14.375 1 96.38 584 VAL B N 1
ATOM 10927 C CA . VAL B 1 584 ? 5.008 -12.43 -13.648 1 96.38 584 VAL B CA 1
ATOM 10928 C C . VAL B 1 584 ? 5.309 -13.812 -13.078 1 96.38 584 VAL B C 1
ATOM 10930 O O . VAL B 1 584 ? 5.289 -14.008 -11.867 1 96.38 584 VAL B O 1
ATOM 10933 N N . GLU B 1 585 ? 5.641 -14.656 -13.945 1 94.75 585 GLU B N 1
ATOM 10934 C CA . GLU B 1 585 ? 5.957 -16.062 -13.664 1 94.75 585 GLU B CA 1
ATOM 10935 C C . GLU B 1 585 ? 6.688 -16.703 -14.844 1 94.75 585 GLU B C 1
ATOM 10937 O O . GLU B 1 585 ? 6.688 -16.156 -15.953 1 94.75 585 GLU B O 1
ATOM 10942 N N . ALA B 1 586 ? 7.332 -17.766 -14.602 1 95.81 586 ALA B N 1
ATOM 10943 C CA . ALA B 1 586 ? 7.836 -18.672 -15.625 1 95.81 586 ALA B CA 1
ATOM 10944 C C . ALA B 1 586 ? 7.266 -20.078 -15.43 1 95.81 586 ALA B C 1
ATOM 10946 O O . ALA B 1 586 ? 6.766 -20.406 -14.359 1 95.81 586 ALA B O 1
ATOM 10947 N N . ASP B 1 587 ? 7.301 -20.828 -16.578 1 95 587 ASP B N 1
ATOM 10948 C CA . ASP B 1 587 ? 6.668 -22.125 -16.453 1 95 587 ASP B CA 1
ATOM 10949 C C . ASP B 1 587 ? 7.328 -23.156 -17.375 1 95 587 ASP B C 1
ATOM 10951 O O . ASP B 1 587 ? 7.859 -22.781 -18.422 1 95 587 ASP B O 1
ATOM 10955 N N . TYR B 1 588 ? 7.422 -24.375 -16.906 1 96.81 588 TYR B N 1
ATOM 10956 C CA . TYR B 1 588 ? 7.703 -25.547 -17.734 1 96.81 588 TYR B CA 1
ATOM 10957 C C . TYR B 1 588 ? 6.449 -26.391 -17.938 1 96.81 588 TYR B C 1
ATOM 10959 O O . TYR B 1 588 ? 5.816 -26.797 -16.953 1 96.81 588 TYR B O 1
ATOM 10967 N N . ASN B 1 589 ? 6.102 -26.625 -19.156 1 94.25 589 ASN B N 1
ATOM 10968 C CA . ASN B 1 589 ? 4.957 -27.469 -19.5 1 94.25 589 ASN B CA 1
ATOM 10969 C C . ASN B 1 589 ? 5.398 -28.844 -19.984 1 94.25 589 ASN B C 1
ATOM 10971 O O . ASN B 1 589 ? 6.012 -28.969 -21.047 1 94.25 589 ASN B O 1
ATOM 10975 N N . VAL B 1 590 ? 5.027 -29.859 -19.344 1 92.62 590 VAL B N 1
ATOM 10976 C CA . VAL B 1 590 ? 5.52 -31.203 -19.609 1 92.62 590 VAL B CA 1
ATOM 10977 C C . VAL B 1 590 ? 4.938 -31.719 -20.922 1 92.62 590 VAL B C 1
ATOM 10979 O O . VAL B 1 590 ? 5.59 -32.5 -21.641 1 92.62 590 VAL B O 1
ATOM 10982 N N . TYR B 1 591 ? 3.707 -31.328 -21.25 1 89.88 591 TYR B N 1
ATOM 10983 C CA . TYR B 1 591 ? 3.031 -31.875 -22.422 1 89.88 591 TYR B CA 1
ATOM 10984 C C . TYR B 1 591 ? 3.66 -31.359 -23.703 1 89.88 591 TYR B C 1
ATOM 10986 O O . TYR B 1 591 ? 3.668 -32.062 -24.719 1 89.88 591 TYR B O 1
ATOM 10994 N N . PHE B 1 592 ? 4.184 -30.203 -23.625 1 91.69 592 PHE B N 1
ATOM 10995 C CA . PHE B 1 592 ? 4.758 -29.594 -24.812 1 91.69 592 PHE B CA 1
ATOM 10996 C C . PHE B 1 592 ? 6.281 -29.578 -24.734 1 91.69 592 PHE B C 1
ATOM 10998 O O . PHE B 1 592 ? 6.953 -29.141 -25.672 1 91.69 592 PHE B O 1
ATOM 11005 N N . ASN B 1 593 ? 6.855 -30.078 -23.609 1 94.69 593 ASN B N 1
ATOM 11006 C CA . ASN B 1 593 ? 8.281 -29.891 -23.344 1 94.69 593 ASN B CA 1
ATOM 11007 C C . ASN B 1 593 ? 8.727 -28.469 -23.672 1 94.69 593 ASN B C 1
ATOM 11009 O O . ASN B 1 593 ? 9.641 -28.266 -24.484 1 94.69 593 ASN B O 1
ATOM 11013 N N . GLN B 1 594 ? 8.07 -27.516 -22.938 1 95 594 GLN B N 1
ATOM 11014 C CA . GLN B 1 594 ? 8.164 -26.094 -23.281 1 95 594 GLN B CA 1
ATOM 11015 C C . GLN B 1 594 ? 8.43 -25.25 -22.031 1 95 594 GLN B C 1
ATOM 11017 O O . GLN B 1 594 ? 7.871 -25.5 -20.969 1 95 594 GLN B O 1
ATOM 11022 N N . ILE B 1 595 ? 9.344 -24.281 -22.188 1 96.38 595 ILE B N 1
ATOM 11023 C CA . ILE B 1 595 ? 9.555 -23.266 -21.172 1 96.38 595 ILE B CA 1
ATOM 11024 C C . ILE B 1 595 ? 9.023 -21.922 -21.688 1 96.38 595 ILE B C 1
ATOM 11026 O O . ILE B 1 595 ? 9.312 -21.516 -22.812 1 96.38 595 ILE B O 1
ATOM 11030 N N . THR B 1 596 ? 8.195 -21.312 -20.891 1 96 596 THR B N 1
ATOM 11031 C CA . THR B 1 596 ? 7.676 -19.984 -21.219 1 96 596 THR B CA 1
ATOM 11032 C C . THR B 1 596 ? 8.164 -18.953 -20.203 1 96 596 THR B C 1
ATOM 11034 O O . THR B 1 596 ? 8 -19.125 -19 1 96 596 THR B O 1
ATOM 11037 N N . VAL B 1 597 ? 8.805 -17.906 -20.672 1 97.19 597 VAL B N 1
ATOM 11038 C CA . VAL B 1 597 ? 9.266 -16.766 -19.891 1 97.19 597 VAL B CA 1
ATOM 11039 C C . VAL B 1 597 ? 8.633 -15.477 -20.406 1 97.19 597 VAL B C 1
ATOM 11041 O O . VAL B 1 597 ? 9.227 -14.789 -21.25 1 97.19 597 VAL B O 1
ATOM 11044 N N . PRO B 1 598 ? 7.547 -15.016 -19.828 1 96.5 598 PRO B N 1
ATOM 11045 C CA . PRO B 1 598 ? 6.852 -13.82 -20.312 1 96.5 598 PRO B CA 1
ATOM 11046 C C . PRO B 1 598 ? 7.672 -12.547 -20.125 1 96.5 598 PRO B C 1
ATOM 11048 O O . PRO B 1 598 ? 8.602 -12.523 -19.328 1 96.5 598 PRO B O 1
ATOM 11051 N N . ALA B 1 599 ? 7.293 -11.555 -20.812 1 96.38 599 ALA B N 1
ATOM 11052 C CA . ALA B 1 599 ? 7.98 -10.266 -20.781 1 96.38 599 ALA B CA 1
ATOM 11053 C C . ALA B 1 599 ? 7.996 -9.688 -19.375 1 96.38 599 ALA B C 1
ATOM 11055 O O . ALA B 1 599 ? 8.977 -9.07 -18.953 1 96.38 599 ALA B O 1
ATOM 11056 N N . ALA B 1 600 ? 6.961 -9.898 -18.609 1 97.38 600 ALA B N 1
ATOM 11057 C CA . ALA B 1 600 ? 6.781 -9.211 -17.328 1 97.38 600 ALA B CA 1
ATOM 11058 C C . ALA B 1 600 ? 7.75 -9.742 -16.281 1 97.38 600 ALA B C 1
ATOM 11060 O O . ALA B 1 600 ? 8.172 -9.008 -15.391 1 97.38 600 ALA B O 1
ATOM 11061 N N . VAL B 1 601 ? 8.094 -11.023 -16.328 1 97.19 601 VAL B N 1
ATOM 11062 C CA . VAL B 1 601 ? 9.039 -11.562 -15.367 1 97.19 601 VAL B CA 1
ATOM 11063 C C . VAL B 1 601 ? 10.461 -11.172 -15.75 1 97.19 601 VAL B C 1
ATOM 11065 O O . VAL B 1 601 ? 11.359 -11.141 -14.898 1 97.19 601 VAL B O 1
ATOM 11068 N N . ALA B 1 602 ? 10.648 -10.875 -17.016 1 96.69 602 ALA B N 1
ATOM 11069 C CA . ALA B 1 602 ? 11.945 -10.422 -17.5 1 96.69 602 ALA B CA 1
ATOM 11070 C C . ALA B 1 602 ? 12.078 -8.906 -17.406 1 96.69 602 ALA B C 1
ATOM 11072 O O . ALA B 1 602 ? 12.43 -8.242 -18.391 1 96.69 602 ALA B O 1
ATOM 11073 N N . GLN B 1 603 ? 11.695 -8.383 -16.328 1 93.44 603 GLN B N 1
ATOM 11074 C CA . GLN B 1 603 ? 11.812 -6.977 -15.969 1 93.44 603 GLN B CA 1
ATOM 11075 C C . GLN B 1 603 ? 12.555 -6.801 -14.648 1 93.44 603 GLN B C 1
ATOM 11077 O O . GLN B 1 603 ? 12.664 -7.742 -13.859 1 93.44 603 GLN B O 1
ATOM 11082 N N . PRO B 1 604 ? 13.156 -5.574 -14.328 1 90.62 604 PRO B N 1
ATOM 11083 C CA . PRO B 1 604 ? 13.742 -5.336 -13.008 1 90.62 604 PRO B CA 1
ATOM 11084 C C . PRO B 1 604 ? 12.734 -5.531 -11.875 1 90.62 604 PRO B C 1
ATOM 11086 O O . PRO B 1 604 ? 11.547 -5.246 -12.039 1 90.62 604 PRO B O 1
ATOM 11089 N N . PRO B 1 605 ? 13.188 -6.055 -10.906 1 92.19 605 PRO B N 1
ATOM 11090 C CA . PRO B 1 605 ? 14.578 -6.297 -10.523 1 92.19 605 PRO B CA 1
ATOM 11091 C C . PRO B 1 605 ? 15.078 -7.68 -10.945 1 92.19 605 PRO B C 1
ATOM 11093 O O . PRO B 1 605 ? 16.25 -8.008 -10.75 1 92.19 605 PRO B O 1
ATOM 11096 N N . PHE B 1 606 ? 14.242 -8.492 -11.562 1 96.38 606 PHE B N 1
ATOM 11097 C CA . PHE B 1 606 ? 14.633 -9.867 -11.844 1 96.38 606 PHE B CA 1
ATOM 11098 C C . PHE B 1 606 ? 15.586 -9.93 -13.031 1 96.38 606 PHE B C 1
ATOM 11100 O O . PHE B 1 606 ? 16.391 -10.859 -13.141 1 96.38 606 PHE B O 1
ATOM 11107 N N . TYR B 1 607 ? 15.414 -8.938 -13.891 1 95.88 607 TYR B N 1
ATOM 11108 C CA . TYR B 1 607 ? 16.219 -8.961 -15.102 1 95.88 607 TYR B CA 1
ATOM 11109 C C . TYR B 1 607 ? 16.344 -7.562 -15.695 1 95.88 607 TYR B C 1
ATOM 11111 O O . TYR B 1 607 ? 15.406 -6.762 -15.609 1 95.88 607 TYR B O 1
ATOM 11119 N N . SER B 1 608 ? 17.406 -7.281 -16.219 1 94.88 608 SER B N 1
ATOM 11120 C CA . SER B 1 608 ? 17.656 -6.148 -17.109 1 94.88 608 SER B CA 1
ATOM 11121 C C . SER B 1 608 ? 18.828 -6.422 -18.031 1 94.88 608 SER B C 1
ATOM 11123 O O . SER B 1 608 ? 19.812 -7.023 -17.641 1 94.88 608 SER B O 1
ATOM 11125 N N . THR B 1 609 ? 18.672 -5.926 -19.25 1 94.25 609 THR B N 1
ATOM 11126 C CA . THR B 1 609 ? 19.781 -6.066 -20.203 1 94.25 609 THR B CA 1
ATOM 11127 C C . THR B 1 609 ? 21 -5.285 -19.719 1 94.25 609 THR B C 1
ATOM 11129 O O . THR B 1 609 ? 22.125 -5.543 -20.156 1 94.25 609 THR B O 1
ATOM 11132 N N . LYS B 1 610 ? 20.797 -4.434 -18.75 1 93.31 610 LYS B N 1
ATOM 11133 C CA . LYS B 1 610 ? 21.859 -3.531 -18.312 1 93.31 610 LYS B CA 1
ATOM 11134 C C . LYS B 1 610 ? 22.406 -3.941 -16.953 1 93.31 610 LYS B C 1
ATOM 11136 O O . LYS B 1 610 ? 23.391 -3.361 -16.469 1 93.31 610 LYS B O 1
ATOM 11141 N N . ASN B 1 611 ? 21.875 -4.926 -16.406 1 95.38 611 ASN B N 1
ATOM 11142 C CA . ASN B 1 611 ? 22.391 -5.438 -15.133 1 95.38 611 ASN B CA 1
ATOM 11143 C C . ASN B 1 611 ? 23.766 -6.09 -15.297 1 95.38 611 ASN B C 1
ATOM 11145 O O . ASN B 1 611 ? 24.078 -6.621 -16.375 1 95.38 611 ASN B O 1
ATOM 11149 N N . LEU B 1 612 ? 24.547 -5.977 -14.188 1 96.06 612 LEU B N 1
ATOM 11150 C CA . LEU B 1 612 ? 25.625 -6.949 -14.125 1 96.06 612 LEU B CA 1
ATOM 11151 C C . LEU B 1 612 ? 25.094 -8.375 -14.219 1 96.06 612 LEU B C 1
ATOM 11153 O O . LEU B 1 612 ? 24.016 -8.672 -13.695 1 96.06 612 LEU B O 1
ATOM 11157 N N . LYS B 1 613 ? 25.812 -9.266 -14.859 1 97.12 613 LYS B N 1
ATOM 11158 C CA . LYS B 1 613 ? 25.281 -10.57 -15.242 1 97.12 613 LYS B CA 1
ATOM 11159 C C . LYS B 1 613 ? 24.953 -11.414 -14.016 1 97.12 613 LYS B C 1
ATOM 11161 O O . LYS B 1 613 ? 24.016 -12.211 -14.039 1 97.12 613 LYS B O 1
ATOM 11166 N N . PHE B 1 614 ? 25.75 -11.305 -12.914 1 97.56 614 PHE B N 1
ATOM 11167 C CA . PHE B 1 614 ? 25.469 -12.133 -11.742 1 97.56 614 PHE B CA 1
ATOM 11168 C C . PHE B 1 614 ? 24.094 -11.82 -11.188 1 97.56 614 PHE B C 1
ATOM 11170 O O . PHE B 1 614 ? 23.422 -12.703 -10.633 1 97.56 614 PHE B O 1
ATOM 11177 N N . VAL B 1 615 ? 23.594 -10.539 -11.352 1 97.81 615 VAL B N 1
ATOM 11178 C CA . VAL B 1 615 ? 22.266 -10.164 -10.891 1 97.81 615 VAL B CA 1
ATOM 11179 C C . VAL B 1 615 ? 21.203 -10.93 -11.688 1 97.81 615 VAL B C 1
ATOM 11181 O O . VAL B 1 615 ? 20.266 -11.492 -11.102 1 97.81 615 VAL B O 1
ATOM 11184 N N . ASN B 1 616 ? 21.359 -11.031 -12.984 1 98.12 616 ASN B N 1
ATOM 11185 C CA . ASN B 1 616 ? 20.422 -11.766 -13.836 1 98.12 616 ASN B CA 1
ATOM 11186 C C . ASN B 1 616 ? 20.453 -13.258 -13.547 1 98.12 616 ASN B C 1
ATOM 11188 O O . ASN B 1 616 ? 19.406 -13.898 -13.453 1 98.12 616 ASN B O 1
ATOM 11192 N N . TYR B 1 617 ? 21.641 -13.836 -13.398 1 98.69 617 TYR B N 1
ATOM 11193 C CA . TYR B 1 617 ? 21.75 -15.266 -13.125 1 98.69 617 TYR B CA 1
ATOM 11194 C C . TYR B 1 617 ? 21.141 -15.609 -11.773 1 98.69 617 TYR B C 1
ATOM 11196 O O . TYR B 1 617 ? 20.5 -16.656 -11.625 1 98.69 617 TYR B O 1
ATOM 11204 N N . ALA B 1 618 ? 21.312 -14.703 -10.805 1 98.56 618 ALA B N 1
ATOM 11205 C CA . ALA B 1 618 ? 20.859 -14.961 -9.445 1 98.56 618 ALA B CA 1
ATOM 11206 C C . ALA B 1 618 ? 19.344 -14.828 -9.344 1 98.56 618 ALA B C 1
ATOM 11208 O O . ALA B 1 618 ? 18.703 -15.508 -8.539 1 98.56 618 ALA B O 1
ATOM 11209 N N . ALA B 1 619 ? 18.766 -13.938 -10.141 1 98.12 619 ALA B N 1
ATOM 11210 C CA . ALA B 1 619 ? 17.328 -13.68 -10.062 1 98.12 619 ALA B CA 1
ATOM 11211 C C . ALA B 1 619 ? 16.578 -14.492 -11.109 1 98.12 619 ALA B C 1
ATOM 11213 O O . ALA B 1 619 ? 16.219 -15.648 -10.875 1 98.12 619 ALA B O 1
ATOM 11214 N N . ILE B 1 620 ? 16.453 -14 -12.336 1 98.25 620 ILE B N 1
ATOM 11215 C CA . ILE B 1 620 ? 15.664 -14.68 -13.344 1 98.25 620 ILE B CA 1
ATOM 11216 C C . ILE B 1 620 ? 16.344 -15.992 -13.734 1 98.25 620 ILE B C 1
ATOM 11218 O O . ILE B 1 620 ? 15.672 -16.953 -14.102 1 98.25 620 ILE B O 1
ATOM 11222 N N . GLY B 1 621 ? 17.703 -16.016 -13.656 1 98.69 621 GLY B N 1
ATOM 11223 C CA . GLY B 1 621 ? 18.438 -17.219 -13.992 1 98.69 621 GLY B CA 1
ATOM 11224 C C . GLY B 1 621 ? 18.047 -18.406 -13.125 1 98.69 621 GLY B C 1
ATOM 11225 O O . GLY B 1 621 ? 17.859 -19.516 -13.633 1 98.69 621 GLY B O 1
ATOM 11226 N N . THR B 1 622 ? 17.938 -18.172 -11.828 1 98.62 622 THR B N 1
ATOM 11227 C CA . THR B 1 622 ? 17.547 -19.266 -10.938 1 98.62 622 THR B CA 1
ATOM 11228 C C . THR B 1 622 ? 16.094 -19.656 -11.188 1 98.62 622 THR B C 1
ATOM 11230 O O . THR B 1 622 ? 15.734 -20.828 -11.055 1 98.62 622 THR B O 1
ATOM 11233 N N . MET B 1 623 ? 15.211 -18.734 -11.547 1 98.06 623 MET B N 1
ATOM 11234 C CA . MET B 1 623 ? 13.812 -19.031 -11.859 1 98.06 623 MET B CA 1
ATOM 11235 C C . MET B 1 623 ? 13.719 -19.906 -13.109 1 98.06 623 MET B C 1
ATOM 11237 O O . MET B 1 623 ? 12.969 -20.891 -13.133 1 98.06 623 MET B O 1
ATOM 11241 N N . ILE B 1 624 ? 14.469 -19.516 -14.102 1 98.5 624 ILE B N 1
ATOM 11242 C CA . ILE B 1 624 ? 14.445 -20.266 -15.359 1 98.5 624 ILE B CA 1
ATOM 11243 C C . ILE B 1 624 ? 15.07 -21.641 -15.156 1 98.5 624 ILE B C 1
ATOM 11245 O O . ILE B 1 624 ? 14.555 -22.641 -15.656 1 98.5 624 ILE B O 1
ATOM 11249 N N . ALA B 1 625 ? 16.188 -21.688 -14.461 1 98.75 625 ALA B N 1
ATOM 11250 C CA . ALA B 1 625 ? 16.812 -22.969 -14.164 1 98.75 625 ALA B CA 1
ATOM 11251 C C . ALA B 1 625 ? 15.883 -23.859 -13.367 1 98.75 625 ALA B C 1
ATOM 11253 O O . ALA B 1 625 ? 15.867 -25.078 -13.555 1 98.75 625 ALA B O 1
ATOM 11254 N N . HIS B 1 626 ? 15.156 -23.297 -12.422 1 98.31 626 HIS B N 1
ATOM 11255 C CA . HIS B 1 626 ? 14.102 -24 -11.695 1 98.31 626 HIS B CA 1
ATOM 11256 C C . HIS B 1 626 ? 13.125 -24.672 -12.648 1 98.31 626 HIS B C 1
ATOM 11258 O O . HIS B 1 626 ? 12.797 -25.844 -12.484 1 98.31 626 HIS B O 1
ATOM 11264 N N . GLU B 1 627 ? 12.68 -23.922 -13.68 1 98.12 627 GLU B N 1
ATOM 11265 C CA . GLU B 1 627 ? 11.758 -24.469 -14.672 1 98.12 627 GLU B CA 1
ATOM 11266 C C . GLU B 1 627 ? 12.414 -25.578 -15.484 1 98.12 627 GLU B C 1
ATOM 11268 O O . GLU B 1 627 ? 11.766 -26.578 -15.828 1 98.12 627 GLU B O 1
ATOM 11273 N N . LEU B 1 628 ? 13.688 -25.438 -15.789 1 98.25 628 LEU B N 1
ATOM 11274 C CA . LEU B 1 628 ? 14.406 -26.469 -16.516 1 98.25 628 LEU B CA 1
ATOM 11275 C C . LEU B 1 628 ? 14.445 -27.766 -15.719 1 98.25 628 LEU B C 1
ATOM 11277 O O . LEU B 1 628 ? 14.273 -28.859 -16.281 1 98.25 628 LEU B O 1
ATOM 11281 N N . VAL B 1 629 ? 14.625 -27.641 -14.461 1 98.19 629 VAL B N 1
ATOM 11282 C CA . VAL B 1 629 ? 14.758 -28.812 -13.602 1 98.19 629 VAL B CA 1
ATOM 11283 C C . VAL B 1 629 ? 13.422 -29.547 -13.523 1 98.19 629 VAL B C 1
ATOM 11285 O O . VAL B 1 629 ? 13.391 -30.781 -13.367 1 98.19 629 VAL B O 1
ATOM 11288 N N . HIS B 1 630 ? 12.312 -28.875 -13.695 1 97.56 630 HIS B N 1
ATOM 11289 C CA . HIS B 1 630 ? 11 -29.516 -13.719 1 97.56 630 HIS B CA 1
ATOM 11290 C C . HIS B 1 630 ? 10.914 -30.562 -14.82 1 97.56 630 HIS B C 1
ATOM 11292 O O . HIS B 1 630 ? 10.102 -31.484 -14.734 1 97.56 630 HIS B O 1
ATOM 11298 N N . ALA B 1 631 ? 11.719 -30.469 -15.797 1 97.44 631 ALA B N 1
ATOM 11299 C CA . ALA B 1 631 ? 11.742 -31.484 -16.859 1 97.44 631 ALA B CA 1
ATOM 11300 C C . ALA B 1 631 ? 12.203 -32.844 -16.328 1 97.44 631 ALA B C 1
ATOM 11302 O O . ALA B 1 631 ? 11.953 -33.875 -16.953 1 97.44 631 ALA B O 1
ATOM 11303 N N . PHE B 1 632 ? 12.844 -32.844 -15.141 1 96.94 632 PHE B N 1
ATOM 11304 C CA . PHE B 1 632 ? 13.453 -34.094 -14.656 1 96.94 632 PHE B CA 1
ATOM 11305 C C . PHE B 1 632 ? 13.07 -34.344 -13.203 1 96.94 632 PHE B C 1
ATOM 11307 O O . PHE B 1 632 ? 13.727 -35.125 -12.516 1 96.94 632 PHE B O 1
ATOM 11314 N N . ASP B 1 633 ? 12.133 -33.656 -12.711 1 95.38 633 ASP B N 1
ATOM 11315 C CA . ASP B 1 633 ? 11.688 -33.844 -11.336 1 95.38 633 ASP B CA 1
ATOM 11316 C C . ASP B 1 633 ? 10.742 -35.062 -11.234 1 95.38 633 ASP B C 1
ATOM 11318 O O . ASP B 1 633 ? 10.781 -35.938 -12.078 1 95.38 633 ASP B O 1
ATOM 11322 N N . THR B 1 634 ? 9.938 -35.094 -10.148 1 93.44 634 THR B N 1
ATOM 11323 C CA . THR B 1 634 ? 9.109 -36.25 -9.867 1 93.44 634 THR B CA 1
ATOM 11324 C C . THR B 1 634 ? 8.047 -36.438 -10.953 1 93.44 634 THR B C 1
ATOM 11326 O O . THR B 1 634 ? 7.594 -37.562 -11.203 1 93.44 634 THR B O 1
ATOM 11329 N N . ARG B 1 635 ? 7.68 -35.344 -11.578 1 93.69 635 ARG B N 1
ATOM 11330 C CA . ARG B 1 635 ? 6.68 -35.438 -12.641 1 93.69 635 ARG B CA 1
ATOM 11331 C C . ARG B 1 635 ? 7.336 -35.438 -14.016 1 93.69 635 ARG B C 1
ATOM 11333 O O . ARG B 1 635 ? 7.102 -36.344 -14.82 1 93.69 635 ARG B O 1
ATOM 11340 N N . GLY B 1 636 ? 8.227 -34.531 -14.258 1 95.31 636 GLY B N 1
ATOM 11341 C CA . GLY B 1 636 ? 8.836 -34.344 -15.562 1 95.31 636 GLY B CA 1
ATOM 11342 C C . GLY B 1 636 ? 9.664 -35.531 -16.016 1 95.31 636 GLY B C 1
ATOM 11343 O O . GLY B 1 636 ? 9.773 -35.812 -17.219 1 95.31 636 GLY B O 1
ATOM 11344 N N . SER B 1 637 ? 10.148 -36.312 -15.125 1 95.94 637 SER B N 1
ATOM 11345 C CA . SER B 1 637 ? 11.008 -37.438 -15.445 1 95.94 637 SER B CA 1
ATOM 11346 C C . SER B 1 637 ? 10.211 -38.562 -16.078 1 95.94 637 SER B C 1
ATOM 11348 O O . SER B 1 637 ? 10.789 -39.5 -16.656 1 95.94 637 SER B O 1
ATOM 11350 N N . HIS B 1 638 ? 8.914 -38.5 -15.969 1 95.06 638 HIS B N 1
ATOM 11351 C CA . HIS B 1 638 ? 8.07 -39.531 -16.547 1 95.06 638 HIS B CA 1
ATOM 11352 C C . HIS B 1 638 ? 7.633 -39.156 -17.953 1 95.06 638 HIS B C 1
ATOM 11354 O O . HIS B 1 638 ? 7.039 -39.969 -18.656 1 95.06 638 HIS B O 1
ATOM 11360 N N . TYR B 1 639 ? 7.902 -38 -18.375 1 95.06 639 TYR B N 1
ATOM 11361 C CA . TYR B 1 639 ? 7.559 -37.531 -19.719 1 95.06 639 TYR B CA 1
ATOM 11362 C C . TYR B 1 639 ? 8.805 -37.406 -20.594 1 95.06 639 TYR B C 1
ATOM 11364 O O . TYR B 1 639 ? 9.82 -36.875 -20.156 1 95.06 639 TYR B O 1
ATOM 11372 N N . ASN B 1 640 ? 8.75 -37.906 -21.797 1 94.81 640 ASN B N 1
ATOM 11373 C CA . ASN B 1 640 ? 9.891 -37.844 -22.703 1 94.81 640 ASN B CA 1
ATOM 11374 C C . ASN B 1 640 ? 9.922 -36.5 -23.453 1 94.81 640 ASN B C 1
ATOM 11376 O O . ASN B 1 640 ? 9.164 -35.594 -23.141 1 94.81 640 ASN B O 1
ATOM 11380 N N . TYR B 1 641 ? 10.844 -36.406 -24.391 1 94.44 641 TYR B N 1
ATOM 11381 C CA . TYR B 1 641 ? 11.102 -35.125 -25.078 1 94.44 641 TYR B CA 1
ATOM 11382 C C . TYR B 1 641 ? 9.906 -34.75 -25.938 1 94.44 641 TYR B C 1
ATOM 11384 O O . TYR B 1 641 ? 9.789 -33.594 -26.344 1 94.44 641 TYR B O 1
ATOM 11392 N N . LYS B 1 642 ? 8.953 -35.625 -26.188 1 92.25 642 LYS B N 1
ATOM 11393 C CA . LYS B 1 642 ? 7.766 -35.344 -27 1 92.25 642 LYS B CA 1
ATOM 11394 C C . LYS B 1 642 ? 6.578 -34.969 -26.109 1 92.25 642 LYS B C 1
ATOM 11396 O O . LYS B 1 642 ? 5.484 -34.688 -26.609 1 92.25 642 LYS B O 1
ATOM 11401 N N . GLY B 1 643 ? 6.777 -35.031 -24.828 1 91.81 643 GLY B N 1
ATOM 11402 C CA . GLY B 1 643 ? 5.699 -34.719 -23.906 1 91.81 643 GLY B CA 1
ATOM 11403 C C . GLY B 1 643 ? 4.77 -35.875 -23.656 1 91.81 643 GLY B C 1
ATOM 11404 O O . GLY B 1 643 ? 3.609 -35.688 -23.281 1 91.81 643 GLY B O 1
ATOM 11405 N N . THR B 1 644 ? 5.238 -37.031 -23.875 1 92.06 644 THR B N 1
ATOM 11406 C CA . THR B 1 644 ? 4.43 -38.25 -23.688 1 92.06 644 THR B CA 1
ATOM 11407 C C . THR B 1 644 ? 4.852 -39 -22.422 1 92.06 644 THR B C 1
ATOM 11409 O O . THR B 1 644 ? 6.043 -39.125 -22.141 1 92.06 644 THR B O 1
ATOM 11412 N N . LEU B 1 645 ? 3.877 -39.438 -21.734 1 93 645 LEU B N 1
ATOM 11413 C CA . LEU B 1 645 ? 4.125 -40.25 -20.547 1 93 645 LEU B CA 1
ATOM 11414 C C . LEU B 1 645 ? 4.703 -41.594 -20.922 1 93 645 LEU B C 1
ATOM 11416 O O . LEU B 1 645 ? 4.016 -42.438 -21.547 1 93 645 LEU B O 1
ATOM 11420 N N . THR B 1 646 ? 5.914 -41.719 -20.688 1 90.94 646 THR B N 1
ATOM 11421 C CA . THR B 1 646 ? 6.652 -42.938 -21.031 1 90.94 646 THR B CA 1
ATOM 11422 C C . THR B 1 646 ? 7.809 -43.156 -20.062 1 90.94 646 THR B C 1
ATOM 11424 O O . THR B 1 646 ? 8.484 -42.188 -19.656 1 90.94 646 THR B O 1
ATOM 11427 N N . GLU B 1 647 ? 7.938 -44.438 -19.609 1 91.19 647 GLU B N 1
ATOM 11428 C CA . GLU B 1 647 ? 9.102 -44.719 -18.766 1 91.19 647 GLU B CA 1
ATOM 11429 C C . GLU B 1 647 ? 10.367 -44.812 -19.609 1 91.19 647 GLU B C 1
ATOM 11431 O O . GLU B 1 647 ? 10.664 -45.875 -20.156 1 91.19 647 GLU B O 1
ATOM 11436 N N . TRP B 1 648 ? 11.109 -43.812 -19.641 1 94.25 648 TRP B N 1
ATOM 11437 C CA . TRP B 1 648 ? 12.297 -43.75 -20.484 1 94.25 648 TRP B CA 1
ATOM 11438 C C . TRP B 1 648 ? 13.562 -43.75 -19.641 1 94.25 648 TRP B C 1
ATOM 11440 O O . TRP B 1 648 ? 14.672 -43.812 -20.172 1 94.25 648 TRP B O 1
ATOM 11450 N N . TRP B 1 649 ? 13.453 -43.688 -18.344 1 96.06 649 TRP B N 1
ATOM 11451 C CA . TRP B 1 649 ? 14.57 -43.938 -17.453 1 96.06 649 TRP B CA 1
ATOM 11452 C C . TRP B 1 649 ? 14.773 -45.438 -17.203 1 96.06 649 TRP B C 1
ATOM 11454 O O . TRP B 1 649 ? 13.797 -46.188 -17.062 1 96.06 649 TRP B O 1
ATOM 11464 N N . THR B 1 650 ? 16.047 -45.844 -17.078 1 96.81 650 THR B N 1
ATOM 11465 C CA . THR B 1 650 ? 16.297 -47.25 -16.703 1 96.81 650 THR B CA 1
ATOM 11466 C C . THR B 1 650 ? 15.836 -47.5 -15.266 1 96.81 650 THR B C 1
ATOM 11468 O O . THR B 1 650 ? 15.766 -46.562 -14.461 1 96.81 650 THR B O 1
ATOM 11471 N N . PRO B 1 651 ? 15.508 -48.75 -14.945 1 96.19 651 PRO B N 1
ATOM 11472 C CA . PRO B 1 651 ? 15.062 -49.062 -13.586 1 96.19 651 PRO B CA 1
ATOM 11473 C C . PRO B 1 651 ? 16.094 -48.688 -12.523 1 96.19 651 PRO B C 1
ATOM 11475 O O . PRO B 1 651 ? 15.719 -48.25 -11.438 1 96.19 651 PRO B O 1
ATOM 11478 N N . THR B 1 652 ? 17.359 -48.844 -12.828 1 96.62 652 THR B N 1
ATOM 11479 C CA . THR B 1 652 ? 18.406 -48.5 -11.883 1 96.62 652 THR B CA 1
ATOM 11480 C C . THR B 1 652 ? 18.438 -46.969 -11.648 1 96.62 652 THR B C 1
ATOM 11482 O O . THR B 1 652 ? 18.516 -46.531 -10.5 1 96.62 652 THR B O 1
ATOM 11485 N N . THR B 1 653 ? 18.422 -46.281 -12.742 1 97.44 653 THR B N 1
ATOM 11486 C CA . THR B 1 653 ? 18.391 -44.812 -12.633 1 97.44 653 THR B CA 1
ATOM 11487 C C . THR B 1 653 ? 17.156 -44.375 -11.852 1 97.44 653 THR B C 1
ATOM 11489 O O . THR B 1 653 ? 17.266 -43.469 -11 1 97.44 653 THR B O 1
ATOM 11492 N N . ARG B 1 654 ? 16 -44.875 -12.102 1 96.75 654 ARG B N 1
ATOM 11493 C CA . ARG B 1 654 ? 14.766 -44.562 -11.406 1 96.75 654 ARG B CA 1
ATOM 11494 C C . ARG B 1 654 ? 14.898 -44.812 -9.906 1 96.75 654 ARG B C 1
ATOM 11496 O O . ARG B 1 654 ? 14.516 -43.969 -9.094 1 96.75 654 ARG B O 1
ATOM 11503 N N . LYS B 1 655 ? 15.422 -45.906 -9.594 1 97 655 LYS B N 1
ATOM 11504 C CA . LYS B 1 655 ? 15.578 -46.281 -8.188 1 97 655 LYS B CA 1
ATOM 11505 C C . LYS B 1 655 ? 16.516 -45.281 -7.469 1 97 655 LYS B C 1
ATOM 11507 O O . LYS B 1 655 ? 16.219 -44.875 -6.352 1 97 655 LYS B O 1
ATOM 11512 N N . GLU B 1 656 ? 17.641 -45 -8.117 1 97 656 GLU B N 1
ATOM 11513 C CA . GLU B 1 656 ? 18.594 -44.062 -7.52 1 97 656 GLU B CA 1
ATOM 11514 C C . GLU B 1 656 ? 17.984 -42.688 -7.34 1 97 656 GLU B C 1
ATOM 11516 O O . GLU B 1 656 ? 18.172 -42.031 -6.309 1 97 656 GLU B O 1
ATOM 11521 N N . PHE B 1 657 ? 17.266 -42.219 -8.344 1 97.19 657 PHE B N 1
ATOM 11522 C CA . PHE B 1 657 ? 16.594 -40.938 -8.258 1 97.19 657 PHE B CA 1
ATOM 11523 C C . PHE B 1 657 ? 15.617 -40.938 -7.094 1 97.19 657 PHE B C 1
ATOM 11525 O O . PHE B 1 657 ? 15.562 -39.969 -6.332 1 97.19 657 PHE B O 1
ATOM 11532 N N . GLU B 1 658 ? 14.836 -41.938 -6.996 1 96.56 658 GLU B N 1
ATOM 11533 C CA . GLU B 1 658 ? 13.82 -42.031 -5.949 1 96.56 658 GLU B CA 1
ATOM 11534 C C . GLU B 1 658 ? 14.453 -42 -4.562 1 96.56 658 GLU B C 1
ATOM 11536 O O . GLU B 1 658 ? 13.891 -41.406 -3.627 1 96.56 658 GLU B O 1
ATOM 11541 N N . GLU B 1 659 ? 15.562 -42.594 -4.449 1 96.94 659 GLU B N 1
ATOM 11542 C CA . GLU B 1 659 ? 16.281 -42.562 -3.178 1 96.94 659 GLU B CA 1
ATOM 11543 C C . GLU B 1 659 ? 16.734 -41.125 -2.832 1 96.94 659 GLU B C 1
ATOM 11545 O O . GLU B 1 659 ? 16.578 -40.688 -1.692 1 96.94 659 GLU B O 1
ATOM 11550 N N . LYS B 1 660 ? 17.281 -40.531 -3.811 1 97.25 660 LYS B N 1
ATOM 11551 C CA . LYS B 1 660 ? 17.719 -39.156 -3.59 1 97.25 660 LYS B CA 1
ATOM 11552 C C . LYS B 1 660 ? 16.531 -38.25 -3.318 1 97.25 660 LYS B C 1
ATOM 11554 O O . LYS B 1 660 ? 16.609 -37.312 -2.492 1 97.25 660 LYS B O 1
ATOM 11559 N N . ALA B 1 661 ? 15.453 -38.438 -4.086 1 97.31 661 ALA B N 1
ATOM 11560 C CA . ALA B 1 661 ? 14.227 -37.656 -3.891 1 97.31 661 ALA B CA 1
ATOM 11561 C C . ALA B 1 661 ? 13.656 -37.875 -2.492 1 97.31 661 ALA B C 1
ATOM 11563 O O . ALA B 1 661 ? 13.133 -36.938 -1.873 1 97.31 661 ALA B O 1
ATOM 11564 N N . SER B 1 662 ? 13.734 -39.094 -2.029 1 97.56 662 SER B N 1
ATOM 11565 C CA . SER B 1 662 ? 13.227 -39.438 -0.702 1 97.56 662 SER B CA 1
ATOM 11566 C C . SER B 1 662 ? 14 -38.688 0.386 1 97.56 662 SER B C 1
ATOM 11568 O O . SER B 1 662 ? 13.438 -38.312 1.417 1 97.56 662 SER B O 1
ATOM 11570 N N . CYS B 1 663 ? 15.273 -38.562 0.172 1 98 663 CYS B N 1
ATOM 11571 C CA . CYS B 1 663 ? 16.078 -37.781 1.094 1 98 663 CYS B CA 1
ATOM 11572 C C . CYS B 1 663 ? 15.523 -36.375 1.228 1 98 663 CYS B C 1
ATOM 11574 O O . CYS B 1 663 ? 15.359 -35.844 2.34 1 98 663 CYS B O 1
ATOM 11576 N N . MET B 1 664 ? 15.219 -35.75 0.139 1 97.88 664 MET B N 1
ATOM 11577 C CA . MET B 1 664 ? 14.711 -34.375 0.131 1 97.88 664 MET B CA 1
ATOM 11578 C C . MET B 1 664 ? 13.312 -34.312 0.731 1 97.88 664 MET B C 1
ATOM 11580 O O . MET B 1 664 ? 12.961 -33.344 1.406 1 97.88 664 MET B O 1
ATOM 11584 N N . GLU B 1 665 ? 12.453 -35.25 0.377 1 97.56 665 GLU B N 1
ATOM 11585 C CA . GLU B 1 665 ? 11.117 -35.344 0.957 1 97.56 665 GLU B CA 1
ATOM 11586 C C . GLU B 1 665 ? 11.172 -35.344 2.482 1 97.56 665 GLU B C 1
ATOM 11588 O O . GLU B 1 665 ? 10.43 -34.625 3.139 1 97.56 665 GLU B O 1
ATOM 11593 N N . ARG B 1 666 ? 12.102 -36.125 3.025 1 97.94 666 ARG B N 1
ATOM 11594 C CA . ARG B 1 666 ? 12.258 -36.188 4.473 1 97.94 666 ARG B CA 1
ATOM 11595 C C . ARG B 1 666 ? 12.836 -34.906 5.047 1 97.94 666 ARG B C 1
ATOM 11597 O O . ARG B 1 666 ? 12.422 -34.469 6.113 1 97.94 666 ARG B O 1
ATOM 11604 N N . GLN B 1 667 ? 13.805 -34.406 4.367 1 98 667 GLN B N 1
ATOM 11605 C CA . GLN B 1 667 ? 14.445 -33.156 4.824 1 98 667 GLN B CA 1
ATOM 11606 C C . GLN B 1 667 ? 13.438 -32.031 4.973 1 98 667 GLN B C 1
ATOM 11608 O O . GLN B 1 667 ? 13.344 -31.406 6.027 1 98 667 GLN B O 1
ATOM 11613 N N . TYR B 1 668 ? 12.703 -31.75 3.918 1 98.06 668 TYR B N 1
ATOM 11614 C CA . TYR B 1 668 ? 11.734 -30.656 3.949 1 98.06 668 TYR B CA 1
ATOM 11615 C C . TYR B 1 668 ? 10.57 -30.984 4.883 1 98.06 668 TYR B C 1
ATOM 11617 O O . TYR B 1 668 ? 10.016 -30.094 5.527 1 98.06 668 TYR B O 1
ATOM 11625 N N . GLY B 1 669 ? 10.211 -32.25 4.906 1 97.69 669 GLY B N 1
ATOM 11626 C CA . GLY B 1 669 ? 9.188 -32.688 5.855 1 97.69 669 GLY B CA 1
ATOM 11627 C C . GLY B 1 669 ? 9.57 -32.406 7.297 1 97.69 669 GLY B C 1
ATOM 11628 O O . GLY B 1 669 ? 8.695 -32.281 8.164 1 97.69 669 GLY B O 1
ATOM 11629 N N . ALA B 1 670 ? 10.828 -32.281 7.562 1 97 670 ALA B N 1
ATOM 11630 C CA . ALA B 1 670 ? 11.32 -32.062 8.914 1 97 670 ALA B CA 1
ATOM 11631 C C . ALA B 1 670 ? 11.344 -30.562 9.227 1 97 670 ALA B C 1
ATOM 11633 O O . ALA B 1 670 ? 11.445 -30.156 10.391 1 97 670 ALA B O 1
ATOM 11634 N N . TYR B 1 671 ? 11.289 -29.75 8.211 1 97.25 671 TYR B N 1
ATOM 11635 C CA . TYR B 1 671 ? 11.281 -28.312 8.438 1 97.25 671 TYR B CA 1
ATOM 11636 C C . TYR B 1 671 ? 9.961 -27.859 9.047 1 97.25 671 TYR B C 1
ATOM 11638 O O . TYR B 1 671 ? 8.898 -28.391 8.719 1 97.25 671 TYR B O 1
ATOM 11646 N N . GLU B 1 672 ? 10.039 -26.922 9.898 1 94.88 672 GLU B N 1
ATOM 11647 C CA . GLU B 1 672 ? 8.867 -26.391 10.594 1 94.88 672 GLU B CA 1
ATOM 11648 C C . GLU B 1 672 ? 8.977 -24.891 10.805 1 94.88 672 GLU B C 1
ATOM 11650 O O . GLU B 1 672 ? 10.078 -24.344 10.867 1 94.88 672 GLU B O 1
ATOM 11655 N N . GLU B 1 673 ? 7.918 -24.219 10.781 1 93.81 673 GLU B N 1
ATOM 11656 C CA . GLU B 1 673 ? 7.781 -22.812 11.133 1 93.81 673 GLU B CA 1
ATOM 11657 C C . GLU B 1 673 ? 6.461 -22.547 11.852 1 93.81 673 GLU B C 1
ATOM 11659 O O . GLU B 1 673 ? 5.395 -22.922 11.352 1 93.81 673 GLU B O 1
ATOM 11664 N N . GLN B 1 674 ? 6.496 -21.969 13.023 1 90.19 674 GLN B N 1
ATOM 11665 C CA . GLN B 1 674 ? 5.352 -21.625 13.859 1 90.19 674 GLN B CA 1
ATOM 11666 C C . GLN B 1 674 ? 4.508 -22.859 14.172 1 90.19 674 GLN B C 1
ATOM 11668 O O . GLN B 1 674 ? 3.279 -22.797 14.109 1 90.19 674 GLN B O 1
ATOM 11673 N N . GLY B 1 675 ? 5.121 -23.938 14.273 1 90.44 675 GLY B N 1
ATOM 11674 C CA . GLY B 1 675 ? 4.453 -25.156 14.695 1 90.44 675 GLY B CA 1
ATOM 11675 C C . GLY B 1 675 ? 3.918 -25.984 13.547 1 90.44 675 GLY B C 1
ATOM 11676 O O . GLY B 1 675 ? 3.396 -27.078 13.75 1 90.44 675 GLY B O 1
ATOM 11677 N N . TRP B 1 676 ? 4.086 -25.5 12.305 1 92.31 676 TRP B N 1
ATOM 11678 C CA . TRP B 1 676 ? 3.592 -26.219 11.141 1 92.31 676 TRP B CA 1
ATOM 11679 C C . TRP B 1 676 ? 4.742 -26.844 10.352 1 92.31 676 TRP B C 1
ATOM 11681 O O . TRP B 1 676 ? 5.789 -26.219 10.172 1 92.31 676 TRP B O 1
ATOM 11691 N N . HIS B 1 677 ? 4.527 -28.047 9.891 1 95.31 677 HIS B N 1
ATOM 11692 C CA . HIS B 1 677 ? 5.539 -28.75 9.117 1 95.31 677 HIS B CA 1
ATOM 11693 C C . HIS B 1 677 ? 5.227 -28.688 7.621 1 95.31 677 HIS B C 1
ATOM 11695 O O . HIS B 1 677 ? 4.062 -28.766 7.223 1 95.31 677 HIS B O 1
ATOM 11701 N N . VAL B 1 678 ? 6.258 -28.625 6.84 1 96.81 678 VAL B N 1
ATOM 11702 C CA . VAL B 1 678 ? 6.113 -28.719 5.391 1 96.81 678 VAL B CA 1
ATOM 11703 C C . VAL B 1 678 ? 5.66 -30.125 5.004 1 96.81 678 VAL B C 1
ATOM 11705 O O . VAL B 1 678 ? 6.098 -31.109 5.602 1 96.81 678 VAL B O 1
ATOM 11708 N N . ASP B 1 679 ? 4.715 -30.188 4.102 1 94.5 679 ASP B N 1
ATOM 11709 C CA . ASP B 1 679 ? 4.41 -31.469 3.479 1 94.5 679 ASP B CA 1
ATOM 11710 C C . ASP B 1 679 ? 5.453 -31.828 2.424 1 94.5 679 ASP B C 1
ATOM 11712 O O . ASP B 1 679 ? 5.34 -31.422 1.266 1 94.5 679 ASP B O 1
ATOM 11716 N N . GLY B 1 680 ? 6.406 -32.656 2.863 1 95.88 680 GLY B N 1
ATOM 11717 C CA . GLY B 1 680 ? 7.543 -33 2.008 1 95.88 680 GLY B CA 1
ATOM 11718 C C . GLY B 1 680 ? 7.141 -33.656 0.705 1 95.88 680 GLY B C 1
ATOM 11719 O O . GLY B 1 680 ? 7.84 -33.531 -0.302 1 95.88 680 GLY B O 1
ATOM 11720 N N . HIS B 1 681 ? 6.043 -34.375 0.749 1 93.88 681 HIS B N 1
ATOM 11721 C CA . HIS B 1 681 ? 5.57 -35.062 -0.446 1 93.88 681 HIS B CA 1
ATOM 11722 C C . HIS B 1 681 ? 4.926 -34.094 -1.426 1 93.88 681 HIS B C 1
ATOM 11724 O O . HIS B 1 681 ? 5.258 -34.062 -2.613 1 93.88 681 HIS B O 1
ATOM 11730 N N . ARG B 1 682 ? 4.086 -33.219 -0.973 1 93 682 ARG B N 1
ATOM 11731 C CA . ARG B 1 682 ? 3.389 -32.281 -1.826 1 93 682 ARG B CA 1
ATOM 11732 C C . ARG B 1 682 ? 4.363 -31.281 -2.443 1 93 682 ARG B C 1
ATOM 11734 O O . ARG B 1 682 ? 4.223 -30.906 -3.611 1 93 682 ARG B O 1
ATOM 11741 N N . THR B 1 683 ? 5.402 -30.891 -1.645 1 96.38 683 THR B N 1
ATOM 11742 C CA . THR B 1 683 ? 6.285 -29.812 -2.094 1 96.38 683 THR B CA 1
ATOM 11743 C C . THR B 1 683 ? 7.52 -30.391 -2.785 1 96.38 683 THR B C 1
ATOM 11745 O O . THR B 1 683 ? 8.414 -29.641 -3.193 1 96.38 683 THR B O 1
ATOM 11748 N N . LEU B 1 684 ? 7.637 -31.688 -2.949 1 96.75 684 LEU B N 1
ATOM 11749 C CA . LEU B 1 684 ? 8.859 -32.375 -3.365 1 96.75 684 LEU B CA 1
ATOM 11750 C C . LEU B 1 684 ? 9.312 -31.875 -4.738 1 96.75 684 LEU B C 1
ATOM 11752 O O . LEU B 1 684 ? 10.484 -31.547 -4.926 1 96.75 684 LEU B O 1
ATOM 11756 N N . GLY B 1 685 ? 8.352 -31.875 -5.746 1 95.88 685 GLY B N 1
ATOM 11757 C CA . GLY B 1 685 ? 8.719 -31.406 -7.074 1 95.88 685 GLY B CA 1
ATOM 11758 C C . GLY B 1 685 ? 9.328 -30.016 -7.074 1 95.88 685 GLY B C 1
ATOM 11759 O O . GLY B 1 685 ? 10.344 -29.781 -7.73 1 95.88 685 GLY B O 1
ATOM 11760 N N . GLU B 1 686 ? 8.758 -29.094 -6.297 1 97.06 686 GLU B N 1
ATOM 11761 C CA . GLU B 1 686 ? 9.219 -27.703 -6.207 1 97.06 686 GLU B CA 1
ATOM 11762 C C . GLU B 1 686 ? 10.562 -27.625 -5.488 1 97.06 686 GLU B C 1
ATOM 11764 O O . GLU B 1 686 ? 11.414 -26.812 -5.863 1 97.06 686 GLU B O 1
ATOM 11769 N N . ASN B 1 687 ? 10.734 -28.469 -4.488 1 98.25 687 ASN B N 1
ATOM 11770 C CA . ASN B 1 687 ? 11.984 -28.484 -3.75 1 98.25 687 ASN B CA 1
ATOM 11771 C C . ASN B 1 687 ? 13.141 -28.969 -4.617 1 98.25 687 ASN B C 1
ATOM 11773 O O . ASN B 1 687 ? 14.25 -28.438 -4.551 1 98.25 687 ASN B O 1
ATOM 11777 N N . ILE B 1 688 ? 12.859 -30 -5.383 1 98.19 688 ILE B N 1
ATOM 11778 C CA . ILE B 1 688 ? 13.859 -30.516 -6.309 1 98.19 688 ILE B CA 1
ATOM 11779 C C . ILE B 1 688 ? 14.258 -29.438 -7.305 1 98.19 688 ILE B C 1
ATOM 11781 O O . ILE B 1 688 ? 15.438 -29.234 -7.57 1 98.19 688 ILE B O 1
ATOM 11785 N N . ALA B 1 689 ? 13.273 -28.734 -7.793 1 98.19 689 ALA B N 1
ATOM 11786 C CA . ALA B 1 689 ? 13.5 -27.688 -8.781 1 98.19 689 ALA B CA 1
ATOM 11787 C C . ALA B 1 689 ? 14.273 -26.516 -8.18 1 98.19 689 ALA B C 1
ATOM 11789 O O . ALA B 1 689 ? 15.156 -25.953 -8.828 1 98.19 689 ALA B O 1
ATOM 11790 N N . ASP B 1 690 ? 13.984 -26.141 -6.953 1 98.19 690 ASP B N 1
ATOM 11791 C CA . ASP B 1 690 ? 14.688 -25.062 -6.281 1 98.19 690 ASP B CA 1
ATOM 11792 C C . ASP B 1 690 ? 16.172 -25.391 -6.102 1 98.19 690 ASP B C 1
ATOM 11794 O O . ASP B 1 690 ? 17.031 -24.562 -6.383 1 98.19 690 ASP B O 1
ATOM 11798 N N . ASN B 1 691 ? 16.438 -26.578 -5.594 1 98.44 691 ASN B N 1
ATOM 11799 C CA . ASN B 1 691 ? 17.812 -27 -5.34 1 98.44 691 ASN B CA 1
ATOM 11800 C C . ASN B 1 691 ? 18.609 -27.125 -6.633 1 98.44 691 ASN B C 1
ATOM 11802 O O . ASN B 1 691 ? 19.734 -26.625 -6.723 1 98.44 691 ASN B O 1
ATOM 11806 N N . GLY B 1 692 ? 18.031 -27.812 -7.582 1 98.06 692 GLY B N 1
ATOM 11807 C CA . GLY B 1 692 ? 18.703 -27.969 -8.867 1 98.06 692 GLY B CA 1
ATOM 11808 C C . GLY B 1 692 ? 18.891 -26.656 -9.602 1 98.06 692 GLY B C 1
ATOM 11809 O O . GLY B 1 692 ? 19.938 -26.406 -10.203 1 98.06 692 GLY B O 1
ATOM 11810 N N . GLY B 1 693 ? 17.812 -25.812 -9.617 1 98.38 693 GLY B N 1
ATOM 11811 C CA . GLY B 1 693 ? 17.891 -24.516 -10.281 1 98.38 693 GLY B CA 1
ATOM 11812 C C . GLY B 1 693 ? 18.984 -23.625 -9.734 1 98.38 693 GLY B C 1
ATOM 11813 O O . GLY B 1 693 ? 19.688 -22.953 -10.492 1 98.38 693 GLY B O 1
ATOM 11814 N N . LEU B 1 694 ? 19.109 -23.594 -8.383 1 98.5 694 LEU B N 1
ATOM 11815 C CA . LEU B 1 694 ? 20.156 -22.812 -7.738 1 98.5 694 LEU B CA 1
ATOM 11816 C C . LEU B 1 694 ? 21.531 -23.281 -8.195 1 98.5 694 LEU B C 1
ATOM 11818 O O . LEU B 1 694 ? 22.391 -22.453 -8.523 1 98.5 694 LEU B O 1
ATOM 11822 N N . HIS B 1 695 ? 21.781 -24.578 -8.234 1 98 695 HIS B N 1
ATOM 11823 C CA . HIS B 1 695 ? 23.047 -25.156 -8.625 1 98 695 HIS B CA 1
ATOM 11824 C C . HIS B 1 695 ? 23.391 -24.812 -10.078 1 98 695 HIS B C 1
ATOM 11826 O O . HIS B 1 695 ? 24.5 -24.344 -10.359 1 98 695 HIS B O 1
ATOM 11832 N N . VAL B 1 696 ? 22.422 -25.016 -10.945 1 98.44 696 VAL B N 1
ATOM 11833 C CA . VAL B 1 696 ? 22.625 -24.812 -12.375 1 98.44 696 VAL B CA 1
ATOM 11834 C C . VAL B 1 696 ? 22.906 -23.328 -12.648 1 98.44 696 VAL B C 1
ATOM 11836 O O . VAL B 1 696 ? 23.828 -23 -13.391 1 98.44 696 VAL B O 1
ATOM 11839 N N . ALA B 1 697 ? 22.125 -22.453 -12.047 1 98.81 697 ALA B N 1
ATOM 11840 C CA . ALA B 1 697 ? 22.297 -21.016 -12.273 1 98.81 697 ALA B CA 1
ATOM 11841 C C . ALA B 1 697 ? 23.641 -20.531 -11.766 1 98.81 697 ALA B C 1
ATOM 11843 O O . ALA B 1 697 ? 24.297 -19.703 -12.406 1 98.81 697 ALA B O 1
ATOM 11844 N N . PHE B 1 698 ? 24.078 -21 -10.586 1 98.69 698 PHE B N 1
ATOM 11845 C CA . PHE B 1 698 ? 25.359 -20.578 -10.039 1 98.69 698 PHE B CA 1
ATOM 11846 C C . PHE B 1 698 ? 26.5 -21.047 -10.93 1 98.69 698 PHE B C 1
ATOM 11848 O O . PHE B 1 698 ? 27.422 -20.297 -11.219 1 98.69 698 PHE B O 1
ATOM 11855 N N . GLN B 1 699 ? 26.469 -22.312 -11.375 1 98.19 699 GLN B N 1
ATOM 11856 C CA . GLN B 1 699 ? 27.516 -22.844 -12.25 1 98.19 699 GLN B CA 1
ATOM 11857 C C . GLN B 1 699 ? 27.531 -22.109 -13.586 1 98.19 699 GLN B C 1
ATOM 11859 O O . GLN B 1 699 ? 28.609 -21.922 -14.18 1 98.19 699 GLN B O 1
ATOM 11864 N N . ALA B 1 700 ? 26.328 -21.781 -14.039 1 98.62 700 ALA B N 1
ATOM 11865 C CA . ALA B 1 700 ? 26.266 -21.016 -15.281 1 98.62 700 ALA B CA 1
ATOM 11866 C C . ALA B 1 700 ? 26.953 -19.656 -15.117 1 98.62 700 ALA B C 1
ATOM 11868 O O . ALA B 1 700 ? 27.641 -19.188 -16.031 1 98.62 700 ALA B O 1
ATOM 11869 N N . TYR B 1 701 ? 26.75 -19 -13.992 1 98.44 701 TYR B N 1
ATOM 11870 C CA . TYR B 1 701 ? 27.438 -17.75 -13.727 1 98.44 701 TYR B CA 1
ATOM 11871 C C . TYR B 1 701 ? 28.953 -17.953 -13.648 1 98.44 701 TYR B C 1
ATOM 11873 O O . TYR B 1 701 ? 29.719 -17.156 -14.18 1 98.44 701 TYR B O 1
ATOM 11881 N N . GLU B 1 702 ? 29.391 -19.016 -13.031 1 98 702 GLU B N 1
ATOM 11882 C CA . GLU B 1 702 ? 30.812 -19.344 -12.953 1 98 702 GLU B CA 1
ATOM 11883 C C . GLU B 1 702 ? 31.406 -19.531 -14.344 1 98 702 GLU B C 1
ATOM 11885 O O . GLU B 1 702 ? 32.531 -19.109 -14.609 1 98 702 GLU B O 1
ATOM 11890 N N . ASN B 1 703 ? 30.672 -20.219 -15.141 1 97.38 703 ASN B N 1
ATOM 11891 C CA . ASN B 1 703 ? 31.125 -20.391 -16.516 1 97.38 703 ASN B CA 1
ATOM 11892 C C . ASN B 1 703 ? 31.25 -19.047 -17.234 1 97.38 703 ASN B C 1
ATOM 11894 O O . ASN B 1 703 ? 32.188 -18.844 -18.016 1 97.38 703 ASN B O 1
ATOM 11898 N N . TYR B 1 704 ? 30.234 -18.234 -16.984 1 96.75 704 TYR B N 1
ATOM 11899 C CA . TYR B 1 704 ? 30.297 -16.891 -17.562 1 96.75 704 TYR B CA 1
ATOM 11900 C C . TYR B 1 704 ? 31.562 -16.172 -17.125 1 96.75 704 TYR B C 1
ATOM 11902 O O . TYR B 1 704 ? 32.281 -15.57 -17.953 1 96.75 704 TYR B O 1
ATOM 11910 N N . VAL B 1 705 ? 31.875 -16.188 -15.859 1 97.12 705 VAL B N 1
ATOM 11911 C CA . VAL B 1 705 ? 33.062 -15.539 -15.312 1 97.12 705 VAL B CA 1
ATOM 11912 C C . VAL B 1 705 ? 34.312 -16.156 -15.914 1 97.12 705 VAL B C 1
ATOM 11914 O O . VAL B 1 705 ? 35.312 -15.461 -16.188 1 97.12 705 VAL B O 1
ATOM 11917 N N . GLY B 1 706 ? 34.312 -17.469 -16.062 1 96.56 706 GLY B N 1
ATOM 11918 C CA . GLY B 1 706 ? 35.438 -18.156 -16.703 1 96.56 706 GLY B CA 1
ATOM 11919 C C . GLY B 1 706 ? 35.688 -17.688 -18.125 1 96.56 706 GLY B C 1
ATOM 11920 O O . GLY B 1 706 ? 36.844 -17.578 -18.547 1 96.56 706 GLY B O 1
ATOM 11921 N N . LYS B 1 707 ? 34.688 -17.375 -18.75 1 95.81 707 LYS B N 1
ATOM 11922 C CA . LYS B 1 707 ? 34.781 -17.016 -20.156 1 95.81 707 LYS B CA 1
ATOM 11923 C C . LYS B 1 707 ? 35.062 -15.531 -20.312 1 95.81 707 LYS B C 1
ATOM 11925 O O . LYS B 1 707 ? 35.812 -15.125 -21.203 1 95.81 707 LYS B O 1
ATOM 11930 N N . TYR B 1 708 ? 34.438 -14.703 -19.484 1 95.12 708 TYR B N 1
ATOM 11931 C CA . TYR B 1 708 ? 34.469 -13.266 -19.75 1 95.12 708 TYR B CA 1
ATOM 11932 C C . TYR B 1 708 ? 35.219 -12.516 -18.656 1 95.12 708 TYR B C 1
ATOM 11934 O O . TYR B 1 708 ? 35.438 -11.312 -18.781 1 95.12 708 TYR B O 1
ATOM 11942 N N . GLY B 1 709 ? 35.594 -13.133 -17.609 1 95 709 GLY B N 1
ATOM 11943 C CA . GLY B 1 709 ? 36.312 -12.5 -16.516 1 95 709 GLY B CA 1
ATOM 11944 C C . GLY B 1 709 ? 35.375 -11.977 -15.438 1 95 709 GLY B C 1
ATOM 11945 O O . GLY B 1 709 ? 34.156 -11.945 -15.617 1 95 709 GLY B O 1
ATOM 11946 N N . GLU B 1 710 ? 35.969 -11.555 -14.32 1 95.44 710 GLU B N 1
ATOM 11947 C CA . GLU B 1 710 ? 35.188 -11.031 -13.195 1 95.44 710 GLU B CA 1
ATOM 11948 C C . GLU B 1 710 ? 34.5 -9.719 -13.555 1 95.44 710 GLU B C 1
ATOM 11950 O O . GLU B 1 710 ? 35.062 -8.898 -14.281 1 95.44 710 GLU B O 1
ATOM 11955 N N . GLU B 1 711 ? 33.344 -9.516 -13.016 1 95.62 711 GLU B N 1
ATOM 11956 C CA . GLU B 1 711 ? 32.562 -8.289 -13.234 1 95.62 711 GLU B CA 1
ATOM 11957 C C . GLU B 1 711 ? 32.875 -7.246 -12.164 1 95.62 711 GLU B C 1
ATOM 11959 O O . GLU B 1 711 ? 33.5 -7.551 -11.164 1 95.62 711 GLU B O 1
ATOM 11964 N N . GLU B 1 712 ? 32.406 -6.012 -12.508 1 94.81 712 GLU B N 1
ATOM 11965 C CA . GLU B 1 712 ? 32.438 -4.965 -11.484 1 94.81 712 GLU B CA 1
ATOM 11966 C C . GLU B 1 712 ? 31.609 -5.352 -10.266 1 94.81 712 GLU B C 1
ATOM 11968 O O . GLU B 1 712 ? 30.812 -6.293 -10.328 1 94.81 712 GLU B O 1
ATOM 11973 N N . VAL B 1 713 ? 31.922 -4.586 -9.227 1 94.56 713 VAL B N 1
ATOM 11974 C CA . VAL B 1 713 ? 31.188 -4.879 -7.996 1 94.56 713 VAL B CA 1
ATOM 11975 C C . VAL B 1 713 ? 30.141 -3.785 -7.746 1 94.56 713 VAL B C 1
ATOM 11977 O O . VAL B 1 713 ? 30.281 -2.66 -8.227 1 94.56 713 VAL B O 1
ATOM 11980 N N . LEU B 1 714 ? 29.062 -4.137 -7.035 1 94.44 714 LEU B N 1
ATOM 11981 C CA . LEU B 1 714 ? 28.047 -3.15 -6.672 1 94.44 714 LEU B CA 1
ATOM 11982 C C . LEU B 1 714 ? 28.594 -2.17 -5.637 1 94.44 714 LEU B C 1
ATOM 11984 O O . LEU B 1 714 ? 29.438 -2.535 -4.816 1 94.44 714 LEU B O 1
ATOM 11988 N N . PRO B 1 715 ? 28.125 -0.981 -5.625 1 92.56 715 PRO B N 1
ATOM 11989 C CA . PRO B 1 715 ? 28.609 0.013 -4.668 1 92.56 715 PRO B CA 1
ATOM 11990 C C . PRO B 1 715 ? 28.062 -0.187 -3.264 1 92.56 715 PRO B C 1
ATOM 11992 O O . PRO B 1 715 ? 27.047 -0.862 -3.09 1 92.56 715 PRO B O 1
ATOM 11995 N N . ALA B 1 716 ? 28.766 0.344 -2.25 1 90.56 716 ALA B N 1
ATOM 11996 C CA . ALA B 1 716 ? 28.328 0.555 -0.876 1 90.56 716 ALA B CA 1
ATOM 11997 C C . ALA B 1 716 ? 28.375 -0.745 -0.078 1 90.56 716 ALA B C 1
ATOM 11999 O O . ALA B 1 716 ? 27.859 -0.812 1.041 1 90.56 716 ALA B O 1
ATOM 12000 N N . MET B 1 717 ? 28.828 -1.729 -0.655 1 87.62 717 MET B N 1
ATOM 12001 C CA . MET B 1 717 ? 28.844 -2.986 0.086 1 87.62 717 MET B CA 1
ATOM 12002 C C . MET B 1 717 ? 30.141 -3.748 -0.166 1 87.62 717 MET B C 1
ATOM 12004 O O . MET B 1 717 ? 30.812 -3.523 -1.176 1 87.62 717 MET B O 1
ATOM 12008 N N . ASN B 1 718 ? 30.422 -4.531 0.84 1 89.38 718 ASN B N 1
ATOM 12009 C CA . ASN B 1 718 ? 31.641 -5.34 0.774 1 89.38 718 ASN B CA 1
ATOM 12010 C C . ASN B 1 718 ? 31.328 -6.816 0.558 1 89.38 718 ASN B C 1
ATOM 12012 O O . ASN B 1 718 ? 31.672 -7.656 1.39 1 89.38 718 ASN B O 1
ATOM 12016 N N . PHE B 1 719 ? 30.688 -7.168 -0.476 1 95.81 719 PHE B N 1
ATOM 12017 C CA . PHE B 1 719 ? 30.375 -8.539 -0.871 1 95.81 719 PHE B CA 1
ATOM 12018 C C . PHE B 1 719 ? 31.016 -8.875 -2.211 1 95.81 719 PHE B C 1
ATOM 12020 O O . PHE B 1 719 ? 31.125 -8.016 -3.09 1 95.81 719 PHE B O 1
ATOM 12027 N N . THR B 1 720 ? 31.438 -10.086 -2.305 1 96.38 720 THR B N 1
ATOM 12028 C CA . THR B 1 720 ? 31.812 -10.57 -3.629 1 96.38 720 THR B CA 1
ATOM 12029 C C . THR B 1 720 ? 30.578 -10.789 -4.492 1 96.38 720 THR B C 1
ATOM 12031 O O . THR B 1 720 ? 29.453 -10.891 -3.975 1 96.38 720 THR B O 1
ATOM 12034 N N . ASN B 1 721 ? 30.766 -10.852 -5.785 1 97.69 721 ASN B N 1
ATOM 12035 C CA . ASN B 1 721 ? 29.656 -11.125 -6.684 1 97.69 721 ASN B CA 1
ATOM 12036 C C . ASN B 1 721 ? 29.016 -12.484 -6.402 1 97.69 721 ASN B C 1
ATOM 12038 O O . ASN B 1 721 ? 27.812 -12.656 -6.562 1 97.69 721 ASN B O 1
ATOM 12042 N N . ARG B 1 722 ? 29.797 -13.461 -5.949 1 98.31 722 ARG B N 1
ATOM 12043 C CA . ARG B 1 722 ? 29.281 -14.789 -5.602 1 98.31 722 ARG B CA 1
ATOM 12044 C C . ARG B 1 722 ? 28.422 -14.734 -4.348 1 98.31 722 ARG B C 1
ATOM 12046 O O . ARG B 1 722 ? 27.391 -15.398 -4.273 1 98.31 722 ARG B O 1
ATOM 12053 N N . GLN B 1 723 ? 28.828 -13.977 -3.354 1 98.31 723 GLN B N 1
ATOM 12054 C CA . GLN B 1 723 ? 28 -13.773 -2.178 1 98.31 723 GLN B CA 1
ATOM 12055 C C . GLN B 1 723 ? 26.688 -13.07 -2.549 1 98.31 723 GLN B C 1
ATOM 12057 O O . GLN B 1 723 ? 25.609 -13.477 -2.098 1 98.31 723 GLN B O 1
ATOM 12062 N N . LEU B 1 724 ? 26.844 -12.047 -3.379 1 98.38 724 LEU B N 1
ATOM 12063 C CA . LEU B 1 724 ? 25.672 -11.289 -3.807 1 98.38 724 LEU B CA 1
ATOM 12064 C C . LEU B 1 724 ? 24.719 -12.172 -4.613 1 98.38 724 LEU B C 1
ATOM 12066 O O . LEU B 1 724 ? 23.5 -12 -4.551 1 98.38 724 LEU B O 1
ATOM 12070 N N . PHE B 1 725 ? 25.25 -13.133 -5.359 1 98.69 725 PHE B N 1
ATOM 12071 C CA . PHE B 1 725 ? 24.422 -14.086 -6.086 1 98.69 725 PHE B CA 1
ATOM 12072 C C . PHE B 1 725 ? 23.453 -14.773 -5.145 1 98.69 725 PHE B C 1
ATOM 12074 O O . PHE B 1 725 ? 22.25 -14.812 -5.406 1 98.69 725 PHE B O 1
ATOM 12081 N N . PHE B 1 726 ? 23.922 -15.25 -4.027 1 98.88 726 PHE B N 1
ATOM 12082 C CA . PHE B 1 726 ? 23.094 -15.984 -3.088 1 98.88 726 PHE B CA 1
ATOM 12083 C C . PHE B 1 726 ? 22.125 -15.047 -2.375 1 98.88 726 PHE B C 1
ATOM 12085 O O . PHE B 1 726 ? 20.984 -15.43 -2.068 1 98.88 726 PHE B O 1
ATOM 12092 N N . ILE B 1 727 ? 22.562 -13.836 -2.086 1 98.69 727 ILE B N 1
ATOM 12093 C CA . ILE B 1 727 ? 21.703 -12.852 -1.442 1 98.69 727 ILE B CA 1
ATOM 12094 C C . ILE B 1 727 ? 20.531 -12.492 -2.371 1 98.69 727 ILE B C 1
ATOM 12096 O O . ILE B 1 727 ? 19.375 -12.477 -1.95 1 98.69 727 ILE B O 1
ATOM 12100 N N . ILE B 1 728 ? 20.859 -12.227 -3.621 1 98.5 728 ILE B N 1
ATOM 12101 C CA . ILE B 1 728 ? 19.859 -11.836 -4.594 1 98.5 728 ILE B CA 1
ATOM 12102 C C . ILE B 1 728 ? 18.906 -13.008 -4.859 1 98.5 728 ILE B C 1
ATOM 12104 O O . ILE B 1 728 ? 17.703 -12.82 -5.004 1 98.5 728 ILE B O 1
ATOM 12108 N N . TYR B 1 729 ? 19.438 -14.219 -4.902 1 98.44 729 TYR B N 1
ATOM 12109 C CA . TYR B 1 729 ? 18.578 -15.391 -4.996 1 98.44 729 TYR B CA 1
ATOM 12110 C C . TYR B 1 729 ? 17.531 -15.398 -3.883 1 98.44 729 TYR B C 1
ATOM 12112 O O . TYR B 1 729 ? 16.344 -15.562 -4.141 1 98.44 729 TYR B O 1
ATOM 12120 N N . ALA B 1 730 ? 18 -15.25 -2.666 1 98.75 730 ALA B N 1
ATOM 12121 C CA . ALA B 1 730 ? 17.094 -15.258 -1.517 1 98.75 730 ALA B CA 1
ATOM 12122 C C . ALA B 1 730 ? 16.062 -14.141 -1.62 1 98.75 730 ALA B C 1
ATOM 12124 O O . ALA B 1 730 ? 14.875 -14.352 -1.357 1 98.75 730 ALA B O 1
ATOM 12125 N N . GLN B 1 731 ? 16.5 -12.984 -2.029 1 98 731 GLN B N 1
ATOM 12126 C CA . GLN B 1 731 ? 15.641 -11.805 -2.035 1 98 731 GLN B CA 1
ATOM 12127 C C . GLN B 1 731 ? 14.578 -11.891 -3.125 1 98 731 GLN B C 1
ATOM 12129 O O . GLN B 1 731 ? 13.602 -11.148 -3.109 1 98 731 GLN B O 1
ATOM 12134 N N . THR B 1 732 ? 14.758 -12.797 -4.09 1 97 732 THR B N 1
ATOM 12135 C CA . THR B 1 732 ? 13.719 -13.055 -5.078 1 97 732 THR B CA 1
ATOM 12136 C C . THR B 1 732 ? 12.484 -13.664 -4.422 1 97 732 THR B C 1
ATOM 12138 O O . THR B 1 732 ? 11.383 -13.602 -4.977 1 97 732 THR B O 1
ATOM 12141 N N . TRP B 1 733 ? 12.688 -14.141 -3.188 1 96.88 733 TRP B N 1
ATOM 12142 C CA . TRP B 1 733 ? 11.594 -14.859 -2.535 1 96.88 733 TRP B CA 1
ATOM 12143 C C . TRP B 1 733 ? 11.211 -14.195 -1.22 1 96.88 733 TRP B C 1
ATOM 12145 O O . TRP B 1 733 ? 10.5 -14.781 -0.4 1 96.88 733 TRP B O 1
ATOM 12155 N N . CYS B 1 734 ? 11.734 -12.969 -0.922 1 97.25 734 CYS B N 1
ATOM 12156 C CA . CYS B 1 734 ? 11.328 -12.258 0.286 1 97.25 734 CYS B CA 1
ATOM 12157 C C . CYS B 1 734 ? 9.82 -12.062 0.32 1 97.25 734 CYS B C 1
ATOM 12159 O O . CYS B 1 734 ? 9.195 -11.859 -0.722 1 97.25 734 CYS B O 1
ATOM 12161 N N . SER B 1 735 ? 9.242 -12.172 1.509 1 95.62 735 SER B N 1
ATOM 12162 C CA . SER B 1 735 ? 7.797 -12 1.619 1 95.62 735 SER B CA 1
ATOM 12163 C C . SER B 1 735 ? 7.387 -11.656 3.049 1 95.62 735 SER B C 1
ATOM 12165 O O . SER B 1 735 ? 8.148 -11.891 3.99 1 95.62 735 SER B O 1
ATOM 12167 N N . VAL B 1 736 ? 6.301 -11.047 3.164 1 92.12 736 VAL B N 1
ATOM 12168 C CA . VAL B 1 736 ? 5.594 -10.859 4.426 1 92.12 736 VAL B CA 1
ATOM 12169 C C . VAL B 1 736 ? 4.195 -11.461 4.324 1 92.12 736 VAL B C 1
ATOM 12171 O O . VAL B 1 736 ? 3.572 -11.43 3.26 1 92.12 736 VAL B O 1
ATOM 12174 N N . GLN B 1 737 ? 3.777 -12.102 5.352 1 92.44 737 GLN B N 1
ATOM 12175 C CA . GLN B 1 737 ? 2.459 -12.727 5.383 1 92.44 737 GLN B CA 1
ATOM 12176 C C . GLN B 1 737 ? 1.848 -12.656 6.781 1 92.44 737 GLN B C 1
ATOM 12178 O O . GLN B 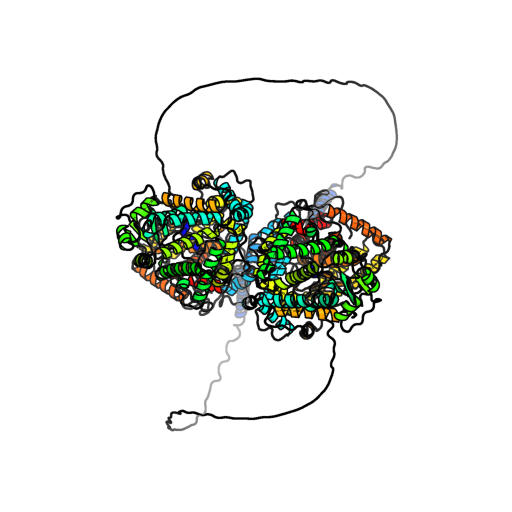1 737 ? 2.566 -12.516 7.77 1 92.44 737 GLN B O 1
ATOM 12183 N N . THR B 1 738 ? 0.498 -12.695 6.848 1 89.12 738 THR B N 1
ATOM 12184 C CA . THR B 1 738 ? -0.171 -12.859 8.133 1 89.12 738 THR B CA 1
ATOM 12185 C C . THR B 1 738 ? 0.044 -14.266 8.68 1 89.12 738 THR B C 1
ATOM 12187 O O . THR B 1 738 ? 0.355 -15.188 7.93 1 89.12 738 THR B O 1
ATOM 12190 N N . PRO B 1 739 ? -0.08 -14.391 9.922 1 88.12 739 PRO B N 1
ATOM 12191 C CA . PRO B 1 739 ? 0.059 -15.734 10.492 1 88.12 739 PRO B CA 1
ATOM 12192 C C . PRO B 1 739 ? -0.946 -16.734 9.914 1 88.12 739 PRO B C 1
ATOM 12194 O O . PRO B 1 739 ? -0.599 -17.891 9.656 1 88.12 739 PRO B O 1
ATOM 12197 N N . GLN B 1 740 ? -2.193 -16.297 9.672 1 88.75 740 GLN B N 1
ATOM 12198 C CA . GLN B 1 740 ? -3.227 -17.172 9.117 1 88.75 740 GLN B CA 1
ATOM 12199 C C . GLN B 1 740 ? -2.883 -17.594 7.691 1 88.75 740 GLN B C 1
ATOM 12201 O O . GLN B 1 740 ? -3.07 -18.75 7.32 1 88.75 740 GLN B O 1
ATOM 12206 N N . ALA B 1 741 ? -2.35 -16.641 6.973 1 91.75 741 ALA B N 1
ATOM 12207 C CA . ALA B 1 741 ? -1.971 -16.938 5.594 1 91.75 741 ALA B CA 1
ATOM 12208 C C . ALA B 1 741 ? -0.82 -17.938 5.551 1 91.75 741 ALA B C 1
ATOM 12210 O O . ALA B 1 741 ? -0.777 -18.812 4.676 1 91.75 741 ALA B O 1
ATOM 12211 N N . LEU B 1 742 ? 0.124 -17.797 6.465 1 92.94 742 LEU B N 1
ATOM 12212 C CA . LEU B 1 742 ? 1.226 -18.75 6.559 1 92.94 742 LEU B CA 1
ATOM 12213 C C . LEU B 1 742 ? 0.709 -20.141 6.875 1 92.94 742 LEU B C 1
ATOM 12215 O O . LEU B 1 742 ? 1.114 -21.125 6.238 1 92.94 742 LEU B O 1
ATOM 12219 N N . GLU B 1 743 ? -0.181 -20.234 7.797 1 89.5 743 GLU B N 1
ATOM 12220 C CA . GLU B 1 743 ? -0.78 -21.516 8.156 1 89.5 743 GLU B CA 1
ATOM 12221 C C . GLU B 1 743 ? -1.49 -22.141 6.961 1 89.5 743 GLU B C 1
ATOM 12223 O O . GLU B 1 743 ? -1.313 -23.328 6.684 1 89.5 743 GLU B O 1
ATOM 12228 N N . GLU B 1 744 ? -2.236 -21.312 6.289 1 88.25 744 GLU B N 1
ATOM 12229 C CA . GLU B 1 744 ? -2.963 -21.797 5.117 1 88.25 744 GLU B CA 1
ATOM 12230 C C . GLU B 1 744 ? -2.002 -22.281 4.035 1 88.25 744 GLU B C 1
ATOM 12232 O O . GLU B 1 744 ? -2.303 -23.234 3.311 1 88.25 744 GLU B O 1
ATOM 12237 N N . SER B 1 745 ? -0.886 -21.656 3.895 1 91.94 745 SER B N 1
ATOM 12238 C CA . SER B 1 745 ? 0.074 -22.016 2.859 1 91.94 745 SER B CA 1
ATOM 12239 C C . SER B 1 745 ? 0.683 -23.391 3.127 1 91.94 745 SER B C 1
ATOM 12241 O O . SER B 1 745 ? 1.016 -24.125 2.193 1 91.94 745 SER B O 1
ATOM 12243 N N . PHE B 1 746 ? 0.831 -23.828 4.375 1 91.5 746 PHE B N 1
ATOM 12244 C CA . PHE B 1 746 ? 1.366 -25.141 4.73 1 91.5 746 PHE B CA 1
ATOM 12245 C C . PHE B 1 746 ? 0.417 -26.25 4.293 1 91.5 746 PHE B C 1
ATOM 12247 O O . PHE B 1 746 ? 0.839 -27.391 4.082 1 91.5 746 PHE B O 1
ATOM 12254 N N . VAL B 1 747 ? -0.821 -25.797 4.023 1 86.5 747 VAL B N 1
ATOM 12255 C CA . VAL B 1 747 ? -1.829 -26.812 3.744 1 86.5 747 VAL B CA 1
ATOM 12256 C C . VAL B 1 747 ? -2.166 -26.812 2.256 1 86.5 747 VAL B C 1
ATOM 12258 O O . VAL B 1 747 ? -2.49 -27.859 1.685 1 86.5 747 VAL B O 1
ATOM 12261 N N . THR B 1 748 ? -1.959 -25.656 1.632 1 87.88 748 THR B N 1
ATOM 12262 C CA . THR B 1 748 ? -2.535 -25.562 0.296 1 87.88 748 THR B CA 1
ATOM 12263 C C . THR B 1 748 ? -1.445 -25.328 -0.748 1 87.88 748 THR B C 1
ATOM 12265 O O . THR B 1 748 ? -1.617 -25.672 -1.918 1 87.88 748 THR B O 1
ATOM 12268 N N . ASP B 1 749 ? -0.354 -24.75 -0.331 1 91.5 749 ASP B N 1
ATOM 12269 C CA . ASP B 1 749 ? 0.64 -24.328 -1.308 1 91.5 749 ASP B CA 1
ATOM 12270 C C . ASP B 1 749 ? 1.547 -25.484 -1.721 1 91.5 749 ASP B C 1
ATOM 12272 O O . ASP B 1 749 ? 1.956 -26.281 -0.882 1 91.5 749 ASP B O 1
ATOM 12276 N N . ASP B 1 750 ? 1.834 -25.547 -2.994 1 92.5 750 ASP B N 1
ATOM 12277 C CA . ASP B 1 750 ? 2.732 -26.578 -3.502 1 92.5 750 ASP B CA 1
ATOM 12278 C C . ASP B 1 750 ? 4.191 -26.203 -3.27 1 92.5 750 ASP B C 1
ATOM 12280 O O . ASP B 1 750 ? 5.086 -27.047 -3.389 1 92.5 750 ASP B O 1
ATOM 12284 N N . HIS B 1 751 ? 4.418 -25.031 -2.959 1 94.88 751 HIS B N 1
ATOM 12285 C CA . HIS B 1 751 ? 5.762 -24.578 -2.629 1 94.88 751 HIS B CA 1
ATOM 12286 C C . HIS B 1 751 ? 5.973 -24.531 -1.119 1 94.88 751 HIS B C 1
ATOM 12288 O O . HIS B 1 751 ? 5.031 -24.281 -0.364 1 94.88 751 HIS B O 1
ATOM 12294 N N . SER B 1 752 ? 7.16 -24.844 -0.772 1 97.19 752 SER B N 1
ATOM 12295 C CA . SER B 1 752 ? 7.527 -24.562 0.613 1 97.19 752 SER B CA 1
ATOM 12296 C C . SER B 1 752 ? 7.477 -23.078 0.914 1 97.19 752 SER B C 1
ATOM 12298 O O . SER B 1 752 ? 7.707 -22.25 0.028 1 97.19 752 SER B O 1
ATOM 12300 N N . PRO B 1 753 ? 7.164 -22.703 2.195 1 96.31 753 PRO B N 1
ATOM 12301 C CA . PRO B 1 753 ? 7.188 -21.281 2.535 1 96.31 753 PRO B CA 1
ATOM 12302 C C . PRO B 1 753 ? 8.539 -20.625 2.25 1 96.31 753 PRO B C 1
ATOM 12304 O O . PRO B 1 753 ? 9.578 -21.281 2.338 1 96.31 753 PRO B O 1
ATOM 12307 N N . PRO B 1 754 ? 8.562 -19.312 2.01 1 96.5 754 PRO B N 1
ATOM 12308 C CA . PRO B 1 754 ? 9.758 -18.625 1.519 1 96.5 754 PRO B CA 1
ATOM 12309 C C . PRO B 1 754 ? 10.977 -18.859 2.412 1 96.5 754 PRO B C 1
ATOM 12311 O O . PRO B 1 754 ? 12.062 -19.156 1.913 1 96.5 754 PRO B O 1
ATOM 12314 N N . ARG B 1 755 ? 10.836 -18.766 3.713 1 97.19 755 ARG B N 1
ATOM 12315 C CA . ARG B 1 755 ? 11.938 -18.984 4.645 1 97.19 755 ARG B CA 1
ATOM 12316 C C . ARG B 1 755 ? 12.531 -20.375 4.488 1 97.19 755 ARG B C 1
ATOM 12318 O O . ARG B 1 755 ? 13.75 -20.531 4.438 1 97.19 755 ARG B O 1
ATOM 12325 N N . LEU B 1 756 ? 11.688 -21.328 4.344 1 98.06 756 LEU B N 1
ATOM 12326 C CA . LEU B 1 756 ? 12.109 -22.734 4.301 1 98.06 756 LEU B CA 1
ATOM 12327 C C . LEU B 1 756 ? 12.57 -23.109 2.9 1 98.06 756 LEU B C 1
ATOM 12329 O O . LEU B 1 756 ? 13.461 -23.953 2.742 1 98.06 756 LEU B O 1
ATOM 12333 N N . ARG B 1 757 ? 11.922 -22.484 1.908 1 96.94 757 ARG B N 1
ATOM 12334 C CA . ARG B 1 757 ? 12.344 -22.625 0.522 1 96.94 757 ARG B CA 1
ATOM 12335 C C . ARG B 1 757 ? 13.805 -22.219 0.353 1 96.94 757 ARG B C 1
ATOM 12337 O O . ARG B 1 757 ? 14.594 -22.953 -0.265 1 96.94 757 ARG B O 1
ATOM 12344 N N . ILE B 1 758 ? 14.188 -21.125 0.972 1 98.12 758 ILE B N 1
ATOM 12345 C CA . ILE B 1 758 ? 15.547 -20.594 0.911 1 98.12 758 ILE B CA 1
ATOM 12346 C C . ILE B 1 758 ? 16.484 -21.453 1.753 1 98.12 758 ILE B C 1
ATOM 12348 O O . ILE B 1 758 ? 17.578 -21.812 1.31 1 98.12 758 ILE B O 1
ATOM 12352 N N . LYS B 1 759 ? 16.062 -21.812 2.932 1 98.19 759 LYS B N 1
ATOM 12353 C CA . LYS B 1 759 ? 16.859 -22.625 3.832 1 98.19 759 LYS B CA 1
ATOM 12354 C C . LYS B 1 759 ? 17.25 -23.953 3.178 1 98.19 759 LYS B C 1
ATOM 12356 O O . LYS B 1 759 ? 18.422 -24.344 3.182 1 98.19 759 LYS B O 1
ATOM 12361 N N . GLY B 1 760 ? 16.266 -24.641 2.635 1 98.31 760 GLY B N 1
ATOM 12362 C CA . GLY B 1 760 ? 16.516 -25.953 2.057 1 98.31 760 GLY B CA 1
ATOM 12363 C C . GLY B 1 760 ? 17.484 -25.906 0.896 1 98.31 760 GLY B C 1
ATOM 12364 O O . GLY B 1 760 ? 18.438 -26.703 0.852 1 98.31 760 GLY B O 1
ATOM 12365 N N . ALA B 1 761 ? 17.328 -25.016 -0.011 1 98.38 761 ALA B N 1
ATOM 12366 C CA . ALA B 1 761 ? 18.172 -24.938 -1.199 1 98.38 761 ALA B CA 1
ATOM 12367 C C . ALA B 1 761 ? 19.594 -24.531 -0.832 1 98.38 761 ALA B C 1
ATOM 12369 O O . ALA B 1 761 ? 20.562 -25.156 -1.302 1 98.38 761 ALA B O 1
ATOM 12370 N N . LEU B 1 762 ? 19.734 -23.562 0.06 1 98.69 762 LEU B N 1
ATOM 12371 C CA . LEU B 1 762 ? 21.047 -23.031 0.373 1 98.69 762 LEU B CA 1
ATOM 12372 C C . LEU B 1 762 ? 21.812 -23.969 1.304 1 98.69 762 LEU B C 1
ATOM 12374 O O . LEU B 1 762 ? 23.031 -24.125 1.186 1 98.69 762 LEU B O 1
ATOM 12378 N N . SER B 1 763 ? 21.125 -24.609 2.234 1 98.19 763 SER B N 1
ATOM 12379 C CA . SER B 1 763 ? 21.812 -25.516 3.156 1 98.19 763 SER B CA 1
ATOM 12380 C C . SER B 1 763 ? 22.344 -26.75 2.43 1 98.19 763 SER B C 1
ATOM 12382 O O . SER B 1 763 ? 23.297 -27.391 2.891 1 98.19 763 SER B O 1
ATOM 12384 N N . ASN B 1 764 ? 21.75 -27.062 1.33 1 98.31 764 ASN B N 1
ATOM 12385 C CA . ASN B 1 764 ? 22.188 -28.203 0.529 1 98.31 764 ASN B CA 1
ATOM 12386 C C . ASN B 1 764 ? 23.328 -27.812 -0.421 1 98.31 764 ASN B C 1
ATOM 12388 O O . ASN B 1 764 ? 23.906 -28.672 -1.076 1 98.31 764 ASN B O 1
ATOM 12392 N N . SER B 1 765 ? 23.656 -26.547 -0.56 1 97.88 765 SER B N 1
ATOM 12393 C CA . SER B 1 765 ? 24.641 -26.047 -1.525 1 97.88 765 SER B CA 1
ATOM 12394 C C . SER B 1 765 ? 26.031 -25.953 -0.905 1 97.88 765 SER B C 1
ATOM 12396 O O . SER B 1 765 ? 26.266 -25.109 -0.033 1 97.88 765 SER B O 1
ATOM 12398 N N . ALA B 1 766 ? 26.969 -26.672 -1.396 1 96.31 766 ALA B N 1
ATOM 12399 C CA . ALA B 1 766 ? 28.359 -26.594 -0.95 1 96.31 766 ALA B CA 1
ATOM 12400 C C . ALA B 1 766 ? 28.984 -25.25 -1.338 1 96.31 766 ALA B C 1
ATOM 12402 O O . ALA B 1 766 ? 29.812 -24.719 -0.604 1 96.31 766 ALA B O 1
ATOM 12403 N N . GLU B 1 767 ? 28.594 -24.781 -2.48 1 97 767 GLU B N 1
ATOM 12404 C CA . GLU B 1 767 ? 29.094 -23.5 -2.951 1 97 767 GLU B CA 1
ATOM 12405 C C . GLU B 1 767 ? 28.719 -22.375 -1.997 1 97 767 GLU B C 1
ATOM 12407 O O . GLU B 1 767 ? 29.531 -21.516 -1.677 1 97 767 GLU B O 1
ATOM 12412 N N . PHE B 1 768 ? 27.453 -22.406 -1.59 1 98.5 768 PHE B N 1
ATOM 12413 C CA . PHE B 1 768 ? 27 -21.406 -0.631 1 98.5 768 PHE B CA 1
ATOM 12414 C C . PHE B 1 768 ? 27.859 -21.422 0.626 1 98.5 768 PHE B C 1
ATOM 12416 O O . PHE B 1 768 ? 28.344 -20.391 1.072 1 98.5 768 PHE B O 1
ATOM 12423 N N . ALA B 1 769 ? 28 -22.609 1.201 1 98.38 769 ALA B N 1
ATOM 12424 C CA . ALA B 1 769 ? 28.75 -22.766 2.443 1 98.38 769 ALA B CA 1
ATOM 12425 C C . ALA B 1 769 ? 30.172 -22.25 2.289 1 98.38 769 ALA B C 1
ATOM 12427 O O . ALA B 1 769 ? 30.719 -21.625 3.197 1 98.38 769 ALA B O 1
ATOM 12428 N N . ARG B 1 770 ? 30.781 -22.469 1.195 1 98 770 ARG B N 1
ATOM 12429 C CA . ARG B 1 770 ? 32.156 -22.062 0.92 1 98 770 ARG B CA 1
ATOM 12430 C C . ARG B 1 770 ? 32.281 -20.531 0.849 1 98 770 ARG B C 1
ATOM 12432 O O . ARG B 1 770 ? 33.156 -19.938 1.469 1 98 770 ARG B O 1
ATOM 12439 N N . HIS B 1 771 ? 31.375 -19.906 0.144 1 98.06 771 HIS B N 1
ATOM 12440 C CA . HIS B 1 771 ? 31.5 -18.484 -0.116 1 98.06 771 HIS B CA 1
ATOM 12441 C C . HIS B 1 771 ? 31.109 -17.656 1.113 1 98.06 771 HIS B C 1
ATOM 12443 O O . HIS B 1 771 ? 31.609 -16.547 1.303 1 98.06 771 HIS B O 1
ATOM 12449 N N . PHE B 1 772 ? 30.266 -18.203 1.976 1 98.38 772 PHE B N 1
ATOM 12450 C CA . PHE B 1 772 ? 29.906 -17.484 3.193 1 98.38 772 PHE B CA 1
ATOM 12451 C C . PHE B 1 772 ? 30.734 -17.984 4.375 1 98.38 772 PHE B C 1
ATOM 12453 O O . PHE B 1 772 ? 30.609 -17.453 5.484 1 98.38 772 PHE B O 1
ATOM 12460 N N . GLY B 1 773 ? 31.5 -18.984 4.152 1 98.06 773 GLY B N 1
ATOM 12461 C CA . GLY B 1 773 ? 32.375 -19.484 5.188 1 98.06 773 GLY B CA 1
ATOM 12462 C C . GLY B 1 773 ? 31.656 -20.172 6.328 1 98.06 773 GLY B C 1
ATOM 12463 O O . GLY B 1 773 ? 32 -19.984 7.496 1 98.06 773 GLY B O 1
ATOM 12464 N N . CYS B 1 774 ? 30.641 -20.906 6.004 1 98.56 774 CYS B N 1
ATOM 12465 C CA . CYS B 1 774 ? 29.859 -21.562 7.043 1 98.56 774 CYS B CA 1
ATOM 12466 C C . CYS B 1 774 ? 30.547 -22.828 7.535 1 98.56 774 CYS B C 1
ATOM 12468 O O . CYS B 1 774 ? 30.891 -23.703 6.734 1 98.56 774 CYS B O 1
ATOM 12470 N N . LYS B 1 775 ? 30.641 -22.969 8.797 1 97.88 775 LYS B N 1
ATOM 12471 C CA . LYS B 1 775 ? 31.25 -24.156 9.391 1 97.88 775 LYS B CA 1
ATOM 12472 C C . LYS B 1 775 ? 30.344 -25.375 9.242 1 97.88 775 LYS B C 1
ATOM 12474 O O . LYS B 1 775 ? 29.125 -25.25 9.305 1 97.88 775 LYS B O 1
ATOM 12479 N N . LEU B 1 776 ? 31.062 -26.5 9.078 1 97.5 776 LEU B N 1
ATOM 12480 C CA . LEU B 1 776 ? 30.312 -27.75 9.016 1 97.5 776 LEU B CA 1
ATOM 12481 C C . LEU B 1 776 ? 29.516 -27.969 10.297 1 97.5 776 LEU B C 1
ATOM 12483 O O . LEU B 1 776 ? 30.062 -27.812 11.398 1 97.5 776 LEU B O 1
ATOM 12487 N N . GLY B 1 777 ? 28.234 -28.25 10.148 1 96.62 777 GLY B N 1
ATOM 12488 C CA . GLY B 1 777 ? 27.375 -28.484 11.305 1 96.62 777 GLY B CA 1
ATOM 12489 C C . GLY B 1 777 ? 26.5 -27.281 11.641 1 96.62 777 GLY B C 1
ATOM 12490 O O . GLY B 1 777 ? 25.547 -27.406 12.414 1 96.62 777 GLY B O 1
ATOM 12491 N N . SER B 1 778 ? 26.859 -26.156 11.062 1 97.38 778 SER B N 1
ATOM 12492 C CA . SER B 1 778 ? 25.984 -25.016 11.266 1 97.38 778 SER B CA 1
ATOM 12493 C C . SER B 1 778 ? 24.625 -25.234 10.633 1 97.38 778 SER B C 1
ATOM 12495 O O . SER B 1 778 ? 24.438 -26.188 9.859 1 97.38 778 SER B O 1
ATOM 12497 N N . ALA B 1 779 ? 23.688 -24.391 10.945 1 96.69 779 ALA B N 1
ATOM 12498 C CA . ALA B 1 779 ? 22.312 -24.547 10.484 1 96.69 779 ALA B CA 1
ATOM 12499 C C . ALA B 1 779 ? 22.234 -24.5 8.961 1 96.69 779 ALA B C 1
ATOM 12501 O O . ALA B 1 779 ? 21.422 -25.188 8.344 1 96.69 779 ALA B O 1
ATOM 12502 N N . MET B 1 780 ? 23.125 -23.719 8.297 1 98.44 780 MET B N 1
ATOM 12503 C CA . MET B 1 780 ? 23.094 -23.547 6.852 1 98.44 780 MET B CA 1
ATOM 12504 C C . MET B 1 780 ? 24.141 -24.406 6.164 1 98.44 780 MET B C 1
ATOM 12506 O O . MET B 1 780 ? 24.344 -24.281 4.953 1 98.44 780 MET B O 1
ATOM 12510 N N . ASN B 1 781 ? 24.859 -25.203 6.961 1 98.38 781 ASN B N 1
ATOM 12511 C CA . ASN B 1 781 ? 25.828 -26.141 6.422 1 98.38 781 ASN B CA 1
ATOM 12512 C C . ASN B 1 781 ? 25.797 -27.469 7.191 1 98.38 781 ASN B C 1
ATOM 12514 O O . ASN B 1 781 ? 26.812 -27.875 7.773 1 98.38 781 ASN B O 1
ATOM 12518 N N . PRO B 1 782 ? 24.734 -28.109 7.059 1 97.38 782 PRO B N 1
ATOM 12519 C CA . PRO B 1 782 ? 24.625 -29.391 7.762 1 97.38 782 PRO B CA 1
ATOM 12520 C C . PRO B 1 782 ? 25.578 -30.453 7.195 1 97.38 782 PRO B C 1
ATOM 12522 O O . PRO B 1 782 ? 26 -30.344 6.039 1 97.38 782 PRO B O 1
ATOM 12525 N N . GLU B 1 783 ? 25.797 -31.406 8.016 1 95.31 783 GLU B N 1
ATOM 12526 C CA . GLU B 1 783 ? 26.688 -32.5 7.598 1 95.31 783 GLU B CA 1
ATOM 12527 C C . GLU B 1 783 ? 26.047 -33.344 6.496 1 95.31 783 GLU B C 1
ATOM 12529 O O . GLU B 1 783 ? 26.703 -33.688 5.516 1 95.31 783 GLU B O 1
ATOM 12534 N N . LYS B 1 784 ? 24.844 -33.656 6.73 1 93.81 784 LYS B N 1
ATOM 12535 C CA . LYS B 1 784 ? 24.125 -34.438 5.727 1 93.81 784 LYS B CA 1
ATOM 12536 C C . LYS B 1 784 ? 23.344 -33.531 4.789 1 93.81 784 LYS B C 1
ATOM 12538 O O . LYS B 1 784 ? 22.484 -32.75 5.23 1 93.81 784 LYS B O 1
ATOM 12543 N N . LYS B 1 785 ? 23.641 -33.594 3.529 1 96.31 785 LYS B N 1
ATOM 12544 C CA . LYS B 1 785 ? 22.953 -32.812 2.506 1 96.31 785 LYS B CA 1
ATOM 12545 C C . LYS B 1 785 ? 22.172 -33.719 1.546 1 96.31 785 LYS B C 1
ATOM 12547 O O . LYS B 1 785 ? 22.578 -34.875 1.297 1 96.31 785 LYS B O 1
ATOM 12552 N N . CYS B 1 786 ? 21.078 -33.219 1.135 1 97.06 786 CYS B N 1
ATOM 12553 C CA . CYS B 1 786 ? 20.328 -33.906 0.091 1 97.06 786 CYS B CA 1
ATOM 12554 C C . CYS B 1 786 ? 20.547 -33.25 -1.267 1 97.06 786 CYS B C 1
ATOM 12556 O O . CYS B 1 786 ? 20.031 -32.188 -1.534 1 97.06 786 CYS B O 1
ATOM 12558 N N . GLN B 1 787 ? 21.312 -33.844 -2.064 1 93.81 787 GLN B N 1
ATOM 12559 C CA . GLN B 1 787 ? 21.672 -33.312 -3.371 1 93.81 787 GLN B CA 1
ATOM 12560 C C . GLN B 1 787 ? 21.359 -34.312 -4.484 1 93.81 787 GLN B C 1
ATOM 12562 O O . GLN B 1 787 ? 21.812 -35.438 -4.453 1 93.81 787 GLN B O 1
ATOM 12567 N N . ILE B 1 788 ? 20.625 -33.781 -5.395 1 94.88 788 ILE B N 1
ATOM 12568 C CA . ILE B 1 788 ? 20.297 -34.625 -6.543 1 94.88 788 ILE B CA 1
ATOM 12569 C C . ILE B 1 788 ? 21.188 -34.281 -7.723 1 94.88 788 ILE B C 1
ATOM 12571 O O . ILE B 1 788 ? 21.672 -35.156 -8.438 1 94.88 788 ILE B O 1
ATOM 12575 N N . TRP B 1 789 ? 21.422 -33 -7.867 1 90.25 789 TRP B N 1
ATOM 12576 C CA . TRP B 1 789 ? 22.188 -32.531 -9.023 1 90.25 789 TRP B CA 1
ATOM 12577 C C . TRP B 1 789 ? 23.578 -32.062 -8.594 1 90.25 789 TRP B C 1
ATOM 12579 O O . TRP B 1 789 ? 23.719 -31.375 -7.586 1 90.25 789 TRP B O 1
#

pLDDT: mean 81.82, std 25.24, range [12.08, 98.88]

InterPro domains:
  IPR000718 Peptidase M13 [PS51885] (113-789)
  IPR000718 Peptidase M13 [PTHR11733] (83-786)
  IPR000718 Peptidase M13 [cd08662] (134-787)
  IPR008753 Peptidase M13, N-terminal domain [PF05649] (136-526)
  IPR018497 Peptidase M13, C-terminal domain [PF01431] (587-788)
  IPR018497 Peptidase M13, C-terminal domain [PR00786] (577-589)
  IPR018497 Peptidase M13, C-terminal domain [PR00786] (595-607)
  IPR018497 Peptidase M13, C-terminal domain [PR00786] (616-632)
  IPR018497 Peptidase M13, C-terminal domain [PR00786] (686-697)
  IPR024079 Metallopeptidase, catalytic domain superfamily [G3DSA:3.40.390.10] (114-789)
  IPR042089 Peptidase M13, domain 2 [G3DSA:1.10.1380.10] (162-572)

Solvent-accessible surface area (backbone atoms only — not comparable to full-atom values): 85240 Å² total; per-residue (Å²): 100,72,85,61,59,77,76,42,60,42,33,76,43,60,83,82,82,80,88,91,83,92,86,90,83,84,89,84,82,87,82,87,78,85,81,82,85,88,86,93,78,89,84,94,82,88,95,88,81,94,85,87,93,88,84,90,91,86,95,89,92,86,88,88,89,89,87,88,92,83,86,90,78,75,91,52,61,67,55,51,50,50,44,46,48,46,45,45,46,45,41,44,44,39,45,46,40,41,47,41,48,60,53,53,40,75,65,68,63,72,66,53,65,38,48,46,57,56,33,30,40,50,33,35,57,51,58,59,13,34,26,85,87,45,55,57,42,65,39,45,51,47,18,33,30,53,30,32,42,74,80,46,60,72,54,48,38,45,34,64,36,32,46,55,50,54,50,40,51,49,48,48,50,53,45,56,55,54,55,70,46,78,88,45,70,87,31,63,27,39,35,51,24,37,42,48,27,51,17,54,67,36,55,68,60,43,49,71,53,50,53,49,72,59,52,55,51,52,54,55,53,57,68,52,56,61,45,87,82,28,43,48,61,49,49,39,46,32,45,45,44,65,60,38,39,81,75,40,36,80,45,50,40,60,28,49,80,41,27,57,33,24,35,47,33,43,37,72,46,77,67,97,53,98,48,56,64,43,54,66,50,82,45,72,66,22,47,50,49,50,52,37,45,52,48,29,53,51,47,48,41,57,72,59,58,56,75,42,63,77,82,58,81,84,68,51,62,46,50,51,47,50,50,43,23,50,49,51,53,26,55,54,39,72,46,54,69,59,78,62,44,58,71,35,73,87,43,56,38,83,40,32,43,45,58,49,35,70,41,25,69,86,49,60,60,49,64,32,47,38,68,66,37,69,84,53,85,68,50,54,76,42,66,36,35,25,47,37,59,70,28,46,61,48,42,36,60,59,62,66,72,49,52,63,66,44,48,50,42,31,50,50,46,46,46,45,65,66,53,45,74,59,46,43,71,68,53,60,57,42,41,37,69,39,43,25,66,56,24,50,27,46,79,42,27,29,61,44,63,68,60,53,25,49,54,52,25,43,68,72,29,26,61,24,42,17,52,52,42,38,61,70,74,61,68,46,70,67,58,36,54,51,52,50,48,52,50,49,47,33,51,51,38,43,45,54,51,52,71,66,42,84,60,52,46,69,68,38,42,52,53,50,44,49,27,62,72,52,46,37,79,46,52,31,53,75,67,55,97,38,67,22,56,61,52,50,25,57,65,43,64,81,53,63,78,53,76,43,40,53,58,31,52,41,34,42,32,34,38,52,41,50,16,32,53,48,26,45,71,28,70,61,64,61,79,61,68,49,68,38,23,66,38,58,33,64,44,55,40,57,53,46,24,24,39,41,40,19,38,46,38,61,30,73,88,28,22,54,97,73,45,62,63,52,55,31,29,23,28,42,30,23,55,51,29,20,33,57,34,42,53,61,30,82,51,21,48,36,33,43,55,67,8,22,58,40,88,68,54,47,72,64,30,48,52,44,48,50,52,44,51,48,45,42,24,52,53,44,34,65,38,68,60,95,89,42,51,41,49,17,74,50,19,32,49,50,49,50,11,47,37,39,3,46,53,29,18,52,53,30,44,50,51,47,34,70,72,72,45,85,72,66,33,56,43,57,55,94,64,53,69,72,50,45,25,57,38,42,36,47,39,55,47,30,64,39,61,31,72,38,29,51,56,45,35,54,75,67,46,52,52,60,58,54,62,56,45,45,46,56,35,43,26,42,30,65,67,53,22,61,71,71,63,37,52,85,62,32,73,32,19,42,80,79,61,60,67,86,116,99,72,87,61,58,79,78,43,63,41,40,66,65,76,80,78,82,71,78,90,83,90,85,88,84,84,88,84,87,83,88,82,89,79,90,82,89,80,93,89,70,91,88,93,83,90,96,86,86,91,92,87,90,89,88,89,90,92,94,95,97,82,93,92,93,92,86,87,92,85,85,92,80,74,82,73,62,61,65,55,51,54,50,47,48,50,48,46,47,50,44,45,49,42,45,50,43,43,47,47,48,60,53,60,39,85,57,65,64,75,67,54,65,38,48,47,56,55,34,29,42,49,34,37,58,50,58,59,13,36,27,85,86,45,56,57,42,66,40,45,50,48,19,34,31,53,29,31,42,76,79,46,59,72,53,50,37,43,33,64,36,32,45,55,50,56,50,40,50,49,48,48,51,53,44,54,56,55,56,70,46,79,87,43,72,87,31,63,26,39,34,49,24,37,42,48,28,50,18,56,67,36,56,67,60,42,50,71,52,49,53,50,72,60,52,55,52,52,52,56,54,60,68,52,57,60,45,91,82,29,42,47,62,48,48,38,46,33,45,45,44,64,60,36,39,81,74,39,36,80,46,42,39,62,28,49,81,40,28,57,34,23,35,46,35,43,37,74,44,77,68,96,52,97,48,56,64,44,53,66,49,82,46,73,66,19,48,51,50,50,52,37,46,53,48,29,54,51,46,48,40,58,72,58,57,56,76,42,62,77,82,60,81,84,68,50,60,47,51,51,46,49,49,42,21,50,48,51,53,26,54,53,39,71,46,53,69,60,76,61,44,59,71,35,71,86,41,56,39,82,40,32,41,46,58,49,36,71,40,26,68,86,49,59,60,48,64,33,48,38,68,64,37,68,85,51,85,65,51,53,77,42,67,35,35,23,46,36,56,71,30,46,60,49,43,37,59,59,63,67,71,48,51,62,68,42,49,50,43,30,51,49,45,46,45,46,66,65,54,46,74,59,44,43,71,69,54,61,58,44,40,36,68,41,43,26,69,56,24,49,26,48,76,43,26,28,61,46,62,68,60,53,25,50,55,52,24,42,68,71,29,28,60,23,42,17,52,52,42,39,62,71,73,60,68,45,70,67,58,38,53,52,52,51,48,52,50,50,46,33,51,51,37,44,46,54,50,53,71,67,43,86,58,52,47,71,67,38,41,51,55,51,46,50,27,62,72,52,46,37,80,45,51,31,53,76,68,55,94,39,66,22,56,61,50,48,26,60,73,44,63,81,52,65,76,54,79,43,40,54,58,31,51,42,33,43,32,34,37,51,41,52,27,34,51,36,15,46,72,25,59,61,63,59,78,60,68,51,69,38,22,66,37,60,36,62,43,55,40,56,53,47,24,24,39,39,39,19,39,44,38,61,30,73,87,28,22,56,98,73,44,61,66,52,56,32,26,23,28,42,30,22,54,51,30,20,34,57,33,41,54,61,30,83,51,20,47,37,32,45,54,69,8,22,59,38,89,69,55,46,70,65,29,47,52,46,48,50,53,44,50,47,45,41,23,52,54,44,33,66,38,67,60,97,88,42,50,41,48,16,74,49,18,33,49,50,50,50,11,47,37,40,2,48,52,30,17,52,51,29,44,50,50,45,33,72,73,71,44,84,71,64,34,56,44,56,56,96,64,53,68,71,50,45,24,55,39,43,36,47,39,54,48,30,64,38,61,32,73,37,29,51,57,46,35,56,74,68,46,52,51,60,57,53,63,55,45,46,46,55,35,43,26,42,30,66,66,53,23,61,72,69,63,38,52,84,61,33,70,32,18,43,80,81,60,60,66,84,115

Sequence (1578 aa):
MERVREMVAMNREGESYAVMEEDEEEEVVDEEVGLGSGPTAGDGAGDRVLHTMEETTTAPSQGAGSRRGRAGFLQAAVLPALVVCLALAVLGCAITLTRRNNATLIGKEPAQVCTTWECVRAASDVLSSMDLAVDPCEDFYSYACGEWGRHNPLPSGTYQWGSTDVVRRRTLGQLHRALDNTDIRNTSAKWKAHVFYHSCMNKERIKGRGNKPLLDIIADIYKNFPFSNQTEAVLKKLHSVYGVSPFFTLKVMPDPTDSQRSVLFFSQPELGLPSHEHFLNKTPIDSKVLQLYLRYMNDVEQLLGMPGDEDSEGGIASRRRLSEALRIESSLAAIFNERGDLDDPEKVHNVTLQEMQNLVSHIDWVTYLQAIFVPFAFTLHDKIITPTLEYFKKLDKVLNSSSESDMRDYIIWSLVRKLSQNLDGRFEDAKRDLNEALYGTDRGGFVPRWEFCVEQTSRAVGFGLGLLYVEYVGFNSTHKIQVEKLIKNLSEVYKDTIDQLTWMDNVTSGFAKEKLDSIVLNVGYPLSDDLHPAITDSSYMDLTLTDDYFQNMLNYYEFEMKSMKTAYNRGQDTHKWTMTPQTVEADYNVYFNQITVPAAVAQPPFYSTKNLKFVNYAAIGTMIAHELVHAFDTRGSHYNYKGTLTEWWTPTTRKEFEEKASCMERQYGAYEEQGWHVDGHRTLGENIADNGGLHVAFQAYENYVGKYGEEEVLPAMNFTNRQLFFIIYAQTWCSVQTPQALEESFVTDDHSPPRLRIKGALSNSAEFARHFGCKLGSAMNPEKKCQIWMERVREMVAMNREGESYAVMEEDEEEEVVDEEVGLGSGPTAGDGAGDRVLHTMEETTTAPSQGAGSRRGRAGFLQAAVLPALVVCLALAVLGCAITLTRRNNATLIGKEPAQVCTTWECVRAASDVLSSMDLAVDPCEDFYSYACGEWGRHNPLPSGTYQWGSTDVVRRRTLGQLHRALDNTDIRNTSAKWKAHVFYHSCMNKERIKGRGNKPLLDIIADIYKNFPFSNQTEAVLKKLHSVYGVSPFFTLKVMPDPTDSQRSVLFFSQPELGLPSHEHFLNKTPIDSKVLQLYLRYMNDVEQLLGMPGDEDSEGGIASRRRLSEALRIESSLAAIFNERGDLDDPEKVHNVTLQEMQNLVSHIDWVTYLQAIFVPFAFTLHDKIITPTLEYFKKLDKVLNSSSESDMRDYIIWSLVRKLSQNLDGRFEDAKRDLNEALYGTDRGGFVPRWEFCVEQTSRAVGFGLGLLYVEYVGFNSTHKIQVEKLIKNLSEVYKDTIDQLTWMDNVTSGFAKEKLDSIVLNVGYPLSDDLHPAITDSSYMDLTLTDDYFQNMLNYYEFEMKSMKTAYNRGQDTHKWTMTPQTVEADYNVYFNQITVPAAVAQPPFYSTKNLKFVNYAAIGTMIAHELVHAFDTRGSHYNYKGTLTEWWTPTTRKEFEEKASCMERQYGAYEEQGWHVDGHRTLGENIADNGGLHVAFQAYENYVGKYGEEEVLPAMNFTNRQLFFIIYAQTWCSVQTPQALEESFVTDDHSPPRLRIKGALSNSAEFARHFGCKLGSAMNPEKKCQIW

Foldseek 3Di:
DPPVPDPPPDPDDDDPDDDDDDDYYDDDDYDDDDDDYDDDDDDDDDDDDDDDYDDDDDDDDDDDDDDDDDDDDDVPDVVVVVVVVVVVVVVVVCVVVCCVVVVVVPPPPAFFADDDPLLQVLVCLQVQQADCVDACLFFVLCGLGVRVCVVVPDDAADFKDALLNVLLVVLLVLLLVLLVDPPQPPFQLLVLLNLLLLLLVCQVVLVVCFLVVLVVVLVVLVVQDLCLVCVLVSCLCQCQQQVFDLAWDWFWAADQFGLFWIFIEIEGDDDLDLALVLLLVPDPLSVVLLVLVLQLLLLLCVSNVPPQVVPDPDCVSVSVLSVLLSVLSSVLSVQHDAPLQLLFPVQKDKDFLLRLCVQAVSDDVQSNCVSQQPPDHDDRRDIYIYSTVSSSNCSNVSVVVDDSSSVSSNSSSSSSSRQVVLHHCSSVLSCLVSCCSQFVRDSPGNDDSSSVSSVVSCVQSVQSSLLSSCVSVVPDPVLQVVVVVLLVLLLVLVLVVLVPDPQADPQLSVQLNVLSVLAAEAEAHQPDVPCPSVNSSVLCVQQDGDSNNSVSSSSSSNSVSVVRSVSHGHTDDLSDDPHGQSDQAWAQDLSSSYIHHHVSVCDPPCHDPPDDVLSVLLHVVLRSQLRSQLCCFSNNVQGGSNSHRHNSGDPSSVVSLVVLLVVQLVVQQPDDDPHFGARSSLQSSSLSSNQRSLVSSLVSVVVVCVVPNAHRDRPPDDAGSSQVSLSSNLSSTRMDRDPSNQVSCSRNPSHDHSSSSSQQNQLQDPSNCVRSVRDECHSSPDPDHRDDD/DPPVPDPPDDDDPDDPPPDDDDDYDYYDDDYDDDDDDDDDDDDDDDDDDDYDYYDDDDDDDDDDDDDDDDDDPDPPPPVVVVVVVVVVVVVVVCCVVCCVVVVVPCPVVPFFADDDPLLQVLVCLQVQQADCVDACLFFVLCGLGVRVCVVVPDDAADFKDALLNVLLVVLLVLLLVLLVDPPQPPFQLLVQLNLLLLLLVCQVVLVVCFLVVLVVVLVVLVVQDLCLVCVLVSCLCQCQQQVFDLAWDWFWAADQFGLFWIFIEIEGDDDLDLALVLLLVPDPLSVVLLVLVLQLLLLLCVSNVPPPVVPDPDCVSVSVLSVLLSVLSSVLSVQHDAPLQQLFPVQKDKDFLLRLCVQAVSDDPQSNCVSQQPPDHDDRRDIYIYSTVSSSNCSNVSVVVDDSSSVSSNSSSSSSSRQVVLHHCSSVLSCLVSCCSQFVRDSPGNDDSSSVSSVVSCVQSVQSSLLSSCVSVVPDPVLQVVVVVLLVLLLVLVLVVLVPDPQADPQLSVQLNVLSVLAAEAEAHQPDVPVVSVNSSVLCVQQDGDSNNSVSSSSSSNSVSVVRSVSHGHTDDLSDDPHGQSDQAWAQDLSSSYIHHHVSVCDPPCHDPPDDVLSVLLHVVLRSQLRSQLCCFSNNVQGGSNSHRHNSGDPSSVVSLVVLLVVQLVVQQPDDDPHFGARSSLQSSSLSSNQRSLVSSLVSVVVVCVVPNAHRDRPPDDAGSSQVSLSSNLSSQRMDRDPSNQVSCSRNPSHDHSSSSSQQNQLQDPSNCVRSVHDECHSSPDPDHRDDD

Organism: Petromyzon marinus (NCBI:txid7757)